Protein AF-0000000083301422 (afdb_homodimer)

Nearest PDB structures (foldseek):
  8jgv-assembly1_B  TM=9.719E-01  e=6.694E-68  Mus musculus
  8jgl-assembly1_B  TM=9.619E-01  e=2.475E-66  Mus musculus
  8ta5-assembly1_A  TM=8.069E-01  e=8.103E-31  Homo sapiens
  8ta5-assembly1_B  TM=8.230E-01  e=3.556E-30  Homo sapiens
  8wxi-assembly1_A  TM=8.557E-01  e=3.210E-20  Homo sapiens

pLDDT: mean 80.44, std 21.74, range [15.57, 98.62]

Organism: Tigriopus californicus (NCBI:txid6832)

Solvent-accessible surface area (backbone atoms only — not comparable to full-atom values): 85438 Å² total; per-residue (Å²): 136,91,86,71,89,90,86,88,87,86,88,74,93,72,98,81,88,89,94,84,92,86,91,78,92,72,92,68,82,73,80,76,75,81,80,76,76,73,76,76,72,78,76,69,76,65,72,76,72,68,82,69,62,71,68,73,88,72,53,86,71,64,87,68,82,57,69,52,32,65,47,43,36,57,61,42,50,50,51,50,50,52,52,51,49,52,42,61,65,39,32,80,74,40,71,66,35,35,52,49,39,51,48,61,68,47,40,64,60,52,51,36,47,51,36,8,45,50,39,6,51,51,44,39,52,39,53,46,48,21,51,33,50,35,37,53,36,56,23,48,23,80,92,46,74,87,41,29,66,70,55,41,34,57,70,61,67,52,75,71,63,48,88,82,71,73,37,87,59,53,37,39,56,29,43,70,74,67,45,59,91,81,54,83,47,70,67,40,53,51,48,39,53,48,43,34,37,50,45,18,44,50,28,38,45,51,20,24,48,49,23,66,73,71,22,64,65,23,30,30,24,40,56,44,58,49,28,29,38,52,63,38,33,38,64,77,68,58,47,29,71,55,24,36,55,52,31,54,54,24,35,27,26,31,52,30,28,62,50,60,40,22,64,44,32,32,35,23,36,41,19,27,14,48,23,51,55,54,31,56,77,35,68,80,30,48,73,24,73,55,56,35,44,44,44,35,45,13,18,32,2,18,12,36,1,45,57,43,42,14,34,68,20,8,34,36,35,23,50,73,71,40,40,71,73,74,53,69,70,40,50,52,46,10,47,50,11,2,47,41,4,32,50,42,31,50,72,63,37,72,74,73,48,94,55,72,30,80,45,66,46,86,76,88,72,69,84,57,79,73,52,50,55,60,35,36,50,36,2,40,49,11,2,50,52,15,38,51,46,45,55,51,23,52,52,48,50,51,47,34,68,75,40,73,58,54,79,40,49,57,59,50,51,46,50,53,43,50,52,48,43,65,64,21,55,82,39,70,76,49,49,44,58,65,70,57,46,43,42,58,42,39,42,69,75,47,87,81,43,80,48,47,75,48,33,48,45,84,53,70,70,74,52,90,88,50,73,57,44,66,47,49,78,25,72,39,26,55,52,39,51,53,53,47,53,52,38,43,54,48,51,57,55,51,29,37,65,47,53,78,40,63,36,41,33,10,60,61,50,45,30,30,36,48,12,18,49,53,14,29,53,51,21,49,48,50,43,47,49,50,54,71,33,57,71,88,66,34,58,77,93,48,42,71,81,46,60,51,75,39,45,55,62,60,31,18,56,31,5,50,36,10,12,46,1,16,36,10,12,32,58,55,46,51,73,32,49,47,44,30,50,30,39,21,24,40,44,51,86,51,47,63,54,34,48,47,6,20,49,35,0,32,54,44,11,44,73,76,40,77,63,26,47,50,56,46,48,28,60,72,70,10,52,64,71,84,63,85,84,59,77,72,82,65,90,47,34,36,58,75,60,22,38,55,76,56,98,54,80,72,75,64,42,48,31,60,79,41,30,44,44,57,54,50,48,52,59,71,73,46,88,66,69,57,33,44,25,20,59,35,89,85,48,43,27,47,56,31,34,36,44,40,67,51,50,54,52,50,51,50,52,47,48,70,70,37,88,80,73,60,51,79,21,36,35,26,42,58,81,72,71,60,76,68,50,62,67,63,53,70,75,62,79,65,84,74,79,76,73,78,71,66,66,43,57,48,39,77,69,41,38,60,44,61,58,50,42,36,38,68,24,47,36,51,59,52,51,48,45,38,66,64,55,31,46,38,56,37,35,27,22,54,66,32,29,62,68,31,39,37,38,52,68,47,54,52,34,51,53,28,46,75,68,73,39,70,46,80,56,39,66,71,110,131,94,85,82,87,92,84,91,96,88,80,87,94,85,95,77,89,86,91,78,88,81,93,75,94,68,93,68,82,75,81,76,77,80,77,77,77,75,78,75,71,78,75,66,73,65,72,75,71,68,83,67,64,70,68,74,86,71,54,86,70,64,85,68,80,56,69,51,31,66,46,43,36,58,60,44,50,50,51,51,50,52,52,52,50,54,41,61,65,38,32,81,73,40,71,67,35,35,52,50,41,50,48,60,67,48,41,63,59,51,51,36,48,51,37,7,47,48,39,7,50,50,43,39,52,40,53,48,49,22,50,32,50,35,37,53,37,55,24,48,24,80,93,45,74,88,41,27,67,70,55,39,32,57,70,62,68,52,74,72,65,48,88,80,71,73,38,86,59,52,37,38,53,29,44,71,73,66,45,60,90,80,55,83,47,71,67,40,51,51,48,38,54,48,43,35,36,49,45,19,42,50,29,37,46,52,20,24,48,48,24,64,73,71,21,66,66,23,30,29,24,42,56,44,59,47,28,28,38,53,62,34,34,37,64,77,68,57,47,29,71,55,22,36,56,50,31,54,55,24,34,26,25,30,52,29,27,62,51,63,42,20,63,43,32,33,34,22,37,40,19,26,14,47,23,50,55,54,31,56,78,35,69,79,30,48,73,23,73,55,54,34,42,45,46,35,45,14,18,31,2,18,12,36,1,49,56,44,42,14,34,67,20,8,33,37,34,23,51,74,71,40,40,70,72,74,54,70,68,39,50,53,46,10,47,51,12,2,48,43,4,32,50,42,30,48,71,65,38,71,75,73,47,95,54,74,31,81,43,66,46,85,76,88,72,69,82,56,80,73,53,50,56,60,34,35,49,35,2,40,51,11,2,50,52,15,40,50,46,44,54,52,22,52,52,48,48,50,47,34,69,74,40,76,58,56,77,39,49,56,60,50,51,45,51,53,43,48,52,49,42,65,66,22,56,82,39,69,76,50,51,44,57,65,70,57,45,42,42,58,41,40,42,69,75,47,87,81,43,82,49,46,74,45,33,46,44,85,52,69,72,73,53,89,88,49,73,58,45,64,48,49,80,27,73,40,25,55,52,38,52,51,54,47,52,52,38,43,54,48,51,59,54,50,29,38,67,46,54,78,40,60,36,42,33,11,60,61,50,44,29,31,36,46,12,19,50,54,14,28,54,51,22,50,49,50,43,48,50,50,55,71,32,58,71,89,67,34,58,77,92,49,41,70,81,47,61,51,74,37,46,56,62,60,30,19,57,31,5,49,35,11,12,46,1,16,36,11,12,31,57,55,46,49,72,29,48,47,44,30,51,29,39,20,25,40,44,51,87,49,48,64,54,36,49,47,5,20,50,34,0,32,54,44,10,44,73,74,40,76,63,24,46,49,56,45,49,28,58,72,69,10,54,66,70,86,63,84,84,60,76,72,84,65,90,46,34,37,59,76,60,21,38,54,77,57,97,54,80,72,76,63,42,50,32,58,79,41,29,44,46,56,54,51,50,52,58,70,75,46,88,67,67,56,35,46,25,20,60,34,92,84,47,44,29,48,55,32,35,33,44,41,68,52,50,54,51,50,53,50,53,48,49,71,71,38,89,78,75,60,50,78,22,35,35,26,43,58,81,71,70,60,76,67,50,62,68,61,54,69,74,61,78,68,83,75,79,75,75,79,70,67,69,44,58,46,40,74,68,42,38,60,44,61,58,52,42,34,39,71,23,46,36,50,59,52,51,50,44,37,67,64,55,32,46,39,56,38,35,28,22,56,67,31,27,62,67,31,39,36,38,53,66,50,54,51,34,50,53,28,46,75,67,74,39,70,45,80,55,40,66,70,110

InterPro domains:
  IPR000644 CBS domain [PF00571] (654-699)
  IPR000644 CBS domain [PF00571] (753-800)
  IPR000644 CBS domain [PS51371] (642-709)
  IPR000644 CBS domain [PS51371] (746-808)
  IPR000644 CBS domain [SM00116] (650-700)
  IPR000644 CBS domain [SM00116] (753-800)
  IPR001807 Chloride channel [PF00654] (204-605)
  IPR001807 Chloride channel [PR00762] (216-233)
  IPR001807 Chloride channel [PR00762] (247-266)
  IPR001807 Chloride channel [PR00762] (301-320)
  IPR001807 Chloride channel [PR00762] (503-523)
  IPR001807 Chloride channel [PR00762] (556-572)
  IPR001807 Chloride channel [PR00762] (574-593)
  IPR001807 Chloride channel [PR00762] (613-627)
  IPR014743 Chloride channel, core [SSF81340] (99-629)
  IPR046342 CBS domain superfamily [SSF54631] (627-799)

Foldseek 3Di:
DDPDDDDPDPPPDDDDDDDDDDDDDDDPPDPDPPDDPPPPPPCPPPPPPPLDADDPPPQPPPQDDDAFAFHFQVVLVVVLVVVLVVLVVCCPVDPVSVVVNVCLVCVLLVLLLVLLLVLLVLLLVLLLLLQLLLQVLFWAQVVDRSHHLVRSQVVVVPVCCPLPSDRVRTATQLVVVPHDPPCPDPVSLVRSLVSNLVSLLVLLLVLLVLCVPFNLLLFFLQQLVLLLLQLGTDHPPNLEPRSLVSNSSSVSSNLSSLALFACLSSLLSNSLSSLQVSLCVPPSQNSRSSNSSLSSLLSQLLSNCSRFVFNVLSLVCSVFFRHLDQDVVSSVSSSSSNVSNSVSNVVSVSVPDPDSFLQAEDDPFFAAPVCLVVLLVLLLVLLVLQLVLLVLLLVVLLCCVPDPVVVPQSVLSSVLSSVLSNVQSVQPLSSDRLSVSLNVLLYFQAPSDPALCNDFPPFCNPDVPDFGFQTHRDPSNVVVLVSLVVSLVSLSVSVSSRRNGSGYGHNLSSQLSNQLSVQLSVQVVVSNVCVVCADPRPPPSPCPPNNPSGRNGTSSLSSLSRSLSNSCSQAVDAPSSLSSSCSNHVDPSCSVSNNSSSVSSNVNNCVSPNHHNSVSVCVSQQADDQDPPDADPDFDWLLCLFPPVDPDDADAAEQKDDFQLVVVVSLVVDDDQKHFYAHDPVGQFTQFMAGSVNVVSSVVVCCVVPVDQDRRAIEHQAPPPPVVCVVVPPVDDPPDPDDPRHHHYNNVRTGRDFAEDERGHTVSVVSVCCSPSVRQKYFYAHPRGTDGIHGSLSNRLVVCVVVVHHSVSHPDD/DPPDDDDDDDDDDDDDDDDDDDDDDDPPPDPDPPDPDPPPPPCPPPPPPPLDADDPPPQPPPQDDDAFAFHFQVVLVVVLVVVLVVLVVCCPVDVVSVVVNVCLVCVLLVLLLVLLLVLLVLLLVLLLLLQLLLQVLFWAQVVDRSHHLVRSQVVVVPVCCPLPSCRVRTATQLVVVPHDPPCPDPVSLVSSLVSNLVSLLVLLLVLLVLCVPFNLLLFFLQQLVLLLLQLGTDHPPNLEPRSLVSNSSSVSSNLSSLALFACLSSLLSNSLSSLQVSLCVPPSQNSRSSNSSLSSLLSQLLSNCSRFVFNVLSLVCSVFFRHLDQDVVSSVSSSSSSVSNSVSNVVSVSVPDPDSFLQAEDDPFFADPVCLVVLLVLLLVLLVLQLVLLVLLLVVLLCCVPDPVVVPQSVLSSVLSSVLSNVQSVQPLSSDRLSVSLNVLLYFQAPSDPALCNDFDPQCNPDVPDFGFQTHRDPSNVVVLVSLVVSLVSLSVSVSSRRNGSGYGHNLSSQLSNQLSVQLSVQVVVSNVCVVCADPRPPPSPCPPNNPSGRNGTSSLSSLSRSLSNSCSQAVDAPSSLSSSCSNHVDPSCSVSNNSSSVSSSVNNCVSPNHHNSVSVCVSQQADDDDPPDADPDFDWLLCLFPPVDPDDADAAEQKDDFQLVVVVSLVVDDDQKHFYAHDPVGQFTFFMAGSVVVVSSVVVVCVVDVDQDRRAIEHQAPPPPVVCVVVPPVDDPPDPDDPRDHHYNNVRTGRDFAEDERGHTVSVVSVCCSPSVRQKYFYAHPRGTDGIHGSLSNRLVVCVVVVHHSVSHPDD

Radius of gyration: 37.94 Å; Cα contacts (8 Å, |Δi|>4): 2794; chains: 2; bounding box: 128×118×102 Å

Secondary structure (DSSP, 8-state):
-------------------------------------------------------GGG-TTTT---TTPBP-HHHHHHHHHHHHHHHHHHTTT-HHHHHHHHHHHHHHHHHHHHHHHHHHHHHHHHHHHHHHHHHTTTEE-TT-TTS-HHHHHHHT------TT---TT-EEHHHHTT--TT---HHHHHHHHHHHHHHHHHHHHHHHHHHHHH-GGG-S-SHHHHHHHHTTB--TTTTSHHHHHHHHHHHHHHHHTT-S-BSHHHHHHHHHHHHHHHHTTSHHHHT-HHHHHHHHHHHHHHHHHHHHT-HHHHHHHIIIII-S---HHHHHHHHHHHHHHHHHHHHH-TT-SS-SSTT-----SPPPGGGHHHHHHHHHHHHHHHHHHHHHHHHHHHHHHHSGGGG-HHHHHHHHHHHHHHHHTTSHHHHS-HHHHHHHHHS---SS---GGG-EET-----TTS--B--EE-HHHHHHHHHHHHHHHHHHHHHHHHTTSSS--BSHHHHHHHHHHHHHHHHHHHHHHHHHT-STTS-TTTTTTS-SSB----HHHHHHHHHHHHHHHHH---HHHHHHHHHHH-BSTTHHHHHHHHHHHHHHHHHH-S--HHHHHHHHHT-----SSS------BHHHH-B--SSPPP--EESSS-BHHHHHHHHHH---SEEEEES-SSS-BEEEEEEHHHHHHHHHHHHHHSS---TTPBEESSSS--STTSTTTSS---S------PPEE-GGG-BS---EEETT-BHHHHHHHHHHH--SEEEEEETTEEEEEEEHHHHHHHHHHHTT--GGGS---/-------------------------------------------------------GGG-TTTT---TTPBP-HHHHHHHHHHHHHHHHHHTTT-HHHHHHHHHHHHHHHHHHHHHHHHHHHHHHHHHHHHHHHHHHTTEE-TT-TTS-HHHHHHHT------TT---TT-EEHHHHTT--TT---HHHHHHHHHHHHHHHHHHHHHHHHHHHHH-GGG-S-SHHHHHHHHTTB--TTTTSHHHHHHHHHHHHHHHHTT-S-BSHHHHHHHHHHHHHHHHTTSHHHHT-HHHHHHHHHHHHHHHHHHHHT-HHHHHHHIIIII-S---HHHHHHHHHHHHHHHHHHHHH-TT-SS-SSTT-----SPPPGGGHHHHHHHHHHHHHHHHHHHHHHHHHHHHHHHSGGGG-HHHHHHHHHHHHHHHHTTSHHHHS-HHHHHHHHHS---SS---GGG-EET-----TTS--B--EE-HHHHHHHHHHHHHHHHHHHHHHHHTTSSS--BSHHHHHHHHHHHHHHHHHHHHHHHHHT-STTS-TTTTTTS-SSB----HHHHHHHHHHHHHHHHH---HHHHHHHHHHH-BSTTHHHHHHHHHHHHHHHHHH-S--HHHHHHHHHT-----SSS------BHHHH-B--SSPPP--EESSS-BHHHHHHHHHH---SEEEEES-SSS-BEEEEEEHHHHHHHHHHHHHHSS---TTPBEESSSS--SGGGTTTSS---S------PPEE-GGG-BS---EEETT-BHHHHHHHHHHH--SEEEEEETTEEEEEEEHHHHHHHHHHHTT--GGGS---

Structure (mmCIF, N/CA/C/O backbone):
data_AF-0000000083301422-model_v1
#
loop_
_entity.id
_entity.type
_entity.pdbx_description
1 polymer 'Chloride channel protein'
#
loop_
_atom_site.group_PDB
_atom_site.id
_atom_site.type_symbol
_atom_site.label_atom_id
_atom_site.label_alt_id
_atom_site.label_comp_id
_atom_site.label_asym_id
_atom_site.label_entity_id
_atom_site.label_seq_id
_atom_site.pdbx_PDB_ins_code
_atom_site.Cartn_x
_atom_site.Cartn_y
_atom_site.Cartn_z
_atom_site.occupancy
_atom_site.B_iso_or_equiv
_atom_site.auth_seq_id
_atom_site.auth_comp_id
_atom_site.auth_asym_id
_atom_site.auth_atom_id
_atom_site.pdbx_PDB_model_num
ATOM 1 N N . MET A 1 1 ? 50.656 -7.355 -59 1 16.34 1 MET A N 1
ATOM 2 C CA . MET A 1 1 ? 51.75 -7.082 -58.094 1 16.34 1 MET A CA 1
ATOM 3 C C . MET A 1 1 ? 51.344 -7.363 -56.656 1 16.34 1 MET A C 1
ATOM 5 O O . MET A 1 1 ? 50.188 -7.574 -56.375 1 16.34 1 MET A O 1
ATOM 9 N N . ASN A 1 2 ? 51.594 -6.34 -55.656 1 16.73 2 ASN A N 1
ATOM 10 C CA . ASN A 1 2 ? 52.156 -6.324 -54.281 1 16.73 2 ASN A CA 1
ATOM 11 C C . ASN A 1 2 ? 51.094 -6.582 -53.25 1 16.73 2 ASN A C 1
ATOM 13 O O . ASN A 1 2 ? 50.188 -5.777 -53.062 1 16.73 2 ASN A O 1
ATOM 17 N N . ARG A 1 3 ? 50.656 -7.805 -52.781 1 18.86 3 ARG A N 1
ATOM 18 C CA . ARG A 1 3 ? 49.812 -8.695 -51.969 1 18.86 3 ARG A CA 1
ATOM 19 C C . ARG A 1 3 ? 50.062 -8.477 -50.469 1 18.86 3 ARG A C 1
ATOM 21 O O . ARG A 1 3 ? 49.594 -9.258 -49.656 1 18.86 3 ARG A O 1
ATOM 28 N N . SER A 1 4 ? 50.875 -7.512 -49.906 1 16.2 4 SER A N 1
ATOM 29 C CA . SER A 1 4 ? 51.812 -7.77 -48.812 1 16.2 4 SER A CA 1
ATOM 30 C C . SER A 1 4 ? 51.125 -7.676 -47.469 1 16.2 4 SER A C 1
ATOM 32 O O . SER A 1 4 ? 51.531 -8.336 -46.5 1 16.2 4 SER A O 1
ATOM 34 N N . GLY A 1 5 ? 50.25 -6.812 -47 1 19.17 5 GLY A N 1
ATOM 35 C CA . GLY A 1 5 ? 50.688 -6.199 -45.75 1 19.17 5 GLY A CA 1
ATOM 36 C C . GLY A 1 5 ? 50.562 -7.133 -44.562 1 19.17 5 GLY A C 1
ATOM 37 O O . GLY A 1 5 ? 49.875 -8.148 -44.625 1 19.17 5 GLY A O 1
ATOM 38 N N . SER A 1 6 ? 51.125 -6.746 -43.188 1 18.27 6 SER A N 1
ATOM 39 C CA . SER A 1 6 ? 51.844 -7.121 -42 1 18.27 6 SER A CA 1
ATOM 40 C C . SER A 1 6 ? 50.906 -7.633 -40.906 1 18.27 6 SER A C 1
ATOM 42 O O . SER A 1 6 ? 49.75 -7.246 -40.844 1 18.27 6 SER A O 1
ATOM 44 N N . GLN A 1 7 ? 51.312 -8.758 -39.938 1 19.25 7 GLN A N 1
ATOM 45 C CA . GLN A 1 7 ? 51.031 -9.797 -38.938 1 19.25 7 GLN A CA 1
ATOM 46 C C . GLN A 1 7 ? 50.906 -9.211 -37.562 1 19.25 7 GLN A C 1
ATOM 48 O O . GLN A 1 7 ? 51.875 -8.766 -36.938 1 19.25 7 GLN A O 1
ATOM 53 N N . ASN A 1 8 ? 50.062 -8.195 -37.188 1 17.67 8 ASN A N 1
ATOM 54 C CA . ASN A 1 8 ? 50.125 -7.438 -35.938 1 17.67 8 ASN A CA 1
ATOM 55 C C . ASN A 1 8 ? 50.094 -8.359 -34.719 1 17.67 8 ASN A C 1
ATOM 57 O O . ASN A 1 8 ? 49.188 -9.195 -34.594 1 17.67 8 ASN A O 1
ATOM 61 N N . ILE A 1 9 ? 51.156 -8.453 -33.688 1 17.08 9 ILE A N 1
ATOM 62 C CA . ILE A 1 9 ? 51.844 -9.078 -32.562 1 17.08 9 ILE A CA 1
ATOM 63 C C . ILE A 1 9 ? 50.969 -8.992 -31.312 1 17.08 9 ILE A C 1
ATOM 65 O O . ILE A 1 9 ? 50.438 -7.926 -31 1 17.08 9 ILE A O 1
ATOM 69 N N . ILE A 1 10 ? 50.5 -10.203 -30.5 1 18.31 10 ILE A N 1
ATOM 70 C CA . ILE A 1 10 ? 49.906 -10.945 -29.391 1 18.31 10 ILE A CA 1
ATOM 71 C C . ILE A 1 10 ? 50.719 -10.68 -28.109 1 18.31 10 ILE A C 1
ATOM 73 O O . ILE A 1 10 ? 51.812 -11.195 -27.953 1 18.31 10 ILE A O 1
ATOM 77 N N . ASP A 1 11 ? 51 -9.461 -27.516 1 15.84 11 ASP A N 1
ATOM 78 C CA . ASP A 1 11 ? 52 -9.164 -26.484 1 15.84 11 ASP A CA 1
ATOM 79 C C . ASP A 1 11 ? 51.688 -9.898 -25.188 1 15.84 11 ASP A C 1
ATOM 81 O O . ASP A 1 11 ? 50.625 -9.688 -24.594 1 15.84 11 ASP A O 1
ATOM 85 N N . VAL A 1 12 ? 52.438 -11.078 -24.609 1 17.33 12 VAL A N 1
ATOM 86 C CA . VAL A 1 12 ? 52.719 -12.211 -23.719 1 17.33 12 VAL A CA 1
ATOM 87 C C . VAL A 1 12 ? 53.375 -11.711 -22.438 1 17.33 12 VAL A C 1
ATOM 89 O O . VAL A 1 12 ? 54.344 -12.312 -21.953 1 17.33 12 VAL A O 1
ATOM 92 N N . GLY A 1 13 ? 53.281 -10.508 -21.844 1 16.33 13 GLY A N 1
ATOM 93 C CA . GLY A 1 13 ? 54.438 -10.227 -21.016 1 16.33 13 GLY A CA 1
ATOM 94 C C . GLY A 1 13 ? 54.594 -11.164 -19.828 1 16.33 13 GLY A C 1
ATOM 95 O O . GLY A 1 13 ? 53.562 -11.641 -19.297 1 16.33 13 GLY A O 1
ATOM 96 N N . GLY A 1 14 ? 55.906 -11.75 -19.219 1 16.06 14 GLY A N 1
ATOM 97 C CA . GLY A 1 14 ? 56.812 -12.703 -18.594 1 16.06 14 GLY A CA 1
ATOM 98 C C . GLY A 1 14 ? 56.969 -12.477 -17.094 1 16.06 14 GLY A C 1
ATOM 99 O O . GLY A 1 14 ? 57.688 -13.227 -16.422 1 16.06 14 GLY A O 1
ATOM 100 N N . GLY A 1 15 ? 56.812 -11.453 -16.312 1 16.14 15 GLY A N 1
ATOM 101 C CA . GLY A 1 15 ? 57.875 -11.289 -15.328 1 16.14 15 GLY A CA 1
ATOM 102 C C . GLY A 1 15 ? 57.875 -12.367 -14.266 1 16.14 15 GLY A C 1
ATOM 103 O O . GLY A 1 15 ? 56.812 -12.797 -13.805 1 16.14 15 GLY A O 1
ATOM 104 N N . VAL A 1 16 ? 59.062 -13.211 -13.727 1 16.66 16 VAL A N 1
ATOM 105 C CA . VAL A 1 16 ? 59.719 -14.367 -13.117 1 16.66 16 VAL A CA 1
ATOM 106 C C . VAL A 1 16 ? 59.781 -14.188 -11.609 1 16.66 16 VAL A C 1
ATOM 108 O O . VAL A 1 16 ? 59.5 -15.117 -10.852 1 16.66 16 VAL A O 1
ATOM 111 N N . GLY A 1 17 ? 60.469 -13.273 -10.852 1 15.71 17 GLY A N 1
ATOM 112 C CA . GLY A 1 17 ? 61.625 -13.727 -10.086 1 15.71 17 GLY A CA 1
ATOM 113 C C . GLY A 1 17 ? 61.219 -14.352 -8.75 1 15.71 17 GLY A C 1
ATOM 114 O O . GLY A 1 17 ? 61.5 -15.531 -8.523 1 15.71 17 GLY A O 1
ATOM 115 N N . ASN A 1 18 ? 61.562 -13.719 -7.414 1 15.85 18 ASN A N 1
ATOM 116 C CA . ASN A 1 18 ? 62.625 -13.969 -6.43 1 15.85 18 ASN A CA 1
ATOM 117 C C . ASN A 1 18 ? 62.094 -14.789 -5.254 1 15.85 18 ASN A C 1
ATOM 119 O O . ASN A 1 18 ? 60.906 -14.859 -5.027 1 15.85 18 ASN A O 1
ATOM 123 N N . SER A 1 19 ? 62.844 -14.727 -3.961 1 15.98 19 SER A N 1
ATOM 124 C CA . SER A 1 19 ? 63.562 -15.586 -3.025 1 15.98 19 SER A CA 1
ATOM 125 C C . SER A 1 19 ? 62.656 -16.016 -1.87 1 15.98 19 SER A C 1
ATOM 127 O O . SER A 1 19 ? 61.531 -15.516 -1.719 1 15.98 19 SER A O 1
ATOM 129 N N . LEU A 1 20 ? 63.219 -15.938 -0.399 1 16.06 20 LEU A N 1
ATOM 130 C CA . LEU A 1 20 ? 63.781 -16.828 0.612 1 16.06 20 LEU A CA 1
ATOM 131 C C . LEU A 1 20 ? 62.812 -16.984 1.784 1 16.06 20 LEU A C 1
ATOM 133 O O . LEU A 1 20 ? 62.5 -18.109 2.184 1 16.06 20 LEU A O 1
ATOM 137 N N . GLY A 1 21 ? 62.875 -16.172 2.992 1 15.83 21 GLY A N 1
ATOM 138 C CA . GLY A 1 21 ? 63.375 -16.672 4.27 1 15.83 21 GLY A CA 1
ATOM 139 C C . GLY A 1 21 ? 62.281 -17.234 5.148 1 15.83 21 GLY A C 1
ATOM 140 O O . GLY A 1 21 ? 61.094 -17.109 4.836 1 15.83 21 GLY A O 1
ATOM 141 N N . ASN A 1 22 ? 62.25 -17 6.656 1 16.2 22 ASN A N 1
ATOM 142 C CA . ASN A 1 22 ? 62.625 -17.734 7.871 1 16.2 22 ASN A CA 1
ATOM 143 C C . ASN A 1 22 ? 61.406 -18.109 8.688 1 16.2 22 ASN A C 1
ATOM 145 O O . ASN A 1 22 ? 61.219 -19.266 9.039 1 16.2 22 ASN A O 1
ATOM 149 N N . THR A 1 23 ? 60.906 -17.219 9.773 1 17.41 23 THR A N 1
ATOM 150 C CA . THR A 1 23 ? 60.969 -17.562 11.188 1 17.41 23 THR A CA 1
ATOM 151 C C . THR A 1 23 ? 59.75 -18.359 11.617 1 17.41 23 THR A C 1
ATOM 153 O O . THR A 1 23 ? 58.719 -18.297 10.977 1 17.41 23 THR A O 1
ATOM 156 N N . SER A 1 24 ? 59.688 -19.125 12.961 1 16.92 24 SER A N 1
ATOM 157 C CA . SER A 1 24 ? 59.469 -20.344 13.727 1 16.92 24 SER A CA 1
ATOM 158 C C . SER A 1 24 ? 58.125 -20.312 14.445 1 16.92 24 SER A C 1
ATOM 160 O O . SER A 1 24 ? 57.625 -21.359 14.852 1 16.92 24 SER A O 1
ATOM 162 N N . ASP A 1 25 ? 57.531 -19.156 14.867 1 17.64 25 ASP A N 1
ATOM 163 C CA . ASP A 1 25 ? 57.125 -19.188 16.266 1 17.64 25 ASP A CA 1
ATOM 164 C C . ASP A 1 25 ? 56.094 -20.281 16.5 1 17.64 25 ASP A C 1
ATOM 166 O O . ASP A 1 25 ? 55.219 -20.531 15.641 1 17.64 25 ASP A O 1
ATOM 170 N N . ASP A 1 26 ? 56 -21.031 17.75 1 16.67 26 ASP A N 1
ATOM 171 C CA . ASP A 1 26 ? 55.969 -22.281 18.5 1 16.67 26 ASP A CA 1
ATOM 172 C C . ASP A 1 26 ? 54.531 -22.719 18.781 1 16.67 26 ASP A C 1
ATOM 174 O O . ASP A 1 26 ? 54.188 -23.891 18.625 1 16.67 26 ASP A O 1
ATOM 178 N N . ASP A 1 27 ? 53.688 -21.938 19.594 1 19.33 27 ASP A N 1
ATOM 179 C CA . ASP A 1 27 ? 53.156 -22.594 20.797 1 19.33 27 ASP A CA 1
ATOM 180 C C . ASP A 1 27 ? 52.062 -23.594 20.422 1 19.33 27 ASP A C 1
ATOM 182 O O . ASP A 1 27 ? 51.062 -23.234 19.797 1 19.33 27 ASP A O 1
ATOM 186 N N . MET A 1 28 ? 52.375 -24.953 20.359 1 18.19 28 MET A N 1
ATOM 187 C CA . MET A 1 28 ? 51.844 -26.281 20.094 1 18.19 28 MET A CA 1
ATOM 188 C C . MET A 1 28 ? 50.781 -26.672 21.141 1 18.19 28 MET A C 1
ATOM 190 O O . MET A 1 28 ? 51.094 -27.375 22.109 1 18.19 28 MET A O 1
ATOM 194 N N . VAL A 1 29 ? 49.938 -25.672 21.703 1 20.47 29 VAL A N 1
ATOM 195 C CA . VAL A 1 29 ? 49.312 -26.188 22.922 1 20.47 29 VAL A CA 1
ATOM 196 C C . VAL A 1 29 ? 48.844 -27.609 22.703 1 20.47 29 VAL A C 1
ATOM 198 O O . VAL A 1 29 ? 48.25 -27.922 21.656 1 20.47 29 VAL A O 1
ATOM 201 N N . GLU A 1 30 ? 49.281 -28.547 23.5 1 18.09 30 GLU A N 1
ATOM 202 C CA . GLU A 1 30 ? 49.25 -29.984 23.766 1 18.09 30 GLU A CA 1
ATOM 203 C C . GLU A 1 30 ? 47.812 -30.453 24 1 18.09 30 GLU A C 1
ATOM 205 O O . GLU A 1 30 ? 47.156 -29.984 24.922 1 18.09 30 GLU A O 1
ATOM 210 N N . LEU A 1 31 ? 47.031 -30.734 23.031 1 18.92 31 LEU A N 1
ATOM 211 C CA . LEU A 1 31 ? 45.719 -31.406 23.094 1 18.92 31 LEU A CA 1
ATOM 212 C C . LEU A 1 31 ? 45.812 -32.688 23.938 1 18.92 31 LEU A C 1
ATOM 214 O O . LEU A 1 31 ? 46.469 -33.656 23.531 1 18.92 31 LEU A O 1
ATOM 218 N N . GLU A 1 32 ? 46.094 -32.406 25.266 1 18.45 32 GLU A N 1
ATOM 219 C CA . GLU A 1 32 ? 46.188 -33.594 26.094 1 18.45 32 GLU A CA 1
ATOM 220 C C . GLU A 1 32 ? 45.062 -34.594 25.781 1 18.45 32 GLU A C 1
ATOM 222 O O . GLU A 1 32 ? 43.938 -34.188 25.516 1 18.45 32 GLU A O 1
ATOM 227 N N . ARG A 1 33 ? 45.469 -35.938 25.594 1 20.81 33 ARG A N 1
ATOM 228 C CA . ARG A 1 33 ? 45 -37.281 25.281 1 20.81 33 ARG A CA 1
ATOM 229 C C . ARG A 1 33 ? 44.062 -37.781 26.344 1 20.81 33 ARG A C 1
ATOM 231 O O . ARG A 1 33 ? 44.469 -38.438 27.312 1 20.81 33 ARG A O 1
ATOM 238 N N . GLU A 1 34 ? 43.25 -37 27.016 1 21.25 34 GLU A N 1
ATOM 239 C CA . GLU A 1 34 ? 42.719 -37.75 28.156 1 21.25 34 GLU A CA 1
ATOM 240 C C . GLU A 1 34 ? 42.094 -39.062 27.703 1 21.25 34 GLU A C 1
ATOM 242 O O . GLU A 1 34 ? 41.562 -39.156 26.609 1 21.25 34 GLU A O 1
ATOM 247 N N . GLY A 1 35 ? 42.438 -40.25 28.406 1 19.5 35 GLY A N 1
ATOM 248 C CA . GLY A 1 35 ? 42.312 -41.688 28.375 1 19.5 35 GLY A CA 1
ATOM 249 C C . GLY A 1 35 ? 40.875 -42.156 28.266 1 19.5 35 GLY A C 1
ATOM 250 O O . GLY A 1 35 ? 39.969 -41.5 28.781 1 19.5 35 GLY A O 1
ATOM 251 N N . ALA A 1 36 ? 40.594 -43.031 27.266 1 22.7 36 ALA A N 1
ATOM 252 C CA . ALA A 1 36 ? 39.406 -43.75 26.719 1 22.7 36 ALA A CA 1
ATOM 253 C C . ALA A 1 36 ? 38.812 -44.656 27.766 1 22.7 36 ALA A C 1
ATOM 255 O O . ALA A 1 36 ? 39.438 -45.625 28.203 1 22.7 36 ALA A O 1
ATOM 256 N N . PRO A 1 37 ? 38.312 -44.219 28.891 1 23.31 37 PRO A N 1
ATOM 257 C CA . PRO A 1 37 ? 37.906 -45.375 29.688 1 23.31 37 PRO A CA 1
ATOM 258 C C . PRO A 1 37 ? 37.094 -46.406 28.891 1 23.31 37 PRO A C 1
ATOM 260 O O . PRO A 1 37 ? 36.406 -46.031 27.938 1 23.31 37 PRO A O 1
ATOM 263 N N . SER A 1 38 ? 37.5 -47.719 28.844 1 22.17 38 SER A N 1
ATOM 264 C CA . SER A 1 38 ? 37.062 -48.938 28.156 1 22.17 38 SER A CA 1
ATOM 265 C C . SER A 1 38 ? 35.625 -49.281 28.484 1 22.17 38 SER A C 1
ATOM 267 O O . SER A 1 38 ? 35.188 -50.406 28.266 1 22.17 38 SER A O 1
ATOM 269 N N . THR A 1 39 ? 34.781 -48.375 28.969 1 23.11 39 THR A N 1
ATOM 270 C CA . THR A 1 39 ? 33.594 -49.062 29.453 1 23.11 39 THR A CA 1
ATOM 271 C C . THR A 1 39 ? 32.969 -49.875 28.328 1 23.11 39 THR A C 1
ATOM 273 O O . THR A 1 39 ? 32.906 -49.438 27.188 1 23.11 39 THR A O 1
ATOM 276 N N . ARG A 1 40 ? 32.938 -51.281 28.484 1 25.59 40 ARG A N 1
ATOM 277 C CA . ARG A 1 40 ? 32.438 -52.344 27.656 1 25.59 40 ARG A CA 1
ATOM 278 C C . ARG A 1 40 ? 31 -52.094 27.234 1 25.59 40 ARG A C 1
ATOM 280 O O . ARG A 1 40 ? 30.109 -51.969 28.062 1 25.59 40 ARG A O 1
ATOM 287 N N . PRO A 1 41 ? 30.859 -51.188 26.25 1 24.14 41 PRO A N 1
ATOM 288 C CA . PRO A 1 41 ? 29.469 -50.875 25.922 1 24.14 41 PRO A CA 1
ATOM 289 C C . PRO A 1 41 ? 28.609 -52.125 25.703 1 24.14 41 PRO A C 1
ATOM 291 O O . PRO A 1 41 ? 29.062 -53.094 25.109 1 24.14 41 PRO A O 1
ATOM 294 N N . SER A 1 42 ? 27.859 -52.562 26.688 1 24.59 42 SER A N 1
ATOM 295 C CA . SER A 1 42 ? 26.906 -53.656 26.578 1 24.59 42 SER A CA 1
ATOM 296 C C . SER A 1 42 ? 26.203 -53.625 25.234 1 24.59 42 SER A C 1
ATOM 298 O O . SER A 1 42 ? 25.797 -52.562 24.75 1 24.59 42 SER A O 1
ATOM 300 N N . GLY A 1 43 ? 26.547 -54.562 24.312 1 23.52 43 GLY A N 1
ATOM 301 C CA . GLY A 1 43 ? 26.234 -54.875 22.922 1 23.52 43 GLY A CA 1
ATOM 302 C C . GLY A 1 43 ? 24.75 -54.844 22.625 1 23.52 43 GLY A C 1
ATOM 303 O O . GLY A 1 43 ? 24.125 -55.906 22.438 1 23.52 43 GLY A O 1
ATOM 304 N N . GLY A 1 44 ? 23.938 -54.125 23.406 1 24.12 44 GLY A N 1
ATOM 305 C CA . GLY A 1 44 ? 22.547 -54.312 23.016 1 24.12 44 GLY A CA 1
ATOM 306 C C . GLY A 1 44 ? 22.312 -54.156 21.531 1 24.12 44 GLY A C 1
ATOM 307 O O . GLY A 1 44 ? 22.922 -53.312 20.875 1 24.12 44 GLY A O 1
ATOM 308 N N . ILE A 1 45 ? 22.078 -55.312 20.891 1 25.45 45 ILE A N 1
ATOM 309 C CA . ILE A 1 45 ? 21.703 -55.469 19.5 1 25.45 45 ILE A CA 1
ATOM 310 C C . ILE A 1 45 ? 20.766 -54.344 19.062 1 25.45 45 ILE A C 1
ATOM 312 O O . ILE A 1 45 ? 19.688 -54.188 19.641 1 25.45 45 ILE A O 1
ATOM 316 N N . SER A 1 46 ? 21.406 -53.219 18.812 1 27.23 46 SER A N 1
ATOM 317 C CA . SER A 1 46 ? 20.594 -52.156 18.219 1 27.23 46 SER A CA 1
ATOM 318 C C . SER A 1 46 ? 19.562 -52.719 17.25 1 27.23 46 SER A C 1
ATOM 320 O O . SER A 1 46 ? 19.875 -53.625 16.469 1 27.23 46 SER A O 1
ATOM 322 N N . PRO A 1 47 ? 18.328 -52.781 17.641 1 28.36 47 PRO A N 1
ATOM 323 C CA . PRO A 1 47 ? 17.328 -53.312 16.703 1 28.36 47 PRO A CA 1
ATOM 324 C C . PRO A 1 47 ? 17.703 -53.094 15.242 1 28.36 47 PRO A C 1
ATOM 326 O O . PRO A 1 47 ? 18.422 -52.125 14.93 1 28.36 47 PRO A O 1
ATOM 329 N N . PRO A 1 48 ? 17.859 -54.188 14.477 1 26.7 48 PRO A N 1
ATOM 330 C CA . PRO A 1 48 ? 18.172 -54.062 13.047 1 26.7 48 PRO A CA 1
ATOM 331 C C . PRO A 1 48 ? 17.578 -52.812 12.414 1 26.7 48 PRO A C 1
ATOM 333 O O . PRO A 1 48 ? 16.5 -52.375 12.836 1 26.7 48 PRO A O 1
ATOM 336 N N . LEU A 1 49 ? 18.438 -51.875 12.016 1 29.78 49 LEU A N 1
ATOM 337 C CA . LEU A 1 49 ? 18.094 -50.781 11.125 1 29.78 49 LEU A CA 1
ATOM 338 C C . LEU A 1 49 ? 17 -51.219 10.141 1 29.78 49 LEU A C 1
ATOM 340 O O . LEU A 1 49 ? 17.219 -52.094 9.312 1 29.78 49 LEU A O 1
ATOM 344 N N . ASP A 1 50 ? 15.844 -51.438 10.562 1 29.22 50 ASP A N 1
ATOM 345 C CA . ASP A 1 50 ? 14.852 -51.531 9.492 1 29.22 50 ASP A CA 1
ATOM 346 C C . ASP A 1 50 ? 15.289 -50.75 8.266 1 29.22 50 ASP A C 1
ATOM 348 O O . ASP A 1 50 ? 15.781 -49.625 8.391 1 29.22 50 ASP A O 1
ATOM 352 N N . GLY A 1 51 ? 15.992 -51.312 7.281 1 31.61 51 GLY A N 1
ATOM 353 C CA . GLY A 1 51 ? 16.422 -50.844 5.965 1 31.61 51 GLY A CA 1
ATOM 354 C C . GLY A 1 51 ? 15.695 -49.594 5.492 1 31.61 51 GLY A C 1
ATOM 355 O O . GLY A 1 51 ? 15.672 -49.312 4.297 1 31.61 51 GLY A O 1
ATOM 356 N N . SER A 1 52 ? 14.688 -49.281 6.168 1 33.16 52 SER A N 1
ATOM 357 C CA . SER A 1 52 ? 13.906 -48.219 5.57 1 33.16 52 SER A CA 1
ATOM 358 C C . SER A 1 52 ? 14.758 -46.969 5.34 1 33.16 52 SER A C 1
ATOM 360 O O . SER A 1 52 ? 15.828 -46.812 5.938 1 33.16 52 SER A O 1
ATOM 362 N N . GLY A 1 53 ? 14.352 -45.969 4.406 1 37.81 53 GLY A N 1
ATOM 363 C CA . GLY A 1 53 ? 14.812 -44.781 3.715 1 37.81 53 GLY A CA 1
ATOM 364 C C . GLY A 1 53 ? 15.383 -43.719 4.648 1 37.81 53 GLY A C 1
ATOM 365 O O . GLY A 1 53 ? 15.266 -43.844 5.871 1 37.81 53 GLY A O 1
ATOM 366 N N . LEU A 1 54 ? 16.453 -42.875 4.172 1 40.91 54 LEU A N 1
ATOM 367 C CA . LEU A 1 54 ? 17.156 -41.719 4.707 1 40.91 54 LEU A CA 1
ATOM 368 C C . LEU A 1 54 ? 16.203 -40.781 5.43 1 40.91 54 LEU A C 1
ATOM 370 O O . LEU A 1 54 ? 15.195 -40.344 4.859 1 40.91 54 LEU A O 1
ATOM 374 N N . PRO A 1 55 ? 16.094 -40.75 6.73 1 41.5 55 PRO A N 1
ATOM 375 C CA . PRO A 1 55 ? 15.258 -39.719 7.344 1 41.5 55 PRO A CA 1
ATOM 376 C C . PRO A 1 55 ? 15.625 -38.312 6.867 1 41.5 55 PRO A C 1
ATOM 378 O O . PRO A 1 55 ? 16.812 -38 6.719 1 41.5 55 PRO A O 1
ATOM 381 N N . GLU A 1 56 ? 14.844 -37.656 6.098 1 47.53 56 GLU A N 1
ATOM 382 C CA . GLU A 1 56 ? 15.023 -36.281 5.602 1 47.53 56 GLU A CA 1
ATOM 383 C C . GLU A 1 56 ? 15.648 -35.375 6.66 1 47.53 56 GLU A C 1
ATOM 385 O O . GLU A 1 56 ? 16.453 -34.5 6.34 1 47.53 56 GLU A O 1
ATOM 390 N N . GLU A 1 57 ? 15.25 -35.562 7.996 1 48.59 57 GLU A N 1
ATOM 391 C CA . GLU A 1 57 ? 15.453 -34.562 9.031 1 48.59 57 GLU A CA 1
ATOM 392 C C . GLU A 1 57 ? 16.938 -34.344 9.297 1 48.59 57 GLU A C 1
ATOM 394 O O . GLU A 1 57 ? 17.328 -33.281 9.789 1 48.59 57 GLU A O 1
ATOM 399 N N . ASN A 1 58 ? 17.844 -35.25 8.938 1 53.59 58 ASN A N 1
ATOM 400 C CA . ASN A 1 58 ? 19.109 -35.062 9.641 1 53.59 58 ASN A CA 1
ATOM 401 C C . ASN A 1 58 ? 20.25 -34.75 8.68 1 53.59 58 ASN A C 1
ATOM 403 O O . ASN A 1 58 ? 21.422 -34.938 9.008 1 53.59 58 ASN A O 1
ATOM 407 N N . ILE A 1 59 ? 19.875 -34.562 7.461 1 59.19 59 ILE A N 1
ATOM 408 C CA . ILE A 1 59 ? 21.062 -34.219 6.672 1 59.19 59 ILE A CA 1
ATOM 409 C C . ILE A 1 59 ? 21.281 -32.719 6.68 1 59.19 59 ILE A C 1
ATOM 411 O O . ILE A 1 59 ? 20.453 -31.953 6.141 1 59.19 59 ILE A O 1
ATOM 415 N N . PRO A 1 60 ? 22.312 -32.219 7.371 1 60.06 60 PRO A N 1
ATOM 416 C CA . PRO A 1 60 ? 22.625 -30.766 7.402 1 60.06 60 PRO A CA 1
ATOM 417 C C . PRO A 1 60 ? 22.828 -30.188 6.012 1 60.06 60 PRO A C 1
ATOM 419 O O . PRO A 1 60 ? 23.453 -30.812 5.156 1 60.06 60 PRO A O 1
ATOM 422 N N . GLY A 1 61 ? 22.188 -29.109 5.664 1 63.16 61 GLY A N 1
ATOM 423 C CA . GLY A 1 61 ? 22.422 -28.375 4.422 1 63.16 61 GLY A CA 1
ATOM 424 C C . GLY A 1 61 ? 21.359 -28.625 3.379 1 63.16 61 GLY A C 1
ATOM 425 O O . GLY A 1 61 ? 21.359 -28 2.318 1 63.16 61 GLY A O 1
ATOM 426 N N . LEU A 1 62 ? 20.516 -29.531 3.643 1 69.19 62 LEU A N 1
ATOM 427 C CA . LEU A 1 62 ? 19.453 -29.797 2.689 1 69.19 62 LEU A CA 1
ATOM 428 C C . LEU A 1 62 ? 18.562 -28.562 2.508 1 69.19 62 LEU A C 1
ATOM 430 O O . LEU A 1 62 ? 18.234 -27.891 3.48 1 69.19 62 LEU A O 1
ATOM 434 N N . GLY A 1 63 ? 18.359 -28.141 1.339 1 65.12 63 GLY A N 1
ATOM 435 C CA . GLY A 1 63 ? 17.438 -27.062 1.046 1 65.12 63 GLY A CA 1
ATOM 436 C C . GLY A 1 63 ? 18.109 -25.703 0.959 1 65.12 63 GLY A C 1
ATOM 437 O O . GLY A 1 63 ? 17.438 -24.672 0.915 1 65.12 63 GLY A O 1
ATOM 438 N N . GLN A 1 64 ? 19.422 -25.641 0.999 1 71.88 64 GLN A N 1
ATOM 439 C CA . GLN A 1 64 ? 20.125 -24.359 0.91 1 71.88 64 GLN A CA 1
ATOM 440 C C . GLN A 1 64 ? 20.547 -24.062 -0.528 1 71.88 64 GLN A C 1
ATOM 442 O O . GLN A 1 64 ? 20.5 -24.938 -1.388 1 71.88 64 GLN A O 1
ATOM 447 N N . TYR A 1 65 ? 20.797 -22.719 -0.796 1 74 65 TYR A N 1
ATOM 448 C CA . TYR A 1 65 ? 21.078 -22.266 -2.15 1 74 65 TYR A CA 1
ATOM 449 C C . TYR A 1 65 ? 22.5 -21.734 -2.262 1 74 65 TYR A C 1
ATOM 451 O O . TYR A 1 65 ? 23.141 -21.422 -1.25 1 74 65 TYR A O 1
ATOM 459 N N . GLU A 1 66 ? 23.016 -21.672 -3.512 1 74 66 GLU A N 1
ATOM 460 C CA . GLU A 1 66 ? 24.328 -21.109 -3.799 1 74 66 GLU A CA 1
ATOM 461 C C . GLU A 1 66 ? 24.219 -19.703 -4.383 1 74 66 GLU A C 1
ATOM 463 O O . GLU A 1 66 ? 23.109 -19.141 -4.445 1 74 66 GLU A O 1
ATOM 468 N N . ASP A 1 67 ? 25.328 -19.125 -4.656 1 74.44 67 ASP A N 1
ATOM 469 C CA . ASP A 1 67 ? 25.375 -17.75 -5.137 1 74.44 67 ASP A CA 1
ATOM 470 C C . ASP A 1 67 ? 24.656 -17.609 -6.473 1 74.44 67 ASP A C 1
ATOM 472 O O . ASP A 1 67 ? 24.859 -18.406 -7.383 1 74.44 67 ASP A O 1
ATOM 476 N N . PHE A 1 68 ? 23.734 -16.672 -6.551 1 73.12 68 PHE A N 1
ATOM 477 C CA . PHE A 1 68 ? 22.953 -16.266 -7.715 1 73.12 68 PHE A CA 1
ATOM 478 C C . PHE A 1 68 ? 21.953 -17.359 -8.102 1 73.12 68 PHE A C 1
ATOM 480 O O . PHE A 1 68 ? 21.5 -17.406 -9.25 1 73.12 68 PHE A O 1
ATOM 487 N N . HIS A 1 69 ? 21.75 -18.281 -7.102 1 79.31 69 HIS A N 1
ATOM 488 C CA . HIS A 1 69 ? 20.656 -19.234 -7.32 1 79.31 69 HIS A CA 1
ATOM 489 C C . HIS A 1 69 ? 19.297 -18.578 -7.152 1 79.31 69 HIS A C 1
ATOM 491 O O . HIS A 1 69 ? 19.172 -17.594 -6.41 1 79.31 69 HIS A O 1
ATOM 497 N N . THR A 1 70 ? 18.453 -19.125 -7.957 1 81.19 70 THR A N 1
ATOM 498 C CA . THR A 1 70 ? 17.062 -18.734 -7.789 1 81.19 70 THR A CA 1
ATOM 499 C C . THR A 1 70 ? 16.391 -19.547 -6.676 1 81.19 70 THR A C 1
ATOM 501 O O . THR A 1 70 ? 16.578 -20.766 -6.598 1 81.19 70 THR A O 1
ATOM 504 N N . ILE A 1 71 ? 15.727 -18.875 -5.895 1 79.69 71 ILE A N 1
ATOM 505 C CA . ILE A 1 71 ? 15.055 -19.562 -4.797 1 79.69 71 ILE A CA 1
ATOM 506 C C . ILE A 1 71 ? 13.711 -20.109 -5.273 1 79.69 71 ILE A C 1
ATOM 508 O O . ILE A 1 71 ? 13.102 -19.547 -6.191 1 79.69 71 ILE A O 1
ATOM 512 N N . ASP A 1 72 ? 13.344 -21.172 -4.652 1 82.5 72 ASP A N 1
ATOM 513 C CA . ASP A 1 72 ? 12.016 -21.719 -4.879 1 82.5 72 ASP A CA 1
ATOM 514 C C . ASP A 1 72 ? 11.078 -21.375 -3.723 1 82.5 72 ASP A C 1
ATOM 516 O O . ASP A 1 72 ? 11.055 -22.062 -2.705 1 82.5 72 ASP A O 1
ATOM 520 N N . TRP A 1 73 ? 10.211 -20.484 -3.986 1 84.94 73 TRP A N 1
ATOM 521 C CA . TRP A 1 73 ? 9.359 -19.938 -2.93 1 84.94 73 TRP A CA 1
ATOM 522 C C . TRP A 1 73 ? 8.391 -21 -2.412 1 84.94 73 TRP A C 1
ATOM 524 O O . TRP A 1 73 ? 8.203 -21.141 -1.201 1 84.94 73 TRP A O 1
ATOM 534 N N . GLN A 1 74 ? 7.84 -21.734 -3.285 1 81.88 74 GLN A N 1
ATOM 535 C CA . GLN A 1 74 ? 6.832 -22.719 -2.906 1 81.88 74 GLN A CA 1
ATOM 536 C C . GLN A 1 74 ? 7.445 -23.828 -2.055 1 81.88 74 GLN A C 1
ATOM 538 O O . GLN A 1 74 ? 6.844 -24.266 -1.068 1 81.88 74 GLN A O 1
ATOM 543 N N . ARG A 1 75 ? 8.562 -24.266 -2.457 1 81.88 75 ARG A N 1
ATOM 544 C CA . ARG A 1 75 ? 9.234 -25.328 -1.722 1 81.88 75 ARG A CA 1
ATOM 545 C C . ARG A 1 75 ? 9.656 -24.859 -0.334 1 81.88 75 ARG A C 1
ATOM 547 O O . ARG A 1 75 ? 9.523 -25.594 0.645 1 81.88 75 ARG A O 1
ATOM 554 N N . ASP A 1 76 ? 10.164 -23.656 -0.288 1 84.44 76 ASP A N 1
ATOM 555 C CA . ASP A 1 76 ? 10.625 -23.125 0.989 1 84.44 76 ASP A CA 1
ATOM 556 C C . ASP A 1 76 ? 9.453 -22.875 1.938 1 84.44 76 ASP A C 1
ATOM 558 O O . ASP A 1 76 ? 9.562 -23.125 3.143 1 84.44 76 ASP A O 1
ATOM 562 N N . ILE A 1 77 ? 8.367 -22.453 1.432 1 83.31 77 ILE A N 1
ATOM 563 C CA . ILE A 1 77 ? 7.188 -22.219 2.256 1 83.31 77 ILE A CA 1
ATOM 564 C C . ILE A 1 77 ? 6.641 -23.562 2.758 1 83.31 77 ILE A C 1
ATOM 566 O O . ILE A 1 77 ? 6.203 -23.656 3.906 1 83.31 77 ILE A O 1
ATOM 570 N N . ALA A 1 78 ? 6.688 -24.562 1.912 1 78.81 78 ALA A N 1
ATOM 571 C CA . ALA A 1 78 ? 6.234 -25.891 2.312 1 78.81 78 ALA A CA 1
ATOM 572 C C . ALA A 1 78 ? 7.113 -26.453 3.428 1 78.81 78 ALA A C 1
ATOM 574 O O . ALA A 1 78 ? 6.609 -27.094 4.359 1 78.81 78 ALA A O 1
ATOM 575 N N . ARG A 1 79 ? 8.344 -26.234 3.303 1 81.75 79 ARG A N 1
ATOM 576 C CA . ARG A 1 79 ? 9.266 -26.703 4.328 1 81.75 79 ARG A CA 1
ATOM 577 C C . ARG A 1 79 ? 9 -26.016 5.664 1 81.75 79 ARG A C 1
ATOM 579 O O . ARG A 1 79 ? 9.094 -26.641 6.719 1 81.75 79 ARG A O 1
ATOM 586 N N . ASP A 1 80 ? 8.742 -24.75 5.598 1 84.12 80 ASP A N 1
ATOM 587 C CA . ASP A 1 80 ? 8.438 -24.016 6.816 1 84.12 80 ASP A CA 1
ATOM 588 C C . ASP A 1 80 ? 7.137 -24.5 7.445 1 84.12 80 ASP A C 1
ATOM 590 O O . ASP A 1 80 ? 7.02 -24.578 8.672 1 84.12 80 ASP A O 1
ATOM 594 N N . ARG A 1 81 ? 6.234 -24.781 6.68 1 80.5 81 ARG A N 1
ATOM 595 C CA . ARG A 1 81 ? 4.961 -25.281 7.191 1 80.5 81 ARG A CA 1
ATOM 596 C C . ARG A 1 81 ? 5.141 -26.641 7.859 1 80.5 81 ARG A C 1
ATOM 598 O O . ARG A 1 81 ? 4.52 -26.922 8.891 1 80.5 81 ARG A O 1
ATOM 605 N N . MET A 1 82 ? 5.922 -27.484 7.238 1 79.88 82 MET A N 1
ATOM 606 C CA . MET A 1 82 ? 6.211 -28.781 7.832 1 79.88 82 MET A CA 1
ATOM 607 C C . MET A 1 82 ? 6.922 -28.625 9.172 1 79.88 82 MET A C 1
ATOM 609 O O . MET A 1 82 ? 6.605 -29.328 10.133 1 79.88 82 MET A O 1
ATOM 613 N N . ARG A 1 83 ? 7.844 -27.75 9.195 1 82.31 83 ARG A N 1
ATOM 614 C CA . ARG A 1 83 ? 8.547 -27.469 10.445 1 82.31 83 ARG A CA 1
ATOM 615 C C . ARG A 1 83 ? 7.582 -27 11.523 1 82.31 83 ARG A C 1
ATOM 617 O O . ARG A 1 83 ? 7.668 -27.453 12.672 1 82.31 83 ARG A O 1
ATOM 624 N N . HIS A 1 84 ? 6.691 -26.125 11.164 1 82.81 84 HIS A N 1
ATOM 625 C CA . HIS A 1 84 ? 5.719 -25.594 12.117 1 82.81 84 HIS A CA 1
ATOM 626 C C . HIS A 1 84 ? 4.797 -26.703 12.625 1 82.81 84 HIS A C 1
ATOM 628 O O . HIS A 1 84 ? 4.438 -26.719 13.805 1 82.81 84 HIS A O 1
ATOM 634 N N . ARG A 1 85 ? 4.445 -27.594 11.812 1 81.5 85 ARG A N 1
ATOM 635 C CA . ARG A 1 85 ? 3.59 -28.719 12.211 1 81.5 85 ARG A CA 1
ATOM 636 C C . ARG A 1 85 ? 4.305 -29.625 13.203 1 81.5 85 ARG A C 1
ATOM 638 O O . ARG A 1 85 ? 3.684 -30.141 14.141 1 81.5 85 ARG A O 1
ATOM 645 N N . LEU A 1 86 ? 5.508 -29.812 12.953 1 82.5 86 LEU A N 1
ATOM 646 C CA . LEU A 1 86 ? 6.289 -30.656 13.852 1 82.5 86 LEU A CA 1
ATOM 647 C C . LEU A 1 86 ? 6.398 -30.031 15.234 1 82.5 86 LEU A C 1
ATOM 649 O O . LEU A 1 86 ? 6.363 -30.719 16.25 1 82.5 86 LEU A O 1
ATOM 653 N N . ILE A 1 87 ? 6.488 -28.75 15.266 1 84.69 87 ILE A N 1
ATOM 654 C CA . ILE A 1 87 ? 6.598 -28.047 16.531 1 84.69 87 ILE A CA 1
ATOM 655 C C . ILE A 1 87 ? 5.266 -28.109 17.281 1 84.69 87 ILE A C 1
ATOM 657 O O . ILE A 1 87 ? 5.234 -28.312 18.484 1 84.69 87 ILE A O 1
ATOM 661 N N . VAL A 1 88 ? 4.188 -27.906 16.547 1 81.56 88 VAL A N 1
ATOM 662 C CA . VAL A 1 88 ? 2.863 -27.922 17.156 1 81.56 88 VAL A CA 1
ATOM 663 C C . VAL A 1 88 ? 2.547 -29.312 17.672 1 81.56 88 VAL A C 1
ATOM 665 O O . VAL A 1 88 ? 1.93 -29.469 18.734 1 81.56 88 VAL A O 1
ATOM 668 N N . LYS A 1 89 ? 2.98 -30.312 16.969 1 80.69 89 LYS A N 1
ATOM 669 C CA . LYS A 1 89 ? 2.756 -31.688 17.391 1 80.69 89 LYS A CA 1
ATOM 670 C C . LYS A 1 89 ? 3.547 -32 18.656 1 80.69 89 LYS A C 1
ATOM 672 O O . LYS A 1 89 ? 3.066 -32.75 19.531 1 80.69 89 LYS A O 1
ATOM 677 N N . LYS A 1 90 ? 4.648 -31.406 18.75 1 82.25 90 LYS A N 1
ATOM 678 C CA . LYS A 1 90 ? 5.52 -31.703 19.875 1 82.25 90 LYS A CA 1
ATOM 679 C C . LYS A 1 90 ? 5.145 -30.859 21.094 1 82.25 90 LYS A C 1
ATOM 681 O O . LYS A 1 90 ? 5.66 -31.078 22.188 1 82.25 90 LYS A O 1
ATOM 686 N N . LYS A 1 91 ? 4.289 -29.844 20.906 1 80.31 91 LYS A N 1
ATOM 687 C CA . LYS A 1 91 ? 3.904 -28.922 21.969 1 80.31 91 LYS A CA 1
ATOM 688 C C . LYS A 1 91 ? 3.342 -29.688 23.172 1 80.31 91 LYS A C 1
ATOM 690 O O . LYS A 1 91 ? 3.521 -29.266 24.312 1 80.31 91 LYS A O 1
ATOM 695 N N . LYS A 1 92 ? 2.734 -30.859 22.984 1 78.19 92 LYS A N 1
ATOM 696 C CA . LYS A 1 92 ? 2.062 -31.578 24.078 1 78.19 92 LYS A CA 1
ATOM 697 C C . LYS A 1 92 ? 3.018 -32.531 24.781 1 78.19 92 LYS A C 1
ATOM 699 O O . LYS A 1 92 ? 2.703 -33.062 25.844 1 78.19 92 LYS A O 1
ATOM 704 N N . ASP A 1 93 ? 4.203 -32.625 24.172 1 83 93 ASP A N 1
ATOM 705 C CA . ASP A 1 93 ? 5.082 -33.688 24.703 1 83 93 ASP A CA 1
ATOM 706 C C . ASP A 1 93 ? 5.816 -33.188 25.953 1 83 93 ASP A C 1
ATOM 708 O O . ASP A 1 93 ? 6.043 -33.969 26.875 1 83 93 ASP A O 1
ATOM 712 N N . SER A 1 94 ? 6.367 -31.906 26.031 1 87.69 94 SER A N 1
ATOM 713 C CA . SER A 1 94 ? 7.148 -31.422 27.156 1 87.69 94 SER A CA 1
ATOM 714 C C . SER A 1 94 ? 6.992 -29.906 27.328 1 87.69 94 SER A C 1
ATOM 716 O O . SER A 1 94 ? 6.531 -29.219 26.422 1 87.69 94 SER A O 1
ATOM 718 N N . ILE A 1 95 ? 7.234 -29.422 28.5 1 87.19 95 ILE A N 1
ATOM 719 C CA . ILE A 1 95 ? 7.168 -28 28.812 1 87.19 95 ILE A CA 1
ATOM 720 C C . ILE A 1 95 ? 8.211 -27.25 28 1 87.19 95 ILE A C 1
ATOM 722 O O . ILE A 1 95 ? 7.969 -26.125 27.562 1 87.19 95 ILE A O 1
ATOM 726 N N . LEU A 1 96 ? 9.312 -27.875 27.828 1 87.25 96 LEU A N 1
ATOM 727 C CA . LEU A 1 96 ? 10.352 -27.25 27.016 1 87.25 96 LEU A CA 1
ATOM 728 C C . LEU A 1 96 ? 9.883 -27.047 25.578 1 87.25 96 LEU A C 1
ATOM 730 O O . LEU A 1 96 ? 10.203 -26.031 24.953 1 87.25 96 LEU A O 1
ATOM 734 N N . GLU A 1 97 ? 9.141 -27.938 25.156 1 86.25 97 GLU A N 1
ATOM 735 C CA . GLU A 1 97 ? 8.625 -27.844 23.781 1 86.25 97 GLU A CA 1
ATOM 736 C C . GLU A 1 97 ? 7.531 -26.781 23.688 1 86.25 97 GLU A C 1
ATOM 738 O O . GLU A 1 97 ? 7.379 -26.125 22.656 1 86.25 97 GLU A O 1
ATOM 743 N N . LEU A 1 98 ? 6.934 -26.656 24.75 1 87.69 98 LEU A N 1
ATOM 744 C CA . LEU A 1 98 ? 5.93 -25.609 24.797 1 87.69 98 LEU A CA 1
ATOM 745 C C . LEU A 1 98 ? 6.586 -24.234 24.734 1 87.69 98 LEU A C 1
ATOM 747 O O . LEU A 1 98 ? 6.098 -23.344 24.031 1 87.69 98 LEU A O 1
ATOM 751 N N . ILE A 1 99 ? 7.645 -24.094 25.484 1 88.44 99 ILE A N 1
ATOM 752 C CA . ILE A 1 99 ? 8.383 -22.844 25.469 1 88.44 99 ILE A CA 1
ATOM 753 C C . ILE A 1 99 ? 9.008 -22.625 24.094 1 88.44 99 ILE A C 1
ATOM 755 O O . ILE A 1 99 ? 9.023 -21.5 23.594 1 88.44 99 ILE A O 1
ATOM 759 N N . ARG A 1 100 ? 9.484 -23.656 23.562 1 85.06 100 ARG A N 1
ATOM 760 C CA . ARG A 1 100 ? 10.062 -23.562 22.234 1 85.06 100 ARG A CA 1
ATOM 761 C C . ARG A 1 100 ? 9 -23.188 21.203 1 85.06 100 ARG A C 1
ATOM 763 O O . ARG A 1 100 ? 9.273 -22.453 20.25 1 85.06 100 ARG A O 1
ATOM 770 N N . GLY A 1 101 ? 7.879 -23.781 21.391 1 85.25 101 GLY A N 1
ATOM 771 C CA . GLY A 1 101 ? 6.773 -23.453 20.516 1 85.25 101 GLY A CA 1
ATOM 772 C C . GLY A 1 101 ? 6.32 -22 20.656 1 85.25 101 GLY A C 1
ATOM 773 O O . GLY A 1 101 ? 6.043 -21.344 19.656 1 85.25 101 GLY A O 1
ATOM 774 N N . ALA A 1 102 ? 6.336 -21.547 21.828 1 86.75 102 ALA A N 1
ATOM 775 C CA . ALA A 1 102 ? 5.969 -20.156 22.078 1 86.75 102 ALA A CA 1
ATOM 776 C C . ALA A 1 102 ? 7.027 -19.203 21.531 1 86.75 102 ALA A C 1
ATOM 778 O O . ALA A 1 102 ? 6.695 -18.141 20.984 1 86.75 102 ALA A O 1
ATOM 779 N N . HIS A 1 103 ? 8.242 -19.562 21.656 1 86 103 HIS A N 1
ATOM 780 C CA . HIS A 1 103 ? 9.336 -18.766 21.125 1 86 103 HIS A CA 1
ATOM 781 C C . HIS A 1 103 ? 9.289 -18.703 19.609 1 86 103 HIS A C 1
ATOM 783 O O . HIS A 1 103 ? 9.586 -17.672 19 1 86 103 HIS A O 1
ATOM 789 N N . ASP A 1 104 ? 8.906 -19.781 19.031 1 86.19 104 ASP A N 1
ATOM 790 C CA . ASP A 1 104 ? 8.797 -19.812 17.578 1 86.19 104 ASP A CA 1
ATOM 791 C C . ASP A 1 104 ? 7.664 -18.922 17.094 1 86.19 104 ASP A C 1
ATOM 793 O O . ASP A 1 104 ? 7.781 -18.266 16.047 1 86.19 104 ASP A O 1
ATOM 797 N N . ALA A 1 105 ? 6.672 -18.906 17.891 1 82.44 105 ALA A N 1
ATOM 798 C CA . ALA A 1 105 ? 5.496 -18.141 17.5 1 82.44 105 ALA A CA 1
ATOM 799 C C . ALA A 1 105 ? 5.777 -16.641 17.562 1 82.44 105 ALA A C 1
ATOM 801 O O . ALA A 1 105 ? 5.379 -15.883 16.672 1 82.44 105 ALA A O 1
ATOM 802 N N . TRP A 1 106 ? 6.484 -16.25 18.547 1 88.25 106 TRP A N 1
ATOM 803 C CA . TRP A 1 106 ? 6.68 -14.812 18.688 1 88.25 106 TRP A CA 1
ATOM 804 C C . TRP A 1 106 ? 8.016 -14.375 18.094 1 88.25 106 TRP A C 1
ATOM 806 O O . TRP A 1 106 ? 8.344 -13.188 18.094 1 88.25 106 TRP A O 1
ATOM 816 N N . SER A 1 107 ? 8.852 -15.25 17.562 1 90.75 107 SER A N 1
ATOM 817 C CA . SER A 1 107 ? 10.18 -14.977 17.031 1 90.75 107 SER A CA 1
ATOM 818 C C . SER A 1 107 ? 10.125 -13.977 15.883 1 90.75 107 SER A C 1
ATOM 820 O O . SER A 1 107 ? 11.016 -13.141 15.734 1 90.75 107 SER A O 1
ATOM 822 N N . GLY A 1 108 ? 9.07 -14.055 15.102 1 91.44 108 GLY A N 1
ATOM 823 C CA . GLY A 1 108 ? 8.938 -13.102 14.016 1 91.44 108 GLY A CA 1
ATOM 824 C C . GLY A 1 108 ? 8.828 -11.664 14.484 1 91.44 108 GLY A C 1
ATOM 825 O O . GLY A 1 108 ? 9.516 -10.781 13.977 1 91.44 108 GLY A O 1
ATOM 826 N N . TRP A 1 109 ? 8.102 -11.422 15.5 1 91.94 109 TRP A N 1
ATOM 827 C CA . TRP A 1 109 ? 7.898 -10.086 16.062 1 91.94 109 TRP A CA 1
ATOM 828 C C . TRP A 1 109 ? 9.148 -9.602 16.781 1 91.94 109 TRP A C 1
ATOM 830 O O . TRP A 1 109 ? 9.5 -8.422 16.719 1 91.94 109 TRP A O 1
ATOM 840 N N . LEU A 1 110 ? 9.75 -10.5 17.422 1 94.62 110 LEU A N 1
ATOM 841 C CA . LEU A 1 110 ? 10.977 -10.148 18.125 1 94.62 110 LEU A CA 1
ATOM 842 C C . LEU A 1 110 ? 12.086 -9.766 17.141 1 94.62 110 LEU A C 1
ATOM 844 O O . LEU A 1 110 ? 12.828 -8.812 17.391 1 94.62 110 LEU A O 1
ATOM 848 N N . CYS A 1 111 ? 12.164 -10.547 16.094 1 95.62 111 CYS A N 1
ATOM 849 C CA . CYS A 1 111 ? 13.18 -10.258 15.086 1 95.62 111 CYS A CA 1
ATOM 850 C C . CYS A 1 111 ? 12.977 -8.875 14.484 1 95.62 111 CYS A C 1
ATOM 852 O O . CYS A 1 111 ? 13.922 -8.086 14.398 1 95.62 111 CYS A O 1
ATOM 854 N N . VAL A 1 112 ? 11.766 -8.539 14.109 1 96.56 112 VAL A N 1
ATOM 855 C CA . VAL A 1 112 ? 11.5 -7.25 13.484 1 96.56 112 VAL A CA 1
ATOM 856 C C . VAL A 1 112 ? 11.656 -6.133 14.508 1 96.56 112 VAL A C 1
ATOM 858 O O . VAL A 1 112 ? 12.07 -5.023 14.164 1 96.56 112 VAL A O 1
ATOM 861 N N . LEU A 1 113 ? 11.367 -6.387 15.773 1 96.38 113 LEU A N 1
ATOM 862 C CA . LEU A 1 113 ? 11.586 -5.414 16.844 1 96.38 113 LEU A CA 1
ATOM 863 C C . LEU A 1 113 ? 13.062 -5.051 16.953 1 96.38 113 LEU A C 1
ATOM 865 O O . LEU A 1 113 ? 13.414 -3.867 16.984 1 96.38 113 LEU A O 1
ATOM 869 N N . VAL A 1 114 ? 13.867 -6.043 16.969 1 97.62 114 VAL A N 1
ATOM 870 C CA . VAL A 1 114 ? 15.297 -5.812 17.141 1 97.62 114 VAL A CA 1
ATOM 871 C C . VAL A 1 114 ? 15.867 -5.133 15.898 1 97.62 114 VAL A C 1
ATOM 873 O O . VAL A 1 114 ? 16.75 -4.273 16 1 97.62 114 VAL A O 1
ATOM 876 N N . VAL A 1 115 ? 15.367 -5.512 14.758 1 97.94 115 VAL A N 1
ATOM 877 C CA . VAL A 1 115 ? 15.812 -4.867 13.523 1 97.94 115 VAL A CA 1
ATOM 878 C C . VAL A 1 115 ? 15.461 -3.381 13.562 1 97.94 115 VAL A C 1
ATOM 880 O O . VAL A 1 115 ? 16.281 -2.535 13.203 1 97.94 115 VAL A O 1
ATOM 883 N N . GLY A 1 116 ? 14.227 -3.07 13.984 1 97.81 116 GLY A N 1
ATOM 884 C CA . GLY A 1 116 ? 13.82 -1.678 14.102 1 97.81 116 GLY A CA 1
ATOM 885 C C . GLY A 1 116 ? 14.664 -0.895 15.094 1 97.81 116 GLY A C 1
ATOM 886 O O . GLY A 1 116 ? 15.055 0.24 14.82 1 97.81 116 GLY A O 1
ATOM 887 N N . LEU A 1 117 ? 14.984 -1.5 16.203 1 97.38 117 LEU A N 1
ATOM 888 C CA . LEU A 1 117 ? 15.805 -0.865 17.234 1 97.38 117 LEU A CA 1
ATOM 889 C C . LEU A 1 117 ? 17.203 -0.577 16.703 1 97.38 117 LEU A C 1
ATOM 891 O O . LEU A 1 117 ? 17.719 0.53 16.875 1 97.38 117 LEU A O 1
ATOM 895 N N . CYS A 1 118 ? 17.734 -1.495 16.016 1 97.56 118 CYS A N 1
ATOM 896 C CA . CYS A 1 118 ? 19.094 -1.352 15.484 1 97.56 118 CYS A CA 1
ATOM 897 C C . CYS A 1 118 ? 19.125 -0.327 14.352 1 97.56 118 CYS A C 1
ATOM 899 O O . CYS A 1 118 ? 20.062 0.473 14.266 1 97.56 118 CYS A O 1
ATOM 901 N N . ALA A 1 119 ? 18.172 -0.429 13.492 1 97.12 119 ALA A N 1
ATOM 902 C CA . ALA A 1 119 ? 18.109 0.536 12.398 1 97.12 119 ALA A CA 1
ATOM 903 C C . ALA A 1 119 ? 18 1.963 12.93 1 97.12 119 ALA A C 1
ATOM 905 O O . ALA A 1 119 ? 18.672 2.871 12.43 1 97.12 119 ALA A O 1
ATOM 906 N N . GLY A 1 120 ? 17.141 2.174 13.945 1 95.25 120 GLY A N 1
ATOM 907 C CA . GLY A 1 120 ? 17 3.488 14.555 1 95.25 120 GLY A CA 1
ATOM 908 C C . GLY A 1 120 ? 18.281 3.977 15.211 1 95.25 120 GLY A C 1
ATOM 909 O O . GLY A 1 120 ? 18.672 5.137 15.039 1 95.25 120 GLY A O 1
ATOM 910 N N . MET A 1 121 ? 18.969 3.131 15.867 1 95.44 121 MET A N 1
ATOM 911 C CA . MET A 1 121 ? 20.203 3.482 16.547 1 95.44 121 MET A CA 1
ATOM 912 C C . MET A 1 121 ? 21.297 3.807 15.531 1 95.44 121 MET A C 1
ATOM 914 O O . MET A 1 121 ? 22.031 4.785 15.688 1 95.44 121 MET A O 1
ATOM 918 N N . MET A 1 122 ? 21.375 3.002 14.555 1 95.5 122 MET A N 1
ATOM 919 C CA . MET A 1 122 ? 22.359 3.221 13.508 1 95.5 122 MET A CA 1
ATOM 920 C C . MET A 1 122 ? 22.125 4.555 12.805 1 95.5 122 MET A C 1
ATOM 922 O O . MET A 1 122 ? 23.062 5.305 12.547 1 95.5 122 MET A O 1
ATOM 926 N N . ALA A 1 123 ? 20.922 4.832 12.5 1 94.5 123 ALA A N 1
ATOM 927 C CA . ALA A 1 123 ? 20.578 6.09 11.836 1 94.5 123 ALA A CA 1
ATOM 928 C C . ALA A 1 123 ? 20.938 7.285 12.719 1 94.5 123 ALA A C 1
ATOM 930 O O . ALA A 1 123 ? 21.406 8.312 12.219 1 94.5 123 ALA A O 1
ATOM 931 N N . GLY A 1 124 ? 20.672 7.18 14.023 1 91.44 124 GLY A N 1
ATOM 932 C CA . GLY A 1 124 ? 21.047 8.234 14.953 1 91.44 124 GLY A CA 1
ATOM 933 C C . GLY A 1 124 ? 22.531 8.523 14.953 1 91.44 124 GLY A C 1
ATOM 934 O O . GLY A 1 124 ? 22.953 9.688 14.883 1 91.44 124 GLY A O 1
ATOM 935 N N . VAL A 1 125 ? 23.312 7.504 14.906 1 92.56 125 VAL A N 1
ATOM 936 C CA . VAL A 1 125 ? 24.766 7.641 14.922 1 92.56 125 VAL A CA 1
ATOM 937 C C . VAL A 1 125 ? 25.234 8.258 13.602 1 92.56 125 VAL A C 1
ATOM 939 O O . VAL A 1 125 ? 26.109 9.125 13.602 1 92.56 125 VAL A O 1
ATOM 942 N N . ILE A 1 126 ? 24.656 7.855 12.562 1 94.12 126 ILE A N 1
ATOM 943 C CA . ILE A 1 126 ? 25.062 8.336 11.242 1 94.12 126 ILE A CA 1
ATOM 944 C C . ILE A 1 126 ? 24.672 9.805 11.094 1 94.12 126 ILE A C 1
ATOM 946 O O . ILE A 1 126 ? 25.469 10.602 10.578 1 94.12 126 ILE A O 1
ATOM 950 N N . ASP A 1 127 ? 23.531 10.164 11.516 1 90.12 127 ASP A N 1
ATOM 951 C CA . ASP A 1 127 ? 23.078 11.547 11.391 1 90.12 127 ASP A CA 1
ATOM 952 C C . ASP A 1 127 ? 23.969 12.484 12.211 1 90.12 127 ASP A C 1
ATOM 954 O O . ASP A 1 127 ? 24.359 13.555 11.727 1 90.12 127 ASP A O 1
ATOM 958 N N . ILE A 1 128 ? 24.266 12.141 13.391 1 88.94 128 ILE A N 1
ATOM 959 C CA . ILE A 1 128 ? 25.109 12.953 14.258 1 88.94 128 ILE A CA 1
ATOM 960 C C . ILE A 1 128 ? 26.516 13.008 13.695 1 88.94 128 ILE A C 1
ATOM 962 O O . ILE A 1 128 ? 27.109 14.086 13.617 1 88.94 128 ILE A O 1
ATOM 966 N N . GLY A 1 129 ? 27.047 11.875 13.297 1 91.56 129 GLY A N 1
ATOM 967 C CA . GLY A 1 129 ? 28.391 11.828 12.75 1 91.56 129 GLY A CA 1
ATOM 968 C C . GLY A 1 129 ? 28.531 12.594 11.445 1 91.56 129 GLY A C 1
ATOM 969 O O . GLY A 1 129 ? 29.516 13.305 11.242 1 91.56 129 GLY A O 1
ATOM 970 N N . ALA A 1 130 ? 27.609 12.414 10.539 1 92.69 130 ALA A N 1
ATOM 971 C CA . ALA A 1 130 ? 27.656 13.094 9.25 1 92.69 130 ALA A CA 1
ATOM 972 C C . ALA A 1 130 ? 27.578 14.609 9.422 1 92.69 130 ALA A C 1
ATOM 974 O O . ALA A 1 130 ? 28.281 15.352 8.727 1 92.69 130 ALA A O 1
ATOM 975 N N . THR A 1 131 ? 26.734 15.133 10.305 1 89.56 131 THR A N 1
ATOM 976 C CA . THR A 1 131 ? 26.609 16.562 10.547 1 89.56 131 THR A CA 1
ATOM 977 C C . THR A 1 131 ? 27.891 17.125 11.164 1 89.56 131 THR A C 1
ATOM 979 O O . THR A 1 131 ? 28.344 18.219 10.797 1 89.56 131 THR A O 1
ATOM 982 N N . TRP A 1 132 ? 28.438 16.406 12.062 1 91 132 TRP A N 1
ATOM 983 C CA . TRP A 1 132 ? 29.688 16.828 12.695 1 91 132 TRP A CA 1
ATOM 984 C C . TRP A 1 132 ? 30.812 16.906 11.68 1 91 132 TRP A C 1
ATOM 986 O O . TRP A 1 132 ? 31.547 17.906 11.625 1 91 132 TRP A O 1
ATOM 996 N N . LEU A 1 133 ? 30.953 15.906 10.867 1 94.38 133 LEU A N 1
ATOM 997 C CA . LEU A 1 133 ? 32 15.875 9.867 1 94.38 133 LEU A CA 1
ATOM 998 C C . LEU A 1 133 ? 31.797 16.953 8.82 1 94.38 133 LEU A C 1
ATOM 1000 O O . LEU A 1 133 ? 32.781 17.531 8.312 1 94.38 133 LEU A O 1
ATOM 1004 N N . THR A 1 134 ? 30.562 17.188 8.469 1 93.44 134 THR A N 1
ATOM 1005 C CA . THR A 1 134 ? 30.266 18.234 7.492 1 93.44 134 THR A CA 1
ATOM 1006 C C . THR A 1 134 ? 30.672 19.594 8.016 1 93.44 134 THR A C 1
ATOM 1008 O O . THR A 1 134 ? 31.203 20.422 7.27 1 93.44 134 THR A O 1
ATOM 1011 N N . ASP A 1 135 ? 30.469 19.844 9.281 1 91.62 135 ASP A N 1
ATOM 1012 C CA . ASP A 1 135 ? 30.812 21.141 9.883 1 91.62 135 ASP A CA 1
ATOM 1013 C C . ASP A 1 135 ? 32.312 21.344 9.953 1 91.62 135 ASP A C 1
ATOM 1015 O O . ASP A 1 135 ? 32.812 22.469 9.977 1 91.62 135 ASP A O 1
ATOM 1019 N N . LEU A 1 136 ? 33.031 20.281 9.969 1 92 136 LEU A N 1
ATOM 1020 C CA . LEU A 1 136 ? 34.5 20.375 10.023 1 92 136 LEU A CA 1
ATOM 1021 C C . LEU A 1 136 ? 35.062 21.047 8.773 1 92 136 LEU A C 1
ATOM 1023 O O . LEU A 1 136 ? 36.156 21.594 8.797 1 92 136 LEU A O 1
ATOM 1027 N N . LYS A 1 137 ? 34.375 21.031 7.688 1 93.62 137 LYS A N 1
ATOM 1028 C CA . LYS A 1 137 ? 34.812 21.688 6.465 1 93.62 137 LYS A CA 1
ATOM 1029 C C . LYS A 1 137 ? 34.781 23.219 6.625 1 93.62 137 LYS A C 1
ATOM 1031 O O . LYS A 1 137 ? 35.531 23.922 5.938 1 93.62 137 LYS A O 1
ATOM 1036 N N . PHE A 1 138 ? 33.969 23.656 7.578 1 90.75 138 PHE A N 1
ATOM 1037 C CA . PHE A 1 138 ? 33.75 25.094 7.734 1 90.75 138 PHE A CA 1
ATOM 1038 C C . PHE A 1 138 ? 34.5 25.609 8.961 1 90.75 138 PHE A C 1
ATOM 1040 O O . PHE A 1 138 ? 34.844 26.781 9.031 1 90.75 138 PHE A O 1
ATOM 1047 N N . GLY A 1 139 ? 34.562 24.781 9.938 1 89.44 139 GLY A N 1
ATOM 1048 C CA . GLY A 1 139 ? 35.219 25.219 11.156 1 89.44 139 GLY A CA 1
ATOM 1049 C C . GLY A 1 139 ? 35.219 24.172 12.25 1 89.44 139 GLY A C 1
ATOM 1050 O O . GLY A 1 139 ? 35.031 22.984 11.969 1 89.44 139 GLY A O 1
ATOM 1051 N N . LEU A 1 140 ? 35.688 24.594 13.422 1 87.38 140 LEU A N 1
ATOM 1052 C CA . LEU A 1 140 ? 35.75 23.656 14.547 1 87.38 140 LEU A CA 1
ATOM 1053 C C . LEU A 1 140 ? 35.375 24.359 15.852 1 87.38 140 LEU A C 1
ATOM 1055 O O . LEU A 1 140 ? 35.406 25.594 15.938 1 87.38 140 LEU A O 1
ATOM 1059 N N . CYS A 1 141 ? 34.875 23.562 16.719 1 84.88 141 CYS A N 1
ATOM 1060 C CA . CYS A 1 141 ? 34.625 24.016 18.078 1 84.88 141 CYS A CA 1
ATOM 1061 C C . CYS A 1 141 ? 35.812 23.719 18.969 1 84.88 141 CYS A C 1
ATOM 1063 O O . CYS A 1 141 ? 35.969 22.609 19.469 1 84.88 141 CYS A O 1
ATOM 1065 N N . PRO A 1 142 ? 36.594 24.656 19.344 1 80.94 142 PRO A N 1
ATOM 1066 C CA . PRO A 1 142 ? 37.844 24.391 20.031 1 80.94 142 PRO A CA 1
ATOM 1067 C C . PRO A 1 142 ? 37.656 23.812 21.438 1 80.94 142 PRO A C 1
ATOM 1069 O O . PRO A 1 142 ? 38.438 23 21.891 1 80.94 142 PRO A O 1
ATOM 1072 N N . SER A 1 143 ? 36.656 24.188 22.156 1 79.12 143 SER A N 1
ATOM 1073 C CA . SER A 1 143 ? 36.438 23.719 23.516 1 79.12 143 SER A CA 1
ATOM 1074 C C . SER A 1 143 ? 35.938 22.281 23.547 1 79.12 143 SER A C 1
ATOM 1076 O O . SER A 1 143 ? 36.219 21.531 24.484 1 79.12 143 SER A O 1
ATOM 1078 N N . ALA A 1 144 ? 35.156 21.938 22.562 1 78.38 144 ALA A N 1
ATOM 1079 C CA . ALA A 1 144 ? 34.594 20.594 22.453 1 78.38 144 ALA A CA 1
ATOM 1080 C C . ALA A 1 144 ? 34.594 20.125 21.016 1 78.38 144 ALA A C 1
ATOM 1082 O O . ALA A 1 144 ? 33.594 20.234 20.312 1 78.38 144 ALA A O 1
ATOM 1083 N N . PHE A 1 145 ? 35.594 19.422 20.641 1 78.62 145 PHE A N 1
ATOM 1084 C CA . PHE A 1 145 ? 35.844 19.078 19.25 1 78.62 145 PHE A CA 1
ATOM 1085 C C . PHE A 1 145 ? 34.781 18.109 18.734 1 78.62 145 PHE A C 1
ATOM 1087 O O . PHE A 1 145 ? 34.562 18.031 17.516 1 78.62 145 PHE A O 1
ATOM 1094 N N . TYR A 1 146 ? 34.062 17.516 19.641 1 75.62 146 TYR A N 1
ATOM 1095 C CA . TYR A 1 146 ? 33.125 16.484 19.25 1 75.62 146 TYR A CA 1
ATOM 1096 C C . TYR A 1 146 ? 31.734 17.062 19.016 1 75.62 146 TYR A C 1
ATOM 1098 O O . TYR A 1 146 ? 30.812 16.359 18.609 1 75.62 146 TYR A O 1
ATOM 1106 N N . LEU A 1 147 ? 31.594 18.375 19.109 1 77 147 LEU A N 1
ATOM 1107 C CA . LEU A 1 147 ? 30.297 19.016 18.953 1 77 147 LEU A CA 1
ATOM 1108 C C . LEU A 1 147 ? 30.172 19.641 17.562 1 77 147 LEU A C 1
ATOM 1110 O O . LEU A 1 147 ? 31.141 20.156 17.016 1 77 147 LEU A O 1
ATOM 1114 N N . ASN A 1 148 ? 29.031 19.469 16.938 1 79.62 148 ASN A N 1
ATOM 1115 C CA . ASN A 1 148 ? 28.734 20.172 15.695 1 79.62 148 ASN A CA 1
ATOM 1116 C C . ASN A 1 148 ? 28.5 21.672 15.93 1 79.62 148 ASN A C 1
ATOM 1118 O O . ASN A 1 148 ? 28.516 22.125 17.078 1 79.62 148 ASN A O 1
ATOM 1122 N N . LYS A 1 149 ? 28.406 22.438 14.922 1 79.75 149 LYS A N 1
ATOM 1123 C CA . LYS A 1 149 ? 28.297 23.875 15.031 1 79.75 149 LYS A CA 1
ATOM 1124 C C . LYS A 1 149 ? 27.094 24.281 15.883 1 79.75 149 LYS A C 1
ATOM 1126 O O . LYS A 1 149 ? 27.203 25.125 16.766 1 79.75 149 LYS A O 1
ATOM 1131 N N . GLU A 1 150 ? 25.984 23.625 15.656 1 76.5 150 GLU A N 1
ATOM 1132 C CA . GLU A 1 150 ? 24.766 23.969 16.375 1 76.5 150 GLU A CA 1
ATOM 1133 C C . GLU A 1 150 ? 24.906 23.672 17.859 1 76.5 150 GLU A C 1
ATOM 1135 O O . GLU A 1 150 ? 24.5 24.469 18.703 1 76.5 150 GLU A O 1
ATOM 1140 N N . GLN A 1 151 ? 25.438 22.562 18.125 1 76.06 151 GLN A N 1
ATOM 1141 C CA . GLN A 1 151 ? 25.625 22.172 19.531 1 76.06 151 GLN A CA 1
ATOM 1142 C C . GLN A 1 151 ? 26.703 23 20.203 1 76.06 151 GLN A C 1
ATOM 1144 O O . GLN A 1 151 ? 26.609 23.281 21.406 1 76.06 151 GLN A O 1
ATOM 1149 N N . CYS A 1 152 ? 27.641 23.328 19.422 1 76.56 152 CYS A N 1
ATOM 1150 C CA . CYS A 1 152 ? 28.688 24.219 19.922 1 76.56 152 CYS A CA 1
ATOM 1151 C C . CYS A 1 152 ? 28.094 25.562 20.359 1 76.56 152 CYS A C 1
ATOM 1153 O O . CYS A 1 152 ? 28.469 26.094 21.391 1 76.56 152 CYS A O 1
ATOM 1155 N N . CYS A 1 153 ? 27.219 25.984 19.578 1 74.56 153 CYS A N 1
ATOM 1156 C CA . CYS A 1 153 ? 26.609 27.281 19.859 1 74.56 153 CYS A CA 1
ATOM 1157 C C . CYS A 1 153 ? 25.641 27.188 21.031 1 74.56 153 CYS A C 1
ATOM 1159 O O . CYS A 1 153 ? 25.469 28.156 21.766 1 74.56 153 CYS A O 1
ATOM 1161 N N . TRP A 1 154 ? 24.984 26.125 21.25 1 68.69 154 TRP A N 1
ATOM 1162 C CA . TRP A 1 154 ? 24.047 25.938 22.359 1 68.69 154 TRP A CA 1
ATOM 1163 C C . TRP A 1 154 ? 24.797 25.875 23.688 1 68.69 154 TRP A C 1
ATOM 1165 O O . TRP A 1 154 ? 24.281 26.344 24.719 1 68.69 154 TRP A O 1
ATOM 1175 N N . SER A 1 155 ? 25.906 25.219 23.766 1 63.81 155 SER A N 1
ATOM 1176 C CA . SER A 1 155 ? 26.672 25.062 24.984 1 63.81 155 SER A CA 1
ATOM 1177 C C . SER A 1 155 ? 27.156 26.406 25.516 1 63.81 155 SER A C 1
ATOM 1179 O O . SER A 1 155 ? 27.422 26.547 26.719 1 63.81 155 SER A O 1
ATOM 1181 N N . SER A 1 156 ? 27.406 27.344 24.719 1 57.97 156 SER A N 1
ATOM 1182 C CA . SER A 1 156 ? 27.891 28.641 25.188 1 57.97 156 SER A CA 1
ATOM 1183 C C . SER A 1 156 ? 26.75 29.469 25.781 1 57.97 156 SER A C 1
ATOM 1185 O O . SER A 1 156 ? 26.969 30.594 26.219 1 57.97 156 SER A O 1
ATOM 1187 N N . ASN A 1 157 ? 25.719 28.812 26.516 1 52.03 157 ASN A N 1
ATOM 1188 C CA . ASN A 1 157 ? 24.625 29.531 27.156 1 52.03 157 ASN A CA 1
ATOM 1189 C C . ASN A 1 157 ? 24.312 30.828 26.422 1 52.03 157 ASN A C 1
ATOM 1191 O O . ASN A 1 157 ? 23.766 31.766 27 1 52.03 157 ASN A O 1
ATOM 1195 N N . GLU A 1 158 ? 25.016 31.266 25.531 1 45.97 158 GLU 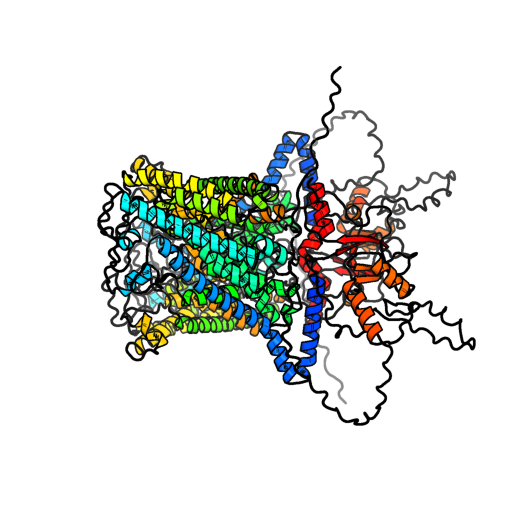A N 1
ATOM 1196 C CA . GLU A 1 158 ? 24.672 32.5 24.844 1 45.97 158 GLU A CA 1
ATOM 1197 C C . GLU A 1 158 ? 23.328 32.375 24.141 1 45.97 158 GLU A C 1
ATOM 1199 O O . GLU A 1 158 ? 23.156 31.547 23.25 1 45.97 158 GLU A O 1
ATOM 1204 N N . THR A 1 159 ? 22.328 32.375 25.016 1 41 159 THR A N 1
ATOM 1205 C CA . THR A 1 159 ? 20.891 32.281 24.734 1 41 159 THR A CA 1
ATOM 1206 C C . THR A 1 159 ? 20.578 32.844 23.344 1 41 159 THR A C 1
ATOM 1208 O O . THR A 1 159 ? 19.531 32.562 22.766 1 41 159 THR A O 1
ATOM 1211 N N . VAL A 1 160 ? 20.969 34.219 23.172 1 37.31 160 VAL A N 1
ATOM 1212 C CA . VAL A 1 160 ? 20.484 34.906 21.984 1 37.31 160 VAL A CA 1
ATOM 1213 C C . VAL A 1 160 ? 21.109 34.281 20.734 1 37.31 160 VAL A C 1
ATOM 1215 O O . VAL A 1 160 ? 22.297 34.531 20.438 1 37.31 160 VAL A O 1
ATOM 1218 N N . ILE A 1 161 ? 21.078 33.125 20.578 1 40.47 161 ILE A N 1
ATOM 1219 C CA . ILE A 1 161 ? 21.391 32.719 19.219 1 40.47 161 ILE A CA 1
ATOM 1220 C C . ILE A 1 161 ? 20.969 33.781 18.234 1 40.47 161 ILE A C 1
ATOM 1222 O O . ILE A 1 161 ? 19.766 34 18.031 1 40.47 161 ILE A O 1
ATOM 1226 N N . ASP A 1 162 ? 21.531 34.969 18.344 1 34.81 162 ASP A N 1
ATOM 1227 C CA . ASP A 1 162 ? 21.25 35.938 17.297 1 34.81 162 ASP A CA 1
ATOM 1228 C C . ASP A 1 162 ? 20.969 35.25 15.961 1 34.81 162 ASP A C 1
ATOM 1230 O O . ASP A 1 162 ? 21.609 34.25 15.625 1 34.81 162 ASP A O 1
ATOM 1234 N N . ILE A 1 163 ? 19.875 35.344 15.516 1 36.91 163 ILE A N 1
ATOM 1235 C CA . ILE A 1 163 ? 19.453 35.031 14.156 1 36.91 163 ILE A CA 1
ATOM 1236 C C . ILE A 1 163 ? 20.656 35.094 13.219 1 36.91 163 ILE A C 1
ATOM 1238 O O . ILE A 1 163 ? 20.656 34.438 12.164 1 36.91 163 ILE A O 1
ATOM 1242 N N . SER A 1 164 ? 21.547 36.031 13.516 1 39.31 164 SER A N 1
ATOM 1243 C CA . SER A 1 164 ? 22.609 36.344 12.555 1 39.31 164 SER A CA 1
ATOM 1244 C C . SER A 1 164 ? 23.75 35.344 12.648 1 39.31 164 SER A C 1
ATOM 1246 O O . SER A 1 164 ? 24.75 35.469 11.93 1 39.31 164 SER A O 1
ATOM 1248 N N . GLY A 1 165 ? 23.688 34.062 13.133 1 48.41 165 GLY A N 1
ATOM 1249 C CA . GLY A 1 165 ? 24.688 33 13.016 1 48.41 165 GLY A CA 1
ATOM 1250 C C . GLY A 1 165 ? 25.891 33.219 13.914 1 48.41 165 GLY A C 1
ATOM 1251 O O . GLY A 1 165 ? 26.953 32.625 13.695 1 48.41 165 GLY A O 1
ATOM 1252 N N . ASN A 1 166 ? 26.094 34.25 14.734 1 52.88 166 ASN A N 1
ATOM 1253 C CA . ASN A 1 166 ? 27.391 34.5 15.344 1 52.88 166 ASN A CA 1
ATOM 1254 C C . ASN A 1 166 ? 27.609 33.656 16.609 1 52.88 166 ASN A C 1
ATOM 1256 O O . ASN A 1 166 ? 26.859 33.812 17.578 1 52.88 166 ASN A O 1
ATOM 1260 N N . CYS A 1 167 ? 27.922 32.438 16.547 1 67 167 CYS A N 1
ATOM 1261 C CA . CYS A 1 167 ? 28.375 31.578 17.625 1 67 167 CYS A CA 1
ATOM 1262 C C . CYS A 1 167 ? 29.812 31.875 18.016 1 67 167 CYS A C 1
ATOM 1264 O O . CYS A 1 167 ? 30.734 31.672 17.219 1 67 167 CYS A O 1
ATOM 1266 N N . SER A 1 168 ? 30.047 32.562 19.125 1 71.12 168 SER A N 1
ATOM 1267 C CA . SER A 1 168 ? 31.375 33 19.547 1 71.12 168 SER A CA 1
ATOM 1268 C C . SER A 1 168 ? 32.281 31.797 19.766 1 71.12 168 SER A C 1
ATOM 1270 O O . SER A 1 168 ? 33.5 31.922 19.609 1 71.12 168 SER A O 1
ATOM 1272 N N . LEU A 1 169 ? 31.734 30.703 20 1 78.62 169 LEU A N 1
ATOM 1273 C CA . LEU A 1 169 ? 32.594 29.547 20.312 1 78.62 169 LEU A CA 1
ATOM 1274 C C . LEU A 1 169 ? 33 28.812 19.031 1 78.62 169 LEU A C 1
ATOM 1276 O O . LEU A 1 169 ? 33.938 28.016 19.047 1 78.62 169 LEU A O 1
ATOM 1280 N N . TRP A 1 170 ? 32.375 29.062 18.016 1 84.94 170 TRP A N 1
ATOM 1281 C CA . TRP A 1 170 ? 32.688 28.422 16.75 1 84.94 170 TRP A CA 1
ATOM 1282 C C . TRP A 1 170 ? 33.75 29.219 16 1 84.94 170 TRP A C 1
ATOM 1284 O O . TRP A 1 170 ? 33.594 30.422 15.766 1 84.94 170 TRP A O 1
ATOM 1294 N N . LEU A 1 171 ? 34.812 28.594 15.727 1 85.5 171 LEU A N 1
ATOM 1295 C CA . LEU A 1 171 ? 35.906 29.25 14.992 1 85.5 171 LEU A CA 1
ATOM 1296 C C . LEU A 1 171 ? 35.969 28.734 13.562 1 85.5 171 LEU A C 1
ATOM 1298 O O . LEU A 1 171 ? 36.094 27.531 13.336 1 85.5 171 LEU A O 1
ATOM 1302 N N . THR A 1 172 ? 35.812 29.609 12.633 1 87.06 172 THR A N 1
ATOM 1303 C CA . THR A 1 172 ? 36.031 29.25 11.242 1 87.06 172 THR A CA 1
ATOM 1304 C C . THR A 1 172 ? 37.5 28.953 10.977 1 87.06 172 THR A C 1
ATOM 1306 O O . THR A 1 172 ? 38.375 29.375 11.75 1 87.06 172 THR A O 1
ATOM 1309 N N . TRP A 1 173 ? 37.844 28.203 9.977 1 86.81 173 TRP A N 1
ATOM 1310 C CA . TRP A 1 173 ? 39.219 27.859 9.656 1 86.81 173 TRP A CA 1
ATOM 1311 C C . TRP A 1 173 ? 40.062 29.109 9.391 1 86.81 173 TRP A C 1
ATOM 1313 O O . TRP A 1 173 ? 41.25 29.125 9.664 1 86.81 173 TRP A O 1
ATOM 1323 N N . ALA A 1 174 ? 39.438 30.141 8.867 1 84.44 174 ALA A N 1
ATOM 1324 C CA . ALA A 1 174 ? 40.125 31.406 8.688 1 84.44 174 ALA A CA 1
ATOM 1325 C C . ALA A 1 174 ? 40.531 32 10.031 1 84.44 174 ALA A C 1
ATOM 1327 O O . ALA A 1 174 ? 41.625 32.562 10.164 1 84.44 174 ALA A O 1
ATOM 1328 N N . GLU A 1 175 ? 39.625 31.875 10.961 1 83.81 175 GLU A N 1
ATOM 1329 C CA . GLU A 1 175 ? 39.906 32.406 12.297 1 83.81 175 GLU A CA 1
ATOM 1330 C C . GLU A 1 175 ? 40.969 31.547 13 1 83.81 175 GLU A C 1
ATOM 1332 O O . GLU A 1 175 ? 41.781 32.062 13.773 1 83.81 175 GLU A O 1
ATOM 1337 N N . VAL A 1 176 ? 40.938 30.359 12.75 1 83.19 176 VAL A N 1
ATOM 1338 C CA . VAL A 1 176 ? 41.906 29.453 13.336 1 83.19 176 VAL A CA 1
ATOM 1339 C C . VAL A 1 176 ? 43.312 29.781 12.797 1 83.19 176 VAL A C 1
ATOM 1341 O O . VAL A 1 176 ? 44.281 29.672 13.516 1 83.19 176 VAL A O 1
ATOM 1344 N N . MET A 1 177 ? 43.344 30.219 11.547 1 83.25 177 MET A N 1
ATOM 1345 C CA . MET A 1 177 ? 44.625 30.562 10.93 1 83.25 177 MET A CA 1
ATOM 1346 C C . MET A 1 177 ? 45.062 31.969 11.344 1 83.25 177 MET A C 1
ATOM 1348 O O . MET A 1 177 ? 46.156 32.406 10.969 1 83.25 177 MET A O 1
ATOM 1352 N N . GLY A 1 178 ? 44.25 32.75 12.094 1 77.31 178 GLY A N 1
ATOM 1353 C CA . GLY A 1 178 ? 44.688 34.031 12.664 1 77.31 178 GLY A CA 1
ATOM 1354 C C . GLY A 1 178 ? 44.062 35.219 12.008 1 77.31 178 GLY A C 1
ATOM 1355 O O . GLY A 1 178 ? 44.375 36.375 12.352 1 77.31 178 GLY A O 1
ATOM 1356 N N . PHE A 1 179 ? 43.25 34.938 10.984 1 76.69 179 PHE A N 1
ATOM 1357 C CA . PHE A 1 179 ? 42.594 36.062 10.352 1 76.69 179 PHE A CA 1
ATOM 1358 C C . PHE A 1 179 ? 41.469 36.594 11.227 1 76.69 179 PHE A C 1
ATOM 1360 O O . PHE A 1 179 ? 40.812 35.812 11.93 1 76.69 179 PHE A O 1
ATOM 1367 N N . SER A 1 180 ? 41.219 37.875 11.492 1 63.56 180 SER A N 1
ATOM 1368 C CA . SER A 1 180 ? 40.188 38.469 12.344 1 63.56 180 SER A CA 1
ATOM 1369 C C . SER A 1 180 ? 38.781 38.156 11.805 1 63.56 180 SER A C 1
ATOM 1371 O O . SER A 1 180 ? 38.625 37.906 10.609 1 63.56 180 SER A O 1
ATOM 1373 N N . LYS A 1 181 ? 37.719 37.844 12.633 1 61.34 181 LYS A N 1
ATOM 1374 C CA . LYS A 1 181 ? 36.344 37.469 12.359 1 61.34 181 LYS A CA 1
ATOM 1375 C C . LYS A 1 181 ? 35.688 38.375 11.336 1 61.34 181 LYS A C 1
ATOM 1377 O O . LYS A 1 181 ? 34.875 37.969 10.523 1 61.34 181 LYS A O 1
ATOM 1382 N N . HIS A 1 182 ? 36.062 39.688 11.469 1 53.34 182 HIS A N 1
ATOM 1383 C CA . HIS A 1 182 ? 35.406 40.688 10.641 1 53.34 182 HIS A CA 1
ATOM 1384 C C . HIS A 1 182 ? 36.188 40.906 9.328 1 53.34 182 HIS A C 1
ATOM 1386 O O . HIS A 1 182 ? 35.75 41.656 8.469 1 53.34 182 HIS A O 1
ATOM 1392 N N . GLU A 1 183 ? 37.312 40.312 9.289 1 55.5 183 GLU A N 1
ATOM 1393 C CA . GLU A 1 183 ? 38.094 40.625 8.109 1 55.5 183 GLU A CA 1
ATOM 1394 C C . GLU A 1 183 ? 37.656 39.781 6.91 1 55.5 183 GLU A C 1
ATOM 1396 O O . GLU A 1 183 ? 37.875 38.562 6.883 1 55.5 183 GLU A O 1
ATOM 1401 N N . SER A 1 184 ? 36.562 40.031 6.246 1 61.28 184 SER A N 1
ATOM 1402 C CA . SER A 1 184 ? 35.969 39.5 5.023 1 61.28 184 SER A CA 1
ATOM 1403 C C . SER A 1 184 ? 36.938 39.656 3.842 1 61.28 184 SER A C 1
ATOM 1405 O O . SER A 1 184 ? 36.5 39.781 2.695 1 61.28 184 SER A O 1
ATOM 1407 N N . GLY A 1 185 ? 38.312 39.719 3.975 1 71.44 185 GLY A N 1
ATOM 1408 C CA . GLY A 1 185 ? 39.188 40 2.828 1 71.44 185 GLY A CA 1
ATOM 1409 C C . GLY A 1 185 ? 39.469 38.75 1.986 1 71.44 185 GLY A C 1
ATOM 1410 O O . GLY A 1 185 ? 39 37.656 2.303 1 71.44 185 GLY A O 1
ATOM 1411 N N . ALA A 1 186 ? 40.094 38.844 0.825 1 82.5 186 ALA A N 1
ATOM 1412 C CA . ALA A 1 186 ? 40.438 37.875 -0.198 1 82.5 186 ALA A CA 1
ATOM 1413 C C . ALA A 1 186 ? 41.25 36.719 0.392 1 82.5 186 ALA A C 1
ATOM 1415 O O . ALA A 1 186 ? 41 35.562 0.125 1 82.5 186 ALA A O 1
ATOM 1416 N N . PRO A 1 187 ? 42.219 37.031 1.32 1 84 187 PRO A N 1
ATOM 1417 C CA . PRO A 1 187 ? 42.969 35.906 1.869 1 84 187 PRO A CA 1
ATOM 1418 C C . PRO A 1 187 ? 42.156 35 2.771 1 84 187 PRO A C 1
ATOM 1420 O O . PRO A 1 187 ? 42.344 33.781 2.785 1 84 187 PRO A O 1
ATOM 1423 N N . ALA A 1 188 ? 41.344 35.562 3.486 1 85.81 188 ALA A N 1
ATOM 1424 C CA . ALA A 1 188 ? 40.469 34.75 4.34 1 85.81 188 ALA A CA 1
ATOM 1425 C C . ALA A 1 188 ? 39.562 33.875 3.504 1 85.81 188 ALA A C 1
ATOM 1427 O O . ALA A 1 188 ? 39.312 32.719 3.854 1 85.81 188 ALA A O 1
ATOM 1428 N N . TYR A 1 189 ? 39.031 34.375 2.48 1 90.31 189 TYR A N 1
ATOM 1429 C CA . TYR A 1 189 ? 38.188 33.625 1.574 1 90.31 189 TYR A CA 1
ATOM 1430 C C . TYR A 1 189 ? 38.938 32.469 0.953 1 90.31 189 TYR A C 1
ATOM 1432 O O . TYR A 1 189 ? 38.438 31.344 0.853 1 90.31 189 TYR A O 1
ATOM 1440 N N . MET A 1 190 ? 40.156 32.719 0.565 1 90.06 190 MET A N 1
ATOM 1441 C CA . MET A 1 190 ? 41 31.688 -0.051 1 90.06 190 MET A CA 1
ATOM 1442 C C . MET A 1 190 ? 41.344 30.594 0.961 1 90.06 190 MET A C 1
ATOM 1444 O O . MET A 1 190 ? 41.469 29.422 0.607 1 90.06 190 MET A O 1
ATOM 1448 N N . GLY A 1 191 ? 41.625 31.016 2.152 1 88.38 191 GLY A N 1
ATOM 1449 C CA . GLY A 1 191 ? 41.875 30.031 3.195 1 88.38 191 GLY A CA 1
ATOM 1450 C C . GLY A 1 191 ? 40.719 29.125 3.457 1 88.38 191 GLY A C 1
ATOM 1451 O O . GLY A 1 191 ? 40.875 27.906 3.598 1 88.38 191 GLY A O 1
ATOM 1452 N N . LEU A 1 192 ? 39.562 29.75 3.535 1 92.25 192 LEU A N 1
ATOM 1453 C CA . LEU A 1 192 ? 38.344 28.969 3.742 1 92.25 192 LEU A CA 1
ATOM 1454 C C . LEU A 1 192 ? 38.094 28.031 2.566 1 92.25 192 LEU A C 1
ATOM 1456 O O . LEU A 1 192 ? 37.688 26.875 2.758 1 92.25 192 LEU A O 1
ATOM 1460 N N . TYR A 1 193 ? 38.312 28.484 1.372 1 94.12 193 TYR A N 1
ATOM 1461 C CA . TYR A 1 193 ? 38.156 27.719 0.147 1 94.12 193 TYR A CA 1
ATOM 1462 C C . TYR A 1 193 ? 39.125 26.531 0.138 1 94.12 193 TYR A C 1
ATOM 1464 O O . TYR A 1 193 ? 38.719 25.406 -0.218 1 94.12 193 TYR A O 1
ATOM 1472 N N . PHE A 1 194 ? 40.281 26.75 0.587 1 94.12 194 PHE A N 1
ATOM 1473 C CA . PHE A 1 194 ? 41.312 25.719 0.629 1 94.12 194 PHE A CA 1
ATOM 1474 C C . PHE A 1 194 ? 40.938 24.625 1.622 1 94.12 194 PHE A C 1
ATOM 1476 O O . PHE A 1 194 ? 41 23.438 1.302 1 94.12 194 PHE A O 1
ATOM 1483 N N . PHE A 1 195 ? 40.531 24.984 2.82 1 94.06 195 PHE A N 1
ATOM 1484 C CA . PHE A 1 195 ? 40.188 24 3.834 1 94.06 195 PHE A CA 1
ATOM 1485 C C . PHE A 1 195 ? 38.938 23.25 3.443 1 94.06 195 PHE A C 1
ATOM 1487 O O . PHE A 1 195 ? 38.812 22.047 3.736 1 94.06 195 PHE A O 1
ATOM 1494 N N . TYR A 1 196 ? 38 23.984 2.863 1 96 196 TYR A N 1
ATOM 1495 C CA . TYR A 1 196 ? 36.812 23.344 2.359 1 96 196 TYR A CA 1
ATOM 1496 C C . TYR A 1 196 ? 37.156 22.219 1.39 1 96 196 TYR A C 1
ATOM 1498 O O . TYR A 1 196 ? 36.625 21.094 1.512 1 96 196 TYR A O 1
ATOM 1506 N N . THR A 1 197 ? 38.031 22.438 0.517 1 97.38 197 THR A N 1
ATOM 1507 C CA . THR A 1 197 ? 38.438 21.469 -0.502 1 97.38 197 THR A CA 1
ATOM 1508 C C . THR A 1 197 ? 39.312 20.375 0.101 1 97.38 197 THR A C 1
ATOM 1510 O O . THR A 1 197 ? 39.156 19.203 -0.251 1 97.38 197 THR A O 1
ATOM 1513 N N . LEU A 1 198 ? 40.156 20.719 0.988 1 97 198 LEU A N 1
ATOM 1514 C CA . LEU A 1 198 ? 41.062 19.75 1.604 1 97 198 LEU A CA 1
ATOM 1515 C C . LEU A 1 198 ? 40.281 18.719 2.402 1 97 198 LEU A C 1
ATOM 1517 O O . LEU A 1 198 ? 40.531 17.516 2.268 1 97 198 LEU A O 1
ATOM 1521 N N . TRP A 1 199 ? 39.438 19.203 3.242 1 97 199 TRP A N 1
ATOM 1522 C CA . TRP A 1 199 ? 38.625 18.281 4.035 1 97 199 TRP A CA 1
ATOM 1523 C C . TRP A 1 199 ? 37.75 17.406 3.139 1 97 199 TRP A C 1
ATOM 1525 O O . TRP A 1 199 ? 37.562 16.219 3.412 1 97 199 TRP A O 1
ATOM 1535 N N . ALA A 1 200 ? 37.188 17.969 2.115 1 98.19 200 ALA A N 1
ATOM 1536 C CA . ALA A 1 200 ? 36.375 17.219 1.174 1 98.19 200 ALA A CA 1
ATOM 1537 C C . ALA A 1 200 ? 37.156 16.078 0.541 1 98.19 200 ALA A C 1
ATOM 1539 O O . ALA A 1 200 ? 36.688 14.945 0.455 1 98.19 200 ALA A O 1
ATOM 1540 N N . LEU A 1 201 ? 38.375 16.391 0.156 1 98.25 201 LEU A N 1
ATOM 1541 C CA . LEU A 1 201 ? 39.25 15.391 -0.478 1 98.25 201 LEU A CA 1
ATOM 1542 C C . LEU A 1 201 ? 39.656 14.312 0.515 1 98.25 201 LEU A C 1
ATOM 1544 O O . LEU A 1 201 ? 39.688 13.125 0.166 1 98.25 201 LEU A O 1
ATOM 1548 N N . LEU A 1 202 ? 39.875 14.695 1.684 1 98.25 202 LEU A N 1
ATOM 1549 C CA . LEU A 1 202 ? 40.281 13.734 2.711 1 98.25 202 LEU A CA 1
ATOM 1550 C C . LEU A 1 202 ? 39.156 12.766 3.002 1 98.25 202 LEU A C 1
ATOM 1552 O O . LEU A 1 202 ? 39.344 11.547 3.053 1 98.25 202 LEU A O 1
ATOM 1556 N N . PHE A 1 203 ? 38.031 13.312 3.217 1 98.5 203 PHE A N 1
ATOM 1557 C CA . PHE A 1 203 ? 36.875 12.492 3.537 1 98.5 203 PHE A CA 1
ATOM 1558 C C . PHE A 1 203 ? 36.531 11.547 2.385 1 98.5 203 PHE A C 1
ATOM 1560 O O . PHE A 1 203 ? 36.312 10.352 2.598 1 98.5 203 PHE A O 1
ATOM 1567 N N . ALA A 1 204 ? 36.531 12.031 1.175 1 98.38 204 ALA A N 1
ATOM 1568 C CA . ALA A 1 204 ? 36.188 11.227 0.006 1 98.38 204 ALA A CA 1
ATOM 1569 C C . ALA A 1 204 ? 37.219 10.141 -0.238 1 98.38 204 ALA A C 1
ATOM 1571 O O . ALA A 1 204 ? 36.875 9.008 -0.598 1 98.38 204 ALA A O 1
ATOM 1572 N N . THR A 1 205 ? 38.5 10.508 -0.047 1 98.06 205 THR A N 1
ATOM 1573 C CA . THR A 1 205 ? 39.562 9.531 -0.247 1 98.06 205 THR A CA 1
ATOM 1574 C C . THR A 1 205 ? 39.469 8.414 0.792 1 98.06 205 THR A C 1
ATOM 1576 O O . THR A 1 205 ? 39.625 7.242 0.462 1 98.06 205 THR A O 1
ATOM 1579 N N . LEU A 1 206 ? 39.219 8.805 1.95 1 98.19 206 LEU A N 1
ATOM 1580 C CA . LEU A 1 206 ? 39.062 7.809 3.008 1 98.19 206 LEU A CA 1
ATOM 1581 C C . LEU A 1 206 ? 37.875 6.898 2.744 1 98.19 206 LEU A C 1
ATOM 1583 O O . LEU A 1 206 ? 37.969 5.684 2.953 1 98.19 206 LEU A O 1
ATOM 1587 N N . SER A 1 207 ? 36.812 7.449 2.354 1 98.19 207 SER A N 1
ATOM 1588 C CA . SER A 1 207 ? 35.625 6.668 2.051 1 98.19 207 SER A CA 1
ATOM 1589 C C . SER A 1 207 ? 35.875 5.664 0.933 1 98.19 207 SER A C 1
ATOM 1591 O O . SER A 1 207 ? 35.594 4.477 1.077 1 98.19 207 SER A O 1
ATOM 1593 N N . ALA A 1 208 ? 36.438 6.098 -0.132 1 97.88 208 ALA A N 1
ATOM 1594 C CA . ALA A 1 208 ? 36.719 5.238 -1.282 1 97.88 208 ALA A CA 1
ATOM 1595 C C . ALA A 1 208 ? 37.719 4.152 -0.93 1 97.88 208 ALA A C 1
ATOM 1597 O O . ALA A 1 208 ? 37.594 3.01 -1.375 1 97.88 208 ALA A O 1
ATOM 1598 N N . SER A 1 209 ? 38.688 4.488 -0.158 1 97.62 209 SER A N 1
ATOM 1599 C CA . SER A 1 209 ? 39.719 3.527 0.23 1 97.62 209 SER A CA 1
ATOM 1600 C C . SER A 1 209 ? 39.156 2.453 1.152 1 97.62 209 SER A C 1
ATOM 1602 O O . SER A 1 209 ? 39.469 1.276 1.027 1 97.62 209 SER A O 1
ATOM 1604 N N . LEU A 1 210 ? 38.312 2.838 2.039 1 97.5 210 LEU A N 1
ATOM 1605 C CA . LEU A 1 210 ? 37.719 1.874 2.947 1 97.5 210 LEU A CA 1
ATOM 1606 C C . LEU A 1 210 ? 36.844 0.891 2.182 1 97.5 210 LEU A C 1
ATOM 1608 O O . LEU A 1 210 ? 36.875 -0.313 2.445 1 97.5 210 LEU A O 1
ATOM 1612 N N . VAL A 1 211 ? 36.094 1.379 1.228 1 97.38 211 VAL A N 1
ATOM 1613 C CA . VAL A 1 211 ? 35.219 0.534 0.443 1 97.38 211 VAL A CA 1
ATOM 1614 C C . VAL A 1 211 ? 36.031 -0.434 -0.408 1 97.38 211 VAL A C 1
ATOM 1616 O O . VAL A 1 211 ? 35.719 -1.63 -0.461 1 97.38 211 VAL A O 1
ATOM 1619 N N . ARG A 1 212 ? 37 0.043 -0.985 1 95.94 212 ARG A N 1
ATOM 1620 C CA . ARG A 1 212 ? 37.812 -0.782 -1.873 1 95.94 212 ARG A CA 1
ATOM 1621 C C . ARG A 1 212 ? 38.594 -1.849 -1.09 1 95.94 212 ARG A C 1
ATOM 1623 O O . ARG A 1 212 ? 38.656 -3.002 -1.519 1 95.94 212 ARG A O 1
ATOM 1630 N N . MET A 1 213 ? 39 -1.542 0.036 1 95.19 213 MET A N 1
ATOM 1631 C CA . MET A 1 213 ? 39.906 -2.404 0.783 1 95.19 213 MET A CA 1
ATOM 1632 C C . MET A 1 213 ? 39.156 -3.424 1.612 1 95.19 213 MET A C 1
ATOM 1634 O O . MET A 1 213 ? 39.531 -4.582 1.712 1 95.19 213 MET A O 1
ATOM 1638 N N . PHE A 1 214 ? 38.031 -3.047 2.129 1 94.75 214 PHE A N 1
ATOM 1639 C CA . PHE A 1 214 ? 37.438 -3.902 3.154 1 94.75 214 PHE A CA 1
ATOM 1640 C C . PHE A 1 214 ? 36.125 -4.484 2.684 1 94.75 214 PHE A C 1
ATOM 1642 O O . PHE A 1 214 ? 35.75 -5.598 3.064 1 94.75 214 PHE A O 1
ATOM 1649 N N . ALA A 1 215 ? 35.344 -3.727 1.922 1 96.12 215 ALA A N 1
ATOM 1650 C CA . ALA A 1 215 ? 34.031 -4.195 1.549 1 96.12 215 ALA A CA 1
ATOM 1651 C C . ALA A 1 215 ? 33.562 -3.578 0.228 1 96.12 215 ALA A C 1
ATOM 1653 O O . ALA A 1 215 ? 32.781 -2.627 0.214 1 96.12 215 ALA A O 1
ATOM 1654 N N . PRO A 1 216 ? 33.844 -4.129 -0.828 1 93.25 216 PRO A N 1
ATOM 1655 C CA . PRO A 1 216 ? 33.5 -3.584 -2.139 1 93.25 216 PRO A CA 1
ATOM 1656 C C . PRO A 1 216 ? 31.984 -3.559 -2.367 1 93.25 216 PRO A C 1
ATOM 1658 O O . PRO A 1 216 ? 31.484 -2.75 -3.158 1 93.25 216 PRO A O 1
ATOM 1661 N N . TYR A 1 217 ? 31.25 -4.344 -1.582 1 93.88 217 TYR A N 1
ATOM 1662 C CA . TYR A 1 217 ? 29.797 -4.387 -1.728 1 93.88 217 TYR A CA 1
ATOM 1663 C C . TYR A 1 217 ? 29.141 -3.203 -1.027 1 93.88 217 TYR A C 1
ATOM 1665 O O . TYR A 1 217 ? 27.938 -2.975 -1.176 1 93.88 217 TYR A O 1
ATOM 1673 N N . ALA A 1 218 ? 29.938 -2.416 -0.38 1 96.25 218 ALA A N 1
ATOM 1674 C CA . ALA A 1 218 ? 29.406 -1.273 0.36 1 96.25 218 ALA A CA 1
ATOM 1675 C C . ALA A 1 218 ? 29.188 -0.076 -0.56 1 96.25 218 ALA A C 1
ATOM 1677 O O . ALA A 1 218 ? 28.609 0.933 -0.151 1 96.25 218 ALA A O 1
ATOM 1678 N N . CYS A 1 219 ? 29.547 -0.199 -1.818 1 94.5 219 CYS A N 1
ATOM 1679 C CA . CYS A 1 219 ? 29.406 0.912 -2.752 1 94.5 219 CYS A CA 1
ATOM 1680 C C . CYS A 1 219 ? 27.969 1.003 -3.277 1 94.5 219 CYS A C 1
ATOM 1682 O O . CYS A 1 219 ? 27.219 0.033 -3.203 1 94.5 219 CYS A O 1
ATOM 1684 N N . GLY A 1 220 ? 27.562 2.172 -3.729 1 94.06 220 GLY A N 1
ATOM 1685 C CA . GLY A 1 220 ? 26.266 2.369 -4.363 1 94.06 220 GLY A CA 1
ATOM 1686 C C . GLY A 1 220 ? 25.141 2.562 -3.371 1 94.06 220 GLY A C 1
ATOM 1687 O O . GLY A 1 220 ? 25.375 2.607 -2.16 1 94.06 220 GLY A O 1
ATOM 1688 N N . SER A 1 221 ? 23.969 2.646 -3.908 1 95.38 221 SER A N 1
ATOM 1689 C CA . SER A 1 221 ? 22.781 2.854 -3.084 1 95.38 221 SER A CA 1
ATOM 1690 C C . SER A 1 221 ? 22.359 1.565 -2.385 1 95.38 221 SER A C 1
ATOM 1692 O O . SER A 1 221 ? 21.953 1.59 -1.223 1 95.38 221 SER A O 1
ATOM 1694 N N . GLY A 1 222 ? 22.469 0.436 -3.064 1 96.06 222 GLY A N 1
ATOM 1695 C CA . GLY A 1 222 ? 22.078 -0.859 -2.531 1 96.06 222 GLY A CA 1
ATOM 1696 C C . GLY A 1 222 ? 20.672 -1.265 -2.918 1 96.06 222 GLY A C 1
ATOM 1697 O O . GLY A 1 222 ? 20.312 -2.441 -2.842 1 96.06 222 GLY A O 1
ATOM 1698 N N . ILE A 1 223 ? 19.812 -0.33 -3.451 1 96.5 223 ILE A N 1
ATOM 1699 C CA . ILE A 1 223 ? 18.406 -0.585 -3.707 1 96.5 223 ILE A CA 1
ATOM 1700 C C . ILE A 1 223 ? 18.266 -1.548 -4.883 1 96.5 223 ILE A C 1
ATOM 1702 O O . ILE A 1 223 ? 17.5 -2.52 -4.809 1 96.5 223 ILE A O 1
ATOM 1706 N N . PRO A 1 224 ? 19.047 -1.392 -6.008 1 95.5 224 PRO A N 1
ATOM 1707 C CA . PRO A 1 224 ? 18.922 -2.336 -7.121 1 95.5 224 PRO A CA 1
ATOM 1708 C C . PRO A 1 224 ? 19.234 -3.773 -6.715 1 95.5 224 PRO A C 1
ATOM 1710 O O . PRO A 1 224 ? 18.531 -4.703 -7.133 1 95.5 224 PRO A O 1
ATOM 1713 N N . GLU A 1 225 ? 20.219 -3.955 -5.906 1 95.12 225 GLU A N 1
ATOM 1714 C CA . GLU A 1 225 ? 20.609 -5.289 -5.457 1 95.12 225 GLU A CA 1
ATOM 1715 C C . GLU A 1 225 ? 19.562 -5.875 -4.504 1 95.12 225 GLU A C 1
ATOM 1717 O O . GLU A 1 225 ? 19.25 -7.062 -4.574 1 95.12 225 GLU A O 1
ATOM 1722 N N . ILE A 1 226 ? 19.109 -5.031 -3.631 1 95.88 226 ILE A N 1
ATOM 1723 C CA . ILE A 1 226 ? 18.094 -5.504 -2.693 1 95.88 226 ILE A CA 1
ATOM 1724 C C . ILE A 1 226 ? 16.828 -5.91 -3.455 1 95.88 226 ILE A C 1
ATOM 1726 O O . ILE A 1 226 ? 16.203 -6.91 -3.121 1 95.88 226 ILE A O 1
ATOM 1730 N N . LYS A 1 227 ? 16.484 -5.113 -4.414 1 94.19 227 LYS A N 1
ATOM 1731 C CA . LYS A 1 227 ? 15.352 -5.461 -5.273 1 94.19 227 LYS A CA 1
ATOM 1732 C C . LYS A 1 227 ? 15.555 -6.824 -5.922 1 94.19 227 LYS A C 1
ATOM 1734 O O . LYS A 1 227 ? 14.625 -7.625 -6.008 1 94.19 227 LYS A O 1
ATOM 1739 N N . THR A 1 228 ? 16.719 -7.074 -6.359 1 92.69 228 THR A N 1
ATOM 1740 C CA . THR A 1 228 ? 17.062 -8.344 -7 1 92.69 228 THR A CA 1
ATOM 1741 C C . THR A 1 228 ? 16.984 -9.492 -5.996 1 92.69 228 THR A C 1
ATOM 1743 O O . THR A 1 228 ? 16.469 -10.562 -6.312 1 92.69 228 THR A O 1
ATOM 1746 N N . ILE A 1 229 ? 17.453 -9.219 -4.809 1 92.88 229 ILE A N 1
ATOM 1747 C CA . ILE A 1 229 ? 17.422 -10.234 -3.764 1 92.88 229 ILE A CA 1
ATOM 1748 C C . ILE A 1 229 ? 15.984 -10.562 -3.389 1 92.88 229 ILE A C 1
ATOM 1750 O O . ILE A 1 229 ? 15.617 -11.734 -3.256 1 92.88 229 ILE A O 1
ATOM 1754 N N . LEU A 1 230 ? 15.172 -9.57 -3.297 1 92.12 230 LEU A N 1
ATOM 1755 C CA . LEU A 1 230 ? 13.789 -9.766 -2.889 1 92.12 230 LEU A CA 1
ATOM 1756 C C . LEU A 1 230 ? 12.969 -10.375 -4.016 1 92.12 230 LEU A C 1
ATOM 1758 O O . LEU A 1 230 ? 11.875 -10.898 -3.785 1 92.12 230 LEU A O 1
ATOM 1762 N N . SER A 1 231 ? 13.531 -10.297 -5.215 1 89.19 231 SER A N 1
ATOM 1763 C CA . SER A 1 231 ? 12.859 -10.93 -6.34 1 89.19 231 SER A CA 1
ATOM 1764 C C . SER A 1 231 ? 13.141 -12.43 -6.383 1 89.19 231 SER A C 1
ATOM 1766 O O . SER A 1 231 ? 12.539 -13.156 -7.18 1 89.19 231 SER A O 1
ATOM 1768 N N . GLY A 1 232 ? 14.102 -12.914 -5.586 1 87.12 232 GLY A N 1
ATOM 1769 C CA . GLY A 1 232 ? 14.281 -14.352 -5.461 1 87.12 232 GLY A CA 1
ATOM 1770 C C . GLY A 1 232 ? 15.688 -14.805 -5.82 1 87.12 232 GLY A C 1
ATOM 1771 O O . GLY A 1 232 ? 15.922 -16 -6.039 1 87.12 232 GLY A O 1
ATOM 1772 N N . PHE A 1 233 ? 16.594 -13.906 -5.887 1 87.06 233 PHE A N 1
ATOM 1773 C CA . PHE A 1 233 ? 17.969 -14.273 -6.203 1 87.06 233 PHE A CA 1
ATOM 1774 C C . PHE A 1 233 ? 18.891 -14.031 -5.008 1 87.06 233 PHE A C 1
ATOM 1776 O O . PHE A 1 233 ? 18.656 -13.109 -4.223 1 87.06 233 PHE A O 1
ATOM 1783 N N . ILE A 1 234 ? 19.875 -14.875 -4.922 1 86.69 234 ILE A N 1
ATOM 1784 C CA . ILE A 1 234 ? 20.797 -14.781 -3.793 1 86.69 234 ILE A CA 1
ATOM 1785 C C . ILE A 1 234 ? 22.094 -14.133 -4.242 1 86.69 234 ILE A C 1
ATOM 1787 O O . ILE A 1 234 ? 22.656 -14.5 -5.277 1 86.69 234 ILE A O 1
ATOM 1791 N N . ILE A 1 235 ? 22.516 -13.156 -3.551 1 87.44 235 ILE A N 1
ATOM 1792 C CA . ILE A 1 235 ? 23.844 -12.555 -3.705 1 87.44 235 ILE A CA 1
ATOM 1793 C C . ILE A 1 235 ? 24.625 -12.703 -2.404 1 87.44 235 ILE A C 1
ATOM 1795 O O . ILE A 1 235 ? 24.375 -11.977 -1.438 1 87.44 235 ILE A O 1
ATOM 1799 N N . ARG A 1 236 ? 25.5 -13.547 -2.398 1 86.44 236 ARG A N 1
ATOM 1800 C CA . ARG A 1 236 ? 26.234 -13.875 -1.174 1 86.44 236 ARG A CA 1
ATOM 1801 C C . ARG A 1 236 ? 27.172 -12.734 -0.772 1 86.44 236 ARG A C 1
ATOM 1803 O O . ARG A 1 236 ? 27.812 -12.125 -1.626 1 86.44 236 ARG A O 1
ATOM 1810 N N . GLY A 1 237 ? 27.188 -12.406 0.474 1 88 237 GLY A N 1
ATOM 1811 C CA . GLY A 1 237 ? 28.109 -11.422 1.011 1 88 237 GLY A CA 1
ATOM 1812 C C . GLY A 1 237 ? 27.578 -10 0.931 1 88 237 GLY A C 1
ATOM 1813 O O . GLY A 1 237 ? 28.078 -9.102 1.604 1 88 237 GLY A O 1
ATOM 1814 N N . TYR A 1 238 ? 26.594 -9.766 0.154 1 93 238 TYR A N 1
ATOM 1815 C CA . TYR A 1 238 ? 26.094 -8.414 -0.064 1 93 238 TYR A CA 1
ATOM 1816 C C . TYR A 1 238 ? 25.453 -7.863 1.204 1 93 238 TYR A C 1
ATOM 1818 O O . TYR A 1 238 ? 25.469 -6.656 1.444 1 93 238 TYR A O 1
ATOM 1826 N N . LEU A 1 239 ? 24.875 -8.719 1.994 1 95.69 239 LEU A N 1
ATOM 1827 C CA . LEU A 1 239 ? 24.203 -8.312 3.223 1 95.69 239 LEU A CA 1
ATOM 1828 C C . LEU A 1 239 ? 24.969 -8.812 4.449 1 95.69 239 LEU A C 1
ATOM 1830 O O . LEU A 1 239 ? 24.359 -9.266 5.418 1 95.69 239 LEU A O 1
ATOM 1834 N N . GLY A 1 240 ? 26.297 -8.648 4.418 1 94.38 240 GLY A N 1
ATOM 1835 C CA . GLY A 1 240 ? 27.141 -9.156 5.48 1 94.38 240 GLY A CA 1
ATOM 1836 C C . GLY A 1 240 ? 27.5 -8.109 6.512 1 94.38 240 GLY A C 1
ATOM 1837 O O . GLY A 1 240 ? 27.125 -6.938 6.375 1 94.38 240 GLY A O 1
ATOM 1838 N N . LYS A 1 241 ? 28.188 -8.508 7.562 1 95.38 241 LYS A N 1
ATOM 1839 C CA . LYS A 1 241 ? 28.594 -7.645 8.672 1 95.38 241 LYS A CA 1
ATOM 1840 C C . LYS A 1 241 ? 29.625 -6.621 8.219 1 95.38 241 LYS A C 1
ATOM 1842 O O . LYS A 1 241 ? 29.609 -5.473 8.664 1 95.38 241 LYS A O 1
ATOM 1847 N N . TRP A 1 242 ? 30.484 -6.98 7.312 1 95.94 242 TRP A N 1
ATOM 1848 C CA . TRP A 1 242 ? 31.5 -6.062 6.82 1 95.94 242 TRP A CA 1
ATOM 1849 C C . TRP A 1 242 ? 30.875 -4.973 5.949 1 95.94 242 TRP A C 1
ATOM 1851 O O . TRP A 1 242 ? 31.297 -3.812 6.008 1 95.94 242 TRP A O 1
ATOM 1861 N N . THR A 1 243 ? 30.016 -5.438 5.164 1 97.38 243 THR A N 1
ATOM 1862 C CA . THR A 1 243 ? 29.312 -4.453 4.344 1 97.38 243 THR A CA 1
ATOM 1863 C C . THR A 1 243 ? 28.609 -3.428 5.219 1 97.38 243 THR A C 1
ATOM 1865 O O . THR A 1 243 ? 28.656 -2.227 4.941 1 97.38 243 THR A O 1
ATOM 1868 N N . LEU A 1 244 ? 27.938 -3.867 6.305 1 97.81 244 LEU A N 1
ATOM 1869 C CA . LEU A 1 244 ? 27.234 -2.988 7.223 1 97.81 244 LEU A CA 1
ATOM 1870 C C . LEU A 1 244 ? 28.188 -1.998 7.879 1 97.81 244 LEU A C 1
ATOM 1872 O O . LEU A 1 244 ? 27.922 -0.793 7.898 1 97.81 244 LEU A O 1
ATOM 1876 N N . LEU A 1 245 ? 29.281 -2.396 8.367 1 97.31 245 LEU A N 1
ATOM 1877 C CA . LEU A 1 245 ? 30.219 -1.572 9.117 1 97.31 245 LEU A CA 1
ATOM 1878 C C . LEU A 1 245 ? 30.875 -0.536 8.211 1 97.31 245 LEU A C 1
ATOM 1880 O O . LEU A 1 245 ? 30.891 0.654 8.539 1 97.31 245 LEU A O 1
ATOM 1884 N N . ILE A 1 246 ? 31.391 -0.99 7.098 1 97.88 246 ILE A N 1
ATOM 1885 C CA . ILE A 1 246 ? 32.125 -0.106 6.207 1 97.88 246 ILE A CA 1
ATOM 1886 C C . ILE A 1 246 ? 31.188 0.899 5.562 1 97.88 246 ILE A C 1
ATOM 1888 O O . ILE A 1 246 ? 31.531 2.07 5.395 1 97.88 246 ILE A O 1
ATOM 1892 N N . LYS A 1 247 ? 30.031 0.449 5.133 1 97.5 247 LYS A N 1
ATOM 1893 C CA . LYS A 1 247 ? 29.078 1.373 4.531 1 97.5 247 LYS A CA 1
ATOM 1894 C C . LYS A 1 247 ? 28.641 2.439 5.531 1 97.5 247 LYS A C 1
ATOM 1896 O O . LYS A 1 247 ? 28.391 3.588 5.156 1 97.5 247 LYS A O 1
ATOM 1901 N N . SER A 1 248 ? 28.469 2.111 6.84 1 97.69 248 SER A N 1
ATOM 1902 C CA . SER A 1 248 ? 28.078 3.059 7.875 1 97.69 248 SER A CA 1
ATOM 1903 C C . SER A 1 248 ? 29.109 4.164 8.047 1 97.69 248 SER A C 1
ATOM 1905 O O . SER A 1 248 ? 28.75 5.34 8.148 1 97.69 248 SER A O 1
ATOM 1907 N N . VAL A 1 249 ? 30.281 3.854 8.008 1 97.56 249 VAL A N 1
ATOM 1908 C CA . VAL A 1 249 ? 31.344 4.836 8.188 1 97.56 249 VAL A CA 1
ATOM 1909 C C . VAL A 1 249 ? 31.562 5.617 6.895 1 97.56 249 VAL A C 1
ATOM 1911 O O . VAL A 1 249 ? 31.688 6.844 6.918 1 97.56 249 VAL A O 1
ATOM 1914 N N . SER A 1 250 ? 31.562 4.891 5.836 1 98.19 250 SER A N 1
ATOM 1915 C CA . SER A 1 250 ? 31.875 5.504 4.547 1 98.19 250 SER A CA 1
ATOM 1916 C C . SER A 1 250 ? 30.781 6.48 4.121 1 98.19 250 SER A C 1
ATOM 1918 O O . SER A 1 250 ? 31.062 7.48 3.459 1 98.19 250 SER A O 1
ATOM 1920 N N . ILE A 1 251 ? 29.531 6.164 4.445 1 97.88 251 ILE A N 1
ATOM 1921 C CA . ILE A 1 251 ? 28.453 7.051 4.027 1 97.88 251 ILE A CA 1
ATOM 1922 C C . ILE A 1 251 ? 28.547 8.383 4.766 1 97.88 251 ILE A C 1
ATOM 1924 O O . ILE A 1 251 ? 28.25 9.438 4.207 1 97.88 251 ILE A O 1
ATOM 1928 N N . MET A 1 252 ? 28.984 8.406 6.051 1 97 252 MET A N 1
ATOM 1929 C CA . MET A 1 252 ? 29.203 9.641 6.809 1 97 252 MET A CA 1
ATOM 1930 C C . MET A 1 252 ? 30.297 10.492 6.16 1 97 252 MET A C 1
ATOM 1932 O O . MET A 1 252 ? 30.125 11.703 6.016 1 97 252 MET A O 1
ATOM 1936 N N . LEU A 1 253 ? 31.281 9.82 5.727 1 98 253 LEU A N 1
ATOM 1937 C CA . LEU A 1 253 ? 32.406 10.5 5.102 1 98 253 LEU A CA 1
ATOM 1938 C C . LEU A 1 253 ? 32.031 11.055 3.732 1 98 253 LEU A C 1
ATOM 1940 O O . LEU A 1 253 ? 32.375 12.188 3.391 1 98 253 LEU A O 1
ATOM 1944 N N . ALA A 1 254 ? 31.297 10.242 2.967 1 97.94 254 ALA A N 1
ATOM 1945 C CA . ALA A 1 254 ? 30.906 10.648 1.62 1 97.94 254 ALA A CA 1
ATOM 1946 C C . ALA A 1 254 ? 29.969 11.852 1.663 1 97.94 254 ALA A C 1
ATOM 1948 O O . ALA A 1 254 ? 30.109 12.781 0.865 1 97.94 254 ALA A O 1
ATOM 1949 N N . VAL A 1 255 ? 29.047 11.844 2.543 1 96.44 255 VAL A N 1
ATOM 1950 C CA . VAL A 1 255 ? 28.125 12.961 2.701 1 96.44 255 VAL A CA 1
ATOM 1951 C C . VAL A 1 255 ? 28.875 14.195 3.162 1 96.44 255 VAL A C 1
ATOM 1953 O O . VAL A 1 255 ? 28.641 15.297 2.658 1 96.44 255 VAL A O 1
ATOM 1956 N N . ALA A 1 256 ? 29.781 14.055 4.074 1 96.62 256 ALA A N 1
ATOM 1957 C CA . ALA A 1 256 ? 30.547 15.164 4.637 1 96.62 256 ALA A CA 1
ATOM 1958 C C . ALA A 1 256 ? 31.484 15.766 3.596 1 96.62 256 ALA A C 1
ATOM 1960 O O . ALA A 1 256 ? 31.844 16.938 3.68 1 96.62 256 ALA A O 1
ATOM 1961 N N . ALA A 1 257 ? 31.875 14.953 2.652 1 97.62 257 ALA A N 1
ATOM 1962 C CA . ALA A 1 257 ? 32.75 15.438 1.594 1 97.62 257 ALA A CA 1
ATOM 1963 C C . ALA A 1 257 ? 32.031 16.453 0.707 1 97.62 257 ALA A C 1
ATOM 1965 O O . ALA A 1 257 ? 32.688 17.203 -0.028 1 97.62 257 ALA A O 1
ATOM 1966 N N . GLY A 1 258 ? 30.734 16.453 0.782 1 95.81 258 GLY A N 1
ATOM 1967 C CA . GLY A 1 258 ? 29.969 17.422 0.001 1 95.81 258 GLY A CA 1
ATOM 1968 C C . GLY A 1 258 ? 29.641 16.922 -1.396 1 95.81 258 GLY A C 1
ATOM 1969 O O . GLY A 1 258 ? 29.281 17.719 -2.271 1 95.81 258 GLY A O 1
ATOM 1970 N N . LEU A 1 259 ? 29.828 15.688 -1.648 1 97 259 LEU A N 1
ATOM 1971 C CA . LEU A 1 259 ? 29.453 15.102 -2.932 1 97 259 LEU A CA 1
ATOM 1972 C C . LEU A 1 259 ? 27.938 15.148 -3.131 1 97 259 LEU A C 1
ATOM 1974 O O . LEU A 1 259 ? 27.172 15.242 -2.162 1 97 259 LEU A O 1
ATOM 1978 N N . SER A 1 260 ? 27.5 15.203 -4.379 1 97.62 260 SER A N 1
ATOM 1979 C CA . SER A 1 260 ? 26.078 15.266 -4.684 1 97.62 260 SER A CA 1
ATOM 1980 C C . SER A 1 260 ? 25.406 13.898 -4.539 1 97.62 260 SER A C 1
ATOM 1982 O O . SER A 1 260 ? 25.094 13.25 -5.539 1 97.62 260 SER A O 1
ATOM 1984 N N . LEU A 1 261 ? 25.25 13.555 -3.301 1 97.62 261 LEU A N 1
ATOM 1985 C CA . LEU A 1 261 ? 24.672 12.266 -2.973 1 97.62 261 LEU A CA 1
ATOM 1986 C C . LEU A 1 261 ? 23.844 12.352 -1.688 1 97.62 261 LEU A C 1
ATOM 1988 O O . LEU A 1 261 ? 23.875 13.367 -0.997 1 97.62 261 LEU A O 1
ATOM 1992 N N . GLY A 1 262 ? 23.031 11.289 -1.461 1 95.19 262 GLY A N 1
ATOM 1993 C CA . GLY A 1 262 ? 22.234 11.188 -0.246 1 95.19 262 GLY A CA 1
ATOM 1994 C C . GLY A 1 262 ? 22.5 9.906 0.53 1 95.19 262 GLY A C 1
ATOM 1995 O O . GLY A 1 262 ? 23.094 8.969 0.006 1 95.19 262 GLY A O 1
ATOM 1996 N N . LYS A 1 263 ? 22.078 9.945 1.739 1 94.69 263 LYS A N 1
ATOM 1997 C CA . LYS A 1 263 ? 22.328 8.797 2.596 1 94.69 263 LYS A CA 1
ATOM 1998 C C . LYS A 1 263 ? 21.125 7.867 2.641 1 94.69 263 LYS A C 1
ATOM 2000 O O . LYS A 1 263 ? 21.172 6.801 3.26 1 94.69 263 LYS A O 1
ATOM 2005 N N . GLU A 1 264 ? 19.984 8.117 2.008 1 93.06 264 GLU A N 1
ATOM 2006 C CA . GLU A 1 264 ? 18.734 7.391 2.127 1 93.06 264 GLU A CA 1
ATOM 2007 C C . GLU A 1 264 ? 18.828 5.992 1.526 1 93.06 264 GLU A C 1
ATOM 2009 O O . GLU A 1 264 ? 18.406 5.012 2.139 1 93.06 264 GLU A O 1
ATOM 2014 N N . GLY A 1 265 ? 19.375 5.902 0.308 1 95.81 265 GLY A N 1
ATOM 2015 C CA . GLY A 1 265 ? 19.578 4.598 -0.297 1 95.81 265 GLY A CA 1
ATOM 2016 C C . GLY A 1 265 ? 20.453 3.684 0.54 1 95.81 265 GLY A C 1
ATOM 2017 O O . GLY A 1 265 ? 20.047 2.58 0.901 1 95.81 265 GLY A O 1
ATOM 2018 N N . PRO A 1 266 ? 21.578 4.195 0.841 1 97.75 266 PRO A N 1
ATOM 2019 C CA . PRO A 1 266 ? 22.484 3.41 1.686 1 97.75 266 PRO A CA 1
ATOM 2020 C C . PRO A 1 266 ? 21.859 3.021 3.021 1 97.75 266 PRO A C 1
ATOM 2022 O O . PRO A 1 266 ? 22.156 1.954 3.562 1 97.75 266 PRO A O 1
ATOM 2025 N N . MET A 1 267 ? 21 3.881 3.572 1 97.38 267 MET A N 1
ATOM 2026 C CA . MET A 1 267 ? 20.344 3.545 4.824 1 97.38 267 MET A CA 1
ATOM 2027 C C . MET A 1 267 ? 19.453 2.316 4.656 1 97.38 267 MET A C 1
ATOM 2029 O O . MET A 1 267 ? 19.359 1.484 5.559 1 97.38 267 MET A O 1
ATOM 2033 N N . VAL A 1 268 ? 18.781 2.17 3.557 1 97.69 268 VAL A N 1
ATOM 2034 C CA . VAL A 1 268 ? 17.969 0.996 3.262 1 97.69 268 VAL A CA 1
ATOM 2035 C C . VAL A 1 268 ? 18.844 -0.246 3.195 1 97.69 268 VAL A C 1
ATOM 2037 O O . VAL A 1 268 ? 18.5 -1.296 3.738 1 97.69 268 VAL A O 1
ATOM 2040 N N . HIS A 1 269 ? 19.969 -0.073 2.527 1 98.19 269 HIS A N 1
ATOM 2041 C CA . HIS A 1 269 ? 20.922 -1.174 2.43 1 98.19 269 HIS A CA 1
ATOM 2042 C C . HIS A 1 269 ? 21.422 -1.593 3.807 1 98.19 269 HIS A C 1
ATOM 2044 O O . HIS A 1 269 ? 21.469 -2.785 4.117 1 98.19 269 HIS A O 1
ATOM 2050 N N . MET A 1 270 ? 21.797 -0.647 4.586 1 98.31 270 MET A N 1
ATOM 2051 C CA . MET A 1 270 ? 22.312 -0.939 5.922 1 98.31 270 MET A CA 1
ATOM 2052 C C . MET A 1 270 ? 21.234 -1.587 6.785 1 98.31 270 MET A C 1
ATOM 2054 O O . MET A 1 270 ? 21.516 -2.508 7.555 1 98.31 270 MET A O 1
ATOM 2058 N N . ALA A 1 271 ? 20.016 -1.089 6.688 1 98.38 271 ALA A N 1
ATOM 2059 C CA . ALA A 1 271 ? 18.906 -1.707 7.422 1 98.38 271 ALA A CA 1
ATOM 2060 C C . ALA A 1 271 ? 18.719 -3.158 6.996 1 98.38 271 ALA A C 1
ATOM 2062 O O . ALA A 1 271 ? 18.453 -4.027 7.828 1 98.38 271 ALA A O 1
ATOM 2063 N N . CYS A 1 272 ? 18.828 -3.465 5.723 1 98.06 272 CYS A N 1
ATOM 2064 C CA . CYS A 1 272 ? 18.688 -4.828 5.223 1 98.06 272 CYS A CA 1
ATOM 2065 C C . CYS A 1 272 ? 19.828 -5.711 5.699 1 98.06 272 CYS A C 1
ATOM 2067 O O . CYS A 1 272 ? 19.641 -6.895 5.98 1 98.06 272 CYS A O 1
ATOM 2069 N N . CYS A 1 273 ? 21.047 -5.129 5.746 1 98.12 273 CYS A N 1
ATOM 2070 C CA . CYS A 1 273 ? 22.156 -5.875 6.32 1 98.12 273 CYS A CA 1
ATOM 2071 C C . CYS A 1 273 ? 21.859 -6.285 7.758 1 98.12 273 CYS A C 1
ATOM 2073 O O . CYS A 1 273 ? 22.094 -7.438 8.141 1 98.12 273 CYS A O 1
ATOM 2075 N N . THR A 1 274 ? 21.344 -5.336 8.5 1 98 274 THR A N 1
ATOM 2076 C CA . THR A 1 274 ? 20.984 -5.617 9.883 1 98 274 THR A CA 1
ATOM 2077 C C . THR A 1 274 ? 19.922 -6.711 9.945 1 98 274 THR A C 1
ATOM 2079 O O . THR A 1 274 ? 20.016 -7.629 10.766 1 98 274 THR A O 1
ATOM 2082 N N . GLY A 1 275 ? 18.906 -6.609 9.102 1 97.62 275 GLY A N 1
ATOM 2083 C CA . GLY A 1 275 ? 17.859 -7.621 9.047 1 97.62 275 GLY A CA 1
ATOM 2084 C C . GLY A 1 275 ? 18.391 -9.008 8.719 1 97.62 275 GLY A C 1
ATOM 2085 O O . GLY A 1 275 ? 17.984 -9.992 9.336 1 97.62 275 GLY A O 1
ATOM 2086 N N . ASN A 1 276 ? 19.297 -9.07 7.77 1 96.56 276 ASN A N 1
ATOM 2087 C CA . ASN A 1 276 ? 19.859 -10.352 7.367 1 96.56 276 ASN A CA 1
ATOM 2088 C C . ASN A 1 276 ? 20.703 -10.961 8.484 1 96.56 276 ASN A C 1
ATOM 2090 O O . ASN A 1 276 ? 20.625 -12.164 8.742 1 96.56 276 ASN A O 1
ATOM 2094 N N . ILE A 1 277 ? 21.516 -10.164 9.156 1 96.31 277 ILE A N 1
ATOM 2095 C CA . ILE A 1 277 ? 22.391 -10.633 10.219 1 96.31 277 ILE A CA 1
ATOM 2096 C C . ILE A 1 277 ? 21.562 -11.133 11.398 1 96.31 277 ILE A C 1
ATOM 2098 O O . ILE A 1 277 ? 21.812 -12.219 11.93 1 96.31 277 ILE A O 1
ATOM 2102 N N . LEU A 1 278 ? 20.578 -10.414 11.719 1 96.31 278 LEU A N 1
ATOM 2103 C CA . LEU A 1 278 ? 19.766 -10.766 12.875 1 96.31 278 LEU A CA 1
ATOM 2104 C C . LEU A 1 278 ? 18.859 -11.961 12.562 1 96.31 278 LEU A C 1
ATOM 2106 O O . LEU A 1 278 ? 18.5 -12.727 13.461 1 96.31 278 LEU A O 1
ATOM 2110 N N . ALA A 1 279 ? 18.469 -12.094 11.336 1 94.5 279 ALA A N 1
ATOM 2111 C CA . ALA A 1 279 ? 17.625 -13.211 10.938 1 94.5 279 ALA A CA 1
ATOM 2112 C C . ALA A 1 279 ? 18.312 -14.547 11.234 1 94.5 279 ALA A C 1
ATOM 2114 O O . ALA A 1 279 ? 17.656 -15.539 11.539 1 94.5 279 ALA A O 1
ATOM 2115 N N . TYR A 1 280 ? 19.625 -14.562 11.227 1 91.75 280 TYR A N 1
ATOM 2116 C CA . TYR A 1 280 ? 20.375 -15.789 11.445 1 91.75 280 TYR A CA 1
ATOM 2117 C C . TYR A 1 280 ? 20.297 -16.219 12.906 1 91.75 280 TYR A C 1
ATOM 2119 O O . TYR A 1 280 ? 20.562 -17.391 13.234 1 91.75 280 TYR A O 1
ATOM 2127 N N . LEU A 1 281 ? 19.891 -15.352 13.734 1 91.56 281 LEU A N 1
ATOM 2128 C CA . LEU A 1 281 ? 19.75 -15.688 15.148 1 91.56 281 LEU A CA 1
ATOM 2129 C C . LEU A 1 281 ? 18.469 -16.469 15.391 1 91.56 281 LEU A C 1
ATOM 2131 O O . LEU A 1 281 ? 18.312 -17.094 16.438 1 91.56 281 LEU A O 1
ATOM 2135 N N . PHE A 1 282 ? 17.609 -16.438 14.391 1 91.12 282 PHE A N 1
ATOM 2136 C CA . PHE A 1 282 ? 16.328 -17.141 14.5 1 91.12 282 PHE A CA 1
ATOM 2137 C C . PHE A 1 282 ? 16.219 -18.234 13.445 1 91.12 282 PHE A C 1
ATOM 2139 O O . PHE A 1 282 ? 16.047 -17.953 12.258 1 91.12 282 PHE A O 1
ATOM 2146 N N . PRO A 1 283 ? 16.188 -19.469 13.844 1 84.5 283 PRO A N 1
ATOM 2147 C CA . PRO A 1 283 ? 16.172 -20.578 12.891 1 84.5 283 PRO A CA 1
ATOM 2148 C C . PRO A 1 283 ? 15 -20.516 11.922 1 84.5 283 PRO A C 1
ATOM 2150 O O . PRO A 1 283 ? 15.102 -20.984 10.789 1 84.5 283 PRO A O 1
ATOM 2153 N N . LYS A 1 284 ? 13.898 -19.938 12.297 1 86.88 284 LYS A N 1
ATOM 2154 C CA . LYS A 1 284 ? 12.727 -19.781 11.453 1 86.88 284 LYS A CA 1
ATOM 2155 C C . LYS A 1 284 ? 13.062 -18.984 10.195 1 86.88 284 LYS A C 1
ATOM 2157 O O . LYS A 1 284 ? 12.562 -19.281 9.109 1 86.88 284 LYS A O 1
ATOM 2162 N N . TYR A 1 285 ? 13.93 -18.094 10.328 1 88.12 285 TYR A N 1
ATOM 2163 C CA . TYR A 1 285 ? 14.258 -17.172 9.234 1 88.12 285 TYR A CA 1
ATOM 2164 C C . TYR A 1 285 ? 15.648 -17.469 8.688 1 88.12 285 TYR A C 1
ATOM 2166 O O . TYR A 1 285 ? 15.891 -17.297 7.488 1 88.12 285 TYR A O 1
ATOM 2174 N N . GLY A 1 286 ? 16.531 -17.906 9.453 1 85.12 286 GLY A N 1
ATOM 2175 C CA . GLY A 1 286 ? 17.922 -18.125 9.047 1 85.12 286 GLY A CA 1
ATOM 2176 C C . GLY A 1 286 ? 18.078 -19.266 8.062 1 85.12 286 GLY A C 1
ATOM 2177 O O . GLY A 1 286 ? 18.938 -19.203 7.18 1 85.12 286 GLY A O 1
ATOM 2178 N N . LYS A 1 287 ? 17.219 -20.219 8.141 1 82.38 287 LYS A N 1
ATOM 2179 C CA . LYS A 1 287 ? 17.391 -21.406 7.305 1 82.38 287 LYS A CA 1
ATOM 2180 C C . LYS A 1 287 ? 16.375 -21.438 6.172 1 82.38 287 LYS A C 1
ATOM 2182 O O . LYS A 1 287 ? 16.234 -22.438 5.469 1 82.38 287 LYS A O 1
ATOM 2187 N N . ASN A 1 288 ? 15.648 -20.422 6.074 1 88.31 288 ASN A N 1
ATOM 2188 C CA . ASN A 1 288 ? 14.617 -20.344 5.043 1 88.31 288 ASN A CA 1
ATOM 2189 C C . ASN A 1 288 ? 14.68 -19 4.305 1 88.31 288 ASN A C 1
ATOM 2191 O O . ASN A 1 288 ? 14.289 -17.969 4.848 1 88.31 288 ASN A O 1
ATOM 2195 N N . GLU A 1 289 ? 15.047 -19.094 3.082 1 87 289 GLU A N 1
ATOM 2196 C CA . GLU A 1 289 ? 15.258 -17.875 2.307 1 87 289 GLU A CA 1
ATOM 2197 C C . GLU A 1 289 ? 13.938 -17.203 1.966 1 87 289 GLU A C 1
ATOM 2199 O O . GLU A 1 289 ? 13.875 -15.969 1.85 1 87 289 GLU A O 1
ATOM 2204 N N . ALA A 1 290 ? 12.93 -17.953 1.799 1 86.06 290 ALA A N 1
ATOM 2205 C CA . ALA A 1 290 ? 11.625 -17.375 1.499 1 86.06 290 ALA A CA 1
ATOM 2206 C C . ALA A 1 290 ? 11.109 -16.547 2.674 1 86.06 290 ALA A C 1
ATOM 2208 O O . ALA A 1 290 ? 10.562 -15.461 2.48 1 86.06 290 ALA A O 1
ATOM 2209 N N . LYS A 1 291 ? 11.266 -17.047 3.83 1 89.19 291 LYS A N 1
ATOM 2210 C CA . LYS A 1 291 ? 10.805 -16.344 5.02 1 89.19 291 LYS A CA 1
ATOM 2211 C C . LYS A 1 291 ? 11.695 -15.148 5.328 1 89.19 291 LYS A C 1
ATOM 2213 O O . LYS A 1 291 ? 11.227 -14.141 5.871 1 89.19 291 LYS A O 1
ATOM 2218 N N . LYS A 1 292 ? 12.93 -15.25 5.027 1 92.12 292 LYS A N 1
ATOM 2219 C CA . LYS A 1 292 ? 13.875 -14.156 5.254 1 92.12 292 LYS A CA 1
ATOM 2220 C C . LYS A 1 292 ? 13.469 -12.906 4.48 1 92.12 292 LYS A C 1
ATOM 2222 O O . LYS A 1 292 ? 13.773 -11.789 4.895 1 92.12 292 LYS A O 1
ATOM 2227 N N . ARG A 1 293 ? 12.805 -13.055 3.393 1 91.94 293 ARG A N 1
ATOM 2228 C CA . ARG A 1 293 ? 12.344 -11.93 2.576 1 91.94 293 ARG A CA 1
ATOM 2229 C C . ARG A 1 293 ? 11.391 -11.039 3.361 1 91.94 293 ARG A C 1
ATOM 2231 O O . ARG A 1 293 ? 11.359 -9.828 3.154 1 91.94 293 ARG A O 1
ATOM 2238 N N . GLU A 1 294 ? 10.656 -11.656 4.234 1 92.88 294 GLU A N 1
ATOM 2239 C CA . GLU A 1 294 ? 9.75 -10.883 5.078 1 92.88 294 GLU A CA 1
ATOM 2240 C C . GLU A 1 294 ? 10.523 -9.906 5.965 1 92.88 294 GLU A C 1
ATOM 2242 O O . GLU A 1 294 ? 10.133 -8.742 6.105 1 92.88 294 GLU A O 1
ATOM 2247 N N . ILE A 1 295 ? 11.617 -10.398 6.473 1 96 295 ILE A N 1
ATOM 2248 C CA . ILE A 1 295 ? 12.438 -9.578 7.355 1 96 295 ILE A CA 1
ATOM 2249 C C . ILE A 1 295 ? 13.133 -8.492 6.547 1 96 295 ILE A C 1
ATOM 2251 O O . ILE A 1 295 ? 13.234 -7.344 6.996 1 96 295 ILE A O 1
ATOM 2255 N N . LEU A 1 296 ? 13.578 -8.852 5.371 1 96.69 296 LEU A N 1
ATOM 2256 C CA . LEU A 1 296 ? 14.281 -7.891 4.535 1 96.69 296 LEU A CA 1
ATOM 2257 C C . LEU A 1 296 ? 13.336 -6.797 4.047 1 96.69 296 LEU A C 1
ATOM 2259 O O . LEU A 1 296 ? 13.727 -5.633 3.939 1 96.69 296 LEU A O 1
ATOM 2263 N N . SER A 1 297 ? 12.125 -7.188 3.74 1 96.94 297 SER A N 1
ATOM 2264 C CA . SER A 1 297 ? 11.125 -6.188 3.373 1 96.94 297 SER A CA 1
ATOM 2265 C C . SER A 1 297 ? 10.844 -5.238 4.531 1 96.94 297 SER A C 1
ATOM 2267 O O . SER A 1 297 ? 10.727 -4.027 4.336 1 96.94 297 SER A O 1
ATOM 2269 N N . ALA A 1 298 ? 10.734 -5.789 5.711 1 97.69 298 ALA A N 1
ATOM 2270 C CA . ALA A 1 298 ? 10.516 -4.973 6.902 1 97.69 298 ALA A CA 1
ATOM 2271 C C . ALA A 1 298 ? 11.711 -4.062 7.172 1 97.69 298 ALA A C 1
ATOM 2273 O O . ALA A 1 298 ? 11.539 -2.9 7.547 1 97.69 298 ALA A O 1
ATOM 2274 N N . ALA A 1 299 ? 12.844 -4.605 6.992 1 98.44 299 ALA A N 1
ATOM 2275 C CA . ALA A 1 299 ? 14.062 -3.824 7.184 1 98.44 299 ALA A CA 1
ATOM 2276 C C . ALA A 1 299 ? 14.141 -2.672 6.188 1 98.44 299 ALA A C 1
ATOM 2278 O O . ALA A 1 299 ? 14.586 -1.575 6.527 1 98.44 299 ALA A O 1
ATOM 2279 N N . SER A 1 300 ? 13.789 -2.934 4.969 1 98 300 SER A N 1
ATOM 2280 C CA . SER A 1 300 ? 13.766 -1.878 3.961 1 98 300 SER A CA 1
ATOM 2281 C C . SER A 1 300 ? 12.836 -0.74 4.375 1 98 300 SER A C 1
ATOM 2283 O O . SER A 1 300 ? 13.156 0.434 4.176 1 98 300 SER A O 1
ATOM 2285 N N . ALA A 1 301 ? 11.695 -1.088 4.91 1 98 301 ALA A N 1
ATOM 2286 C CA . ALA A 1 301 ? 10.758 -0.084 5.402 1 98 301 ALA A CA 1
ATOM 2287 C C . ALA A 1 301 ? 11.375 0.738 6.527 1 98 301 ALA A C 1
ATOM 2289 O O . ALA A 1 301 ? 11.234 1.963 6.562 1 98 301 ALA A O 1
ATOM 2290 N N . ALA A 1 302 ? 12.062 0.093 7.414 1 98.06 302 ALA A N 1
ATOM 2291 C CA . ALA A 1 302 ? 12.727 0.771 8.523 1 98.06 302 ALA A CA 1
ATOM 2292 C C . ALA A 1 302 ? 13.812 1.71 8.023 1 98.06 302 ALA A C 1
ATOM 2294 O O . ALA A 1 302 ? 14.031 2.783 8.586 1 98.06 302 ALA A O 1
ATOM 2295 N N . GLY A 1 303 ? 14.5 1.265 7.016 1 97.44 303 GLY A N 1
ATOM 2296 C CA . GLY A 1 303 ? 15.547 2.098 6.445 1 97.44 303 GLY A CA 1
ATOM 2297 C C . GLY A 1 303 ? 15.039 3.443 5.961 1 97.44 303 GLY A C 1
ATOM 2298 O O . GLY A 1 303 ? 15.609 4.484 6.301 1 97.44 303 GLY A O 1
ATOM 2299 N N . VAL A 1 304 ? 13.992 3.432 5.234 1 95.38 304 VAL A N 1
ATOM 2300 C CA . VAL A 1 304 ? 13.438 4.68 4.727 1 95.38 304 VAL A CA 1
ATOM 2301 C C . VAL A 1 304 ? 12.797 5.461 5.875 1 95.38 304 VAL A C 1
ATOM 2303 O O . VAL A 1 304 ? 12.844 6.691 5.898 1 95.38 304 VAL A O 1
ATOM 2306 N N . SER A 1 305 ? 12.195 4.766 6.793 1 94.81 305 SER A N 1
ATOM 2307 C CA . SER A 1 305 ? 11.602 5.395 7.965 1 94.81 305 SER A CA 1
ATOM 2308 C C . SER A 1 305 ? 12.609 6.277 8.695 1 94.81 305 SER A C 1
ATOM 2310 O O . SER A 1 305 ? 12.305 7.418 9.047 1 94.81 305 SER A O 1
ATOM 2312 N N . VAL A 1 306 ? 13.773 5.785 8.867 1 93.25 306 VAL A N 1
ATOM 2313 C CA . VAL A 1 306 ? 14.758 6.512 9.656 1 93.25 306 VAL A CA 1
ATOM 2314 C C . VAL A 1 306 ? 15.508 7.504 8.766 1 93.25 306 VAL A C 1
ATOM 2316 O O . VAL A 1 306 ? 16.016 8.516 9.25 1 93.25 306 VAL A O 1
ATOM 2319 N N . ALA A 1 307 ? 15.516 7.246 7.469 1 92.25 307 ALA A N 1
ATOM 2320 C CA . ALA A 1 307 ? 16.188 8.164 6.555 1 92.25 307 ALA A CA 1
ATOM 2321 C C . ALA A 1 307 ? 15.438 9.484 6.441 1 92.25 307 ALA A C 1
ATOM 2323 O O . ALA A 1 307 ? 16.047 10.555 6.363 1 92.25 307 ALA A O 1
ATOM 2324 N N . PHE A 1 308 ? 14.141 9.438 6.465 1 88.31 308 PHE A N 1
ATOM 2325 C CA . PHE A 1 308 ? 13.344 10.633 6.215 1 88.31 308 PHE A CA 1
ATOM 2326 C C . PHE A 1 308 ? 12.461 10.953 7.418 1 88.31 308 PHE A C 1
ATOM 2328 O O . PHE A 1 308 ? 11.773 11.977 7.438 1 88.31 308 PHE A O 1
ATOM 2335 N N . GLY A 1 309 ? 12.5 10.109 8.367 1 86.25 309 GLY A N 1
ATOM 2336 C CA . GLY A 1 309 ? 11.516 10.273 9.43 1 86.25 309 GLY A CA 1
ATOM 2337 C C . GLY A 1 309 ? 10.094 10.023 8.961 1 86.25 309 GLY A C 1
ATOM 2338 O O . GLY A 1 309 ? 9.172 10.727 9.375 1 86.25 309 GLY A O 1
ATOM 2339 N N . ALA A 1 310 ? 9.953 9.164 8.062 1 91.19 310 ALA A N 1
ATOM 2340 C CA . ALA A 1 310 ? 8.664 8.867 7.445 1 91.19 310 ALA A CA 1
ATOM 2341 C C . ALA A 1 310 ? 8.32 7.387 7.574 1 91.19 310 ALA A C 1
ATOM 2343 O O . ALA A 1 310 ? 8.477 6.621 6.617 1 91.19 310 ALA A O 1
ATOM 2344 N N . PRO A 1 311 ? 7.746 6.973 8.688 1 93.19 311 PRO A N 1
ATOM 2345 C CA . PRO A 1 311 ? 7.508 5.547 8.906 1 93.19 311 PRO A CA 1
ATOM 2346 C C . PRO A 1 311 ? 6.508 4.953 7.914 1 93.19 311 PRO A C 1
ATOM 2348 O O . PRO A 1 311 ? 6.734 3.863 7.383 1 93.19 311 PRO A O 1
ATOM 2351 N N . ILE A 1 312 ? 5.398 5.566 7.637 1 94.25 312 ILE A N 1
ATOM 2352 C CA . ILE A 1 312 ? 4.414 5.039 6.699 1 94.25 312 ILE A CA 1
ATOM 2353 C C . ILE A 1 312 ? 4.977 5.074 5.281 1 94.25 312 ILE A C 1
ATOM 2355 O O . ILE A 1 312 ? 4.801 4.129 4.512 1 94.25 312 ILE A O 1
ATOM 2359 N N . GLY A 1 313 ? 5.648 6.238 5.023 1 94.56 313 GLY A N 1
ATOM 2360 C CA . GLY A 1 313 ? 6.32 6.324 3.736 1 94.56 313 GLY A CA 1
ATOM 2361 C C . GLY A 1 313 ? 7.305 5.195 3.498 1 94.56 313 GLY A C 1
ATOM 2362 O O . GLY A 1 313 ? 7.434 4.703 2.375 1 94.56 313 GLY A O 1
ATOM 2363 N N . GLY A 1 314 ? 7.957 4.805 4.539 1 96.38 314 GLY A N 1
ATOM 2364 C CA . GLY A 1 314 ? 8.891 3.693 4.434 1 96.38 314 GLY A CA 1
ATOM 2365 C C . GLY A 1 314 ? 8.211 2.373 4.113 1 96.38 314 GLY A C 1
ATOM 2366 O O . GLY A 1 314 ? 8.711 1.593 3.303 1 96.38 314 GLY A O 1
ATOM 2367 N N . VAL A 1 315 ? 7.082 2.119 4.727 1 96.12 315 VAL A N 1
ATOM 2368 C CA . VAL A 1 315 ? 6.332 0.894 4.469 1 96.12 315 VAL A CA 1
ATOM 2369 C C . VAL A 1 315 ? 5.883 0.861 3.01 1 96.12 315 VAL A C 1
ATOM 2371 O O . VAL A 1 315 ? 6.023 -0.161 2.334 1 96.12 315 VAL A O 1
ATOM 2374 N N . LEU A 1 316 ? 5.434 1.961 2.562 1 95.06 316 LEU A N 1
ATOM 2375 C CA . LEU A 1 316 ? 4.93 2.035 1.194 1 95.06 316 LEU A CA 1
ATOM 2376 C C . LEU A 1 316 ? 6.074 1.967 0.19 1 95.06 316 LEU A C 1
ATOM 2378 O O . LEU A 1 316 ? 5.918 1.42 -0.903 1 95.06 316 LEU A O 1
ATOM 2382 N N . PHE A 1 317 ? 7.176 2.494 0.567 1 95.62 317 PHE A N 1
ATOM 2383 C CA . PHE A 1 317 ? 8.359 2.375 -0.28 1 95.62 317 PHE A CA 1
ATOM 2384 C C . PHE A 1 317 ? 8.75 0.914 -0.461 1 95.62 317 PHE A C 1
ATOM 2386 O O . PHE A 1 317 ? 9.07 0.485 -1.571 1 95.62 317 PHE A O 1
ATOM 2393 N N . SER A 1 318 ? 8.797 0.238 0.614 1 96.56 318 SER A N 1
ATOM 2394 C CA . SER A 1 318 ? 9.109 -1.187 0.548 1 96.56 318 SER A CA 1
ATOM 2395 C C . SER A 1 318 ? 8.102 -1.931 -0.326 1 96.56 318 SER A C 1
ATOM 2397 O O . SER A 1 318 ? 8.469 -2.865 -1.042 1 96.56 318 SER A O 1
ATOM 2399 N N . LEU A 1 319 ? 6.926 -1.526 -0.285 1 92.62 319 LEU A N 1
ATOM 2400 C CA . LEU A 1 319 ? 5.855 -2.18 -1.034 1 92.62 319 LEU A CA 1
ATOM 2401 C C . LEU A 1 319 ? 5.938 -1.827 -2.516 1 92.62 319 LEU A C 1
ATOM 2403 O O . LEU A 1 319 ? 5.895 -2.713 -3.371 1 92.62 319 LEU A O 1
ATOM 2407 N N . GLU A 1 320 ? 6.082 -0.567 -2.881 1 91 320 GLU A N 1
ATOM 2408 C CA . GLU A 1 320 ? 5.953 -0.091 -4.254 1 91 320 GLU A CA 1
ATOM 2409 C C . GLU A 1 320 ? 7.266 -0.244 -5.02 1 91 320 GLU A C 1
ATOM 2411 O O . GLU A 1 320 ? 7.266 -0.576 -6.203 1 91 320 GLU A O 1
ATOM 2416 N N . GLU A 1 321 ? 8.336 0.002 -4.316 1 91 321 GLU A N 1
ATOM 2417 C CA . GLU A 1 321 ? 9.602 0.111 -5.043 1 91 321 GLU A CA 1
ATOM 2418 C C . GLU A 1 321 ? 10.469 -1.123 -4.824 1 91 321 GLU A C 1
ATOM 2420 O O . GLU A 1 321 ? 11.141 -1.588 -5.75 1 91 321 GLU A O 1
ATOM 2425 N N . VAL A 1 322 ? 10.477 -1.68 -3.662 1 92.12 322 VAL A N 1
ATOM 2426 C CA . VAL A 1 322 ? 11.523 -2.639 -3.326 1 92.12 322 VAL A CA 1
ATOM 2427 C C . VAL A 1 322 ? 10.992 -4.062 -3.48 1 92.12 322 VAL A C 1
ATOM 2429 O O . VAL A 1 322 ? 11.68 -4.938 -4.012 1 92.12 322 VAL A O 1
ATOM 2432 N N . SER A 1 323 ? 9.797 -4.281 -3.051 1 87.06 323 SER A N 1
ATOM 2433 C CA . SER A 1 323 ? 9.32 -5.656 -2.947 1 87.06 323 SER A CA 1
ATOM 2434 C C . SER A 1 323 ? 8.625 -6.102 -4.23 1 87.06 323 SER A C 1
ATOM 2436 O O . SER A 1 323 ? 7.953 -5.305 -4.887 1 87.06 323 SER A O 1
ATOM 2438 N N . TYR A 1 324 ? 8.914 -7.41 -4.48 1 76 324 TYR A N 1
ATOM 2439 C CA . TYR A 1 324 ? 8.297 -8.102 -5.605 1 76 324 TYR A CA 1
ATOM 2440 C C . TYR A 1 324 ? 6.934 -8.664 -5.219 1 76 324 TYR A C 1
ATOM 2442 O O . TYR A 1 324 ? 5.988 -8.609 -6.012 1 76 324 TYR A O 1
ATOM 2450 N N . TYR A 1 325 ? 6.84 -9.219 -4.141 1 78.56 325 TYR A N 1
ATOM 2451 C CA . TYR A 1 325 ? 5.652 -9.781 -3.498 1 78.56 325 TYR A CA 1
ATOM 2452 C C . TYR A 1 325 ? 5.52 -9.273 -2.068 1 78.56 325 TYR A C 1
ATOM 2454 O O . TYR A 1 325 ? 6.469 -9.344 -1.285 1 78.56 325 TYR A O 1
ATOM 2462 N N . PHE A 1 326 ? 4.383 -8.703 -1.729 1 85.69 326 PHE A N 1
ATOM 2463 C CA . PHE A 1 326 ? 4.203 -8.047 -0.44 1 85.69 326 PHE A CA 1
ATOM 2464 C C . PHE A 1 326 ? 2.883 -8.469 0.2 1 85.69 326 PHE A C 1
ATOM 2466 O O . PHE A 1 326 ? 1.906 -7.715 0.17 1 85.69 326 PHE A O 1
ATOM 2473 N N . PRO A 1 327 ? 2.906 -9.672 0.785 1 85.31 327 PRO A N 1
ATOM 2474 C CA . PRO A 1 327 ? 1.683 -10.125 1.453 1 85.31 327 PRO A CA 1
ATOM 2475 C C . PRO A 1 327 ? 1.313 -9.258 2.652 1 85.31 327 PRO A C 1
ATOM 2477 O O . PRO A 1 327 ? 2.137 -8.469 3.125 1 85.31 327 PRO A O 1
ATOM 2480 N N . LEU A 1 328 ? 0.105 -9.406 3.127 1 84.31 328 LEU A N 1
ATOM 2481 C CA . LEU A 1 328 ? -0.414 -8.586 4.219 1 84.31 328 LEU A CA 1
ATOM 2482 C C . LEU A 1 328 ? 0.37 -8.836 5.504 1 84.31 328 LEU A C 1
ATOM 2484 O O . LEU A 1 328 ? 0.541 -7.922 6.316 1 84.31 328 LEU A O 1
ATOM 2488 N N . LYS A 1 329 ? 0.805 -10.031 5.695 1 86 329 LYS A N 1
ATOM 2489 C CA . LYS A 1 329 ? 1.62 -10.328 6.867 1 86 329 LYS A CA 1
ATOM 2490 C C . LYS A 1 329 ? 2.908 -9.516 6.863 1 86 329 LYS A C 1
ATOM 2492 O O . LYS A 1 329 ? 3.338 -9.016 7.906 1 86 329 LYS A O 1
ATOM 2497 N N . THR A 1 330 ? 3.469 -9.445 5.699 1 90.81 330 THR A N 1
ATOM 2498 C CA . THR A 1 330 ? 4.676 -8.641 5.543 1 90.81 330 THR A CA 1
ATOM 2499 C C . THR A 1 330 ? 4.371 -7.16 5.754 1 90.81 330 THR A C 1
ATOM 2501 O O . THR A 1 330 ? 5.191 -6.426 6.309 1 90.81 330 THR A O 1
ATOM 2504 N N . LEU A 1 331 ? 3.211 -6.754 5.336 1 91.12 331 LEU A N 1
ATOM 2505 C CA . LEU A 1 331 ? 2.793 -5.367 5.539 1 91.12 331 LEU A CA 1
ATOM 2506 C C . LEU A 1 331 ? 2.75 -5.027 7.023 1 91.12 331 LEU A C 1
ATOM 2508 O O . LEU A 1 331 ? 3.273 -3.99 7.441 1 91.12 331 LEU A O 1
ATOM 2512 N N . TRP A 1 332 ? 2.283 -5.891 7.828 1 89.38 332 TRP A N 1
ATOM 2513 C CA . TRP A 1 332 ? 2.152 -5.656 9.266 1 89.38 332 TRP A CA 1
ATOM 2514 C C . TRP A 1 332 ? 3.52 -5.629 9.938 1 89.38 332 TRP A C 1
ATOM 2516 O O . TRP A 1 332 ? 3.762 -4.812 10.828 1 89.38 332 TRP A O 1
ATOM 2526 N N . ARG A 1 333 ? 4.281 -6.531 9.523 1 93.5 333 ARG A N 1
ATOM 2527 C CA . ARG A 1 333 ? 5.621 -6.594 10.094 1 93.5 333 ARG A CA 1
ATOM 2528 C C . ARG A 1 333 ? 6.434 -5.359 9.727 1 93.5 333 ARG A C 1
ATOM 2530 O O . ARG A 1 333 ? 7.172 -4.824 10.555 1 93.5 333 ARG A O 1
ATOM 2537 N N . SER A 1 334 ? 6.289 -4.988 8.477 1 96.44 334 SER A N 1
ATOM 2538 C CA . SER A 1 334 ? 6.988 -3.789 8.023 1 96.44 334 SER A CA 1
ATOM 2539 C C . SER A 1 334 ? 6.488 -2.547 8.75 1 96.44 334 SER A C 1
ATOM 2541 O O . SER A 1 334 ? 7.277 -1.665 9.094 1 96.44 334 SER A O 1
ATOM 2543 N N . PHE A 1 335 ? 5.184 -2.559 8.984 1 93.62 335 PHE A N 1
ATOM 2544 C CA . PHE A 1 335 ? 4.543 -1.468 9.711 1 93.62 335 PHE A CA 1
ATOM 2545 C C . PHE A 1 335 ? 5.105 -1.352 11.117 1 93.62 335 PHE A C 1
ATOM 2547 O O . PHE A 1 335 ? 5.504 -0.265 11.547 1 93.62 335 PHE A O 1
ATOM 2554 N N . PHE A 1 336 ? 5.219 -2.365 11.758 1 93.75 336 PHE A N 1
ATOM 2555 C CA . PHE A 1 336 ? 5.723 -2.41 13.125 1 93.75 336 PHE A CA 1
ATOM 2556 C C . PHE A 1 336 ? 7.207 -2.064 13.172 1 93.75 336 PHE A C 1
ATOM 2558 O O . PHE A 1 336 ? 7.645 -1.291 14.023 1 93.75 336 PHE A O 1
ATOM 2565 N N . CYS A 1 337 ? 7.965 -2.67 12.289 1 96.81 337 CYS A N 1
ATOM 2566 C CA . CYS A 1 337 ? 9.398 -2.422 12.227 1 96.81 337 CYS A CA 1
ATOM 2567 C C . CYS A 1 337 ? 9.688 -0.944 11.992 1 96.81 337 CYS A C 1
ATOM 2569 O O . CYS A 1 337 ? 10.555 -0.362 12.648 1 96.81 337 CYS A O 1
ATOM 2571 N N . ALA A 1 338 ? 9.023 -0.354 11.039 1 96.56 338 ALA A N 1
ATOM 2572 C CA . ALA A 1 338 ? 9.195 1.061 10.719 1 96.56 338 ALA A CA 1
ATOM 2573 C C . ALA A 1 338 ? 8.812 1.941 11.906 1 96.56 338 ALA A C 1
ATOM 2575 O O . ALA A 1 338 ? 9.453 2.967 12.156 1 96.56 338 ALA A O 1
ATOM 2576 N N . LEU A 1 339 ? 7.781 1.576 12.641 1 92.69 339 LEU A N 1
ATOM 2577 C CA . LEU A 1 339 ? 7.34 2.311 13.82 1 92.69 339 LEU A CA 1
ATOM 2578 C C . LEU A 1 339 ? 8.422 2.326 14.891 1 92.69 339 LEU A C 1
ATOM 2580 O O . LEU A 1 339 ? 8.742 3.383 15.438 1 92.69 339 LEU A O 1
ATOM 2584 N N . ILE A 1 340 ? 8.969 1.217 15.117 1 93.94 340 ILE A N 1
ATOM 2585 C CA . ILE A 1 340 ? 9.992 1.094 16.156 1 93.94 340 ILE A CA 1
ATOM 2586 C C . ILE A 1 340 ? 11.227 1.905 15.758 1 93.94 340 ILE A C 1
ATOM 2588 O O . ILE A 1 340 ? 11.812 2.602 16.594 1 93.94 340 ILE A O 1
ATOM 2592 N N . ALA A 1 341 ? 11.57 1.744 14.531 1 95.81 341 ALA A N 1
ATOM 2593 C CA . ALA A 1 341 ? 12.727 2.492 14.055 1 95.81 341 ALA A CA 1
ATOM 2594 C C . ALA A 1 341 ? 12.508 3.996 14.203 1 95.81 341 ALA A C 1
ATOM 2596 O O . ALA A 1 341 ? 13.398 4.719 14.648 1 95.81 341 ALA A O 1
ATOM 2597 N N . ALA A 1 342 ? 11.398 4.418 13.805 1 89.81 342 ALA A N 1
ATOM 2598 C CA . ALA A 1 342 ? 11.062 5.836 13.914 1 89.81 342 ALA A CA 1
ATOM 2599 C C . ALA A 1 342 ? 11.07 6.289 15.367 1 89.81 342 ALA A C 1
ATOM 2601 O O . ALA A 1 342 ? 11.531 7.395 15.68 1 89.81 342 ALA A O 1
ATOM 2602 N N . PHE A 1 343 ? 10.578 5.496 16.188 1 85 343 PHE A N 1
ATOM 2603 C CA . PHE A 1 343 ? 10.523 5.797 17.609 1 85 343 PHE A CA 1
ATOM 2604 C C . PHE A 1 343 ? 11.93 5.957 18.188 1 85 343 PHE A C 1
ATOM 2606 O O . PHE A 1 343 ? 12.188 6.887 18.953 1 85 343 PHE A O 1
ATOM 2613 N N . VAL A 1 344 ? 12.742 5.082 17.828 1 89.44 344 VAL A N 1
ATOM 2614 C CA . VAL A 1 344 ? 14.109 5.125 18.328 1 89.44 344 VAL A CA 1
ATOM 2615 C C . VAL A 1 344 ? 14.82 6.371 17.812 1 89.44 344 VAL A C 1
ATOM 2617 O O . VAL A 1 344 ? 15.508 7.062 18.562 1 89.44 344 VAL A O 1
ATOM 2620 N N . LEU A 1 345 ? 14.656 6.633 16.594 1 87.44 345 LEU A N 1
ATOM 2621 C CA . LEU A 1 345 ? 15.289 7.809 16.016 1 87.44 345 LEU A CA 1
ATOM 2622 C C . LEU A 1 345 ? 14.781 9.086 16.672 1 87.44 345 LEU A C 1
ATOM 2624 O O . LEU A 1 345 ? 15.562 10 16.938 1 87.44 345 LEU A O 1
ATOM 2628 N N . GLN A 1 346 ? 13.531 9.156 16.891 1 80.75 346 GLN A N 1
ATOM 2629 C CA . GLN A 1 346 ? 12.945 10.32 17.547 1 80.75 346 GLN A CA 1
ATOM 2630 C C . GLN A 1 346 ? 13.453 10.477 18.969 1 80.75 346 GLN A C 1
ATOM 2632 O O . GLN A 1 346 ? 13.594 11.594 19.469 1 80.75 346 GLN A O 1
ATOM 2637 N N . SER A 1 347 ? 13.711 9.43 19.609 1 80.44 347 SER A N 1
ATOM 2638 C CA . SER A 1 347 ? 14.219 9.461 20.984 1 80.44 347 SER A CA 1
ATOM 2639 C C . SER A 1 347 ? 15.648 9.984 21.031 1 80.44 347 SER A C 1
ATOM 2641 O O . SER A 1 347 ? 16.047 10.641 22 1 80.44 347 SER A O 1
ATOM 2643 N N . ILE A 1 348 ? 16.391 9.727 20.031 1 78.44 348 ILE A N 1
ATOM 2644 C CA . ILE A 1 348 ? 17.75 10.219 19.969 1 78.44 348 ILE A CA 1
ATOM 2645 C C . ILE A 1 348 ? 17.766 11.68 19.531 1 78.44 348 ILE A C 1
ATOM 2647 O O . ILE A 1 348 ? 18.594 12.477 19.984 1 78.44 348 ILE A O 1
ATOM 2651 N N . ASN A 1 349 ? 16.719 12.078 18.828 1 67.56 349 ASN A N 1
ATOM 2652 C CA . ASN A 1 349 ? 16.484 13.422 18.328 1 67.56 349 ASN A CA 1
ATOM 2653 C C . ASN A 1 349 ? 17.766 14.078 17.844 1 67.56 349 ASN A C 1
ATOM 2655 O O . ASN A 1 349 ? 18.203 15.094 18.391 1 67.56 349 ASN A O 1
ATOM 2659 N N . PRO A 1 350 ? 18.328 13.531 16.875 1 54.41 350 PRO A N 1
ATOM 2660 C CA . PRO A 1 350 ? 19.594 14.078 16.391 1 54.41 350 PRO A CA 1
ATOM 2661 C C . PRO A 1 350 ? 19.469 15.508 15.875 1 54.41 350 PRO A C 1
ATOM 2663 O O . PRO A 1 350 ? 20.469 16.219 15.781 1 54.41 350 PRO A O 1
ATOM 2666 N N . PHE A 1 351 ? 18.281 15.891 15.508 1 56.88 351 PHE A N 1
ATOM 2667 C CA . PHE A 1 351 ? 18.109 17.172 14.836 1 56.88 351 PHE A CA 1
ATOM 2668 C C . PHE A 1 351 ? 17.812 18.281 15.844 1 56.88 351 PHE A C 1
ATOM 2670 O O . PHE A 1 351 ? 17.844 19.469 15.5 1 56.88 351 PHE A O 1
ATOM 2677 N N . GLY A 1 352 ? 17.953 17.938 17.094 1 50.31 352 GLY A N 1
ATOM 2678 C CA . GLY A 1 352 ? 17.766 18.922 18.156 1 50.31 352 GLY A CA 1
ATOM 2679 C C . GLY A 1 352 ? 16.422 19.609 18.094 1 50.31 352 GLY A C 1
ATOM 2680 O O . GLY A 1 352 ? 16.094 20.422 18.953 1 50.31 352 GLY A O 1
ATOM 2681 N N . ASN A 1 353 ? 15.93 19.656 16.797 1 48.94 353 ASN A N 1
ATOM 2682 C CA . ASN A 1 353 ? 14.688 20.422 16.672 1 48.94 353 ASN A CA 1
ATOM 2683 C C . ASN A 1 353 ? 13.5 19.641 17.219 1 48.94 353 ASN A C 1
ATOM 2685 O O . ASN A 1 353 ? 13.539 18.422 17.328 1 48.94 353 ASN A O 1
ATOM 2689 N N . GLU A 1 354 ? 12.797 20.391 17.984 1 47.09 354 GLU A N 1
ATOM 2690 C CA . GLU A 1 354 ? 11.57 19.891 18.609 1 47.09 354 GLU A CA 1
ATOM 2691 C C . GLU A 1 354 ? 10.742 19.078 17.594 1 47.09 354 GLU A C 1
ATOM 2693 O O . GLU A 1 354 ? 9.812 18.375 17.984 1 47.09 354 GLU A O 1
ATOM 2698 N N . HIS A 1 355 ? 11.164 19.25 16.203 1 49.62 355 HIS A N 1
ATOM 2699 C CA . HIS A 1 355 ? 10.273 18.594 15.258 1 49.62 355 HIS A CA 1
ATOM 2700 C C . HIS A 1 355 ? 10.898 17.297 14.727 1 49.62 355 HIS A C 1
ATOM 2702 O O . HIS A 1 355 ? 12.109 17.25 14.477 1 49.62 355 HIS A O 1
ATOM 2708 N N . SER A 1 356 ? 10.57 16.203 15.062 1 49.88 356 SER A N 1
ATOM 2709 C CA . SER A 1 356 ? 10.984 14.867 14.664 1 49.88 356 SER A CA 1
ATOM 2710 C C . SER A 1 356 ? 11 14.719 13.148 1 49.88 356 SER A C 1
ATOM 2712 O O . SER A 1 356 ? 11.281 13.641 12.625 1 49.88 356 SER A O 1
ATOM 2714 N N . VAL A 1 357 ? 10.742 15.938 12.406 1 56 357 VAL A N 1
ATOM 2715 C CA . VAL A 1 357 ? 10.625 15.883 10.953 1 56 357 VAL A CA 1
ATOM 2716 C C . VAL A 1 357 ? 11.766 16.672 10.312 1 56 357 VAL A C 1
ATOM 2718 O O . VAL A 1 357 ? 12.117 17.766 10.789 1 56 357 VAL A O 1
ATOM 2721 N N . LEU A 1 358 ? 12.391 16.047 9.414 1 57.59 358 LEU A N 1
ATOM 2722 C CA . LEU A 1 358 ? 13.602 16.562 8.781 1 57.59 358 LEU A CA 1
ATOM 2723 C C . LEU A 1 358 ? 13.352 17.953 8.188 1 57.59 358 LEU A C 1
ATOM 2725 O O . LEU A 1 358 ? 14.156 18.875 8.383 1 57.59 358 LEU A O 1
ATOM 2729 N N . PHE A 1 359 ? 12.164 18.156 7.426 1 66.75 359 PHE A N 1
ATOM 2730 C CA . PHE A 1 359 ? 11.875 19.422 6.754 1 66.75 359 PHE A CA 1
ATOM 2731 C C . PHE A 1 359 ? 10.531 19.969 7.211 1 66.75 359 PHE A C 1
ATOM 2733 O O . PHE A 1 359 ? 9.672 20.297 6.387 1 66.75 359 PHE A O 1
ATOM 2740 N N . TYR A 1 360 ? 10.383 20.109 8.508 1 68.81 360 TYR A N 1
ATOM 2741 C CA . TYR A 1 360 ? 9.094 20.578 9.016 1 68.81 360 TYR A CA 1
ATOM 2742 C C . TYR A 1 360 ? 8.859 22.031 8.648 1 68.81 360 TYR A C 1
ATOM 2744 O O . TYR A 1 360 ? 9.695 22.891 8.953 1 68.81 360 TYR A O 1
ATOM 2752 N N . VAL A 1 361 ? 7.887 22.266 7.758 1 69.38 361 VAL A N 1
ATOM 2753 C CA . VAL A 1 361 ? 7.512 23.625 7.387 1 69.38 361 VAL A CA 1
ATOM 2754 C C . VAL A 1 361 ? 5.996 23.781 7.473 1 69.38 361 VAL A C 1
ATOM 2756 O O . VAL A 1 361 ? 5.246 22.844 7.199 1 69.38 361 VAL A O 1
ATOM 2759 N N . GLU A 1 362 ? 5.477 24.781 8.047 1 68.06 362 GLU A N 1
ATOM 2760 C CA . GLU A 1 362 ? 4.043 25.031 8.141 1 68.06 362 GLU A CA 1
ATOM 2761 C C . GLU A 1 362 ? 3.633 26.188 7.238 1 68.06 362 GLU A C 1
ATOM 2763 O O . GLU A 1 362 ? 4.227 27.281 7.293 1 68.06 362 GLU A O 1
ATOM 2768 N N . TYR A 1 363 ? 2.789 25.797 6.262 1 65.44 363 TYR A N 1
ATOM 2769 C CA . TYR A 1 363 ? 2.236 26.859 5.414 1 65.44 363 TYR A CA 1
ATOM 2770 C C . TYR A 1 363 ? 0.853 27.266 5.898 1 65.44 363 TYR A C 1
ATOM 2772 O O . TYR A 1 363 ? 0.002 26.422 6.172 1 65.44 363 TYR A O 1
ATOM 2780 N N . ASN A 1 364 ? 0.562 28.406 6.133 1 64.12 364 ASN A N 1
ATOM 2781 C CA . ASN A 1 364 ? -0.725 28.875 6.637 1 64.12 364 ASN A CA 1
ATOM 2782 C C . ASN A 1 364 ? -1.695 29.172 5.496 1 64.12 364 ASN A C 1
ATOM 2784 O O . ASN A 1 364 ? -2.912 29.188 5.699 1 64.12 364 ASN A O 1
ATOM 2788 N N . ASN A 1 365 ? -1.142 29.406 4.297 1 69.56 365 ASN A N 1
ATOM 2789 C CA . ASN A 1 365 ? -2.023 29.797 3.197 1 69.56 365 ASN A CA 1
ATOM 2790 C C . ASN A 1 365 ? -2.467 28.578 2.385 1 69.56 365 ASN A C 1
ATOM 2792 O O . ASN A 1 365 ? -1.649 27.719 2.037 1 69.56 365 ASN A O 1
ATOM 2796 N N . PRO A 1 366 ? -3.789 28.531 2.154 1 72.38 366 PRO A N 1
ATOM 2797 C CA . PRO A 1 366 ? -4.262 27.469 1.261 1 72.38 366 PRO A CA 1
ATOM 2798 C C . PRO A 1 366 ? -3.879 27.719 -0.198 1 72.38 366 PRO A C 1
ATOM 2800 O O . PRO A 1 366 ? -3.646 28.859 -0.596 1 72.38 366 PRO A O 1
ATOM 2803 N N . TRP A 1 367 ? -3.707 26.656 -0.913 1 77 367 TRP A N 1
ATOM 2804 C CA . TRP A 1 367 ? -3.406 26.797 -2.332 1 77 367 TRP A CA 1
ATOM 2805 C C . TRP A 1 367 ? -4.672 27.094 -3.131 1 77 367 TRP A C 1
ATOM 2807 O O . TRP A 1 367 ? -5.777 26.75 -2.699 1 77 367 TRP A O 1
ATOM 2817 N N . LEU A 1 368 ? -4.484 27.766 -4.203 1 76.75 368 LEU A N 1
ATOM 2818 C CA . LEU A 1 368 ? -5.602 28.156 -5.062 1 76.75 368 LEU A CA 1
ATOM 2819 C C . LEU A 1 368 ? -5.77 27.156 -6.207 1 76.75 368 LEU A C 1
ATOM 2821 O O . LEU A 1 368 ? -4.809 26.516 -6.621 1 76.75 368 LEU A O 1
ATOM 2825 N N . PHE A 1 369 ? -6.941 27.109 -6.785 1 75.06 369 PHE A N 1
ATOM 2826 C CA . PHE A 1 369 ? -7.301 26.141 -7.812 1 75.06 369 PHE A CA 1
ATOM 2827 C C . PHE A 1 369 ? -6.469 26.344 -9.07 1 75.06 369 PHE A C 1
ATOM 2829 O O . PHE A 1 369 ? -6.09 25.375 -9.742 1 75.06 369 PHE A O 1
ATOM 2836 N N . PHE A 1 370 ? -6.199 27.531 -9.344 1 80.75 370 PHE A N 1
ATOM 2837 C CA . PHE A 1 370 ? -5.488 27.812 -10.586 1 80.75 370 PHE A CA 1
ATOM 2838 C C . PHE A 1 370 ? -4.035 27.359 -10.492 1 80.75 370 PHE A C 1
ATOM 2840 O O . PHE A 1 370 ? -3.373 27.156 -11.516 1 80.75 370 PHE A O 1
ATOM 2847 N N . GLU A 1 371 ? -3.596 27.219 -9.297 1 89.31 371 GLU A N 1
ATOM 2848 C CA . GLU A 1 371 ? -2.201 26.828 -9.102 1 89.31 371 GLU A CA 1
ATOM 2849 C C . GLU A 1 371 ? -1.964 25.375 -9.531 1 89.31 371 GLU A C 1
ATOM 2851 O O . GLU A 1 371 ? -0.818 24.938 -9.609 1 89.31 371 GLU A O 1
ATOM 2856 N N . LEU A 1 372 ? -2.986 24.672 -9.883 1 88.56 372 LEU A N 1
ATOM 2857 C CA . LEU A 1 372 ? -2.828 23.297 -10.352 1 88.56 372 LEU A CA 1
ATOM 2858 C C . LEU A 1 372 ? -2.109 23.266 -11.695 1 88.56 372 LEU A C 1
ATOM 2860 O O . LEU A 1 372 ? -1.401 22.297 -12 1 88.56 372 LEU A O 1
ATOM 2864 N N . VAL A 1 373 ? -2.277 24.312 -12.406 1 91.88 373 VAL A N 1
ATOM 2865 C CA . VAL A 1 373 ? -1.653 24.359 -13.727 1 91.88 373 VAL A CA 1
ATOM 2866 C C . VAL A 1 373 ? -0.135 24.438 -13.578 1 91.88 373 VAL A C 1
ATOM 2868 O O . VAL A 1 373 ? 0.592 23.594 -14.125 1 91.88 373 VAL A O 1
ATOM 2871 N N . PRO A 1 374 ? 0.341 25.422 -12.797 1 95.31 374 PRO A N 1
ATOM 2872 C CA . PRO A 1 374 ? 1.796 25.422 -12.625 1 95.31 374 PRO A CA 1
ATOM 2873 C C . PRO A 1 374 ? 2.307 24.188 -11.898 1 95.31 374 PRO A C 1
ATOM 2875 O O . PRO A 1 374 ? 3.432 23.734 -12.141 1 95.31 374 PRO A O 1
ATOM 2878 N N . PHE A 1 375 ? 1.542 23.641 -11.031 1 96.44 375 PHE A N 1
ATOM 2879 C CA . PHE A 1 375 ? 1.954 22.406 -10.375 1 96.44 375 PHE A CA 1
ATOM 2880 C C . PHE A 1 375 ? 2.092 21.281 -11.383 1 96.44 375 PHE A C 1
ATOM 2882 O O . PHE A 1 375 ? 3.018 20.469 -11.297 1 96.44 375 PHE A O 1
ATOM 2889 N N . LEU A 1 376 ? 1.174 21.203 -12.336 1 96.5 376 LEU A N 1
ATOM 2890 C CA . LEU A 1 376 ? 1.266 20.219 -13.406 1 96.5 376 LEU A CA 1
ATOM 2891 C C . LEU A 1 376 ? 2.492 20.469 -14.273 1 96.5 376 LEU A C 1
ATOM 2893 O O . LEU A 1 376 ? 3.154 19.516 -14.711 1 96.5 376 LEU A O 1
ATOM 2897 N N . ILE A 1 377 ? 2.752 21.688 -14.5 1 97.88 377 ILE A N 1
ATOM 2898 C CA . ILE A 1 377 ? 3.92 22.047 -15.297 1 97.88 377 ILE A CA 1
ATOM 2899 C C . ILE A 1 377 ? 5.191 21.609 -14.57 1 97.88 377 ILE A C 1
ATOM 2901 O O . ILE A 1 377 ? 6.125 21.094 -15.195 1 97.88 377 ILE A O 1
ATOM 2905 N N . LEU A 1 378 ? 5.188 21.828 -13.281 1 98.44 378 LEU A N 1
ATOM 2906 C CA . LEU A 1 378 ? 6.32 21.344 -12.5 1 98.44 378 LEU A CA 1
ATOM 2907 C C . LEU A 1 378 ? 6.473 19.844 -12.625 1 98.44 378 LEU A C 1
ATOM 2909 O O . LEU A 1 378 ? 7.594 19.328 -12.672 1 98.44 378 LEU A O 1
ATOM 2913 N N . GLY A 1 379 ? 5.312 19.141 -12.586 1 98.5 379 GLY A N 1
ATOM 2914 C CA . GLY A 1 379 ? 5.359 17.703 -12.805 1 98.5 379 GLY A CA 1
ATOM 2915 C C . GLY A 1 379 ? 5.969 17.328 -14.141 1 98.5 379 GLY A C 1
ATOM 2916 O O . GLY A 1 379 ? 6.797 16.422 -14.211 1 98.5 379 GLY A O 1
ATOM 2917 N N . ILE A 1 380 ? 5.641 18.031 -15.156 1 98.38 380 ILE A N 1
ATOM 2918 C CA . ILE A 1 380 ? 6.164 17.781 -16.5 1 98.38 380 ILE A CA 1
ATOM 2919 C C . ILE A 1 380 ? 7.668 18.047 -16.516 1 98.38 380 ILE A C 1
ATOM 2921 O O . ILE A 1 380 ? 8.438 17.219 -17.031 1 98.38 380 ILE A O 1
ATOM 2925 N N . ILE A 1 381 ? 8.078 19.078 -15.914 1 98.38 381 ILE A N 1
ATOM 2926 C CA . ILE A 1 381 ? 9.5 19.406 -15.859 1 98.38 381 ILE A CA 1
ATOM 2927 C C . ILE A 1 381 ? 10.25 18.344 -15.062 1 98.38 381 ILE A C 1
ATOM 2929 O O . ILE A 1 381 ? 11.352 17.938 -15.453 1 98.38 381 ILE A O 1
ATOM 2933 N N . GLY A 1 382 ? 9.641 17.969 -13.992 1 98.38 382 GLY A N 1
ATOM 2934 C CA . GLY A 1 382 ? 10.258 16.922 -13.195 1 98.38 382 GLY A CA 1
ATOM 2935 C C . GLY A 1 382 ? 10.453 15.633 -13.961 1 98.38 382 GLY A C 1
ATOM 2936 O O . GLY A 1 382 ? 11.5 14.984 -13.836 1 98.38 382 GLY A O 1
ATOM 2937 N N . GLY A 1 383 ? 9.43 15.227 -14.727 1 98 383 GLY A N 1
ATOM 2938 C CA . GLY A 1 383 ? 9.555 14.039 -15.555 1 98 383 GLY A CA 1
ATOM 2939 C C . GLY A 1 383 ? 10.641 14.164 -16.609 1 98 383 GLY A C 1
ATOM 2940 O O . GLY A 1 383 ? 11.375 13.211 -16.875 1 98 383 GLY A O 1
ATOM 2941 N N . LEU A 1 384 ? 10.773 15.336 -17.172 1 98.12 384 LEU A N 1
ATOM 2942 C CA . LEU A 1 384 ? 11.781 15.586 -18.203 1 98.12 384 LEU A CA 1
ATOM 2943 C C . LEU A 1 384 ? 13.18 15.555 -17.594 1 98.12 384 LEU A C 1
ATOM 2945 O O . LEU A 1 384 ? 14.078 14.906 -18.141 1 98.12 384 LEU A O 1
ATOM 2949 N N . LEU A 1 385 ? 13.336 16.203 -16.5 1 98.12 385 LEU A N 1
ATOM 2950 C CA . LEU A 1 385 ? 14.641 16.234 -15.844 1 98.12 385 LEU A CA 1
ATOM 2951 C C . LEU A 1 385 ? 15.039 14.844 -15.352 1 98.12 385 LEU A C 1
ATOM 2953 O O . LEU A 1 385 ? 16.203 14.461 -15.445 1 98.12 385 LEU A O 1
ATOM 2957 N N . GLY A 1 386 ? 14.062 14.141 -14.797 1 97.81 386 GLY A N 1
ATOM 2958 C CA . GLY A 1 386 ? 14.344 12.789 -14.352 1 97.81 386 GLY A CA 1
ATOM 2959 C C . GLY A 1 386 ? 14.766 11.867 -15.484 1 97.81 386 GLY A C 1
ATOM 2960 O O . GLY A 1 386 ? 15.758 11.141 -15.359 1 97.81 386 GLY A O 1
ATOM 2961 N N . ALA A 1 387 ? 14.07 11.914 -16.578 1 97.81 387 ALA A N 1
ATOM 2962 C CA . ALA A 1 387 ? 14.391 11.078 -17.734 1 97.81 387 ALA A CA 1
ATOM 2963 C C . ALA A 1 387 ? 15.758 11.438 -18.297 1 97.81 387 ALA A C 1
ATOM 2965 O O . ALA A 1 387 ? 16.531 10.555 -18.688 1 97.81 387 ALA A O 1
ATOM 2966 N N . LEU A 1 388 ? 16.016 12.688 -18.391 1 97.62 388 LEU A N 1
ATOM 2967 C CA . LEU A 1 388 ? 17.312 13.148 -18.875 1 97.62 388 LEU A CA 1
ATOM 2968 C C . LEU A 1 388 ? 18.438 12.688 -17.969 1 97.62 388 LEU A C 1
ATOM 2970 O O . LEU A 1 388 ? 19.484 12.227 -18.438 1 97.62 388 LEU A O 1
ATOM 2974 N N . PHE A 1 389 ? 18.266 12.836 -16.766 1 97.81 389 PHE A N 1
ATOM 2975 C CA . PHE A 1 389 ? 19.25 12.398 -15.789 1 97.81 389 PHE A CA 1
ATOM 2976 C C . PHE A 1 389 ? 19.547 10.914 -15.945 1 97.81 389 PHE A C 1
ATOM 2978 O O . PHE A 1 389 ? 20.719 10.508 -15.953 1 97.81 389 PHE A O 1
ATOM 2985 N N . ILE A 1 390 ? 18.516 10.086 -16 1 97.94 390 ILE A N 1
ATOM 2986 C CA . ILE A 1 390 ? 18.688 8.641 -16.109 1 97.94 390 ILE A CA 1
ATOM 2987 C C . ILE A 1 390 ? 19.484 8.297 -17.359 1 97.94 390 ILE A C 1
ATOM 2989 O O . ILE A 1 390 ? 20.422 7.496 -17.297 1 97.94 390 ILE A O 1
ATOM 2993 N N . ARG A 1 391 ? 19.172 8.883 -18.453 1 97.31 391 ARG A N 1
ATOM 2994 C CA . ARG A 1 391 ? 19.859 8.602 -19.719 1 97.31 391 ARG A CA 1
ATOM 2995 C C . ARG A 1 391 ? 21.328 8.969 -19.641 1 97.31 391 ARG A C 1
ATOM 2997 O O . ARG A 1 391 ? 22.188 8.195 -20.062 1 97.31 391 ARG A O 1
ATOM 3004 N N . CYS A 1 392 ? 21.578 10.109 -19.047 1 97.88 392 CYS A N 1
ATOM 3005 C CA . CYS A 1 392 ? 22.953 10.578 -18.969 1 97.88 392 CYS A CA 1
ATOM 3006 C C . CYS A 1 392 ? 23.75 9.773 -17.953 1 97.88 392 CYS A C 1
ATOM 3008 O O . CYS A 1 392 ? 24.922 9.453 -18.172 1 97.88 392 CYS A O 1
ATOM 3010 N N . ASN A 1 393 ? 23.172 9.477 -16.859 1 97.81 393 ASN A N 1
ATOM 3011 C CA . ASN A 1 393 ? 23.859 8.711 -15.828 1 97.81 393 ASN A CA 1
ATOM 3012 C C . ASN A 1 393 ? 24.188 7.301 -16.312 1 97.81 393 ASN A C 1
ATOM 3014 O O . ASN A 1 393 ? 25.297 6.809 -16.094 1 97.81 393 ASN A O 1
ATOM 3018 N N . ILE A 1 394 ? 23.219 6.629 -16.953 1 96.62 394 ILE A N 1
ATOM 3019 C CA . ILE A 1 394 ? 23.438 5.27 -17.438 1 96.62 394 ILE A CA 1
ATOM 3020 C C . ILE A 1 394 ? 24.5 5.27 -18.531 1 96.62 394 ILE A C 1
ATOM 3022 O O . ILE A 1 394 ? 25.328 4.363 -18.594 1 96.62 394 ILE A O 1
ATOM 3026 N N . TYR A 1 395 ? 24.453 6.27 -19.344 1 96.75 395 TYR A N 1
ATOM 3027 C CA . TYR A 1 395 ? 25.469 6.395 -20.391 1 96.75 395 TYR A CA 1
ATOM 3028 C C . TYR A 1 395 ? 26.859 6.512 -19.781 1 96.75 395 TYR A C 1
ATOM 3030 O O . TYR A 1 395 ? 27.797 5.832 -20.219 1 96.75 395 TYR A O 1
ATOM 3038 N N . TRP A 1 396 ? 26.953 7.309 -18.797 1 96.69 396 TRP A N 1
ATOM 3039 C CA . TRP A 1 396 ? 28.25 7.516 -18.156 1 96.69 396 TRP A CA 1
ATOM 3040 C C . TRP A 1 396 ? 28.703 6.258 -17.422 1 96.69 396 TRP A C 1
ATOM 3042 O O . TRP A 1 396 ? 29.875 5.906 -17.438 1 96.69 396 TRP A O 1
ATOM 3052 N N . CYS A 1 397 ? 27.828 5.625 -16.734 1 95.62 397 CYS A N 1
ATOM 3053 C CA . CYS A 1 397 ? 28.172 4.402 -16.016 1 95.62 397 CYS A CA 1
ATOM 3054 C C . CYS A 1 397 ? 28.594 3.299 -16.969 1 95.62 397 CYS A C 1
ATOM 3056 O O . CYS A 1 397 ? 29.469 2.496 -16.656 1 95.62 397 CYS A O 1
ATOM 3058 N N . ARG A 1 398 ? 27.984 3.227 -18.094 1 94.06 398 ARG A N 1
ATOM 3059 C CA . ARG A 1 398 ? 28.391 2.268 -19.109 1 94.06 398 ARG A CA 1
ATOM 3060 C C . ARG A 1 398 ? 29.812 2.562 -19.594 1 94.06 398 ARG A C 1
ATOM 3062 O O . ARG A 1 398 ? 30.609 1.645 -19.781 1 94.06 398 ARG A O 1
ATOM 3069 N N . PHE A 1 399 ? 30.062 3.822 -19.812 1 94.56 399 PHE A N 1
ATOM 3070 C CA . PHE A 1 399 ? 31.391 4.254 -20.219 1 94.56 399 PHE A CA 1
ATOM 3071 C C . PHE A 1 399 ? 32.438 3.896 -19.156 1 94.56 399 PHE A C 1
ATOM 3073 O O . PHE A 1 399 ? 33.531 3.443 -19.469 1 94.56 399 PHE A O 1
ATOM 3080 N N . ARG A 1 400 ? 32.094 4.082 -17.938 1 92.56 400 ARG A N 1
ATOM 3081 C CA . ARG A 1 400 ? 32.938 3.75 -16.797 1 92.56 400 ARG A CA 1
ATOM 3082 C C . ARG A 1 400 ? 33.281 2.262 -16.797 1 92.56 400 ARG A C 1
ATOM 3084 O O . ARG A 1 400 ? 34.406 1.881 -16.5 1 92.56 400 ARG A O 1
ATOM 3091 N N . LYS A 1 401 ? 32.312 1.48 -17.062 1 88.06 401 LYS A N 1
ATOM 3092 C CA . LYS A 1 401 ? 32.5 0.031 -17.031 1 88.06 401 LYS A CA 1
ATOM 3093 C C . LYS A 1 401 ? 33.344 -0.448 -18.219 1 88.06 401 LYS A C 1
ATOM 3095 O O . LYS A 1 401 ? 34.094 -1.417 -18.094 1 88.06 401 LYS A O 1
ATOM 3100 N N . SER A 1 402 ? 33.25 0.189 -19.312 1 88.88 402 SER A N 1
ATOM 3101 C CA . SER A 1 402 ? 33.906 -0.277 -20.547 1 88.88 402 SER A CA 1
ATOM 3102 C C . SER A 1 402 ? 35.281 0.389 -20.734 1 88.88 402 SER A C 1
ATOM 3104 O O . SER A 1 402 ? 36.125 -0.12 -21.469 1 88.88 402 SER A O 1
ATOM 3106 N N . SER A 1 403 ? 35.5 1.457 -20.047 1 90.19 403 SER A N 1
ATOM 3107 C CA . SER A 1 403 ? 36.75 2.199 -20.25 1 90.19 403 SER A CA 1
ATOM 3108 C C . SER A 1 403 ? 37.75 1.886 -19.141 1 90.19 403 SER A C 1
ATOM 3110 O O . SER A 1 403 ? 37.469 1.091 -18.25 1 90.19 403 SER A O 1
ATOM 3112 N N . ARG A 1 404 ? 38.906 2.539 -19.234 1 88 404 ARG A N 1
ATOM 3113 C CA . ARG A 1 404 ? 40 2.352 -18.281 1 88 404 ARG A CA 1
ATOM 3114 C C . ARG A 1 404 ? 39.688 2.996 -16.938 1 88 404 ARG A C 1
ATOM 3116 O O . ARG A 1 404 ? 40.312 2.684 -15.93 1 88 404 ARG A O 1
ATOM 3123 N N . LEU A 1 405 ? 38.719 3.801 -16.906 1 86.44 405 LEU A N 1
ATOM 3124 C CA . LEU A 1 405 ? 38.281 4.477 -15.688 1 86.44 405 LEU A CA 1
ATOM 3125 C C . LEU A 1 405 ? 37.844 3.467 -14.633 1 86.44 405 LEU A C 1
ATOM 3127 O O . LEU A 1 405 ? 38 3.713 -13.43 1 86.44 405 LEU A O 1
ATOM 3131 N N . GLY A 1 406 ? 37.375 2.389 -15.062 1 83.06 406 GLY A N 1
ATOM 3132 C CA . GLY A 1 406 ? 36.875 1.351 -14.164 1 83.06 406 GLY A CA 1
ATOM 3133 C C . GLY A 1 406 ? 38 0.685 -13.375 1 83.06 406 GLY A C 1
ATOM 3134 O O . GLY A 1 406 ? 37.75 0.112 -12.312 1 83.06 406 GLY A O 1
ATOM 3135 N N . GLN A 1 407 ? 39.188 0.917 -13.828 1 87.69 407 GLN A N 1
ATOM 3136 C CA . GLN A 1 407 ? 40.344 0.261 -13.188 1 87.69 407 GLN A CA 1
ATOM 3137 C C . GLN A 1 407 ? 40.875 1.101 -12.031 1 87.69 407 GLN A C 1
ATOM 3139 O O . GLN A 1 407 ? 41.594 0.587 -11.164 1 87.69 407 GLN A O 1
ATOM 3144 N N . TYR A 1 408 ? 40.5 2.379 -12.055 1 91.88 408 TYR A N 1
ATOM 3145 C CA . TYR A 1 408 ? 41 3.268 -11.008 1 91.88 408 TYR A CA 1
ATOM 3146 C C . TYR A 1 408 ? 39.844 3.92 -10.266 1 91.88 408 TYR A C 1
ATOM 3148 O O . TYR A 1 408 ? 39.688 5.145 -10.297 1 91.88 408 TYR A O 1
ATOM 3156 N N . PRO A 1 409 ? 39.156 3.191 -9.523 1 93.12 409 PRO A N 1
ATOM 3157 C CA . PRO A 1 409 ? 37.969 3.711 -8.875 1 93.12 409 PRO A CA 1
ATOM 3158 C C . PRO A 1 409 ? 38.25 4.793 -7.84 1 93.12 409 PRO A C 1
ATOM 3160 O O . PRO A 1 409 ? 37.5 5.773 -7.73 1 93.12 409 PRO A O 1
ATOM 3163 N N . VAL A 1 410 ? 39.312 4.715 -7.047 1 95.56 410 VAL A N 1
ATOM 3164 C CA . VAL A 1 410 ? 39.656 5.691 -6.012 1 95.56 410 VAL A CA 1
ATOM 3165 C C . VAL A 1 410 ? 40.031 7.016 -6.656 1 95.56 410 VAL A C 1
ATOM 3167 O O . VAL A 1 410 ? 39.656 8.086 -6.18 1 95.56 410 VAL A O 1
ATOM 3170 N N . THR A 1 411 ? 40.812 6.965 -7.738 1 95.44 411 THR A N 1
ATOM 3171 C CA . THR A 1 411 ? 41.219 8.172 -8.438 1 95.44 411 THR A CA 1
ATOM 3172 C C . THR A 1 411 ? 40.031 8.922 -9.008 1 95.44 411 THR A C 1
ATOM 3174 O O . THR A 1 411 ? 40.031 10.156 -9.031 1 95.44 411 THR A O 1
ATOM 3177 N N . GLU A 1 412 ? 39.125 8.141 -9.508 1 95.94 412 GLU A N 1
ATOM 3178 C CA . GLU A 1 412 ? 37.938 8.789 -10.016 1 95.94 412 GLU A CA 1
ATOM 3179 C C . GLU A 1 412 ? 37.219 9.57 -8.922 1 95.94 412 GLU A C 1
ATOM 3181 O O . GLU A 1 412 ? 36.781 10.703 -9.141 1 95.94 412 GLU A O 1
ATOM 3186 N N . VAL A 1 413 ? 37.094 8.961 -7.738 1 97.56 413 VAL A N 1
ATOM 3187 C CA . VAL A 1 413 ? 36.406 9.602 -6.621 1 97.56 413 VAL A CA 1
ATOM 3188 C C . VAL A 1 413 ? 37.156 10.875 -6.223 1 97.56 413 VAL A C 1
ATOM 3190 O O . VAL A 1 413 ? 36.531 11.906 -5.953 1 97.56 413 VAL A O 1
ATOM 3193 N N . ILE A 1 414 ? 38.438 10.859 -6.262 1 97.44 414 ILE A N 1
ATOM 3194 C CA . ILE A 1 414 ? 39.281 12 -5.883 1 97.44 414 ILE A CA 1
ATOM 3195 C C . ILE A 1 414 ? 39.094 13.125 -6.898 1 97.44 414 ILE A C 1
ATOM 3197 O O . ILE A 1 414 ? 38.906 14.289 -6.523 1 97.44 414 ILE A O 1
ATOM 3201 N N . LEU A 1 415 ? 39 12.797 -8.117 1 97.12 415 LEU A N 1
ATOM 3202 C CA . LEU A 1 415 ? 38.906 13.797 -9.172 1 97.12 415 LEU A CA 1
ATOM 3203 C C . LEU A 1 415 ? 37.5 14.445 -9.156 1 97.12 415 LEU A C 1
ATOM 3205 O O . LEU A 1 415 ? 37.406 15.664 -9.305 1 97.12 415 LEU A O 1
ATOM 3209 N N . VAL A 1 416 ? 36.531 13.617 -9.062 1 97.56 416 VAL A N 1
ATOM 3210 C CA . VAL A 1 416 ? 35.188 14.141 -9.031 1 97.56 416 VAL A CA 1
ATOM 3211 C C . VAL A 1 416 ? 34.969 15.008 -7.789 1 97.56 416 VAL A C 1
ATOM 3213 O O . VAL A 1 416 ? 34.312 16.047 -7.848 1 97.56 416 VAL A O 1
ATOM 3216 N N . THR A 1 417 ? 35.562 14.609 -6.645 1 98.38 417 THR A N 1
ATOM 3217 C CA . THR A 1 417 ? 35.469 15.391 -5.418 1 98.38 417 THR A CA 1
ATOM 3218 C C . THR A 1 417 ? 36.188 16.734 -5.566 1 98.38 417 THR A C 1
ATOM 3220 O O . THR A 1 417 ? 35.719 17.766 -5.098 1 98.38 417 THR A O 1
ATOM 3223 N N . LEU A 1 418 ? 37.281 16.688 -6.207 1 98.12 418 LEU A N 1
ATOM 3224 C CA . LEU A 1 418 ? 38.062 17.906 -6.445 1 98.12 418 LEU A CA 1
ATOM 3225 C C . LEU A 1 418 ? 37.25 18.891 -7.301 1 98.12 418 LEU A C 1
ATOM 3227 O O . LEU A 1 418 ? 37.125 20.078 -6.969 1 98.12 418 LEU A O 1
ATOM 3231 N N . MET A 1 419 ? 36.688 18.391 -8.297 1 97.81 419 MET A N 1
ATOM 3232 C CA . MET A 1 419 ? 35.875 19.234 -9.18 1 97.81 419 MET A CA 1
ATOM 3233 C C . MET A 1 419 ? 34.656 19.75 -8.453 1 97.81 419 MET A C 1
ATOM 3235 O O . MET A 1 419 ? 34.281 20.922 -8.602 1 97.81 419 MET A O 1
ATOM 3239 N N . THR A 1 420 ? 34.031 18.891 -7.703 1 98 420 THR A N 1
ATOM 3240 C CA . THR A 1 420 ? 32.812 19.266 -6.977 1 98 420 THR A CA 1
ATOM 3241 C C . THR A 1 420 ? 33.125 20.359 -5.957 1 98 420 THR A C 1
ATOM 3243 O O . THR A 1 420 ? 32.406 21.344 -5.867 1 98 420 THR A O 1
ATOM 3246 N N . SER A 1 421 ? 34.188 20.203 -5.172 1 97.56 421 SER A N 1
ATOM 3247 C CA . SER A 1 421 ? 34.5 21.172 -4.125 1 97.56 421 SER A CA 1
ATOM 3248 C C . SER A 1 421 ? 34.969 22.5 -4.723 1 97.56 421 SER A C 1
ATOM 3250 O O . SER A 1 421 ? 34.625 23.562 -4.207 1 97.56 421 SER A O 1
ATOM 3252 N N . LEU A 1 422 ? 35.594 22.484 -5.844 1 97 422 LEU A N 1
ATOM 3253 C CA . LEU A 1 422 ? 36.094 23.703 -6.473 1 97 422 LEU A CA 1
ATOM 3254 C C . LEU A 1 422 ? 34.969 24.5 -7.09 1 97 422 LEU A C 1
ATOM 3256 O O . LEU A 1 422 ? 34.938 25.734 -7.012 1 97 422 LEU A O 1
ATOM 3260 N N . LEU A 1 423 ? 34.062 23.797 -7.637 1 96.88 423 LEU A N 1
ATOM 3261 C CA . LEU A 1 423 ? 33 24.484 -8.352 1 96.88 423 LEU A CA 1
ATOM 3262 C C . LEU A 1 423 ? 31.859 24.844 -7.398 1 96.88 423 LEU A C 1
ATOM 3264 O O . LEU A 1 423 ? 31.109 25.797 -7.652 1 96.88 423 LEU A O 1
ATOM 3268 N N . ALA A 1 424 ? 31.766 24.172 -6.355 1 96.81 424 ALA A N 1
ATOM 3269 C CA . ALA A 1 424 ? 30.625 24.359 -5.453 1 96.81 424 ALA A CA 1
ATOM 3270 C C . ALA A 1 424 ? 30.859 25.547 -4.512 1 96.81 424 ALA A C 1
ATOM 3272 O O . ALA A 1 424 ? 29.922 26.219 -4.098 1 96.81 424 ALA A O 1
ATOM 3273 N N . TYR A 1 425 ? 32.062 25.938 -4.125 1 95.88 425 TYR A N 1
ATOM 3274 C CA . TYR A 1 425 ? 32.375 26.859 -3.033 1 95.88 425 TYR A CA 1
ATOM 3275 C C . TYR A 1 425 ? 31.969 28.281 -3.393 1 95.88 425 TYR A C 1
ATOM 3277 O O . TYR A 1 425 ? 31.453 29.016 -2.553 1 95.88 425 TYR A O 1
ATOM 3285 N N . PRO A 1 426 ? 32.125 28.688 -4.641 1 94.81 426 PRO A N 1
ATOM 3286 C CA . PRO A 1 426 ? 31.844 30.094 -4.941 1 94.81 426 PRO A CA 1
ATOM 3287 C C . PRO A 1 426 ? 30.359 30.438 -4.832 1 94.81 426 PRO A C 1
ATOM 3289 O O . PRO A 1 426 ? 30 31.594 -4.574 1 94.81 426 PRO A O 1
ATOM 3292 N N . ASN A 1 427 ? 29.516 29.562 -5.07 1 95.69 427 ASN A N 1
ATOM 3293 C CA . ASN A 1 427 ? 28.078 29.75 -4.961 1 95.69 427 ASN A CA 1
ATOM 3294 C C . ASN A 1 427 ? 27.562 29.328 -3.588 1 95.69 427 ASN A C 1
ATOM 3296 O O . ASN A 1 427 ? 27.734 28.172 -3.182 1 95.69 427 ASN A O 1
ATOM 3300 N N . LYS A 1 428 ? 26.938 30.25 -2.918 1 93.62 428 LYS A N 1
ATOM 3301 C CA . LYS A 1 428 ? 26.484 30 -1.556 1 93.62 428 LYS A CA 1
ATOM 3302 C C . LYS A 1 428 ? 25.5 28.828 -1.511 1 93.62 428 LYS A C 1
ATOM 3304 O O . LYS A 1 428 ? 25.5 28.047 -0.558 1 93.62 428 LYS A O 1
ATOM 3309 N N . TYR A 1 429 ? 24.688 28.641 -2.551 1 95.44 429 TYR A N 1
ATOM 3310 C CA . TYR A 1 429 ? 23.656 27.625 -2.562 1 95.44 429 TYR A CA 1
ATOM 3311 C C . TYR A 1 429 ? 24.25 26.25 -2.852 1 95.44 429 TYR A C 1
ATOM 3313 O O . TYR A 1 429 ? 23.656 25.219 -2.488 1 95.44 429 TYR A O 1
ATOM 3321 N N . THR A 1 430 ? 25.359 26.188 -3.488 1 96.31 430 THR A N 1
ATOM 3322 C CA . THR A 1 430 ? 26 2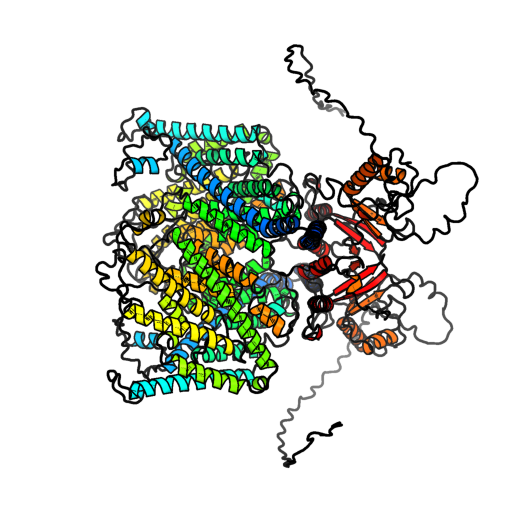4.906 -3.732 1 96.31 430 THR A CA 1
ATOM 3323 C C . THR A 1 430 ? 27 24.578 -2.631 1 96.31 430 THR A C 1
ATOM 3325 O O . THR A 1 430 ? 27.406 23.422 -2.459 1 96.31 430 THR A O 1
ATOM 3328 N N . ARG A 1 431 ? 27.422 25.641 -1.907 1 93.69 431 ARG A N 1
ATOM 3329 C CA . ARG A 1 431 ? 28.391 25.484 -0.83 1 93.69 431 ARG A CA 1
ATOM 3330 C C . ARG A 1 431 ? 27.734 24.859 0.404 1 93.69 431 ARG A C 1
ATOM 3332 O O . ARG A 1 431 ? 28.359 24.062 1.107 1 93.69 431 ARG A O 1
ATOM 3339 N N . MET A 1 432 ? 26.531 25.234 0.637 1 91.19 432 MET A N 1
ATOM 3340 C CA . MET A 1 432 ? 25.844 24.734 1.829 1 91.19 432 MET A CA 1
ATOM 3341 C C . MET A 1 432 ? 25.438 23.266 1.649 1 91.19 432 MET A C 1
ATOM 3343 O O . MET A 1 432 ? 25.375 22.781 0.523 1 91.19 432 MET A O 1
ATOM 3347 N N . ASN A 1 433 ? 25.281 22.609 2.76 1 91.31 433 ASN A N 1
ATOM 3348 C CA . ASN A 1 433 ? 24.828 21.219 2.711 1 91.31 433 ASN A CA 1
ATOM 3349 C C . ASN A 1 433 ? 23.5 21.109 1.953 1 91.31 433 ASN A C 1
ATOM 3351 O O . ASN A 1 433 ? 22.625 21.953 2.088 1 91.31 433 ASN A O 1
ATOM 3355 N N . THR A 1 434 ? 23.391 20.062 1.169 1 94.38 434 THR A N 1
ATOM 3356 C CA . THR A 1 434 ? 22.25 19.922 0.281 1 94.38 434 THR A CA 1
ATOM 3357 C C . THR A 1 434 ? 20.953 19.859 1.08 1 94.38 434 THR A C 1
ATOM 3359 O O . THR A 1 434 ? 19.922 20.359 0.64 1 94.38 434 THR A O 1
ATOM 3362 N N . SER A 1 435 ? 20.938 19.219 2.238 1 91.06 435 SER A N 1
ATOM 3363 C CA . SER A 1 435 ? 19.75 19.141 3.072 1 91.06 435 SER A CA 1
ATOM 3364 C C . SER A 1 435 ? 19.344 20.516 3.594 1 91.06 435 SER A C 1
ATOM 3366 O O . SER A 1 435 ? 18.156 20.812 3.713 1 91.06 435 SER A O 1
ATOM 3368 N N . GLU A 1 436 ? 20.281 21.328 3.916 1 90.19 436 GLU A N 1
ATOM 3369 C CA . GLU A 1 436 ? 20.016 22.703 4.355 1 90.19 436 GLU A CA 1
ATOM 3370 C C . GLU A 1 436 ? 19.469 23.547 3.217 1 90.19 436 GLU A C 1
ATOM 3372 O O . GLU A 1 436 ? 18.625 24.422 3.439 1 90.19 436 GLU A O 1
ATOM 3377 N N . LEU A 1 437 ? 20 23.281 2.098 1 94.12 437 LEU A N 1
ATOM 3378 C CA . LEU A 1 437 ? 19.484 23.984 0.928 1 94.12 437 LEU A CA 1
ATOM 3379 C C . LEU A 1 437 ? 18.016 23.656 0.711 1 94.12 437 LEU A C 1
ATOM 3381 O O . LEU A 1 437 ? 17.219 24.562 0.463 1 94.12 437 LEU A O 1
ATOM 3385 N N . ILE A 1 438 ? 17.656 22.406 0.783 1 94.69 438 ILE A N 1
ATOM 3386 C CA . ILE A 1 438 ? 16.266 22 0.594 1 94.69 438 ILE A CA 1
ATOM 3387 C C . ILE A 1 438 ? 15.383 22.656 1.646 1 94.69 438 ILE A C 1
ATOM 3389 O O . ILE A 1 438 ? 14.32 23.188 1.322 1 94.69 438 ILE A O 1
ATOM 3393 N N . TYR A 1 439 ? 15.852 22.703 2.848 1 90.5 439 TYR A N 1
ATOM 3394 C CA . TYR A 1 439 ? 15.094 23.328 3.93 1 90.5 439 TYR A CA 1
ATOM 3395 C C . TYR A 1 439 ? 14.883 24.812 3.664 1 90.5 439 TYR A C 1
ATOM 3397 O O . TYR A 1 439 ? 13.789 25.328 3.881 1 90.5 439 TYR A O 1
ATOM 3405 N N . LEU A 1 440 ? 15.906 25.438 3.238 1 90.88 440 LEU A N 1
ATOM 3406 C CA . LEU A 1 440 ? 15.836 26.859 2.924 1 90.88 440 LEU A CA 1
ATOM 3407 C C . LEU A 1 440 ? 14.812 27.125 1.822 1 90.88 440 LEU A C 1
ATOM 3409 O O . LEU A 1 440 ? 14.047 28.078 1.9 1 90.88 440 LEU A O 1
ATOM 3413 N N . LEU A 1 441 ? 14.805 26.266 0.901 1 94.56 441 LEU A N 1
ATOM 3414 C CA . LEU A 1 441 ? 13.922 26.469 -0.24 1 94.56 441 LEU A CA 1
ATOM 3415 C C . LEU A 1 441 ? 12.477 26.172 0.142 1 94.56 441 LEU A C 1
ATOM 3417 O O . LEU A 1 441 ? 11.547 26.766 -0.416 1 94.56 441 LEU A O 1
ATOM 3421 N N . PHE A 1 442 ? 12.273 25.297 1.089 1 91.44 442 PHE A N 1
ATOM 3422 C CA . PHE A 1 442 ? 10.93 24.938 1.548 1 91.44 442 PHE A CA 1
ATOM 3423 C C . PHE A 1 442 ? 10.383 26.016 2.479 1 91.44 442 PHE A C 1
ATOM 3425 O O . PHE A 1 442 ? 9.164 26.172 2.602 1 91.44 442 PHE A O 1
ATOM 3432 N N . SER A 1 443 ? 11.234 26.75 3.09 1 87.88 443 SER A N 1
ATOM 3433 C CA . SER A 1 443 ? 10.828 27.703 4.125 1 87.88 443 SER A CA 1
ATOM 3434 C C . SER A 1 443 ? 10.188 28.938 3.518 1 87.88 443 SER A C 1
ATOM 3436 O O . SER A 1 443 ? 10.5 29.312 2.387 1 87.88 443 SER A O 1
ATOM 3438 N N . GLN A 1 444 ? 9.289 29.453 4.289 1 82.69 444 GLN A N 1
ATOM 3439 C CA . GLN A 1 444 ? 8.633 30.688 3.865 1 82.69 444 GLN A CA 1
ATOM 3440 C C . GLN A 1 444 ? 9.422 31.922 4.305 1 82.69 444 GLN A C 1
ATOM 3442 O O . GLN A 1 444 ? 10.07 31.906 5.359 1 82.69 444 GLN A O 1
ATOM 3447 N N . CYS A 1 445 ? 9.32 32.906 3.438 1 78.38 445 CYS A N 1
ATOM 3448 C CA . CYS A 1 445 ? 10.008 34.156 3.77 1 78.38 445 CYS A CA 1
ATOM 3449 C C . CYS A 1 445 ? 9.289 34.906 4.891 1 78.38 445 CYS A C 1
ATOM 3451 O O . CYS A 1 445 ? 8.062 35 4.883 1 78.38 445 CYS A O 1
ATOM 3453 N N . GLY A 1 446 ? 9.945 35 6.012 1 68.75 446 GLY A N 1
ATOM 3454 C CA . GLY A 1 446 ? 9.383 35.719 7.141 1 68.75 446 GLY A CA 1
ATOM 3455 C C . GLY A 1 446 ? 10.32 36.75 7.719 1 68.75 446 GLY A C 1
ATOM 3456 O O . GLY A 1 446 ? 11.297 37.156 7.074 1 68.75 446 GLY A O 1
ATOM 3457 N N . VAL A 1 447 ? 9.914 37.219 8.844 1 58.72 447 VAL A N 1
ATOM 3458 C CA . VAL A 1 447 ? 10.641 38.281 9.523 1 58.72 447 VAL A CA 1
ATOM 3459 C C . VAL A 1 447 ? 12.047 37.812 9.891 1 58.72 447 VAL A C 1
ATOM 3461 O O . VAL A 1 447 ? 13.008 38.562 9.812 1 58.72 447 VAL A O 1
ATOM 3464 N N . THR A 1 448 ? 12.062 36.5 10.062 1 56.56 448 THR A N 1
ATOM 3465 C CA . THR A 1 448 ? 13.32 35.969 10.602 1 56.56 448 THR A CA 1
ATOM 3466 C C . THR A 1 448 ? 14.25 35.531 9.484 1 56.56 448 THR A C 1
ATOM 3468 O O . THR A 1 448 ? 15.453 35.344 9.695 1 56.56 448 THR A O 1
ATOM 3471 N N . ASN A 1 449 ? 13.711 35.375 8.312 1 63.25 449 ASN A N 1
ATOM 3472 C CA . ASN A 1 449 ? 14.562 34.844 7.254 1 63.25 449 ASN A CA 1
ATOM 3473 C C . ASN A 1 449 ? 15.172 35.938 6.406 1 63.25 449 ASN A C 1
ATOM 3475 O O . ASN A 1 449 ? 14.469 36.594 5.637 1 63.25 449 ASN A O 1
ATOM 3479 N N . GLN A 1 450 ? 16.438 36.25 6.672 1 63.5 450 GLN A N 1
ATOM 3480 C CA . GLN A 1 450 ? 17.125 37.375 6.016 1 63.5 450 GLN A CA 1
ATOM 3481 C C . GLN A 1 450 ? 17.938 36.875 4.82 1 63.5 450 GLN A C 1
ATOM 3483 O O . GLN A 1 450 ? 18.859 37.562 4.379 1 63.5 450 GLN A O 1
ATOM 3488 N N . GLU A 1 451 ? 17.516 35.875 4.25 1 77.44 451 GLU A N 1
ATOM 3489 C CA . GLU A 1 451 ? 18.266 35.375 3.098 1 77.44 451 GLU A CA 1
ATOM 3490 C C . GLU A 1 451 ? 17.922 36.188 1.839 1 77.44 451 GLU A C 1
ATOM 3492 O O . GLU A 1 451 ? 16.891 36.844 1.779 1 77.44 451 GLU A O 1
ATOM 3497 N N . GLU A 1 452 ? 18.859 36.219 0.945 1 83.31 452 GLU A N 1
ATOM 3498 C CA . GLU A 1 452 ? 18.703 36.969 -0.315 1 83.31 452 GLU A CA 1
ATOM 3499 C C . GLU A 1 452 ? 17.453 36.5 -1.067 1 83.31 452 GLU A C 1
ATOM 3501 O O . GLU A 1 452 ? 16.828 37.312 -1.762 1 83.31 452 GLU A O 1
ATOM 3506 N N . ILE A 1 453 ? 17.047 35.344 -0.873 1 88.56 453 ILE A N 1
ATOM 3507 C CA . ILE A 1 453 ? 15.906 34.781 -1.574 1 88.56 453 ILE A CA 1
ATOM 3508 C C . ILE A 1 453 ? 14.617 35.406 -1.064 1 88.56 453 ILE A C 1
ATOM 3510 O O . ILE A 1 453 ? 13.602 35.406 -1.762 1 88.56 453 ILE A O 1
ATOM 3514 N N . CYS A 1 454 ? 14.727 36.062 0.1 1 85.5 454 CYS A N 1
ATOM 3515 C CA . CYS A 1 454 ? 13.562 36.688 0.714 1 85.5 454 CYS A CA 1
ATOM 3516 C C . CYS A 1 454 ? 13.688 38.219 0.716 1 85.5 454 CYS A C 1
ATOM 3518 O O . CYS A 1 454 ? 13.055 38.906 1.526 1 85.5 454 CYS A O 1
ATOM 3520 N N . ASP A 1 455 ? 14.484 38.719 -0.182 1 85.38 455 ASP A N 1
ATOM 3521 C CA . ASP A 1 455 ? 14.68 40.156 -0.273 1 85.38 455 ASP A CA 1
ATOM 3522 C C . ASP A 1 455 ? 13.602 40.812 -1.14 1 85.38 455 ASP A C 1
ATOM 3524 O O . ASP A 1 455 ? 13.812 41.031 -2.332 1 85.38 455 ASP A O 1
ATOM 3528 N N . TYR A 1 456 ? 12.484 41.031 -0.486 1 82.75 456 TYR A N 1
ATOM 3529 C CA . TYR A 1 456 ? 11.391 41.688 -1.201 1 82.75 456 TYR A CA 1
ATOM 3530 C C . TYR A 1 456 ? 11.289 43.156 -0.818 1 82.75 456 TYR A C 1
ATOM 3532 O O . TYR A 1 456 ? 11.547 43.531 0.33 1 82.75 456 TYR A O 1
ATOM 3540 N N . THR A 1 457 ? 10.945 43.938 -1.886 1 74.06 457 THR A N 1
ATOM 3541 C CA . THR A 1 457 ? 10.828 45.375 -1.681 1 74.06 457 THR A CA 1
ATOM 3542 C C . THR A 1 457 ? 9.5 45.719 -1.022 1 74.06 457 THR A C 1
ATOM 3544 O O . THR A 1 457 ? 8.445 45.219 -1.437 1 74.06 457 THR A O 1
ATOM 3547 N N . ASN A 1 458 ? 9.438 46.438 0.053 1 60.47 458 ASN A N 1
ATOM 3548 C CA . ASN A 1 458 ? 8.258 47.031 0.689 1 60.47 458 ASN A CA 1
ATOM 3549 C C . ASN A 1 458 ? 7.461 45.969 1.455 1 60.47 458 ASN A C 1
ATOM 3551 O O . ASN A 1 458 ? 6.242 46.094 1.602 1 60.47 458 ASN A O 1
ATOM 3555 N N . ARG A 1 459 ? 8.07 44.844 1.579 1 61.31 459 ARG A N 1
ATOM 3556 C CA . ARG A 1 459 ? 7.297 43.875 2.352 1 61.31 459 ARG A CA 1
ATOM 3557 C C . ARG A 1 459 ? 7.324 44.219 3.838 1 61.31 459 ARG A C 1
ATOM 3559 O O . ARG A 1 459 ? 8.398 44.375 4.426 1 61.31 459 ARG A O 1
ATOM 3566 N N . ASN A 1 460 ? 6.344 44.938 4.371 1 49.88 460 ASN A N 1
ATOM 3567 C CA . ASN A 1 460 ? 6.184 45.281 5.785 1 49.88 460 ASN A CA 1
ATOM 3568 C C . ASN A 1 460 ? 5.875 44.031 6.617 1 49.88 460 ASN A C 1
ATOM 3570 O O . ASN A 1 460 ? 4.887 43.344 6.371 1 49.88 460 ASN A O 1
ATOM 3574 N N . PHE A 1 461 ? 6.926 43.406 7.094 1 52.19 461 PHE A N 1
ATOM 3575 C CA . PHE A 1 461 ? 6.672 42.312 8.016 1 52.19 461 PHE A CA 1
ATOM 3576 C C . PHE A 1 461 ? 6.102 42.844 9.328 1 52.19 461 PHE A C 1
ATOM 3578 O O . PHE A 1 461 ? 6.844 43.062 10.289 1 52.19 461 PHE A O 1
ATOM 3585 N N . THR A 1 462 ? 5.504 44.031 9.414 1 44.03 462 THR A N 1
ATOM 3586 C CA . THR A 1 462 ? 5.23 44.594 10.734 1 44.03 462 THR A CA 1
ATOM 3587 C C . THR A 1 462 ? 4.602 43.531 11.641 1 44.03 462 THR A C 1
ATOM 3589 O O . THR A 1 462 ? 4.867 43.5 12.844 1 44.03 462 THR A O 1
ATOM 3592 N N . ASN A 1 463 ? 3.34 43.094 11.398 1 40.84 463 ASN A N 1
ATOM 3593 C CA . ASN A 1 463 ? 2.633 42.312 12.406 1 40.84 463 ASN A CA 1
ATOM 3594 C C . ASN A 1 463 ? 2.715 40.812 12.117 1 40.84 463 ASN A C 1
ATOM 3596 O O . ASN A 1 463 ? 2.373 40.375 11.023 1 40.84 463 ASN A O 1
ATOM 3600 N N . VAL A 1 464 ? 3.498 40.156 12.914 1 42.81 464 VAL A N 1
ATOM 3601 C CA . VAL A 1 464 ? 3.746 38.719 12.953 1 42.81 464 VAL A CA 1
ATOM 3602 C C . VAL A 1 464 ? 2.486 37.969 12.531 1 42.81 464 VAL A C 1
ATOM 3604 O O . VAL A 1 464 ? 2.57 36.906 11.898 1 42.81 464 VAL A O 1
ATOM 3607 N N . ASN A 1 465 ? 1.402 38.438 13.055 1 39.84 465 ASN A N 1
ATOM 3608 C CA . ASN A 1 465 ? 0.129 37.75 12.891 1 39.84 465 ASN A CA 1
ATOM 3609 C C . ASN A 1 465 ? -0.533 38.125 11.562 1 39.84 465 ASN A C 1
ATOM 3611 O O . ASN A 1 465 ? -1.621 37.625 11.25 1 39.84 465 ASN A O 1
ATOM 3615 N N . GLN A 1 466 ? 0.091 39.125 10.844 1 46.97 466 GLN A N 1
ATOM 3616 C CA . GLN A 1 466 ? -0.636 39.562 9.656 1 46.97 466 GLN A CA 1
ATOM 3617 C C . GLN A 1 466 ? -0.126 38.875 8.398 1 46.97 466 GLN A C 1
ATOM 3619 O O . GLN A 1 466 ? 1.046 38.5 8.328 1 46.97 466 GLN A O 1
ATOM 3624 N N . ALA A 1 467 ? -1.034 38.469 7.594 1 53.94 467 ALA A N 1
ATOM 3625 C CA . ALA A 1 467 ? -0.817 37.844 6.293 1 53.94 467 ALA A CA 1
ATOM 3626 C C . ALA A 1 467 ? 0.24 38.594 5.488 1 53.94 467 ALA A C 1
ATOM 3628 O O . ALA A 1 467 ? 0.234 39.812 5.441 1 53.94 467 ALA A O 1
ATOM 3629 N N . VAL A 1 468 ? 1.433 38 5.109 1 60.06 468 VAL A N 1
ATOM 3630 C CA . VAL A 1 468 ? 2.518 38.531 4.297 1 60.06 468 VAL A CA 1
ATOM 3631 C C . VAL A 1 468 ? 1.953 39.125 3 1 60.06 468 VAL A C 1
ATOM 3633 O O . VAL A 1 468 ? 1.19 38.438 2.299 1 60.06 468 VAL A O 1
ATOM 3636 N N . ASN A 1 469 ? 2.057 40.375 2.84 1 65.19 469 ASN A N 1
ATOM 3637 C CA . ASN A 1 469 ? 1.56 41.062 1.649 1 65.19 469 ASN A CA 1
ATOM 3638 C C . ASN A 1 469 ? 2.354 40.688 0.406 1 65.19 469 ASN A C 1
ATOM 3640 O O . ASN A 1 469 ? 3.516 40.281 0.506 1 65.19 469 ASN A O 1
ATOM 3644 N N . ILE A 1 470 ? 1.713 40.688 -0.673 1 72.31 470 ILE A N 1
ATOM 3645 C CA . ILE A 1 470 ? 2.367 40.5 -1.96 1 72.31 470 ILE A CA 1
ATOM 3646 C C . ILE A 1 470 ? 3.367 41.625 -2.219 1 72.31 470 ILE A C 1
ATOM 3648 O O . ILE A 1 470 ? 3.086 42.781 -1.938 1 72.31 470 ILE A O 1
ATOM 3652 N N . ALA A 1 471 ? 4.645 41.312 -2.439 1 77.62 471 ALA A N 1
ATOM 3653 C CA . ALA A 1 471 ? 5.684 42.312 -2.605 1 77.62 471 ALA A CA 1
ATOM 3654 C C . ALA A 1 471 ? 6.484 42.094 -3.883 1 77.62 471 ALA A C 1
ATOM 3656 O O . ALA A 1 471 ? 6.473 40.969 -4.43 1 77.62 471 ALA A O 1
ATOM 3657 N N . GLU A 1 472 ? 7.039 43.125 -4.344 1 85.06 472 GLU A N 1
ATOM 3658 C CA . GLU A 1 472 ? 7.883 43.094 -5.531 1 85.06 472 GLU A CA 1
ATOM 3659 C C . GLU A 1 472 ? 9.266 42.5 -5.203 1 85.06 472 GLU A C 1
ATOM 3661 O O . GLU A 1 472 ? 9.82 42.781 -4.141 1 85.06 472 GLU A O 1
ATOM 3666 N N . ALA A 1 473 ? 9.781 41.781 -6.207 1 88.5 473 ALA A N 1
ATOM 3667 C CA . ALA A 1 473 ? 11.102 41.188 -6.047 1 88.5 473 ALA A CA 1
ATOM 3668 C C . ALA A 1 473 ? 12.188 42.25 -5.988 1 88.5 473 ALA A C 1
ATOM 3670 O O . ALA A 1 473 ? 12.203 43.188 -6.801 1 88.5 473 ALA A O 1
ATOM 3671 N N . GLY A 1 474 ? 13.031 42.188 -4.988 1 89 474 GLY A N 1
ATOM 3672 C CA . GLY A 1 474 ? 14.172 43.094 -4.867 1 89 474 GLY A CA 1
ATOM 3673 C C . GLY A 1 474 ? 15.414 42.562 -5.57 1 89 474 GLY A C 1
ATOM 3674 O O . GLY A 1 474 ? 15.375 41.5 -6.215 1 89 474 GLY A O 1
ATOM 3675 N N . PRO A 1 475 ? 16.484 43.312 -5.613 1 90.62 475 PRO A N 1
ATOM 3676 C CA . PRO A 1 475 ? 17.719 42.875 -6.258 1 90.62 475 PRO A CA 1
ATOM 3677 C C . PRO A 1 475 ? 18.266 41.562 -5.684 1 90.62 475 PRO A C 1
ATOM 3679 O O . PRO A 1 475 ? 18.891 40.781 -6.406 1 90.62 475 PRO A O 1
ATOM 3682 N N . GLY A 1 476 ? 18.078 41.375 -4.5 1 90.69 476 GLY A N 1
ATOM 3683 C CA . GLY A 1 476 ? 18.516 40.125 -3.869 1 90.69 476 GLY A CA 1
ATOM 3684 C C . GLY A 1 476 ? 17.844 38.906 -4.441 1 90.69 476 GLY A C 1
ATOM 3685 O O . GLY A 1 476 ? 18.469 37.844 -4.621 1 90.69 476 GLY A O 1
ATOM 3686 N N . VAL A 1 477 ? 16.594 39.062 -4.688 1 92.69 477 VAL A N 1
ATOM 3687 C CA . VAL A 1 477 ? 15.836 37.969 -5.25 1 92.69 477 VAL A CA 1
ATOM 3688 C C . VAL A 1 477 ? 16.328 37.656 -6.66 1 92.69 477 VAL A C 1
ATOM 3690 O O . VAL A 1 477 ? 16.453 36.5 -7.043 1 92.69 477 VAL A O 1
ATOM 3693 N N . TYR A 1 478 ? 16.656 38.656 -7.434 1 93.88 478 TYR A N 1
ATOM 3694 C CA . TYR A 1 478 ? 17.172 38.438 -8.781 1 93.88 478 TYR A CA 1
ATOM 3695 C C . TYR A 1 478 ? 18.531 37.75 -8.742 1 93.88 478 TYR A C 1
ATOM 3697 O O . TYR A 1 478 ? 18.812 36.875 -9.555 1 93.88 478 TYR A O 1
ATOM 3705 N N . ALA A 1 479 ? 19.359 38.188 -7.84 1 94.38 479 ALA A N 1
ATOM 3706 C CA . ALA A 1 479 ? 20.656 37.531 -7.672 1 94.38 479 ALA A CA 1
ATOM 3707 C C . ALA A 1 479 ? 20.484 36.062 -7.273 1 94.38 479 ALA A C 1
ATOM 3709 O O . ALA A 1 479 ? 21.203 35.188 -7.766 1 94.38 479 ALA A O 1
ATOM 3710 N N . ALA A 1 480 ? 19.594 35.875 -6.414 1 95 480 ALA A N 1
ATOM 3711 C CA . ALA A 1 480 ? 19.328 34.5 -5.957 1 95 480 ALA A CA 1
ATOM 3712 C C . ALA A 1 480 ? 18.828 33.625 -7.105 1 95 480 ALA A C 1
ATOM 3714 O O . ALA A 1 480 ? 19.172 32.469 -7.188 1 95 480 ALA A O 1
ATOM 3715 N N . MET A 1 481 ? 18.031 34.188 -8 1 95.75 481 MET A N 1
ATOM 3716 C CA . MET A 1 481 ? 17.516 33.438 -9.133 1 95.75 481 MET A CA 1
ATOM 3717 C C . MET A 1 481 ? 18.641 33 -10.055 1 95.75 481 MET A C 1
ATOM 3719 O O . MET A 1 481 ? 18.641 31.859 -10.539 1 95.75 481 MET A O 1
ATOM 3723 N N . TRP A 1 482 ? 19.562 33.812 -10.203 1 95.94 482 TRP A N 1
ATOM 3724 C CA . TRP A 1 482 ? 20.719 33.469 -11.031 1 95.94 482 TRP A CA 1
ATOM 3725 C C . TRP A 1 482 ? 21.594 32.438 -10.352 1 95.94 482 TRP A C 1
ATOM 3727 O O . TRP A 1 482 ? 22.031 31.469 -10.992 1 95.94 482 TRP A O 1
ATOM 3737 N N . GLU A 1 483 ? 21.859 32.625 -9.109 1 96.94 483 GLU A N 1
ATOM 3738 C CA . GLU A 1 483 ? 22.688 31.688 -8.367 1 96.94 483 GLU A CA 1
ATOM 3739 C C . GLU A 1 483 ? 22.016 30.312 -8.281 1 96.94 483 GLU A C 1
ATOM 3741 O O . GLU A 1 483 ? 22.688 29.281 -8.367 1 96.94 483 GLU A O 1
ATOM 3746 N N . LEU A 1 484 ? 20.719 30.328 -8.109 1 97.81 484 LEU A N 1
ATOM 3747 C CA . LEU A 1 484 ? 19.984 29.062 -8.055 1 97.81 484 LEU A CA 1
ATOM 3748 C C . LEU A 1 484 ? 19.984 28.375 -9.414 1 97.81 484 LEU A C 1
ATOM 3750 O O . LEU A 1 484 ? 20.047 27.141 -9.492 1 97.81 484 LEU A O 1
ATOM 3754 N N . GLY A 1 485 ? 19.812 29.125 -10.453 1 97.81 485 GLY A N 1
ATOM 3755 C CA . GLY A 1 485 ? 19.922 28.547 -11.789 1 97.81 485 GLY A CA 1
ATOM 3756 C C . GLY A 1 485 ? 21.234 27.844 -12.031 1 97.81 485 GLY A C 1
ATOM 3757 O O . GLY A 1 485 ? 21.266 26.75 -12.586 1 97.81 485 GLY A O 1
ATOM 3758 N N . LEU A 1 486 ? 22.312 28.469 -11.625 1 97.62 486 LEU A N 1
ATOM 3759 C CA . LEU A 1 486 ? 23.641 27.875 -11.766 1 97.62 486 LEU A CA 1
ATOM 3760 C C . LEU A 1 486 ? 23.781 26.656 -10.867 1 97.62 486 LEU A C 1
ATOM 3762 O O . LEU A 1 486 ? 24.438 25.672 -11.234 1 97.62 486 LEU A O 1
ATOM 3766 N N . ALA A 1 487 ? 23.203 26.781 -9.711 1 98.12 487 ALA A N 1
ATOM 3767 C CA . ALA A 1 487 ? 23.219 25.656 -8.797 1 98.12 487 ALA A CA 1
ATOM 3768 C C . ALA A 1 487 ? 22.516 24.438 -9.398 1 98.12 487 ALA A C 1
ATOM 3770 O O . ALA A 1 487 ? 22.938 23.297 -9.219 1 98.12 487 ALA A O 1
ATOM 3771 N N . LEU A 1 488 ? 21.406 24.688 -10.07 1 98.25 488 LEU A N 1
ATOM 3772 C CA . LEU A 1 488 ? 20.641 23.609 -10.719 1 98.25 488 LEU A CA 1
ATOM 3773 C C . LEU A 1 488 ? 21.484 22.922 -11.781 1 98.25 488 LEU A C 1
ATOM 3775 O O . LEU A 1 488 ? 21.547 21.688 -11.82 1 98.25 488 LEU A O 1
ATOM 3779 N N . VAL A 1 489 ? 22.109 23.641 -12.586 1 97.69 489 VAL A N 1
ATOM 3780 C CA . VAL A 1 489 ? 22.938 23.094 -13.648 1 97.69 489 VAL A CA 1
ATOM 3781 C C . VAL A 1 489 ? 24.109 22.312 -13.039 1 97.69 489 VAL A C 1
ATOM 3783 O O . VAL A 1 489 ? 24.422 21.203 -13.484 1 97.69 489 VAL A O 1
ATOM 3786 N N . PHE A 1 490 ? 24.688 22.891 -12.094 1 97.69 490 PHE A N 1
ATOM 3787 C CA . PHE A 1 490 ? 25.812 22.25 -11.414 1 97.69 490 PHE A CA 1
ATOM 3788 C C . PHE A 1 490 ? 25.375 20.922 -10.797 1 97.69 490 PHE A C 1
ATOM 3790 O O . PHE A 1 490 ? 26.031 19.906 -11 1 97.69 490 PHE A O 1
ATOM 3797 N N . LYS A 1 491 ? 24.312 20.953 -10.047 1 97.62 491 LYS A N 1
ATOM 3798 C CA . LYS A 1 491 ? 23.844 19.75 -9.383 1 97.62 491 LYS A CA 1
ATOM 3799 C C . LYS A 1 491 ? 23.438 18.672 -10.398 1 97.62 491 LYS A C 1
ATOM 3801 O O . LYS A 1 491 ? 23.672 17.484 -10.172 1 97.62 491 LYS A O 1
ATOM 3806 N N . MET A 1 492 ? 22.812 19.031 -11.43 1 97.62 492 MET A N 1
ATOM 3807 C CA . MET A 1 492 ? 22.422 18.078 -12.469 1 97.62 492 MET A CA 1
ATOM 3808 C C . MET A 1 492 ? 23.641 17.391 -13.078 1 97.62 492 MET A C 1
ATOM 3810 O O . MET A 1 492 ? 23.656 16.172 -13.211 1 97.62 492 MET A O 1
ATOM 3814 N N . ILE A 1 493 ? 24.625 18.109 -13.359 1 97.81 493 ILE A N 1
ATOM 3815 C CA . ILE A 1 493 ? 25.797 17.578 -14.039 1 97.81 493 ILE A CA 1
ATOM 3816 C C . ILE A 1 493 ? 26.641 16.766 -13.07 1 97.81 493 ILE A C 1
ATOM 3818 O O . ILE A 1 493 ? 27.031 15.633 -13.367 1 97.81 493 ILE A O 1
ATOM 3822 N N . ILE A 1 494 ? 26.906 17.328 -11.953 1 97.81 494 ILE A N 1
ATOM 3823 C CA . ILE A 1 494 ? 27.828 16.672 -11.023 1 97.81 494 ILE A CA 1
ATOM 3824 C C . ILE A 1 494 ? 27.203 15.383 -10.5 1 97.81 494 ILE A C 1
ATOM 3826 O O . ILE A 1 494 ? 27.906 14.422 -10.203 1 97.81 494 ILE A O 1
ATOM 3830 N N . THR A 1 495 ? 25.875 15.344 -10.305 1 98.12 495 THR A N 1
ATOM 3831 C CA . THR A 1 495 ? 25.203 14.148 -9.82 1 98.12 495 THR A CA 1
ATOM 3832 C C . THR A 1 495 ? 25.328 13 -10.82 1 98.12 495 THR A C 1
ATOM 3834 O O . THR A 1 495 ? 25.438 11.836 -10.422 1 98.12 495 THR A O 1
ATOM 3837 N N . ILE A 1 496 ? 25.359 13.312 -12.109 1 98 496 ILE A N 1
ATOM 3838 C CA . ILE A 1 496 ? 25.531 12.312 -13.156 1 98 496 ILE A CA 1
ATOM 3839 C C . ILE A 1 496 ? 26.844 11.555 -12.953 1 98 496 ILE A C 1
ATOM 3841 O O . ILE A 1 496 ? 26.891 10.328 -13.078 1 98 496 ILE A O 1
ATOM 3845 N N . PHE A 1 497 ? 27.859 12.273 -12.539 1 97 497 PHE A N 1
ATOM 3846 C CA . PHE A 1 497 ? 29.172 11.664 -12.367 1 97 497 PHE A CA 1
ATOM 3847 C C . PHE A 1 497 ? 29.297 11.016 -11 1 97 497 PHE A C 1
ATOM 3849 O O . PHE A 1 497 ? 30.047 10.047 -10.828 1 97 497 PHE A O 1
ATOM 3856 N N . THR A 1 498 ? 28.594 11.508 -10.07 1 97.69 498 THR A N 1
ATOM 3857 C CA . THR A 1 498 ? 28.719 11.039 -8.695 1 97.69 498 THR A CA 1
ATOM 3858 C C . THR A 1 498 ? 28.016 9.703 -8.5 1 97.69 498 THR A C 1
ATOM 3860 O O . THR A 1 498 ? 28.562 8.789 -7.879 1 97.69 498 THR A O 1
ATOM 3863 N N . PHE A 1 499 ? 26.875 9.555 -9.047 1 97.12 499 PHE A N 1
ATOM 3864 C CA . PHE A 1 499 ? 26.094 8.336 -8.844 1 97.12 499 PHE A CA 1
ATOM 3865 C C . PHE A 1 499 ? 26.625 7.199 -9.695 1 97.12 499 PHE A C 1
ATOM 3867 O O . PHE A 1 499 ? 26.688 7.309 -10.922 1 97.12 499 PHE A O 1
ATOM 3874 N N . GLY A 1 500 ? 27.078 6.246 -9.109 1 94.69 500 GLY A N 1
ATOM 3875 C CA . GLY A 1 500 ? 27.656 5.105 -9.797 1 94.69 500 GLY A CA 1
ATOM 3876 C C . GLY A 1 500 ? 29.109 4.879 -9.43 1 94.69 500 GLY A C 1
ATOM 3877 O O . GLY A 1 500 ? 29.688 3.828 -9.742 1 94.69 500 GLY A O 1
ATOM 3878 N N . MET A 1 501 ? 29.703 5.836 -8.734 1 95.06 501 MET A N 1
ATOM 3879 C CA . MET A 1 501 ? 31.078 5.676 -8.281 1 95.06 501 MET A CA 1
ATOM 3880 C C . MET A 1 501 ? 31.172 4.625 -7.18 1 95.06 501 MET A C 1
ATOM 3882 O O . MET A 1 501 ? 30.156 4.191 -6.645 1 95.06 501 MET A O 1
ATOM 3886 N N . LYS A 1 502 ? 32.375 4.234 -6.859 1 95.12 502 LYS A N 1
ATOM 3887 C CA . LYS A 1 502 ? 32.594 3.152 -5.902 1 95.12 502 LYS A CA 1
ATOM 3888 C C . LYS A 1 502 ? 32.656 3.686 -4.473 1 95.12 502 LYS A C 1
ATOM 3890 O O . LYS A 1 502 ? 33.594 3.422 -3.734 1 95.12 502 LYS A O 1
ATOM 3895 N N . ILE A 1 503 ? 31.672 4.398 -4.074 1 97 503 ILE A N 1
ATOM 3896 C CA . ILE A 1 503 ? 31.359 4.883 -2.73 1 97 503 ILE A CA 1
ATOM 3897 C C . ILE A 1 503 ? 29.859 4.762 -2.465 1 97 503 ILE A C 1
ATOM 3899 O O . ILE A 1 503 ? 29.062 4.645 -3.398 1 97 503 ILE A O 1
ATOM 3903 N N . PRO A 1 504 ? 29.453 4.66 -1.194 1 97.94 504 PRO A N 1
ATOM 3904 C CA . PRO A 1 504 ? 28 4.691 -0.935 1 97.94 504 PRO A CA 1
ATOM 3905 C C . PRO A 1 504 ? 27.359 6 -1.376 1 97.94 504 PRO A C 1
ATOM 3907 O O . PRO A 1 504 ? 27.844 7.078 -1.032 1 97.94 504 PRO A O 1
ATOM 3910 N N . ALA A 1 505 ? 26.344 5.898 -2.182 1 97.56 505 ALA A N 1
ATOM 3911 C CA . ALA A 1 505 ? 25.719 7.102 -2.719 1 97.56 505 ALA A CA 1
ATOM 3912 C C . ALA A 1 505 ? 24.234 6.875 -2.975 1 97.56 505 ALA A C 1
ATOM 3914 O O . ALA A 1 505 ? 23.859 5.93 -3.674 1 97.56 505 ALA A O 1
ATOM 3915 N N . GLY A 1 506 ? 23.406 7.688 -2.387 1 96.62 506 GLY A N 1
ATOM 3916 C CA . GLY A 1 506 ? 21.969 7.699 -2.664 1 96.62 506 GLY A CA 1
ATOM 3917 C C . GLY A 1 506 ? 21.547 8.852 -3.555 1 96.62 506 GLY A C 1
ATOM 3918 O O . GLY A 1 506 ? 22.281 9.828 -3.709 1 96.62 506 GLY A O 1
ATOM 3919 N N . LEU A 1 507 ? 20.375 8.75 -4.082 1 96.88 507 LEU A N 1
ATOM 3920 C CA . LEU A 1 507 ? 19.953 9.719 -5.094 1 96.88 507 LEU A CA 1
ATOM 3921 C C . LEU A 1 507 ? 18.781 10.547 -4.605 1 96.88 507 LEU A C 1
ATOM 3923 O O . LEU A 1 507 ? 18.391 11.523 -5.254 1 96.88 507 LEU A O 1
ATOM 3927 N N . PHE A 1 508 ? 18.219 10.32 -3.467 1 95.44 508 PHE A N 1
ATOM 3928 C CA . PHE A 1 508 ? 17.016 10.992 -3.01 1 95.44 508 PHE A CA 1
ATOM 3929 C C . PHE A 1 508 ? 17.266 12.477 -2.783 1 95.44 508 PHE A C 1
ATOM 3931 O O . PHE A 1 508 ? 16.562 13.32 -3.352 1 95.44 508 PHE A O 1
ATOM 3938 N N . ILE A 1 509 ? 18.297 12.789 -2.064 1 96 509 ILE A N 1
ATOM 3939 C CA . ILE A 1 509 ? 18.547 14.164 -1.645 1 96 509 ILE A CA 1
ATOM 3940 C C . ILE A 1 509 ? 18.922 15.016 -2.855 1 96 509 ILE A C 1
ATOM 3942 O O . ILE A 1 509 ? 18.391 16.109 -3.051 1 96 509 ILE A O 1
ATOM 3946 N N . PRO A 1 510 ? 19.797 14.531 -3.689 1 97.38 510 PRO A N 1
ATOM 3947 C CA . PRO A 1 510 ? 20.109 15.352 -4.867 1 97.38 510 PRO A CA 1
ATOM 3948 C C . PRO A 1 510 ? 18.891 15.562 -5.773 1 97.38 510 PRO A C 1
ATOM 3950 O O . PRO A 1 510 ? 18.734 16.641 -6.344 1 97.38 510 PRO A O 1
ATOM 3953 N N . SER A 1 511 ? 18.062 14.547 -5.914 1 98.12 511 SER A N 1
ATOM 3954 C CA . SER A 1 511 ? 16.859 14.688 -6.727 1 98.12 511 SER A CA 1
ATOM 3955 C C . SER A 1 511 ? 15.891 15.695 -6.113 1 98.12 511 SER A C 1
ATOM 3957 O O . SER A 1 511 ? 15.312 16.531 -6.82 1 98.12 511 SER A O 1
ATOM 3959 N N . LEU A 1 512 ? 15.758 15.625 -4.812 1 97.5 512 LEU A N 1
ATOM 3960 C CA . LEU A 1 512 ? 14.906 16.578 -4.117 1 97.5 512 LEU A CA 1
ATOM 3961 C C . LEU A 1 512 ? 15.438 18 -4.289 1 97.5 512 LEU A C 1
ATOM 3963 O O . LEU A 1 512 ? 14.656 18.938 -4.484 1 97.5 512 LEU A O 1
ATOM 3967 N N . ALA A 1 513 ? 16.75 18.156 -4.23 1 97.94 513 ALA A N 1
ATOM 3968 C CA . ALA A 1 513 ? 17.375 19.469 -4.34 1 97.94 513 ALA A CA 1
ATOM 3969 C C . ALA A 1 513 ? 17.141 20.078 -5.723 1 97.94 513 ALA A C 1
ATOM 3971 O O . ALA A 1 513 ? 16.766 21.25 -5.848 1 97.94 513 ALA A O 1
ATOM 3972 N N . MET A 1 514 ? 17.328 19.312 -6.727 1 98.44 514 MET A N 1
ATOM 3973 C CA . MET A 1 514 ? 17.109 19.797 -8.086 1 98.44 514 MET A CA 1
ATOM 3974 C C . MET A 1 514 ? 15.664 20.219 -8.289 1 98.44 514 MET A C 1
ATOM 3976 O O . MET A 1 514 ? 15.398 21.297 -8.836 1 98.44 514 MET A O 1
ATOM 3980 N N . GLY A 1 515 ? 14.812 19.375 -7.805 1 98.62 515 GLY A N 1
ATOM 3981 C CA . GLY A 1 515 ? 13.406 19.703 -7.926 1 98.62 515 GLY A CA 1
ATOM 3982 C C . GLY A 1 515 ? 12.992 20.906 -7.105 1 98.62 515 GLY A C 1
ATOM 3983 O O . GLY A 1 515 ? 12.164 21.703 -7.543 1 98.62 515 GLY A O 1
ATOM 3984 N N . ALA A 1 516 ? 13.531 21.016 -5.918 1 98.19 516 ALA A N 1
ATOM 3985 C CA . ALA A 1 516 ? 13.219 22.141 -5.051 1 98.19 516 ALA A CA 1
ATOM 3986 C C . ALA A 1 516 ? 13.664 23.453 -5.676 1 98.19 516 ALA A C 1
ATOM 3988 O O . ALA A 1 516 ? 12.984 24.484 -5.551 1 98.19 516 ALA A O 1
ATOM 3989 N N . ILE A 1 517 ? 14.805 23.453 -6.328 1 98.56 517 ILE A N 1
ATOM 3990 C CA . ILE A 1 517 ? 15.312 24.641 -6.984 1 98.56 517 ILE A CA 1
ATOM 3991 C C . ILE A 1 517 ? 14.367 25.078 -8.102 1 98.56 517 ILE A C 1
ATOM 3993 O O . ILE A 1 517 ? 13.953 26.234 -8.164 1 98.56 517 ILE A O 1
ATOM 3997 N N . VAL A 1 518 ? 13.984 24.141 -8.898 1 98.62 518 VAL A N 1
ATOM 3998 C CA . VAL A 1 518 ? 13.07 24.438 -10 1 98.62 518 VAL A CA 1
ATOM 3999 C C . VAL A 1 518 ? 11.742 24.938 -9.445 1 98.62 518 VAL A C 1
ATOM 4001 O O . VAL A 1 518 ? 11.18 25.906 -9.945 1 98.62 518 VAL A O 1
ATOM 4004 N N . GLY A 1 519 ? 11.273 24.219 -8.477 1 98.44 519 GLY A N 1
ATOM 4005 C CA . GLY A 1 519 ? 10 24.594 -7.879 1 98.44 519 GLY A CA 1
ATOM 4006 C C . GLY A 1 519 ? 10.016 25.984 -7.273 1 98.44 519 GLY A C 1
ATOM 4007 O O . GLY A 1 519 ? 9.078 26.766 -7.465 1 98.44 519 GLY A O 1
ATOM 4008 N N . ARG A 1 520 ? 11.078 26.344 -6.539 1 97.5 520 ARG A N 1
ATOM 4009 C CA . ARG A 1 520 ? 11.172 27.672 -5.918 1 97.5 520 ARG A CA 1
ATOM 4010 C C . ARG A 1 520 ? 11.25 28.766 -6.973 1 97.5 520 ARG A C 1
ATOM 4012 O O . ARG A 1 520 ? 10.664 29.844 -6.805 1 97.5 520 ARG A O 1
ATOM 4019 N N . MET A 1 521 ? 11.984 28.516 -8.016 1 97.44 521 MET A N 1
ATOM 4020 C CA . MET A 1 521 ? 12.094 29.484 -9.102 1 97.44 521 MET A CA 1
ATOM 4021 C C . MET A 1 521 ? 10.734 29.734 -9.75 1 97.44 521 MET A C 1
ATOM 4023 O O . MET A 1 521 ? 10.352 30.875 -9.984 1 97.44 521 MET A O 1
ATOM 4027 N N . VAL A 1 522 ? 10.047 28.656 -9.992 1 97.06 522 VAL A N 1
ATOM 4028 C CA . VAL A 1 522 ? 8.719 28.797 -10.586 1 97.06 522 VAL A CA 1
ATOM 4029 C C . VAL A 1 522 ? 7.777 29.469 -9.594 1 97.06 522 VAL A C 1
ATOM 4031 O O . VAL A 1 522 ? 6.93 30.281 -9.992 1 97.06 522 VAL A O 1
ATOM 4034 N N . GLY A 1 523 ? 7.922 29.125 -8.32 1 95.19 523 GLY A N 1
ATOM 4035 C CA . GLY A 1 523 ? 7.086 29.734 -7.305 1 95.19 523 GLY A CA 1
ATOM 4036 C C . GLY A 1 523 ? 7.27 31.234 -7.211 1 95.19 523 GLY A C 1
ATOM 4037 O O . GLY A 1 523 ? 6.289 31.984 -7.152 1 95.19 523 GLY A O 1
ATOM 4038 N N . ILE A 1 524 ? 8.477 31.719 -7.227 1 93.94 524 ILE A N 1
ATOM 4039 C CA . ILE A 1 524 ? 8.773 33.156 -7.191 1 93.94 524 ILE A CA 1
ATOM 4040 C C . ILE A 1 524 ? 8.273 33.812 -8.477 1 93.94 524 ILE A C 1
ATOM 4042 O O . ILE A 1 524 ? 7.746 34.938 -8.445 1 93.94 524 ILE A O 1
ATOM 4046 N N . GLY A 1 525 ? 8.438 33.125 -9.562 1 93 525 GLY A N 1
ATOM 4047 C CA . GLY A 1 525 ? 7.895 33.625 -10.82 1 93 525 GLY A CA 1
ATOM 4048 C C . GLY A 1 525 ? 6.395 33.812 -10.781 1 93 525 GLY A C 1
ATOM 4049 O O . GLY A 1 525 ? 5.887 34.844 -11.25 1 93 525 GLY A O 1
ATOM 4050 N N . MET A 1 526 ? 5.719 32.875 -10.25 1 91 526 MET A N 1
ATOM 4051 C CA . MET A 1 526 ? 4.266 32.969 -10.141 1 91 526 MET A CA 1
ATOM 4052 C C . MET A 1 526 ? 3.855 34.094 -9.203 1 91 526 MET A C 1
ATOM 4054 O O . MET A 1 526 ? 2.859 34.781 -9.445 1 91 526 MET A O 1
ATOM 4058 N N . GLU A 1 527 ? 4.594 34.188 -8.109 1 88.31 527 GLU A N 1
ATOM 4059 C CA . GLU A 1 527 ? 4.336 35.281 -7.172 1 88.31 527 GLU A CA 1
ATOM 4060 C C . GLU A 1 527 ? 4.48 36.625 -7.855 1 88.31 527 GLU A C 1
ATOM 4062 O O . GLU A 1 527 ? 3.676 37.531 -7.625 1 88.31 527 GLU A O 1
ATOM 4067 N N . GLN A 1 528 ? 5.445 36.781 -8.703 1 88.5 528 GLN A N 1
ATOM 4068 C CA . GLN A 1 528 ? 5.699 38.062 -9.383 1 88.5 528 GLN A CA 1
ATOM 4069 C C . GLN A 1 528 ? 4.664 38.312 -10.477 1 88.5 528 GLN A C 1
ATOM 4071 O O . GLN A 1 528 ? 4.305 39.438 -10.75 1 88.5 528 GLN A O 1
ATOM 4076 N N . ILE A 1 529 ? 4.215 37.25 -11.055 1 86.06 529 ILE A N 1
ATOM 4077 C CA . ILE A 1 529 ? 3.168 37.375 -12.062 1 86.06 529 ILE A CA 1
ATOM 4078 C C . ILE A 1 529 ? 1.881 37.875 -11.406 1 86.06 529 ILE A C 1
ATOM 4080 O O . ILE A 1 529 ? 1.205 38.75 -11.938 1 86.06 529 ILE A O 1
ATOM 4084 N N . VAL A 1 530 ? 1.551 37.312 -10.297 1 81.69 530 VAL A N 1
ATOM 4085 C CA . VAL A 1 530 ? 0.344 37.719 -9.578 1 81.69 530 VAL A CA 1
ATOM 4086 C C . VAL A 1 530 ? 0.486 39.156 -9.094 1 81.69 530 VAL A C 1
ATOM 4088 O O . VAL A 1 530 ? -0.487 39.906 -9.094 1 81.69 530 VAL A O 1
ATOM 4091 N N . TYR A 1 531 ? 1.689 39.469 -8.641 1 81.31 531 TYR A N 1
ATOM 4092 C CA . TYR A 1 531 ? 1.945 40.812 -8.211 1 81.31 531 TYR A CA 1
ATOM 4093 C C . TYR A 1 531 ? 1.771 41.812 -9.367 1 81.31 531 TYR A C 1
ATOM 4095 O O . TYR A 1 531 ? 1.233 42.906 -9.18 1 81.31 531 TYR A O 1
ATOM 4103 N N . SER A 1 532 ? 2.246 41.406 -10.469 1 80.19 532 SER A N 1
ATOM 4104 C CA . SER A 1 532 ? 2.195 42.281 -11.617 1 80.19 532 SER A CA 1
ATOM 4105 C C . SER A 1 532 ? 0.765 42.469 -12.117 1 80.19 532 SER A C 1
ATOM 4107 O O . SER A 1 532 ? 0.414 43.531 -12.641 1 80.19 532 SER A O 1
ATOM 4109 N N . TYR A 1 533 ? 0.067 41.344 -11.945 1 71.56 533 TYR A N 1
ATOM 4110 C CA . TYR A 1 533 ? -1.297 41.438 -12.453 1 71.56 533 TYR A CA 1
ATOM 4111 C C . TYR A 1 533 ? -2.271 41.812 -11.336 1 71.56 533 TYR A C 1
ATOM 4113 O O . TYR A 1 533 ? -3.488 41.781 -11.531 1 71.56 533 TYR A O 1
ATOM 4121 N N . HIS A 1 534 ? -1.806 42.156 -10.164 1 60.78 534 HIS A N 1
ATOM 4122 C CA . HIS A 1 534 ? -2.637 42.438 -9.008 1 60.78 534 HIS A CA 1
ATOM 4123 C C . HIS A 1 534 ? -3.613 43.562 -9.305 1 60.78 534 HIS A C 1
ATOM 4125 O O . HIS A 1 534 ? -3.344 44.438 -10.148 1 60.78 534 HIS A O 1
ATOM 4131 N N . GLY A 1 535 ? -4.875 43.531 -8.797 1 55.22 535 GLY A N 1
ATOM 4132 C CA . GLY A 1 535 ? -6.016 44.406 -8.961 1 55.22 535 GLY A CA 1
ATOM 4133 C C . GLY A 1 535 ? -7.031 43.906 -9.969 1 55.22 535 GLY A C 1
ATOM 4134 O O . GLY A 1 535 ? -7.348 42.719 -9.992 1 55.22 535 GLY A O 1
ATOM 4135 N N . GLU A 1 536 ? -7.484 44.719 -10.773 1 54.28 536 GLU A N 1
ATOM 4136 C CA . GLU A 1 536 ? -8.578 44.531 -11.719 1 54.28 536 GLU A CA 1
ATOM 4137 C C . GLU A 1 536 ? -8.164 43.656 -12.883 1 54.28 536 GLU A C 1
ATOM 4139 O O . GLU A 1 536 ? -9.016 43.125 -13.617 1 54.28 536 GLU A O 1
ATOM 4144 N N . SER A 1 537 ? -6.883 43.375 -13.031 1 56.81 537 SER A N 1
ATOM 4145 C CA . SER A 1 537 ? -6.465 42.719 -14.273 1 56.81 537 SER A CA 1
ATOM 4146 C C . SER A 1 537 ? -6.285 41.219 -14.086 1 56.81 537 SER A C 1
ATOM 4148 O O . SER A 1 537 ? -5.902 40.531 -15.023 1 56.81 537 SER A O 1
ATOM 4150 N N . LEU A 1 538 ? -6.426 40.719 -12.891 1 58.25 538 LEU A N 1
ATOM 4151 C CA . LEU A 1 538 ? -6.332 39.281 -12.734 1 58.25 538 LEU A CA 1
ATOM 4152 C C . LEU A 1 538 ? -7.504 38.594 -13.422 1 58.25 538 LEU A C 1
ATOM 4154 O O . LEU A 1 538 ? -8.641 39.031 -13.328 1 58.25 538 LEU A O 1
ATOM 4158 N N . PRO A 1 539 ? -7.109 37.781 -14.352 1 56.88 539 PRO A N 1
ATOM 4159 C CA . PRO A 1 539 ? -8.227 37.031 -14.953 1 56.88 539 PRO A CA 1
ATOM 4160 C C . PRO A 1 539 ? -9.266 36.594 -13.93 1 56.88 539 PRO A C 1
ATOM 4162 O O . PRO A 1 539 ? -8.945 36.406 -12.758 1 56.88 539 PRO A O 1
ATOM 4165 N N . TRP A 1 540 ? -10.523 36.688 -14.258 1 54.25 540 TRP A N 1
ATOM 4166 C CA . TRP A 1 540 ? -11.734 36.469 -13.469 1 54.25 540 TRP A CA 1
ATOM 4167 C C . TRP A 1 540 ? -11.578 35.25 -12.555 1 54.25 540 TRP A C 1
ATOM 4169 O O . TRP A 1 540 ? -12.078 35.25 -11.43 1 54.25 540 TRP A O 1
ATOM 4179 N N . PHE A 1 541 ? -10.844 34.312 -13.062 1 54.72 541 PHE A N 1
ATOM 4180 C CA . PHE A 1 541 ? -10.773 33.062 -12.305 1 54.72 541 PHE A CA 1
ATOM 4181 C C . PHE A 1 541 ? -9.812 33.219 -11.133 1 54.72 541 PHE A C 1
ATOM 4183 O O . PHE A 1 541 ? -9.789 32.344 -10.242 1 54.72 541 PHE A O 1
ATOM 4190 N N . PHE A 1 542 ? -9.039 34.406 -11.055 1 54.03 542 PHE A N 1
ATOM 4191 C CA . PHE A 1 542 ? -8.031 34.719 -10.047 1 54.03 542 PHE A CA 1
ATOM 4192 C C . PHE A 1 542 ? -8.578 35.656 -8.984 1 54.03 542 PHE A C 1
ATOM 4194 O O . PHE A 1 542 ? -7.988 35.781 -7.91 1 54.03 542 PHE A O 1
ATOM 4201 N N . ARG A 1 543 ? -9.555 36.5 -9.344 1 54.22 543 ARG A N 1
ATOM 4202 C CA . ARG A 1 543 ? -9.953 37.719 -8.641 1 54.22 543 ARG A CA 1
ATOM 4203 C C . ARG A 1 543 ? -10.469 37.375 -7.238 1 54.22 543 ARG A C 1
ATOM 4205 O O . ARG A 1 543 ? -10.344 38.219 -6.324 1 54.22 543 ARG A O 1
ATOM 4212 N N . GLY A 1 544 ? -10.938 36.125 -7.141 1 52.5 544 GLY A N 1
ATOM 4213 C CA . GLY A 1 544 ? -11.625 35.969 -5.871 1 52.5 544 GLY A CA 1
ATOM 4214 C C . GLY A 1 544 ? -10.672 35.844 -4.691 1 52.5 544 GLY A C 1
ATOM 4215 O O . GLY A 1 544 ? -10.75 36.625 -3.736 1 52.5 544 GLY A O 1
ATOM 4216 N N . GLU A 1 545 ? -9.758 34.938 -4.738 1 57.38 545 GLU A N 1
ATOM 4217 C CA . GLU A 1 545 ? -9.062 34.562 -3.514 1 57.38 545 GLU A CA 1
ATOM 4218 C C . GLU A 1 545 ? -7.812 35.438 -3.303 1 57.38 545 GLU A C 1
ATOM 4220 O O . GLU A 1 545 ? -7.418 35.688 -2.164 1 57.38 545 GLU A O 1
ATOM 4225 N N . CYS A 1 546 ? -7.215 36 -4.391 1 61.03 546 CYS A N 1
ATOM 4226 C CA . CYS A 1 546 ? -5.988 36.781 -4.246 1 61.03 546 CYS A CA 1
ATOM 4227 C C . CYS A 1 546 ? -6.293 38.25 -4.184 1 61.03 546 CYS A C 1
ATOM 4229 O O . CYS A 1 546 ? -5.379 39.094 -4.184 1 61.03 546 CYS A O 1
ATOM 4231 N N . ALA A 1 547 ? -7.527 38.594 -4.277 1 55 547 ALA A N 1
ATOM 4232 C CA . ALA A 1 547 ? -7.883 40 -4.367 1 55 547 ALA A CA 1
ATOM 4233 C C . ALA A 1 547 ? -7.449 40.75 -3.113 1 55 547 ALA A C 1
ATOM 4235 O O . ALA A 1 547 ? -7.195 41.969 -3.162 1 55 547 ALA A O 1
ATOM 4236 N N . GLN A 1 548 ? -7.426 39.906 -2.037 1 54.62 548 GLN A N 1
ATOM 4237 C CA . GLN A 1 548 ? -7.082 40.719 -0.859 1 54.62 548 GLN A CA 1
ATOM 4238 C C . GLN A 1 548 ? -5.566 40.781 -0.677 1 54.62 548 GLN A C 1
ATOM 4240 O O . GLN A 1 548 ? -4.828 39.938 -1.166 1 54.62 548 GLN A O 1
ATOM 4245 N N . GLU A 1 549 ? -4.938 42.031 -0.646 1 56.09 549 GLU A N 1
ATOM 4246 C CA . GLU A 1 549 ? -3.557 42.469 -0.468 1 56.09 549 GLU A CA 1
ATOM 4247 C C . GLU A 1 549 ? -2.73 41.406 0.257 1 56.09 549 GLU A C 1
ATOM 4249 O O . GLU A 1 549 ? -1.56 41.625 0.569 1 56.09 549 GLU A O 1
ATOM 4254 N N . GLU A 1 550 ? -3.316 40.188 0.429 1 62.59 550 GLU A N 1
ATOM 4255 C CA . GLU A 1 550 ? -2.564 39.156 1.119 1 62.59 550 GLU A CA 1
ATOM 4256 C C . GLU A 1 550 ? -1.883 38.219 0.127 1 62.59 550 GLU A C 1
ATOM 4258 O O . GLU A 1 550 ? -2.385 38 -0.978 1 62.59 550 GLU A O 1
ATOM 4263 N N . SER A 1 551 ? -0.595 37.906 0.378 1 67 551 SER A N 1
ATOM 4264 C CA . SER A 1 551 ? 0.158 37 -0.472 1 67 551 SER A CA 1
ATOM 4265 C C . SER A 1 551 ? -0.566 35.656 -0.627 1 67 551 SER A C 1
ATOM 4267 O O . SER A 1 551 ? -0.827 34.969 0.362 1 67 551 SER A O 1
ATOM 4269 N N . CYS A 1 552 ? -1.104 35.469 -1.808 1 75.06 552 CYS A N 1
ATOM 4270 C CA . CYS A 1 552 ? -1.916 34.312 -2.066 1 75.06 552 CYS A CA 1
ATOM 4271 C C . CYS A 1 552 ? -1.058 33.156 -2.582 1 75.06 552 CYS A C 1
ATOM 4273 O O . CYS A 1 552 ? -1.511 32 -2.631 1 75.06 552 CYS A O 1
ATOM 4275 N N . ILE A 1 553 ? 0.222 33.5 -2.912 1 85.44 553 ILE A N 1
ATOM 4276 C CA . ILE A 1 553 ? 1.075 32.438 -3.455 1 85.44 553 ILE A CA 1
ATOM 4277 C C . ILE A 1 553 ? 2.195 32.125 -2.469 1 85.44 553 ILE A C 1
ATOM 4279 O O . ILE A 1 553 ? 2.816 33.031 -1.911 1 85.44 553 ILE A O 1
ATOM 4283 N N . THR A 1 554 ? 2.414 30.891 -2.191 1 88.94 554 THR A N 1
ATOM 4284 C CA . THR A 1 554 ? 3.48 30.438 -1.306 1 88.94 554 THR A CA 1
ATOM 4285 C C . THR A 1 554 ? 4.59 29.75 -2.1 1 88.94 554 THR A C 1
ATOM 4287 O O . THR A 1 554 ? 4.512 28.547 -2.381 1 88.94 554 THR A O 1
ATOM 4290 N N . PRO A 1 555 ? 5.652 30.406 -2.367 1 92.06 555 PRO A N 1
ATOM 4291 C CA . PRO A 1 555 ? 6.738 29.844 -3.166 1 92.06 555 PRO A CA 1
ATOM 4292 C C . PRO A 1 555 ? 7.324 28.578 -2.547 1 92.06 555 PRO A C 1
ATOM 4294 O O . PRO A 1 555 ? 7.809 27.703 -3.266 1 92.06 555 PRO A O 1
ATOM 4297 N N . GLY A 1 556 ? 7.34 28.5 -1.239 1 92 556 GLY A N 1
ATOM 4298 C CA . GLY A 1 556 ? 7.824 27.297 -0.575 1 92 556 GLY A CA 1
ATOM 4299 C C . GLY A 1 556 ? 7.062 26.047 -0.976 1 92 556 GLY A C 1
ATOM 4300 O O . GLY A 1 556 ? 7.648 24.969 -1.087 1 92 556 GLY A O 1
ATOM 4301 N N . LEU A 1 557 ? 5.809 26.219 -1.2 1 92.62 557 LEU A N 1
ATOM 4302 C CA . LEU A 1 557 ? 4.988 25.094 -1.634 1 92.62 557 LEU A CA 1
ATOM 4303 C C . LEU A 1 557 ? 5.395 24.625 -3.029 1 92.62 557 LEU A C 1
ATOM 4305 O O . LEU A 1 557 ? 5.426 23.422 -3.303 1 92.62 557 LEU A O 1
ATOM 4309 N N . TYR A 1 558 ? 5.699 25.531 -3.832 1 96.31 558 TYR A N 1
ATOM 4310 C CA . TYR A 1 558 ? 6.152 25.188 -5.176 1 96.31 558 TYR A CA 1
ATOM 4311 C C . TYR A 1 558 ? 7.469 24.422 -5.129 1 96.31 558 TYR A C 1
ATOM 4313 O O . TYR A 1 558 ? 7.699 23.531 -5.941 1 96.31 558 TYR A O 1
ATOM 4321 N N . ALA A 1 559 ? 8.328 24.828 -4.227 1 96.88 559 ALA A N 1
ATOM 4322 C CA . ALA A 1 559 ? 9.594 24.109 -4.055 1 96.88 559 ALA A CA 1
ATOM 4323 C C . ALA A 1 559 ? 9.344 22.656 -3.641 1 96.88 559 ALA A C 1
ATOM 4325 O O . ALA A 1 559 ? 10.008 21.75 -4.133 1 96.88 559 ALA A O 1
ATOM 4326 N N . MET A 1 560 ? 8.438 22.5 -2.791 1 95.19 560 MET A N 1
ATOM 4327 C CA . MET A 1 560 ? 8.102 21.156 -2.324 1 95.19 560 MET A CA 1
ATOM 4328 C C . MET A 1 560 ? 7.531 20.312 -3.457 1 95.19 560 MET A C 1
ATOM 4330 O O . MET A 1 560 ? 7.91 19.156 -3.627 1 95.19 560 MET A O 1
ATOM 4334 N N . VAL A 1 561 ? 6.625 20.859 -4.195 1 96.88 561 VAL A N 1
ATOM 4335 C CA . VAL A 1 561 ? 5.996 20.156 -5.316 1 96.88 561 VAL A CA 1
ATOM 4336 C C . VAL A 1 561 ? 7.043 19.859 -6.383 1 96.88 561 VAL A C 1
ATOM 4338 O O . VAL A 1 561 ? 7.047 18.766 -6.961 1 96.88 561 VAL A O 1
ATOM 4341 N N . GLY A 1 562 ? 7.883 20.812 -6.598 1 98.31 562 GLY A N 1
ATOM 4342 C CA . GLY A 1 562 ? 8.969 20.578 -7.535 1 98.31 562 GLY A CA 1
ATOM 4343 C C . GLY A 1 562 ? 9.898 19.469 -7.094 1 98.31 562 GLY A C 1
ATOM 4344 O O . GLY A 1 562 ? 10.344 18.656 -7.918 1 98.31 562 GLY A O 1
ATOM 4345 N N . ALA A 1 563 ? 10.227 19.438 -5.848 1 97.75 563 ALA A N 1
ATOM 4346 C CA . ALA A 1 563 ? 11.07 18.375 -5.297 1 97.75 563 ALA A CA 1
ATOM 4347 C C . ALA A 1 563 ? 10.445 17 -5.527 1 97.75 563 ALA A C 1
ATOM 4349 O O . ALA A 1 563 ? 11.117 16.078 -5.973 1 97.75 563 ALA A O 1
ATOM 4350 N N . ALA A 1 564 ? 9.172 16.922 -5.246 1 97.31 564 ALA A N 1
ATOM 4351 C CA . ALA A 1 564 ? 8.453 15.664 -5.461 1 97.31 564 ALA A CA 1
ATOM 4352 C C . ALA A 1 564 ? 8.438 15.289 -6.941 1 97.31 564 ALA A C 1
ATOM 4354 O O . ALA A 1 564 ? 8.562 14.109 -7.289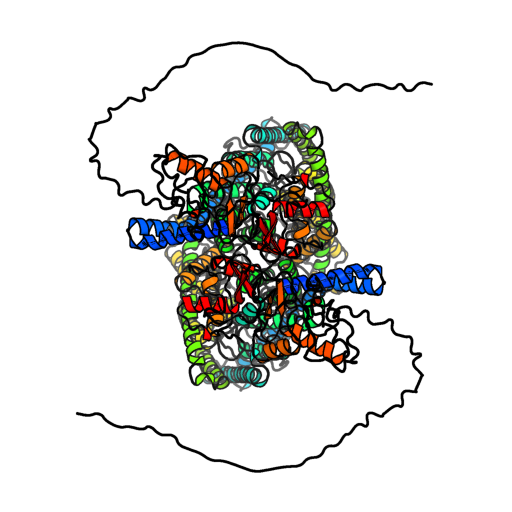 1 97.31 564 ALA A O 1
ATOM 4355 N N . ALA A 1 565 ? 8.312 16.25 -7.762 1 98.44 565 ALA A N 1
ATOM 4356 C CA . ALA A 1 565 ? 8.219 16.016 -9.203 1 98.44 565 ALA A CA 1
ATOM 4357 C C . ALA A 1 565 ? 9.508 15.422 -9.75 1 98.44 565 ALA A C 1
ATOM 4359 O O . ALA A 1 565 ? 9.484 14.43 -10.484 1 98.44 565 ALA A O 1
ATOM 4360 N N . VAL A 1 566 ? 10.609 15.953 -9.406 1 98.56 566 VAL A N 1
ATOM 4361 C CA . VAL A 1 566 ? 11.875 15.461 -9.945 1 98.56 566 VAL A CA 1
ATOM 4362 C C . VAL A 1 566 ? 12.211 14.102 -9.336 1 98.56 566 VAL A C 1
ATOM 4364 O O . VAL A 1 566 ? 12.68 13.203 -10.031 1 98.56 566 VAL A O 1
ATOM 4367 N N . LEU A 1 567 ? 12 13.992 -8.055 1 97.75 567 LEU A N 1
ATOM 4368 C CA . LEU A 1 567 ? 12.227 12.688 -7.441 1 97.75 567 LEU A CA 1
ATOM 4369 C C . LEU A 1 567 ? 11.344 11.625 -8.086 1 97.75 567 LEU A C 1
ATOM 4371 O O . LEU A 1 567 ? 11.789 10.5 -8.32 1 97.75 567 LEU A O 1
ATOM 4375 N N . GLY A 1 568 ? 10.094 12.008 -8.312 1 96.88 568 GLY A N 1
ATOM 4376 C CA . GLY A 1 568 ? 9.203 11.102 -9.023 1 96.88 568 GLY A CA 1
ATOM 4377 C C . GLY A 1 568 ? 9.672 10.773 -10.422 1 96.88 568 GLY A C 1
ATOM 4378 O O . GLY A 1 568 ? 9.523 9.641 -10.883 1 96.88 568 GLY A O 1
ATOM 4379 N N . GLY A 1 569 ? 10.234 11.727 -11.086 1 97.56 569 GLY A N 1
ATOM 4380 C CA . GLY A 1 569 ? 10.773 11.5 -12.414 1 97.56 569 GLY A CA 1
ATOM 4381 C C . GLY A 1 569 ? 11.969 10.57 -12.43 1 97.56 569 GLY A C 1
ATOM 4382 O O . GLY A 1 569 ? 12.125 9.766 -13.352 1 97.56 569 GLY A O 1
ATOM 4383 N N . VAL A 1 570 ? 12.703 10.625 -11.414 1 97.44 570 VAL A N 1
ATOM 4384 C CA . VAL A 1 570 ? 13.93 9.836 -11.344 1 97.44 570 VAL A CA 1
ATOM 4385 C C . VAL A 1 570 ? 13.609 8.414 -10.883 1 97.44 570 VAL A C 1
ATOM 4387 O O . VAL A 1 570 ? 14.133 7.445 -11.43 1 97.44 570 VAL A O 1
ATOM 4390 N N . THR A 1 571 ? 12.773 8.234 -9.898 1 95.75 571 THR A N 1
ATOM 4391 C CA . THR A 1 571 ? 12.508 6.934 -9.297 1 95.75 571 THR A CA 1
ATOM 4392 C C . THR A 1 571 ? 11.25 6.312 -9.891 1 95.75 571 THR A C 1
ATOM 4394 O O . THR A 1 571 ? 11.023 5.105 -9.75 1 95.75 571 THR A O 1
ATOM 4397 N N . ARG A 1 572 ? 10.336 7.094 -10.438 1 94.31 572 ARG A N 1
ATOM 4398 C CA . ARG A 1 572 ? 9.055 6.68 -11.008 1 94.31 572 ARG A CA 1
ATOM 4399 C C . ARG A 1 572 ? 8.102 6.195 -9.922 1 94.31 572 ARG A C 1
ATOM 4401 O O . ARG A 1 572 ? 7.211 5.387 -10.188 1 94.31 572 ARG A O 1
ATOM 4408 N N . MET A 1 573 ? 8.305 6.609 -8.68 1 92.62 573 MET A N 1
ATOM 4409 C CA . MET A 1 573 ? 7.398 6.297 -7.578 1 92.62 573 MET A CA 1
ATOM 4410 C C . MET A 1 573 ? 6.207 7.25 -7.562 1 92.62 573 MET A C 1
ATOM 4412 O O . MET A 1 573 ? 6.305 8.375 -8.055 1 92.62 573 MET A O 1
ATOM 4416 N N . THR A 1 574 ? 5.09 6.824 -6.926 1 92.19 574 THR A N 1
ATOM 4417 C CA . THR A 1 574 ? 3.9 7.664 -6.898 1 92.19 574 THR A CA 1
ATOM 4418 C C . THR A 1 574 ? 3.361 7.789 -5.477 1 92.19 574 THR A C 1
ATOM 4420 O O . THR A 1 574 ? 3.748 8.695 -4.734 1 92.19 574 THR A O 1
ATOM 4423 N N . VAL A 1 575 ? 2.633 6.676 -4.996 1 92.69 575 VAL A N 1
ATOM 4424 C CA . VAL A 1 575 ? 1.946 6.73 -3.709 1 92.69 575 VAL A CA 1
ATOM 4425 C C . VAL A 1 575 ? 2.969 6.879 -2.584 1 92.69 575 VAL A C 1
ATOM 4427 O O . VAL A 1 575 ? 2.807 7.723 -1.697 1 92.69 575 VAL A O 1
ATOM 4430 N N . SER A 1 576 ? 3.99 6.078 -2.607 1 94.62 576 SER A N 1
ATOM 4431 C CA . SER A 1 576 ? 5.012 6.148 -1.565 1 94.62 576 SER A CA 1
ATOM 4432 C C . SER A 1 576 ? 5.691 7.512 -1.551 1 94.62 576 SER A C 1
ATOM 4434 O O . SER A 1 576 ? 5.988 8.055 -0.484 1 94.62 576 SER A O 1
ATOM 4436 N N . LEU A 1 577 ? 5.906 8.078 -2.705 1 95.69 577 LEU A N 1
ATOM 4437 C CA . LEU A 1 577 ? 6.57 9.375 -2.816 1 95.69 577 LEU A CA 1
ATOM 4438 C C . LEU A 1 577 ? 5.727 10.469 -2.178 1 95.69 577 LEU A C 1
ATOM 4440 O O . LEU A 1 577 ? 6.238 11.289 -1.408 1 95.69 577 LEU A O 1
ATOM 4444 N N . VAL A 1 578 ? 4.48 10.492 -2.465 1 94.31 578 VAL A N 1
ATOM 4445 C CA . VAL A 1 578 ? 3.586 11.523 -1.951 1 94.31 578 VAL A CA 1
ATOM 4446 C C . VAL A 1 578 ? 3.5 11.422 -0.43 1 94.31 578 VAL A C 1
ATOM 4448 O O . VAL A 1 578 ? 3.545 12.438 0.27 1 94.31 578 VAL A O 1
ATOM 4451 N N . VAL A 1 579 ? 3.459 10.219 0.066 1 93 579 VAL A N 1
ATOM 4452 C CA . VAL A 1 579 ? 3.35 10.023 1.508 1 93 579 VAL A CA 1
ATOM 4453 C C . VAL A 1 579 ? 4.66 10.414 2.184 1 93 579 VAL A C 1
ATOM 4455 O O . VAL A 1 579 ? 4.656 11.055 3.236 1 93 579 VAL A O 1
ATOM 4458 N N . ILE A 1 580 ? 5.746 10.055 1.577 1 92.88 580 ILE A N 1
ATOM 4459 C CA . ILE A 1 580 ? 7.039 10.453 2.121 1 92.88 580 ILE A CA 1
ATOM 4460 C C . ILE A 1 580 ? 7.137 11.977 2.162 1 92.88 580 ILE A C 1
ATOM 4462 O O . ILE A 1 580 ? 7.57 12.547 3.166 1 92.88 580 ILE A O 1
ATOM 4466 N N . MET A 1 581 ? 6.711 12.641 1.134 1 92.12 581 MET A N 1
ATOM 4467 C CA . MET A 1 581 ? 6.82 14.094 1.031 1 92.12 581 MET A CA 1
ATOM 4468 C C . MET A 1 581 ? 5.973 14.781 2.098 1 92.12 581 MET A C 1
ATOM 4470 O O . MET A 1 581 ? 6.414 15.758 2.713 1 92.12 581 MET A O 1
ATOM 4474 N N . PHE A 1 582 ? 4.828 14.344 2.26 1 85.69 582 PHE A N 1
ATOM 4475 C CA . PHE A 1 582 ? 4.02 15.062 3.236 1 85.69 582 PHE A CA 1
ATOM 4476 C C . PHE A 1 582 ? 4.434 14.703 4.656 1 85.69 582 PHE A C 1
ATOM 4478 O O . PHE A 1 582 ? 4.312 15.516 5.574 1 85.69 582 PHE A O 1
ATOM 4485 N N . GLU A 1 583 ? 4.941 13.461 4.91 1 86.94 583 GLU A N 1
ATOM 4486 C CA . GLU A 1 583 ? 5.488 13.141 6.227 1 86.94 583 GLU A CA 1
ATOM 4487 C C . GLU A 1 583 ? 6.734 13.969 6.523 1 86.94 583 GLU A C 1
ATOM 4489 O O . GLU A 1 583 ? 6.992 14.312 7.68 1 86.94 583 GLU A O 1
ATOM 4494 N N . LEU A 1 584 ? 7.414 14.258 5.457 1 83 584 LEU A N 1
ATOM 4495 C CA . LEU A 1 584 ? 8.648 15.023 5.59 1 83 584 LEU A CA 1
ATOM 4496 C C . LEU A 1 584 ? 8.352 16.5 5.855 1 83 584 LEU A C 1
ATOM 4498 O O . LEU A 1 584 ? 9.125 17.172 6.535 1 83 584 LEU A O 1
ATOM 4502 N N . THR A 1 585 ? 7.309 16.969 5.336 1 81.38 585 THR A N 1
ATOM 4503 C CA . THR A 1 585 ? 7.051 18.406 5.398 1 81.38 585 THR A CA 1
ATOM 4504 C C . THR A 1 585 ? 5.957 18.719 6.414 1 81.38 585 THR A C 1
ATOM 4506 O O . THR A 1 585 ? 5.816 19.859 6.852 1 81.38 585 THR A O 1
ATOM 4509 N N . GLY A 1 586 ? 5.121 17.812 6.816 1 72.62 586 GLY A N 1
ATOM 4510 C CA . GLY A 1 586 ? 4.121 17.969 7.859 1 72.62 586 GLY A CA 1
ATOM 4511 C C . GLY A 1 586 ? 2.795 18.5 7.336 1 72.62 586 GLY A C 1
ATOM 4512 O O . GLY A 1 586 ? 1.835 18.641 8.094 1 72.62 586 GLY A O 1
ATOM 4513 N N . GLY A 1 587 ? 2.646 18.781 6.055 1 72.69 587 GLY A N 1
ATOM 4514 C CA . GLY A 1 587 ? 1.41 19.391 5.582 1 72.69 587 GLY A CA 1
ATOM 4515 C C . GLY A 1 587 ? 0.564 18.453 4.746 1 72.69 587 GLY A C 1
ATOM 4516 O O . GLY A 1 587 ? 0.986 18.016 3.672 1 72.69 587 GLY A O 1
ATOM 4517 N N . VAL A 1 588 ? -0.646 18.156 5.285 1 73.81 588 VAL A N 1
ATOM 4518 C CA . VAL A 1 588 ? -1.557 17.266 4.566 1 73.81 588 VAL A CA 1
ATOM 4519 C C . VAL A 1 588 ? -2.41 18.078 3.596 1 73.81 588 VAL A C 1
ATOM 4521 O O . VAL A 1 588 ? -2.988 17.531 2.654 1 73.81 588 VAL A O 1
ATOM 4524 N N . ARG A 1 589 ? -2.348 19.453 3.674 1 75.25 589 ARG A N 1
ATOM 4525 C CA . ARG A 1 589 ? -3.176 20.344 2.854 1 75.25 589 ARG A CA 1
ATOM 4526 C C . ARG A 1 589 ? -2.697 20.344 1.407 1 75.25 589 ARG A C 1
ATOM 4528 O O . ARG A 1 589 ? -3.453 20.703 0.5 1 75.25 589 ARG A O 1
ATOM 4535 N N . TYR A 1 590 ? -1.558 19.859 1.254 1 82.38 590 TYR A N 1
ATOM 4536 C CA . TYR A 1 590 ? -0.994 20 -0.085 1 82.38 590 TYR A CA 1
ATOM 4537 C C . TYR A 1 590 ? -0.867 18.641 -0.763 1 82.38 590 TYR A C 1
ATOM 4539 O O . TYR A 1 590 ? -0.031 18.453 -1.65 1 82.38 590 TYR A O 1
ATOM 4547 N N . ILE A 1 591 ? -1.718 17.734 -0.404 1 86.56 591 ILE A N 1
ATOM 4548 C CA . ILE A 1 591 ? -1.649 16.375 -0.941 1 86.56 591 ILE A CA 1
ATOM 4549 C C . ILE A 1 591 ? -2.043 16.391 -2.416 1 86.56 591 ILE A C 1
ATOM 4551 O O . ILE A 1 591 ? -1.395 15.742 -3.244 1 86.56 591 ILE A O 1
ATOM 4555 N N . VAL A 1 592 ? -3.037 17.219 -2.785 1 86.88 592 VAL A N 1
ATOM 4556 C CA . VAL A 1 592 ? -3.578 17.203 -4.141 1 86.88 592 VAL A CA 1
ATOM 4557 C C . VAL A 1 592 ? -2.539 17.75 -5.117 1 86.88 592 VAL A C 1
ATOM 4559 O O . VAL A 1 592 ? -2.242 17.125 -6.137 1 86.88 592 VAL A O 1
ATOM 4562 N N . PRO A 1 593 ? -1.923 18.891 -4.793 1 91.38 593 PRO A N 1
ATOM 4563 C CA . PRO A 1 593 ? -0.863 19.375 -5.68 1 91.38 593 PRO A CA 1
ATOM 4564 C C . PRO A 1 593 ? 0.296 18.391 -5.809 1 91.38 593 PRO A C 1
ATOM 4566 O O . PRO A 1 593 ? 0.847 18.219 -6.898 1 91.38 593 PRO A O 1
ATOM 4569 N N . LEU A 1 594 ? 0.623 17.766 -4.742 1 93.88 594 LEU A N 1
ATOM 4570 C CA . LEU A 1 594 ? 1.71 16.797 -4.758 1 93.88 594 LEU A CA 1
ATOM 4571 C C . LEU A 1 594 ? 1.355 15.602 -5.637 1 93.88 594 LEU A C 1
ATOM 4573 O O . LEU A 1 594 ? 2.188 15.133 -6.414 1 93.88 594 LEU A O 1
ATOM 4577 N N . MET A 1 595 ? 0.118 15.125 -5.496 1 94 595 MET A N 1
ATOM 4578 C CA . MET A 1 595 ? -0.341 13.984 -6.289 1 94 595 MET A CA 1
ATOM 4579 C C . MET A 1 595 ? -0.365 14.336 -7.773 1 94 595 MET A C 1
ATOM 4581 O O . MET A 1 595 ? 0.061 13.531 -8.609 1 94 595 MET A O 1
ATOM 4585 N N . ALA A 1 596 ? -0.826 15.547 -8.078 1 93.62 596 ALA A N 1
ATOM 4586 C CA . ALA A 1 596 ? -0.923 15.984 -9.477 1 93.62 596 ALA A CA 1
ATOM 4587 C C . ALA A 1 596 ? 0.457 16.062 -10.117 1 93.62 596 ALA A C 1
ATOM 4589 O O . ALA A 1 596 ? 0.649 15.609 -11.25 1 93.62 596 ALA A O 1
ATOM 4590 N N . ALA A 1 597 ? 1.351 16.625 -9.383 1 96.69 597 ALA A N 1
ATOM 4591 C CA . ALA A 1 597 ? 2.705 16.766 -9.914 1 96.69 597 ALA A CA 1
ATOM 4592 C C . ALA A 1 597 ? 3.377 15.414 -10.07 1 96.69 597 ALA A C 1
ATOM 4594 O O . ALA A 1 597 ? 4.066 15.164 -11.062 1 96.69 597 ALA A O 1
ATOM 4595 N N . ALA A 1 598 ? 3.234 14.562 -9.078 1 95.69 598 ALA A N 1
ATOM 4596 C CA . ALA A 1 598 ? 3.83 13.234 -9.141 1 95.69 598 ALA A CA 1
ATOM 4597 C C . ALA A 1 598 ? 3.279 12.438 -10.32 1 95.69 598 ALA A C 1
ATOM 4599 O O . ALA A 1 598 ? 4.023 11.727 -10.992 1 95.69 598 ALA A O 1
ATOM 4600 N N . MET A 1 599 ? 2.014 12.578 -10.586 1 92.81 599 MET A N 1
ATOM 4601 C CA . MET A 1 599 ? 1.376 11.875 -11.688 1 92.81 599 MET A CA 1
ATOM 4602 C C . MET A 1 599 ? 1.9 12.375 -13.031 1 92.81 599 MET A C 1
ATOM 4604 O O . MET A 1 599 ? 2.229 11.578 -13.914 1 92.81 599 MET A O 1
ATOM 4608 N N . ALA A 1 600 ? 1.921 13.656 -13.148 1 96.19 600 ALA A N 1
ATOM 4609 C CA . ALA A 1 600 ? 2.42 14.242 -14.391 1 96.19 600 ALA A CA 1
ATOM 4610 C C . ALA A 1 600 ? 3.877 13.859 -14.633 1 96.19 600 ALA A C 1
ATOM 4612 O O . ALA A 1 600 ? 4.277 13.578 -15.766 1 96.19 600 ALA A O 1
ATOM 4613 N N . SER A 1 601 ? 4.617 13.875 -13.602 1 97.69 601 SER A N 1
ATOM 4614 C CA . SER A 1 601 ? 6.027 13.5 -13.703 1 97.69 601 SER A CA 1
ATOM 4615 C C . SER A 1 601 ? 6.184 12.055 -14.164 1 97.69 601 SER A C 1
ATOM 4617 O O . SER A 1 601 ? 7.004 11.766 -15.039 1 97.69 601 SER A O 1
ATOM 4619 N N . LYS A 1 602 ? 5.461 11.195 -13.609 1 93.94 602 LYS A N 1
ATOM 4620 C CA . LYS A 1 602 ? 5.539 9.781 -13.977 1 93.94 602 LYS A CA 1
ATOM 4621 C C . LYS A 1 602 ? 5.102 9.57 -15.422 1 93.94 602 LYS A C 1
ATOM 4623 O O . LYS A 1 602 ? 5.734 8.805 -16.156 1 93.94 602 LYS A O 1
ATOM 4628 N N . TRP A 1 603 ? 4.047 10.25 -15.852 1 92.94 603 TRP A N 1
ATOM 4629 C CA . TRP A 1 603 ? 3.553 10.102 -17.219 1 92.94 603 TRP A CA 1
ATOM 4630 C C . TRP A 1 603 ? 4.609 10.539 -18.234 1 92.94 603 TRP A C 1
ATOM 4632 O O . TRP A 1 603 ? 4.855 9.844 -19.219 1 92.94 603 TRP A O 1
ATOM 4642 N N . VAL A 1 604 ? 5.191 11.609 -17.922 1 96.12 604 VAL A N 1
ATOM 4643 C CA . VAL A 1 604 ? 6.199 12.133 -18.828 1 96.12 604 VAL A CA 1
ATOM 4644 C C . VAL A 1 604 ? 7.457 11.273 -18.766 1 96.12 604 VAL A C 1
ATOM 4646 O O . VAL A 1 604 ? 8.055 10.961 -19.812 1 96.12 604 VAL A O 1
ATOM 4649 N N . GLY A 1 605 ? 7.828 10.938 -17.562 1 95.44 605 GLY A N 1
ATOM 4650 C CA . GLY A 1 605 ? 8.977 10.062 -17.422 1 95.44 605 GLY A CA 1
ATOM 4651 C C . GLY A 1 605 ? 8.82 8.734 -18.141 1 95.44 605 GLY A C 1
ATOM 4652 O O . GLY A 1 605 ? 9.727 8.297 -18.859 1 95.44 605 GLY A O 1
ATOM 4653 N N . ASP A 1 606 ? 7.68 8.133 -18.031 1 91.38 606 ASP A N 1
ATOM 4654 C CA . ASP A 1 606 ? 7.414 6.844 -18.656 1 91.38 606 ASP A CA 1
ATOM 4655 C C . ASP A 1 606 ? 7.363 6.973 -20.172 1 91.38 606 ASP A C 1
ATOM 4657 O O . ASP A 1 606 ? 7.719 6.035 -20.891 1 91.38 606 ASP A O 1
ATOM 4661 N N . ALA A 1 607 ? 6.93 8.07 -20.656 1 92.56 607 ALA A N 1
ATOM 4662 C CA . ALA A 1 607 ? 6.855 8.297 -22.094 1 92.56 607 ALA A CA 1
ATOM 4663 C C . ALA A 1 607 ? 8.25 8.391 -22.719 1 92.56 607 ALA A C 1
ATOM 4665 O O . ALA A 1 607 ? 8.453 7.992 -23.859 1 92.56 607 ALA A O 1
ATOM 4666 N N . LEU A 1 608 ? 9.164 8.867 -21.938 1 93.38 608 LEU A N 1
ATOM 4667 C CA . LEU A 1 608 ? 10.516 9.07 -22.453 1 93.38 608 LEU A CA 1
ATOM 4668 C C . LEU A 1 608 ? 11.398 7.867 -22.156 1 93.38 608 LEU A C 1
ATOM 4670 O O . LEU A 1 608 ? 12.445 7.691 -22.797 1 93.38 608 LEU A O 1
ATOM 4674 N N . GLY A 1 609 ? 11.031 7.117 -21.25 1 87.12 609 GLY A N 1
ATOM 4675 C CA . GLY A 1 609 ? 11.719 5.906 -20.844 1 87.12 609 GLY A CA 1
ATOM 4676 C C . GLY A 1 609 ? 10.992 5.148 -19.75 1 87.12 609 GLY A C 1
ATOM 4677 O O . GLY A 1 609 ? 10.664 5.719 -18.703 1 87.12 609 GLY A O 1
ATOM 4678 N N . ARG A 1 610 ? 10.844 3.955 -19.844 1 80.94 610 ARG A N 1
ATOM 4679 C CA . ARG A 1 610 ? 9.938 3.217 -18.969 1 80.94 610 ARG A CA 1
ATOM 4680 C C . ARG A 1 610 ? 10.641 2.83 -17.672 1 80.94 610 ARG A C 1
ATOM 4682 O O . ARG A 1 610 ? 9.984 2.572 -16.656 1 80.94 610 ARG A O 1
ATOM 4689 N N . MET A 1 611 ? 11.938 2.898 -17.656 1 90.06 611 MET A N 1
ATOM 4690 C CA . MET A 1 611 ? 12.617 2.393 -16.469 1 90.06 611 MET A CA 1
ATOM 4691 C C . MET A 1 611 ? 12.992 3.535 -15.523 1 90.06 611 MET A C 1
ATOM 4693 O O . MET A 1 611 ? 13.43 4.594 -15.969 1 90.06 611 MET A O 1
ATOM 4697 N N . GLY A 1 612 ? 12.789 3.363 -14.281 1 93.56 612 GLY A N 1
ATOM 4698 C CA . GLY A 1 612 ? 13.359 4.23 -13.266 1 93.56 612 GLY A CA 1
ATOM 4699 C C . GLY A 1 612 ? 14.852 4.023 -13.078 1 93.56 612 GLY A C 1
ATOM 4700 O O . GLY A 1 612 ? 15.438 3.121 -13.688 1 93.56 612 GLY A O 1
ATOM 4701 N N . ILE A 1 613 ? 15.438 4.758 -12.266 1 96.94 613 ILE A N 1
ATOM 4702 C CA . ILE A 1 613 ? 16.891 4.742 -12.117 1 96.94 613 ILE A CA 1
ATOM 4703 C C . ILE A 1 613 ? 17.328 3.395 -11.555 1 96.94 613 ILE A C 1
ATOM 4705 O O . ILE A 1 613 ? 18.359 2.848 -11.969 1 96.94 613 ILE A O 1
ATOM 4709 N N . TYR A 1 614 ? 16.656 2.852 -10.633 1 95.69 614 TYR A N 1
ATOM 4710 C CA . TYR A 1 614 ? 17.078 1.604 -10 1 95.69 614 TYR A CA 1
ATOM 4711 C C . TYR A 1 614 ? 16.906 0.427 -10.953 1 95.69 614 TYR A C 1
ATOM 4713 O O . TYR A 1 614 ? 17.766 -0.452 -11.023 1 95.69 614 TYR A O 1
ATOM 4721 N N . ASP A 1 615 ? 15.867 0.417 -11.719 1 93.38 615 ASP A N 1
ATOM 4722 C CA . ASP A 1 615 ? 15.672 -0.618 -12.734 1 93.38 615 ASP A CA 1
ATOM 4723 C C . ASP A 1 615 ? 16.719 -0.508 -13.836 1 93.38 615 ASP A C 1
ATOM 4725 O O . ASP A 1 615 ? 17.172 -1.521 -14.367 1 93.38 615 ASP A O 1
ATOM 4729 N N . ALA A 1 616 ? 17.016 0.714 -14.148 1 94.62 616 ALA A N 1
ATOM 4730 C CA . ALA A 1 616 ? 18.047 0.929 -15.164 1 94.62 616 ALA A CA 1
ATOM 4731 C C . ALA A 1 616 ? 19.391 0.392 -14.703 1 94.62 616 ALA A C 1
ATOM 4733 O O . ALA A 1 616 ? 20.156 -0.166 -15.5 1 94.62 616 ALA A O 1
ATOM 4734 N N . HIS A 1 617 ? 19.641 0.544 -13.492 1 94.88 617 HIS A N 1
ATOM 4735 C CA . HIS A 1 617 ? 20.906 0.033 -12.961 1 94.88 617 HIS A CA 1
ATOM 4736 C C . HIS A 1 617 ? 20.875 -1.488 -12.859 1 94.88 617 HIS A C 1
ATOM 4738 O O . HIS A 1 617 ? 21.922 -2.141 -12.992 1 94.88 617 HIS A O 1
ATOM 4744 N N . ILE A 1 618 ? 19.75 -2.096 -12.586 1 93.38 618 ILE A N 1
ATOM 4745 C CA . ILE A 1 618 ? 19.625 -3.549 -12.594 1 93.38 618 ILE A CA 1
ATOM 4746 C C . ILE A 1 618 ? 19.953 -4.086 -13.984 1 93.38 618 ILE A C 1
ATOM 4748 O O . ILE A 1 618 ? 20.688 -5.062 -14.117 1 93.38 618 ILE A O 1
ATOM 4752 N N . SER A 1 619 ? 19.453 -3.408 -14.953 1 89.62 619 SER A N 1
ATOM 4753 C CA . SER A 1 619 ? 19.719 -3.803 -16.344 1 89.62 619 SER A CA 1
ATOM 4754 C C . SER A 1 619 ? 21.172 -3.568 -16.719 1 89.62 619 SER A C 1
ATOM 4756 O O . SER A 1 619 ? 21.781 -4.402 -17.391 1 89.62 619 SER A O 1
ATOM 4758 N N . LEU A 1 620 ? 21.719 -2.488 -16.297 1 90.94 620 LEU A N 1
ATOM 4759 C CA . LEU A 1 620 ? 23.094 -2.137 -16.594 1 90.94 620 LEU A CA 1
ATOM 4760 C C . LEU A 1 620 ? 24.062 -3.162 -15.992 1 90.94 620 LEU A C 1
ATOM 4762 O O . LEU A 1 620 ? 25.031 -3.547 -16.641 1 90.94 620 LEU A O 1
ATOM 4766 N N . ASN A 1 621 ? 23.75 -3.645 -14.773 1 89.88 621 ASN A N 1
ATOM 4767 C CA . ASN A 1 621 ? 24.641 -4.57 -14.078 1 89.88 621 ASN A CA 1
ATOM 4768 C C . ASN A 1 621 ? 24.328 -6.02 -14.438 1 89.88 621 ASN A C 1
ATOM 4770 O O . ASN A 1 621 ? 25.031 -6.934 -14 1 89.88 621 ASN A O 1
ATOM 4774 N N . GLY A 1 622 ? 23.281 -6.242 -15.141 1 86.75 622 GLY A N 1
ATOM 4775 C CA . GLY A 1 622 ? 22.953 -7.578 -15.609 1 86.75 622 GLY A CA 1
ATOM 4776 C C . GLY A 1 622 ? 22.359 -8.461 -14.531 1 86.75 622 GLY A C 1
ATOM 4777 O O . GLY A 1 622 ? 22.547 -9.68 -14.539 1 86.75 622 GLY A O 1
ATOM 4778 N N . TYR A 1 623 ? 21.781 -7.895 -13.578 1 88.06 623 TYR A N 1
ATOM 4779 C CA . TYR A 1 623 ? 21.125 -8.68 -12.531 1 88.06 623 TYR A CA 1
ATOM 4780 C C . TYR A 1 623 ? 19.859 -9.336 -13.062 1 88.06 623 TYR A C 1
ATOM 4782 O O . TYR A 1 623 ? 19.109 -8.727 -13.836 1 88.06 623 TYR A O 1
ATOM 4790 N N . PRO A 1 624 ? 19.688 -10.562 -12.703 1 86.81 624 PRO A N 1
ATOM 4791 C CA . PRO A 1 624 ? 18.438 -11.195 -13.102 1 86.81 624 PRO A CA 1
ATOM 4792 C C . PRO A 1 624 ? 17.219 -10.625 -12.359 1 86.81 624 PRO A C 1
ATOM 4794 O O . PRO A 1 624 ? 17.234 -10.539 -11.133 1 86.81 624 PRO A O 1
ATOM 4797 N N . PHE A 1 625 ? 16.312 -10.18 -13.117 1 85.94 625 PHE A N 1
ATOM 4798 C CA . PHE A 1 625 ? 15.141 -9.562 -12.516 1 85.94 625 PHE A CA 1
ATOM 4799 C C . PHE A 1 625 ? 13.945 -9.641 -13.461 1 85.94 625 PHE A C 1
ATOM 4801 O O . PHE A 1 625 ? 14.008 -9.156 -14.594 1 85.94 625 PHE A O 1
ATOM 4808 N N . LEU A 1 626 ? 12.961 -10.312 -12.969 1 84.5 626 LEU A N 1
ATOM 4809 C CA . LEU A 1 626 ? 11.719 -10.359 -13.719 1 84.5 626 LEU A CA 1
ATOM 4810 C C . LEU A 1 626 ? 10.773 -9.242 -13.273 1 84.5 626 LEU A C 1
ATOM 4812 O O . LEU A 1 626 ? 10.102 -9.367 -12.25 1 84.5 626 LEU A O 1
ATOM 4816 N N . ASP A 1 627 ? 10.703 -8.234 -14.023 1 79.81 627 ASP A N 1
ATOM 4817 C CA . ASP A 1 627 ? 9.945 -7.043 -13.648 1 79.81 627 ASP A CA 1
ATOM 4818 C C . ASP A 1 627 ? 8.445 -7.305 -13.711 1 79.81 627 ASP A C 1
ATOM 4820 O O . ASP A 1 627 ? 7.938 -7.797 -14.719 1 79.81 627 ASP A O 1
ATOM 4824 N N . ILE A 1 628 ? 7.738 -6.969 -12.68 1 75.38 628 ILE A N 1
ATOM 4825 C CA . ILE A 1 628 ? 6.297 -7.156 -12.594 1 75.38 628 ILE A CA 1
ATOM 4826 C C . ILE A 1 628 ? 5.586 -6.074 -13.406 1 75.38 628 ILE A C 1
ATOM 4828 O O . ILE A 1 628 ? 4.449 -6.266 -13.844 1 75.38 628 ILE A O 1
ATOM 4832 N N . LYS A 1 629 ? 6.281 -5.051 -13.75 1 72.75 629 LYS A N 1
ATOM 4833 C CA . LYS A 1 629 ? 5.676 -3.891 -14.406 1 72.75 629 LYS A CA 1
ATOM 4834 C C . LYS A 1 629 ? 5.562 -4.105 -15.906 1 72.75 629 LYS A C 1
ATOM 4836 O O . LYS A 1 629 ? 4.719 -3.486 -16.562 1 72.75 629 LYS A O 1
ATOM 4841 N N . ASP A 1 630 ? 6.363 -4.988 -16.359 1 73.44 630 ASP A N 1
ATOM 4842 C CA . ASP A 1 630 ? 6.398 -5.168 -17.797 1 73.44 630 ASP A CA 1
ATOM 4843 C C . ASP A 1 630 ? 5.469 -6.297 -18.234 1 73.44 630 ASP A C 1
ATOM 4845 O O . ASP A 1 630 ? 5.461 -7.371 -17.641 1 73.44 630 ASP A O 1
ATOM 4849 N N . GLU A 1 631 ? 4.562 -5.957 -19.172 1 72.81 631 GLU A N 1
ATOM 4850 C CA . GLU A 1 631 ? 3.703 -6.988 -19.75 1 72.81 631 GLU A CA 1
ATOM 4851 C C . GLU A 1 631 ? 4.41 -7.723 -20.891 1 72.81 631 GLU A C 1
ATOM 4853 O O . GLU A 1 631 ? 5.137 -7.109 -21.672 1 72.81 631 GLU A O 1
ATOM 4858 N N . PHE A 1 632 ? 4.398 -9.008 -20.812 1 76.19 632 PHE A N 1
ATOM 4859 C CA . PHE A 1 632 ? 4.969 -9.812 -21.891 1 76.19 632 PHE A CA 1
ATOM 4860 C C . PHE A 1 632 ? 4.133 -9.688 -23.156 1 76.19 632 PHE A C 1
ATOM 4862 O O . PHE A 1 632 ? 2.961 -10.07 -23.172 1 76.19 632 PHE A O 1
ATOM 4869 N N . SER A 1 633 ? 4.641 -9.102 -24.188 1 72.75 633 SER A N 1
ATOM 4870 C CA . SER A 1 633 ? 3.857 -8.781 -25.375 1 72.75 633 SER A CA 1
ATOM 4871 C C . SER A 1 633 ? 4.145 -9.758 -26.5 1 72.75 633 SER A C 1
ATOM 4873 O O . SER A 1 633 ? 3.486 -9.727 -27.547 1 72.75 633 SER A O 1
ATOM 4875 N N . HIS A 1 634 ? 4.922 -10.805 -26.281 1 78.62 634 HIS A N 1
ATOM 4876 C CA . HIS A 1 634 ? 5.285 -11.688 -27.375 1 78.62 634 HIS A CA 1
ATOM 4877 C C . HIS A 1 634 ? 4.395 -12.922 -27.422 1 78.62 634 HIS A C 1
ATOM 4879 O O . HIS A 1 634 ? 3.744 -13.258 -26.422 1 78.62 634 HIS A O 1
ATOM 4885 N N . THR A 1 635 ? 4.293 -13.508 -28.578 1 81.5 635 THR A N 1
ATOM 4886 C CA . THR A 1 635 ? 3.414 -14.664 -28.766 1 81.5 635 THR A CA 1
ATOM 4887 C C . THR A 1 635 ? 4.219 -15.953 -28.812 1 81.5 635 THR A C 1
ATOM 4889 O O . THR A 1 635 ? 3.996 -16.812 -29.672 1 81.5 635 THR A O 1
ATOM 4892 N N . THR A 1 636 ? 5.047 -16.094 -27.953 1 90.06 636 THR A N 1
ATOM 4893 C CA . THR A 1 636 ? 5.809 -17.328 -27.906 1 90.06 636 THR A CA 1
ATOM 4894 C C . THR A 1 636 ? 5.137 -18.344 -26.969 1 90.06 636 THR A C 1
ATOM 4896 O O . THR A 1 636 ? 4.262 -17.984 -26.188 1 90.06 636 THR A O 1
ATOM 4899 N N . LEU A 1 637 ? 5.438 -19.562 -27.25 1 92.56 637 LEU A N 1
ATOM 4900 C CA . LEU A 1 637 ? 4.887 -20.656 -26.453 1 92.56 637 LEU A CA 1
ATOM 4901 C C . LEU A 1 637 ? 5.957 -21.25 -25.547 1 92.56 637 LEU A C 1
ATOM 4903 O O . LEU A 1 637 ? 7.148 -20.984 -25.719 1 92.56 637 LEU A O 1
ATOM 4907 N N . ALA A 1 638 ? 5.492 -21.984 -24.609 1 94.12 638 ALA A N 1
ATOM 4908 C CA . ALA A 1 638 ? 6.41 -22.672 -23.703 1 94.12 638 ALA A CA 1
ATOM 4909 C C . ALA A 1 638 ? 7.391 -23.547 -24.469 1 94.12 638 ALA A C 1
ATOM 4911 O O . ALA A 1 638 ? 8.562 -23.656 -24.094 1 94.12 638 ALA A O 1
ATOM 4912 N N . ALA A 1 639 ? 6.938 -24.125 -25.562 1 91.25 639 ALA A N 1
ATOM 4913 C CA . ALA A 1 639 ? 7.762 -25.016 -26.375 1 91.25 639 ALA A CA 1
ATOM 4914 C C . ALA A 1 639 ? 8.93 -24.266 -27.016 1 91.25 639 ALA A C 1
ATOM 4916 O O . ALA A 1 639 ? 9.984 -24.844 -27.266 1 91.25 639 ALA A O 1
ATOM 4917 N N . ASP A 1 640 ? 8.758 -23.016 -27.156 1 90.38 640 ASP A N 1
ATOM 4918 C CA . ASP A 1 640 ? 9.781 -22.203 -27.812 1 90.38 640 ASP A CA 1
ATOM 4919 C C . ASP A 1 640 ? 10.898 -21.844 -26.828 1 90.38 640 ASP A C 1
ATOM 4921 O O . ASP A 1 640 ? 12.008 -21.5 -27.234 1 90.38 640 ASP A O 1
ATOM 4925 N N . VAL A 1 641 ? 10.648 -21.969 -25.594 1 92.38 641 VAL A N 1
ATOM 4926 C CA . VAL A 1 641 ? 11.586 -21.5 -24.594 1 92.38 641 VAL A CA 1
ATOM 4927 C C . VAL A 1 641 ? 12.18 -22.672 -23.828 1 92.38 641 VAL A C 1
ATOM 4929 O O . VAL A 1 641 ? 13.258 -22.562 -23.234 1 92.38 641 VAL A O 1
ATOM 4932 N N . MET A 1 642 ? 11.469 -23.766 -23.844 1 92.06 642 MET A N 1
ATOM 4933 C CA . MET A 1 642 ? 11.891 -24.922 -23.062 1 92.06 642 MET A CA 1
ATOM 4934 C C . MET A 1 642 ? 13.266 -25.406 -23.5 1 92.06 642 MET A C 1
ATOM 4936 O O . MET A 1 642 ? 13.688 -25.156 -24.641 1 92.06 642 MET A O 1
ATOM 4940 N N . GLN A 1 643 ? 13.93 -25.891 -22.531 1 88.75 643 GLN A N 1
ATOM 4941 C CA . GLN A 1 643 ? 15.234 -26.5 -22.797 1 88.75 643 GLN A CA 1
ATOM 4942 C C . GLN A 1 643 ? 15.18 -28.016 -22.594 1 88.75 643 GLN A C 1
ATOM 4944 O O . GLN A 1 643 ? 14.516 -28.5 -21.688 1 88.75 643 GLN A O 1
ATOM 4949 N N . PRO A 1 644 ? 15.789 -28.75 -23.406 1 83.38 644 PRO A N 1
ATOM 4950 C CA . PRO A 1 644 ? 16.625 -28.359 -24.547 1 83.38 644 PRO A CA 1
ATOM 4951 C C . PRO A 1 644 ? 15.82 -28 -25.781 1 83.38 644 PRO A C 1
ATOM 4953 O O . PRO A 1 644 ? 14.734 -28.562 -25.984 1 83.38 644 PRO A O 1
ATOM 4956 N N . GLN A 1 645 ? 16.188 -26.969 -26.453 1 73.5 645 GLN A N 1
ATOM 4957 C CA . GLN A 1 645 ? 15.508 -26.562 -27.672 1 73.5 645 GLN A CA 1
ATOM 4958 C C . GLN A 1 645 ? 15.805 -27.531 -28.812 1 73.5 645 GLN A C 1
ATOM 4960 O O . GLN A 1 645 ? 14.945 -27.797 -29.656 1 73.5 645 GLN A O 1
ATOM 4965 N N . SER A 1 646 ? 17.094 -27.922 -28.891 1 65.94 646 SER A N 1
ATOM 4966 C CA . SER A 1 646 ? 17.562 -28.781 -29.969 1 65.94 646 SER A CA 1
ATOM 4967 C C . SER A 1 646 ? 17.359 -30.266 -29.641 1 65.94 646 SER A C 1
ATOM 4969 O O . SER A 1 646 ? 16.953 -30.594 -28.516 1 65.94 646 SER A O 1
ATOM 4971 N N . ASN A 1 647 ? 17.422 -31.062 -30.594 1 63.28 647 ASN A N 1
ATOM 4972 C CA . ASN A 1 647 ? 17.297 -32.531 -30.562 1 63.28 647 ASN A CA 1
ATOM 4973 C C . ASN A 1 647 ? 18.219 -33.156 -29.531 1 63.28 647 ASN A C 1
ATOM 4975 O O . ASN A 1 647 ? 18.531 -34.344 -29.625 1 63.28 647 ASN A O 1
ATOM 4979 N N . GLU A 1 648 ? 18.625 -32.281 -28.531 1 72.56 648 GLU A N 1
ATOM 4980 C CA . GLU A 1 648 ? 19.422 -32.938 -27.484 1 72.56 648 GLU A CA 1
ATOM 4981 C C . GLU A 1 648 ? 18.547 -33.531 -26.391 1 72.56 648 GLU A C 1
ATOM 4983 O O . GLU A 1 648 ? 17.5 -32.969 -26.062 1 72.56 648 GLU A O 1
ATOM 4988 N N . PRO A 1 649 ? 18.922 -34.688 -26.047 1 78.25 649 PRO A N 1
ATOM 4989 C CA . PRO A 1 649 ? 18.078 -35.375 -25.047 1 78.25 649 PRO A CA 1
ATOM 4990 C C . PRO A 1 649 ? 18.141 -34.719 -23.672 1 78.25 649 PRO A C 1
ATOM 4992 O O . PRO A 1 649 ? 19.188 -34.156 -23.297 1 78.25 649 PRO A O 1
ATOM 4995 N N . LEU A 1 650 ? 17.125 -34.531 -22.984 1 86.94 650 LEU A N 1
ATOM 4996 C CA . LEU A 1 650 ? 17 -34.062 -21.609 1 86.94 650 LEU A CA 1
ATOM 4997 C C . LEU A 1 650 ? 17.625 -35.062 -20.641 1 86.94 650 LEU A C 1
ATOM 4999 O O . LEU A 1 650 ? 17.453 -36.281 -20.797 1 86.94 650 LEU A O 1
ATOM 5003 N N . SER A 1 651 ? 18.484 -34.625 -19.797 1 89.38 651 SER A N 1
ATOM 5004 C CA . SER A 1 651 ? 19.031 -35.5 -18.781 1 89.38 651 SER A CA 1
ATOM 5005 C C . SER A 1 651 ? 17.969 -35.844 -17.734 1 89.38 651 SER A C 1
ATOM 5007 O O . SER A 1 651 ? 17.5 -34.969 -17.016 1 89.38 651 SER A O 1
ATOM 5009 N N . VAL A 1 652 ? 17.594 -37.062 -17.703 1 91.88 652 VAL A N 1
ATOM 5010 C CA . VAL A 1 652 ? 16.516 -37.5 -16.812 1 91.88 652 VAL A CA 1
ATOM 5011 C C . VAL A 1 652 ? 16.969 -38.719 -16.016 1 91.88 652 VAL A C 1
ATOM 5013 O O . VAL A 1 652 ? 17.922 -39.406 -16.391 1 91.88 652 VAL A O 1
ATOM 5016 N N . PHE A 1 653 ? 16.422 -38.906 -14.852 1 92.56 653 PHE A N 1
ATOM 5017 C CA . PHE A 1 653 ? 16.562 -40.125 -14.078 1 92.56 653 PHE A CA 1
ATOM 5018 C C . PHE A 1 653 ? 15.328 -41 -14.234 1 92.56 653 PHE A C 1
ATOM 5020 O O . PHE A 1 653 ? 14.227 -40.5 -14.445 1 92.56 653 PHE A O 1
ATOM 5027 N N . THR A 1 654 ? 15.57 -42.25 -14.195 1 91.25 654 THR A N 1
ATOM 5028 C CA . THR A 1 654 ? 14.445 -43.188 -14.219 1 91.25 654 THR A CA 1
ATOM 5029 C C . THR A 1 654 ? 14.023 -43.562 -12.805 1 91.25 654 THR A C 1
ATOM 5031 O O . THR A 1 654 ? 14.82 -43.469 -11.867 1 91.25 654 THR A O 1
ATOM 5034 N N . GLN A 1 655 ? 12.859 -43.938 -12.656 1 87.44 655 GLN A N 1
ATOM 5035 C CA . GLN A 1 655 ? 12.266 -44.188 -11.352 1 87.44 655 GLN A CA 1
ATOM 5036 C C . GLN A 1 655 ? 12.977 -45.312 -10.617 1 87.44 655 GLN A C 1
ATOM 5038 O O . GLN A 1 655 ? 13.141 -45.281 -9.398 1 87.44 655 GLN A O 1
ATOM 5043 N N . GLY A 1 656 ? 13.391 -46.406 -11.281 1 84.75 656 GLY A N 1
ATOM 5044 C CA . GLY A 1 656 ? 13.945 -47.531 -10.547 1 84.75 656 GLY A CA 1
ATOM 5045 C C . GLY A 1 656 ? 14.836 -48.406 -11.398 1 84.75 656 GLY A C 1
ATOM 5046 O O . GLY A 1 656 ? 15.07 -49.594 -11.062 1 84.75 656 GLY A O 1
ATOM 5047 N N . SER A 1 657 ? 15.352 -47.969 -12.484 1 84.44 657 SER A N 1
ATOM 5048 C CA . SER A 1 657 ? 16.109 -48.844 -13.367 1 84.44 657 SER A CA 1
ATOM 5049 C C . SER A 1 657 ? 17.578 -48.469 -13.422 1 84.44 657 SER A C 1
ATOM 5051 O O . SER A 1 657 ? 18.406 -49.188 -13.961 1 84.44 657 SER A O 1
ATOM 5053 N N . MET A 1 658 ? 17.938 -47.469 -12.727 1 89.88 658 MET A N 1
ATOM 5054 C CA . MET A 1 658 ? 19.312 -47 -12.836 1 89.88 658 MET A CA 1
ATOM 5055 C C . MET A 1 658 ? 20.141 -47.438 -11.625 1 89.88 658 MET A C 1
ATOM 5057 O O . MET A 1 658 ? 19.594 -47.625 -10.531 1 89.88 658 MET A O 1
ATOM 5061 N N . THR A 1 659 ? 21.391 -47.625 -11.883 1 91 659 THR A N 1
ATOM 5062 C CA . THR A 1 659 ? 22.312 -47.969 -10.805 1 91 659 THR A CA 1
ATOM 5063 C C . THR A 1 659 ? 22.969 -46.719 -10.227 1 91 659 THR A C 1
ATOM 5065 O O . THR A 1 659 ? 22.906 -45.656 -10.828 1 91 659 THR A O 1
ATOM 5068 N N . LEU A 1 660 ? 23.516 -46.875 -9.07 1 91.62 660 LEU A N 1
ATOM 5069 C CA . LEU A 1 660 ? 24.188 -45.781 -8.406 1 91.62 660 LEU A CA 1
ATOM 5070 C C . LEU A 1 660 ? 25.328 -45.25 -9.266 1 91.62 660 LEU A C 1
ATOM 5072 O O . LEU A 1 660 ? 25.562 -44.031 -9.312 1 91.62 660 LEU A O 1
ATOM 5076 N N . GLY A 1 661 ? 26.016 -46.094 -9.898 1 90.94 661 GLY A N 1
ATOM 5077 C CA . GLY A 1 661 ? 27.094 -45.688 -10.781 1 90.94 661 GLY A CA 1
ATOM 5078 C C . GLY A 1 661 ? 26.625 -44.812 -11.93 1 90.94 661 GLY A C 1
ATOM 5079 O O . GLY A 1 661 ? 27.281 -43.844 -12.297 1 90.94 661 GLY A O 1
ATOM 5080 N N . GLU A 1 662 ? 25.562 -45.219 -12.469 1 92.12 662 GLU A N 1
ATOM 5081 C CA . GLU A 1 662 ? 24.984 -44.438 -13.578 1 92.12 662 GLU A CA 1
ATOM 5082 C C . GLU A 1 662 ? 24.531 -43.062 -13.117 1 92.12 662 GLU A C 1
ATOM 5084 O O . GLU A 1 662 ? 24.703 -42.062 -13.828 1 92.12 662 GLU A O 1
ATOM 5089 N N . VAL A 1 663 ? 23.891 -43 -12 1 93.62 663 VAL A N 1
ATOM 5090 C CA . VAL A 1 663 ? 23.422 -41.75 -11.438 1 93.62 663 VAL A CA 1
ATOM 5091 C C . VAL A 1 663 ? 24.609 -40.812 -11.18 1 93.62 663 VAL A C 1
ATOM 5093 O O . VAL A 1 663 ? 24.562 -39.625 -11.508 1 93.62 663 VAL A O 1
ATOM 5096 N N . GLU A 1 664 ? 25.641 -41.312 -10.664 1 92.88 664 GLU A N 1
ATOM 5097 C CA . GLU A 1 664 ? 26.844 -40.531 -10.383 1 92.88 664 GLU A CA 1
ATOM 5098 C C . GLU A 1 664 ? 27.516 -40.062 -11.672 1 92.88 664 GLU A C 1
ATOM 5100 O O . GLU A 1 664 ? 28.078 -38.969 -11.727 1 92.88 664 GLU A O 1
ATOM 5105 N N . GLU A 1 665 ? 27.469 -40.875 -12.633 1 92.75 665 GLU A N 1
ATOM 5106 C CA . GLU A 1 665 ? 28.031 -40.469 -13.922 1 92.75 665 GLU A CA 1
ATOM 5107 C C . GLU A 1 665 ? 27.281 -39.281 -14.508 1 92.75 665 GLU A C 1
ATOM 5109 O O . GLU A 1 665 ? 27.906 -38.375 -15.047 1 92.75 665 GLU A O 1
ATOM 5114 N N . ILE A 1 666 ? 25.984 -39.312 -14.383 1 92.56 666 ILE A N 1
ATOM 5115 C CA . ILE A 1 666 ? 25.172 -38.188 -14.875 1 92.56 666 ILE A CA 1
ATOM 5116 C C . ILE A 1 666 ? 25.469 -36.938 -14.062 1 92.56 666 ILE A C 1
ATOM 5118 O O . ILE A 1 666 ? 25.562 -35.844 -14.617 1 92.56 666 ILE A O 1
ATOM 5122 N N . LEU A 1 667 ? 25.625 -37.094 -12.812 1 92.69 667 LEU A N 1
ATOM 5123 C CA . LEU A 1 667 ? 25.906 -35.969 -11.938 1 92.69 667 LEU A CA 1
ATOM 5124 C C . LEU A 1 667 ? 27.266 -35.344 -12.266 1 92.69 667 LEU A C 1
ATOM 5126 O O . LEU A 1 667 ? 27.438 -34.125 -12.195 1 92.69 667 LEU A O 1
ATOM 5130 N N . ASN A 1 668 ? 28.172 -36.156 -12.703 1 91.75 668 ASN A N 1
ATOM 5131 C CA . ASN A 1 668 ? 29.531 -35.688 -12.992 1 91.75 668 ASN A CA 1
ATOM 5132 C C . ASN A 1 668 ? 29.641 -35.125 -14.406 1 91.75 668 ASN A C 1
ATOM 5134 O O . ASN A 1 668 ? 30.484 -34.281 -14.68 1 91.75 668 ASN A O 1
ATOM 5138 N N . SER A 1 669 ? 28.766 -35.594 -15.266 1 91.38 669 SER A N 1
ATOM 5139 C CA . SER A 1 669 ? 28.875 -35.188 -16.672 1 91.38 669 SER A CA 1
ATOM 5140 C C . SER A 1 669 ? 28.031 -33.969 -16.953 1 91.38 669 SER A C 1
ATOM 5142 O O . SER A 1 669 ? 28.188 -33.344 -18 1 91.38 669 SER A O 1
ATOM 5144 N N . THR A 1 670 ? 27.172 -33.625 -16.031 1 89.19 670 THR A N 1
ATOM 5145 C CA . THR A 1 670 ? 26.297 -32.5 -16.266 1 89.19 670 THR A CA 1
ATOM 5146 C C . THR A 1 670 ? 26.422 -31.453 -15.141 1 89.19 670 THR A C 1
ATOM 5148 O O . THR A 1 670 ? 26.969 -31.75 -14.078 1 89.19 670 THR A O 1
ATOM 5151 N N . ASP A 1 671 ? 26 -30.172 -15.453 1 86.5 671 ASP A N 1
ATOM 5152 C CA . ASP A 1 671 ? 26.047 -29.109 -14.461 1 86.5 671 ASP A CA 1
ATOM 5153 C C . ASP A 1 671 ? 24.641 -28.609 -14.117 1 86.5 671 ASP A C 1
ATOM 5155 O O . ASP A 1 671 ? 24.484 -27.5 -13.602 1 86.5 671 ASP A O 1
ATOM 5159 N N . HIS A 1 672 ? 23.625 -29.453 -14.367 1 88.12 672 HIS A N 1
ATOM 5160 C CA . HIS A 1 672 ? 22.266 -29.031 -14.07 1 88.12 672 HIS A CA 1
ATOM 5161 C C . HIS A 1 672 ? 21.984 -29.062 -12.57 1 88.12 672 HIS A C 1
ATOM 5163 O O . HIS A 1 672 ? 22.594 -29.844 -11.836 1 88.12 672 HIS A O 1
ATOM 5169 N N . ASN A 1 673 ? 21.125 -28.188 -12.094 1 87.81 673 ASN A N 1
ATOM 5170 C CA . ASN A 1 673 ? 20.844 -28.094 -10.664 1 87.81 673 ASN A CA 1
ATOM 5171 C C . ASN A 1 673 ? 19.656 -28.969 -10.266 1 87.81 673 ASN A C 1
ATOM 5173 O O . ASN A 1 673 ? 19.359 -29.109 -9.078 1 87.81 673 ASN A O 1
ATOM 5177 N N . GLY A 1 674 ? 18.969 -29.578 -11.195 1 90.81 674 GLY A N 1
ATOM 5178 C CA . GLY A 1 674 ? 17.859 -30.484 -10.953 1 90.81 674 GLY A CA 1
ATOM 5179 C C . GLY A 1 674 ? 17.594 -31.438 -12.102 1 90.81 674 GLY A C 1
ATOM 5180 O O . GLY A 1 674 ? 18.016 -31.188 -13.234 1 90.81 674 GLY A O 1
ATOM 5181 N N . PHE A 1 675 ? 16.953 -32.594 -11.711 1 93.69 675 PHE A N 1
ATOM 5182 C CA . PHE A 1 675 ? 16.703 -33.625 -12.703 1 93.69 675 PHE A CA 1
ATOM 5183 C C . PHE A 1 675 ? 15.273 -34.156 -12.578 1 93.69 675 PHE A C 1
ATOM 5185 O O . PHE A 1 675 ? 14.828 -34.5 -11.484 1 93.69 675 PHE A O 1
ATOM 5192 N N . PRO A 1 676 ? 14.555 -34.125 -13.688 1 94 676 PRO A N 1
ATOM 5193 C CA . PRO A 1 676 ? 13.25 -34.781 -13.664 1 94 676 PRO A CA 1
ATOM 5194 C C . PRO A 1 676 ? 13.367 -36.312 -13.578 1 94 676 PRO A C 1
ATOM 5196 O O . PRO A 1 676 ? 14.352 -36.906 -14.039 1 94 676 PRO A O 1
ATOM 5199 N N . ILE A 1 677 ? 12.43 -36.906 -12.969 1 93.31 677 ILE A N 1
ATOM 5200 C CA . ILE A 1 677 ? 12.352 -38.375 -12.844 1 93.31 677 ILE A CA 1
ATOM 5201 C C . ILE A 1 677 ? 11.195 -38.906 -13.688 1 93.31 677 ILE A C 1
ATOM 5203 O O . ILE A 1 677 ? 10.055 -38.438 -13.555 1 93.31 677 ILE A O 1
ATOM 5207 N N . ILE A 1 678 ? 11.508 -39.812 -14.562 1 91.56 678 ILE A N 1
ATOM 5208 C CA . ILE A 1 678 ? 10.492 -40.406 -15.43 1 91.56 678 ILE A CA 1
ATOM 5209 C C . ILE A 1 678 ? 10.336 -41.875 -15.109 1 91.56 678 ILE A C 1
ATOM 5211 O O . ILE A 1 678 ? 11.172 -42.469 -14.414 1 91.56 678 ILE A O 1
ATOM 5215 N N . ILE A 1 679 ? 9.297 -42.469 -15.578 1 87 679 ILE A N 1
ATOM 5216 C CA . ILE A 1 679 ? 9.047 -43.875 -15.32 1 87 679 ILE A CA 1
ATOM 5217 C C . ILE A 1 679 ? 10.062 -44.75 -16.062 1 87 679 ILE A C 1
ATOM 5219 O O . ILE A 1 679 ? 10.758 -45.562 -15.461 1 87 679 ILE A O 1
ATOM 5223 N N . SER A 1 680 ? 10.102 -44.594 -17.375 1 86.88 680 SER A N 1
ATOM 5224 C CA . SER A 1 680 ? 11.055 -45.312 -18.219 1 86.88 680 SER A CA 1
ATOM 5225 C C . SER A 1 680 ? 11.43 -44.469 -19.453 1 86.88 680 SER A C 1
ATOM 5227 O O . SER A 1 680 ? 10.758 -43.5 -19.766 1 86.88 680 SER A O 1
ATOM 5229 N N . THR A 1 681 ? 12.469 -44.844 -20.078 1 83.56 681 THR A N 1
ATOM 5230 C CA . THR A 1 681 ? 12.898 -44.125 -21.281 1 83.56 681 THR A CA 1
ATOM 5231 C C . THR A 1 681 ? 11.898 -44.312 -22.422 1 83.56 681 THR A C 1
ATOM 5233 O O . THR A 1 681 ? 11.797 -43.469 -23.312 1 83.56 681 THR A O 1
ATOM 5236 N N . GLU A 1 682 ? 11.203 -45.438 -22.266 1 80.44 682 GLU A N 1
ATOM 5237 C CA . GLU A 1 682 ? 10.172 -45.688 -23.266 1 80.44 682 GLU A CA 1
ATOM 5238 C C . GLU A 1 682 ? 8.906 -44.906 -22.969 1 80.44 682 GLU A C 1
ATOM 5240 O O . GLU A 1 682 ? 8.305 -44.312 -23.875 1 80.44 682 GLU A O 1
ATOM 5245 N N . SER A 1 683 ? 8.609 -45 -21.703 1 80.88 683 SER A N 1
ATOM 5246 C CA . SER A 1 683 ? 7.469 -44.219 -21.234 1 80.88 683 SER A CA 1
ATOM 5247 C C . SER A 1 683 ? 7.922 -42.906 -20.547 1 80.88 683 SER A C 1
ATOM 5249 O O . SER A 1 683 ? 8.148 -42.906 -19.344 1 80.88 683 SER A O 1
ATOM 5251 N N . GLN A 1 684 ? 8.109 -41.938 -21.219 1 85.81 684 GLN A N 1
ATOM 5252 C CA . GLN A 1 684 ? 8.688 -40.688 -20.734 1 85.81 684 GLN A CA 1
ATOM 5253 C C . GLN A 1 684 ? 7.672 -39.906 -19.906 1 85.81 684 GLN A C 1
ATOM 5255 O O . GLN A 1 684 ? 7.586 -38.656 -20.031 1 85.81 684 GLN A O 1
ATOM 5260 N N . TYR A 1 685 ? 6.934 -40.656 -19.078 1 87.06 685 TYR A N 1
ATOM 5261 C CA . TYR A 1 685 ? 5.965 -40 -18.219 1 87.06 685 TYR A CA 1
ATOM 5262 C C . TYR A 1 685 ? 6.629 -39.469 -16.953 1 87.06 685 TYR A C 1
ATOM 5264 O O . TYR A 1 685 ? 7.48 -40.156 -16.375 1 87.06 685 TYR A O 1
ATOM 5272 N N . LEU A 1 686 ? 6.219 -38.344 -16.5 1 89.56 686 LEU A N 1
ATOM 5273 C CA . LEU A 1 686 ? 6.855 -37.625 -15.391 1 89.56 686 LEU A CA 1
ATOM 5274 C C . LEU A 1 686 ? 6.379 -38.188 -14.047 1 89.56 686 LEU A C 1
ATOM 5276 O O . LEU A 1 686 ? 5.176 -38.344 -13.836 1 89.56 686 LEU A O 1
ATOM 5280 N N . VAL A 1 687 ? 7.371 -38.469 -13.18 1 87.69 687 VAL A N 1
ATOM 5281 C CA . VAL A 1 687 ? 7.074 -39 -11.844 1 87.69 687 VAL A CA 1
ATOM 5282 C C . VAL A 1 687 ? 7.359 -37.906 -10.805 1 87.69 687 VAL A C 1
ATOM 5284 O O . VAL A 1 687 ? 6.594 -37.719 -9.852 1 87.69 687 VAL A O 1
ATOM 5287 N N . GLY A 1 688 ? 8.438 -37.219 -11.023 1 91.19 688 GLY A N 1
ATOM 5288 C CA . GLY A 1 688 ? 8.836 -36.25 -10.031 1 91.19 688 GLY A CA 1
ATOM 5289 C C . GLY A 1 688 ? 10.07 -35.438 -10.43 1 91.19 688 GLY A C 1
ATOM 5290 O O . GLY A 1 688 ? 10.406 -35.375 -11.617 1 91.19 688 GLY A O 1
ATOM 5291 N N . PHE A 1 689 ? 10.602 -34.75 -9.43 1 92.38 689 PHE A N 1
ATOM 5292 C CA . PHE A 1 689 ? 11.766 -33.875 -9.633 1 92.38 689 PHE A CA 1
ATOM 5293 C C . PHE A 1 689 ? 12.703 -33.938 -8.438 1 92.38 689 PHE A C 1
ATOM 5295 O O . PHE A 1 689 ? 12.25 -33.969 -7.289 1 92.38 689 PHE A O 1
ATOM 5302 N N . VAL A 1 690 ? 14.031 -34.062 -8.711 1 92.81 690 VAL A N 1
ATOM 5303 C CA . VAL A 1 690 ? 15 -34.156 -7.621 1 92.81 690 VAL A CA 1
ATOM 5304 C C . VAL A 1 690 ? 16.078 -33.094 -7.82 1 92.81 690 VAL A C 1
ATOM 5306 O O . VAL A 1 690 ? 16.516 -32.844 -8.945 1 92.81 690 VAL A O 1
ATOM 5309 N N . LEU A 1 691 ? 16.469 -32.469 -6.738 1 90.25 691 LEU A N 1
ATOM 5310 C CA . LEU A 1 691 ? 17.516 -31.453 -6.793 1 90.25 691 LEU A CA 1
ATOM 5311 C C . LEU A 1 691 ? 18.906 -32.094 -6.68 1 90.25 691 LEU A C 1
ATOM 5313 O O . LEU A 1 691 ? 19.094 -33.031 -5.918 1 90.25 691 LEU A O 1
ATOM 5317 N N . ARG A 1 692 ? 19.828 -31.578 -7.453 1 90.81 692 ARG A N 1
ATOM 5318 C CA . ARG A 1 692 ? 21.203 -32.094 -7.473 1 90.81 692 ARG A CA 1
ATOM 5319 C C . ARG A 1 692 ? 21.812 -32.031 -6.074 1 90.81 692 ARG A C 1
ATOM 5321 O O . ARG A 1 692 ? 22.375 -33.031 -5.617 1 90.81 692 ARG A O 1
ATOM 5328 N N . ARG A 1 693 ? 21.734 -30.922 -5.426 1 86.44 693 ARG A N 1
ATOM 5329 C CA . ARG A 1 693 ? 22.359 -30.75 -4.117 1 86.44 693 ARG A CA 1
ATOM 5330 C C . ARG A 1 693 ? 21.828 -31.766 -3.119 1 86.44 693 ARG A C 1
ATOM 5332 O O . ARG A 1 693 ? 22.594 -32.344 -2.354 1 86.44 693 ARG A O 1
ATOM 5339 N N . ASP A 1 694 ? 20.578 -31.984 -3.105 1 86.94 694 ASP A N 1
ATOM 5340 C CA . ASP A 1 694 ? 19.969 -32.938 -2.184 1 86.94 694 ASP A CA 1
ATOM 5341 C C . ASP A 1 694 ? 20.406 -34.375 -2.5 1 86.94 694 ASP A C 1
ATOM 5343 O O . ASP A 1 694 ? 20.641 -35.156 -1.59 1 86.94 694 ASP A O 1
ATOM 5347 N N . LEU A 1 695 ? 20.484 -34.688 -3.736 1 89.94 695 LEU A N 1
ATOM 5348 C CA . LEU A 1 695 ? 20.906 -36.031 -4.16 1 89.94 695 LEU A CA 1
ATOM 5349 C C . LEU A 1 695 ? 22.359 -36.281 -3.781 1 89.94 695 LEU A C 1
ATOM 5351 O O . LEU A 1 695 ? 22.688 -37.344 -3.277 1 89.94 695 LEU A O 1
ATOM 5355 N N . VAL A 1 696 ? 23.234 -35.312 -3.99 1 89.81 696 VAL A N 1
ATOM 5356 C CA . VAL A 1 696 ? 24.641 -35.438 -3.668 1 89.81 696 VAL A CA 1
ATOM 5357 C C . VAL A 1 696 ? 24.812 -35.625 -2.16 1 89.81 696 VAL A C 1
ATOM 5359 O O . VAL A 1 696 ? 25.609 -36.438 -1.712 1 89.81 696 VAL A O 1
ATOM 5362 N N . LEU A 1 697 ? 24.078 -34.875 -1.418 1 87.69 697 LEU A N 1
ATOM 5363 C CA . LEU A 1 697 ? 24.156 -34.969 0.036 1 87.69 697 LEU A CA 1
ATOM 5364 C C . LEU A 1 697 ? 23.625 -36.312 0.52 1 87.69 697 LEU A C 1
ATOM 5366 O O . LEU A 1 697 ? 24.156 -36.875 1.475 1 87.69 697 LEU A O 1
ATOM 5370 N N . ALA A 1 698 ? 22.578 -36.75 -0.101 1 87.19 698 ALA A N 1
ATOM 5371 C CA . ALA A 1 698 ? 22.016 -38.031 0.274 1 87.19 698 ALA A CA 1
ATOM 5372 C C . ALA A 1 698 ? 22.969 -39.188 -0.033 1 87.19 698 ALA A C 1
ATOM 5374 O O . ALA A 1 698 ? 23.094 -40.125 0.744 1 87.19 698 ALA A O 1
ATOM 5375 N N . ILE A 1 699 ? 23.688 -39.125 -1.107 1 88.19 699 ILE A N 1
ATOM 5376 C CA . ILE A 1 699 ? 24.656 -40.156 -1.495 1 88.19 699 ILE A CA 1
ATOM 5377 C C . ILE A 1 699 ? 25.828 -40.125 -0.531 1 88.19 699 ILE A C 1
ATOM 5379 O O . ILE A 1 699 ? 26.312 -41.188 -0.107 1 88.19 699 ILE A O 1
ATOM 5383 N N . LYS A 1 700 ? 26.234 -38.938 -0.194 1 87.56 700 LYS A N 1
ATOM 5384 C CA . LYS A 1 700 ? 27.344 -38.812 0.753 1 87.56 700 LYS A CA 1
ATOM 5385 C C . LYS A 1 700 ? 26.969 -39.375 2.119 1 87.56 700 LYS A C 1
ATOM 5387 O O . LYS A 1 700 ? 27.781 -40 2.785 1 87.56 700 LYS A O 1
ATOM 5392 N N . ALA A 1 701 ? 25.781 -39.062 2.506 1 85.06 701 ALA A N 1
ATOM 5393 C CA . ALA A 1 701 ? 25.312 -39.562 3.787 1 85.06 701 ALA A CA 1
ATOM 5394 C C . ALA A 1 701 ? 25.219 -41.094 3.777 1 85.06 701 ALA A C 1
ATOM 5396 O O . ALA A 1 701 ? 25.516 -41.75 4.785 1 85.06 701 ALA A O 1
ATOM 5397 N N . LEU A 1 702 ? 24.828 -41.688 2.736 1 83.31 702 LEU A N 1
ATOM 5398 C CA . LEU A 1 702 ? 24.734 -43.125 2.59 1 83.31 702 LEU A CA 1
ATOM 5399 C C . LEU A 1 702 ? 26.125 -43.75 2.602 1 83.31 702 LEU A C 1
ATOM 5401 O O . LEU A 1 702 ? 26.312 -44.844 3.182 1 83.31 702 LEU A O 1
ATOM 5405 N N . ARG A 1 703 ? 27.047 -43.156 1.972 1 83.56 703 ARG A N 1
ATOM 5406 C CA . ARG A 1 703 ? 28.422 -43.656 1.93 1 83.56 703 ARG A CA 1
ATOM 5407 C C . ARG A 1 703 ? 29.062 -43.594 3.312 1 83.56 703 ARG A C 1
ATOM 5409 O O . ARG A 1 703 ? 29.906 -44.438 3.637 1 83.56 703 ARG A O 1
ATOM 5416 N N . ASN A 1 704 ? 28.703 -42.656 4.023 1 82.94 704 ASN A N 1
ATOM 5417 C CA . ASN A 1 704 ? 29.234 -42.531 5.379 1 82.94 704 ASN A CA 1
ATOM 5418 C C . ASN A 1 704 ? 28.625 -43.594 6.301 1 82.94 704 ASN A C 1
ATOM 5420 O O . ASN A 1 704 ? 29.281 -44.031 7.254 1 82.94 704 ASN A O 1
ATOM 5424 N N . ARG A 1 705 ? 27.453 -43.844 6.035 1 78.81 705 ARG A N 1
ATOM 5425 C CA . ARG A 1 705 ? 26.766 -44.812 6.891 1 78.81 705 ARG A CA 1
ATOM 5426 C C . ARG A 1 705 ? 27.109 -46.25 6.504 1 78.81 705 ARG A C 1
ATOM 5428 O O . ARG A 1 705 ? 27.219 -47.125 7.367 1 78.81 705 ARG A O 1
ATOM 5435 N N . MET A 1 706 ? 27.125 -46.469 5.211 1 74.19 706 MET A N 1
ATOM 5436 C CA . MET A 1 706 ? 27.375 -47.812 4.738 1 74.19 706 MET A CA 1
ATOM 5437 C C . MET A 1 706 ? 28.797 -47.938 4.184 1 74.19 706 MET A C 1
ATOM 5439 O O . MET A 1 706 ? 29.234 -47.094 3.4 1 74.19 706 MET A O 1
ATOM 5443 N N . GLU A 1 707 ? 29.781 -48.594 4.855 1 65.44 707 GLU A N 1
ATOM 5444 C CA . GLU A 1 707 ? 31.203 -48.688 4.508 1 65.44 707 GLU A CA 1
ATOM 5445 C C . GLU A 1 707 ? 31.375 -49.094 3.045 1 65.44 707 GLU A C 1
ATOM 5447 O O . GLU A 1 707 ? 32.281 -48.594 2.365 1 65.44 707 GLU A O 1
ATOM 5452 N N . ASP A 1 708 ? 30.5 -50.094 2.488 1 69.56 708 ASP A N 1
ATOM 5453 C CA . ASP A 1 708 ? 30.797 -50.594 1.148 1 69.56 708 ASP A CA 1
ATOM 5454 C C . ASP A 1 708 ? 29.547 -50.531 0.256 1 69.56 708 ASP A C 1
ATOM 5456 O O . ASP A 1 708 ? 28.828 -51.5 0.108 1 69.56 708 ASP A O 1
ATOM 5460 N N . VAL A 1 709 ? 29.281 -49.219 -0.239 1 77.31 709 VAL A N 1
ATOM 5461 C CA . VAL A 1 709 ? 28.156 -49.125 -1.166 1 77.31 709 VAL A CA 1
ATOM 5462 C C . VAL A 1 709 ? 28.625 -49.469 -2.58 1 77.31 709 VAL A C 1
ATOM 5464 O O . VAL A 1 709 ? 29.547 -48.844 -3.107 1 77.31 709 VAL A O 1
ATOM 5467 N N . SER A 1 710 ? 28.078 -50.562 -3.104 1 81.44 710 SER A N 1
ATOM 5468 C CA . SER A 1 710 ? 28.438 -51 -4.449 1 81.44 710 SER A CA 1
ATOM 5469 C C . SER A 1 710 ? 27.891 -50.062 -5.504 1 81.44 710 SER A C 1
ATOM 5471 O O . SER A 1 710 ? 26.75 -49.594 -5.391 1 81.44 710 SER A O 1
ATOM 5473 N N . PRO A 1 711 ? 28.641 -49.688 -6.434 1 86.06 711 PRO A N 1
ATOM 5474 C CA . PRO A 1 711 ? 28.172 -48.844 -7.539 1 86.06 711 PRO A CA 1
ATOM 5475 C C . PRO A 1 711 ? 27.094 -49.531 -8.367 1 86.06 711 PRO A C 1
ATOM 5477 O O . PRO A 1 711 ? 26.359 -48.875 -9.109 1 86.06 711 PRO A O 1
ATOM 5480 N N . ASP A 1 712 ? 26.922 -50.844 -8.227 1 85.44 712 ASP A N 1
ATOM 5481 C CA . ASP A 1 712 ? 25.953 -51.594 -9.031 1 85.44 712 ASP A CA 1
ATOM 5482 C C . ASP A 1 712 ? 24.609 -51.688 -8.305 1 85.44 712 ASP A C 1
ATOM 5484 O O . ASP A 1 712 ? 23.656 -52.25 -8.828 1 85.44 712 ASP A O 1
ATOM 5488 N N . ALA A 1 713 ? 24.531 -50.938 -7.195 1 86.75 713 ALA A N 1
ATOM 5489 C CA . ALA A 1 713 ? 23.281 -51 -6.457 1 86.75 713 ALA A CA 1
ATOM 5490 C C . ALA A 1 713 ? 22.203 -50.188 -7.176 1 86.75 713 ALA A C 1
ATOM 5492 O O . ALA A 1 713 ? 22.469 -49.125 -7.734 1 86.75 713 ALA A O 1
ATOM 5493 N N . LEU A 1 714 ? 20.969 -50.781 -7.199 1 88.19 714 LEU A N 1
ATOM 5494 C CA . LEU A 1 714 ? 19.859 -50.125 -7.848 1 88.19 714 LEU A CA 1
ATOM 5495 C C . LEU A 1 714 ? 19.344 -48.969 -6.996 1 88.19 714 LEU A C 1
ATOM 5497 O O . LEU A 1 714 ? 19.25 -49.094 -5.77 1 88.19 714 LEU A O 1
ATOM 5501 N N . VAL A 1 715 ? 19.078 -47.875 -7.66 1 89.19 715 VAL A N 1
ATOM 5502 C CA . VAL A 1 715 ? 18.578 -46.688 -7 1 89.19 715 VAL A CA 1
ATOM 5503 C C . VAL A 1 715 ? 17.078 -46.531 -7.246 1 89.19 715 VAL A C 1
ATOM 5505 O O . VAL A 1 715 ? 16.641 -46.531 -8.398 1 89.19 715 VAL A O 1
ATOM 5508 N N . LEU A 1 716 ? 16.281 -46.438 -6.184 1 88.69 716 LEU A N 1
ATOM 5509 C CA . LEU A 1 716 ? 14.836 -46.281 -6.285 1 88.69 716 LEU A CA 1
ATOM 5510 C C . LEU A 1 716 ? 14.406 -44.875 -5.836 1 88.69 716 LEU A C 1
ATOM 5512 O O . LEU A 1 716 ? 14.664 -44.5 -4.699 1 88.69 716 LEU A O 1
ATOM 5516 N N . PHE A 1 717 ? 13.719 -44.25 -6.695 1 89.88 717 PHE A N 1
ATOM 5517 C CA . PHE A 1 717 ? 13.25 -42.906 -6.371 1 89.88 717 PHE A CA 1
ATOM 5518 C C . PHE A 1 717 ? 11.805 -42.938 -5.887 1 89.88 717 PHE A C 1
ATOM 5520 O O . PHE A 1 717 ? 11.312 -41.969 -5.297 1 89.88 717 PHE A O 1
ATOM 5527 N N . THR A 1 718 ? 10.961 -43.875 -6.18 1 82.38 718 THR A N 1
ATOM 5528 C CA . THR A 1 718 ? 9.594 -44.031 -5.699 1 82.38 718 THR A CA 1
ATOM 5529 C C . THR A 1 718 ? 9.438 -45.281 -4.867 1 82.38 718 THR A C 1
ATOM 5531 O O . THR A 1 718 ? 10.258 -46.219 -4.969 1 82.38 718 THR A O 1
ATOM 5534 N N . THR A 1 719 ? 8.477 -45.281 -3.857 1 69.31 719 THR A N 1
ATOM 5535 C CA . THR A 1 719 ? 8.25 -46.438 -2.994 1 69.31 719 THR A CA 1
ATOM 5536 C C . THR A 1 719 ? 7.457 -47.5 -3.727 1 69.31 719 THR A C 1
ATOM 5538 O O . THR A 1 719 ? 7.332 -48.625 -3.24 1 69.31 719 THR A O 1
ATOM 5541 N N . SER A 1 720 ? 6.652 -47.25 -4.73 1 55.41 720 SER A N 1
ATOM 5542 C CA . SER A 1 720 ? 5.816 -48.281 -5.293 1 55.41 720 SER A CA 1
ATOM 5543 C C . SER A 1 720 ? 6.664 -49.406 -5.871 1 55.41 720 SER A C 1
ATOM 5545 O O . SER A 1 720 ? 7.586 -49.188 -6.652 1 55.41 720 SER A O 1
ATOM 5547 N N . PRO A 1 721 ? 6.664 -50.5 -5.203 1 43.72 721 PRO A N 1
ATOM 5548 C CA . PRO A 1 721 ? 7.371 -51.656 -5.789 1 43.72 721 PRO A CA 1
ATOM 5549 C C . PRO A 1 721 ? 7.016 -51.875 -7.258 1 43.72 721 PRO A C 1
ATOM 5551 O O . PRO A 1 721 ? 5.84 -51.812 -7.625 1 43.72 721 PRO A O 1
ATOM 5554 N N . SER A 1 722 ? 7.613 -51.406 -8.125 1 41.34 722 SER A N 1
ATOM 5555 C CA . SER A 1 722 ? 7.316 -51.875 -9.477 1 41.34 722 SER A CA 1
ATOM 5556 C C . SER A 1 722 ? 6.855 -53.344 -9.453 1 41.34 722 SER A C 1
ATOM 5558 O O . SER A 1 722 ? 7.391 -54.156 -8.695 1 41.34 722 SER A O 1
ATOM 5560 N N . THR A 1 723 ? 5.559 -53.594 -9.742 1 37.75 723 THR A N 1
ATOM 5561 C CA . THR A 1 723 ? 5.051 -54.906 -10.023 1 37.75 723 THR A CA 1
ATOM 5562 C C . THR A 1 723 ? 6.145 -55.812 -10.617 1 37.75 723 THR A C 1
ATOM 5564 O O . THR A 1 723 ? 5.984 -57.031 -10.695 1 37.75 723 THR A O 1
ATOM 5567 N N . ASP A 1 724 ? 6.996 -55.219 -11.328 1 35.75 724 ASP A N 1
ATOM 5568 C CA . ASP A 1 724 ? 7.828 -56.25 -11.969 1 35.75 724 ASP A CA 1
ATOM 5569 C C . ASP A 1 724 ? 8.727 -56.938 -10.961 1 35.75 724 ASP A C 1
ATOM 5571 O O . ASP A 1 724 ? 9.953 -56.844 -11.031 1 35.75 724 ASP A O 1
ATOM 5575 N N . SER A 1 725 ? 8.43 -56.781 -9.727 1 35.75 725 SER A N 1
ATOM 5576 C CA . SER A 1 725 ? 9.086 -57.688 -8.812 1 35.75 725 SER A CA 1
ATOM 5577 C C . SER A 1 725 ? 8.938 -59.125 -9.289 1 35.75 725 SER A C 1
ATOM 5579 O O . SER A 1 725 ? 9.352 -60.062 -8.594 1 35.75 725 SER A O 1
ATOM 5581 N N . HIS A 1 726 ? 7.996 -59.344 -10.242 1 34.16 726 HIS A N 1
ATOM 5582 C CA . HIS A 1 726 ? 8.023 -60.719 -10.719 1 34.16 726 HIS A CA 1
ATOM 5583 C C . HIS A 1 726 ? 9.406 -61.094 -11.242 1 34.16 726 HIS A C 1
ATOM 5585 O O . HIS A 1 726 ? 9.703 -62.281 -11.445 1 34.16 726 HIS A O 1
ATOM 5591 N N . LEU A 1 727 ? 10.062 -60.031 -11.852 1 33.41 727 LEU A N 1
ATOM 5592 C CA . LEU A 1 727 ? 11.328 -60.531 -12.383 1 33.41 727 LEU A CA 1
ATOM 5593 C C . LEU A 1 727 ? 12.32 -60.781 -11.258 1 33.41 727 LEU A C 1
ATOM 5595 O O . LEU A 1 727 ? 13.438 -61.25 -11.508 1 33.41 727 LEU A O 1
ATOM 5599 N N . LEU A 1 728 ? 12.039 -60.094 -10.102 1 36 728 LEU A N 1
ATOM 5600 C CA . LEU A 1 728 ? 13.016 -60.5 -9.086 1 36 728 LEU A CA 1
ATOM 5601 C C . LEU A 1 728 ? 12.734 -61.906 -8.586 1 36 728 LEU A C 1
ATOM 5603 O O . LEU A 1 728 ? 13.398 -62.406 -7.668 1 36 728 LEU A O 1
ATOM 5607 N N . GLY A 1 729 ? 11.445 -62.406 -8.883 1 31.55 729 GLY A N 1
ATOM 5608 C CA . GLY A 1 729 ? 11.305 -63.75 -8.305 1 31.55 729 GLY A CA 1
ATOM 5609 C C . GLY A 1 729 ? 12.383 -64.688 -8.758 1 31.55 729 GLY A C 1
ATOM 5610 O O . GLY A 1 729 ? 12.734 -65.625 -8.031 1 31.55 729 GLY A O 1
ATOM 5611 N N . HIS A 1 730 ? 12.398 -65 -10.109 1 32.09 730 HIS A N 1
ATOM 5612 C CA . HIS A 1 730 ? 12.984 -66.25 -10.453 1 32.09 730 HIS A CA 1
ATOM 5613 C C . HIS A 1 730 ? 14.5 -66.25 -10.266 1 32.09 730 HIS A C 1
ATOM 5615 O O . HIS A 1 730 ? 15.18 -67.25 -10.531 1 32.09 730 HIS A O 1
ATOM 5621 N N . ASN A 1 731 ? 15.203 -65.125 -10.523 1 31.09 731 ASN A N 1
ATOM 5622 C CA . ASN A 1 731 ? 16.609 -65.5 -10.328 1 31.09 731 ASN A CA 1
ATOM 5623 C C . ASN A 1 731 ? 16.906 -65.875 -8.875 1 31.09 731 ASN A C 1
ATOM 5625 O O . ASN A 1 731 ? 17.016 -64.938 -8.031 1 31.09 731 ASN A O 1
ATOM 5629 N N . SER A 1 732 ? 16.203 -66.875 -8.281 1 30.84 732 SER A N 1
ATOM 5630 C CA . SER A 1 732 ? 16.516 -67.688 -7.102 1 30.84 732 SER A CA 1
ATOM 5631 C C . SER A 1 732 ? 18.016 -67.688 -6.812 1 30.84 732 SER A C 1
ATOM 5633 O O . SER A 1 732 ? 18.828 -67.375 -7.688 1 30.84 732 SER A O 1
ATOM 5635 N N . LEU A 1 733 ? 18.391 -68.375 -5.645 1 33 733 LEU A N 1
ATOM 5636 C CA . LEU A 1 733 ? 19.516 -68.875 -4.852 1 33 733 LEU A CA 1
ATOM 5637 C C . LEU A 1 733 ? 20.531 -69.625 -5.727 1 33 733 LEU A C 1
ATOM 5639 O O . LEU A 1 733 ? 20.422 -70.812 -5.891 1 33 733 LEU A O 1
ATOM 5643 N N . GLY A 1 734 ? 20.75 -69.5 -6.969 1 30.97 734 GLY A N 1
ATOM 5644 C CA . GLY A 1 734 ? 21.969 -70.312 -7.055 1 30.97 734 GLY A CA 1
ATOM 5645 C C . GLY A 1 734 ? 22.984 -69.938 -5.992 1 30.97 734 GLY A C 1
ATOM 5646 O O . GLY A 1 734 ? 22.938 -68.875 -5.414 1 30.97 734 GLY A O 1
ATOM 5647 N N . GLU A 1 735 ? 23.734 -70.938 -5.328 1 34.03 735 GLU A N 1
ATOM 5648 C CA . GLU A 1 735 ? 24.688 -71.125 -4.242 1 34.03 735 GLU A CA 1
ATOM 5649 C C . GLU A 1 735 ? 25.641 -69.938 -4.172 1 34.03 735 GLU A C 1
ATOM 5651 O O . GLU A 1 735 ? 26.406 -69.75 -3.211 1 34.03 735 GLU A O 1
ATOM 5656 N N . GLY A 1 736 ? 26.172 -69.375 -5.301 1 34.28 736 GLY A N 1
ATOM 5657 C CA . GLY A 1 736 ? 27.328 -68.562 -5.02 1 34.28 736 GLY A CA 1
ATOM 5658 C C . GLY A 1 736 ? 27 -67.312 -4.234 1 34.28 736 GLY A C 1
ATOM 5659 O O . GLY A 1 736 ? 25.844 -66.875 -4.238 1 34.28 736 GLY A O 1
ATOM 5660 N N . GLY A 1 737 ? 27.641 -67 -3.041 1 36.22 737 GLY A N 1
ATOM 5661 C CA . GLY A 1 737 ? 27.781 -66 -1.963 1 36.22 737 GLY A CA 1
ATOM 5662 C C . GLY A 1 737 ? 27.531 -64.562 -2.402 1 36.22 737 GLY A C 1
ATOM 5663 O O . GLY A 1 737 ? 27.938 -63.625 -1.727 1 36.22 737 GLY A O 1
ATOM 5664 N N . SER A 1 738 ? 27.312 -64.25 -3.697 1 37.53 738 SER A N 1
ATOM 5665 C CA . SER A 1 738 ? 27.422 -62.812 -3.838 1 37.53 738 SER A CA 1
ATOM 5666 C C . SER A 1 738 ? 26.281 -62.094 -3.123 1 37.53 738 SER A C 1
ATOM 5668 O O . SER A 1 738 ? 25.141 -62.562 -3.17 1 37.53 738 SER A O 1
ATOM 5670 N N . ASN A 1 739 ? 26.438 -61.406 -1.99 1 41.66 739 ASN A N 1
ATOM 5671 C CA . ASN A 1 739 ? 25.641 -60.5 -1.162 1 41.66 739 ASN A CA 1
ATOM 5672 C C . ASN A 1 739 ? 24.609 -59.75 -1.991 1 41.66 739 ASN A C 1
ATOM 5674 O O . ASN A 1 739 ? 24.953 -59.094 -2.965 1 41.66 739 ASN A O 1
ATOM 5678 N N . PRO A 1 740 ? 23.375 -60.094 -2.107 1 49.12 740 PRO A N 1
ATOM 5679 C CA . PRO A 1 740 ? 22.312 -59.375 -2.812 1 49.12 740 PRO A CA 1
ATOM 5680 C C . PRO A 1 740 ? 22.375 -57.875 -2.584 1 49.12 740 PRO A C 1
ATOM 5682 O O . PRO A 1 740 ? 22.469 -57.406 -1.439 1 49.12 740 PRO A O 1
ATOM 5685 N N . VAL A 1 741 ? 23 -57.125 -3.404 1 58.84 741 VAL A N 1
ATOM 5686 C CA . VAL A 1 741 ? 23.125 -55.688 -3.332 1 58.84 741 VAL A CA 1
ATOM 5687 C C . VAL A 1 741 ? 21.766 -55.062 -3.062 1 58.84 741 VAL A C 1
ATOM 5689 O O . VAL A 1 741 ? 20.812 -55.25 -3.83 1 58.84 741 VAL A O 1
ATOM 5692 N N . CYS A 1 742 ? 21.328 -54.688 -1.861 1 67.19 742 CYS A N 1
ATOM 5693 C CA . CYS A 1 742 ? 20.125 -54 -1.397 1 67.19 742 CYS A CA 1
ATOM 5694 C C . CYS A 1 742 ? 19.906 -52.719 -2.15 1 67.19 742 CYS A C 1
ATOM 5696 O O . CYS A 1 742 ? 20.844 -51.906 -2.318 1 67.19 742 CYS A O 1
ATOM 5698 N N . PRO A 1 743 ? 18.656 -52.562 -2.812 1 82.56 743 PRO A N 1
ATOM 5699 C CA . PRO A 1 743 ? 18.391 -51.312 -3.51 1 82.56 743 PRO A CA 1
ATOM 5700 C C . PRO A 1 743 ? 18.391 -50.094 -2.576 1 82.56 743 PRO A C 1
ATOM 5702 O O . PRO A 1 743 ? 18.062 -50.219 -1.395 1 82.56 743 PRO A O 1
ATOM 5705 N N . LEU A 1 744 ? 18.953 -49.031 -3.037 1 85.38 744 LEU A N 1
ATOM 5706 C CA . LEU A 1 744 ? 19.031 -47.781 -2.291 1 85.38 744 LEU A CA 1
ATOM 5707 C C . LEU A 1 744 ? 17.781 -46.938 -2.486 1 85.38 744 LEU A C 1
ATOM 5709 O O . LEU A 1 744 ? 17.359 -46.688 -3.619 1 85.38 744 LEU A O 1
ATOM 5713 N N . GLN A 1 745 ? 17.094 -46.5 -1.46 1 84.88 745 GLN A N 1
ATOM 5714 C CA . GLN A 1 745 ? 15.844 -45.75 -1.525 1 84.88 745 GLN A CA 1
ATOM 5715 C C . GLN A 1 745 ? 16.094 -44.25 -1.365 1 84.88 745 GLN A C 1
ATOM 5717 O O . GLN A 1 745 ? 16.594 -43.812 -0.335 1 84.88 745 GLN A O 1
ATOM 5722 N N . PHE A 1 746 ? 15.703 -43.5 -2.385 1 88.19 746 PHE A N 1
ATOM 5723 C CA . PHE A 1 746 ? 15.828 -42.031 -2.346 1 88.19 746 PHE A CA 1
ATOM 5724 C C . PHE A 1 746 ? 14.469 -41.375 -2.486 1 88.19 746 PHE A C 1
ATOM 5726 O O . PHE A 1 746 ? 14.367 -40.219 -2.934 1 88.19 746 PHE A O 1
ATOM 5733 N N . SER A 1 747 ? 13.383 -41.969 -2.166 1 86.25 747 SER A N 1
ATOM 5734 C CA . SER A 1 747 ? 12.023 -41.469 -2.361 1 86.25 747 SER A CA 1
ATOM 5735 C C . SER A 1 747 ? 11.75 -40.25 -1.491 1 86.25 747 SER A C 1
ATOM 5737 O O . SER A 1 747 ? 10.93 -39.406 -1.844 1 86.25 747 SER A O 1
ATOM 5739 N N . LYS A 1 748 ? 12.461 -40 -0.498 1 82.62 748 LYS A N 1
ATOM 5740 C CA . LYS A 1 748 ? 12.18 -38.969 0.468 1 82.62 748 LYS A CA 1
ATOM 5741 C C . LYS A 1 748 ? 12.672 -37.594 -0.035 1 82.62 748 LYS A C 1
ATOM 5743 O O . LYS A 1 748 ? 12.188 -36.562 0.406 1 82.62 748 LYS A O 1
ATOM 5748 N N . ILE A 1 749 ? 13.586 -37.594 -0.945 1 86.94 749 ILE A N 1
ATOM 5749 C CA . ILE A 1 749 ? 14.141 -36.312 -1.408 1 86.94 749 ILE A CA 1
ATOM 5750 C C . ILE A 1 749 ? 13.484 -35.906 -2.725 1 86.94 749 ILE A C 1
ATOM 5752 O O . ILE A 1 749 ? 13.773 -34.844 -3.27 1 86.94 749 ILE A O 1
ATOM 5756 N N . VAL A 1 750 ? 12.586 -36.781 -3.172 1 89.44 750 VAL A N 1
ATOM 5757 C CA . VAL A 1 750 ? 11.961 -36.5 -4.465 1 89.44 750 VAL A CA 1
ATOM 5758 C C . VAL A 1 750 ? 10.703 -35.656 -4.273 1 89.44 750 VAL A C 1
ATOM 5760 O O . VAL A 1 750 ? 9.898 -35.938 -3.371 1 89.44 750 VAL A O 1
ATOM 5763 N N . ASP A 1 751 ? 10.641 -34.656 -5.078 1 88.5 751 ASP A N 1
ATOM 5764 C CA . ASP A 1 751 ? 9.398 -33.875 -5.16 1 88.5 751 ASP A CA 1
ATOM 5765 C C . ASP A 1 751 ? 8.398 -34.531 -6.102 1 88.5 751 ASP A C 1
ATOM 5767 O O . ASP A 1 751 ? 8.594 -34.531 -7.316 1 88.5 751 ASP A O 1
ATOM 5771 N N . LEU A 1 752 ? 7.352 -35.031 -5.559 1 86.81 752 LEU A N 1
ATOM 5772 C CA . LEU A 1 752 ? 6.391 -35.812 -6.336 1 86.81 752 LEU A CA 1
ATOM 5773 C C . LEU A 1 752 ? 5.355 -34.875 -6.984 1 86.81 752 LEU A C 1
ATOM 5775 O O . LEU A 1 752 ? 4.527 -35.344 -7.777 1 86.81 752 LEU A O 1
ATOM 5779 N N . SER A 1 753 ? 5.426 -33.656 -6.727 1 87.56 753 SER A N 1
ATOM 5780 C CA . SER A 1 753 ? 4.43 -32.75 -7.289 1 87.56 753 SER A CA 1
ATOM 5781 C C . SER A 1 753 ? 5.078 -31.5 -7.84 1 87.56 753 SER A C 1
ATOM 5783 O O . SER A 1 753 ? 4.676 -30.375 -7.492 1 87.56 753 SER A O 1
ATOM 5785 N N . PRO A 1 754 ? 5.902 -31.672 -8.773 1 90.06 754 PRO A N 1
ATOM 5786 C CA . PRO A 1 754 ? 6.461 -30.484 -9.398 1 90.06 754 PRO A CA 1
ATOM 5787 C C . PRO A 1 754 ? 5.445 -29.734 -10.25 1 90.06 754 PRO A C 1
ATOM 5789 O O . PRO A 1 754 ? 4.465 -30.328 -10.719 1 90.06 754 PRO A O 1
ATOM 5792 N N . VAL A 1 755 ? 5.609 -28.438 -10.453 1 91.38 755 VAL A N 1
ATOM 5793 C CA . VAL A 1 755 ? 4.715 -27.641 -11.289 1 91.38 755 VAL A CA 1
ATOM 5794 C C . VAL A 1 755 ? 4.969 -27.969 -12.758 1 91.38 755 VAL A C 1
ATOM 5796 O O . VAL A 1 755 ? 6.109 -27.938 -13.219 1 91.38 755 VAL A O 1
ATOM 5799 N N . THR A 1 756 ? 3.934 -28.344 -13.477 1 92.56 756 THR A N 1
ATOM 5800 C CA . THR A 1 756 ? 4.039 -28.703 -14.883 1 92.56 756 THR A CA 1
ATOM 5801 C C . THR A 1 756 ? 3.146 -27.797 -15.742 1 92.56 756 THR A C 1
ATOM 5803 O O . THR A 1 756 ? 2.119 -27.312 -15.273 1 92.56 756 THR A O 1
ATOM 5806 N N . ILE A 1 757 ? 3.625 -27.562 -16.938 1 93 757 ILE A N 1
ATOM 5807 C CA . ILE A 1 757 ? 2.842 -26.812 -17.906 1 93 757 ILE A CA 1
ATOM 5808 C C . ILE A 1 757 ? 2.834 -27.547 -19.25 1 93 757 ILE A C 1
ATOM 5810 O O . ILE A 1 757 ? 3.721 -28.359 -19.516 1 93 757 ILE A O 1
ATOM 5814 N N . ALA A 1 758 ? 1.794 -27.219 -20.047 1 91.56 758 ALA A N 1
ATOM 5815 C CA . ALA A 1 758 ? 1.704 -27.828 -21.375 1 91.56 758 ALA A CA 1
ATOM 5816 C C . ALA A 1 758 ? 2.605 -27.109 -22.359 1 91.56 758 ALA A C 1
ATOM 5818 O O . ALA A 1 758 ? 2.945 -25.938 -22.172 1 91.56 758 ALA A O 1
ATOM 5819 N N . ASP A 1 759 ? 2.982 -27.781 -23.422 1 91.44 759 ASP A N 1
ATOM 5820 C CA . ASP A 1 759 ? 3.869 -27.234 -24.438 1 91.44 759 ASP A CA 1
ATOM 5821 C C . ASP A 1 759 ? 3.201 -26.078 -25.172 1 91.44 759 ASP A C 1
ATOM 5823 O O . ASP A 1 759 ? 3.873 -25.141 -25.609 1 91.44 759 ASP A O 1
ATOM 5827 N N . LYS A 1 760 ? 1.908 -26.078 -25.203 1 89.56 760 LYS A N 1
ATOM 5828 C CA . LYS A 1 760 ? 1.188 -25.047 -25.953 1 89.56 760 LYS A CA 1
ATOM 5829 C C . LYS A 1 760 ? 0.778 -23.891 -25.062 1 89.56 760 LYS A C 1
ATOM 5831 O O . LYS A 1 760 ? 0.066 -22.984 -25.5 1 89.56 760 LYS A O 1
ATOM 5836 N N . THR A 1 761 ? 1.302 -23.906 -23.875 1 91.81 761 THR A N 1
ATOM 5837 C CA . THR A 1 761 ? 0.993 -22.812 -22.969 1 91.81 761 THR A CA 1
ATOM 5838 C C . THR A 1 761 ? 1.676 -21.516 -23.438 1 91.81 761 THR A C 1
ATOM 5840 O O . THR A 1 761 ? 2.879 -21.516 -23.703 1 91.81 761 THR A O 1
ATOM 5843 N N . PRO A 1 762 ? 0.862 -20.484 -23.547 1 90.19 762 PRO A N 1
ATOM 5844 C CA . PRO A 1 762 ? 1.48 -19.203 -23.922 1 90.19 762 PRO A CA 1
ATOM 5845 C C . PRO A 1 762 ? 2.512 -18.734 -22.891 1 90.19 762 PRO A C 1
ATOM 5847 O O . PRO A 1 762 ? 2.307 -18.906 -21.688 1 90.19 762 PRO A O 1
ATOM 5850 N N . MET A 1 763 ? 3.578 -18.141 -23.359 1 91.12 763 MET A N 1
ATOM 5851 C CA . MET A 1 763 ? 4.656 -17.688 -22.469 1 91.12 763 MET A CA 1
ATOM 5852 C C . MET A 1 763 ? 4.164 -16.609 -21.516 1 91.12 763 MET A C 1
ATOM 5854 O O . MET A 1 763 ? 4.695 -16.453 -20.422 1 91.12 763 MET A O 1
ATOM 5858 N N . GLU A 1 764 ? 3.191 -15.945 -21.906 1 88.69 764 GLU A N 1
ATOM 5859 C CA . GLU A 1 764 ? 2.617 -14.938 -21.016 1 88.69 764 GLU A CA 1
ATOM 5860 C C . GLU A 1 764 ? 2.111 -15.562 -19.719 1 88.69 764 GLU A C 1
ATOM 5862 O O . GLU A 1 764 ? 2.295 -14.992 -18.641 1 88.69 764 GLU A O 1
ATOM 5867 N N . THR A 1 765 ? 1.499 -16.641 -19.844 1 88.88 765 THR A N 1
ATOM 5868 C CA . THR A 1 765 ? 1.002 -17.375 -18.672 1 88.88 765 THR A CA 1
ATOM 5869 C C . THR A 1 765 ? 2.158 -17.938 -17.859 1 88.88 765 THR A C 1
ATOM 5871 O O . THR A 1 765 ? 2.115 -17.953 -16.641 1 88.88 765 THR A O 1
ATOM 5874 N N . VAL A 1 766 ? 3.105 -18.406 -18.609 1 92.44 766 VAL A N 1
ATOM 5875 C CA . VAL A 1 766 ? 4.273 -18.969 -17.938 1 92.44 766 VAL A CA 1
ATOM 5876 C C . VAL A 1 766 ? 4.969 -17.906 -17.109 1 92.44 766 VAL A C 1
ATOM 5878 O O . VAL A 1 766 ? 5.328 -18.141 -15.953 1 92.44 766 VAL A O 1
ATOM 5881 N N . VAL A 1 767 ? 5.133 -16.766 -17.688 1 91.12 767 VAL A N 1
ATOM 5882 C CA . VAL A 1 767 ? 5.781 -15.656 -17 1 91.12 767 VAL A CA 1
ATOM 5883 C C . VAL A 1 767 ? 4.961 -15.266 -15.773 1 91.12 767 VAL A C 1
ATOM 5885 O O . VAL A 1 767 ? 5.516 -14.992 -14.703 1 91.12 767 VAL A O 1
ATOM 5888 N N . ASP A 1 768 ? 3.715 -15.242 -15.891 1 88.38 768 ASP A N 1
ATOM 5889 C CA . ASP A 1 768 ? 2.834 -14.914 -14.773 1 88.38 768 ASP A CA 1
ATOM 5890 C C . ASP A 1 768 ? 2.98 -15.93 -13.648 1 88.38 768 ASP A C 1
ATOM 5892 O O . ASP A 1 768 ? 2.918 -15.562 -12.469 1 88.38 768 ASP A O 1
ATOM 5896 N N . MET A 1 769 ? 3.131 -17.141 -13.984 1 90.12 769 MET A N 1
ATOM 5897 C CA . MET A 1 769 ? 3.311 -18.188 -12.984 1 90.12 769 MET A CA 1
ATOM 5898 C C . MET A 1 769 ? 4.625 -18 -12.227 1 90.12 769 MET A C 1
ATOM 5900 O O . MET A 1 769 ? 4.672 -18.141 -11.008 1 90.12 769 MET A O 1
ATOM 5904 N N . PHE A 1 770 ? 5.637 -17.688 -13.008 1 90.88 770 PHE A N 1
ATOM 5905 C CA . PHE A 1 770 ? 6.93 -17.469 -12.375 1 90.88 770 PHE A CA 1
ATOM 5906 C C . PHE A 1 770 ? 6.875 -16.266 -11.445 1 90.88 770 PHE A C 1
ATOM 5908 O O . PHE A 1 770 ? 7.441 -16.297 -10.344 1 90.88 770 PHE A O 1
ATOM 5915 N N . ARG A 1 771 ? 6.18 -15.289 -11.844 1 87.56 771 ARG A N 1
ATOM 5916 C CA . ARG A 1 771 ? 6.117 -14.047 -11.086 1 87.56 771 ARG A CA 1
ATOM 5917 C C . ARG A 1 771 ? 5.262 -14.211 -9.836 1 87.56 771 ARG A C 1
ATOM 5919 O O . ARG A 1 771 ? 5.664 -13.805 -8.742 1 87.56 771 ARG A O 1
ATOM 5926 N N . LYS A 1 772 ? 4.172 -14.773 -9.977 1 87 772 LYS A N 1
ATOM 5927 C CA . LYS A 1 772 ? 3.182 -14.781 -8.906 1 87 772 LYS A CA 1
ATOM 5928 C C . LYS A 1 772 ? 3.434 -15.93 -7.934 1 87 772 LYS A C 1
ATOM 5930 O O . LYS A 1 772 ? 3.221 -15.789 -6.727 1 87 772 LYS A O 1
ATOM 5935 N N . LEU A 1 773 ? 3.92 -17.062 -8.438 1 88.5 773 LEU A N 1
ATOM 5936 C CA . LEU A 1 773 ? 4.133 -18.219 -7.574 1 88.5 773 LEU A CA 1
ATOM 5937 C C . LEU A 1 773 ? 5.578 -18.281 -7.09 1 88.5 773 LEU A C 1
ATOM 5939 O O . LEU A 1 773 ? 5.891 -19.016 -6.156 1 88.5 773 LEU A O 1
ATOM 5943 N N . GLY A 1 774 ? 6.418 -17.516 -7.68 1 88.12 774 GLY A N 1
ATOM 5944 C CA . GLY A 1 774 ? 7.816 -17.562 -7.297 1 88.12 774 GLY A CA 1
ATOM 5945 C C . GLY A 1 774 ? 8.492 -18.875 -7.617 1 88.12 774 GLY A C 1
ATOM 5946 O O . GLY A 1 774 ? 9.203 -19.438 -6.777 1 88.12 774 GLY A O 1
ATOM 5947 N N . LEU A 1 775 ? 8.312 -19.328 -8.82 1 90.62 775 LEU A N 1
ATOM 5948 C CA . LEU A 1 775 ? 8.844 -20.625 -9.227 1 90.62 775 LEU A CA 1
ATOM 5949 C C . LEU A 1 775 ? 10.312 -20.516 -9.609 1 90.62 775 LEU A C 1
ATOM 5951 O O . LEU A 1 775 ? 10.758 -19.469 -10.086 1 90.62 775 LEU A O 1
ATOM 5955 N N . ARG A 1 776 ? 11.023 -21.578 -9.328 1 90.44 776 ARG A N 1
ATOM 5956 C CA . ARG A 1 776 ? 12.398 -21.703 -9.805 1 90.44 776 ARG A CA 1
ATOM 5957 C C . ARG A 1 776 ? 12.438 -22.328 -11.195 1 90.44 776 ARG A C 1
ATOM 5959 O O . ARG A 1 776 ? 13.25 -21.938 -12.031 1 90.44 776 ARG A O 1
ATOM 5966 N N . GLN A 1 777 ? 11.602 -23.297 -11.375 1 92.25 777 GLN A N 1
ATOM 5967 C CA . GLN A 1 777 ? 11.516 -24 -12.656 1 92.25 777 GLN A CA 1
ATOM 5968 C C . GLN A 1 777 ? 10.141 -24.625 -12.852 1 92.25 777 GLN A C 1
ATOM 5970 O O . GLN A 1 777 ? 9.383 -24.781 -11.891 1 92.25 777 GLN A O 1
ATOM 5975 N N . THR A 1 778 ? 9.82 -24.844 -14.039 1 93.94 778 THR A N 1
ATOM 5976 C CA . THR A 1 778 ? 8.609 -25.578 -14.391 1 93.94 778 THR A CA 1
ATOM 5977 C C . THR A 1 778 ? 8.906 -26.609 -15.484 1 93.94 778 THR A C 1
ATOM 5979 O O . THR A 1 778 ? 9.844 -26.438 -16.266 1 93.94 778 THR A O 1
ATOM 5982 N N . LEU A 1 779 ? 8.203 -27.734 -15.414 1 95.12 779 LEU A N 1
ATOM 5983 C CA . LEU A 1 779 ? 8.398 -28.797 -16.391 1 95.12 779 LEU A CA 1
ATOM 5984 C C . LEU A 1 779 ? 7.352 -28.734 -17.484 1 95.12 779 LEU A C 1
ATOM 5986 O O . LEU A 1 779 ? 6.176 -28.453 -17.219 1 95.12 779 LEU A O 1
ATOM 5990 N N . VAL A 1 780 ? 7.805 -28.891 -18.688 1 94.44 780 VAL A N 1
ATOM 5991 C CA . VAL A 1 780 ? 6.918 -28.828 -19.844 1 94.44 780 VAL A CA 1
ATOM 5992 C C . VAL A 1 780 ? 6.551 -30.234 -20.297 1 94.44 780 VAL A C 1
ATOM 5994 O O . VAL A 1 780 ? 7.43 -31.078 -20.516 1 94.44 780 VAL A O 1
ATOM 5997 N N . THR A 1 781 ? 5.277 -30.5 -20.469 1 91.06 781 THR A N 1
ATOM 5998 C CA . THR A 1 781 ? 4.801 -31.812 -20.859 1 91.06 781 THR A CA 1
ATOM 5999 C C . THR A 1 781 ? 3.871 -31.719 -22.078 1 91.06 781 THR A C 1
ATOM 6001 O O . THR A 1 781 ? 3.328 -30.641 -22.359 1 91.06 781 THR A O 1
ATOM 6004 N N . HIS A 1 782 ? 3.82 -32.688 -22.859 1 88.44 782 HIS A N 1
ATOM 6005 C CA . HIS A 1 782 ? 2.846 -32.875 -23.922 1 88.44 782 HIS A CA 1
ATOM 6006 C C . HIS A 1 782 ? 2.066 -34.188 -23.719 1 88.44 782 HIS A C 1
ATOM 6008 O O . HIS A 1 782 ? 2.627 -35.281 -23.844 1 88.44 782 HIS A O 1
ATOM 6014 N N . ASN A 1 783 ? 0.819 -34.094 -23.469 1 82.5 783 ASN A N 1
ATOM 6015 C CA . ASN A 1 783 ? -0.006 -35.281 -23.188 1 82.5 783 ASN A CA 1
ATOM 6016 C C . ASN A 1 783 ? 0.608 -36.156 -22.094 1 82.5 783 ASN A C 1
ATOM 6018 O O . ASN A 1 783 ? 0.692 -37.375 -22.25 1 82.5 783 ASN A O 1
ATOM 6022 N N . GLY A 1 784 ? 1.245 -35.531 -21.062 1 82.12 784 GLY A N 1
ATOM 6023 C CA . GLY A 1 784 ? 1.809 -36.219 -19.922 1 82.12 784 GLY A CA 1
ATOM 6024 C C . GLY A 1 784 ? 3.275 -36.562 -20.109 1 82.12 784 GLY A C 1
ATOM 6025 O O . GLY A 1 784 ? 3.961 -36.906 -19.141 1 82.12 784 GLY A O 1
ATOM 6026 N N . ARG A 1 785 ? 3.725 -36.531 -21.328 1 87 785 ARG A N 1
ATOM 6027 C CA . ARG A 1 785 ? 5.121 -36.844 -21.609 1 87 785 ARG A CA 1
ATOM 6028 C C . ARG A 1 785 ? 6.012 -35.625 -21.391 1 87 785 ARG A C 1
ATOM 6030 O O . ARG A 1 785 ? 5.652 -34.531 -21.797 1 87 785 ARG A O 1
ATOM 6037 N N . LEU A 1 786 ? 7.152 -35.906 -20.828 1 91.88 786 LEU A N 1
ATOM 6038 C CA . LEU A 1 786 ? 8.078 -34.812 -20.516 1 91.88 786 LEU A CA 1
ATOM 6039 C C . LEU A 1 786 ? 8.82 -34.375 -21.781 1 91.88 786 LEU A C 1
ATOM 6041 O O . LEU A 1 786 ? 9.391 -35.188 -22.484 1 91.88 786 LEU A O 1
ATOM 6045 N N . LEU A 1 787 ? 8.758 -33.062 -22.031 1 90.38 787 LEU A N 1
ATOM 6046 C CA . LEU A 1 787 ? 9.422 -32.531 -23.219 1 90.38 787 LEU A CA 1
ATOM 6047 C C . LEU A 1 787 ? 10.641 -31.703 -22.828 1 90.38 787 LEU A C 1
ATOM 6049 O O . LEU A 1 787 ? 11.625 -31.672 -23.578 1 90.38 787 LEU A O 1
ATOM 6053 N N . GLY A 1 788 ? 10.5 -31.031 -21.75 1 93.31 788 GLY A N 1
ATOM 6054 C CA . GLY A 1 788 ? 11.586 -30.141 -21.375 1 93.31 788 GLY A CA 1
ATOM 6055 C C . GLY A 1 788 ? 11.359 -29.438 -20.047 1 93.31 788 GLY A C 1
ATOM 6056 O O . GLY A 1 788 ? 10.5 -29.844 -19.266 1 93.31 788 GLY A O 1
ATOM 6057 N N . ILE A 1 789 ? 12.367 -28.484 -19.766 1 94.56 789 ILE A N 1
ATOM 6058 C CA . ILE A 1 789 ? 12.344 -27.719 -18.516 1 94.56 789 ILE A CA 1
ATOM 6059 C C . ILE A 1 789 ? 12.516 -26.234 -18.812 1 94.56 789 ILE A C 1
ATOM 6061 O O . ILE A 1 789 ? 13.234 -25.875 -19.75 1 94.56 789 ILE A O 1
ATOM 6065 N N . ILE A 1 790 ? 11.758 -25.438 -18.125 1 94.56 790 ILE A N 1
ATOM 6066 C CA . ILE A 1 790 ? 11.93 -23.984 -18.203 1 94.56 790 ILE A CA 1
ATOM 6067 C C . ILE A 1 790 ? 12.344 -23.438 -16.828 1 94.56 790 ILE A C 1
ATOM 6069 O O . ILE A 1 790 ? 11.641 -23.641 -15.836 1 94.56 790 ILE A O 1
ATOM 6073 N N . THR A 1 791 ? 13.484 -22.812 -16.766 1 91.88 791 THR A N 1
ATOM 6074 C CA . THR A 1 791 ? 13.93 -22.156 -15.539 1 91.88 791 THR A CA 1
ATOM 6075 C C . THR A 1 791 ? 13.672 -20.656 -15.602 1 91.88 791 THR A C 1
ATOM 6077 O O . THR A 1 791 ? 13.398 -20.109 -16.672 1 91.88 791 THR A O 1
ATOM 6080 N N . LYS A 1 792 ? 13.719 -20.031 -14.461 1 90.12 792 LYS A N 1
ATOM 6081 C CA . LYS A 1 792 ? 13.539 -18.594 -14.414 1 90.12 792 LYS A CA 1
ATOM 6082 C C . LYS A 1 792 ? 14.586 -17.875 -15.273 1 90.12 792 LYS A C 1
ATOM 6084 O O . LYS A 1 792 ? 14.297 -16.859 -15.898 1 90.12 792 LYS A O 1
ATOM 6089 N N . LYS A 1 793 ? 15.766 -18.344 -15.266 1 87.75 793 LYS A N 1
ATOM 6090 C CA . LYS A 1 793 ? 16.844 -17.766 -16.062 1 87.75 793 LYS A CA 1
ATOM 6091 C C . LYS A 1 793 ? 16.562 -17.922 -17.562 1 87.75 793 LYS A C 1
ATOM 6093 O O . LYS A 1 793 ? 16.938 -17.047 -18.359 1 87.75 793 LYS A O 1
ATOM 6098 N N . ASP A 1 794 ? 15.93 -19.031 -17.922 1 89.44 794 ASP A N 1
ATOM 6099 C CA . ASP A 1 794 ? 15.539 -19.219 -19.328 1 89.44 794 ASP A CA 1
ATOM 6100 C C . ASP A 1 794 ? 14.531 -18.172 -19.766 1 89.44 794 ASP A C 1
ATOM 6102 O O . ASP A 1 794 ? 14.594 -17.672 -20.891 1 89.44 794 ASP A O 1
ATOM 6106 N N . VAL A 1 795 ? 13.648 -17.969 -18.859 1 89.81 795 VAL A N 1
ATOM 6107 C CA . VAL A 1 795 ? 12.625 -16.953 -19.141 1 89.81 795 VAL A CA 1
ATOM 6108 C C . VAL A 1 795 ? 13.281 -15.594 -19.344 1 89.81 795 VAL A C 1
ATOM 6110 O O . VAL A 1 795 ? 12.945 -14.875 -20.281 1 89.81 795 VAL A O 1
ATOM 6113 N N . LEU A 1 796 ? 14.195 -15.258 -18.547 1 88.62 796 LEU A N 1
ATOM 6114 C CA . LEU A 1 796 ? 14.883 -13.977 -18.625 1 88.62 796 LEU A CA 1
ATOM 6115 C C . LEU A 1 796 ? 15.703 -13.875 -19.906 1 88.62 796 LEU A C 1
ATOM 6117 O O . LEU A 1 796 ? 15.719 -12.828 -20.547 1 88.62 796 LEU A O 1
ATOM 6121 N N . ARG A 1 797 ? 16.344 -14.945 -20.266 1 87.69 797 ARG A N 1
ATOM 6122 C CA . ARG A 1 797 ? 17.125 -14.977 -21.5 1 87.69 797 ARG A CA 1
ATOM 6123 C C . ARG A 1 797 ? 16.234 -14.789 -22.719 1 87.69 797 ARG A C 1
ATOM 6125 O O . ARG A 1 797 ? 16.609 -14.094 -23.672 1 87.69 797 ARG A O 1
ATOM 6132 N N . HIS A 1 798 ? 15.133 -15.445 -22.656 1 87.94 798 HIS A N 1
ATOM 6133 C CA . HIS A 1 798 ? 14.195 -15.344 -23.766 1 87.94 798 HIS A CA 1
ATOM 6134 C C . HIS A 1 798 ? 13.68 -13.922 -23.922 1 87.94 798 HIS A C 1
ATOM 6136 O O . HIS A 1 798 ? 13.562 -13.414 -25.047 1 87.94 798 HIS A O 1
ATOM 6142 N N . ILE A 1 799 ? 13.383 -13.328 -22.875 1 86.25 799 ILE A N 1
ATOM 6143 C CA . ILE A 1 799 ? 12.875 -11.961 -22.906 1 86.25 799 ILE A CA 1
ATOM 6144 C C . ILE A 1 799 ? 13.945 -11.031 -23.469 1 86.25 799 ILE A C 1
ATOM 6146 O O . ILE A 1 799 ? 13.641 -10.156 -24.297 1 86.25 799 ILE A O 1
ATOM 6150 N N . LYS A 1 800 ? 15.141 -11.18 -23.094 1 84.5 800 LYS A N 1
ATOM 6151 C CA . LYS A 1 800 ? 16.234 -10.352 -23.594 1 84.5 800 LYS A CA 1
ATOM 6152 C C . LYS A 1 800 ? 16.469 -10.578 -25.078 1 84.5 800 LYS A C 1
ATOM 6154 O O . LYS A 1 800 ? 16.781 -9.641 -25.828 1 84.5 800 LYS A O 1
ATOM 6159 N N . ARG A 1 801 ? 16.312 -11.781 -25.453 1 82.88 801 ARG A N 1
ATOM 6160 C CA . ARG A 1 801 ? 16.484 -12.102 -26.859 1 82.88 801 ARG A CA 1
ATOM 6161 C C . ARG A 1 801 ? 15.406 -11.422 -27.703 1 82.88 801 ARG A C 1
ATOM 6163 O O . ARG A 1 801 ? 15.688 -10.914 -28.797 1 82.88 801 ARG A O 1
ATOM 6170 N N . MET A 1 802 ? 14.297 -11.516 -27.234 1 82.94 802 MET A N 1
ATOM 6171 C CA . MET A 1 802 ? 13.188 -10.914 -27.953 1 82.94 802 MET A CA 1
ATOM 6172 C C . MET A 1 802 ? 13.336 -9.398 -28.016 1 82.94 802 MET A C 1
ATOM 6174 O O . MET A 1 802 ? 12.867 -8.758 -28.969 1 82.94 802 MET A O 1
ATOM 6178 N N . ASP A 1 803 ? 13.969 -8.836 -26.969 1 77.69 803 ASP A N 1
ATOM 6179 C CA . ASP A 1 803 ? 14.195 -7.395 -26.938 1 77.69 803 ASP A CA 1
ATOM 6180 C C . ASP A 1 803 ? 15.477 -7.02 -27.672 1 77.69 803 ASP A C 1
ATOM 6182 O O . ASP A 1 803 ? 15.93 -5.875 -27.609 1 77.69 803 ASP A O 1
ATOM 6186 N N . ASN A 1 804 ? 16.078 -7.918 -28.328 1 74 804 ASN A N 1
ATOM 6187 C CA . ASN A 1 804 ? 17.297 -7.742 -29.109 1 74 804 ASN A CA 1
ATOM 6188 C C . ASN A 1 804 ? 18.469 -7.316 -28.219 1 74 804 ASN A C 1
ATOM 6190 O O . ASN A 1 804 ? 19.266 -6.461 -28.609 1 74 804 ASN A O 1
ATOM 6194 N N . GLU A 1 805 ? 18.375 -7.785 -27.078 1 75 805 GLU A N 1
ATOM 6195 C CA . GLU A 1 805 ? 19.484 -7.574 -26.156 1 75 805 GLU A CA 1
ATOM 6196 C C . GLU A 1 805 ? 20.312 -8.844 -25.984 1 75 805 GLU A C 1
ATOM 6198 O O . GLU A 1 805 ? 19.844 -9.945 -26.297 1 75 805 GLU A O 1
ATOM 6203 N N . ASP A 1 806 ? 21.578 -8.688 -25.594 1 69.06 806 ASP A N 1
ATOM 6204 C CA . ASP A 1 806 ? 22.453 -9.836 -25.406 1 69.06 806 ASP A CA 1
ATOM 6205 C C . ASP A 1 806 ? 22.047 -10.641 -24.156 1 69.06 806 ASP A C 1
ATOM 6207 O O . ASP A 1 806 ? 22.125 -10.133 -23.047 1 69.06 806 ASP A O 1
ATOM 6211 N N . PRO A 1 807 ? 21.578 -11.773 -24.406 1 73 807 PRO A N 1
ATOM 6212 C CA . PRO A 1 807 ? 21.172 -12.602 -23.266 1 73 807 PRO A CA 1
ATOM 6213 C C . PRO A 1 807 ? 22.328 -12.922 -22.328 1 73 807 PRO A C 1
ATOM 6215 O O . PRO A 1 807 ? 22.109 -13.219 -21.156 1 73 807 PRO A O 1
ATOM 6218 N N . GLU A 1 808 ? 23.469 -12.859 -22.766 1 67.38 808 GLU A N 1
ATOM 6219 C CA . GLU A 1 808 ? 24.625 -13.211 -21.953 1 67.38 808 GLU A CA 1
ATOM 6220 C C . GLU A 1 808 ? 25.016 -12.078 -21.016 1 67.38 808 GLU A C 1
ATOM 6222 O O . GLU A 1 808 ? 25.875 -12.25 -20.156 1 67.38 808 GLU A O 1
ATOM 6227 N N . SER A 1 809 ? 24.312 -11.055 -21.094 1 64.31 809 SER A N 1
ATOM 6228 C CA . SER A 1 809 ? 24.594 -9.906 -20.234 1 64.31 809 SER A CA 1
ATOM 6229 C C . SER A 1 809 ? 24.047 -10.125 -18.828 1 64.31 809 SER A C 1
ATOM 6231 O O . SER A 1 809 ? 24.484 -9.445 -17.891 1 64.31 809 SER A O 1
ATOM 6233 N N . ILE A 1 810 ? 23.25 -11.086 -18.688 1 67.62 810 ILE A N 1
ATOM 6234 C CA . ILE A 1 810 ? 22.688 -11.359 -17.375 1 67.62 810 ILE A CA 1
ATOM 6235 C C . ILE A 1 810 ? 23.594 -12.305 -16.609 1 67.62 810 ILE A C 1
ATOM 6237 O O . ILE A 1 810 ? 24.125 -13.258 -17.172 1 67.62 810 ILE A O 1
ATOM 6241 N N . LEU A 1 811 ? 23.859 -11.898 -15.383 1 57.41 811 LEU A N 1
ATOM 6242 C CA . LEU A 1 811 ? 24.703 -12.734 -14.523 1 57.41 811 LEU A CA 1
ATOM 6243 C C . LEU A 1 811 ? 23.953 -13.992 -14.094 1 57.41 811 LEU A C 1
ATOM 6245 O O . LEU A 1 811 ? 23.031 -13.922 -13.281 1 57.41 811 LEU A O 1
ATOM 6249 N N . PHE A 1 812 ? 24.188 -15.086 -15.078 1 56.31 812 PHE A N 1
ATOM 6250 C CA . PHE A 1 812 ? 23.594 -16.375 -14.719 1 56.31 812 PHE A CA 1
ATOM 6251 C C . PHE A 1 812 ? 24.641 -17.312 -14.156 1 56.31 812 PHE A C 1
ATOM 6253 O O . PHE A 1 812 ? 25.812 -17.266 -14.539 1 56.31 812 PHE A O 1
ATOM 6260 N N . ASN A 1 813 ? 24.75 -17.5 -12.805 1 47.16 813 ASN A N 1
ATOM 6261 C CA . ASN A 1 813 ? 25.641 -18.609 -12.492 1 47.16 813 ASN A CA 1
ATOM 6262 C C . ASN A 1 813 ? 25.125 -19.938 -13.062 1 47.16 813 ASN A C 1
ATOM 6264 O O . ASN A 1 813 ? 23.922 -20.188 -13.055 1 47.16 813 ASN A O 1
ATOM 6268 N N . MET B 1 1 ? -45.969 -48.469 32.375 1 17 1 MET B N 1
ATOM 6269 C CA . MET B 1 1 ? -46.531 -47.188 32.844 1 17 1 MET B CA 1
ATOM 6270 C C . MET B 1 1 ? -46.562 -46.156 31.719 1 17 1 MET B C 1
ATOM 6272 O O . MET B 1 1 ? -45.844 -46.312 30.703 1 17 1 MET B O 1
ATOM 6276 N N . ASN B 1 2 ? -46.469 -44.656 31.812 1 15.61 2 ASN B N 1
ATOM 6277 C CA . ASN B 1 2 ? -47.344 -43.719 31.156 1 15.61 2 ASN B CA 1
ATOM 6278 C C . ASN B 1 2 ? -46.844 -43.344 29.766 1 15.61 2 ASN B C 1
ATOM 6280 O O . ASN B 1 2 ? -45.812 -42.688 29.641 1 15.61 2 ASN B O 1
ATOM 6284 N N . ARG B 1 3 ? -46.938 -44.094 28.594 1 19.19 3 ARG B N 1
ATOM 6285 C CA . ARG B 1 3 ? -46.531 -44.219 27.203 1 19.19 3 ARG B CA 1
ATOM 6286 C C . ARG B 1 3 ? -47.188 -43.188 26.312 1 19.19 3 ARG B C 1
ATOM 6288 O O . ARG B 1 3 ? -47.406 -43.438 25.125 1 19.19 3 ARG B O 1
ATOM 6295 N N . SER B 1 4 ? -47.625 -41.844 26.953 1 17.56 4 SER B N 1
ATOM 6296 C CA . SER B 1 4 ? -48.781 -41.062 26.531 1 17.56 4 SER B CA 1
ATOM 6297 C C . SER B 1 4 ? -48.594 -40.438 25.156 1 17.56 4 SER B C 1
ATOM 6299 O O . SER B 1 4 ? -47.438 -40.25 24.734 1 17.56 4 SER B O 1
ATOM 6301 N N . GLY B 1 5 ? -49.688 -39.75 24.234 1 17.67 5 GLY B N 1
ATOM 6302 C CA . GLY B 1 5 ? -50.375 -39.875 22.969 1 17.67 5 GLY B CA 1
ATOM 6303 C C . GLY B 1 5 ? -50.062 -38.719 22.016 1 17.67 5 GLY B C 1
ATOM 6304 O O . GLY B 1 5 ? -50.156 -38.906 20.797 1 17.67 5 GLY B O 1
ATOM 6305 N N . SER B 1 6 ? -49.844 -37.312 22.297 1 17.16 6 SER B N 1
ATOM 6306 C CA . SER B 1 6 ? -50.656 -36.219 21.797 1 17.16 6 SER B CA 1
ATOM 6307 C C . SER B 1 6 ? -50.156 -35.719 20.453 1 17.16 6 SER B C 1
ATOM 6309 O O . SER B 1 6 ? -48.969 -35.438 20.297 1 17.16 6 SER B O 1
ATOM 6311 N N . GLN B 1 7 ? -50.938 -35.688 19.062 1 18.62 7 GLN B N 1
ATOM 6312 C CA . GLN B 1 7 ? -51.062 -35.594 17.625 1 18.62 7 GLN B CA 1
ATOM 6313 C C . GLN B 1 7 ? -51.188 -34.125 17.172 1 18.62 7 GLN B C 1
ATOM 6315 O O . GLN B 1 7 ? -52.25 -33.5 17.344 1 18.62 7 GLN B O 1
ATOM 6320 N N . ASN B 1 8 ? -50.406 -33.062 17.5 1 16.61 8 ASN B N 1
ATOM 6321 C CA . ASN B 1 8 ? -50.812 -31.641 17.422 1 16.61 8 ASN B CA 1
ATOM 6322 C C . ASN B 1 8 ? -51.219 -31.25 16.016 1 16.61 8 ASN B C 1
ATOM 6324 O O . ASN B 1 8 ? -50.719 -31.797 15.031 1 16.61 8 ASN B O 1
ATOM 6328 N N . ILE B 1 9 ? -52.031 -29.938 15.633 1 16.25 9 ILE B N 1
ATOM 6329 C CA . ILE B 1 9 ? -53.156 -29.25 15.008 1 16.25 9 ILE B CA 1
ATOM 6330 C C . ILE B 1 9 ? -52.719 -28.625 13.688 1 16.25 9 ILE B C 1
ATOM 6332 O O . ILE B 1 9 ? -51.781 -27.812 13.664 1 16.25 9 ILE B O 1
ATOM 6336 N N . ILE B 1 10 ? -53.219 -28.875 12.219 1 16.8 10 ILE B N 1
ATOM 6337 C CA . ILE B 1 10 ? -53.281 -28.938 10.766 1 16.8 10 ILE B CA 1
ATOM 6338 C C . ILE B 1 10 ? -53.938 -27.672 10.234 1 16.8 10 ILE B C 1
ATOM 6340 O O . ILE B 1 10 ? -53.844 -27.375 9.039 1 16.8 10 ILE B O 1
ATOM 6344 N N . ASP B 1 11 ? -54.781 -26.719 10.719 1 15.57 11 ASP B N 1
ATOM 6345 C CA . ASP B 1 11 ? -56.031 -26.422 10.078 1 15.57 11 ASP B CA 1
ATOM 6346 C C . ASP B 1 11 ? -55.875 -25.406 8.961 1 15.57 11 ASP B C 1
ATOM 6348 O O . ASP B 1 11 ? -56.312 -25.625 7.828 1 15.57 11 ASP B O 1
ATOM 6352 N N . VAL B 1 12 ? -56.312 -23.969 8.883 1 16.23 12 VAL B N 1
ATOM 6353 C CA . VAL B 1 12 ? -57.625 -23.469 8.5 1 16.23 12 VAL B CA 1
ATOM 6354 C C . VAL B 1 12 ? -57.562 -22.844 7.109 1 16.23 12 VAL B C 1
ATOM 6356 O O . VAL B 1 12 ? -58.219 -23.328 6.172 1 16.23 12 VAL B O 1
ATOM 6359 N N . GLY B 1 13 ? -57.844 -21.438 6.816 1 15.63 13 GLY B N 1
ATOM 6360 C CA . GLY B 1 13 ? -59 -20.781 6.238 1 15.63 13 GLY B CA 1
ATOM 6361 C C . GLY B 1 13 ? -58.812 -20.422 4.773 1 15.63 13 GLY B C 1
ATOM 6362 O O . GLY B 1 13 ? -57.688 -20.469 4.258 1 15.63 13 GLY B O 1
ATOM 6363 N N . GLY B 1 14 ? -59.812 -19.484 3.928 1 16.23 14 GLY B N 1
ATOM 6364 C CA . GLY B 1 14 ? -60.844 -19.438 2.906 1 16.23 14 GLY B CA 1
ATOM 6365 C C . GLY B 1 14 ? -60.438 -18.656 1.675 1 16.23 14 GLY B C 1
ATOM 6366 O O . GLY B 1 14 ? -60.531 -19.156 0.553 1 16.23 14 GLY B O 1
ATOM 6367 N N . GLY B 1 15 ? -60.438 -17.156 1.519 1 16.03 15 GLY B N 1
ATOM 6368 C CA . GLY B 1 15 ? -61.375 -16.453 0.67 1 16.03 15 GLY B CA 1
ATOM 6369 C C . GLY B 1 15 ? -60.906 -16.328 -0.766 1 16.03 15 GLY B C 1
ATOM 6370 O O . GLY B 1 15 ? -59.719 -16.172 -1.021 1 16.03 15 GLY B O 1
ATOM 6371 N N . VAL B 1 16 ? -61.781 -16.531 -2.027 1 17.31 16 VAL B N 1
ATOM 6372 C CA . VAL B 1 16 ? -61.906 -16.906 -3.434 1 17.31 16 VAL B CA 1
ATOM 6373 C C . VAL B 1 16 ? -61.969 -15.641 -4.297 1 17.31 16 VAL B C 1
ATOM 6375 O O . VAL B 1 16 ? -61.812 -15.719 -5.52 1 17.31 16 VAL B O 1
ATOM 6378 N N . GLY B 1 17 ? -62.188 -14.383 -3.867 1 15.7 17 GLY B N 1
ATOM 6379 C CA . GLY B 1 17 ? -63.156 -13.719 -4.75 1 15.7 17 GLY B CA 1
ATOM 6380 C C . GLY B 1 17 ? -62.625 -13.523 -6.156 1 15.7 17 GLY B C 1
ATOM 6381 O O . GLY B 1 17 ? -61.406 -13.695 -6.402 1 15.7 17 GLY B O 1
ATOM 6382 N N . ASN B 1 18 ? -63.312 -12.555 -7.141 1 16.11 18 ASN B N 1
ATOM 6383 C CA . ASN B 1 18 ? -64.062 -12.422 -8.375 1 16.11 18 ASN B CA 1
ATOM 6384 C C . ASN B 1 18 ? -63.25 -11.82 -9.5 1 16.11 18 ASN B C 1
ATOM 6386 O O . ASN B 1 18 ? -63.156 -12.383 -10.594 1 16.11 18 ASN B O 1
ATOM 6390 N N . SER B 1 19 ? -63.25 -10.383 -9.758 1 16.17 19 SER B N 1
ATOM 6391 C CA . SER B 1 19 ? -63.812 -9.766 -10.961 1 16.17 19 SER B CA 1
ATOM 6392 C C . SER B 1 19 ? -62.781 -9.641 -12.062 1 16.17 19 SER B C 1
ATOM 6394 O O . SER B 1 19 ? -61.594 -9.453 -11.781 1 16.17 19 SER B O 1
ATOM 6396 N N . LEU B 1 20 ? -63.094 -9.766 -13.508 1 16.67 20 LEU B N 1
ATOM 6397 C CA . LEU B 1 20 ? -62.719 -10.078 -14.875 1 16.67 20 LEU B CA 1
ATOM 6398 C C . LEU B 1 20 ? -62.156 -8.859 -15.578 1 16.67 20 LEU B C 1
ATOM 6400 O O . LEU B 1 20 ? -61.438 -8.984 -16.578 1 16.67 20 LEU B O 1
ATOM 6404 N N . GLY B 1 21 ? -62.281 -7.594 -15.203 1 16.14 21 GLY B N 1
ATOM 6405 C CA . GLY B 1 21 ? -62.656 -6.758 -16.328 1 16.14 21 GLY B CA 1
ATOM 6406 C C . GLY B 1 21 ? -61.594 -6.66 -17.406 1 16.14 21 GLY B C 1
ATOM 6407 O O . GLY B 1 21 ? -60.438 -6.977 -17.156 1 16.14 21 GLY B O 1
ATOM 6408 N N . ASN B 1 22 ? -61.844 -5.996 -18.719 1 16.41 22 ASN B N 1
ATOM 6409 C CA . ASN B 1 22 ? -61.906 -5.953 -20.172 1 16.41 22 ASN B CA 1
ATOM 6410 C C . ASN B 1 22 ? -60.719 -5.203 -20.766 1 16.41 22 ASN B C 1
ATOM 6412 O O . ASN B 1 22 ? -60.156 -5.605 -21.797 1 16.41 22 ASN B O 1
ATOM 6416 N N . THR B 1 23 ? -60.312 -3.967 -20.328 1 17.11 23 THR B N 1
ATOM 6417 C CA . THR B 1 23 ? -60.281 -2.926 -21.344 1 17.11 23 THR B CA 1
ATOM 6418 C C . THR B 1 23 ? -59.125 -3.162 -22.312 1 17.11 23 THR B C 1
ATOM 6420 O O . THR B 1 23 ? -58.125 -3.758 -21.953 1 17.11 23 THR B O 1
ATOM 6423 N N . SER B 1 24 ? -59.094 -2.625 -23.75 1 16.73 24 SER B N 1
ATOM 6424 C CA . SER B 1 24 ? -58.969 -2.688 -25.203 1 16.73 24 SER B CA 1
ATOM 6425 C C . SER B 1 24 ? -57.625 -2.195 -25.656 1 16.73 24 SER B C 1
ATOM 6427 O O . SER B 1 24 ? -57.094 -2.633 -26.703 1 16.73 24 SER B O 1
ATOM 6429 N N . ASP B 1 25 ? -56.969 -1.097 -25.125 1 17.48 25 ASP B N 1
ATOM 6430 C CA . ASP B 1 25 ? -56.594 -0.1 -26.125 1 17.48 25 ASP B CA 1
ATOM 6431 C C . ASP B 1 25 ? -55.531 -0.652 -27.094 1 17.48 25 ASP B C 1
ATOM 6433 O O . ASP B 1 25 ? -54.625 -1.367 -26.672 1 17.48 25 ASP B O 1
ATOM 6437 N N . ASP B 1 26 ? -55.594 -0.488 -28.562 1 16.75 26 ASP B N 1
ATOM 6438 C CA . ASP B 1 26 ? -55.438 -0.857 -29.953 1 16.75 26 ASP B CA 1
ATOM 6439 C C . ASP B 1 26 ? -54.031 -0.577 -30.453 1 16.75 26 ASP B C 1
ATOM 6441 O O . ASP B 1 26 ? -53.562 -1.188 -31.422 1 16.75 26 ASP B O 1
ATOM 6445 N N . ASP B 1 27 ? -53.281 0.527 -30.156 1 19 27 ASP B N 1
ATOM 6446 C CA . ASP B 1 27 ? -52.719 1.189 -31.328 1 19 27 ASP B CA 1
ATOM 6447 C C . ASP B 1 27 ? -51.688 0.313 -32.031 1 19 27 ASP B C 1
ATOM 6449 O O . ASP B 1 27 ? -50.688 -0.086 -31.406 1 19 27 ASP B O 1
ATOM 6453 N N . MET B 1 28 ? -52.062 -0.483 -33.125 1 18.2 28 MET B N 1
ATOM 6454 C CA . MET B 1 28 ? -51.531 -1.435 -34.125 1 18.2 28 MET B CA 1
ATOM 6455 C C . MET B 1 28 ? -50.438 -0.799 -34.969 1 18.2 28 MET B C 1
ATOM 6457 O O . MET B 1 28 ? -50.719 -0.333 -36.094 1 18.2 28 MET B O 1
ATOM 6461 N N . VAL B 1 29 ? -49.625 0.257 -34.531 1 20.23 29 VAL B N 1
ATOM 6462 C CA . VAL B 1 29 ? -49 0.916 -35.688 1 20.23 29 VAL B CA 1
ATOM 6463 C C . VAL B 1 29 ? -48.469 -0.133 -36.656 1 20.23 29 VAL B C 1
ATOM 6465 O O . VAL B 1 29 ? -47.844 -1.106 -36.25 1 20.23 29 VAL B O 1
ATOM 6468 N N . GLU B 1 30 ? -48.938 -0.127 -37.938 1 18.17 30 GLU B N 1
ATOM 6469 C CA . GLU B 1 30 ? -48.844 -0.768 -39.219 1 18.17 30 GLU B CA 1
ATOM 6470 C C . GLU B 1 30 ? -47.406 -0.731 -39.75 1 18.17 30 GLU B C 1
ATOM 6472 O O . GLU B 1 30 ? -46.875 0.34 -40.094 1 18.17 30 GLU B O 1
ATOM 6477 N N . LEU B 1 31 ? -46.406 -1.336 -39.156 1 18.23 31 LEU B N 1
ATOM 6478 C CA . LEU B 1 31 ? -45.094 -1.37 -39.781 1 18.23 31 LEU B CA 1
ATOM 6479 C C . LEU B 1 31 ? -45.188 -1.812 -41.25 1 18.23 31 LEU B C 1
ATOM 6481 O O . LEU B 1 31 ? -45.625 -2.93 -41.531 1 18.23 31 LEU B O 1
ATOM 6485 N N . GLU B 1 32 ? -45.562 -0.815 -42.125 1 18.48 32 GLU B N 1
ATOM 6486 C CA . GLU B 1 32 ? -45.625 -0.941 -43.594 1 18.48 32 GLU B CA 1
ATOM 6487 C C . GLU B 1 32 ? -44.469 -1.737 -44.125 1 18.48 32 GLU B C 1
ATOM 6489 O O . GLU B 1 32 ? -43.344 -1.609 -43.656 1 18.48 32 GLU B O 1
ATOM 6494 N N . ARG B 1 33 ? -44.719 -2.736 -45.094 1 21.2 33 ARG B N 1
ATOM 6495 C CA . ARG B 1 33 ? -44.156 -3.809 -45.906 1 21.2 33 ARG B CA 1
ATOM 6496 C C . ARG B 1 33 ? -43.25 -3.252 -47 1 21.2 33 ARG B C 1
ATOM 6498 O O . ARG B 1 33 ? -43.656 -3.16 -48.156 1 21.2 33 ARG B O 1
ATOM 6505 N N . GLU B 1 34 ? -42.594 -2.123 -46.875 1 20.78 34 GLU B N 1
ATOM 6506 C CA . GLU B 1 34 ? -42.094 -1.644 -48.156 1 20.78 34 GLU B CA 1
ATOM 6507 C C . GLU B 1 34 ? -41.344 -2.738 -48.875 1 20.78 34 GLU B C 1
ATOM 6509 O O . GLU B 1 34 ? -40.656 -3.553 -48.25 1 20.78 34 GLU B O 1
ATOM 6514 N N . GLY B 1 35 ? -41.625 -2.973 -50.25 1 20.58 35 GLY B N 1
ATOM 6515 C CA . GLY B 1 35 ? -41.344 -3.867 -51.344 1 20.58 35 GLY B CA 1
ATOM 6516 C C . GLY B 1 35 ? -39.906 -3.881 -51.75 1 20.58 35 GLY B C 1
ATOM 6517 O O . GLY B 1 35 ? -39.375 -2.873 -52.25 1 20.58 35 GLY B O 1
ATOM 6518 N N . ALA B 1 36 ? -38.969 -4.312 -51.062 1 21.61 36 ALA B N 1
ATOM 6519 C CA . ALA B 1 36 ? -37.594 -4.273 -51.562 1 21.61 36 ALA B CA 1
ATOM 6520 C C . ALA B 1 36 ? -37.469 -4.957 -52.906 1 21.61 36 ALA B C 1
ATOM 6522 O O . ALA B 1 36 ? -38.094 -6.004 -53.125 1 21.61 36 ALA B O 1
ATOM 6523 N N . PRO B 1 37 ? -37.188 -4.25 -53.969 1 23.94 37 PRO B N 1
ATOM 6524 C CA . PRO B 1 37 ? -36.969 -4.629 -55.375 1 23.94 37 PRO B CA 1
ATOM 6525 C C . PRO B 1 37 ? -36.031 -5.832 -55.5 1 23.94 37 PRO B C 1
ATOM 6527 O O . PRO B 1 37 ? -35.25 -6.113 -54.625 1 23.94 37 PRO B O 1
ATOM 6530 N N . SER B 1 38 ? -36.281 -6.762 -56.5 1 22.61 38 SER B N 1
ATOM 6531 C CA . SER B 1 38 ? -35.781 -8.07 -56.906 1 22.61 38 SER B CA 1
ATOM 6532 C C . SER B 1 38 ? -34.344 -7.992 -57.375 1 22.61 38 SER B C 1
ATOM 6534 O O . SER B 1 38 ? -33.812 -8.922 -58 1 22.61 38 SER B O 1
ATOM 6536 N N . THR B 1 39 ? -33.562 -6.965 -57.125 1 23.06 39 THR B N 1
ATOM 6537 C CA . THR B 1 39 ? -32.344 -7.02 -57.938 1 23.06 39 THR B CA 1
ATOM 6538 C C . THR B 1 39 ? -31.641 -8.359 -57.781 1 23.06 39 THR B C 1
ATOM 6540 O O . THR B 1 39 ? -31.562 -8.891 -56.656 1 23.06 39 THR B O 1
ATOM 6543 N N . ARG B 1 40 ? -31.531 -9.141 -58.906 1 25.64 40 ARG B N 1
ATOM 6544 C CA . ARG B 1 40 ? -30.938 -10.453 -59.156 1 25.64 40 ARG B CA 1
ATOM 6545 C C . ARG B 1 40 ? -29.516 -10.531 -58.625 1 25.64 40 ARG B C 1
ATOM 6547 O O . ARG B 1 40 ? -28.656 -9.75 -59 1 25.64 40 ARG B O 1
ATOM 6554 N N . PRO B 1 41 ? -29.406 -10.805 -57.375 1 24.08 41 PRO B N 1
ATOM 6555 C CA . PRO B 1 41 ? -28.047 -10.812 -56.812 1 24.08 41 PRO B CA 1
ATOM 6556 C C . PRO B 1 41 ? -27.094 -11.695 -57.625 1 24.08 41 PRO B C 1
ATOM 6558 O O . PRO B 1 41 ? -27.469 -12.789 -58.031 1 24.08 41 PRO B O 1
ATOM 6561 N N . SER B 1 42 ? -26.406 -11.148 -58.594 1 24.77 42 SER B N 1
ATOM 6562 C CA . SER B 1 42 ? -25.375 -11.867 -59.344 1 24.77 42 SER B CA 1
ATOM 6563 C C . SER B 1 42 ? -24.625 -12.836 -58.438 1 24.77 42 SER B C 1
ATOM 6565 O O . SER B 1 42 ? -24.219 -12.484 -57.344 1 24.77 42 SER B O 1
ATOM 6567 N N . GLY B 1 43 ? -24.938 -14.148 -58.531 1 23.7 43 GLY B N 1
ATOM 6568 C CA . GLY B 1 43 ? -24.578 -15.359 -57.812 1 23.7 43 GLY B CA 1
ATOM 6569 C C . GLY B 1 43 ? -23.078 -15.539 -57.656 1 23.7 43 GLY B C 1
ATOM 6570 O O . GLY B 1 43 ? -22.438 -16.266 -58.438 1 23.7 43 GLY B O 1
ATOM 6571 N N . GLY B 1 44 ? -22.312 -14.453 -57.625 1 24.58 44 GLY B N 1
ATOM 6572 C CA . GLY B 1 44 ? -20.906 -14.789 -57.531 1 24.58 44 GLY B CA 1
ATOM 6573 C C . GLY B 1 44 ? -20.625 -15.883 -56.5 1 24.58 44 GLY B C 1
ATOM 6574 O O . GLY B 1 44 ? -21.234 -15.922 -55.438 1 24.58 44 GLY B O 1
ATOM 6575 N N . ILE B 1 45 ? -20.328 -17.078 -57.062 1 25.52 45 ILE B N 1
ATOM 6576 C CA . ILE B 1 45 ? -19.922 -18.297 -56.344 1 25.52 45 ILE B CA 1
ATOM 6577 C C . ILE B 1 45 ? -19.016 -17.938 -55.188 1 25.52 45 ILE B C 1
ATOM 6579 O O . ILE B 1 45 ? -17.953 -17.344 -55.344 1 25.52 45 ILE B O 1
ATOM 6583 N N . SER B 1 46 ? -19.688 -17.531 -54.156 1 27.41 46 SER B N 1
ATOM 6584 C CA . SER B 1 46 ? -18.906 -17.344 -52.938 1 27.41 46 SER B CA 1
ATOM 6585 C C . SER B 1 46 ? -17.828 -18.422 -52.781 1 27.41 46 SER B C 1
ATOM 6587 O O . SER B 1 46 ? -18.078 -19.594 -53.094 1 27.41 46 SER B O 1
ATOM 6589 N N . PRO B 1 47 ? -16.594 -18.078 -53.062 1 28.61 47 PRO B N 1
ATOM 6590 C CA . PRO B 1 47 ? -15.57 -19.125 -52.969 1 28.61 47 PRO B CA 1
ATOM 6591 C C . PRO B 1 47 ? -15.938 -20.188 -51.938 1 28.61 47 PRO B C 1
ATOM 6593 O O . PRO B 1 47 ? -16.688 -19.922 -50.969 1 28.61 47 PRO B O 1
ATOM 6596 N N . PRO B 1 48 ? -16.031 -21.469 -52.375 1 26.45 48 PRO B N 1
ATOM 6597 C CA . PRO B 1 48 ? -16.328 -22.578 -51.469 1 26.45 48 PRO B CA 1
ATOM 6598 C C . PRO B 1 48 ? -15.773 -22.344 -50.062 1 26.45 48 PRO B C 1
ATOM 6600 O O . PRO B 1 48 ? -14.727 -21.703 -49.906 1 26.45 48 PRO B O 1
ATOM 6603 N N . LEU B 1 49 ? -16.672 -22.141 -49.125 1 29.56 49 LEU B N 1
ATOM 6604 C CA . LEU B 1 49 ? -16.344 -22.203 -47.688 1 29.56 49 LEU B CA 1
ATOM 6605 C C . LEU B 1 49 ? -15.258 -23.234 -47.438 1 29.56 49 LEU B C 1
ATOM 6607 O O . LEU B 1 49 ? -15.461 -24.422 -47.625 1 29.56 49 LEU B O 1
ATOM 6611 N N . ASP B 1 50 ? -14.086 -23.016 -47.844 1 29.05 50 ASP B N 1
ATOM 6612 C CA . ASP B 1 50 ? -13.102 -23.922 -47.281 1 29.05 50 ASP B CA 1
ATOM 6613 C C . ASP B 1 50 ? -13.562 -24.438 -45.906 1 29.05 50 ASP B C 1
ATOM 6615 O O . ASP B 1 50 ? -14.094 -23.672 -45.094 1 29.05 50 ASP B O 1
ATOM 6619 N N . GLY B 1 51 ? -14.25 -25.578 -45.812 1 31.48 51 GLY B N 1
ATOM 6620 C CA . GLY B 1 51 ? -14.703 -26.375 -44.688 1 31.48 51 GLY B CA 1
ATOM 6621 C C . GLY B 1 51 ? -14.047 -25.984 -43.375 1 31.48 51 GLY B C 1
ATOM 6622 O O . GLY B 1 51 ? -14.039 -26.766 -42.406 1 31.48 51 GLY B O 1
ATOM 6623 N N . SER B 1 52 ? -13.055 -25.234 -43.469 1 33.22 52 SER B N 1
ATOM 6624 C CA . SER B 1 52 ? -12.305 -25.031 -42.25 1 33.22 52 SER B CA 1
ATOM 6625 C C . SER B 1 52 ? -13.188 -24.484 -41.125 1 33.22 52 SER B C 1
ATOM 6627 O O . SER B 1 52 ? -14.266 -23.953 -41.406 1 33.22 52 SER B O 1
ATOM 6629 N N . GLY B 1 53 ? -12.797 -24.594 -39.781 1 38.25 53 GLY B N 1
ATOM 6630 C CA . GLY B 1 53 ? -13.273 -24.453 -38.406 1 38.25 53 GLY B CA 1
ATOM 6631 C C . GLY B 1 53 ? -13.906 -23.094 -38.125 1 38.25 53 GLY B C 1
ATOM 6632 O O . GLY B 1 53 ? -13.836 -22.203 -38.969 1 38.25 53 GLY B O 1
ATOM 6633 N N . LEU B 1 54 ? -14.992 -23 -37.156 1 41.59 54 LEU B N 1
ATOM 6634 C CA . LEU B 1 54 ? -15.727 -21.891 -36.531 1 41.59 54 LEU B CA 1
ATOM 6635 C C . LEU B 1 54 ? -14.805 -20.719 -36.25 1 41.59 54 LEU B C 1
ATOM 6637 O O . LEU B 1 54 ? -13.773 -20.859 -35.594 1 41.59 54 LEU B O 1
ATOM 6641 N N . PRO B 1 55 ? -14.758 -19.641 -37 1 41.41 55 PRO B N 1
ATOM 6642 C CA . PRO B 1 55 ? -13.961 -18.5 -36.531 1 41.41 55 PRO B CA 1
ATOM 6643 C C . PRO B 1 55 ? -14.344 -18.016 -35.156 1 41.41 55 PRO B C 1
ATOM 6645 O O . PRO B 1 55 ? -15.531 -17.953 -34.812 1 41.41 55 PRO B O 1
ATOM 6648 N N . GLU B 1 56 ? -13.562 -18.172 -34.125 1 47.38 56 GLU B N 1
ATOM 6649 C CA . GLU B 1 56 ? -13.766 -17.75 -32.75 1 47.38 56 GLU B CA 1
ATOM 6650 C C . GLU B 1 56 ? -14.43 -16.375 -32.688 1 47.38 56 GLU B C 1
ATOM 6652 O O . GLU B 1 56 ? -15.242 -16.109 -31.812 1 47.38 56 GLU B O 1
ATOM 6657 N N . GLU B 1 57 ? -14.062 -15.398 -33.656 1 48.38 57 GLU B N 1
ATOM 6658 C CA . GLU B 1 57 ? -14.305 -13.969 -33.5 1 48.38 57 GLU B CA 1
ATOM 6659 C C . GLU B 1 57 ? -15.797 -13.656 -33.5 1 48.38 57 GLU B C 1
ATOM 6661 O O . GLU B 1 57 ? -16.219 -12.617 -33 1 48.38 57 GLU B O 1
ATOM 6666 N N . ASN B 1 58 ? -16.688 -14.547 -34 1 53.66 58 ASN B N 1
ATOM 6667 C CA . ASN B 1 58 ? -17.953 -13.914 -34.312 1 53.66 58 ASN B CA 1
ATOM 6668 C C . ASN B 1 58 ? -19.094 -14.492 -33.469 1 53.66 58 ASN B C 1
ATOM 6670 O O . ASN B 1 58 ? -20.266 -14.383 -33.844 1 53.66 58 ASN B O 1
ATOM 6674 N N . ILE B 1 59 ? -18.734 -15.344 -32.594 1 59.12 59 ILE B N 1
ATOM 6675 C CA . ILE B 1 59 ? -19.922 -15.789 -31.875 1 59.12 59 ILE B CA 1
ATOM 6676 C C . ILE B 1 59 ? -20.172 -14.875 -30.688 1 59.12 59 ILE B C 1
ATOM 6678 O O . ILE B 1 59 ? -19.375 -14.828 -29.75 1 59.12 59 ILE B O 1
ATOM 6682 N N . PRO B 1 60 ? -21.234 -14.047 -30.734 1 59.97 60 PRO B N 1
ATOM 6683 C CA . PRO B 1 60 ? -21.578 -13.156 -29.625 1 59.97 60 PRO B CA 1
ATOM 6684 C C . PRO B 1 60 ? -21.797 -13.906 -28.312 1 59.97 60 PRO B C 1
ATOM 6686 O O . PRO B 1 60 ? -22.391 -14.984 -28.297 1 59.97 60 PRO B O 1
ATOM 6689 N N . GLY B 1 61 ? -21.203 -13.516 -27.234 1 62.62 61 GLY B N 1
ATOM 6690 C CA . GLY B 1 61 ? -21.438 -14.07 -25.906 1 62.62 61 GLY B CA 1
ATOM 6691 C C . GLY B 1 61 ? -20.359 -15.016 -25.453 1 62.62 61 GLY B C 1
ATOM 6692 O O . GLY B 1 61 ? -20.375 -15.484 -24.297 1 62.62 61 GLY B O 1
ATOM 6693 N N . LEU B 1 62 ? -19.5 -15.336 -26.297 1 69.19 62 LEU B N 1
ATOM 6694 C CA . LEU B 1 62 ? -18.406 -16.219 -25.906 1 69.19 62 LEU B CA 1
ATOM 6695 C C . LEU B 1 62 ? -17.562 -15.602 -24.812 1 69.19 62 LEU B C 1
ATOM 6697 O O . LEU B 1 62 ? -17.266 -14.406 -24.859 1 69.19 62 LEU B O 1
ATOM 6701 N N . GLY B 1 63 ? -17.359 -16.266 -23.766 1 64.75 63 GLY B N 1
ATOM 6702 C CA . GLY B 1 63 ? -16.453 -15.812 -22.719 1 64.75 63 GLY B CA 1
ATOM 6703 C C . GLY B 1 63 ? -17.172 -15.078 -21.594 1 64.75 63 GLY B C 1
ATOM 6704 O O . GLY B 1 63 ? -16.531 -14.445 -20.75 1 64.75 63 GLY B O 1
ATOM 6705 N N . GLN B 1 64 ? -18.484 -15.055 -21.578 1 71.19 64 GLN B N 1
ATOM 6706 C CA . GLN B 1 64 ? -19.234 -14.367 -20.516 1 71.19 64 GLN B CA 1
ATOM 6707 C C . GLN B 1 64 ? -19.625 -15.336 -19.406 1 71.19 64 GLN B C 1
ATOM 6709 O O . GLN B 1 64 ? -19.547 -16.547 -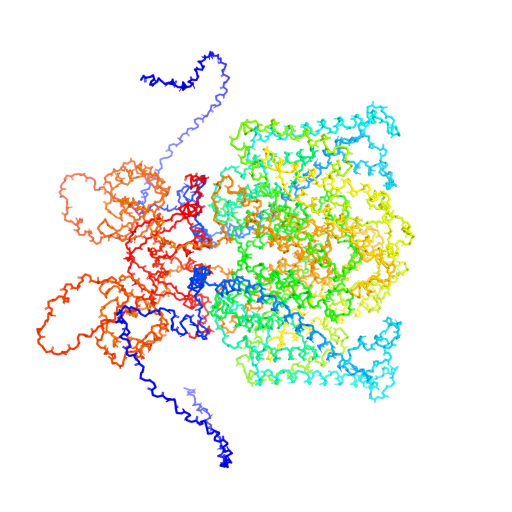19.578 1 71.19 64 GLN B O 1
ATOM 6714 N N . TYR B 1 65 ? -19.922 -14.742 -18.188 1 73.75 65 TYR B N 1
ATOM 6715 C CA . TYR B 1 65 ? -20.188 -15.531 -16.984 1 73.75 65 TYR B CA 1
ATOM 6716 C C . TYR B 1 65 ? -21.625 -15.336 -16.516 1 73.75 65 TYR B C 1
ATOM 6718 O O . TYR B 1 65 ? -22.281 -14.352 -16.891 1 73.75 65 TYR B O 1
ATOM 6726 N N . GLU B 1 66 ? -22.109 -16.312 -15.727 1 73.69 66 GLU B N 1
ATOM 6727 C CA . GLU B 1 66 ? -23.438 -16.219 -15.117 1 73.69 66 GLU B CA 1
ATOM 6728 C C . GLU B 1 66 ? -23.344 -15.828 -13.648 1 73.69 66 GLU B C 1
ATOM 6730 O O . GLU B 1 66 ? -22.266 -15.516 -13.148 1 73.69 66 GLU B O 1
ATOM 6735 N N . ASP B 1 67 ? -24.469 -15.711 -13.047 1 74.19 67 ASP B N 1
ATOM 6736 C CA . ASP B 1 67 ? -24.562 -15.258 -11.656 1 74.19 67 ASP B CA 1
ATOM 6737 C C . ASP B 1 67 ? -23.828 -16.203 -10.719 1 74.19 67 ASP B C 1
ATOM 6739 O O . ASP B 1 67 ? -24 -17.422 -10.812 1 74.19 67 ASP B O 1
ATOM 6743 N N . PHE B 1 68 ? -22.922 -15.688 -9.922 1 72.94 68 PHE B N 1
ATOM 6744 C CA . PHE B 1 68 ? -22.141 -16.344 -8.883 1 72.94 68 PHE B CA 1
ATOM 6745 C C . PHE B 1 68 ? -21.109 -17.297 -9.5 1 72.94 68 PHE B C 1
ATOM 6747 O O . PHE B 1 68 ? -20.641 -18.219 -8.844 1 72.94 68 PHE B O 1
ATOM 6754 N N . HIS B 1 69 ? -20.891 -17.062 -10.852 1 79.25 69 HIS B N 1
ATOM 6755 C CA . HIS B 1 69 ? -19.781 -17.781 -11.461 1 79.25 69 HIS B CA 1
ATOM 6756 C C . HIS B 1 69 ? -18.438 -17.219 -11.016 1 79.25 69 HIS B C 1
ATOM 6758 O O . HIS B 1 69 ? -18.328 -16.031 -10.695 1 79.25 69 HIS B O 1
ATOM 6764 N N . THR B 1 70 ? -17.562 -18.188 -10.953 1 80.94 70 THR B N 1
ATOM 6765 C CA . THR B 1 70 ? -16.188 -17.781 -10.734 1 80.94 70 THR B CA 1
ATOM 6766 C C . THR B 1 70 ? -15.516 -17.375 -12.039 1 80.94 70 THR B C 1
ATOM 6768 O O . THR B 1 70 ? -15.672 -18.047 -13.062 1 80.94 70 THR B O 1
ATOM 6771 N N . ILE B 1 71 ? -14.867 -16.328 -11.977 1 79.56 71 ILE B N 1
ATOM 6772 C CA . ILE B 1 71 ? -14.188 -15.836 -13.172 1 79.56 71 ILE B CA 1
ATOM 6773 C C . ILE B 1 71 ? -12.82 -16.516 -13.305 1 79.56 71 ILE B C 1
ATOM 6775 O O . ILE B 1 71 ? -12.211 -16.891 -12.297 1 79.56 71 ILE B O 1
ATOM 6779 N N . ASP B 1 72 ? -12.445 -16.656 -14.516 1 82.25 72 ASP B N 1
ATOM 6780 C CA . ASP B 1 72 ? -11.102 -17.125 -14.812 1 82.25 72 ASP B CA 1
ATOM 6781 C C . ASP B 1 72 ? -10.188 -15.977 -15.234 1 82.25 72 ASP B C 1
ATOM 6783 O O . ASP B 1 72 ? -10.18 -15.586 -16.406 1 82.25 72 ASP B O 1
ATOM 6787 N N . TRP B 1 73 ? -9.312 -15.625 -14.359 1 84.56 73 TRP B N 1
ATOM 6788 C CA . TRP B 1 73 ? -8.484 -14.445 -14.578 1 84.56 73 TRP B CA 1
ATOM 6789 C C . TRP B 1 73 ? -7.516 -14.664 -15.742 1 84.56 73 TRP B C 1
ATOM 6791 O O . TRP B 1 73 ? -7.352 -13.789 -16.594 1 84.56 73 TRP B O 1
ATOM 6801 N N . GLN B 1 74 ? -6.938 -15.797 -15.773 1 81.88 74 GLN B N 1
ATOM 6802 C CA . GLN B 1 74 ? -5.922 -16.078 -16.781 1 81.88 74 GLN B CA 1
ATOM 6803 C C . GLN B 1 74 ? -6.523 -16.094 -18.188 1 81.88 74 GLN B C 1
ATOM 6805 O O . GLN B 1 74 ? -5.93 -15.555 -19.125 1 81.88 74 GLN B O 1
ATOM 6810 N N . ARG B 1 75 ? -7.629 -16.672 -18.281 1 81.94 75 ARG B N 1
ATOM 6811 C CA . ARG B 1 75 ? -8.289 -16.75 -19.578 1 81.94 75 ARG B CA 1
ATOM 6812 C C . ARG B 1 75 ? -8.742 -15.375 -20.047 1 81.94 75 ARG B C 1
ATOM 6814 O O . ARG B 1 75 ? -8.602 -15.047 -21.234 1 81.94 75 ARG B O 1
ATOM 6821 N N . ASP B 1 76 ? -9.273 -14.633 -19.141 1 84.31 76 ASP B N 1
ATOM 6822 C CA . ASP B 1 76 ? -9.758 -13.297 -19.484 1 84.31 76 ASP B CA 1
ATOM 6823 C C . ASP B 1 76 ? -8.602 -12.375 -19.859 1 84.31 76 ASP B C 1
ATOM 6825 O O . ASP B 1 76 ? -8.727 -11.562 -20.781 1 84.31 76 ASP B O 1
ATOM 6829 N N . ILE B 1 77 ? -7.527 -12.5 -19.203 1 83.12 77 ILE B N 1
ATOM 6830 C CA . ILE B 1 77 ? -6.359 -11.68 -19.516 1 83.12 77 ILE B CA 1
ATOM 6831 C C . ILE B 1 77 ? -5.789 -12.078 -20.875 1 83.12 77 ILE B C 1
ATOM 6833 O O . ILE B 1 77 ? -5.359 -11.219 -21.641 1 83.12 77 ILE B O 1
ATOM 6837 N N . ALA B 1 78 ? -5.805 -13.359 -21.156 1 78.44 78 ALA B N 1
ATOM 6838 C CA . ALA B 1 78 ? -5.328 -13.836 -22.453 1 78.44 78 ALA B CA 1
ATOM 6839 C C . ALA B 1 78 ? -6.207 -13.312 -23.578 1 78.44 78 ALA B C 1
ATOM 6841 O O . ALA B 1 78 ? -5.703 -12.945 -24.641 1 78.44 78 ALA B O 1
ATOM 6842 N N . ARG B 1 79 ? -7.441 -13.305 -23.328 1 81.62 79 ARG B N 1
ATOM 6843 C CA . ARG B 1 79 ? -8.375 -12.797 -24.344 1 81.62 79 ARG B CA 1
ATOM 6844 C C . ARG B 1 79 ? -8.133 -11.312 -24.594 1 81.62 79 ARG B C 1
ATOM 6846 O O . ARG B 1 79 ? -8.227 -10.859 -25.734 1 81.62 79 ARG B O 1
ATOM 6853 N N . ASP B 1 80 ? -7.906 -10.594 -23.547 1 83.81 80 ASP B N 1
ATOM 6854 C CA . ASP B 1 80 ? -7.637 -9.172 -23.703 1 83.81 80 ASP B CA 1
ATOM 6855 C C . ASP B 1 80 ? -6.332 -8.938 -24.469 1 83.81 80 ASP B C 1
ATOM 6857 O O . ASP B 1 80 ? -6.23 -8 -25.266 1 83.81 80 ASP B O 1
ATOM 6861 N N . ARG B 1 81 ? -5.426 -9.695 -24.219 1 80.38 81 ARG B N 1
ATOM 6862 C CA . ARG B 1 81 ? -4.148 -9.555 -24.906 1 80.38 81 ARG B CA 1
ATOM 6863 C C . ARG B 1 81 ? -4.301 -9.859 -26.406 1 80.38 81 ARG B C 1
ATOM 6865 O O . ARG B 1 81 ? -3.684 -9.195 -27.234 1 80.38 81 ARG B O 1
ATOM 6872 N N . MET B 1 82 ? -5.055 -10.883 -26.688 1 79.81 82 MET B N 1
ATOM 6873 C CA . MET B 1 82 ? -5.32 -11.211 -28.078 1 79.81 82 MET B CA 1
ATOM 6874 C C . MET B 1 82 ? -6.051 -10.07 -28.781 1 79.81 82 MET B C 1
ATOM 6876 O O . MET B 1 82 ? -5.727 -9.719 -29.922 1 79.81 82 MET B O 1
ATOM 6880 N N . ARG B 1 83 ? -6.984 -9.539 -28.125 1 82.25 83 ARG B N 1
ATOM 6881 C CA . ARG B 1 83 ? -7.711 -8.391 -28.656 1 82.25 83 ARG B CA 1
ATOM 6882 C C . ARG B 1 83 ? -6.766 -7.23 -28.938 1 82.25 83 ARG B C 1
ATOM 6884 O O . ARG B 1 83 ? -6.855 -6.59 -29.984 1 82.25 83 ARG B O 1
ATOM 6891 N N . HIS B 1 84 ? -5.887 -6.965 -28 1 82.75 84 HIS B N 1
ATOM 6892 C CA . HIS B 1 84 ? -4.938 -5.867 -28.156 1 82.75 84 HIS B CA 1
ATOM 6893 C C . HIS B 1 84 ? -3.996 -6.109 -29.328 1 82.75 84 HIS B C 1
ATOM 6895 O O . HIS B 1 84 ? -3.652 -5.172 -30.047 1 82.75 84 HIS B O 1
ATOM 6901 N N . ARG B 1 85 ? -3.619 -7.293 -29.547 1 81.38 85 ARG B N 1
ATOM 6902 C CA . ARG B 1 85 ? -2.744 -7.637 -30.656 1 81.38 85 ARG B CA 1
ATOM 6903 C C . ARG B 1 85 ? -3.447 -7.418 -32 1 81.38 85 ARG B C 1
ATOM 6905 O O . ARG B 1 85 ? -2.828 -6.973 -32.969 1 81.38 85 ARG B O 1
ATOM 6912 N N . LEU B 1 86 ? -4.641 -7.762 -32 1 82.44 86 LEU B N 1
ATOM 6913 C CA . LEU B 1 86 ? -5.41 -7.578 -33.219 1 82.44 86 LEU B CA 1
ATOM 6914 C C . LEU B 1 86 ? -5.551 -6.094 -33.562 1 82.44 86 LEU B C 1
ATOM 6916 O O . LEU B 1 86 ? -5.508 -5.715 -34.75 1 82.44 86 LEU B O 1
ATOM 6920 N N . ILE B 1 87 ? -5.676 -5.301 -32.594 1 84.62 87 ILE B N 1
ATOM 6921 C CA . ILE B 1 87 ? -5.816 -3.863 -32.781 1 84.62 87 ILE B CA 1
ATOM 6922 C C . ILE B 1 87 ? -4.492 -3.279 -33.281 1 84.62 87 ILE B C 1
ATOM 6924 O O . ILE B 1 87 ? -4.473 -2.438 -34.188 1 84.62 87 ILE B O 1
ATOM 6928 N N . VAL B 1 88 ? -3.406 -3.719 -32.656 1 81.62 88 VAL B N 1
ATOM 6929 C CA . VAL B 1 88 ? -2.09 -3.209 -33.031 1 81.62 88 VAL B CA 1
ATOM 6930 C C . VAL B 1 88 ? -1.749 -3.639 -34.438 1 81.62 88 VAL B C 1
ATOM 6932 O O . VAL B 1 88 ? -1.137 -2.881 -35.188 1 81.62 88 VAL B O 1
ATOM 6935 N N . LYS B 1 89 ? -2.162 -4.82 -34.812 1 80.62 89 LYS B N 1
ATOM 6936 C CA . LYS B 1 89 ? -1.91 -5.312 -36.156 1 80.62 89 LYS B CA 1
ATOM 6937 C C . LYS B 1 89 ? -2.709 -4.523 -37.188 1 80.62 89 LYS B C 1
ATOM 6939 O O . LYS B 1 89 ? -2.223 -4.258 -38.281 1 80.62 89 LYS B O 1
ATOM 6944 N N . LYS B 1 90 ? -3.826 -4.113 -36.781 1 82.19 90 LYS B N 1
ATOM 6945 C CA . LYS B 1 90 ? -4.707 -3.406 -37.688 1 82.19 90 LYS B CA 1
ATOM 6946 C C . LYS B 1 90 ? -4.363 -1.921 -37.75 1 82.19 90 LYS B C 1
ATOM 6948 O O . LYS B 1 90 ? -4.879 -1.191 -38.625 1 82.19 90 LYS B O 1
ATOM 6953 N N . LYS B 1 91 ? -3.529 -1.433 -36.844 1 80.31 91 LYS B N 1
ATOM 6954 C CA . LYS B 1 91 ? -3.174 -0.019 -36.75 1 80.31 91 LYS B CA 1
ATOM 6955 C C . LYS B 1 91 ? -2.604 0.485 -38.094 1 80.31 91 LYS B C 1
ATOM 6957 O O . LYS B 1 91 ? -2.805 1.645 -38.438 1 80.31 91 LYS B O 1
ATOM 6962 N N . LYS B 1 92 ? -1.969 -0.365 -38.875 1 78.25 92 LYS B N 1
ATOM 6963 C CA . LYS B 1 92 ? -1.289 0.079 -40.094 1 78.25 92 LYS B CA 1
ATOM 6964 C C . LYS B 1 92 ? -2.229 0.041 -41.312 1 78.25 92 LYS B C 1
ATOM 6966 O O . LYS B 1 92 ? -1.905 0.572 -42.375 1 78.25 92 LYS B O 1
ATOM 6971 N N . ASP B 1 93 ? -3.412 -0.503 -41.031 1 83.25 93 ASP B N 1
ATOM 6972 C CA . ASP B 1 93 ? -4.27 -0.738 -42.188 1 83.25 93 ASP B CA 1
ATOM 6973 C C . ASP B 1 93 ? -5.031 0.529 -42.562 1 83.25 93 ASP B C 1
ATOM 6975 O O . ASP B 1 93 ? -5.25 0.791 -43.75 1 83.25 93 ASP B O 1
ATOM 6979 N N . SER B 1 94 ? -5.613 1.353 -41.594 1 87.62 94 SER B N 1
ATOM 6980 C CA . SER B 1 94 ? -6.422 2.529 -41.906 1 87.62 94 SER B CA 1
ATOM 6981 C C . SER B 1 94 ? -6.297 3.582 -40.812 1 87.62 94 SER B C 1
ATOM 6983 O O . SER B 1 94 ? -5.84 3.283 -39.688 1 87.62 94 SER B O 1
ATOM 6985 N N . ILE B 1 95 ? -6.57 4.812 -41.156 1 87.5 95 ILE B N 1
ATOM 6986 C CA . ILE B 1 95 ? -6.539 5.922 -40.188 1 87.5 95 ILE B CA 1
ATOM 6987 C C . ILE B 1 95 ? -7.59 5.703 -39.094 1 87.5 95 ILE B C 1
ATOM 6989 O O . ILE B 1 95 ? -7.367 6.043 -37.938 1 87.5 95 ILE B O 1
ATOM 6993 N N . LEU B 1 96 ? -8.672 5.152 -39.5 1 87.19 96 LEU B N 1
ATOM 6994 C CA . LEU B 1 96 ? -9.719 4.867 -38.531 1 87.19 96 LEU B CA 1
ATOM 6995 C C . LEU B 1 96 ? -9.234 3.865 -37.5 1 87.19 96 LEU B C 1
ATOM 6997 O O . LEU B 1 96 ? -9.57 3.979 -36.312 1 87.19 96 LEU B O 1
ATOM 7001 N N . GLU B 1 97 ? -8.461 2.996 -37.938 1 86.19 97 GLU B N 1
ATOM 7002 C CA . GLU B 1 97 ? -7.938 1.989 -37.031 1 86.19 97 GLU B CA 1
ATOM 7003 C C . GLU B 1 97 ? -6.867 2.578 -36.125 1 86.19 97 GLU B C 1
ATOM 7005 O O . GLU B 1 97 ? -6.715 2.15 -34.969 1 86.19 97 GLU B O 1
ATOM 7010 N N . LEU B 1 98 ? -6.277 3.516 -36.688 1 87.5 98 LEU B N 1
ATOM 7011 C CA . LEU B 1 98 ? -5.297 4.219 -35.844 1 87.5 98 LEU B CA 1
ATOM 7012 C C . LEU B 1 98 ? -5.984 4.98 -34.719 1 87.5 98 LEU B C 1
ATOM 7014 O O . LEU B 1 98 ? -5.508 4.977 -33.594 1 87.5 98 LEU B O 1
ATOM 7018 N N . ILE B 1 99 ? -7.059 5.613 -35.094 1 88.12 99 ILE B N 1
ATOM 7019 C CA . ILE B 1 99 ? -7.824 6.355 -34.094 1 88.12 99 ILE B CA 1
ATOM 7020 C C . ILE B 1 99 ? -8.445 5.383 -33.094 1 88.12 99 ILE B C 1
ATOM 7022 O O . ILE B 1 99 ? -8.469 5.656 -31.891 1 88.12 99 ILE B O 1
ATOM 7026 N N . ARG B 1 100 ? -8.883 4.324 -33.594 1 85.06 100 ARG B N 1
ATOM 7027 C CA . ARG B 1 100 ? -9.445 3.303 -32.719 1 85.06 100 ARG B CA 1
ATOM 7028 C C . ARG B 1 100 ? -8.383 2.734 -31.781 1 85.06 100 ARG B C 1
ATOM 7030 O O . ARG B 1 100 ? -8.664 2.428 -30.625 1 85.06 100 ARG B O 1
ATOM 7037 N N . GLY B 1 101 ? -7.246 2.555 -32.375 1 85.25 101 GLY B N 1
ATOM 7038 C CA . GLY B 1 101 ? -6.137 2.084 -31.547 1 85.25 101 GLY B CA 1
ATOM 7039 C C . GLY B 1 101 ? -5.719 3.078 -30.484 1 85.25 101 GLY B C 1
ATOM 7040 O O . GLY B 1 101 ? -5.445 2.695 -29.344 1 85.25 101 GLY B O 1
ATOM 7041 N N . ALA B 1 102 ? -5.766 4.289 -30.828 1 86.44 102 ALA B N 1
ATOM 7042 C CA . ALA B 1 102 ? -5.434 5.344 -29.875 1 86.44 102 ALA B CA 1
ATOM 7043 C C . ALA B 1 102 ? -6.504 5.461 -28.781 1 86.44 102 ALA B C 1
ATOM 7045 O O . ALA B 1 102 ? -6.191 5.68 -27.609 1 86.44 102 ALA B O 1
ATOM 7046 N N . HIS B 1 103 ? -7.703 5.32 -29.188 1 85.75 103 HIS B N 1
ATOM 7047 C CA . HIS B 1 103 ? -8.812 5.359 -28.234 1 85.75 103 HIS B CA 1
ATOM 7048 C C . HIS B 1 103 ? -8.742 4.18 -27.266 1 85.75 103 HIS B C 1
ATOM 7050 O O . HIS B 1 103 ? -9.062 4.324 -26.078 1 85.75 103 HIS B O 1
ATOM 7056 N N . ASP B 1 104 ? -8.344 3.088 -27.766 1 86 104 ASP B N 1
ATOM 7057 C CA . ASP B 1 104 ? -8.219 1.913 -26.906 1 86 104 ASP B CA 1
ATOM 7058 C C . ASP B 1 104 ? -7.094 2.094 -25.891 1 86 104 ASP B C 1
ATOM 7060 O O . ASP B 1 104 ? -7.211 1.659 -24.734 1 86 104 ASP B O 1
ATOM 7064 N N . ALA B 1 105 ? -6.113 2.76 -26.359 1 82.31 105 ALA B N 1
ATOM 7065 C CA . ALA B 1 105 ? -4.945 2.941 -25.5 1 82.31 105 ALA B CA 1
ATOM 7066 C C . ALA B 1 105 ? -5.258 3.896 -24.344 1 82.31 105 ALA B C 1
ATOM 7068 O O . ALA B 1 105 ? -4.863 3.652 -23.203 1 82.31 105 ALA B O 1
ATOM 7069 N N . TRP B 1 106 ? -5.992 4.898 -24.641 1 88.25 106 TRP B N 1
ATOM 7070 C CA . TRP B 1 106 ? -6.215 5.883 -23.578 1 88.25 106 TRP B CA 1
ATOM 7071 C C . TRP B 1 106 ? -7.555 5.645 -22.891 1 88.25 106 TRP B C 1
ATOM 7073 O O . TRP B 1 106 ? -7.914 6.367 -21.953 1 88.25 106 TRP B O 1
ATOM 7083 N N . SER B 1 107 ? -8.352 4.676 -23.266 1 90.69 107 SER B N 1
ATOM 7084 C CA . SER B 1 107 ? -9.68 4.391 -22.75 1 90.69 107 SER B CA 1
ATOM 7085 C C . SER B 1 107 ? -9.633 4.086 -21.25 1 90.69 107 SER B C 1
ATOM 7087 O O . SER B 1 107 ? -10.539 4.461 -20.5 1 90.69 107 SER B O 1
ATOM 7089 N N . GLY B 1 108 ? -8.57 3.447 -20.828 1 91.44 108 GLY B N 1
ATOM 7090 C CA . GLY B 1 108 ? -8.445 3.164 -19.406 1 91.44 108 GLY B CA 1
ATOM 7091 C C . GLY B 1 108 ? -8.367 4.418 -18.547 1 91.44 108 GLY B C 1
ATOM 7092 O O . GLY B 1 108 ? -9.078 4.535 -17.547 1 91.44 108 GLY B O 1
ATOM 7093 N N . TRP B 1 109 ? -7.66 5.387 -18.953 1 91.94 109 TRP B N 1
ATOM 7094 C CA . TRP B 1 109 ? -7.492 6.645 -18.234 1 91.94 109 TRP B CA 1
ATOM 7095 C C . TRP B 1 109 ? -8.766 7.488 -18.312 1 91.94 109 TRP B C 1
ATOM 7097 O O . TRP B 1 109 ? -9.141 8.141 -17.328 1 91.94 109 TRP B O 1
ATOM 7107 N N . LEU B 1 110 ? -9.359 7.434 -19.422 1 94.62 110 LEU B N 1
ATOM 7108 C CA . LEU B 1 110 ? -10.602 8.18 -19.594 1 94.62 110 LEU B CA 1
ATOM 7109 C C . LEU B 1 110 ? -11.703 7.609 -18.703 1 94.62 110 LEU B C 1
ATOM 7111 O O . LEU B 1 110 ? -12.469 8.359 -18.094 1 94.62 110 LEU B O 1
ATOM 7115 N N . CYS B 1 111 ? -11.758 6.301 -18.672 1 95.62 111 CYS B N 1
ATOM 7116 C CA . CYS B 1 111 ? -12.773 5.66 -17.844 1 95.62 111 CYS B CA 1
ATOM 7117 C C . CYS B 1 111 ? -12.586 6.031 -16.375 1 95.62 111 CYS B C 1
ATOM 7119 O O . CYS B 1 111 ? -13.547 6.418 -15.711 1 95.62 111 CYS B O 1
ATOM 7121 N N . VAL B 1 112 ? -11.383 5.953 -15.875 1 96.56 112 VAL B N 1
ATOM 7122 C CA . VAL B 1 112 ? -11.133 6.246 -14.469 1 96.56 112 VAL B CA 1
ATOM 7123 C C . VAL B 1 112 ? -11.328 7.738 -14.203 1 96.56 112 VAL B C 1
ATOM 7125 O O . VAL B 1 112 ? -11.766 8.133 -13.117 1 96.56 112 VAL B O 1
ATOM 7128 N N . LEU B 1 113 ? -11.047 8.594 -15.18 1 96.38 113 LEU B N 1
ATOM 7129 C CA . LEU B 1 113 ? -11.297 10.023 -15.055 1 96.38 113 LEU B CA 1
ATOM 7130 C C . LEU B 1 113 ? -12.781 10.305 -14.852 1 96.38 113 LEU B C 1
ATOM 7132 O O . LEU B 1 113 ? -13.164 11.039 -13.938 1 96.38 113 LEU B O 1
ATOM 7136 N N . VAL B 1 114 ? -13.57 9.695 -15.648 1 97.56 114 VAL B N 1
ATOM 7137 C CA . VAL B 1 114 ? -15.008 9.938 -15.586 1 97.56 114 VAL B CA 1
ATOM 7138 C C . VAL B 1 114 ? -15.57 9.352 -14.297 1 97.56 114 VAL B C 1
ATOM 7140 O O . VAL B 1 114 ? -16.469 9.938 -13.688 1 97.56 114 VAL B O 1
ATOM 7143 N N . VAL B 1 115 ? -15.055 8.227 -13.898 1 97.94 115 VAL B N 1
ATOM 7144 C CA . VAL B 1 115 ? -15.492 7.625 -12.641 1 97.94 115 VAL B CA 1
ATOM 7145 C C . VAL B 1 115 ? -15.18 8.57 -11.484 1 97.94 115 VAL B C 1
ATOM 7147 O O . VAL B 1 115 ? -16.016 8.781 -10.602 1 97.94 115 VAL B O 1
ATOM 7150 N N . GLY B 1 116 ? -13.953 9.125 -11.484 1 97.81 116 GLY B N 1
ATOM 7151 C CA . GLY B 1 116 ? -13.578 10.078 -10.445 1 97.81 116 GLY B CA 1
ATOM 7152 C C . GLY B 1 116 ? -14.453 11.32 -10.438 1 97.81 116 GLY B C 1
ATOM 7153 O O . GLY B 1 116 ? -14.867 11.781 -9.375 1 97.81 116 GLY B O 1
ATOM 7154 N N . LEU B 1 117 ? -14.781 11.82 -11.594 1 97.38 117 LEU B N 1
ATOM 7155 C CA . LEU B 1 117 ? -15.625 13 -11.727 1 97.38 117 LEU B CA 1
ATOM 7156 C C . LEU B 1 117 ? -17.031 12.727 -11.188 1 97.38 117 LEU B C 1
ATOM 7158 O O . LEU B 1 117 ? -17.562 13.523 -10.414 1 97.38 117 LEU B O 1
ATOM 7162 N N . CYS B 1 118 ? -17.516 11.609 -11.5 1 97.56 118 CYS B N 1
ATOM 7163 C CA . CYS B 1 118 ? -18.875 11.242 -11.078 1 97.56 118 CYS B CA 1
ATOM 7164 C C . CYS B 1 118 ? -18.922 10.969 -9.586 1 97.56 118 CYS B C 1
ATOM 7166 O O . CYS B 1 118 ? -19.875 11.367 -8.906 1 97.56 118 CYS B O 1
ATOM 7168 N N . ALA B 1 119 ? -17.953 10.25 -9.133 1 97.12 119 ALA B N 1
ATOM 7169 C CA . ALA B 1 119 ? -17.906 9.969 -7.703 1 97.12 119 ALA B CA 1
ATOM 7170 C C . ALA B 1 119 ? -17.844 11.258 -6.891 1 97.12 119 ALA B C 1
ATOM 7172 O O . ALA B 1 119 ? -18.516 11.398 -5.871 1 97.12 119 ALA B O 1
ATOM 7173 N N . GLY B 1 120 ? -16.984 12.219 -7.328 1 95.25 120 GLY B N 1
ATOM 7174 C CA . GLY B 1 120 ? -16.891 13.5 -6.648 1 95.25 120 GLY B CA 1
ATOM 7175 C C . GLY B 1 120 ? -18.188 14.289 -6.672 1 95.25 120 GLY B C 1
ATOM 7176 O O . GLY B 1 120 ? -18.594 14.852 -5.656 1 95.25 120 GLY B O 1
ATOM 7177 N N . MET B 1 121 ? -18.859 14.281 -7.754 1 95.44 121 MET B N 1
ATOM 7178 C CA . MET B 1 121 ? -20.109 15 -7.895 1 95.44 121 MET B CA 1
ATOM 7179 C C . MET B 1 121 ? -21.203 14.367 -7.031 1 95.44 121 MET B C 1
ATOM 7181 O O . MET B 1 121 ? -21.953 15.07 -6.363 1 95.44 121 MET B O 1
ATOM 7185 N N . MET B 1 122 ? -21.25 13.109 -7.082 1 95.5 122 MET B N 1
ATOM 7186 C CA . MET B 1 122 ? -22.234 12.383 -6.277 1 95.5 122 MET B CA 1
ATOM 7187 C C . MET B 1 122 ? -22.016 12.641 -4.793 1 95.5 122 MET B C 1
ATOM 7189 O O . MET B 1 122 ? -22.969 12.875 -4.051 1 95.5 122 MET B O 1
ATOM 7193 N N . ALA B 1 123 ? -20.812 12.594 -4.375 1 94.38 123 ALA B N 1
ATOM 7194 C CA . ALA B 1 123 ? -20.484 12.836 -2.971 1 94.38 123 ALA B CA 1
ATOM 7195 C C . ALA B 1 123 ? -20.875 14.25 -2.561 1 94.38 123 ALA B C 1
ATOM 7197 O O . ALA B 1 123 ? -21.359 14.477 -1.445 1 94.38 123 ALA B O 1
ATOM 7198 N N . GLY B 1 124 ? -20.625 15.234 -3.434 1 91.44 124 GLY B N 1
ATOM 7199 C CA . GLY B 1 124 ? -21.047 16.609 -3.16 1 91.44 124 GLY B CA 1
ATOM 7200 C C . GLY B 1 124 ? -22.531 16.75 -2.945 1 91.44 124 GLY B C 1
ATOM 7201 O O . GLY B 1 124 ? -22.969 17.375 -1.983 1 91.44 124 GLY B O 1
ATOM 7202 N N . VAL B 1 125 ? -23.297 16.062 -3.738 1 92.56 125 VAL B N 1
ATOM 7203 C CA . VAL B 1 125 ? -24.75 16.125 -3.65 1 92.56 125 VAL B CA 1
ATOM 7204 C C . VAL B 1 125 ? -25.219 15.445 -2.367 1 92.56 125 VAL B C 1
ATOM 7206 O O . VAL B 1 125 ? -26.109 15.945 -1.682 1 92.56 125 VAL B O 1
ATOM 7209 N N . ILE B 1 126 ? -24.625 14.391 -2.047 1 94.19 126 ILE B N 1
ATOM 7210 C CA . ILE B 1 126 ? -25.016 13.625 -0.872 1 94.19 126 ILE B CA 1
ATOM 7211 C C . ILE B 1 126 ? -24.672 14.406 0.395 1 94.19 126 ILE B C 1
ATOM 7213 O O . ILE B 1 126 ? -25.469 14.461 1.335 1 94.19 126 ILE B O 1
ATOM 7217 N N . ASP B 1 127 ? -23.531 14.984 0.437 1 90.19 127 ASP B N 1
ATOM 7218 C CA . ASP B 1 127 ? -23.109 15.742 1.616 1 90.19 127 ASP B CA 1
ATOM 7219 C C . ASP B 1 127 ? -24.016 16.938 1.856 1 90.19 127 ASP B C 1
ATOM 7221 O O . ASP B 1 127 ? -24.438 17.203 2.988 1 90.19 127 ASP B O 1
ATOM 7225 N N . ILE B 1 128 ? -24.328 17.656 0.858 1 88.88 128 ILE B N 1
ATOM 7226 C CA . ILE B 1 128 ? -25.188 18.828 0.963 1 88.88 128 ILE B CA 1
ATOM 7227 C C . ILE B 1 128 ? -26.609 18.391 1.336 1 88.88 128 ILE B C 1
ATOM 7229 O O . ILE B 1 128 ? -27.219 18.953 2.234 1 88.88 128 ILE B O 1
ATOM 7233 N N . GLY B 1 129 ? -27.094 17.375 0.666 1 91.56 129 GLY B N 1
ATOM 7234 C CA . GLY B 1 129 ? -28.422 16.875 0.94 1 91.56 129 GLY B CA 1
ATOM 7235 C C . GLY B 1 129 ? -28.578 16.297 2.336 1 91.56 129 GLY B C 1
ATOM 7236 O O . GLY B 1 129 ? -29.578 16.547 3.012 1 91.56 129 GLY B O 1
ATOM 7237 N N . ALA B 1 130 ? -27.641 15.484 2.762 1 92.69 130 ALA B N 1
ATOM 7238 C CA . ALA B 1 130 ? -27.688 14.875 4.086 1 92.69 130 ALA B CA 1
ATOM 7239 C C . ALA B 1 130 ? -27.656 15.93 5.184 1 92.69 130 ALA B C 1
ATOM 7241 O O . ALA B 1 130 ? -28.359 15.812 6.188 1 92.69 130 ALA B O 1
ATOM 7242 N N . THR B 1 131 ? -26.844 16.969 5.074 1 89.62 131 THR B N 1
ATOM 7243 C CA . THR B 1 131 ? -26.75 18.031 6.074 1 89.62 131 THR B CA 1
ATOM 7244 C C . THR B 1 131 ? -28.047 18.844 6.125 1 89.62 131 THR B C 1
ATOM 7246 O O . THR B 1 131 ? -28.516 19.203 7.207 1 89.62 131 THR B O 1
ATOM 7249 N N . TRP B 1 132 ? -28.578 19.094 5 1 90.88 132 TRP B N 1
ATOM 7250 C CA . TRP B 1 132 ? -29.844 19.828 4.934 1 90.88 132 TRP B CA 1
ATOM 7251 C C . TRP B 1 132 ? -30.969 19.047 5.605 1 90.88 132 TRP B C 1
ATOM 7253 O O . TRP B 1 132 ? -31.719 19.594 6.422 1 90.88 132 TRP B O 1
ATOM 7263 N N . LEU B 1 133 ? -31.062 17.797 5.301 1 94.31 133 LEU B N 1
ATOM 7264 C CA . LEU B 1 133 ? -32.125 16.953 5.871 1 94.31 133 LEU B CA 1
ATOM 7265 C C . LEU B 1 133 ? -31.922 16.781 7.371 1 94.31 133 LEU B C 1
ATOM 7267 O O . LEU B 1 133 ? -32.906 16.719 8.125 1 94.31 133 LEU B O 1
ATOM 7271 N N . THR B 1 134 ? -30.688 16.672 7.777 1 93.38 134 THR B N 1
ATOM 7272 C CA . THR B 1 134 ? -30.406 16.531 9.203 1 93.38 134 THR B CA 1
ATOM 7273 C C . THR B 1 134 ? -30.859 17.766 9.969 1 93.38 134 THR B C 1
ATOM 7275 O O . THR B 1 134 ? -31.391 17.672 11.07 1 93.38 134 THR B O 1
ATOM 7278 N N . ASP B 1 135 ? -30.672 18.938 9.406 1 91.62 135 ASP B N 1
ATOM 7279 C CA . ASP B 1 135 ? -31.047 20.188 10.055 1 91.62 135 ASP B CA 1
ATOM 7280 C C . ASP B 1 135 ? -32.562 20.328 10.156 1 91.62 135 ASP B C 1
ATOM 7282 O O . ASP B 1 135 ? -33.062 21.031 11.039 1 91.62 135 ASP B O 1
ATOM 7286 N N . LEU B 1 136 ? -33.25 19.688 9.297 1 92 136 LEU B N 1
ATOM 7287 C CA . LEU B 1 136 ? -34.719 19.75 9.312 1 92 136 LEU B CA 1
ATOM 7288 C C . LEU B 1 136 ? -35.281 19.141 10.602 1 92 136 LEU B C 1
ATOM 7290 O O . LEU B 1 136 ? -36.375 19.469 11.008 1 92 136 LEU B O 1
ATOM 7294 N N . LYS B 1 137 ? -34.562 18.297 11.266 1 93.56 137 LYS B N 1
ATOM 7295 C CA . LYS B 1 137 ? -35.031 17.719 12.531 1 93.56 137 LYS B CA 1
ATOM 7296 C C . LYS B 1 137 ? -35.031 18.766 13.641 1 93.56 137 LYS B C 1
ATOM 7298 O O . LYS B 1 137 ? -35.75 18.641 14.617 1 93.56 137 LYS B O 1
ATOM 7303 N N . PHE B 1 138 ? -34.219 19.812 13.414 1 90.75 138 PHE B N 1
ATOM 7304 C CA . PHE B 1 138 ? -34.031 20.812 14.461 1 90.75 138 PHE B CA 1
ATOM 7305 C C . PHE B 1 138 ? -34.812 22.078 14.125 1 90.75 138 PHE B C 1
ATOM 7307 O O . PHE B 1 138 ? -35.188 22.844 15.016 1 90.75 138 PHE B O 1
ATOM 7314 N N . GLY B 1 139 ? -34.875 22.359 12.867 1 89.31 139 GLY B N 1
ATOM 7315 C CA . GLY B 1 139 ? -35.562 23.578 12.477 1 89.31 139 GLY B CA 1
ATOM 7316 C C . GLY B 1 139 ? -35.562 23.812 10.977 1 89.31 139 GLY B C 1
ATOM 7317 O O . GLY B 1 139 ? -35.344 22.875 10.203 1 89.31 139 GLY B O 1
ATOM 7318 N N . LEU B 1 140 ? -36.031 25 10.609 1 87.25 140 LEU B N 1
ATOM 7319 C CA . LEU B 1 140 ? -36.094 25.328 9.195 1 87.25 140 LEU B CA 1
ATOM 7320 C C . LEU B 1 140 ? -35.75 26.797 8.961 1 87.25 140 LEU B C 1
ATOM 7322 O O . LEU B 1 140 ? -35.812 27.609 9.891 1 87.25 140 LEU B O 1
ATOM 7326 N N . CYS B 1 141 ? -35.25 27.016 7.809 1 84.75 141 CYS B N 1
ATOM 7327 C CA . CYS B 1 141 ? -35.031 28.375 7.344 1 84.75 141 CYS B CA 1
ATOM 7328 C C . CYS B 1 141 ? -36.219 28.875 6.555 1 84.75 141 CYS B C 1
ATOM 7330 O O . CYS B 1 141 ? -36.344 28.594 5.363 1 84.75 141 CYS B O 1
ATOM 7332 N N . PRO B 1 142 ? -37 29.719 7.055 1 80.81 142 PRO B N 1
ATOM 7333 C CA . PRO B 1 142 ? -38.281 30.094 6.41 1 80.81 142 PRO B CA 1
ATOM 7334 C C . PRO B 1 142 ? -38.062 30.859 5.109 1 80.81 142 PRO B C 1
ATOM 7336 O O . PRO B 1 142 ? -38.875 30.703 4.172 1 80.81 142 PRO B O 1
ATOM 7339 N N . SER B 1 143 ? -37.094 31.656 4.969 1 78.94 143 SER B N 1
ATOM 7340 C CA . SER B 1 143 ? -36.875 32.469 3.771 1 78.94 143 SER B CA 1
ATOM 7341 C C . SER B 1 143 ? -36.344 31.625 2.621 1 78.94 143 SER B C 1
ATOM 7343 O O . SER B 1 143 ? -36.625 31.906 1.454 1 78.94 143 SER B O 1
ATOM 7345 N N . ALA B 1 144 ? -35.562 30.656 2.957 1 78.25 144 ALA B N 1
ATOM 7346 C CA . ALA B 1 144 ? -34.969 29.766 1.959 1 78.25 144 ALA B CA 1
ATOM 7347 C C . ALA B 1 144 ? -34.938 28.328 2.467 1 78.25 144 ALA B C 1
ATOM 7349 O O . ALA B 1 144 ? -33.906 27.859 2.984 1 78.25 144 ALA B O 1
ATOM 7350 N N . PHE B 1 145 ? -35.906 27.578 2.127 1 78.44 145 PHE B N 1
ATOM 7351 C CA . PHE B 1 145 ? -36.125 26.266 2.695 1 78.44 145 PHE B CA 1
ATOM 7352 C C . PHE B 1 145 ? -35.062 25.281 2.248 1 78.44 145 PHE B C 1
ATOM 7354 O O . PHE B 1 145 ? -34.812 24.281 2.92 1 78.44 145 PHE B O 1
ATOM 7361 N N . TYR B 1 146 ? -34.312 25.672 1.236 1 75.56 146 TYR B N 1
ATOM 7362 C CA . TYR B 1 146 ? -33.344 24.734 0.668 1 75.56 146 TYR B CA 1
ATOM 7363 C C . TYR B 1 146 ? -31.969 24.938 1.286 1 75.56 146 TYR B C 1
ATOM 7365 O O . TYR B 1 146 ? -31.031 24.203 0.988 1 75.56 146 TYR B O 1
ATOM 7373 N N . LEU B 1 147 ? -31.875 25.844 2.26 1 76.88 147 LEU B N 1
ATOM 7374 C CA . LEU B 1 147 ? -30.578 26.125 2.879 1 76.88 147 LEU B CA 1
ATOM 7375 C C . LEU B 1 147 ? -30.453 25.406 4.219 1 76.88 147 LEU B C 1
ATOM 7377 O O . LEU B 1 147 ? -31.438 25.266 4.949 1 76.88 147 LEU B O 1
ATOM 7381 N N . ASN B 1 148 ? -29.312 24.828 4.48 1 79.44 148 ASN B N 1
ATOM 7382 C CA . ASN B 1 148 ? -29.016 24.266 5.797 1 79.44 148 ASN B CA 1
ATOM 7383 C C . ASN B 1 148 ? -28.828 25.375 6.84 1 79.44 148 ASN B C 1
ATOM 7385 O O . ASN B 1 148 ? -28.859 26.562 6.512 1 79.44 148 ASN B O 1
ATOM 7389 N N . LYS B 1 149 ? -28.734 25.031 8.055 1 79.62 149 LYS B N 1
ATOM 7390 C CA . LYS B 1 149 ? -28.656 26 9.141 1 79.62 149 LYS B CA 1
ATOM 7391 C C . LYS B 1 149 ? -27.469 26.938 8.953 1 79.62 149 LYS B C 1
ATOM 7393 O O . LYS B 1 149 ? -27.609 28.156 9.094 1 79.62 149 LYS B O 1
ATOM 7398 N N . GLU B 1 150 ? -26.344 26.391 8.594 1 76.31 150 GLU B N 1
ATOM 7399 C CA . GLU B 1 150 ? -25.141 27.203 8.438 1 76.31 150 GLU B CA 1
ATOM 7400 C C . GLU B 1 150 ? -25.297 28.203 7.289 1 76.31 150 GLU B C 1
ATOM 7402 O O . GLU B 1 150 ? -24.922 29.359 7.418 1 76.31 150 GLU B O 1
ATOM 7407 N N . GLN B 1 151 ? -25.812 27.734 6.25 1 75.88 151 GLN B N 1
ATOM 7408 C CA . GLN B 1 151 ? -26 28.594 5.086 1 75.88 151 GLN B CA 1
ATOM 7409 C C . GLN B 1 151 ? -27.094 29.625 5.332 1 75.88 151 GLN B C 1
ATOM 7411 O O . GLN B 1 151 ? -27.031 30.734 4.824 1 75.88 151 GLN B O 1
ATOM 7416 N N . CYS B 1 152 ? -28.047 29.188 6.055 1 76.38 152 CYS B N 1
ATOM 7417 C CA . CYS B 1 152 ? -29.109 30.094 6.438 1 76.38 152 CYS B CA 1
ATOM 7418 C C . CYS B 1 152 ? -28.562 31.266 7.25 1 76.38 152 CYS B C 1
ATOM 7420 O O . CYS B 1 152 ? -28.953 32.406 7.043 1 76.38 152 CYS B O 1
ATOM 7422 N N . CYS B 1 153 ? -27.672 30.922 8.078 1 74.44 153 CYS B N 1
ATOM 7423 C CA . CYS B 1 153 ? -27.094 31.938 8.945 1 74.44 153 CYS B CA 1
ATOM 7424 C C . CYS B 1 153 ? -26.141 32.844 8.172 1 74.44 153 CYS B C 1
ATOM 7426 O O . CYS B 1 153 ? -25.984 34.031 8.492 1 74.44 153 CYS B O 1
ATOM 7428 N N . TRP B 1 154 ? -25.469 32.375 7.195 1 68.75 154 TRP B N 1
ATOM 7429 C CA . TRP B 1 154 ? -24.547 33.156 6.379 1 68.75 154 TRP B CA 1
ATOM 7430 C C . TRP B 1 154 ? -25.297 34.156 5.516 1 68.75 154 TRP B C 1
ATOM 7432 O O . TRP B 1 154 ? -24.812 35.281 5.277 1 68.75 154 TRP B O 1
ATOM 7442 N N . SER B 1 155 ? -26.406 33.812 4.953 1 63.66 155 SER B N 1
ATOM 7443 C CA . SER B 1 155 ? -27.188 34.656 4.078 1 63.66 155 SER B CA 1
ATOM 7444 C C . SER B 1 155 ? -27.703 35.906 4.824 1 63.66 155 SER B C 1
ATOM 7446 O O . SER B 1 155 ? -27.984 36.938 4.211 1 63.66 155 SER B O 1
ATOM 7448 N N . SER B 1 156 ? -27.953 35.812 6.055 1 57.81 156 SER B N 1
ATOM 7449 C CA . SER B 1 156 ? -28.469 36.969 6.793 1 57.81 156 SER B CA 1
ATOM 7450 C C . SER B 1 156 ? -27.375 37.969 7.094 1 57.81 156 SER B C 1
ATOM 7452 O O . SER B 1 156 ? -27.625 39 7.715 1 57.81 156 SER B O 1
ATOM 7454 N N . ASN B 1 157 ? -26.312 38.188 6.137 1 51.53 157 ASN B N 1
ATOM 7455 C CA . ASN B 1 157 ? -25.234 39.156 6.336 1 51.53 157 ASN B CA 1
ATOM 7456 C C . ASN B 1 157 ? -24.922 39.344 7.816 1 51.53 157 ASN B C 1
ATOM 7458 O O . ASN B 1 157 ? -24.406 40.406 8.211 1 51.53 157 ASN B O 1
ATOM 7462 N N . GLU B 1 158 ? -25.625 38.875 8.68 1 46.19 158 GLU B N 1
ATOM 7463 C CA . GLU B 1 158 ? -25.297 39.094 10.086 1 46.19 158 GLU B CA 1
ATOM 7464 C C . GLU B 1 158 ? -23.938 38.469 10.43 1 46.19 158 GLU B C 1
ATOM 7466 O O . GLU B 1 158 ? -23.75 37.25 10.305 1 46.19 158 GLU B O 1
ATOM 7471 N N . THR B 1 159 ? -22.953 39.188 9.922 1 40.91 159 THR B N 1
ATOM 7472 C CA . THR B 1 159 ? -21.516 38.938 10.023 1 40.91 159 THR B CA 1
ATOM 7473 C C . THR B 1 159 ? -21.203 38.188 11.305 1 40.91 159 THR B C 1
ATOM 7475 O O . THR B 1 159 ? -20.156 37.531 11.406 1 40.91 159 THR B O 1
ATOM 7478 N N . VAL B 1 160 ? -21.594 38.844 12.5 1 38.03 160 VAL B N 1
ATOM 7479 C CA . VAL B 1 160 ? -21.109 38.344 13.781 1 38.03 160 VAL B CA 1
ATOM 7480 C C . VAL B 1 160 ? -21.75 36.969 14.062 1 38.03 160 VAL B C 1
ATOM 7482 O O . VAL B 1 160 ? -22.922 36.906 14.43 1 38.03 160 VAL B O 1
ATOM 7485 N N . ILE B 1 161 ? -21.719 36.156 13.242 1 41.94 161 ILE B N 1
ATOM 7486 C CA . ILE B 1 161 ? -22.047 34.812 13.742 1 41.94 161 ILE B CA 1
ATOM 7487 C C . ILE B 1 161 ? -21.609 34.688 15.203 1 41.94 161 ILE B C 1
ATOM 7489 O O . ILE B 1 161 ? -20.422 34.688 15.508 1 41.94 161 ILE B O 1
ATOM 7493 N N . ASP B 1 162 ? -22.203 35.469 16.062 1 35.28 162 ASP B N 1
ATOM 7494 C CA . ASP B 1 162 ? -21.922 35.25 17.469 1 35.28 162 ASP B CA 1
ATOM 7495 C C . ASP B 1 162 ? -21.641 33.781 17.766 1 35.28 162 ASP B C 1
ATOM 7497 O O . ASP B 1 162 ? -22.25 32.906 17.172 1 35.28 162 ASP B O 1
ATOM 7501 N N . ILE B 1 163 ? -20.516 33.5 18.125 1 36.75 163 ILE B N 1
ATOM 7502 C CA . ILE B 1 163 ? -20.094 32.25 18.703 1 36.75 163 ILE B CA 1
ATOM 7503 C C . ILE B 1 163 ? -21.297 31.516 19.297 1 36.75 163 ILE B C 1
ATOM 7505 O O . ILE B 1 163 ? -21.281 30.281 19.438 1 36.75 163 ILE B O 1
ATOM 7509 N N . SER B 1 164 ? -22.234 32.281 19.828 1 39.22 164 SER B N 1
ATOM 7510 C CA . SER B 1 164 ? -23.281 31.688 20.641 1 39.22 164 SER B CA 1
ATOM 7511 C C . SER B 1 164 ? -24.422 31.141 19.781 1 39.22 164 SER B C 1
ATOM 7513 O O . SER B 1 164 ? -25.422 30.641 20.297 1 39.22 164 SER B O 1
ATOM 7515 N N . GLY B 1 165 ? -24.344 30.75 18.484 1 48.44 165 GLY B N 1
ATOM 7516 C CA . GLY B 1 165 ? -25.328 29.984 17.719 1 48.44 165 GLY B CA 1
ATOM 7517 C C . GLY B 1 165 ? -26.531 30.828 17.328 1 48.44 165 GLY B C 1
ATOM 7518 O O . GLY B 1 165 ? -27.578 30.281 16.984 1 48.44 165 GLY B O 1
ATOM 7519 N N . ASN B 1 166 ? -26.734 32.094 17.609 1 52.62 166 ASN B N 1
ATOM 7520 C CA . ASN B 1 166 ? -28.047 32.719 17.422 1 52.62 166 ASN B CA 1
ATOM 7521 C C . ASN B 1 166 ? -28.25 33.188 15.984 1 52.62 166 ASN B C 1
ATOM 7523 O O . ASN B 1 166 ? -27.531 34.094 15.523 1 52.62 166 ASN B O 1
ATOM 7527 N N . CYS B 1 167 ? -28.516 32.406 15.039 1 67.12 167 CYS B N 1
ATOM 7528 C CA . CYS B 1 167 ? -28.938 32.719 13.688 1 67.12 167 CYS B CA 1
ATOM 7529 C C . CYS B 1 167 ? -30.391 33.188 13.664 1 67.12 167 CYS B C 1
ATOM 7531 O O . CYS B 1 167 ? -31.297 32.406 13.977 1 67.12 167 CYS B O 1
ATOM 7533 N N . SER B 1 168 ? -30.656 34.469 13.547 1 71 168 SER B N 1
ATOM 7534 C CA . SER B 1 168 ? -32 35.031 13.609 1 71 168 SER B CA 1
ATOM 7535 C C . SER B 1 168 ? -32.906 34.469 12.523 1 71 168 SER B C 1
ATOM 7537 O O . SER B 1 168 ? -34.125 34.406 12.688 1 71 168 SER B O 1
ATOM 7539 N N . LEU B 1 169 ? -32.312 34 11.508 1 78.5 169 LEU B N 1
ATOM 7540 C CA . LEU B 1 169 ? -33.125 33.531 10.391 1 78.5 169 LEU B CA 1
ATOM 7541 C C . LEU B 1 169 ? -33.5 32.062 10.578 1 78.5 169 LEU B C 1
ATOM 7543 O O . LEU B 1 169 ? -34.438 31.562 9.922 1 78.5 169 LEU B O 1
ATOM 7547 N N . TRP B 1 170 ? -32.875 31.422 11.406 1 84.75 170 TRP B N 1
ATOM 7548 C CA . TRP B 1 170 ? -33.156 30.031 11.672 1 84.75 170 TRP B CA 1
ATOM 7549 C C . TRP B 1 170 ? -34.219 29.891 12.75 1 84.75 170 TRP B C 1
ATOM 7551 O O . TRP B 1 170 ? -34.094 30.438 13.844 1 84.75 170 TRP B O 1
ATOM 7561 N N . LEU B 1 171 ? -35.281 29.266 12.398 1 85.31 171 LEU B N 1
ATOM 7562 C CA . LEU B 1 171 ? -36.375 29.062 13.359 1 85.31 171 LEU B CA 1
ATOM 7563 C C . LEU B 1 171 ? -36.406 27.609 13.812 1 85.31 171 LEU B C 1
ATOM 7565 O O . LEU B 1 171 ? -36.5 26.688 12.984 1 85.31 171 LEU B O 1
ATOM 7569 N N . THR B 1 172 ? -36.281 27.406 15.078 1 87 172 THR B N 1
ATOM 7570 C CA . THR B 1 172 ? -36.469 26.062 15.625 1 87 172 THR B CA 1
ATOM 7571 C C . THR B 1 172 ? -37.938 25.641 15.539 1 87 172 THR B C 1
ATOM 7573 O O . THR B 1 172 ? -38.812 26.484 15.383 1 87 172 THR B O 1
ATOM 7576 N N . TRP B 1 173 ? -38.219 24.391 15.555 1 86.75 173 TRP B N 1
ATOM 7577 C CA . TRP B 1 173 ? -39.594 23.891 15.445 1 86.75 173 TRP B CA 1
ATOM 7578 C C . TRP B 1 173 ? -40.438 24.422 16.594 1 86.75 173 TRP B C 1
ATOM 7580 O O . TRP B 1 173 ? -41.656 24.625 16.422 1 86.75 173 TRP B O 1
ATOM 7590 N N . ALA B 1 174 ? -39.844 24.641 17.734 1 84.31 174 ALA B N 1
ATOM 7591 C CA . ALA B 1 174 ? -40.594 25.25 18.844 1 84.31 174 ALA B CA 1
ATOM 7592 C C . ALA B 1 174 ? -41.031 26.672 18.5 1 84.31 174 ALA B C 1
ATOM 7594 O O . ALA B 1 174 ? -42.125 27.094 18.844 1 84.31 174 ALA B O 1
ATOM 7595 N N . GLU B 1 175 ? -40.125 27.359 17.844 1 83.81 175 GLU B N 1
ATOM 7596 C CA . GLU B 1 175 ? -40.438 28.734 17.438 1 83.81 175 GLU B CA 1
ATOM 7597 C C . GLU B 1 175 ? -41.469 28.75 16.312 1 83.81 175 GLU B C 1
ATOM 7599 O O . GLU B 1 175 ? -42.312 29.656 16.266 1 83.81 175 GLU B O 1
ATOM 7604 N N . VAL B 1 176 ? -41.406 27.828 15.531 1 83.06 176 VAL B N 1
ATOM 7605 C CA . VAL B 1 176 ? -42.375 27.734 14.445 1 83.06 176 VAL B CA 1
ATOM 7606 C C . VAL B 1 176 ? -43.75 27.469 15.016 1 83.06 176 VAL B C 1
ATOM 7608 O O . VAL B 1 176 ? -44.75 27.953 14.484 1 83.06 176 VAL B O 1
ATOM 7611 N N . MET B 1 177 ? -43.812 26.75 16.109 1 83.19 177 MET B N 1
ATOM 7612 C CA . MET B 1 177 ? -45.094 26.438 16.75 1 83.19 177 MET B CA 1
ATOM 7613 C C . MET B 1 177 ? -45.562 27.609 17.609 1 83.19 177 MET B C 1
ATOM 7615 O O . MET B 1 177 ? -46.656 27.547 18.188 1 83.19 177 MET B O 1
ATOM 7619 N N . GLY B 1 178 ? -44.781 28.703 17.797 1 77.12 178 GLY B N 1
ATOM 7620 C CA . GLY B 1 178 ? -45.25 29.906 18.453 1 77.12 178 GLY B CA 1
ATOM 7621 C C . GLY B 1 178 ? -44.625 30.141 19.812 1 77.12 178 GLY B C 1
ATOM 7622 O O . GLY B 1 178 ? -44.969 31.094 20.5 1 77.12 178 GLY B O 1
ATOM 7623 N N . PHE B 1 179 ? -43.812 29.141 20.188 1 76.69 179 PHE B N 1
ATOM 7624 C CA . PHE B 1 179 ? -43.156 29.359 21.484 1 76.69 179 PHE B CA 1
ATOM 7625 C C . PHE B 1 179 ? -42.062 30.391 21.391 1 76.69 179 PHE B C 1
ATOM 7627 O O . PHE B 1 179 ? -41.406 30.5 20.344 1 76.69 179 PHE B O 1
ATOM 7634 N N . SER B 1 180 ? -41.875 31.406 22.25 1 63.59 180 SER B N 1
ATOM 7635 C CA . SER B 1 180 ? -40.844 32.469 22.219 1 63.59 180 SER B CA 1
ATOM 7636 C C . SER B 1 180 ? -39.438 31.875 22.312 1 63.59 180 SER B C 1
ATOM 7638 O O . SER B 1 180 ? -39.25 30.781 22.859 1 63.59 180 SER B O 1
ATOM 7640 N N . LYS B 1 181 ? -38.375 32.375 21.578 1 61.22 181 LYS B N 1
ATOM 7641 C CA . LYS B 1 181 ? -37 31.953 21.453 1 61.22 181 LYS B CA 1
ATOM 7642 C C . LYS B 1 181 ? -36.344 31.719 22.828 1 61.22 181 LYS B C 1
ATOM 7644 O O . LYS B 1 181 ? -35.5 30.844 22.984 1 61.22 181 LYS B O 1
ATOM 7649 N N . HIS B 1 182 ? -36.75 32.594 23.766 1 53.16 182 HIS B N 1
ATOM 7650 C CA . HIS B 1 182 ? -36.125 32.562 25.094 1 53.16 182 HIS B CA 1
ATOM 7651 C C . HIS B 1 182 ? -36.875 31.625 26.031 1 53.16 182 HIS B C 1
ATOM 7653 O O . HIS B 1 182 ? -36.469 31.422 27.172 1 53.16 182 HIS B O 1
ATOM 7659 N N . GLU B 1 183 ? -37.969 31.219 25.562 1 55.5 183 GLU B N 1
ATOM 7660 C CA . GLU B 1 183 ? -38.781 30.438 26.516 1 55.5 183 GLU B CA 1
ATOM 7661 C C . GLU B 1 183 ? -38.312 28.984 26.578 1 55.5 183 GLU B C 1
ATOM 7663 O O . GLU B 1 183 ? -38.469 28.234 25.625 1 55.5 183 GLU B O 1
ATOM 7668 N N . SER B 1 184 ? -37.188 28.656 27.203 1 61.25 184 SER B N 1
ATOM 7669 C CA . SER B 1 184 ? -36.594 27.359 27.516 1 61.25 184 SER B CA 1
ATOM 7670 C C . SER B 1 184 ? -37.531 26.5 28.359 1 61.25 184 SER B C 1
ATOM 7672 O O . SER B 1 184 ? -37.062 25.672 29.141 1 61.25 184 SER B O 1
ATOM 7674 N N . GLY B 1 185 ? -38.906 26.609 28.297 1 71.62 185 GLY B N 1
ATOM 7675 C CA . GLY B 1 185 ? -39.75 25.844 29.203 1 71.62 185 GLY B CA 1
ATOM 7676 C C . GLY B 1 185 ? -40 24.422 28.75 1 71.62 185 GLY B C 1
ATOM 7677 O O . GLY B 1 185 ? -39.5 24.016 27.688 1 71.62 185 GLY B O 1
ATOM 7678 N N . ALA B 1 186 ? -40.625 23.531 29.516 1 82.5 186 ALA B N 1
ATOM 7679 C CA . ALA B 1 186 ? -40.938 22.109 29.359 1 82.5 186 ALA B CA 1
ATOM 7680 C C . ALA B 1 186 ? -41.719 21.875 28.078 1 82.5 186 ALA B C 1
ATOM 7682 O O . ALA B 1 186 ? -41.438 20.953 27.312 1 82.5 186 ALA B O 1
ATOM 7683 N N . PRO B 1 187 ? -42.688 22.781 27.75 1 83.94 187 PRO B N 1
ATOM 7684 C CA . PRO B 1 187 ? -43.438 22.516 26.516 1 83.94 187 PRO B CA 1
ATOM 7685 C C . PRO B 1 187 ? -42.625 22.703 25.25 1 83.94 187 PRO B C 1
ATOM 7687 O O . PRO B 1 187 ? -42.781 21.969 24.281 1 83.94 187 PRO B O 1
ATOM 7690 N N . ALA B 1 188 ? -41.844 23.625 25.281 1 85.75 188 ALA B N 1
ATOM 7691 C CA . ALA B 1 188 ? -40.938 23.828 24.141 1 85.75 188 ALA B CA 1
ATOM 7692 C C . ALA B 1 188 ? -40 22.656 23.953 1 85.75 188 ALA B C 1
ATOM 7694 O O . ALA B 1 188 ? -39.75 22.234 22.812 1 85.75 188 ALA B O 1
ATOM 7695 N N . TYR B 1 189 ? -39.5 22.172 24.984 1 90.25 189 TYR B N 1
ATOM 7696 C CA . TYR B 1 189 ? -38.625 21 24.938 1 90.25 189 TYR B CA 1
ATOM 7697 C C . TYR B 1 189 ? -39.344 19.781 24.391 1 90.25 189 TYR B C 1
ATOM 7699 O O . TYR B 1 189 ? -38.812 19.047 23.562 1 90.25 189 TYR B O 1
ATOM 7707 N N . MET B 1 190 ? -40.562 19.609 24.812 1 90.06 190 MET B N 1
ATOM 7708 C CA . MET B 1 190 ? -41.344 18.469 24.344 1 90.06 190 MET B CA 1
ATOM 7709 C C . MET B 1 190 ? -41.688 18.609 22.875 1 90.06 190 MET B C 1
ATOM 7711 O O . MET B 1 190 ? -41.781 17.609 22.156 1 90.06 190 MET B O 1
ATOM 7715 N N . GLY B 1 191 ? -42 19.797 22.469 1 88.38 191 GLY B N 1
ATOM 7716 C CA . GLY B 1 191 ? -42.25 20.031 21.047 1 88.38 191 GLY B CA 1
ATOM 7717 C C . GLY B 1 191 ? -41.031 19.703 20.188 1 88.38 191 GLY B C 1
ATOM 7718 O O . GLY B 1 191 ? -41.188 19.078 19.125 1 88.38 191 GLY B O 1
ATOM 7719 N N . LEU B 1 192 ? -39.906 20.172 20.656 1 92.25 192 LEU B N 1
ATOM 7720 C CA . LEU B 1 192 ? -38.688 19.891 19.922 1 92.25 192 LEU B CA 1
ATOM 7721 C C . LEU B 1 192 ? -38.406 18.391 19.891 1 92.25 192 LEU B C 1
ATOM 7723 O O . LEU B 1 192 ? -37.969 17.859 18.875 1 92.25 192 LEU B O 1
ATOM 7727 N N . TYR B 1 193 ? -38.594 17.719 20.984 1 94.12 193 TYR B N 1
ATOM 7728 C CA . TYR B 1 193 ? -38.406 16.281 21.125 1 94.12 193 TYR B CA 1
ATOM 7729 C C . TYR B 1 193 ? -39.344 15.531 20.172 1 94.12 193 TYR B C 1
ATOM 7731 O O . TYR B 1 193 ? -38.906 14.578 19.5 1 94.12 193 TYR B O 1
ATOM 7739 N N . PHE B 1 194 ? -40.531 16 20.062 1 94.12 194 PHE B N 1
ATOM 7740 C CA . PHE B 1 194 ? -41.531 15.383 19.188 1 94.12 194 PHE B CA 1
ATOM 7741 C C . PHE B 1 194 ? -41.125 15.516 17.734 1 94.12 194 PHE B C 1
ATOM 7743 O O . PHE B 1 194 ? -41.156 14.539 16.984 1 94.12 194 PHE B O 1
ATOM 7750 N N . PHE B 1 195 ? -40.781 16.703 17.297 1 94.06 195 PHE B N 1
ATOM 7751 C CA . PHE B 1 195 ? -40.406 16.906 15.898 1 94.06 195 PHE B CA 1
ATOM 7752 C C . PHE B 1 195 ? -39.125 16.172 15.547 1 94.06 195 PHE B C 1
ATOM 7754 O O . PHE B 1 195 ? -38.969 15.68 14.43 1 94.06 195 PHE B O 1
ATOM 7761 N N . TYR B 1 196 ? -38.219 16.172 16.5 1 96 196 TYR B N 1
ATOM 7762 C CA . TYR B 1 196 ? -36.969 15.414 16.312 1 96 196 TYR B CA 1
ATOM 7763 C C . TYR B 1 196 ? -37.281 13.953 16 1 96 196 TYR B C 1
ATOM 7765 O O . TYR B 1 196 ? -36.75 13.383 15.047 1 96 196 TYR B O 1
ATOM 7773 N N . THR B 1 197 ? -38.188 13.375 16.688 1 97.38 197 THR B N 1
ATOM 7774 C CA . THR B 1 197 ? -38.531 11.969 16.547 1 97.38 197 THR B CA 1
ATOM 7775 C C . THR B 1 197 ? -39.406 11.766 15.297 1 97.38 197 THR B C 1
ATOM 7777 O O . THR B 1 197 ? -39.219 10.773 14.578 1 97.38 197 THR B O 1
ATOM 7780 N N . LEU B 1 198 ? -40.25 12.664 15.023 1 97 198 LEU B N 1
ATOM 7781 C CA . LEU B 1 198 ? -41.156 12.547 13.875 1 97 198 LEU B CA 1
ATOM 7782 C C . LEU B 1 198 ? -40.344 12.562 12.57 1 97 198 LEU B C 1
ATOM 7784 O O . LEU B 1 198 ? -40.562 11.719 11.695 1 97 198 LEU B O 1
ATOM 7788 N N . TRP B 1 199 ? -39.531 13.539 12.453 1 97 199 TRP B N 1
ATOM 7789 C CA . TRP B 1 199 ? -38.719 13.625 11.25 1 97 199 TRP B CA 1
ATOM 7790 C C . TRP B 1 199 ? -37.812 12.406 11.109 1 97 199 TRP B C 1
ATOM 7792 O O . TRP B 1 199 ? -37.594 11.906 10 1 97 199 TRP B O 1
ATOM 7802 N N . ALA B 1 200 ? -37.25 11.953 12.195 1 98.19 200 ALA B N 1
ATOM 7803 C CA . ALA B 1 200 ? -36.406 10.766 12.172 1 98.19 200 ALA B CA 1
ATOM 7804 C C . ALA B 1 200 ? -37.156 9.555 11.648 1 98.19 200 ALA B C 1
ATOM 7806 O O . ALA B 1 200 ? -36.656 8.805 10.805 1 98.19 200 ALA B O 1
ATOM 7807 N N . LEU B 1 201 ? -38.375 9.406 12.109 1 98.19 201 LEU B N 1
ATOM 7808 C CA . LEU B 1 201 ? -39.188 8.281 11.703 1 98.19 201 LEU B CA 1
ATOM 7809 C C . LEU B 1 201 ? -39.594 8.406 10.234 1 98.19 201 LEU B C 1
ATOM 7811 O O . LEU B 1 201 ? -39.594 7.406 9.508 1 98.19 201 LEU B O 1
ATOM 7815 N N . LEU B 1 202 ? -39.875 9.562 9.82 1 98.25 202 LEU B N 1
ATOM 7816 C CA . LEU B 1 202 ? -40.25 9.781 8.43 1 98.25 202 LEU B CA 1
ATOM 7817 C C . LEU B 1 202 ? -39.094 9.445 7.492 1 98.25 202 LEU B C 1
ATOM 7819 O O . LEU B 1 202 ? -39.281 8.75 6.496 1 98.25 202 LEU B O 1
ATOM 7823 N N . PHE B 1 203 ? -38 9.984 7.812 1 98.5 203 PHE B N 1
ATOM 7824 C CA . PHE B 1 203 ? -36.812 9.758 6.973 1 98.5 203 PHE B CA 1
ATOM 7825 C C . PHE B 1 203 ? -36.438 8.281 6.926 1 98.5 203 PHE B C 1
ATOM 7827 O O . PHE B 1 203 ? -36.188 7.73 5.852 1 98.5 203 PHE B O 1
ATOM 7834 N N . ALA B 1 204 ? -36.438 7.613 8.047 1 98.38 204 ALA B N 1
ATOM 7835 C CA . ALA B 1 204 ? -36.062 6.203 8.117 1 98.38 204 ALA B CA 1
ATOM 7836 C C . ALA B 1 204 ? -37.062 5.324 7.395 1 98.38 204 ALA B C 1
ATOM 7838 O O . ALA B 1 204 ? -36.719 4.363 6.719 1 98.38 204 ALA B O 1
ATOM 7839 N N . THR B 1 205 ? -38.344 5.676 7.562 1 98.06 205 THR B N 1
ATOM 7840 C CA . THR B 1 205 ? -39.406 4.902 6.898 1 98.06 205 THR B CA 1
ATOM 7841 C C . THR B 1 205 ? -39.312 5.051 5.383 1 98.06 205 THR B C 1
ATOM 7843 O O . THR B 1 205 ? -39.438 4.07 4.648 1 98.06 205 THR B O 1
ATOM 7846 N N . LEU B 1 206 ? -39.062 6.207 4.98 1 98.19 206 LEU B N 1
ATOM 7847 C CA . LEU B 1 206 ? -38.906 6.445 3.547 1 98.19 206 LEU B CA 1
ATOM 7848 C C . LEU B 1 206 ? -37.688 5.707 2.994 1 98.19 206 LEU B C 1
ATOM 7850 O O . LEU B 1 206 ? -37.75 5.133 1.904 1 98.19 206 LEU B O 1
ATOM 7854 N N . SER B 1 207 ? -36.625 5.75 3.684 1 98.19 207 SER B N 1
ATOM 7855 C CA . SER B 1 207 ? -35.406 5.062 3.262 1 98.19 207 SER B CA 1
ATOM 7856 C C . SER B 1 207 ? -35.625 3.559 3.141 1 98.19 207 SER B C 1
ATOM 7858 O O . SER B 1 207 ? -35.312 2.957 2.111 1 98.19 207 SER B O 1
ATOM 7860 N N . ALA B 1 208 ? -36.188 2.971 4.121 1 97.88 208 ALA B N 1
ATOM 7861 C CA . ALA B 1 208 ? -36.438 1.529 4.137 1 97.88 208 ALA B CA 1
ATOM 7862 C C . ALA B 1 208 ? -37.438 1.126 3.049 1 97.88 208 ALA B C 1
ATOM 7864 O O . ALA B 1 208 ? -37.281 0.082 2.412 1 97.88 208 ALA B O 1
ATOM 7865 N N . SER B 1 209 ? -38.406 1.923 2.842 1 97.62 209 SER B N 1
ATOM 7866 C CA . SER B 1 209 ? -39.406 1.626 1.832 1 97.62 209 SER B CA 1
ATOM 7867 C C . SER B 1 209 ? -38.844 1.718 0.425 1 97.62 209 SER B C 1
ATOM 7869 O O . SER B 1 209 ? -39.156 0.894 -0.437 1 97.62 209 SER B O 1
ATOM 7871 N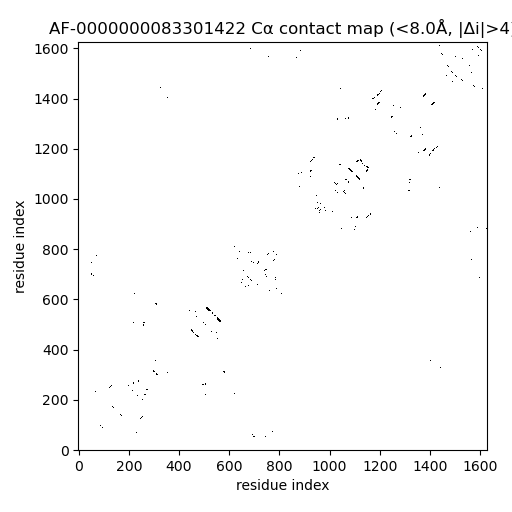 N . LEU B 1 210 ? -38.031 2.674 0.199 1 97.5 210 LEU B N 1
ATOM 7872 C CA . LEU B 1 210 ? -37.406 2.822 -1.11 1 97.5 210 LEU B CA 1
ATOM 7873 C C . LEU B 1 210 ? -36.5 1.638 -1.416 1 97.5 210 LEU B C 1
ATOM 7875 O O . LEU B 1 210 ? -36.5 1.115 -2.533 1 97.5 210 LEU B O 1
ATOM 7879 N N . VAL B 1 211 ? -35.781 1.188 -0.441 1 97.31 211 VAL B N 1
ATOM 7880 C CA . VAL B 1 211 ? -34.844 0.073 -0.625 1 97.31 211 VAL B CA 1
ATOM 7881 C C . VAL B 1 211 ? -35.625 -1.209 -0.887 1 97.31 211 VAL B C 1
ATOM 7883 O O . VAL B 1 211 ? -35.312 -1.97 -1.802 1 97.31 211 VAL B O 1
ATOM 7886 N N . ARG B 1 212 ? -36.625 -1.396 -0.17 1 95.81 212 ARG B N 1
ATOM 7887 C CA . ARG B 1 212 ? -37.406 -2.621 -0.294 1 95.81 212 ARG B CA 1
ATOM 7888 C C . ARG B 1 212 ? -38.156 -2.664 -1.625 1 95.81 212 ARG B C 1
ATOM 7890 O O . ARG B 1 212 ? -38.188 -3.705 -2.283 1 95.81 212 ARG B O 1
ATOM 7897 N N . MET B 1 213 ? -38.594 -1.604 -2.061 1 95.12 213 MET B N 1
ATOM 7898 C CA . MET B 1 213 ? -39.5 -1.555 -3.209 1 95.12 213 MET B CA 1
ATOM 7899 C C . MET B 1 213 ? -38.688 -1.498 -4.516 1 95.12 213 MET B C 1
ATOM 7901 O O . MET B 1 213 ? -39.062 -2.137 -5.5 1 95.12 213 MET B O 1
ATOM 7905 N N . PHE B 1 214 ? -37.594 -0.829 -4.523 1 94.69 214 PHE B N 1
ATOM 7906 C CA . PHE B 1 214 ? -37 -0.521 -5.82 1 94.69 214 PHE B CA 1
ATOM 7907 C C . PHE B 1 214 ? -35.656 -1.216 -5.98 1 94.69 214 PHE B C 1
ATOM 7909 O O . PHE B 1 214 ? -35.281 -1.58 -7.09 1 94.69 214 PHE B O 1
ATOM 7916 N N . ALA B 1 215 ? -34.906 -1.343 -4.902 1 96 215 ALA B N 1
ATOM 7917 C CA . ALA B 1 215 ? -33.562 -1.889 -5.035 1 96 215 ALA B CA 1
ATOM 7918 C C . ALA B 1 215 ? -33.125 -2.555 -3.736 1 96 215 ALA B C 1
ATOM 7920 O O . ALA B 1 215 ? -32.344 -1.974 -2.969 1 96 215 ALA B O 1
ATOM 7921 N N . PRO B 1 216 ? -33.375 -3.729 -3.535 1 93.12 216 PRO B N 1
ATOM 7922 C CA . PRO B 1 216 ? -33 -4.434 -2.303 1 93.12 216 PRO B CA 1
ATOM 7923 C C . PRO B 1 216 ? -31.5 -4.566 -2.127 1 93.12 216 PRO B C 1
ATOM 7925 O O . PRO B 1 216 ? -31.016 -4.699 -0.999 1 93.12 216 PRO B O 1
ATOM 7928 N N . TYR B 1 217 ? -30.75 -4.406 -3.229 1 93.75 217 TYR B N 1
ATOM 7929 C CA . TYR B 1 217 ? -29.297 -4.512 -3.158 1 93.75 217 TYR B CA 1
ATOM 7930 C C . TYR B 1 217 ? -28.688 -3.223 -2.635 1 93.75 217 TYR B C 1
ATOM 7932 O O . TYR B 1 217 ? -27.484 -3.174 -2.35 1 93.75 217 TYR B O 1
ATOM 7940 N N . ALA B 1 218 ? -29.5 -2.246 -2.404 1 96.19 218 ALA B N 1
ATOM 7941 C CA . ALA B 1 218 ? -29 -0.952 -1.941 1 96.19 218 ALA B CA 1
ATOM 7942 C C . ALA B 1 218 ? -28.797 -0.951 -0.429 1 96.19 218 ALA B C 1
ATOM 7944 O O . ALA B 1 218 ? -28.25 0 0.13 1 96.19 218 ALA B O 1
ATOM 7945 N N . CYS B 1 219 ? -29.141 -2.031 0.23 1 94.38 219 CYS B N 1
ATOM 7946 C CA . CYS B 1 219 ? -29.016 -2.1 1.682 1 94.38 219 CYS B CA 1
ATOM 7947 C C . CYS B 1 219 ? -27.578 -2.426 2.088 1 94.38 219 CYS B C 1
ATOM 7949 O O . CYS B 1 219 ? -26.797 -2.938 1.279 1 94.38 219 CYS B O 1
ATOM 7951 N N . GLY B 1 220 ? -27.203 -2.064 3.299 1 94.06 220 GLY B N 1
ATOM 7952 C CA . GLY B 1 220 ? -25.906 -2.416 3.854 1 94.06 220 GLY B CA 1
ATOM 7953 C C . GLY B 1 220 ? -24.781 -1.484 3.412 1 94.06 220 GLY B C 1
ATOM 7954 O O . GLY B 1 220 ? -25.031 -0.507 2.703 1 94.06 220 GLY B O 1
ATOM 7955 N N . SER B 1 221 ? -23.609 -1.825 3.82 1 95.38 221 SER B N 1
ATOM 7956 C CA . SER B 1 221 ? -22.438 -1.016 3.492 1 95.38 221 SER B CA 1
ATOM 7957 C C . SER B 1 221 ? -22 -1.233 2.049 1 95.38 221 SER B C 1
ATOM 7959 O O . SER B 1 221 ? -21.609 -0.287 1.364 1 95.38 221 SER B O 1
ATOM 7961 N N . GLY B 1 222 ? -22.062 -2.469 1.564 1 96 222 GLY B N 1
ATOM 7962 C CA . GLY B 1 222 ? -21.656 -2.824 0.216 1 96 222 GLY B CA 1
ATOM 7963 C C . GLY B 1 222 ? -20.234 -3.35 0.146 1 96 222 GLY B C 1
ATOM 7964 O O . GLY B 1 222 ? -19.859 -3.99 -0.835 1 96 222 GLY B O 1
ATOM 7965 N N . ILE B 1 223 ? -19.406 -3.182 1.221 1 96.5 223 ILE B N 1
ATOM 7966 C CA . ILE B 1 223 ? -17.984 -3.512 1.19 1 96.5 223 ILE B CA 1
ATOM 7967 C C . ILE B 1 223 ? -17.812 -5.027 1.141 1 96.5 223 ILE B C 1
ATOM 7969 O O . ILE B 1 223 ? -17.031 -5.539 0.333 1 96.5 223 ILE B O 1
ATOM 7973 N N . PRO B 1 224 ? -18.594 -5.848 1.937 1 95.44 224 PRO B N 1
ATOM 7974 C CA . PRO B 1 224 ? -18.422 -7.301 1.865 1 95.44 224 PRO B CA 1
ATOM 7975 C C . PRO B 1 224 ? -18.719 -7.859 0.475 1 95.44 224 PRO B C 1
ATOM 7977 O O . PRO B 1 224 ? -18 -8.742 -0.001 1 95.44 224 PRO B O 1
ATOM 7980 N N . GLU B 1 225 ? -19.703 -7.344 -0.177 1 95 225 GLU B N 1
ATOM 7981 C CA . GLU B 1 225 ? -20.062 -7.809 -1.513 1 95 225 GLU B CA 1
ATOM 7982 C C . GLU B 1 225 ? -19.016 -7.383 -2.545 1 95 225 GLU B C 1
ATOM 7984 O O . GLU B 1 225 ? -18.672 -8.156 -3.439 1 95 225 GLU B O 1
ATOM 7989 N N . ILE B 1 226 ? -18.594 -6.176 -2.402 1 95.88 226 ILE B N 1
ATOM 7990 C CA . ILE B 1 226 ? -17.578 -5.691 -3.336 1 95.88 226 ILE B CA 1
ATOM 7991 C C . ILE B 1 226 ? -16.297 -6.516 -3.182 1 95.88 226 ILE B C 1
ATOM 7993 O O . ILE B 1 226 ? -15.648 -6.844 -4.172 1 95.88 226 ILE B O 1
ATOM 7997 N N . LYS B 1 227 ? -15.953 -6.785 -1.964 1 94.12 227 LYS B N 1
ATOM 7998 C CA . LYS B 1 227 ? -14.812 -7.656 -1.704 1 94.12 227 LYS B CA 1
ATOM 7999 C C . LYS B 1 227 ? -14.977 -9.008 -2.396 1 94.12 227 LYS B C 1
ATOM 8001 O O . LYS B 1 227 ? -14.023 -9.539 -2.969 1 94.12 227 LYS B O 1
ATOM 8006 N N . THR B 1 228 ? -16.125 -9.531 -2.34 1 92.56 228 THR B N 1
ATOM 8007 C CA . THR B 1 228 ? -16.422 -10.812 -2.963 1 92.56 228 THR B CA 1
ATOM 8008 C C . THR B 1 228 ? -16.344 -10.711 -4.48 1 92.56 228 THR B C 1
ATOM 8010 O O . THR B 1 228 ? -15.797 -11.602 -5.137 1 92.56 228 THR B O 1
ATOM 8013 N N . ILE B 1 229 ? -16.812 -9.617 -4.996 1 92.88 229 ILE B N 1
ATOM 8014 C CA . ILE B 1 229 ? -16.781 -9.406 -6.441 1 92.88 229 ILE B CA 1
ATOM 8015 C C . ILE B 1 229 ? -15.336 -9.273 -6.91 1 92.88 229 ILE B C 1
ATOM 8017 O O . ILE B 1 229 ? -14.953 -9.875 -7.914 1 92.88 229 ILE B O 1
ATOM 8021 N N . LEU B 1 230 ? -14.562 -8.578 -6.168 1 92.12 230 LEU B N 1
ATOM 8022 C CA . LEU B 1 230 ? -13.172 -8.336 -6.555 1 92.12 230 LEU B CA 1
ATOM 8023 C C . LEU B 1 230 ? -12.328 -9.594 -6.352 1 92.12 230 LEU B C 1
ATOM 8025 O O . LEU B 1 230 ? -11.227 -9.695 -6.895 1 92.12 230 LEU B O 1
ATOM 8029 N N . SER B 1 231 ? -12.883 -10.508 -5.566 1 89.19 231 SER B N 1
ATOM 8030 C CA . SER B 1 231 ? -12.18 -11.766 -5.379 1 89.19 231 SER B CA 1
ATOM 8031 C C . SER B 1 231 ? -12.43 -12.719 -6.543 1 89.19 231 SER B C 1
ATOM 8033 O O . SER B 1 231 ? -11.805 -13.781 -6.633 1 89.19 231 SER B O 1
ATOM 8035 N N . GLY B 1 232 ? -13.383 -12.406 -7.426 1 87.06 232 GLY B N 1
ATOM 8036 C CA . GLY B 1 232 ? -13.539 -13.188 -8.641 1 87.06 232 GLY B CA 1
ATOM 8037 C C . GLY B 1 232 ? -14.93 -13.773 -8.797 1 87.06 232 GLY B C 1
ATOM 8038 O O . GLY B 1 232 ? -15.141 -14.672 -9.617 1 87.06 232 GLY B O 1
ATOM 8039 N N . PHE B 1 233 ? -15.859 -13.297 -8.055 1 86.94 233 PHE B N 1
ATOM 8040 C CA . PHE B 1 233 ? -17.219 -13.805 -8.172 1 86.94 233 PHE B CA 1
ATOM 8041 C C . PHE B 1 233 ? -18.156 -12.727 -8.711 1 86.94 233 PHE B C 1
ATOM 8043 O O . PHE B 1 233 ? -17.953 -11.539 -8.461 1 86.94 233 PHE B O 1
ATOM 8050 N N . ILE B 1 234 ? -19.125 -13.195 -9.43 1 86.62 234 ILE B N 1
ATOM 8051 C CA . ILE B 1 234 ? -20.062 -12.258 -10.047 1 86.62 234 ILE B CA 1
ATOM 8052 C C . ILE B 1 234 ? -21.375 -12.25 -9.273 1 86.62 234 ILE B C 1
ATOM 8054 O O . ILE B 1 234 ? -21.922 -13.312 -8.953 1 86.62 234 ILE B O 1
ATOM 8058 N N . ILE B 1 235 ? -21.812 -11.117 -8.922 1 87.25 235 ILE B N 1
ATOM 8059 C CA . ILE B 1 235 ? -23.156 -10.906 -8.367 1 87.25 235 ILE B CA 1
ATOM 8060 C C . ILE B 1 235 ? -23.953 -9.977 -9.281 1 87.25 235 ILE B C 1
ATOM 8062 O O . ILE B 1 235 ? -23.719 -8.766 -9.297 1 87.25 235 ILE B O 1
ATOM 8066 N N . ARG B 1 236 ? -24.812 -10.508 -9.953 1 86.25 236 ARG B N 1
ATOM 8067 C CA . ARG B 1 236 ? -25.547 -9.75 -10.961 1 86.25 236 ARG B CA 1
ATOM 8068 C C . ARG B 1 236 ? -26.5 -8.758 -10.312 1 86.25 236 ARG B C 1
ATOM 8070 O O . ARG B 1 236 ? -27.156 -9.07 -9.305 1 86.25 236 ARG B O 1
ATOM 8077 N N . GLY B 1 237 ? -26.531 -7.574 -10.82 1 87.88 237 GLY B N 1
ATOM 8078 C CA . GLY B 1 237 ? -27.484 -6.566 -10.367 1 87.88 237 GLY B CA 1
ATOM 8079 C C . GLY B 1 237 ? -26.984 -5.754 -9.195 1 87.88 237 GLY B C 1
ATOM 8080 O O . GLY B 1 237 ? -27.516 -4.68 -8.898 1 87.88 237 GLY B O 1
ATOM 8081 N N . TYR B 1 238 ? -26 -6.203 -8.516 1 92.94 238 TYR B N 1
ATOM 8082 C CA . TYR B 1 238 ? -25.531 -5.543 -7.309 1 92.94 238 TYR B CA 1
ATOM 8083 C C . TYR B 1 238 ? -24.906 -4.188 -7.637 1 92.94 238 TYR B C 1
ATOM 8085 O O . TYR B 1 238 ? -24.953 -3.262 -6.824 1 92.94 238 TYR B O 1
ATOM 8093 N N . LEU B 1 239 ? -24.328 -4.074 -8.805 1 95.62 239 LEU B N 1
ATOM 8094 C CA . LEU B 1 239 ? -23.688 -2.838 -9.219 1 95.62 239 LEU B CA 1
ATOM 8095 C C . LEU B 1 239 ? -24.438 -2.184 -10.367 1 95.62 239 LEU B C 1
ATOM 8097 O O . LEU B 1 239 ? -23.828 -1.681 -11.312 1 95.62 239 LEU B O 1
ATOM 8101 N N . GLY B 1 240 ? -25.781 -2.133 -10.227 1 94.38 240 GLY B N 1
ATOM 8102 C CA . GLY B 1 240 ? -26.625 -1.619 -11.289 1 94.38 240 GLY B CA 1
ATOM 8103 C C . GLY B 1 240 ? -27.016 -0.17 -11.086 1 94.38 240 GLY B C 1
ATOM 8104 O O . GLY B 1 240 ? -26.672 0.442 -10.078 1 94.38 240 GLY B O 1
ATOM 8105 N N . LYS B 1 241 ? -27.719 0.405 -12.055 1 95.31 241 LYS B N 1
ATOM 8106 C CA . LYS B 1 241 ? -28.141 1.801 -12.039 1 95.31 241 LYS B CA 1
ATOM 8107 C C . LYS B 1 241 ? -29.203 2.043 -10.969 1 95.31 241 LYS B C 1
ATOM 8109 O O . LYS B 1 241 ? -29.203 3.096 -10.328 1 95.31 241 LYS B O 1
ATOM 8114 N N . TRP B 1 242 ? -30.031 1.082 -10.711 1 95.88 242 TRP B N 1
ATOM 8115 C CA . TRP B 1 242 ? -31.062 1.228 -9.695 1 95.88 242 TRP B CA 1
ATOM 8116 C C . TRP B 1 242 ? -30.453 1.211 -8.297 1 95.88 242 TRP B C 1
ATOM 8118 O O . TRP B 1 242 ? -30.891 1.954 -7.414 1 95.88 242 TRP B O 1
ATOM 8128 N N . THR B 1 243 ? -29.578 0.324 -8.18 1 97.38 243 THR B N 1
ATOM 8129 C CA . THR B 1 243 ? -28.891 0.286 -6.891 1 97.38 243 THR B CA 1
ATOM 8130 C C . THR B 1 243 ? -28.219 1.621 -6.602 1 97.38 243 THR B C 1
ATOM 8132 O O . THR B 1 243 ? -28.281 2.129 -5.48 1 97.38 243 THR B O 1
ATOM 8135 N N . LEU B 1 244 ? -27.547 2.225 -7.605 1 97.81 244 LEU B N 1
ATOM 8136 C CA . LEU B 1 244 ? -26.875 3.506 -7.457 1 97.81 244 LEU B CA 1
ATOM 8137 C C . LEU B 1 244 ? -27.859 4.605 -7.078 1 97.81 244 LEU B C 1
ATOM 8139 O O . LEU B 1 244 ? -27.625 5.355 -6.129 1 97.81 244 LEU B O 1
ATOM 8143 N N . LEU B 1 245 ? -28.938 4.727 -7.703 1 97.31 245 LEU B N 1
ATOM 8144 C CA . LEU B 1 245 ? -29.906 5.801 -7.512 1 97.31 245 LEU B CA 1
ATOM 8145 C C . LEU B 1 245 ? -30.578 5.695 -6.148 1 97.31 245 LEU B C 1
ATOM 8147 O O . LEU B 1 245 ? -30.641 6.672 -5.402 1 97.31 245 LEU B O 1
ATOM 8151 N N . ILE B 1 246 ? -31.062 4.527 -5.84 1 97.81 246 ILE B N 1
ATOM 8152 C CA . ILE B 1 246 ? -31.828 4.34 -4.605 1 97.81 246 ILE B CA 1
ATOM 8153 C C . ILE B 1 246 ? -30.891 4.461 -3.404 1 97.81 246 ILE B C 1
ATOM 8155 O O . ILE B 1 246 ? -31.266 5.031 -2.375 1 97.81 246 ILE B O 1
ATOM 8159 N N . LYS B 1 247 ? -29.734 3.873 -3.484 1 97.5 247 LYS B N 1
ATOM 8160 C CA . LYS B 1 247 ? -28.797 3.977 -2.373 1 97.5 247 LYS B CA 1
ATOM 8161 C C . LYS B 1 247 ? -28.391 5.43 -2.129 1 97.5 247 LYS B C 1
ATOM 8163 O O . LYS B 1 247 ? -28.172 5.832 -0.984 1 97.5 247 LYS B O 1
ATOM 8168 N N . SER B 1 248 ? -28.234 6.273 -3.182 1 97.69 248 SER B N 1
ATOM 8169 C CA . SER B 1 248 ? -27.859 7.68 -3.057 1 97.69 248 SER B CA 1
ATOM 8170 C C . SER B 1 248 ? -28.922 8.461 -2.295 1 97.69 248 SER B C 1
ATOM 8172 O O . SER B 1 248 ? -28.594 9.266 -1.414 1 97.69 248 SER B O 1
ATOM 8174 N N . VAL B 1 249 ? -30.094 8.211 -2.533 1 97.56 249 VAL B N 1
ATOM 8175 C CA . VAL B 1 249 ? -31.188 8.922 -1.874 1 97.56 249 VAL B CA 1
ATOM 8176 C C . VAL B 1 249 ? -31.391 8.367 -0.47 1 97.56 249 VAL B C 1
ATOM 8178 O O . VAL B 1 249 ? -31.562 9.125 0.49 1 97.56 249 VAL B O 1
ATOM 8181 N N . SER B 1 250 ? -31.359 7.09 -0.4 1 98.19 250 SER B N 1
ATOM 8182 C CA . SER B 1 250 ? -31.672 6.43 0.864 1 98.19 250 SER B CA 1
ATOM 8183 C C . SER B 1 250 ? -30.594 6.707 1.911 1 98.19 250 SER B C 1
ATOM 8185 O O . SER B 1 250 ? -30.891 6.785 3.105 1 98.19 250 SER B O 1
ATOM 8187 N N . ILE B 1 251 ? -29.344 6.809 1.48 1 97.88 251 ILE B N 1
ATOM 8188 C CA . ILE B 1 251 ? -28.281 7.039 2.453 1 97.88 251 ILE B CA 1
ATOM 8189 C C . ILE B 1 251 ? -28.438 8.43 3.059 1 97.88 251 ILE B C 1
ATOM 8191 O O . ILE B 1 251 ? -28.156 8.633 4.242 1 97.88 251 ILE B O 1
ATOM 8195 N N . MET B 1 252 ? -28.875 9.461 2.299 1 97 252 MET B N 1
ATOM 8196 C CA . MET B 1 252 ? -29.125 10.805 2.816 1 97 252 MET B CA 1
ATOM 8197 C C . MET B 1 252 ? -30.234 10.781 3.871 1 97 252 MET B C 1
ATOM 8199 O O . MET B 1 252 ? -30.094 11.406 4.926 1 97 252 MET B O 1
ATOM 8203 N N . LEU B 1 253 ? -31.188 10 3.588 1 98 253 LEU B N 1
ATOM 8204 C CA . LEU B 1 253 ? -32.344 9.891 4.496 1 98 253 LEU B CA 1
ATOM 8205 C C . LEU B 1 253 ? -31.938 9.148 5.77 1 98 253 LEU B C 1
ATOM 8207 O O . LEU B 1 253 ? -32.312 9.562 6.871 1 98 253 LEU B O 1
ATOM 8211 N N . ALA B 1 254 ? -31.203 8.062 5.598 1 97.94 254 ALA B N 1
ATOM 8212 C CA . ALA B 1 254 ? -30.812 7.254 6.746 1 97.94 254 ALA B CA 1
ATOM 8213 C C . ALA B 1 254 ? -29.891 8.039 7.688 1 97.94 254 ALA B C 1
ATOM 8215 O O . ALA B 1 254 ? -30.047 7.973 8.906 1 97.94 254 ALA B O 1
ATOM 8216 N N . VAL B 1 255 ? -28.984 8.758 7.152 1 96.38 255 VAL B N 1
ATOM 8217 C CA . VAL B 1 255 ? -28.078 9.578 7.953 1 96.38 255 VAL B CA 1
ATOM 8218 C C . VAL B 1 255 ? -28.875 10.68 8.648 1 96.38 255 VAL B C 1
ATOM 8220 O O . VAL B 1 255 ? -28.656 10.953 9.828 1 96.38 255 VAL B O 1
ATOM 8223 N N . ALA B 1 256 ? -29.781 11.297 7.961 1 96.62 256 ALA B N 1
ATOM 8224 C CA . ALA B 1 256 ? -30.578 12.398 8.492 1 96.62 256 ALA B CA 1
ATOM 8225 C C . ALA B 1 256 ? -31.516 11.914 9.594 1 96.62 256 ALA B C 1
ATOM 8227 O O . ALA B 1 256 ? -31.906 12.695 10.469 1 96.62 256 ALA B O 1
ATOM 8228 N N . ALA B 1 257 ? -31.875 10.672 9.523 1 97.62 257 ALA B N 1
ATOM 8229 C CA . ALA B 1 257 ? -32.75 10.109 10.547 1 97.62 257 ALA B CA 1
ATOM 8230 C C . ALA B 1 257 ? -32.062 10.031 11.898 1 97.62 257 ALA B C 1
ATOM 8232 O O . ALA B 1 257 ? -32.688 9.891 12.93 1 97.62 257 ALA B O 1
ATOM 8233 N N . GLY B 1 258 ? -30.75 10.133 11.867 1 95.81 258 GLY B N 1
ATOM 8234 C CA . GLY B 1 258 ? -30 10.109 13.117 1 95.81 258 GLY B CA 1
ATOM 8235 C C . GLY B 1 258 ? -29.641 8.711 13.578 1 95.81 258 GLY B C 1
ATOM 8236 O O . GLY B 1 258 ? -29.281 8.5 14.734 1 95.81 258 GLY B O 1
ATOM 8237 N N . LEU B 1 259 ? -29.781 7.742 12.734 1 97 259 LEU B N 1
ATOM 8238 C CA . LEU B 1 259 ? -29.391 6.379 13.055 1 97 259 LEU B CA 1
ATOM 8239 C C . LEU B 1 259 ? -27.875 6.281 13.234 1 97 259 LEU B C 1
ATOM 8241 O O . LEU B 1 259 ? -27.125 7.121 12.719 1 97 259 LEU B O 1
ATOM 8245 N N . SER B 1 260 ? -27.422 5.336 14.047 1 97.56 260 SER B N 1
ATOM 8246 C CA . SER B 1 260 ? -26 5.168 14.297 1 97.56 260 SER B CA 1
ATOM 8247 C C . SER B 1 260 ? -25.312 4.465 13.133 1 97.56 260 SER B C 1
ATOM 8249 O O . SER B 1 260 ? -24.953 3.287 13.227 1 97.56 260 SER B O 1
ATOM 8251 N N . LEU B 1 261 ? -25.156 5.242 12.102 1 97.56 261 LEU B N 1
ATOM 8252 C CA . LEU B 1 261 ? -24.547 4.73 10.883 1 97.56 261 LEU B CA 1
ATOM 8253 C C . LEU B 1 261 ? -23.734 5.82 10.18 1 97.56 261 LEU B C 1
ATOM 8255 O O . LEU B 1 261 ? -23.781 6.984 10.578 1 97.56 261 LEU B O 1
ATOM 8259 N N . GLY B 1 262 ? -22.906 5.375 9.211 1 95.19 262 GLY B N 1
ATOM 8260 C CA . GLY B 1 262 ? -22.125 6.297 8.398 1 95.19 262 GLY B CA 1
ATOM 8261 C C . GLY B 1 262 ? -22.359 6.137 6.91 1 95.19 262 GLY B C 1
ATOM 8262 O O . GLY B 1 262 ? -22.938 5.137 6.477 1 95.19 262 GLY B O 1
ATOM 8263 N N . LYS B 1 263 ? -21.953 7.125 6.219 1 94.62 263 LYS B N 1
ATOM 8264 C CA . LYS B 1 263 ? -22.188 7.102 4.777 1 94.62 263 LYS B CA 1
ATOM 8265 C C . LYS B 1 263 ? -20.953 6.605 4.027 1 94.62 263 LYS B C 1
ATOM 8267 O O . LYS B 1 263 ? -20.984 6.457 2.803 1 94.62 263 LYS B O 1
ATOM 8272 N N . GLU B 1 264 ? -19.828 6.277 4.629 1 92.94 264 GLU B N 1
ATOM 8273 C CA . GLU B 1 264 ? -18.547 5.965 3.996 1 92.94 264 GLU B CA 1
ATOM 8274 C C . GLU B 1 264 ? -18.609 4.637 3.248 1 92.94 264 GLU B C 1
ATOM 8276 O O . GLU B 1 264 ? -18.172 4.539 2.104 1 92.94 264 GLU B O 1
ATOM 8281 N N . GLY B 1 265 ? -19.141 3.596 3.898 1 95.69 265 GLY B N 1
ATOM 8282 C CA . GLY B 1 265 ? -19.312 2.318 3.225 1 95.69 265 GLY B CA 1
ATOM 8283 C C . GLY B 1 265 ? -20.188 2.41 1.981 1 95.69 265 GLY B C 1
ATOM 8284 O O . GLY B 1 265 ? -19.75 2.039 0.889 1 95.69 265 GLY B O 1
ATOM 8285 N N . PRO B 1 266 ? -21.312 2.932 2.184 1 97.69 266 PRO B N 1
ATOM 8286 C CA . PRO B 1 266 ? -22.203 3.105 1.039 1 97.69 266 PRO B CA 1
ATOM 8287 C C . PRO B 1 266 ? -21.594 3.945 -0.074 1 97.69 266 PRO B C 1
ATOM 8289 O O . PRO B 1 266 ? -21.875 3.721 -1.254 1 97.69 266 PRO B O 1
ATOM 8292 N N . MET B 1 267 ? -20.766 4.914 0.287 1 97.31 267 MET B N 1
ATOM 8293 C CA . MET B 1 267 ? -20.094 5.723 -0.735 1 97.31 267 MET B CA 1
ATOM 8294 C C . MET B 1 267 ? -19.188 4.863 -1.598 1 97.31 267 MET B C 1
ATOM 8296 O O . MET B 1 267 ? -19.078 5.078 -2.807 1 97.31 267 MET B O 1
ATOM 8300 N N . VAL B 1 268 ? -18.5 3.92 -1.035 1 97.69 268 VAL B N 1
ATOM 8301 C CA . VAL B 1 268 ? -17.656 2.992 -1.779 1 97.69 268 VAL B CA 1
ATOM 8302 C C . VAL B 1 268 ? -18.516 2.164 -2.734 1 97.69 268 VAL B C 1
ATOM 8304 O O . VAL B 1 268 ? -18.141 1.966 -3.895 1 97.69 268 VAL B O 1
ATOM 8307 N N . HIS B 1 269 ? -19.625 1.717 -2.207 1 98.19 269 HIS B N 1
ATOM 8308 C CA . HIS B 1 269 ? -20.547 0.949 -3.031 1 98.19 269 HIS B CA 1
ATOM 8309 C C . HIS B 1 269 ? -21.062 1.776 -4.207 1 98.19 269 HIS B C 1
ATOM 8311 O O . HIS B 1 269 ? -21.078 1.3 -5.344 1 98.19 269 HIS B O 1
ATOM 8317 N N . MET B 1 270 ? -21.453 2.961 -3.936 1 98.31 270 MET B N 1
ATOM 8318 C CA . MET B 1 270 ? -21.984 3.832 -4.984 1 98.31 270 MET B CA 1
ATOM 8319 C C . MET B 1 270 ? -20.906 4.152 -6.012 1 98.31 270 MET B C 1
ATOM 8321 O O . MET B 1 270 ? -21.172 4.195 -7.215 1 98.31 270 MET B O 1
ATOM 8325 N N . ALA B 1 271 ? -19.703 4.391 -5.535 1 98.38 271 ALA B N 1
ATOM 8326 C CA . ALA B 1 271 ? -18.594 4.625 -6.461 1 98.38 271 ALA B CA 1
ATOM 8327 C C . ALA B 1 271 ? -18.359 3.408 -7.352 1 98.38 271 ALA B C 1
ATOM 8329 O O . ALA B 1 271 ? -18.078 3.549 -8.547 1 98.38 271 ALA B O 1
ATOM 8330 N N . CYS B 1 272 ? -18.453 2.219 -6.824 1 98.06 272 CYS B N 1
ATOM 8331 C CA . CYS B 1 272 ? -18.266 0.996 -7.598 1 98.06 272 CYS B CA 1
ATOM 8332 C C . CYS B 1 272 ? -19.406 0.811 -8.602 1 98.06 272 CYS B C 1
ATOM 8334 O O . CYS B 1 272 ? -19.188 0.317 -9.711 1 98.06 272 CYS B O 1
ATOM 8336 N N . CYS B 1 273 ? -20.625 1.177 -8.188 1 98.12 273 CYS B N 1
ATOM 8337 C CA . CYS B 1 273 ? -21.734 1.154 -9.141 1 98.12 273 CYS B CA 1
ATOM 8338 C C . CYS B 1 273 ? -21.438 2.055 -10.336 1 98.12 273 CYS B C 1
ATOM 8340 O O . CYS B 1 273 ? -21.641 1.653 -11.484 1 98.12 273 CYS B O 1
ATOM 8342 N N . THR B 1 274 ? -20.953 3.229 -10.031 1 98 274 THR B N 1
ATOM 8343 C CA . THR B 1 274 ? -20.594 4.164 -11.086 1 98 274 THR B CA 1
ATOM 8344 C C . THR B 1 274 ? -19.516 3.576 -11.984 1 98 274 THR B C 1
ATOM 834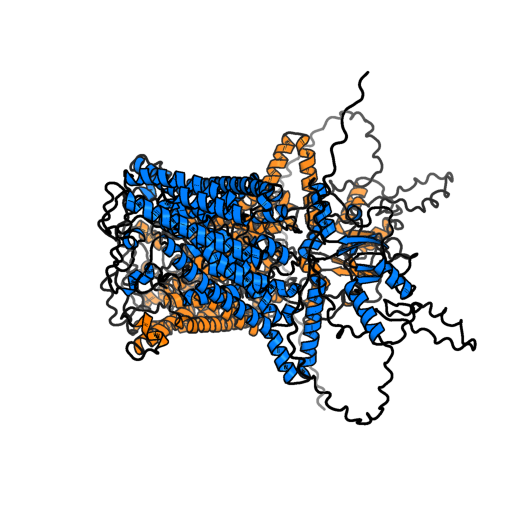6 O O . THR B 1 274 ? -19.594 3.666 -13.211 1 98 274 THR B O 1
ATOM 8349 N N . GLY B 1 275 ? -18.5 2.99 -11.383 1 97.62 275 GLY B N 1
ATOM 8350 C CA . GLY B 1 275 ? -17.438 2.359 -12.141 1 97.62 275 GLY B CA 1
ATOM 8351 C C . GLY B 1 275 ? -17.922 1.241 -13.039 1 97.62 275 GLY B C 1
ATOM 8352 O O . GLY B 1 275 ? -17.5 1.141 -14.195 1 97.62 275 GLY B O 1
ATOM 8353 N N . ASN B 1 276 ? -18.812 0.425 -12.523 1 96.5 276 ASN B N 1
ATOM 8354 C CA . ASN B 1 276 ? -19.359 -0.686 -13.297 1 96.5 276 ASN B CA 1
ATOM 8355 C C . ASN B 1 276 ? -20.188 -0.191 -14.469 1 96.5 276 ASN B C 1
ATOM 8357 O O . ASN B 1 276 ? -20.094 -0.713 -15.578 1 96.5 276 ASN B O 1
ATOM 8361 N N . ILE B 1 277 ? -21.016 0.811 -14.258 1 96.31 277 ILE B N 1
ATOM 8362 C CA . ILE B 1 277 ? -21.906 1.353 -15.281 1 96.31 277 ILE B CA 1
ATOM 8363 C C . ILE B 1 277 ? -21.078 2.004 -16.391 1 96.31 277 ILE B C 1
ATOM 8365 O O . ILE B 1 277 ? -21.312 1.766 -17.578 1 96.31 277 ILE B O 1
ATOM 8369 N N . LEU B 1 278 ? -20.109 2.715 -16.016 1 96.31 278 LEU B N 1
ATOM 8370 C CA . LEU B 1 278 ? -19.297 3.438 -16.984 1 96.31 278 LEU B CA 1
ATOM 8371 C C . LEU B 1 278 ? -18.375 2.484 -17.734 1 96.31 278 LEU B C 1
ATOM 8373 O O . LEU B 1 278 ? -18.016 2.738 -18.875 1 96.31 278 LEU B O 1
ATOM 8377 N N . ALA B 1 279 ? -17.969 1.435 -17.078 1 94.44 279 ALA B N 1
ATOM 8378 C CA . ALA B 1 279 ? -17.109 0.453 -17.719 1 94.44 279 ALA B CA 1
ATOM 8379 C C . ALA B 1 279 ? -17.766 -0.135 -18.969 1 94.44 279 ALA B C 1
ATOM 8381 O O . ALA B 1 279 ? -17.078 -0.478 -19.938 1 94.44 279 ALA B O 1
ATOM 8382 N N . TYR B 1 280 ? -19.078 -0.176 -18.984 1 91.62 280 TYR B N 1
ATOM 8383 C CA . TYR B 1 280 ? -19.797 -0.765 -20.109 1 91.62 280 TYR B CA 1
ATOM 8384 C C . TYR B 1 280 ? -19.734 0.137 -21.344 1 91.62 280 TYR B C 1
ATOM 8386 O O . TYR B 1 280 ? -19.969 -0.313 -22.453 1 91.62 280 TYR B O 1
ATOM 8394 N N . LEU B 1 281 ? -19.359 1.337 -21.141 1 91.5 281 LEU B N 1
ATOM 8395 C CA . LEU B 1 281 ? -19.219 2.258 -22.266 1 91.5 281 LEU B CA 1
ATOM 8396 C C . LEU B 1 281 ? -17.922 2.008 -23.031 1 91.5 281 LEU B C 1
ATOM 8398 O O . LEU B 1 281 ? -17.766 2.459 -24.156 1 91.5 281 LEU B O 1
ATOM 8402 N N . PHE B 1 282 ? -17.047 1.236 -22.391 1 91 282 PHE B N 1
ATOM 8403 C CA . PHE B 1 282 ? -15.758 0.932 -22.984 1 91 282 PHE B CA 1
ATOM 8404 C C . PHE B 1 282 ? -15.602 -0.567 -23.219 1 91 282 PHE B C 1
ATOM 8406 O O . PHE B 1 282 ? -15.438 -1.333 -22.266 1 91 282 PHE B O 1
ATOM 8413 N N . PRO B 1 283 ? -15.547 -1.001 -24.438 1 84.56 283 PRO B N 1
ATOM 8414 C CA . PRO B 1 283 ? -15.492 -2.432 -24.75 1 84.56 283 PRO B CA 1
ATOM 8415 C C . PRO B 1 283 ? -14.312 -3.133 -24.094 1 84.56 283 PRO B C 1
ATOM 8417 O O . PRO B 1 283 ? -14.391 -4.32 -23.766 1 84.56 283 PRO B O 1
ATOM 8420 N N . LYS B 1 284 ? -13.234 -2.467 -23.844 1 86.88 284 LYS B N 1
ATOM 8421 C CA . LYS B 1 284 ? -12.055 -3.012 -23.188 1 86.88 284 LYS B CA 1
ATOM 8422 C C . LYS B 1 284 ? -12.391 -3.527 -21.797 1 86.88 284 LYS B C 1
ATOM 8424 O O . LYS B 1 284 ? -11.875 -4.559 -21.359 1 86.88 284 LYS B O 1
ATOM 8429 N N . TYR B 1 285 ? -13.273 -2.891 -21.172 1 88.12 285 TYR B N 1
ATOM 8430 C CA . TYR B 1 285 ? -13.602 -3.211 -19.797 1 88.12 285 TYR B CA 1
ATOM 8431 C C . TYR B 1 285 ? -14.984 -3.85 -19.688 1 88.12 285 TYR B C 1
ATOM 8433 O O . TYR B 1 285 ? -15.227 -4.699 -18.828 1 88.12 285 TYR B O 1
ATOM 8441 N N . GLY B 1 286 ? -15.867 -3.531 -20.531 1 85.06 286 GLY B N 1
ATOM 8442 C CA . GLY B 1 286 ? -17.234 -4.016 -20.469 1 85.06 286 GLY B CA 1
ATOM 8443 C C . GLY B 1 286 ? -17.359 -5.496 -20.781 1 85.06 286 GLY B C 1
ATOM 8444 O O . GLY B 1 286 ? -18.219 -6.188 -20.219 1 85.06 286 GLY B O 1
ATOM 8445 N N . LYS B 1 287 ? -16.484 -5.996 -21.578 1 82.44 287 LYS B N 1
ATOM 8446 C CA . LYS B 1 287 ? -16.625 -7.383 -22.016 1 82.44 287 LYS B CA 1
ATOM 8447 C C . LYS B 1 287 ? -15.586 -8.273 -21.344 1 82.44 287 LYS B C 1
ATOM 8449 O O . LYS B 1 287 ? -15.422 -9.438 -21.719 1 82.44 287 LYS B O 1
ATOM 8454 N N . ASN B 1 288 ? -14.891 -7.73 -20.484 1 88.31 288 ASN B N 1
ATOM 8455 C CA . ASN B 1 288 ? -13.859 -8.477 -19.766 1 88.31 288 ASN B CA 1
ATOM 8456 C C . ASN B 1 288 ? -13.938 -8.25 -18.266 1 88.31 288 ASN B C 1
ATOM 8458 O O . ASN B 1 288 ? -13.586 -7.184 -17.766 1 88.31 288 ASN B O 1
ATOM 8462 N N . GLU B 1 289 ? -14.289 -9.281 -17.594 1 86.88 289 GLU B N 1
ATOM 8463 C CA . GLU B 1 289 ? -14.523 -9.164 -16.156 1 86.88 289 GLU B CA 1
ATOM 8464 C C . GLU B 1 289 ? -13.211 -8.992 -15.398 1 86.88 289 GLU B C 1
ATOM 8466 O O . GLU B 1 289 ? -13.172 -8.336 -14.359 1 86.88 289 GLU B O 1
ATOM 8471 N N . ALA B 1 290 ? -12.18 -9.57 -15.891 1 86 290 ALA B N 1
ATOM 8472 C CA . ALA B 1 290 ? -10.883 -9.422 -15.234 1 86 290 ALA B CA 1
ATOM 8473 C C . ALA B 1 290 ? -10.406 -7.977 -15.281 1 86 290 ALA B C 1
ATOM 8475 O O . ALA B 1 290 ? -9.883 -7.457 -14.297 1 86 290 ALA B O 1
ATOM 8476 N N . LYS B 1 291 ? -10.562 -7.367 -16.406 1 89.12 291 LYS B N 1
ATOM 8477 C CA . LYS B 1 291 ? -10.133 -5.98 -16.562 1 89.12 291 LYS B CA 1
ATOM 8478 C C . LYS B 1 291 ? -11.055 -5.031 -15.805 1 89.12 291 LYS B C 1
ATOM 8480 O O . LYS B 1 291 ? -10.617 -3.98 -15.328 1 89.12 291 LYS B O 1
ATOM 8485 N N . LYS B 1 292 ? -12.281 -5.359 -15.711 1 92.06 292 LYS B N 1
ATOM 8486 C CA . LYS B 1 292 ? -13.258 -4.539 -14.992 1 92.06 292 LYS B CA 1
ATOM 8487 C C . LYS B 1 292 ? -12.875 -4.387 -13.523 1 92.06 292 LYS B C 1
ATOM 8489 O O . LYS B 1 292 ? -13.211 -3.385 -12.891 1 92.06 292 LYS B O 1
ATOM 8494 N N . ARG B 1 293 ? -12.195 -5.316 -12.977 1 92 293 ARG B N 1
ATOM 8495 C CA . ARG B 1 293 ? -11.75 -5.273 -11.586 1 92 293 ARG B CA 1
ATOM 8496 C C . ARG B 1 293 ? -10.828 -4.086 -11.336 1 92 293 ARG B C 1
ATOM 8498 O O . ARG B 1 293 ? -10.82 -3.514 -10.25 1 92 293 ARG B O 1
ATOM 8505 N N . GLU B 1 294 ? -10.086 -3.754 -12.352 1 92.94 294 GLU B N 1
ATOM 8506 C CA . GLU B 1 294 ? -9.203 -2.592 -12.234 1 92.94 294 GLU B CA 1
ATOM 8507 C C . GLU B 1 294 ? -10.008 -1.315 -12 1 92.94 294 GLU B C 1
ATOM 8509 O O . GLU B 1 294 ? -9.648 -0.489 -11.164 1 92.94 294 GLU B O 1
ATOM 8514 N N . ILE B 1 295 ? -11.102 -1.24 -12.711 1 96 295 ILE B N 1
ATOM 8515 C CA . ILE B 1 295 ? -11.953 -0.06 -12.609 1 96 295 ILE B CA 1
ATOM 8516 C C . ILE B 1 295 ? -12.664 -0.055 -11.258 1 96 295 ILE B C 1
ATOM 8518 O O . ILE B 1 295 ? -12.797 0.994 -10.625 1 96 295 ILE B O 1
ATOM 8522 N N . LEU B 1 296 ? -13.078 -1.224 -10.844 1 96.69 296 LEU B N 1
ATOM 8523 C CA . LEU B 1 296 ? -13.797 -1.316 -9.578 1 96.69 296 LEU B CA 1
ATOM 8524 C C . LEU B 1 296 ? -12.867 -1.021 -8.398 1 96.69 296 LEU B C 1
ATOM 8526 O O . LEU B 1 296 ? -13.281 -0.407 -7.418 1 96.69 296 LEU B O 1
ATOM 8530 N N . SER B 1 297 ? -11.641 -1.471 -8.516 1 96.94 297 SER B N 1
ATOM 8531 C CA . SER B 1 297 ? -10.664 -1.132 -7.484 1 96.94 297 SER B CA 1
ATOM 8532 C C . SER B 1 297 ? -10.406 0.372 -7.434 1 96.94 297 SER B C 1
ATOM 8534 O O . SER B 1 297 ? -10.32 0.956 -6.352 1 96.94 297 SER B O 1
ATOM 8536 N N . ALA B 1 298 ? -10.305 0.972 -8.578 1 97.69 298 ALA B N 1
ATOM 8537 C CA . ALA B 1 298 ? -10.117 2.418 -8.656 1 97.69 298 ALA B CA 1
ATOM 8538 C C . ALA B 1 298 ? -11.336 3.16 -8.109 1 97.69 298 ALA B C 1
ATOM 8540 O O . ALA B 1 298 ? -11.195 4.164 -7.41 1 97.69 298 ALA B O 1
ATOM 8541 N N . ALA B 1 299 ? -12.453 2.66 -8.445 1 98.38 299 ALA B N 1
ATOM 8542 C CA . ALA B 1 299 ? -13.695 3.258 -7.953 1 98.38 299 ALA B CA 1
ATOM 8543 C C . ALA B 1 299 ? -13.781 3.166 -6.434 1 98.38 299 ALA B C 1
ATOM 8545 O O . ALA B 1 299 ? -14.258 4.094 -5.777 1 98.38 299 ALA B O 1
ATOM 8546 N N . SER B 1 300 ? -13.422 2.051 -5.902 1 97.94 300 SER B N 1
ATOM 8547 C CA . SER B 1 300 ? -13.406 1.894 -4.449 1 97.94 300 SER B CA 1
ATOM 8548 C C . SER B 1 300 ? -12.516 2.936 -3.789 1 97.94 300 SER B C 1
ATOM 8550 O O . SER B 1 300 ? -12.859 3.486 -2.742 1 97.94 300 SER B O 1
ATOM 8552 N N . ALA B 1 301 ? -11.367 3.174 -4.375 1 98 301 ALA B N 1
ATOM 8553 C CA . ALA B 1 301 ? -10.461 4.195 -3.867 1 98 301 ALA B CA 1
ATOM 8554 C C . ALA B 1 301 ? -11.109 5.578 -3.906 1 98 301 ALA B C 1
ATOM 8556 O O . ALA B 1 301 ? -11 6.352 -2.951 1 98 301 ALA B O 1
ATOM 8557 N N . ALA B 1 302 ? -11.789 5.875 -4.969 1 98.06 302 ALA B N 1
ATOM 8558 C CA . ALA B 1 302 ? -12.484 7.152 -5.113 1 98.06 302 ALA B CA 1
ATOM 8559 C C . ALA B 1 302 ? -13.586 7.297 -4.07 1 98.06 302 ALA B C 1
ATOM 8561 O O . ALA B 1 302 ? -13.836 8.398 -3.566 1 98.06 302 ALA B O 1
ATOM 8562 N N . GLY B 1 303 ? -14.242 6.211 -3.818 1 97.38 303 GLY B N 1
ATOM 8563 C CA . GLY B 1 303 ? -15.305 6.238 -2.822 1 97.38 303 GLY B CA 1
ATOM 8564 C C . GLY B 1 303 ? -14.82 6.684 -1.453 1 97.38 303 GLY B C 1
ATOM 8565 O O . GLY B 1 303 ? -15.422 7.57 -0.838 1 97.38 303 GLY B O 1
ATOM 8566 N N . VAL B 1 304 ? -13.766 6.121 -1.013 1 95.38 304 VAL B N 1
ATOM 8567 C CA . VAL B 1 304 ? -13.227 6.488 0.292 1 95.38 304 VAL B CA 1
ATOM 8568 C C . VAL B 1 304 ? -12.625 7.891 0.223 1 95.38 304 VAL B C 1
ATOM 8570 O O . VAL B 1 304 ? -12.703 8.656 1.188 1 95.38 304 VAL B O 1
ATOM 8573 N N . SER B 1 305 ? -12.023 8.211 -0.883 1 94.81 305 SER B N 1
ATOM 8574 C CA . SER B 1 305 ? -11.453 9.539 -1.088 1 94.81 305 SER B CA 1
ATOM 8575 C C . SER B 1 305 ? -12.492 10.633 -0.839 1 94.81 305 SER B C 1
ATOM 8577 O O . SER B 1 305 ? -12.219 11.609 -0.146 1 94.81 305 SER B O 1
ATOM 8579 N N . VAL B 1 306 ? -13.648 10.438 -1.343 1 93.25 306 VAL B N 1
ATOM 8580 C CA . VAL B 1 306 ? -14.664 11.484 -1.257 1 93.25 306 VAL B CA 1
ATOM 8581 C C . VAL B 1 306 ? -15.422 11.367 0.064 1 93.25 306 VAL B C 1
ATOM 8583 O O . VAL B 1 306 ? -15.953 12.352 0.571 1 93.25 306 VAL B O 1
ATOM 8586 N N . ALA B 1 307 ? -15.406 10.18 0.648 1 92.31 307 ALA B N 1
ATOM 8587 C CA . ALA B 1 307 ? -16.094 9.992 1.923 1 92.31 307 ALA B CA 1
ATOM 8588 C C . ALA B 1 307 ? -15.367 10.727 3.049 1 92.31 307 ALA B C 1
ATOM 8590 O O . ALA B 1 307 ? -16 11.297 3.936 1 92.31 307 ALA B O 1
ATOM 8591 N N . PHE B 1 308 ? -14.07 10.742 3.018 1 88.44 308 PHE B N 1
ATOM 8592 C CA . PHE B 1 308 ? -13.289 11.281 4.121 1 88.44 308 PHE B CA 1
ATOM 8593 C C . PHE B 1 308 ? -12.438 12.453 3.656 1 88.44 308 PHE B C 1
ATOM 8595 O O . PHE B 1 308 ? -11.773 13.109 4.465 1 88.44 308 PHE B O 1
ATOM 8602 N N . GLY B 1 309 ? -12.461 12.703 2.402 1 86.31 309 GLY B N 1
ATOM 8603 C CA . GLY B 1 309 ? -11.5 13.664 1.896 1 86.31 309 GLY B CA 1
ATOM 8604 C C . GLY B 1 309 ? -10.062 13.172 1.995 1 86.31 309 GLY B C 1
ATOM 8605 O O . GLY B 1 309 ? -9.156 13.953 2.303 1 86.31 309 GLY B O 1
ATOM 8606 N N . ALA B 1 310 ? -9.898 11.945 1.869 1 91.19 310 ALA B N 1
ATOM 8607 C CA . ALA B 1 310 ? -8.594 11.305 2.021 1 91.19 310 ALA B CA 1
ATOM 8608 C C . ALA B 1 310 ? -8.219 10.508 0.77 1 91.19 310 ALA B C 1
ATOM 8610 O O . ALA B 1 310 ? -8.344 9.281 0.743 1 91.19 310 ALA B O 1
ATOM 8611 N N . PRO B 1 311 ? -7.648 11.156 -0.222 1 93.12 311 PRO B N 1
ATOM 8612 C CA . PRO B 1 311 ? -7.379 10.469 -1.486 1 93.12 311 PRO B CA 1
ATOM 8613 C C . PRO B 1 311 ? -6.352 9.352 -1.342 1 93.12 311 PRO B C 1
ATOM 8615 O O . PRO B 1 311 ? -6.543 8.258 -1.887 1 93.12 311 PRO B O 1
ATOM 8618 N N . ILE B 1 312 ? -5.25 9.523 -0.676 1 94.25 312 ILE B N 1
ATOM 8619 C CA . ILE B 1 312 ? -4.242 8.484 -0.516 1 94.25 312 ILE B CA 1
ATOM 8620 C C . ILE B 1 312 ? -4.785 7.363 0.37 1 94.25 312 ILE B C 1
ATOM 8622 O O . ILE B 1 312 ? -4.578 6.184 0.087 1 94.25 312 ILE B O 1
ATOM 8626 N N . GLY B 1 313 ? -5.484 7.844 1.439 1 94.56 313 GLY B N 1
ATOM 8627 C CA . GLY B 1 313 ? -6.141 6.855 2.281 1 94.56 313 GLY B CA 1
ATOM 8628 C C . GLY B 1 313 ? -7.094 5.961 1.519 1 94.56 313 GLY B C 1
ATOM 8629 O O . GLY B 1 313 ? -7.199 4.766 1.807 1 94.56 313 GLY B O 1
ATOM 8630 N N . GLY B 1 314 ? -7.75 6.543 0.572 1 96.38 314 GLY B N 1
ATOM 8631 C CA . GLY B 1 314 ? -8.656 5.762 -0.257 1 96.38 314 GLY B CA 1
ATOM 8632 C C . GLY B 1 314 ? -7.941 4.723 -1.104 1 96.38 314 GLY B C 1
ATOM 8633 O O . GLY B 1 314 ? -8.414 3.592 -1.236 1 96.38 314 GLY B O 1
ATOM 8634 N N . VAL B 1 315 ? -6.816 5.086 -1.673 1 96.19 315 VAL B N 1
ATOM 8635 C CA . VAL B 1 315 ? -6.035 4.156 -2.48 1 96.19 315 VAL B CA 1
ATOM 8636 C C . VAL B 1 315 ? -5.566 2.988 -1.617 1 96.19 315 VAL B C 1
ATOM 8638 O O . VAL B 1 315 ? -5.672 1.827 -2.02 1 96.19 315 VAL B O 1
ATOM 8641 N N . LEU B 1 316 ? -5.141 3.305 -0.462 1 95 316 LEU B N 1
ATOM 8642 C CA . LEU B 1 316 ? -4.621 2.275 0.433 1 95 316 LEU B CA 1
ATOM 8643 C C . LEU B 1 316 ? -5.754 1.407 0.974 1 95 316 LEU B C 1
ATOM 8645 O O . LEU B 1 316 ? -5.566 0.21 1.204 1 95 316 LEU B O 1
ATOM 8649 N N . PHE B 1 317 ? -6.871 1.998 1.153 1 95.62 317 PHE B N 1
ATOM 8650 C CA . PHE B 1 317 ? -8.039 1.223 1.561 1 95.62 317 PHE B CA 1
ATOM 8651 C C . PHE B 1 317 ? -8.398 0.185 0.504 1 95.62 317 PHE B C 1
ATOM 8653 O O . PHE B 1 317 ? -8.695 -0.965 0.832 1 95.62 317 PHE B O 1
ATOM 8660 N N . SER B 1 318 ? -8.438 0.629 -0.685 1 96.56 318 SER B N 1
ATOM 8661 C CA . SER B 1 318 ? -8.711 -0.295 -1.78 1 96.56 318 SER B CA 1
ATOM 8662 C C . SER B 1 318 ? -7.68 -1.418 -1.828 1 96.56 318 SER B C 1
ATOM 8664 O O . SER B 1 318 ? -8.016 -2.562 -2.139 1 96.56 318 SER B O 1
ATOM 8666 N N . LEU B 1 319 ? -6.512 -1.112 -1.524 1 92.56 319 LEU B N 1
ATOM 8667 C CA . LEU B 1 319 ? -5.422 -2.08 -1.573 1 92.56 319 LEU B CA 1
ATOM 8668 C C . LEU B 1 319 ? -5.496 -3.045 -0.395 1 92.56 319 LEU B C 1
ATOM 8670 O O . LEU B 1 319 ? -5.422 -4.262 -0.578 1 92.56 319 LEU B O 1
ATOM 8674 N N . GLU B 1 320 ? -5.676 -2.576 0.827 1 90.94 320 GLU B N 1
ATOM 8675 C CA . GLU B 1 320 ? -5.539 -3.375 2.041 1 90.94 320 GLU B CA 1
ATOM 8676 C C . GLU B 1 320 ? -6.84 -4.105 2.367 1 90.94 320 GLU B C 1
ATOM 8678 O O . GLU B 1 320 ? -6.816 -5.25 2.824 1 90.94 320 GLU B O 1
ATOM 8683 N N . GLU B 1 321 ? -7.93 -3.424 2.113 1 90.94 321 GLU B N 1
ATOM 8684 C CA . GLU B 1 321 ? -9.18 -3.969 2.629 1 90.94 321 GLU B CA 1
ATOM 8685 C C . GLU B 1 321 ? -10.023 -4.566 1.507 1 90.94 321 GLU B C 1
ATOM 8687 O O . GLU B 1 321 ? -10.68 -5.594 1.694 1 90.94 321 GLU B O 1
ATOM 8692 N N . VAL B 1 322 ? -10.039 -3.975 0.36 1 92 322 VAL B N 1
ATOM 8693 C CA . VAL B 1 322 ? -11.062 -4.312 -0.617 1 92 322 VAL B CA 1
ATOM 8694 C C . VAL B 1 322 ? -10.5 -5.281 -1.651 1 92 322 VAL B C 1
ATOM 8696 O O . VAL B 1 322 ? -11.164 -6.246 -2.035 1 92 322 VAL B O 1
ATOM 8699 N N . SER B 1 323 ? -9.297 -5.051 -2.072 1 87 323 SER B N 1
ATOM 8700 C CA . SER B 1 323 ? -8.789 -5.793 -3.225 1 87 323 SER B CA 1
ATOM 8701 C C . SER B 1 323 ? -8.078 -7.066 -2.791 1 87 323 SER B C 1
ATOM 8703 O O . SER B 1 323 ? -7.422 -7.094 -1.749 1 87 323 SER B O 1
ATOM 8705 N N . TYR B 1 324 ? -8.328 -8.07 -3.68 1 76 324 TYR B N 1
ATOM 8706 C CA . TYR B 1 324 ? -7.684 -9.367 -3.541 1 76 324 TYR B CA 1
ATOM 8707 C C . TYR B 1 324 ? -6.309 -9.367 -4.199 1 76 324 TYR B C 1
ATOM 8709 O O . TYR B 1 324 ? -5.355 -9.93 -3.656 1 76 324 TYR B O 1
ATOM 8717 N N . TYR B 1 325 ? -6.211 -8.844 -5.297 1 78.62 325 TYR B N 1
ATOM 8718 C CA . TYR B 1 325 ? -5.016 -8.648 -6.109 1 78.62 325 TYR B CA 1
ATOM 8719 C C . TYR B 1 325 ? -4.906 -7.199 -6.578 1 78.62 325 TYR B C 1
ATOM 8721 O O . TYR B 1 325 ? -5.867 -6.645 -7.117 1 78.62 325 TYR B O 1
ATOM 8729 N N . PHE B 1 326 ? -3.795 -6.555 -6.312 1 85.62 326 PHE B N 1
ATOM 8730 C CA . PHE B 1 326 ? -3.645 -5.129 -6.574 1 85.62 326 PHE B CA 1
ATOM 8731 C C . PHE B 1 326 ? -2.324 -4.844 -7.281 1 85.62 326 PHE B C 1
ATOM 8733 O O . PHE B 1 326 ? -1.364 -4.391 -6.656 1 85.62 326 PHE B O 1
ATOM 8740 N N . PRO B 1 327 ? -2.334 -5.117 -8.602 1 85.38 327 PRO B N 1
ATOM 8741 C CA . PRO B 1 327 ? -1.11 -4.828 -9.352 1 85.38 327 PRO B CA 1
ATOM 8742 C C . PRO B 1 327 ? -0.774 -3.338 -9.383 1 85.38 327 PRO B C 1
ATOM 8744 O O . PRO B 1 327 ? -1.619 -2.504 -9.047 1 85.38 327 PRO B O 1
ATOM 8747 N N . LEU B 1 328 ? 0.435 -3.02 -9.766 1 84.12 328 LEU B N 1
ATOM 8748 C CA . LEU B 1 328 ? 0.922 -1.644 -9.773 1 84.12 328 LEU B CA 1
ATOM 8749 C C . LEU B 1 328 ? 0.128 -0.79 -10.758 1 84.12 328 LEU B C 1
ATOM 8751 O O . LEU B 1 328 ? -0.074 0.404 -10.531 1 84.12 328 LEU B O 1
ATOM 8755 N N . LYS B 1 329 ? -0.282 -1.377 -11.836 1 86.06 329 LYS B N 1
ATOM 8756 C CA . LYS B 1 329 ? -1.104 -0.642 -12.797 1 86.06 329 LYS B CA 1
ATOM 8757 C C . LYS B 1 329 ? -2.41 -0.179 -12.156 1 86.06 329 LYS B C 1
ATOM 8759 O O . LYS B 1 329 ? -2.861 0.942 -12.398 1 86.06 329 LYS B O 1
ATOM 8764 N N . THR B 1 330 ? -2.961 -1.079 -11.406 1 90.94 330 THR B N 1
ATOM 8765 C CA . THR B 1 330 ? -4.184 -0.745 -10.688 1 90.94 330 THR B CA 1
ATOM 8766 C C . THR B 1 330 ? -3.914 0.329 -9.641 1 90.94 330 THR B C 1
ATOM 8768 O O . THR B 1 330 ? -4.758 1.195 -9.398 1 90.94 330 THR B O 1
ATOM 8771 N N . LEU B 1 331 ? -2.76 0.275 -9.047 1 91.19 331 LEU B N 1
ATOM 8772 C CA . LEU B 1 331 ? -2.377 1.284 -8.062 1 91.19 331 LEU B CA 1
ATOM 8773 C C . LEU B 1 331 ? -2.359 2.674 -8.695 1 91.19 331 LEU B C 1
ATOM 8775 O O . LEU B 1 331 ? -2.91 3.621 -8.125 1 91.19 331 LEU B O 1
ATOM 8779 N N . TRP B 1 332 ? -1.878 2.803 -9.867 1 89.5 332 TRP B N 1
ATOM 8780 C CA . TRP B 1 332 ? -1.768 4.086 -10.547 1 89.5 332 TRP B CA 1
ATOM 8781 C C . TRP B 1 332 ? -3.143 4.609 -10.953 1 89.5 332 TRP B C 1
ATOM 8783 O O . TRP B 1 332 ? -3.416 5.805 -10.844 1 89.5 332 TRP B O 1
ATOM 8793 N N . ARG B 1 333 ? -3.887 3.703 -11.422 1 93.62 333 ARG B N 1
ATOM 8794 C CA . ARG B 1 333 ? -5.234 4.086 -11.828 1 93.62 333 ARG B CA 1
ATOM 8795 C C . ARG B 1 333 ? -6.066 4.523 -10.633 1 93.62 333 ARG B C 1
ATOM 8797 O O . ARG B 1 333 ? -6.828 5.492 -10.719 1 93.62 333 ARG B O 1
ATOM 8804 N N . SER B 1 334 ? -5.914 3.758 -9.578 1 96.5 334 SER B N 1
ATOM 8805 C CA . SER B 1 334 ? -6.637 4.109 -8.359 1 96.5 334 SER B CA 1
ATOM 8806 C C . SER B 1 334 ? -6.168 5.453 -7.809 1 96.5 334 SER B C 1
ATOM 8808 O O . SER B 1 334 ? -6.98 6.246 -7.328 1 96.5 334 SER B O 1
ATOM 8810 N N . PHE B 1 335 ? -4.867 5.664 -7.945 1 93.75 335 PHE B N 1
ATOM 8811 C CA . PHE B 1 335 ? -4.258 6.918 -7.512 1 93.75 335 PHE B CA 1
ATOM 8812 C C . PHE B 1 335 ? -4.84 8.094 -8.281 1 93.75 335 PHE B C 1
ATOM 8814 O O . PHE B 1 335 ? -5.266 9.086 -7.684 1 93.75 335 PHE B O 1
ATOM 8821 N N . PHE B 1 336 ? -4.945 7.984 -9.484 1 93.88 336 PHE B N 1
ATOM 8822 C CA . PHE B 1 336 ? -5.465 9.031 -10.359 1 93.88 336 PHE B CA 1
ATOM 8823 C C . PHE B 1 336 ? -6.953 9.242 -10.125 1 93.88 336 PHE B C 1
ATOM 8825 O O . PHE B 1 336 ? -7.422 10.383 -10.031 1 93.88 336 PHE B O 1
ATOM 8832 N N . CYS B 1 337 ? -7.684 8.156 -10.07 1 96.81 337 CYS B N 1
ATOM 8833 C CA . CYS B 1 337 ? -9.125 8.227 -9.852 1 96.81 337 CYS B CA 1
ATOM 8834 C C . CYS B 1 337 ? -9.438 8.922 -8.539 1 96.81 337 CYS B C 1
ATOM 8836 O O . CYS B 1 337 ? -10.328 9.781 -8.484 1 96.81 337 CYS B O 1
ATOM 8838 N N . ALA B 1 338 ? -8.781 8.547 -7.484 1 96.62 338 ALA B N 1
ATOM 8839 C CA . ALA B 1 338 ? -8.977 9.148 -6.164 1 96.62 338 ALA B CA 1
ATOM 8840 C C . ALA B 1 338 ? -8.633 10.633 -6.184 1 96.62 338 ALA B C 1
ATOM 8842 O O . ALA B 1 338 ? -9.289 11.438 -5.523 1 96.62 338 ALA B O 1
ATOM 8843 N N . LEU B 1 339 ? -7.605 11.016 -6.91 1 92.75 339 LEU B N 1
ATOM 8844 C CA . LEU B 1 339 ? -7.191 12.414 -7.039 1 92.75 339 LEU B CA 1
ATOM 8845 C C . LEU B 1 339 ? -8.289 13.25 -7.688 1 92.75 339 LEU B C 1
ATOM 8847 O O . LEU B 1 339 ? -8.641 14.32 -7.188 1 92.75 339 LEU B O 1
ATOM 8851 N N . ILE B 1 340 ? -8.812 12.742 -8.719 1 93.94 340 ILE B N 1
ATOM 8852 C CA . ILE B 1 340 ? -9.844 13.469 -9.453 1 93.94 340 ILE B CA 1
ATOM 8853 C C . ILE B 1 340 ? -11.086 13.617 -8.578 1 93.94 340 ILE B C 1
ATOM 8855 O O . ILE B 1 340 ? -11.703 14.688 -8.539 1 93.94 340 ILE B O 1
ATOM 8859 N N . ALA B 1 341 ? -11.406 12.539 -7.961 1 95.81 341 ALA B N 1
ATOM 8860 C CA . ALA B 1 341 ? -12.578 12.586 -7.086 1 95.81 341 ALA B CA 1
ATOM 8861 C C . ALA B 1 341 ? -12.391 13.625 -5.98 1 95.81 341 ALA B C 1
ATOM 8863 O O . ALA B 1 341 ? -13.305 14.398 -5.691 1 95.81 341 ALA B O 1
ATOM 8864 N N . ALA B 1 342 ? -11.289 13.594 -5.391 1 89.94 342 ALA B N 1
ATOM 8865 C CA . ALA B 1 342 ? -10.992 14.547 -4.328 1 89.94 342 ALA B CA 1
ATOM 8866 C C . ALA B 1 342 ? -11.031 15.984 -4.852 1 89.94 342 ALA B C 1
ATOM 8868 O O . ALA B 1 342 ? -11.508 16.891 -4.164 1 89.94 342 ALA B O 1
ATOM 8869 N N . PHE B 1 343 ? -10.531 16.141 -5.977 1 85.06 343 PHE B N 1
ATOM 8870 C CA . PHE B 1 343 ? -10.5 17.453 -6.602 1 85.06 343 PHE B CA 1
ATOM 8871 C C . PHE B 1 343 ? -11.906 17.984 -6.836 1 85.06 343 PHE B C 1
ATOM 8873 O O . PHE B 1 343 ? -12.195 19.156 -6.566 1 85.06 343 PHE B O 1
ATOM 8880 N N . VAL B 1 344 ? -12.703 17.156 -7.324 1 89.5 344 VAL B N 1
ATOM 8881 C CA . VAL B 1 344 ? -14.078 17.547 -7.613 1 89.5 344 VAL B CA 1
ATOM 8882 C C . VAL B 1 344 ? -14.805 17.875 -6.312 1 89.5 344 VAL B C 1
ATOM 8884 O O . VAL B 1 344 ? -15.516 18.875 -6.223 1 89.5 344 VAL B O 1
ATOM 8887 N N . LEU B 1 345 ? -14.633 17.078 -5.367 1 87.38 345 LEU B N 1
ATOM 8888 C CA . LEU B 1 345 ? -15.281 17.312 -4.082 1 87.38 345 LEU B CA 1
ATOM 8889 C C . LEU B 1 345 ? -14.812 18.625 -3.467 1 87.38 345 LEU B C 1
ATOM 8891 O O . LEU B 1 345 ? -15.609 19.375 -2.91 1 87.38 345 LEU B O 1
ATOM 8895 N N . GLN B 1 346 ? -13.562 18.859 -3.537 1 80.69 346 GLN B N 1
ATOM 8896 C CA . GLN B 1 346 ? -13.008 20.109 -2.996 1 80.69 346 GLN B CA 1
ATOM 8897 C C . GLN B 1 346 ? -13.531 21.312 -3.75 1 80.69 346 GLN B C 1
ATOM 8899 O O . GLN B 1 346 ? -13.703 22.391 -3.168 1 80.69 346 GLN B O 1
ATOM 8904 N N . SER B 1 347 ? -13.781 21.188 -4.977 1 80.5 347 SER B N 1
ATOM 8905 C CA . SER B 1 347 ? -14.297 22.281 -5.785 1 80.5 347 SER B CA 1
ATOM 8906 C C . SER B 1 347 ? -15.742 22.609 -5.414 1 80.5 347 SER B C 1
ATOM 8908 O O . SER B 1 347 ? -16.156 23.766 -5.488 1 80.5 347 SER B O 1
ATOM 8910 N N . ILE B 1 348 ? -16.453 21.641 -5.02 1 78.44 348 ILE B N 1
ATOM 8911 C CA . ILE B 1 348 ? -17.828 21.859 -4.602 1 78.44 348 ILE B CA 1
ATOM 8912 C C . ILE B 1 348 ? -17.859 22.406 -3.172 1 78.44 348 ILE B C 1
ATOM 8914 O O . ILE B 1 348 ? -18.719 23.234 -2.83 1 78.44 348 ILE B O 1
ATOM 8918 N N . ASN B 1 349 ? -16.812 22.109 -2.428 1 67.62 349 ASN B N 1
ATOM 8919 C CA . ASN B 1 349 ? -16.594 22.531 -1.046 1 67.62 349 ASN B CA 1
ATOM 8920 C C . ASN B 1 349 ? -17.891 22.5 -0.244 1 67.62 349 ASN B C 1
ATOM 8922 O O . ASN B 1 349 ? -18.359 23.547 0.234 1 67.62 349 ASN B O 1
ATOM 8926 N N . PRO B 1 350 ? -18.438 21.406 -0.104 1 54.12 350 PRO B N 1
ATOM 8927 C CA . PRO B 1 350 ? -19.719 21.312 0.609 1 54.12 350 PRO B CA 1
ATOM 8928 C C . PRO B 1 350 ? -19.609 21.75 2.066 1 54.12 350 PRO B C 1
ATOM 8930 O O . PRO B 1 350 ? -20.609 22.094 2.689 1 54.12 350 PRO B O 1
ATOM 8933 N N . PHE B 1 351 ? -18.406 21.719 2.592 1 56.81 351 PHE B N 1
ATOM 8934 C CA . PHE B 1 351 ? -18.266 21.953 4.023 1 56.81 351 PHE B CA 1
ATOM 8935 C C . PHE B 1 351 ? -18.031 23.438 4.305 1 56.81 351 PHE B C 1
ATOM 8937 O O . PHE B 1 351 ? -18.078 23.875 5.457 1 56.81 351 PHE B O 1
ATOM 8944 N N . GLY B 1 352 ? -18.156 24.219 3.275 1 50.44 352 GLY B N 1
ATOM 8945 C CA . GLY B 1 352 ? -18.016 25.656 3.439 1 50.44 352 GLY B CA 1
ATOM 8946 C C . GLY B 1 352 ? -16.703 26.062 4.066 1 50.44 352 GLY B C 1
ATOM 8947 O O . GLY B 1 352 ? -16.438 27.25 4.234 1 50.44 352 GLY B O 1
ATOM 8948 N N . ASN B 1 353 ? -16.188 25.062 4.859 1 48.69 353 ASN B N 1
ATOM 8949 C CA . ASN B 1 353 ? -14.969 25.438 5.566 1 48.69 353 ASN B CA 1
ATOM 8950 C C . ASN B 1 353 ? -13.773 25.484 4.625 1 48.69 353 ASN B C 1
ATOM 8952 O O . ASN B 1 353 ? -13.773 24.844 3.574 1 48.69 353 ASN B O 1
ATOM 8956 N N . GLU B 1 354 ? -13.102 26.547 4.797 1 47.31 354 GLU B N 1
ATOM 8957 C CA . GLU B 1 354 ? -11.875 26.781 4.047 1 47.31 354 GLU B CA 1
ATOM 8958 C C . GLU B 1 354 ? -11 25.531 4.004 1 47.31 354 GLU B C 1
ATOM 8960 O O . GLU B 1 354 ? -10.07 25.438 3.199 1 47.31 354 GLU B O 1
ATOM 8965 N N . HIS B 1 355 ? -11.414 24.484 4.961 1 50.47 355 HIS B N 1
ATOM 8966 C CA . HIS B 1 355 ? -10.477 23.375 4.992 1 50.47 355 HIS B CA 1
ATOM 8967 C C . HIS B 1 355 ? -11.055 22.141 4.285 1 50.47 355 HIS B C 1
ATOM 8969 O O . HIS B 1 355 ? -12.266 21.922 4.324 1 50.47 355 HIS B O 1
ATOM 8975 N N . SER B 1 356 ? -10.719 21.766 3.186 1 50.22 356 SER B N 1
ATOM 8976 C CA . SER B 1 356 ? -11.078 20.625 2.354 1 50.22 356 SER B CA 1
ATOM 8977 C C . SER B 1 356 ? -11.078 19.328 3.156 1 50.22 356 SER B C 1
ATOM 8979 O O . SER B 1 356 ? -11.32 18.25 2.611 1 50.22 356 SER B O 1
ATOM 8981 N N . VAL B 1 357 ? -10.883 19.484 4.582 1 56.19 357 VAL B N 1
ATOM 8982 C CA . VAL B 1 357 ? -10.742 18.312 5.422 1 56.19 357 VAL B CA 1
ATOM 8983 C C . VAL B 1 357 ? -11.883 18.25 6.43 1 56.19 357 VAL B C 1
ATOM 8985 O O . VAL B 1 357 ? -12.258 19.281 7.008 1 56.19 357 VAL B O 1
ATOM 8988 N N . LEU B 1 358 ? -12.484 17.141 6.484 1 58.69 358 LEU B N 1
ATOM 8989 C CA . LEU B 1 358 ? -13.695 16.938 7.266 1 58.69 358 LEU B CA 1
ATOM 8990 C C . LEU B 1 358 ? -13.469 17.297 8.727 1 58.69 358 LEU B C 1
ATOM 8992 O O . LEU B 1 358 ? -14.289 18 9.328 1 58.69 358 LEU B O 1
ATOM 8996 N N . PHE B 1 359 ? -12.289 16.844 9.375 1 67.38 359 PHE B N 1
ATOM 8997 C CA . PHE B 1 359 ? -12.023 17.062 10.789 1 67.38 359 PHE B CA 1
ATOM 8998 C C . PHE B 1 359 ? -10.695 17.797 10.977 1 67.38 359 PHE B C 1
ATOM 9000 O O . PHE B 1 359 ? -9.844 17.359 11.758 1 67.38 359 PHE B O 1
ATOM 9007 N N . TYR B 1 360 ? -10.562 18.906 10.273 1 69.31 360 TYR B N 1
ATOM 9008 C CA . TYR B 1 360 ? -9.297 19.625 10.352 1 69.31 360 TYR B CA 1
ATOM 9009 C C . TYR B 1 360 ? -9.094 20.219 11.742 1 69.31 360 TYR B C 1
ATOM 9011 O O . TYR B 1 360 ? -9.953 20.953 12.234 1 69.31 360 TYR B O 1
ATOM 9019 N N . VAL B 1 361 ? -8.109 19.688 12.477 1 69.56 361 VAL B N 1
ATOM 9020 C CA . VAL B 1 361 ? -7.758 20.234 13.781 1 69.56 361 VAL B CA 1
ATOM 9021 C C . VAL B 1 361 ? -6.246 20.438 13.867 1 69.56 361 VAL B C 1
ATOM 9023 O O . VAL B 1 361 ? -5.48 19.656 13.305 1 69.56 361 VAL B O 1
ATOM 9026 N N . GLU B 1 362 ? -5.754 21.5 14.312 1 68.31 362 GLU B N 1
ATOM 9027 C CA . GLU B 1 362 ? -4.328 21.766 14.477 1 68.31 362 GLU B CA 1
ATOM 9028 C C . GLU B 1 362 ? -3.93 21.766 15.953 1 68.31 362 GLU B C 1
ATOM 9030 O O . GLU B 1 362 ? -4.547 22.453 16.766 1 68.31 362 GLU B O 1
ATOM 9035 N N . TYR B 1 363 ? -3.068 20.781 16.234 1 65.69 363 TYR B N 1
ATOM 9036 C CA . TYR B 1 363 ? -2.533 20.75 17.594 1 65.69 363 TYR B CA 1
ATOM 9037 C C . TYR B 1 363 ? -1.164 21.422 17.656 1 65.69 363 TYR B C 1
ATOM 9039 O O . TYR B 1 363 ? -0.293 21.141 16.828 1 65.69 363 TYR B O 1
ATOM 9047 N N . ASN B 1 364 ? -0.903 22.312 18.406 1 64.06 364 ASN B N 1
ATOM 9048 C CA . ASN B 1 364 ? 0.368 23.016 18.5 1 64.06 364 ASN B CA 1
ATOM 9049 C C . ASN B 1 364 ? 1.343 22.312 19.438 1 64.06 364 ASN B C 1
ATOM 9051 O O . ASN B 1 364 ? 2.555 22.516 19.344 1 64.06 364 ASN B O 1
ATOM 9055 N N . ASN B 1 365 ? 0.792 21.484 20.344 1 69.5 365 ASN B N 1
ATOM 9056 C CA . ASN B 1 365 ? 1.673 20.875 21.328 1 69.5 365 ASN B CA 1
ATOM 9057 C C . ASN B 1 365 ? 2.154 19.5 20.875 1 69.5 365 ASN B C 1
ATOM 9059 O O . ASN B 1 365 ? 1.36 18.688 20.391 1 69.5 365 ASN B O 1
ATOM 9063 N N . PRO B 1 366 ? 3.477 19.312 21 1 72.44 366 PRO B N 1
ATOM 9064 C CA . PRO B 1 366 ? 3.984 17.969 20.703 1 72.44 366 PRO B CA 1
ATOM 9065 C C . PRO B 1 366 ? 3.613 16.953 21.781 1 72.44 366 PRO B C 1
ATOM 9067 O O . PRO B 1 366 ? 3.361 17.328 22.922 1 72.44 366 PRO B O 1
ATOM 9070 N N . TRP B 1 367 ? 3.48 15.742 21.359 1 77.31 367 TRP B N 1
ATOM 9071 C CA . TRP B 1 367 ? 3.186 14.695 22.344 1 77.31 367 TRP B CA 1
ATOM 9072 C C . TRP B 1 367 ? 4.449 14.266 23.078 1 77.31 367 TRP B C 1
ATOM 9074 O O . TRP B 1 367 ? 5.559 14.422 22.562 1 77.31 367 TRP B O 1
ATOM 9084 N N . LEU B 1 368 ? 4.258 13.82 24.266 1 77 368 LEU B N 1
ATOM 9085 C CA . LEU B 1 368 ? 5.367 13.398 25.109 1 77 368 LEU B CA 1
ATOM 9086 C C . LEU B 1 368 ? 5.578 11.891 25.016 1 77 368 LEU B C 1
ATOM 9088 O O . LEU B 1 368 ? 4.633 11.148 24.75 1 77 368 LEU B O 1
ATOM 9092 N N . PHE B 1 369 ? 6.75 11.43 25.344 1 75.06 369 PHE B N 1
ATOM 9093 C CA . PHE B 1 369 ? 7.148 10.031 25.203 1 75.06 369 PHE B CA 1
ATOM 9094 C C . PHE B 1 369 ? 6.316 9.141 26.125 1 75.06 369 PHE B C 1
ATOM 9096 O O . PHE B 1 369 ? 5.973 8.016 25.75 1 75.06 369 PHE B O 1
ATOM 9103 N N . PHE B 1 370 ? 6.031 9.625 27.234 1 80.75 370 PHE B N 1
ATOM 9104 C CA . PHE B 1 370 ? 5.328 8.789 28.188 1 80.75 370 PHE B CA 1
ATOM 9105 C C . PHE B 1 370 ? 3.883 8.562 27.766 1 80.75 370 PHE B C 1
ATOM 9107 O O . PHE B 1 370 ? 3.24 7.609 28.203 1 80.75 370 PHE B O 1
ATOM 9114 N N . GLU B 1 371 ? 3.432 9.414 26.922 1 89.38 371 GLU B N 1
ATOM 9115 C CA . GLU B 1 371 ? 2.045 9.305 26.469 1 89.38 371 GLU B CA 1
ATOM 9116 C C . GLU B 1 371 ? 1.847 8.086 25.578 1 89.38 371 GLU B C 1
ATOM 9118 O O . GLU B 1 371 ? 0.713 7.719 25.266 1 89.38 371 GLU B O 1
ATOM 9123 N N . LEU B 1 372 ? 2.891 7.406 25.234 1 88.62 372 LEU B N 1
ATOM 9124 C CA . LEU B 1 372 ? 2.771 6.195 24.438 1 88.62 372 LEU B CA 1
ATOM 9125 C C . LEU B 1 372 ? 2.068 5.09 25.219 1 88.62 372 LEU B C 1
ATOM 9127 O O . LEU B 1 372 ? 1.388 4.246 24.625 1 88.62 372 LEU B O 1
ATOM 9131 N N . VAL B 1 373 ? 2.225 5.152 26.484 1 91.88 373 VAL B N 1
ATOM 9132 C CA . VAL B 1 373 ? 1.613 4.121 27.312 1 91.88 373 VAL B CA 1
ATOM 9133 C C . VAL B 1 373 ? 0.092 4.254 27.266 1 91.88 373 VAL B C 1
ATOM 9135 O O . VAL B 1 373 ? -0.611 3.299 26.922 1 91.88 373 VAL B O 1
ATOM 9138 N N . PRO B 1 374 ? -0.416 5.469 27.562 1 95.31 374 PRO B N 1
ATOM 9139 C CA . PRO B 1 374 ? -1.872 5.574 27.453 1 95.31 374 PRO B CA 1
ATOM 9140 C C . PRO B 1 374 ? -2.363 5.383 26.016 1 95.31 374 PRO B C 1
ATOM 9142 O O . PRO B 1 374 ? -3.477 4.895 25.812 1 95.31 374 PRO B O 1
ATOM 9145 N N . PHE B 1 375 ? -1.601 5.766 25.078 1 96.44 375 PHE B N 1
ATOM 9146 C CA . PHE B 1 375 ? -1.992 5.523 23.688 1 96.44 375 PHE B CA 1
ATOM 9147 C C . PHE B 1 375 ? -2.094 4.031 23.406 1 96.44 375 PHE B C 1
ATOM 9149 O O . PHE B 1 375 ? -2.998 3.588 22.703 1 96.44 375 PHE B O 1
ATOM 9156 N N . LEU B 1 376 ? -1.162 3.252 23.922 1 96.5 376 LEU B N 1
ATOM 9157 C CA . LEU B 1 376 ? -1.221 1.8 23.797 1 96.5 376 LEU B CA 1
ATOM 9158 C C . LEU B 1 376 ? -2.443 1.235 24.5 1 96.5 376 LEU B C 1
ATOM 9160 O O . LEU B 1 376 ? -3.08 0.302 24.016 1 96.5 376 LEU B O 1
ATOM 9164 N N . ILE B 1 377 ? -2.729 1.795 25.609 1 97.88 377 ILE B N 1
ATOM 9165 C CA . ILE B 1 377 ? -3.895 1.353 26.359 1 97.88 377 ILE B CA 1
ATOM 9166 C C . ILE B 1 377 ? -5.164 1.636 25.562 1 97.88 377 ILE B C 1
ATOM 9168 O O . ILE B 1 377 ? -6.078 0.81 25.531 1 97.88 377 ILE B O 1
ATOM 9172 N N . LEU B 1 378 ? -5.176 2.797 24.953 1 98.44 378 LEU B N 1
ATOM 9173 C CA . LEU B 1 378 ? -6.309 3.105 24.094 1 98.44 378 LEU B CA 1
ATOM 9174 C C . LEU B 1 378 ? -6.426 2.084 22.969 1 98.44 378 LEU B C 1
ATOM 9176 O O . LEU B 1 378 ? -7.531 1.708 22.578 1 98.44 378 LEU B O 1
ATOM 9180 N N . GLY B 1 379 ? -5.254 1.724 22.406 1 98.5 379 GLY B N 1
ATOM 9181 C CA . GLY B 1 379 ? -5.266 0.675 21.391 1 98.5 379 GLY B CA 1
ATOM 9182 C C . GLY B 1 379 ? -5.852 -0.631 21.906 1 98.5 379 GLY B C 1
ATOM 9183 O O . GLY B 1 379 ? -6.652 -1.264 21.219 1 98.5 379 GLY B O 1
ATOM 9184 N N . ILE B 1 380 ? -5.52 -1.009 23.078 1 98.38 380 ILE B N 1
ATOM 9185 C CA . ILE B 1 380 ? -6.02 -2.234 23.688 1 98.38 380 ILE B CA 1
ATOM 9186 C C . ILE B 1 380 ? -7.531 -2.129 23.891 1 98.38 380 ILE B C 1
ATOM 9188 O O . ILE B 1 380 ? -8.273 -3.049 23.547 1 98.38 380 ILE B O 1
ATOM 9192 N N . ILE B 1 381 ? -7.977 -1.035 24.344 1 98.38 381 ILE B N 1
ATOM 9193 C CA . ILE B 1 381 ? -9.406 -0.815 24.562 1 98.38 381 ILE B CA 1
ATOM 9194 C C . ILE B 1 381 ? -10.141 -0.852 23.219 1 98.38 381 ILE B C 1
ATOM 9196 O O . ILE B 1 381 ? -11.227 -1.433 23.125 1 98.38 381 ILE B O 1
ATOM 9200 N N . GLY B 1 382 ? -9.531 -0.222 22.281 1 98.38 382 GLY B N 1
ATOM 9201 C CA . GLY B 1 382 ? -10.133 -0.238 20.953 1 98.38 382 GLY B CA 1
ATOM 9202 C C . GLY B 1 382 ? -10.297 -1.636 20.391 1 98.38 382 GLY B C 1
ATOM 9203 O O . GLY B 1 382 ? -11.32 -1.954 19.781 1 98.38 382 GLY B O 1
ATOM 9204 N N . GLY B 1 383 ? -9.242 -2.453 20.547 1 98.06 383 GLY B N 1
ATOM 9205 C CA . GLY B 1 383 ? -9.336 -3.836 20.109 1 98.06 383 GLY B CA 1
ATOM 9206 C C . GLY B 1 383 ? -10.414 -4.625 20.844 1 98.06 383 GLY B C 1
ATOM 9207 O O . GLY B 1 383 ? -11.125 -5.426 20.234 1 98.06 383 GLY B O 1
ATOM 9208 N N . LEU B 1 384 ? -10.555 -4.363 22.109 1 98.12 384 LEU B N 1
ATOM 9209 C CA . LEU B 1 384 ? -11.555 -5.047 22.922 1 98.12 384 LEU B CA 1
ATOM 9210 C C . LEU B 1 384 ? -12.969 -4.625 22.516 1 98.12 384 LEU B C 1
ATOM 9212 O O . LEU B 1 384 ? -13.844 -5.473 22.312 1 98.12 384 LEU B O 1
ATOM 9216 N N . LEU B 1 385 ? -13.148 -3.373 22.359 1 98.12 385 LEU B N 1
ATOM 9217 C CA . LEU B 1 385 ? -14.461 -2.861 21.969 1 98.12 385 LEU B CA 1
ATOM 9218 C C . LEU B 1 385 ? -14.836 -3.324 20.562 1 98.12 385 LEU B C 1
ATOM 9220 O O . LEU B 1 385 ? -15.992 -3.656 20.297 1 98.12 385 LEU B O 1
ATOM 9224 N N . GLY B 1 386 ? -13.859 -3.27 19.672 1 97.81 386 GLY B N 1
ATOM 9225 C CA . GLY B 1 386 ? -14.109 -3.75 18.328 1 97.81 386 GLY B CA 1
ATOM 9226 C C . GLY B 1 386 ? -14.5 -5.215 18.281 1 97.81 386 GLY B C 1
ATOM 9227 O O . GLY B 1 386 ? -15.477 -5.582 17.609 1 97.81 386 GLY B O 1
ATOM 9228 N N . ALA B 1 387 ? -13.789 -6.039 18.984 1 97.81 387 ALA B N 1
ATOM 9229 C CA . ALA B 1 387 ? -14.078 -7.473 19.016 1 97.81 387 ALA B CA 1
ATOM 9230 C C . ALA B 1 387 ? -15.445 -7.738 19.641 1 97.81 387 ALA B C 1
ATOM 9232 O O . ALA B 1 387 ? -16.203 -8.594 19.156 1 97.81 387 ALA B O 1
ATOM 9233 N N . LEU B 1 388 ? -15.727 -7.059 20.672 1 97.56 388 LEU B N 1
ATOM 9234 C CA . LEU B 1 388 ? -17.031 -7.199 21.328 1 97.56 388 LEU B CA 1
ATOM 9235 C C . LEU B 1 388 ? -18.156 -6.777 20.391 1 97.56 388 LEU B C 1
ATOM 9237 O O . LEU B 1 388 ? -19.188 -7.453 20.312 1 97.56 388 LEU B O 1
ATOM 9241 N N . PHE B 1 389 ? -17.984 -5.73 19.781 1 97.81 389 PHE B N 1
ATOM 9242 C CA . PHE B 1 389 ? -18.984 -5.242 18.828 1 97.81 389 PHE B CA 1
ATOM 9243 C C . PHE B 1 389 ? -19.25 -6.277 17.75 1 97.81 389 PHE B C 1
ATOM 9245 O O . PHE B 1 389 ? -20.406 -6.562 17.422 1 97.81 389 PHE B O 1
ATOM 9252 N N . ILE B 1 390 ? -18.203 -6.797 17.141 1 97.94 390 ILE B N 1
ATOM 9253 C CA . ILE B 1 390 ? -18.328 -7.754 16.047 1 97.94 390 ILE B CA 1
ATOM 9254 C C . ILE B 1 390 ? -19.109 -8.977 16.516 1 97.94 390 ILE B C 1
ATOM 9256 O O . ILE B 1 390 ? -20.031 -9.438 15.844 1 97.94 390 ILE B O 1
ATOM 9260 N N . ARG B 1 391 ? -18.797 -9.492 17.656 1 97.31 391 ARG B N 1
ATOM 9261 C CA . ARG B 1 391 ? -19.453 -10.688 18.188 1 97.31 391 ARG B CA 1
ATOM 9262 C C . ARG B 1 391 ? -20.938 -10.43 18.422 1 97.31 391 ARG B C 1
ATOM 9264 O O . ARG B 1 391 ? -21.781 -11.25 18.047 1 97.31 391 ARG B O 1
ATOM 9271 N N . CYS B 1 392 ? -21.219 -9.281 18.969 1 97.88 392 CYS B N 1
ATOM 9272 C CA . CYS B 1 392 ? -22.609 -8.953 19.281 1 97.88 392 CYS B CA 1
ATOM 9273 C C . CYS B 1 392 ? -23.391 -8.656 18.016 1 97.88 392 CYS B C 1
ATOM 9275 O O . CYS B 1 392 ? -24.547 -9.062 17.875 1 97.88 392 CYS B O 1
ATOM 9277 N N . ASN B 1 393 ? -22.828 -7.949 17.109 1 97.81 393 ASN B N 1
ATOM 9278 C CA . ASN B 1 393 ? -23.516 -7.617 15.867 1 97.81 393 ASN B CA 1
ATOM 9279 C C . ASN B 1 393 ? -23.812 -8.867 15.047 1 97.81 393 ASN B C 1
ATOM 9281 O O . ASN B 1 393 ? -24.906 -9.016 14.508 1 97.81 393 ASN B O 1
ATOM 9285 N N . ILE B 1 394 ? -22.812 -9.758 14.914 1 96.56 394 ILE B N 1
ATOM 9286 C CA . ILE B 1 394 ? -23 -10.969 14.125 1 96.56 394 ILE B CA 1
ATOM 9287 C C . ILE B 1 394 ? -24.047 -11.859 14.781 1 96.56 394 ILE B C 1
ATOM 9289 O O . ILE B 1 394 ? -24.859 -12.484 14.094 1 96.56 394 ILE B O 1
ATOM 9293 N N . TYR B 1 395 ? -24.016 -11.891 16.062 1 96.69 395 TYR B N 1
ATOM 9294 C CA . TYR B 1 395 ? -25.016 -12.664 16.781 1 96.69 395 TYR B CA 1
ATOM 9295 C C . TYR B 1 395 ? -26.422 -12.141 16.5 1 96.69 395 TYR B C 1
ATOM 9297 O O . TYR B 1 395 ? -27.328 -12.922 16.219 1 96.69 395 TYR B O 1
ATOM 9305 N N . TRP B 1 396 ? -26.531 -10.891 16.531 1 96.62 396 TRP B N 1
ATOM 9306 C CA . TRP B 1 396 ? -27.844 -10.273 16.297 1 96.62 396 TRP B CA 1
ATOM 9307 C C . TRP B 1 396 ? -28.266 -10.469 14.844 1 96.62 396 TRP B C 1
ATOM 9309 O O . TRP B 1 396 ? -29.438 -10.727 14.57 1 96.62 396 TRP B O 1
ATOM 9319 N N . CYS B 1 397 ? -27.391 -10.297 13.938 1 95.56 397 CYS B N 1
ATOM 9320 C CA . CYS B 1 397 ? -27.719 -10.469 12.523 1 95.56 397 CYS B CA 1
ATOM 9321 C C . CYS B 1 397 ? -28.109 -11.914 12.227 1 95.56 397 CYS B C 1
ATOM 9323 O O . CYS B 1 397 ? -28.969 -12.164 11.383 1 95.56 397 CYS B O 1
ATOM 9325 N N . ARG B 1 398 ? -27.469 -12.828 12.859 1 93.94 398 ARG B N 1
ATOM 9326 C CA . ARG B 1 398 ? -27.844 -14.234 12.711 1 93.94 398 ARG B CA 1
ATOM 9327 C C . ARG B 1 398 ? -29.266 -14.469 13.227 1 93.94 398 ARG B C 1
ATOM 9329 O O . ARG B 1 398 ? -30.047 -15.195 12.594 1 93.94 398 ARG B O 1
ATOM 9336 N N . PHE B 1 399 ? -29.547 -13.891 14.352 1 94.38 399 PHE B N 1
ATOM 9337 C CA . PHE B 1 399 ? -30.875 -13.977 14.922 1 94.38 399 PHE B CA 1
ATOM 9338 C C . PHE B 1 399 ? -31.922 -13.375 13.984 1 94.38 399 PHE B C 1
ATOM 9340 O O . PHE B 1 399 ? -33 -13.93 13.805 1 94.38 399 PHE B O 1
ATOM 9347 N N . ARG B 1 400 ? -31.594 -12.281 13.391 1 92.31 400 ARG B N 1
ATOM 9348 C CA . ARG B 1 400 ? -32.469 -11.609 12.43 1 92.31 400 ARG B CA 1
ATOM 9349 C C . ARG B 1 400 ? -32.75 -12.508 11.234 1 92.31 400 ARG B C 1
ATOM 9351 O O . ARG B 1 400 ? -33.906 -12.539 10.75 1 92.31 400 ARG B O 1
ATOM 9358 N N . LYS B 1 401 ? -31.781 -13.188 10.797 1 87.94 401 LYS B N 1
ATOM 9359 C CA . LYS B 1 401 ? -31.922 -14.039 9.625 1 87.94 401 LYS B CA 1
ATOM 9360 C C . LYS B 1 401 ? -32.75 -15.289 9.953 1 87.94 401 LYS B C 1
ATOM 9362 O O . LYS B 1 401 ? -33.469 -15.789 9.102 1 87.94 401 LYS B O 1
ATOM 9367 N N . SER B 1 402 ? -32.656 -15.781 11.125 1 88.56 402 SER B N 1
ATOM 9368 C CA . SER B 1 402 ? -33.281 -17.047 11.492 1 88.56 402 SER B CA 1
ATOM 9369 C C . SER B 1 402 ? -34.656 -16.812 12.125 1 88.56 402 SER B C 1
ATOM 9371 O O . SER B 1 402 ? -35.5 -17.719 12.148 1 88.56 402 SER B O 1
ATOM 9373 N N . SER B 1 403 ? -34.906 -15.625 12.555 1 89.94 403 SER B N 1
ATOM 9374 C CA . SER B 1 403 ? -36.188 -15.359 13.25 1 89.94 403 SER B CA 1
ATOM 9375 C C . SER B 1 403 ? -37.188 -14.703 12.32 1 89.94 403 SER B C 1
ATOM 9377 O O . SER B 1 403 ? -36.906 -14.461 11.148 1 89.94 403 SER B O 1
ATOM 9379 N N . ARG B 1 404 ? -38.375 -14.414 12.875 1 87.56 404 ARG B N 1
ATOM 9380 C CA . ARG B 1 404 ? -39.469 -13.805 12.133 1 87.56 404 ARG B CA 1
ATOM 9381 C C . ARG B 1 404 ? -39.188 -12.336 11.836 1 87.56 404 ARG B C 1
ATOM 9383 O O . ARG B 1 404 ? -39.812 -11.734 10.961 1 87.56 404 ARG B O 1
ATOM 9390 N N . LEU B 1 405 ? -38.219 -11.805 12.469 1 85.94 405 LEU B N 1
ATOM 9391 C CA . LEU B 1 405 ? -37.844 -10.414 12.258 1 85.94 405 LEU B CA 1
ATOM 9392 C C . LEU B 1 405 ? -37.406 -10.18 10.82 1 85.94 405 LEU B C 1
ATOM 9394 O O . LEU B 1 405 ? -37.562 -9.086 10.289 1 85.94 405 LEU B O 1
ATOM 9398 N N . GLY B 1 406 ? -36.875 -11.164 10.234 1 82.38 406 GLY B N 1
ATOM 9399 C CA . GLY B 1 406 ? -36.375 -11.07 8.867 1 82.38 406 GLY B CA 1
ATOM 9400 C C . GLY B 1 406 ? -37.5 -10.883 7.855 1 82.38 406 GLY B C 1
ATOM 9401 O O . GLY B 1 406 ? -37.25 -10.375 6.754 1 82.38 406 GLY B O 1
ATOM 9402 N N . GLN B 1 407 ? -38.688 -11.117 8.297 1 87.31 407 GLN B N 1
ATOM 9403 C CA . GLN B 1 407 ? -39.812 -11.039 7.375 1 87.31 407 GLN B CA 1
ATOM 9404 C C . GLN B 1 407 ? -40.375 -9.625 7.328 1 87.31 407 GLN B C 1
ATOM 9406 O O . GLN B 1 407 ? -41.094 -9.258 6.383 1 87.31 407 GLN B O 1
ATOM 9411 N N . TYR B 1 408 ? -40.031 -8.852 8.359 1 91.75 408 TYR B N 1
ATOM 9412 C CA . TYR B 1 408 ? -40.562 -7.488 8.422 1 91.75 408 TYR B CA 1
ATOM 9413 C C . TYR B 1 408 ? -39.438 -6.473 8.508 1 91.75 408 TYR B C 1
ATOM 9415 O O . TYR B 1 408 ? -39.312 -5.754 9.5 1 91.75 408 TYR B O 1
ATOM 9423 N N . PRO B 1 409 ? -38.75 -6.309 7.484 1 93 409 PRO B N 1
ATOM 9424 C CA . PRO B 1 409 ? -37.562 -5.457 7.523 1 93 409 PRO B CA 1
ATOM 9425 C C . PRO B 1 409 ? -37.906 -3.984 7.754 1 93 409 PRO B C 1
ATOM 9427 O O . PRO B 1 409 ? -37.188 -3.289 8.477 1 93 409 PRO B O 1
ATOM 9430 N N . VAL B 1 410 ? -38.969 -3.418 7.211 1 95.5 410 VAL B N 1
ATOM 9431 C CA . VAL B 1 410 ? -39.312 -2.01 7.352 1 95.5 410 VAL B CA 1
ATOM 9432 C C . VAL B 1 410 ? -39.75 -1.728 8.789 1 95.5 410 VAL B C 1
ATOM 9434 O O . VAL B 1 410 ? -39.406 -0.69 9.359 1 95.5 410 VAL B O 1
ATOM 9437 N N . THR B 1 411 ? -40.5 -2.641 9.398 1 95.44 411 THR B N 1
ATOM 9438 C CA . THR B 1 411 ? -40.938 -2.475 10.781 1 95.44 411 THR B CA 1
ATOM 9439 C C . THR B 1 411 ? -39.75 -2.447 11.734 1 95.44 411 THR B C 1
ATOM 9441 O O . THR B 1 411 ? -39.75 -1.716 12.727 1 95.44 411 THR B O 1
ATOM 9444 N N . GLU B 1 412 ? -38.844 -3.293 11.414 1 95.81 412 GLU B N 1
ATOM 9445 C CA . GLU B 1 412 ? -37.656 -3.283 12.258 1 95.81 412 GLU B CA 1
ATOM 9446 C C . GLU B 1 412 ? -36.969 -1.922 12.219 1 95.81 412 GLU B C 1
ATOM 9448 O O . GLU B 1 412 ? -36.531 -1.402 13.258 1 95.81 412 GLU B O 1
ATOM 9453 N N . VAL B 1 413 ? -36.844 -1.345 11.023 1 97.56 413 VAL B N 1
ATOM 9454 C CA . VAL B 1 413 ? -36.188 -0.053 10.867 1 97.56 413 VAL B CA 1
ATOM 9455 C C . VAL B 1 413 ? -36.969 1.021 11.625 1 97.56 413 VAL B C 1
ATOM 9457 O O . VAL B 1 413 ? -36.344 1.873 12.289 1 97.56 413 VAL B O 1
ATOM 9460 N N . ILE B 1 414 ? -38.25 0.948 11.625 1 97.5 414 ILE B N 1
ATOM 9461 C CA . ILE B 1 414 ? -39.094 1.927 12.289 1 97.5 414 ILE B CA 1
ATOM 9462 C C . ILE B 1 414 ? -38.938 1.809 13.805 1 97.5 414 ILE B C 1
ATOM 9464 O O . ILE B 1 414 ? -38.781 2.816 14.5 1 97.5 414 ILE B O 1
ATOM 9468 N N . LEU B 1 415 ? -38.844 0.639 14.281 1 97.06 415 LEU B N 1
ATOM 9469 C CA . LEU B 1 415 ? -38.719 0.416 15.719 1 97.06 415 LEU B CA 1
ATOM 9470 C C . LEU B 1 415 ? -37.375 0.854 16.234 1 97.06 415 LEU B C 1
ATOM 9472 O O . LEU B 1 415 ? -37.281 1.478 17.297 1 97.06 415 LEU B O 1
ATOM 9476 N N . VAL B 1 416 ? -36.375 0.446 15.531 1 97.56 416 VAL B N 1
ATOM 9477 C CA . VAL B 1 416 ? -35.031 0.818 15.945 1 97.56 416 VAL B CA 1
ATOM 9478 C C . VAL B 1 416 ? -34.844 2.336 15.883 1 97.56 416 VAL B C 1
ATOM 9480 O O . VAL B 1 416 ? -34.219 2.936 16.75 1 97.56 416 VAL B O 1
ATOM 9483 N N . THR B 1 417 ? -35.469 2.988 14.867 1 98.38 417 THR B N 1
ATOM 9484 C CA . THR B 1 417 ? -35.375 4.441 14.742 1 98.38 417 THR B CA 1
ATOM 9485 C C . THR B 1 417 ? -36.156 5.117 15.883 1 98.38 417 THR B C 1
ATOM 9487 O O . THR B 1 417 ? -35.688 6.129 16.422 1 98.38 417 THR B O 1
ATOM 9490 N N . LEU B 1 418 ? -37.219 4.559 16.234 1 98.06 418 LEU B N 1
ATOM 9491 C CA . LEU B 1 418 ? -38 5.098 17.344 1 98.06 418 LEU B CA 1
ATOM 9492 C C . LEU B 1 418 ? -37.219 5.027 18.641 1 98.06 418 LEU B C 1
ATOM 9494 O O . LEU B 1 418 ? -37.125 6.016 19.375 1 98.06 418 LEU B O 1
ATOM 9498 N N . MET B 1 419 ? -36.625 3.945 18.859 1 97.81 419 MET B N 1
ATOM 9499 C CA . MET B 1 419 ? -35.844 3.777 20.062 1 97.81 419 MET B CA 1
ATOM 9500 C C . MET B 1 419 ? -34.625 4.699 20.062 1 97.81 419 MET B C 1
ATOM 9502 O O . MET B 1 419 ? -34.281 5.297 21.078 1 97.81 419 MET B O 1
ATOM 9506 N N . THR B 1 420 ? -34 4.781 18.922 1 97.94 420 THR B N 1
ATOM 9507 C CA . THR B 1 420 ? -32.812 5.613 18.781 1 97.94 420 THR B CA 1
ATOM 9508 C C . THR B 1 420 ? -33.156 7.082 19.031 1 97.94 420 THR B C 1
ATOM 9510 O O . THR B 1 420 ? -32.438 7.77 19.781 1 97.94 420 THR B O 1
ATOM 9513 N N . SER B 1 421 ? -34.219 7.594 18.422 1 97.56 421 SER B N 1
ATOM 9514 C CA . SER B 1 421 ? -34.562 9 18.547 1 97.56 421 SER B CA 1
ATOM 9515 C C . SER B 1 421 ? -35.062 9.328 19.969 1 97.56 421 SER B C 1
ATOM 9517 O O . SER B 1 421 ? -34.75 10.391 20.5 1 97.56 421 SER B O 1
ATOM 9519 N N . LEU B 1 422 ? -35.688 8.406 20.625 1 97 422 LEU B N 1
ATOM 9520 C CA . LEU B 1 422 ? -36.188 8.633 21.969 1 97 422 LEU B CA 1
ATOM 9521 C C . LEU B 1 422 ? -35.062 8.656 22.984 1 97 422 LEU B C 1
ATOM 9523 O O . LEU B 1 422 ? -35.094 9.469 23.922 1 97 422 LEU B O 1
ATOM 9527 N N . LEU B 1 423 ? -34.156 7.82 22.766 1 96.88 423 LEU B N 1
ATOM 9528 C CA . LEU B 1 423 ? -33.094 7.691 23.75 1 96.88 423 LEU B CA 1
ATOM 9529 C C . LEU B 1 423 ? -31.969 8.695 23.484 1 96.88 423 LEU B C 1
ATOM 9531 O O . LEU B 1 423 ? -31.25 9.086 24.391 1 96.88 423 LEU B O 1
ATOM 9535 N N . ALA B 1 424 ? -31.875 9.117 22.312 1 96.75 424 ALA B N 1
ATOM 9536 C CA . ALA B 1 424 ? -30.75 9.977 21.938 1 96.75 424 ALA B CA 1
ATOM 9537 C C . ALA B 1 424 ? -31.031 11.43 22.297 1 96.75 424 ALA B C 1
ATOM 9539 O O . ALA B 1 424 ? -30.109 12.195 22.594 1 96.75 424 ALA B O 1
ATOM 9540 N N . TYR B 1 425 ? -32.25 11.953 22.359 1 95.81 425 TYR B N 1
ATOM 9541 C CA . TYR B 1 425 ? -32.594 13.367 22.406 1 95.81 425 TYR B CA 1
ATOM 9542 C C . TYR B 1 425 ? -32.219 13.961 23.766 1 95.81 425 TYR B C 1
ATOM 9544 O O . TYR B 1 425 ? -31.734 15.086 23.844 1 95.81 425 TYR B O 1
ATOM 9552 N N . PRO B 1 426 ? -32.375 13.211 24.859 1 94.81 426 PRO B N 1
ATOM 9553 C CA . PRO B 1 426 ? -32.125 13.828 26.156 1 94.81 426 PRO B CA 1
ATOM 9554 C C . PRO B 1 426 ? -30.641 14.156 26.375 1 94.81 426 PRO B C 1
ATOM 9556 O O . PRO B 1 426 ? -30.312 15.07 27.141 1 94.81 426 PRO B O 1
ATOM 9559 N N . ASN B 1 427 ? -29.766 13.453 25.828 1 95.69 427 ASN B N 1
ATOM 9560 C CA . ASN B 1 427 ? -28.328 13.688 25.938 1 95.69 427 ASN B CA 1
ATOM 9561 C C . ASN B 1 427 ? -27.812 14.539 24.766 1 95.69 427 ASN B C 1
ATOM 9563 O O . ASN B 1 427 ? -27.969 14.156 23.609 1 95.69 427 ASN B O 1
ATOM 9567 N N . LYS B 1 428 ? -27.234 15.648 25.109 1 93.56 428 LYS B N 1
ATOM 9568 C CA . LYS B 1 428 ? -26.781 16.594 24.094 1 93.56 428 LYS B CA 1
ATOM 9569 C C . LYS B 1 428 ? -25.766 15.938 23.141 1 93.56 428 LYS B C 1
ATOM 9571 O O . LYS B 1 428 ? -25.766 16.219 21.938 1 93.56 428 LYS B O 1
ATOM 9576 N N . TYR B 1 429 ? -24.938 15.023 23.641 1 95.44 429 TYR B N 1
ATOM 9577 C CA . TYR B 1 429 ? -23.875 14.414 22.844 1 95.44 429 TYR B CA 1
ATOM 9578 C C . TYR B 1 429 ? -24.438 13.328 21.922 1 95.44 429 TYR B C 1
ATOM 9580 O O . TYR B 1 429 ? -23.828 13 20.906 1 95.44 429 TYR B O 1
ATOM 9588 N N . THR B 1 430 ? -25.547 12.766 22.25 1 96.25 430 THR B N 1
ATOM 9589 C CA . THR B 1 430 ? -26.156 11.781 21.359 1 96.25 430 THR B CA 1
ATOM 9590 C C . THR B 1 430 ? -27.172 12.438 20.438 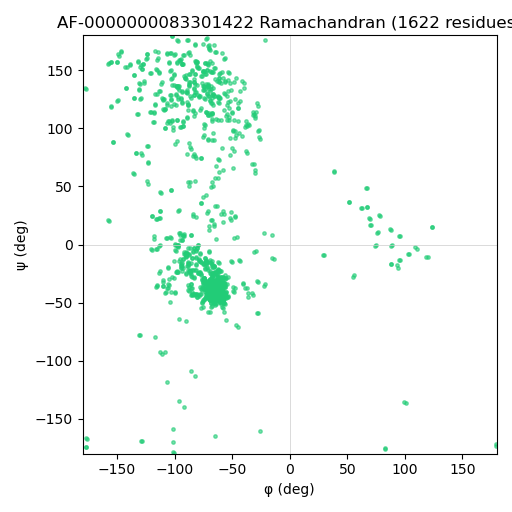1 96.25 430 THR B C 1
ATOM 9592 O O . THR B 1 430 ? -27.547 11.859 19.406 1 96.25 430 THR B O 1
ATOM 9595 N N . ARG B 1 431 ? -27.609 13.648 20.828 1 93.69 431 ARG B N 1
ATOM 9596 C CA . ARG B 1 431 ? -28.594 14.383 20.031 1 93.69 431 ARG B CA 1
ATOM 9597 C C . ARG B 1 431 ? -27.938 15 18.797 1 93.69 431 ARG B C 1
ATOM 9599 O O . ARG B 1 431 ? -28.547 15.062 17.734 1 93.69 431 ARG B O 1
ATOM 9606 N N . MET B 1 432 ? -26.75 15.438 18.969 1 91.06 432 MET B N 1
ATOM 9607 C CA . MET B 1 432 ? -26.062 16.094 17.859 1 91.06 432 MET B CA 1
ATOM 9608 C C . MET B 1 432 ? -25.625 15.07 16.812 1 91.06 432 MET B C 1
ATOM 9610 O O . MET B 1 432 ? -25.531 13.875 17.109 1 91.06 432 MET B O 1
ATOM 9614 N N . ASN B 1 433 ? -25.453 15.547 15.609 1 91.25 433 ASN B N 1
ATOM 9615 C CA . ASN B 1 433 ? -24.969 14.68 14.547 1 91.25 433 ASN B CA 1
ATOM 9616 C C . ASN B 1 433 ? -23.641 14.031 14.922 1 91.25 433 ASN B C 1
ATOM 9618 O O . ASN B 1 433 ? -22.781 14.672 15.531 1 91.25 433 ASN B O 1
ATOM 9622 N N . THR B 1 434 ? -23.5 12.781 14.578 1 94.31 434 THR B N 1
ATOM 9623 C CA . THR B 1 434 ? -22.344 12.008 15.016 1 94.31 434 THR B CA 1
ATOM 9624 C C . THR B 1 434 ? -21.047 12.633 14.492 1 94.31 434 THR B C 1
ATOM 9626 O O . THR B 1 434 ? -20.016 12.617 15.18 1 94.31 434 THR B O 1
ATOM 9629 N N . SER B 1 435 ? -21.031 13.172 13.281 1 91 435 SER B N 1
ATOM 9630 C CA . SER B 1 435 ? -19.844 13.82 12.727 1 91 435 SER B CA 1
ATOM 9631 C C . SER B 1 435 ? -19.484 15.078 13.508 1 91 435 SER B C 1
ATOM 9633 O O . SER B 1 435 ? -18.312 15.383 13.688 1 91 435 SER B O 1
ATOM 9635 N N . GLU B 1 436 ? -20.453 15.805 13.945 1 90.12 436 GLU B N 1
ATOM 9636 C CA . GLU B 1 436 ? -20.219 16.984 14.766 1 90.12 436 GLU B CA 1
ATOM 9637 C C . GLU B 1 436 ? -19.656 16.609 16.141 1 90.12 436 GLU B C 1
ATOM 9639 O O . GLU B 1 436 ? -18.844 17.344 16.703 1 90.12 436 GLU B O 1
ATOM 9644 N N . LEU B 1 437 ? -20.188 15.547 16.594 1 94.12 437 LEU B N 1
ATOM 9645 C CA . LEU B 1 437 ? -19.672 15.062 17.875 1 94.12 437 LEU B CA 1
ATOM 9646 C C . LEU B 1 437 ? -18.188 14.727 17.766 1 94.12 437 LEU B C 1
ATOM 9648 O O . LEU B 1 437 ? -17.406 15.094 18.641 1 94.12 437 LEU B O 1
ATOM 9652 N N . ILE B 1 438 ? -17.812 14.031 16.734 1 94.62 438 ILE B N 1
ATOM 9653 C CA . ILE B 1 438 ? -16.406 13.656 16.531 1 94.62 438 ILE B CA 1
ATOM 9654 C C . ILE B 1 438 ? -15.547 14.922 16.438 1 94.62 438 ILE B C 1
ATOM 9656 O O . ILE B 1 438 ? -14.492 15.008 17.062 1 94.62 438 ILE B O 1
ATOM 9660 N N . TYR B 1 439 ? -16.031 15.891 15.734 1 90.44 439 TYR B N 1
ATOM 9661 C CA . TYR B 1 439 ? -15.305 17.141 15.578 1 90.44 439 TYR B CA 1
ATOM 9662 C C . TYR B 1 439 ? -15.125 17.844 16.922 1 90.44 439 TYR B C 1
ATOM 9664 O O . TYR B 1 439 ? -14.039 18.359 17.219 1 90.44 439 TYR B O 1
ATOM 9672 N N . LEU B 1 440 ? -16.156 17.859 17.672 1 90.81 440 LEU B N 1
ATOM 9673 C CA . LEU B 1 440 ? -16.109 18.469 18.984 1 90.81 440 LEU B CA 1
ATOM 9674 C C . LEU B 1 440 ? -15.086 17.781 19.875 1 90.81 440 LEU B C 1
ATOM 9676 O O . LEU B 1 440 ? -14.336 18.438 20.594 1 90.81 440 LEU B O 1
ATOM 9680 N N . LEU B 1 441 ? -15.047 16.531 19.766 1 94.56 441 LEU B N 1
ATOM 9681 C CA . LEU B 1 441 ? -14.148 15.766 20.625 1 94.56 441 LEU B CA 1
ATOM 9682 C C . LEU B 1 441 ? -12.703 15.922 20.172 1 94.56 441 LEU B C 1
ATOM 9684 O O . LEU B 1 441 ? -11.781 15.859 20.984 1 94.56 441 LEU B O 1
ATOM 9688 N N . PHE B 1 442 ? -12.492 16.141 18.906 1 91.38 442 PHE B N 1
ATOM 9689 C CA . PHE B 1 442 ? -11.148 16.328 18.359 1 91.38 442 PHE B CA 1
ATOM 9690 C C . PHE B 1 442 ? -10.633 17.734 18.641 1 91.38 442 PHE B C 1
ATOM 9692 O O . PHE B 1 442 ? -9.422 17.953 18.703 1 91.38 442 PHE B O 1
ATOM 9699 N N . SER B 1 443 ? -11.5 18.641 18.844 1 87.75 443 SER B N 1
ATOM 9700 C CA . SER B 1 443 ? -11.133 20.047 18.969 1 87.75 443 SER B CA 1
ATOM 9701 C C . SER B 1 443 ? -10.5 20.344 20.328 1 87.75 443 SER B C 1
ATOM 9703 O O . SER B 1 443 ? -10.797 19.656 21.312 1 87.75 443 SER B O 1
ATOM 9705 N N . GLN B 1 444 ? -9.641 21.281 20.281 1 82.69 444 GLN B N 1
ATOM 9706 C CA . GLN B 1 444 ? -9 21.719 21.516 1 82.69 444 GLN B CA 1
ATOM 9707 C C . GLN B 1 444 ? -9.82 22.781 22.219 1 82.69 444 GLN B C 1
ATOM 9709 O O . GLN B 1 444 ? -10.484 23.594 21.562 1 82.69 444 GLN B O 1
ATOM 9714 N N . CYS B 1 445 ? -9.727 22.703 23.531 1 78.31 445 CYS B N 1
ATOM 9715 C CA . CYS B 1 445 ? -10.438 23.703 24.328 1 78.31 445 CYS B CA 1
ATOM 9716 C C . CYS B 1 445 ? -9.75 25.062 24.234 1 78.31 445 CYS B C 1
ATOM 9718 O O . CYS B 1 445 ? -8.523 25.156 24.344 1 78.31 445 CYS B O 1
ATOM 9720 N N . GLY B 1 446 ? -10.438 26 23.641 1 68.75 446 GLY B N 1
ATOM 9721 C CA . GLY B 1 446 ? -9.898 27.344 23.531 1 68.75 446 GLY B CA 1
ATOM 9722 C C . GLY B 1 446 ? -10.867 28.422 24 1 68.75 446 GLY B C 1
ATOM 9723 O O . GLY B 1 446 ? -11.836 28.125 24.703 1 68.75 446 GLY B O 1
ATOM 9724 N N . VAL B 1 447 ? -10.477 29.609 23.688 1 58.94 447 VAL B N 1
ATOM 9725 C CA . VAL B 1 447 ? -11.227 30.781 24.125 1 58.94 447 VAL B CA 1
ATOM 9726 C C . VAL B 1 447 ? -12.625 30.75 23.5 1 58.94 447 VAL B C 1
ATOM 9728 O O . VAL B 1 447 ? -13.602 31.125 24.141 1 58.94 447 VAL B O 1
ATOM 9731 N N . THR B 1 448 ? -12.625 30.094 22.344 1 56.84 448 THR B N 1
ATOM 9732 C CA . THR B 1 448 ? -13.875 30.188 21.594 1 56.84 448 THR B CA 1
ATOM 9733 C C . THR B 1 448 ? -14.781 29 21.906 1 56.84 448 THR B C 1
ATOM 9735 O O . THR B 1 448 ? -15.984 29.047 21.625 1 56.84 448 THR B O 1
ATOM 9738 N N . ASN B 1 449 ? -14.234 27.984 22.484 1 63.38 449 ASN B N 1
ATOM 9739 C CA . ASN B 1 449 ? -15.055 26.797 22.703 1 63.38 449 ASN B CA 1
ATOM 9740 C C . ASN B 1 449 ? -15.68 26.797 24.094 1 63.38 449 ASN B C 1
ATOM 9742 O O . ASN B 1 449 ? -14.984 26.578 25.078 1 63.38 449 ASN B O 1
ATOM 9746 N N . GLN B 1 450 ? -16.953 27.156 24.172 1 63.56 450 GLN B N 1
ATOM 9747 C CA . GLN B 1 450 ? -17.641 27.297 25.453 1 63.56 450 GLN B CA 1
ATOM 9748 C C . GLN B 1 450 ? -18.438 26.031 25.781 1 63.56 450 GLN B C 1
ATOM 9750 O O . GLN B 1 450 ? -19.375 26.078 26.578 1 63.56 450 GLN B O 1
ATOM 9755 N N . GLU B 1 451 ? -17.984 24.984 25.312 1 77.62 451 GLU B N 1
ATOM 9756 C CA . GLU B 1 451 ? -18.719 23.75 25.609 1 77.62 451 GLU B CA 1
ATOM 9757 C C . GLU B 1 451 ? -18.375 23.234 27.016 1 77.62 451 GLU B C 1
ATOM 9759 O O . GLU B 1 451 ? -17.359 23.625 27.594 1 77.62 451 GLU B O 1
ATOM 9764 N N . GLU B 1 452 ? -19.297 22.547 27.578 1 83.25 452 GLU B N 1
ATOM 9765 C CA . GLU B 1 452 ? -19.156 21.984 28.922 1 83.25 452 GLU B CA 1
ATOM 9766 C C . GLU B 1 452 ? -17.891 21.141 29.047 1 83.25 452 GLU B C 1
ATOM 9768 O O . GLU B 1 452 ? -17.25 21.094 30.094 1 83.25 452 GLU B O 1
ATOM 9773 N N . ILE B 1 453 ? -17.453 20.594 28.016 1 88.56 453 ILE B N 1
ATOM 9774 C CA . ILE B 1 453 ? -16.297 19.719 28 1 88.56 453 ILE B CA 1
ATOM 9775 C C . ILE B 1 453 ? -15.023 20.531 28.203 1 88.56 453 ILE B C 1
ATOM 9777 O O . ILE B 1 453 ? -14 20 28.641 1 88.56 453 ILE B O 1
ATOM 9781 N N . CYS B 1 454 ? -15.164 21.859 28.031 1 85.44 454 CYS B N 1
ATOM 9782 C CA . CYS B 1 454 ? -14.016 22.75 28.156 1 85.44 454 CYS B CA 1
ATOM 9783 C C . CYS B 1 454 ? -14.172 23.672 29.359 1 85.44 454 CYS B C 1
ATOM 9785 O O . CYS B 1 454 ? -13.562 24.734 29.422 1 85.44 454 CYS B O 1
ATOM 9787 N N . ASP B 1 455 ? -14.977 23.234 30.297 1 85.25 455 ASP B N 1
ATOM 9788 C CA . ASP B 1 455 ? -15.203 24.047 31.5 1 85.25 455 ASP B CA 1
ATOM 9789 C C . ASP B 1 455 ? -14.125 23.766 32.562 1 85.25 455 ASP B C 1
ATOM 9791 O O . ASP B 1 455 ? -14.32 22.953 33.438 1 85.25 455 ASP B O 1
ATOM 9795 N N . TYR B 1 456 ? -13.023 24.469 32.375 1 82.88 456 TYR B N 1
ATOM 9796 C CA . TYR B 1 456 ? -11.938 24.328 33.312 1 82.88 456 TYR B CA 1
ATOM 9797 C C . TYR B 1 456 ? -11.875 25.516 34.25 1 82.88 456 TYR B C 1
ATOM 9799 O O . TYR B 1 456 ? -12.156 26.656 33.844 1 82.88 456 TYR B O 1
ATOM 9807 N N . THR B 1 457 ? -11.531 25.141 35.531 1 74 457 THR B N 1
ATOM 9808 C CA . THR B 1 457 ? -11.453 26.172 36.531 1 74 457 THR B CA 1
ATOM 9809 C C . THR B 1 457 ? -10.133 26.938 36.438 1 74 457 THR B C 1
ATOM 9811 O O . THR B 1 457 ? -9.062 26.328 36.312 1 74 457 THR B O 1
ATOM 9814 N N . ASN B 1 458 ? -10.094 28.234 36.375 1 60.5 458 ASN B N 1
ATOM 9815 C CA . ASN B 1 458 ? -8.93 29.109 36.469 1 60.5 458 ASN B CA 1
ATOM 9816 C C . ASN B 1 458 ? -8.109 29.094 35.188 1 60.5 458 ASN B C 1
ATOM 9818 O O . ASN B 1 458 ? -6.898 29.312 35.188 1 60.5 458 ASN B O 1
ATOM 9822 N N . ARG B 1 459 ? -8.703 28.484 34.188 1 61.19 459 ARG B N 1
ATOM 9823 C CA . ARG B 1 459 ? -7.918 28.516 32.969 1 61.19 459 ARG B CA 1
ATOM 9824 C C . ARG B 1 459 ? -7.965 29.906 32.312 1 61.19 459 ARG B C 1
ATOM 9826 O O . ARG B 1 459 ? -9.047 30.453 32.094 1 61.19 459 ARG B O 1
ATOM 9833 N N . ASN B 1 460 ? -7.012 30.828 32.594 1 49.72 460 ASN B N 1
ATOM 9834 C CA . ASN B 1 460 ? -6.875 32.156 32 1 49.72 460 ASN B CA 1
ATOM 9835 C C . ASN B 1 460 ? -6.539 32.062 30.531 1 49.72 460 ASN B C 1
ATOM 9837 O O . ASN B 1 460 ? -5.527 31.484 30.141 1 49.72 460 ASN B O 1
ATOM 9841 N N . PHE B 1 461 ? -7.578 32.031 29.719 1 52.03 461 PHE B N 1
ATOM 9842 C CA . PHE B 1 461 ? -7.305 32.094 28.297 1 52.03 461 PHE B CA 1
ATOM 9843 C C . PHE B 1 461 ? -6.75 33.469 27.922 1 52.03 461 PHE B C 1
ATOM 9845 O O . PHE B 1 461 ? -7.508 34.375 27.547 1 52.03 461 PHE B O 1
ATOM 9852 N N . THR B 1 462 ? -6.168 34.281 28.844 1 44.09 462 THR B N 1
ATOM 9853 C CA . THR B 1 462 ? -5.906 35.656 28.484 1 44.09 462 THR B CA 1
ATOM 9854 C C . THR B 1 462 ? -5.281 35.75 27.094 1 44.09 462 THR B C 1
ATOM 9856 O O . THR B 1 462 ? -5.562 36.688 26.344 1 44.09 462 THR B O 1
ATOM 9859 N N . ASN B 1 463 ? -4.004 35.344 26.875 1 41 463 ASN B N 1
ATOM 9860 C CA . ASN B 1 463 ? -3.305 35.688 25.641 1 41 463 ASN B CA 1
ATOM 9861 C C . ASN B 1 463 ? -3.359 34.531 24.625 1 41 463 ASN B C 1
ATOM 9863 O O . ASN B 1 463 ? -2.994 33.406 24.938 1 41 463 ASN B O 1
ATOM 9867 N N . VAL B 1 464 ? -4.148 34.75 23.625 1 42.62 464 VAL B N 1
ATOM 9868 C CA . VAL B 1 464 ? -4.375 33.875 22.453 1 42.62 464 VAL B CA 1
ATOM 9869 C C . VAL B 1 464 ? -3.1 33.125 22.109 1 42.62 464 VAL B C 1
ATOM 9871 O O . VAL B 1 464 ? -3.16 31.984 21.656 1 42.62 464 VAL B O 1
ATOM 9874 N N . ASN B 1 465 ? -2.027 33.875 22.188 1 39.72 465 ASN B N 1
ATOM 9875 C CA . ASN B 1 465 ? -0.742 33.312 21.75 1 39.72 465 ASN B CA 1
ATOM 9876 C C . ASN B 1 465 ? -0.073 32.5 22.844 1 39.72 465 ASN B C 1
ATOM 9878 O O . ASN B 1 465 ? 1.02 31.969 22.656 1 39.72 465 ASN B O 1
ATOM 9882 N N . GLN B 1 466 ? -0.701 32.531 24.078 1 46.88 466 GLN B N 1
ATOM 9883 C CA . GLN B 1 466 ? 0.028 31.891 25.172 1 46.88 466 GLN B CA 1
ATOM 9884 C C . GLN B 1 466 ? -0.457 30.453 25.375 1 46.88 466 GLN B C 1
ATOM 9886 O O . GLN B 1 466 ? -1.619 30.141 25.109 1 46.88 466 GLN B O 1
ATOM 9891 N N . ALA B 1 467 ? 0.473 29.594 25.562 1 53.84 467 ALA B N 1
ATOM 9892 C CA . ALA B 1 467 ? 0.282 28.172 25.859 1 53.84 467 ALA B CA 1
ATOM 9893 C C . ALA B 1 467 ? -0.787 27.969 26.922 1 53.84 467 ALA B C 1
ATOM 9895 O O . ALA B 1 467 ? -0.813 28.688 27.938 1 53.84 467 ALA B O 1
ATOM 9896 N N . VAL B 1 468 ? -1.967 27.281 26.672 1 60.28 468 VAL B N 1
ATOM 9897 C CA . VAL B 1 468 ? -3.057 26.938 27.578 1 60.28 468 VAL B CA 1
ATOM 9898 C C . VAL B 1 468 ? -2.496 26.266 28.844 1 60.28 468 VAL B C 1
ATOM 9900 O O . VAL B 1 468 ? -1.711 25.328 28.75 1 60.28 468 VAL B O 1
ATOM 9903 N N . ASN B 1 469 ? -2.625 26.922 29.938 1 65.31 469 ASN B N 1
ATOM 9904 C CA . ASN B 1 469 ? -2.133 26.391 31.219 1 65.31 469 ASN B CA 1
ATOM 9905 C C . ASN B 1 469 ? -2.906 25.156 31.656 1 65.31 469 ASN B C 1
ATOM 9907 O O . ASN B 1 469 ? -4.062 24.969 31.266 1 65.31 469 ASN B O 1
ATOM 9911 N N . ILE B 1 470 ? -2.256 24.328 32.312 1 72.25 470 ILE B N 1
ATOM 9912 C CA . ILE B 1 470 ? -2.891 23.172 32.938 1 72.25 470 ILE B CA 1
ATOM 9913 C C . ILE B 1 470 ? -3.916 23.625 33.969 1 72.25 470 ILE B C 1
ATOM 9915 O O . ILE B 1 470 ? -3.67 24.578 34.719 1 72.25 470 ILE B O 1
ATOM 9919 N N . ALA B 1 471 ? -5.176 23.25 33.844 1 77.44 471 ALA B N 1
ATOM 9920 C CA . ALA B 1 471 ? -6.242 23.703 34.75 1 77.44 471 ALA B CA 1
ATOM 9921 C C . ALA B 1 471 ? -7.023 22.531 35.312 1 77.44 471 ALA B C 1
ATOM 9923 O O . ALA B 1 471 ? -6.988 21.422 34.75 1 77.44 471 ALA B O 1
ATOM 9924 N N . GLU B 1 472 ? -7.594 22.781 36.438 1 85.06 472 GLU B N 1
ATOM 9925 C CA . GLU B 1 472 ? -8.422 21.781 37.094 1 85.06 472 GLU B CA 1
ATOM 9926 C C . GLU B 1 472 ? -9.789 21.672 36.438 1 85.06 472 GLU B C 1
ATOM 9928 O O . GLU B 1 472 ? -10.367 22.672 36 1 85.06 472 GLU B O 1
ATOM 9933 N N . ALA B 1 473 ? -10.281 20.422 36.438 1 88.44 473 ALA B N 1
ATOM 9934 C CA . ALA B 1 473 ? -11.594 20.156 35.844 1 88.44 473 ALA B CA 1
ATOM 9935 C C . ALA B 1 473 ? -12.703 20.828 36.656 1 88.44 473 ALA B C 1
ATOM 9937 O O . ALA B 1 473 ? -12.727 20.734 37.875 1 88.44 473 ALA B O 1
ATOM 9938 N N . GLY B 1 474 ? -13.555 21.562 36 1 88.94 474 GLY B N 1
ATOM 9939 C CA . GLY B 1 474 ? -14.719 22.172 36.625 1 88.94 474 GLY B CA 1
ATOM 9940 C C . GLY B 1 474 ? -15.938 21.266 36.625 1 88.94 474 GLY B C 1
ATOM 9941 O O . GLY B 1 474 ? -15.867 20.125 36.156 1 88.94 474 GLY B O 1
ATOM 9942 N N . PRO B 1 475 ? -17.016 21.656 37.219 1 90.56 475 PRO B N 1
ATOM 9943 C CA . PRO B 1 475 ? -18.234 20.859 37.25 1 90.56 475 PRO B CA 1
ATOM 9944 C C . PRO B 1 475 ? -18.766 20.516 35.875 1 90.56 475 PRO B C 1
ATOM 9946 O O . PRO B 1 475 ? -19.359 19.453 35.688 1 90.56 475 PRO B O 1
ATOM 9949 N N . GLY B 1 476 ? -18.594 21.344 35 1 90.56 476 GLY B N 1
ATOM 9950 C CA . GLY B 1 476 ? -19 21.078 33.625 1 90.56 476 GLY B CA 1
ATOM 9951 C C . GLY B 1 476 ? -18.297 19.891 33 1 90.56 476 GLY B C 1
ATOM 9952 O O . GLY B 1 476 ? -18.906 19.109 32.281 1 90.56 476 GLY B O 1
ATOM 9953 N N . VAL B 1 477 ? -17.062 19.844 33.281 1 92.69 477 VAL B N 1
ATOM 9954 C CA . VAL B 1 477 ? -16.266 18.734 32.75 1 92.69 477 VAL B CA 1
ATOM 9955 C C . VAL B 1 477 ? -16.734 17.422 33.375 1 92.69 477 VAL B C 1
ATOM 9957 O O . VAL B 1 477 ? -16.828 16.406 32.688 1 92.69 477 VAL B O 1
ATOM 9960 N N . TYR B 1 478 ? -17.062 17.406 34.625 1 93.81 478 TYR B N 1
ATOM 9961 C CA . TYR B 1 478 ? -17.562 16.188 35.281 1 93.81 478 TYR B CA 1
ATOM 9962 C C . TYR B 1 478 ? -18.906 15.773 34.688 1 93.81 478 TYR B C 1
ATOM 9964 O O . TYR B 1 478 ? -19.156 14.586 34.5 1 93.81 478 TYR B O 1
ATOM 9972 N N . ALA B 1 479 ? -19.75 16.719 34.469 1 94.38 479 ALA B N 1
ATOM 9973 C CA . ALA B 1 479 ? -21.031 16.438 33.844 1 94.38 479 ALA B CA 1
ATOM 9974 C C . ALA B 1 479 ? -20.844 15.859 32.438 1 94.38 479 ALA B C 1
ATOM 9976 O O . ALA B 1 479 ? -21.531 14.922 32.031 1 94.38 479 ALA B O 1
ATOM 9977 N N . ALA B 1 480 ? -19.953 16.453 31.781 1 95 480 ALA B N 1
ATOM 9978 C CA . ALA B 1 480 ? -19.672 15.992 30.422 1 95 480 ALA B CA 1
ATOM 9979 C C . ALA B 1 480 ? -19.141 14.555 30.438 1 95 480 ALA B C 1
ATOM 9981 O O . ALA B 1 480 ? -19.453 13.766 29.531 1 95 480 ALA B O 1
ATOM 9982 N N . MET B 1 481 ? -18.328 14.203 31.422 1 95.75 481 MET B N 1
ATOM 9983 C CA . MET B 1 481 ? -17.781 12.852 31.531 1 95.75 481 MET B CA 1
ATOM 9984 C C . MET B 1 481 ? -18.906 11.828 31.719 1 95.75 481 MET B C 1
ATOM 9986 O O . MET B 1 481 ? -18.875 10.758 31.109 1 95.75 481 MET B O 1
ATOM 9990 N N . TRP B 1 482 ? -19.828 12.188 32.438 1 95.88 482 TRP B N 1
ATOM 9991 C CA . TRP B 1 482 ? -20.969 11.297 32.656 1 95.88 482 TRP B CA 1
ATOM 9992 C C . TRP B 1 482 ? -21.828 11.18 31.406 1 95.88 482 TRP B C 1
ATOM 9994 O O . TRP B 1 482 ? -22.234 10.086 31.031 1 95.88 482 TRP B O 1
ATOM 10004 N N . GLU B 1 483 ? -22.109 12.289 30.812 1 96.94 483 GLU B N 1
ATOM 10005 C CA . GLU B 1 483 ? -22.922 12.289 29.609 1 96.94 483 GLU B CA 1
ATOM 10006 C C . GLU B 1 483 ? -22.234 11.539 28.469 1 96.94 483 GLU B C 1
ATOM 10008 O O . GLU B 1 483 ? -22.875 10.836 27.703 1 96.94 483 GLU B O 1
ATOM 10013 N N . LEU B 1 484 ? -20.938 11.703 28.391 1 97.81 484 LEU B N 1
ATOM 10014 C CA . LEU B 1 484 ? -20.172 11 27.375 1 97.81 484 LEU B CA 1
ATOM 10015 C C . LEU B 1 484 ? -20.141 9.508 27.641 1 97.81 484 LEU B C 1
ATOM 10017 O O . LEU B 1 484 ? -20.188 8.695 26.719 1 97.81 484 LEU B O 1
ATOM 10021 N N . GLY B 1 485 ? -19.984 9.141 28.875 1 97.81 485 GLY B N 1
ATOM 10022 C CA . GLY B 1 485 ? -20.062 7.73 29.234 1 97.81 485 GLY B CA 1
ATOM 10023 C C . GLY B 1 485 ? -21.375 7.078 28.812 1 97.81 485 GLY B C 1
ATOM 10024 O O . GLY B 1 485 ? -21.375 5.973 28.266 1 97.81 485 GLY B O 1
ATOM 10025 N N . LEU B 1 486 ? -22.453 7.758 29.031 1 97.56 486 LEU B N 1
ATOM 10026 C CA . LEU B 1 486 ? -23.766 7.258 28.641 1 97.56 486 LEU B CA 1
ATOM 10027 C C . LEU B 1 486 ? -23.891 7.227 27.109 1 97.56 486 LEU B C 1
ATOM 10029 O O . LEU B 1 486 ? -24.531 6.324 26.562 1 97.56 486 LEU B O 1
ATOM 10033 N N . ALA B 1 487 ? -23.328 8.234 26.531 1 98.06 487 ALA B N 1
ATOM 10034 C CA . ALA B 1 487 ? -23.328 8.273 25.078 1 98.06 487 ALA B CA 1
ATOM 10035 C C . ALA B 1 487 ? -22.594 7.074 24.484 1 98.06 487 ALA B C 1
ATOM 10037 O O . ALA B 1 487 ? -23 6.512 23.469 1 98.06 487 ALA B O 1
ATOM 10038 N N . LEU B 1 488 ? -21.484 6.711 25.094 1 98.25 488 LEU B N 1
ATOM 10039 C CA . LEU B 1 488 ? -20.688 5.566 24.656 1 98.25 488 LEU B CA 1
ATOM 10040 C C . LEU B 1 488 ? -21.5 4.277 24.734 1 98.25 488 LEU B C 1
ATOM 10042 O O . LEU B 1 488 ? -21.531 3.498 23.781 1 98.25 488 LEU B O 1
ATOM 10046 N N . VAL B 1 489 ? -22.125 4.07 25.797 1 97.69 489 VAL B N 1
ATOM 10047 C CA . VAL B 1 489 ? -22.922 2.869 26 1 97.69 489 VAL B CA 1
ATOM 10048 C C . VAL B 1 489 ? -24.094 2.852 25 1 97.69 489 VAL B C 1
ATOM 10050 O O . VAL B 1 489 ? -24.375 1.818 24.391 1 97.69 489 VAL B O 1
ATOM 10053 N N . PHE B 1 490 ? -24.703 3.951 24.875 1 97.62 490 PHE B N 1
ATOM 10054 C CA . PHE B 1 490 ? -25.828 4.066 23.938 1 97.62 490 PHE B CA 1
ATOM 10055 C C . PHE B 1 490 ? -25.375 3.76 22.516 1 97.62 490 PHE B C 1
ATOM 10057 O O . PHE B 1 490 ? -26 2.959 21.828 1 97.62 490 PHE B O 1
ATOM 10064 N N . LYS B 1 491 ? -24.297 4.398 22.109 1 97.56 491 LYS B N 1
ATOM 10065 C CA . LYS B 1 491 ? -23.812 4.207 20.75 1 97.56 491 LYS B CA 1
ATOM 10066 C C . LYS B 1 491 ? -23.375 2.76 20.516 1 97.56 491 LYS B C 1
ATOM 10068 O O . LYS B 1 491 ? -23.594 2.209 19.438 1 97.56 491 LYS B O 1
ATOM 10073 N N . MET B 1 492 ? -22.75 2.166 21.438 1 97.56 492 MET B N 1
ATOM 10074 C CA . MET B 1 492 ? -22.312 0.777 21.312 1 97.56 492 MET B CA 1
ATOM 10075 C C . MET B 1 492 ? -23.516 -0.151 21.125 1 97.56 492 MET B C 1
ATOM 10077 O O . MET B 1 492 ? -23.5 -1.01 20.25 1 97.56 492 MET B O 1
ATOM 10081 N N . ILE B 1 493 ? -24.516 0.048 21.844 1 97.81 493 ILE B N 1
ATOM 10082 C CA . ILE B 1 493 ? -25.672 -0.845 21.828 1 97.81 493 ILE B CA 1
ATOM 10083 C C . ILE B 1 493 ? -26.5 -0.587 20.578 1 97.81 493 ILE B C 1
ATOM 10085 O O . ILE B 1 493 ? -26.859 -1.523 19.859 1 97.81 493 ILE B O 1
ATOM 10089 N N . ILE B 1 494 ? -26.797 0.629 20.344 1 97.81 494 ILE B N 1
ATOM 10090 C CA . ILE B 1 494 ? -27.719 0.948 19.25 1 97.81 494 ILE B CA 1
ATOM 10091 C C . ILE B 1 494 ? -27.062 0.593 17.922 1 97.81 494 ILE B C 1
ATOM 10093 O O . ILE B 1 494 ? -27.75 0.223 16.969 1 97.81 494 ILE B O 1
ATOM 10097 N N . THR B 1 495 ? -25.734 0.75 17.781 1 98.12 495 THR B N 1
ATOM 10098 C CA . THR B 1 495 ? -25.047 0.429 16.547 1 98.12 495 THR B CA 1
ATOM 10099 C C . THR B 1 495 ? -25.141 -1.063 16.234 1 98.12 495 THR B C 1
ATOM 10101 O O . THR B 1 495 ? -25.219 -1.461 15.078 1 98.12 495 THR B O 1
ATOM 10104 N N . ILE B 1 496 ? -25.172 -1.901 17.266 1 98 496 ILE B N 1
ATOM 10105 C CA . ILE B 1 496 ? -25.297 -3.346 17.109 1 98 496 ILE B CA 1
ATOM 10106 C C . ILE B 1 496 ? -26.594 -3.67 16.375 1 98 496 ILE B C 1
ATOM 10108 O O . ILE B 1 496 ? -26.609 -4.52 15.477 1 98 496 ILE B O 1
ATOM 10112 N N . PHE B 1 497 ? -27.625 -2.928 16.672 1 96.94 497 PHE B N 1
ATOM 10113 C CA . PHE B 1 497 ? -28.922 -3.191 16.062 1 96.94 497 PHE B CA 1
ATOM 10114 C C . PHE B 1 497 ? -29.047 -2.5 14.719 1 96.94 497 PHE B C 1
ATOM 10116 O O . PHE B 1 497 ? -29.781 -2.967 13.844 1 96.94 497 PHE B O 1
ATOM 10123 N N . THR B 1 498 ? -28.359 -1.449 14.555 1 97.62 498 THR B N 1
ATOM 10124 C CA . THR B 1 498 ? -28.5 -0.643 13.344 1 97.62 498 THR B CA 1
ATOM 10125 C C . THR B 1 498 ? -27.766 -1.287 12.18 1 97.62 498 THR B C 1
ATOM 10127 O O . THR B 1 498 ? -28.297 -1.362 11.062 1 97.62 498 THR B O 1
ATOM 10130 N N . PHE B 1 499 ? -26.609 -1.782 12.398 1 97.06 499 PHE B N 1
ATOM 10131 C CA . PHE B 1 499 ? -25.812 -2.344 11.32 1 97.06 499 PHE B CA 1
ATOM 10132 C C . PHE B 1 499 ? -26.328 -3.727 10.93 1 97.06 499 PHE B C 1
ATOM 10134 O O . PHE B 1 499 ? -26.375 -4.633 11.758 1 97.06 499 PHE B O 1
ATOM 10141 N N . GLY B 1 500 ? -26.734 -3.85 9.805 1 94.69 500 GLY B N 1
ATOM 10142 C CA . GLY B 1 500 ? -27.281 -5.098 9.312 1 94.69 500 GLY B CA 1
ATOM 10143 C C . GLY B 1 500 ? -28.734 -4.977 8.891 1 94.69 500 GLY B C 1
ATOM 10144 O O . GLY B 1 500 ? -29.281 -5.875 8.242 1 94.69 500 GLY B O 1
ATOM 10145 N N . MET B 1 501 ? -29.359 -3.854 9.219 1 95 501 MET B N 1
ATOM 10146 C CA . MET B 1 501 ? -30.75 -3.619 8.797 1 95 501 MET B CA 1
ATOM 10147 C C . MET B 1 501 ? -30.828 -3.389 7.293 1 95 501 MET B C 1
ATOM 10149 O O . MET B 1 501 ? -29.797 -3.197 6.637 1 95 501 MET B O 1
ATOM 10153 N N . LYS B 1 502 ? -32.031 -3.406 6.777 1 95.06 502 LYS B N 1
ATOM 10154 C CA . LYS B 1 502 ? -32.219 -3.309 5.336 1 95.06 502 LYS B CA 1
ATOM 10155 C C . LYS B 1 502 ? -32.281 -1.852 4.887 1 95.06 502 LYS B C 1
ATOM 10157 O O . LYS B 1 502 ? -33.25 -1.446 4.215 1 95.06 502 LYS B O 1
ATOM 10162 N N . ILE B 1 503 ? -31.344 -1.078 5.215 1 97.06 503 ILE B N 1
ATOM 10163 C CA . ILE B 1 503 ? -31.078 0.29 4.793 1 97.06 503 ILE B CA 1
ATOM 10164 C C . ILE B 1 503 ? -29.578 0.462 4.547 1 97.06 503 ILE B C 1
ATOM 10166 O O . ILE B 1 503 ? -28.766 -0.333 5.031 1 97.06 503 ILE B O 1
ATOM 10170 N N . PRO B 1 504 ? -29.172 1.408 3.703 1 97.94 504 PRO B N 1
ATOM 10171 C CA . PRO B 1 504 ? -27.734 1.666 3.584 1 97.94 504 PRO B CA 1
ATOM 10172 C C . PRO B 1 504 ? -27.109 2.125 4.898 1 97.94 504 PRO B C 1
ATOM 10174 O O . PRO B 1 504 ? -27.625 3.037 5.547 1 97.94 504 PRO B O 1
ATOM 10177 N N . ALA B 1 505 ? -26.094 1.453 5.312 1 97.56 505 ALA B N 1
ATOM 10178 C CA . ALA B 1 505 ? -25.484 1.771 6.602 1 97.56 505 ALA B CA 1
ATOM 10179 C C . ALA B 1 505 ? -23.984 1.467 6.594 1 97.56 505 ALA B C 1
ATOM 10181 O O . ALA B 1 505 ? -23.578 0.354 6.258 1 97.56 505 ALA B O 1
ATOM 10182 N N . GLY B 1 506 ? -23.172 2.443 6.91 1 96.56 506 GLY B N 1
ATOM 10183 C CA . GLY B 1 506 ? -21.75 2.264 7.102 1 96.56 506 GLY B CA 1
ATOM 10184 C C . GLY B 1 506 ? -21.328 2.26 8.562 1 96.56 506 GLY B C 1
ATOM 10185 O O . GLY B 1 506 ? -22.094 2.707 9.43 1 96.56 506 GLY B O 1
ATOM 10186 N N . LEU B 1 507 ? -20.156 1.818 8.812 1 96.81 507 LEU B N 1
ATOM 10187 C CA . LEU B 1 507 ? -19.75 1.608 10.203 1 96.81 507 LEU B CA 1
ATOM 10188 C C . LEU B 1 507 ? -18.594 2.527 10.578 1 96.81 507 LEU B C 1
ATOM 10190 O O . LEU B 1 507 ? -18.219 2.607 11.75 1 96.81 507 LEU B O 1
ATOM 10194 N N . PHE B 1 508 ? -18.047 3.305 9.719 1 95.38 508 PHE B N 1
ATOM 10195 C CA . PHE B 1 508 ? -16.859 4.102 9.984 1 95.38 508 PHE B CA 1
ATOM 10196 C C . PHE B 1 508 ? -17.141 5.18 11.016 1 95.38 508 PHE B C 1
ATOM 10198 O O . PHE B 1 508 ? -16.469 5.262 12.039 1 95.38 508 PHE B O 1
ATOM 10205 N N . ILE B 1 509 ? -18.188 5.91 10.812 1 96 509 ILE B N 1
ATOM 10206 C CA . ILE B 1 509 ? -18.484 7.074 11.648 1 96 509 ILE B CA 1
ATOM 10207 C C . ILE B 1 509 ? -18.859 6.621 13.055 1 96 509 ILE B C 1
ATOM 10209 O O . ILE B 1 509 ? -18.344 7.141 14.047 1 96 509 ILE B O 1
ATOM 10213 N N . PRO B 1 510 ? -19.719 5.652 13.172 1 97.31 510 PRO B N 1
ATOM 10214 C CA . PRO B 1 510 ? -20.031 5.207 14.531 1 97.31 510 PRO B CA 1
ATOM 10215 C C . PRO B 1 510 ? -18.812 4.645 15.266 1 97.31 510 PRO B C 1
ATOM 10217 O O . PRO B 1 510 ? -18.656 4.855 16.469 1 97.31 510 PRO B O 1
ATOM 10220 N N . SER B 1 511 ? -17.953 3.934 14.562 1 98.12 511 SER B N 1
ATOM 10221 C CA . SER B 1 511 ? -16.75 3.4 15.18 1 98.12 511 SER B CA 1
ATOM 10222 C C . SER B 1 511 ? -15.812 4.523 15.617 1 98.12 511 SER B C 1
ATOM 10224 O O . SER B 1 511 ? -15.25 4.477 16.719 1 98.12 511 SER B O 1
ATOM 10226 N N . LEU B 1 512 ? -15.695 5.516 14.773 1 97.44 512 LEU B N 1
ATOM 10227 C CA . LEU B 1 512 ? -14.875 6.672 15.117 1 97.44 512 LEU B CA 1
ATOM 10228 C C . LEU B 1 512 ? -15.43 7.383 16.344 1 97.44 512 LEU B C 1
ATOM 10230 O O . LEU B 1 512 ? -14.672 7.809 17.219 1 97.44 512 LEU B O 1
ATOM 10234 N N . ALA B 1 513 ? -16.75 7.496 16.406 1 97.88 513 ALA B N 1
ATOM 10235 C CA . ALA B 1 513 ? -17.391 8.195 17.516 1 97.88 513 ALA B CA 1
ATOM 10236 C C . ALA B 1 513 ? -17.156 7.465 18.828 1 97.88 513 ALA B C 1
ATOM 10238 O O . ALA B 1 513 ? -16.828 8.086 19.844 1 97.88 513 ALA B O 1
ATOM 10239 N N . MET B 1 514 ? -17.328 6.203 18.844 1 98.38 514 MET B N 1
ATOM 10240 C CA . MET B 1 514 ? -17.109 5.422 20.047 1 98.38 514 MET B CA 1
ATOM 10241 C C . MET B 1 514 ? -15.664 5.555 20.531 1 98.38 514 MET B C 1
ATOM 10243 O O . MET B 1 514 ? -15.414 5.77 21.719 1 98.38 514 MET B O 1
ATOM 10247 N N . GLY B 1 515 ? -14.797 5.445 19.578 1 98.62 515 GLY B N 1
ATOM 10248 C CA . GLY B 1 515 ? -13.391 5.574 19.922 1 98.62 515 GLY B CA 1
ATOM 10249 C C . GLY B 1 515 ? -13.016 6.969 20.375 1 98.62 515 GLY B C 1
ATOM 10250 O O . GLY B 1 515 ? -12.203 7.125 21.297 1 98.62 515 GLY B O 1
ATOM 10251 N N . ALA B 1 516 ? -13.578 7.957 19.734 1 98.19 516 ALA B N 1
ATOM 10252 C CA . ALA B 1 516 ? -13.297 9.344 20.109 1 98.19 516 ALA B CA 1
ATOM 10253 C C . ALA B 1 516 ? -13.766 9.633 21.531 1 98.19 516 ALA B C 1
ATOM 10255 O O . ALA B 1 516 ? -13.109 10.367 22.266 1 98.19 516 ALA B O 1
ATOM 10256 N N . ILE B 1 517 ? -14.898 9.086 21.906 1 98.56 517 ILE B N 1
ATOM 10257 C CA . ILE B 1 517 ? -15.43 9.281 23.25 1 98.56 517 ILE B CA 1
ATOM 10258 C C . ILE B 1 517 ? -14.477 8.68 24.281 1 98.56 517 ILE B C 1
ATOM 10260 O O . ILE B 1 517 ? -14.094 9.336 25.25 1 98.56 517 ILE B O 1
ATOM 10264 N N . VAL B 1 518 ? -14.062 7.48 24.031 1 98.56 518 VAL B N 1
ATOM 10265 C CA . VAL B 1 518 ? -13.148 6.809 24.953 1 98.56 518 VAL B CA 1
ATOM 10266 C C . VAL B 1 518 ? -11.836 7.582 25.016 1 98.56 518 VAL B C 1
ATOM 10268 O O . VAL B 1 518 ? -11.289 7.797 26.109 1 98.56 518 VAL B O 1
ATOM 10271 N N . GLY B 1 519 ? -11.359 7.93 23.875 1 98.44 519 GLY B N 1
ATOM 10272 C CA . GLY B 1 519 ? -10.102 8.664 23.812 1 98.44 519 GLY B CA 1
ATOM 10273 C C . GLY B 1 519 ? -10.148 9.984 24.562 1 98.44 519 GLY B C 1
ATOM 10274 O O . GLY B 1 519 ? -9.227 10.32 25.297 1 98.44 519 GLY B O 1
ATOM 10275 N N . ARG B 1 520 ? -11.234 10.758 24.391 1 97.5 520 ARG B N 1
ATOM 10276 C CA . ARG B 1 520 ? -11.367 12.055 25.047 1 97.5 520 ARG B CA 1
ATOM 10277 C C . ARG B 1 520 ? -11.461 11.875 26.562 1 97.5 520 ARG B C 1
ATOM 10279 O O . ARG B 1 520 ? -10.898 12.672 27.328 1 97.5 520 ARG B O 1
ATOM 10286 N N . MET B 1 521 ? -12.172 10.891 27 1 97.44 521 MET B N 1
ATOM 10287 C CA . MET B 1 521 ? -12.297 10.609 28.422 1 97.44 521 MET B CA 1
ATOM 10288 C C . MET B 1 521 ? -10.938 10.273 29.031 1 97.44 521 MET B C 1
ATOM 10290 O O . MET B 1 521 ? -10.578 10.797 30.078 1 97.44 521 MET B O 1
ATOM 10294 N N . VAL B 1 522 ? -10.219 9.445 28.328 1 97.06 522 VAL B N 1
ATOM 10295 C CA . VAL B 1 522 ? -8.891 9.086 28.812 1 97.06 522 VAL B CA 1
ATOM 10296 C C . VAL B 1 522 ? -7.969 10.305 28.75 1 97.06 522 VAL B C 1
ATOM 10298 O O . VAL B 1 522 ? -7.141 10.5 29.641 1 97.06 522 VAL B O 1
ATOM 10301 N N . GLY B 1 523 ? -8.117 11.094 27.703 1 95.19 523 GLY B N 1
ATOM 10302 C CA . GLY B 1 523 ? -7.309 12.297 27.578 1 95.19 523 GLY B CA 1
ATOM 10303 C C . GLY B 1 523 ? -7.527 13.273 28.719 1 95.19 523 GLY B C 1
ATOM 10304 O O . GLY B 1 523 ? -6.566 13.797 29.281 1 95.19 523 GLY B O 1
ATOM 10305 N N . ILE B 1 524 ? -8.742 13.523 29.109 1 93.94 524 ILE B N 1
ATOM 10306 C CA . ILE B 1 524 ? -9.07 14.414 30.219 1 93.94 524 ILE B CA 1
ATOM 10307 C C . ILE B 1 524 ? -8.578 13.805 31.531 1 93.94 524 ILE B C 1
ATOM 10309 O O . ILE B 1 524 ? -8.078 14.523 32.406 1 93.94 524 ILE B O 1
ATOM 10313 N N . GLY B 1 525 ? -8.711 12.516 31.625 1 93 525 GLY B N 1
ATOM 10314 C CA . GLY B 1 525 ? -8.164 11.836 32.781 1 93 525 GLY B CA 1
ATOM 10315 C C . GLY B 1 525 ? -6.668 12.023 32.938 1 93 525 GLY B C 1
ATOM 10316 O O . GLY B 1 525 ? -6.18 12.281 34.062 1 93 525 GLY B O 1
ATOM 10317 N N . MET B 1 526 ? -5.98 11.891 31.875 1 91 526 MET B N 1
ATOM 10318 C CA . MET B 1 526 ? -4.531 12.062 31.906 1 91 526 MET B CA 1
ATOM 10319 C C . MET B 1 526 ? -4.16 13.508 32.219 1 91 526 MET B C 1
ATOM 10321 O O . MET B 1 526 ? -3.18 13.75 32.938 1 91 526 MET B O 1
ATOM 10325 N N . GLU B 1 527 ? -4.914 14.406 31.625 1 88.25 527 GLU B N 1
ATOM 10326 C CA . GLU B 1 527 ? -4.691 15.82 31.938 1 88.25 527 GLU B CA 1
ATOM 10327 C C . GLU B 1 527 ? -4.859 16.094 33.438 1 88.25 527 GLU B C 1
ATOM 10329 O O . GLU B 1 527 ? -4.082 16.844 34 1 88.25 527 GLU B O 1
ATOM 10334 N N . GLN B 1 528 ? -5.824 15.5 34.031 1 88.5 528 GLN B N 1
ATOM 10335 C CA . GLN B 1 528 ? -6.098 15.711 35.469 1 88.5 528 GLN B CA 1
ATOM 10336 C C . GLN B 1 528 ? -5.055 15.016 36.344 1 88.5 528 GLN B C 1
ATOM 10338 O O . GLN B 1 528 ? -4.719 15.508 37.406 1 88.5 528 GLN B O 1
ATOM 10343 N N . ILE B 1 529 ? -4.57 13.938 35.844 1 86 529 ILE B N 1
ATOM 10344 C CA . ILE B 1 529 ? -3.512 13.25 36.594 1 86 529 ILE B CA 1
ATOM 10345 C C . ILE B 1 529 ? -2.248 14.102 36.594 1 86 529 ILE B C 1
ATOM 10347 O O . ILE B 1 529 ? -1.586 14.227 37.625 1 86 529 ILE B O 1
ATOM 10351 N N . VAL B 1 530 ? -1.923 14.648 35.469 1 81.56 530 VAL B N 1
ATOM 10352 C CA . VAL B 1 530 ? -0.736 15.492 35.375 1 81.56 530 VAL B CA 1
ATOM 10353 C C . VAL B 1 530 ? -0.917 16.75 36.219 1 81.56 530 VAL B C 1
ATOM 10355 O O . VAL B 1 530 ? 0.038 17.234 36.844 1 81.56 530 VAL B O 1
ATOM 10358 N N . TYR B 1 531 ? -2.129 17.25 36.188 1 81.19 531 TYR B N 1
ATOM 10359 C CA . TYR B 1 531 ? -2.422 18.422 37 1 81.19 531 TYR B CA 1
ATOM 10360 C C . TYR B 1 531 ? -2.258 18.109 38.469 1 81.19 531 TYR B C 1
ATOM 10362 O O . TYR B 1 531 ? -1.747 18.922 39.25 1 81.19 531 TYR B O 1
ATOM 10370 N N . SER B 1 532 ? -2.707 16.984 38.812 1 80.19 532 SER B N 1
ATOM 10371 C CA . SER B 1 532 ? -2.662 16.609 40.25 1 80.19 532 SER B CA 1
ATOM 10372 C C . SER B 1 532 ? -1.229 16.359 40.688 1 80.19 532 SER B C 1
ATOM 10374 O O . SER B 1 532 ? -0.896 16.594 41.875 1 80.19 532 SER B O 1
ATOM 10376 N N . TYR B 1 533 ? -0.516 15.82 39.719 1 71.5 533 TYR B N 1
ATOM 10377 C CA . TYR B 1 533 ? 0.852 15.508 40.094 1 71.5 533 TYR B CA 1
ATOM 10378 C C . TYR B 1 533 ? 1.802 16.641 39.75 1 71.5 533 TYR B C 1
ATOM 10380 O O . TYR B 1 533 ? 3.021 16.5 39.844 1 71.5 533 TYR B O 1
ATOM 10388 N N . HIS B 1 534 ? 1.325 17.75 39.25 1 60.69 534 HIS B N 1
ATOM 10389 C CA . HIS B 1 534 ? 2.137 18.875 38.812 1 60.69 534 HIS B CA 1
ATOM 10390 C C . HIS B 1 534 ? 3.094 19.344 39.906 1 60.69 534 HIS B C 1
ATOM 10392 O O . HIS B 1 534 ? 2.818 19.172 41.094 1 60.69 534 HIS B O 1
ATOM 10398 N N . GLY B 1 535 ? 4.355 19.734 39.562 1 55.12 535 GLY B N 1
ATOM 10399 C CA . GLY B 1 535 ? 5.48 20.156 40.375 1 55.12 535 GLY B CA 1
ATOM 10400 C C . GLY B 1 535 ? 6.516 19.078 40.594 1 55.12 535 GLY B C 1
ATOM 10401 O O . GLY B 1 535 ? 6.855 18.344 39.656 1 55.12 535 GLY B O 1
ATOM 10402 N N . GLU B 1 536 ? 6.973 18.953 41.75 1 54.31 536 GLU B N 1
ATOM 10403 C CA . GLU B 1 536 ? 8.086 18.109 42.156 1 54.31 536 GLU B CA 1
ATOM 10404 C C . GLU B 1 536 ? 7.695 16.625 42.156 1 54.31 536 GLU B C 1
ATOM 10406 O O . GLU B 1 536 ? 8.562 15.75 42.219 1 54.31 536 GLU B O 1
ATOM 10411 N N . SER B 1 537 ? 6.422 16.312 42.031 1 56.81 537 SER B N 1
ATOM 10412 C CA . SER B 1 537 ? 6.027 14.93 42.281 1 56.81 537 SER B CA 1
ATOM 10413 C C . SER B 1 537 ? 5.883 14.148 40.969 1 56.81 537 SER B C 1
ATOM 10415 O O . SER B 1 537 ? 5.508 12.977 41 1 56.81 537 SER B O 1
ATOM 10417 N N . LEU B 1 538 ? 6.012 14.797 39.844 1 58.03 538 LEU B N 1
ATOM 10418 C CA . LEU B 1 538 ? 5.941 14.016 38.625 1 58.03 538 LEU B CA 1
ATOM 10419 C C . LEU B 1 538 ? 7.137 13.078 38.5 1 58.03 538 LEU B C 1
ATOM 10421 O O . LEU B 1 538 ? 8.266 13.461 38.812 1 58.03 538 LEU B O 1
ATOM 10425 N N . PRO B 1 539 ? 6.793 11.836 38.406 1 56.75 539 PRO B N 1
ATOM 10426 C CA . PRO B 1 539 ? 7.938 10.938 38.219 1 56.75 539 PRO B CA 1
ATOM 10427 C C . PRO B 1 539 ? 8.977 11.508 37.25 1 56.75 539 PRO B C 1
ATOM 10429 O O . PRO B 1 539 ? 8.641 12.297 36.375 1 56.75 539 PRO B O 1
ATOM 10432 N N . TRP B 1 540 ? 10.242 11.32 37.562 1 54.03 540 TRP B N 1
ATOM 10433 C CA . TRP B 1 540 ? 11.445 11.844 36.906 1 54.03 540 TRP B CA 1
ATOM 10434 C C . TRP B 1 540 ? 11.312 11.82 35.406 1 54.03 540 TRP B C 1
ATOM 10436 O O . TRP B 1 540 ? 11.805 12.711 34.688 1 54.03 540 TRP B O 1
ATOM 10446 N N . PHE B 1 541 ? 10.617 10.82 34.938 1 54.31 541 PHE B N 1
ATOM 10447 C CA . PHE B 1 541 ? 10.57 10.664 33.5 1 54.31 541 PHE B CA 1
ATOM 10448 C C . PHE B 1 541 ? 9.594 11.648 32.875 1 54.31 541 PHE B C 1
ATOM 10450 O O . PHE B 1 541 ? 9.57 11.828 31.656 1 54.31 541 PHE B O 1
ATOM 10457 N N . PHE B 1 542 ? 8.797 12.422 33.781 1 53.59 542 PHE B N 1
ATOM 10458 C CA . PHE B 1 542 ? 7.758 13.367 33.375 1 53.59 542 PHE B CA 1
ATOM 10459 C C . PHE B 1 542 ? 8.258 14.797 33.469 1 53.59 542 PHE B C 1
ATOM 10461 O O . PHE B 1 542 ? 7.637 15.719 32.938 1 53.59 542 PHE B O 1
ATOM 10468 N N . ARG B 1 543 ? 9.227 15.086 34.375 1 54.09 543 ARG B N 1
ATOM 10469 C CA . ARG B 1 543 ? 9.578 16.406 34.906 1 54.09 543 ARG B CA 1
ATOM 10470 C C . ARG B 1 543 ? 10.07 17.328 33.812 1 54.09 543 ARG B C 1
ATOM 10472 O O . ARG B 1 543 ? 9.922 18.547 33.906 1 54.09 543 ARG B O 1
ATOM 10479 N N . GLY B 1 544 ? 10.539 16.672 32.719 1 52.56 544 GLY B N 1
ATOM 10480 C CA . GLY B 1 544 ? 11.203 17.609 31.844 1 52.56 544 GLY B CA 1
ATOM 10481 C C . GLY B 1 544 ? 10.234 18.453 31.031 1 52.56 544 GLY B C 1
ATOM 10482 O O . GLY B 1 544 ? 10.281 19.672 31.094 1 52.56 544 GLY B O 1
ATOM 10483 N N . GLU B 1 545 ? 9.352 17.859 30.328 1 57.38 545 GLU B N 1
ATOM 10484 C CA . GLU B 1 545 ? 8.648 18.609 29.281 1 57.38 545 GLU B CA 1
ATOM 10485 C C . GLU B 1 545 ? 7.383 19.266 29.828 1 57.38 545 GLU B C 1
ATOM 10487 O O . GLU B 1 545 ? 6.969 20.312 29.344 1 57.38 545 GLU B O 1
ATOM 10492 N N . CYS B 1 546 ? 6.781 18.719 30.938 1 60.94 546 CYS B N 1
ATOM 10493 C CA . CYS B 1 546 ? 5.543 19.281 31.453 1 60.94 546 CYS B CA 1
ATOM 10494 C C . CYS B 1 546 ? 5.816 20.234 32.594 1 60.94 546 CYS B C 1
ATOM 10496 O O . CYS B 1 546 ? 4.887 20.734 33.25 1 60.94 546 CYS B O 1
ATOM 10498 N N . ALA B 1 547 ? 7.039 20.391 32.938 1 55.19 547 ALA B N 1
ATOM 10499 C CA . ALA B 1 547 ? 7.371 21.188 34.125 1 55.19 547 ALA B CA 1
ATOM 10500 C C . ALA B 1 547 ? 6.922 22.625 33.938 1 55.19 547 ALA B C 1
ATOM 10502 O O . ALA B 1 547 ? 6.633 23.312 34.938 1 55.19 547 ALA B O 1
ATOM 10503 N N . GLN B 1 548 ? 6.926 22.984 32.625 1 54.34 548 GLN B N 1
ATOM 10504 C CA . GLN B 1 548 ? 6.566 24.391 32.531 1 54.34 548 GLN B CA 1
ATOM 10505 C C . GLN B 1 548 ? 5.055 24.578 32.438 1 54.34 548 GLN B C 1
ATOM 10507 O O . GLN B 1 548 ? 4.348 23.688 31.953 1 54.34 548 GLN B O 1
ATOM 10512 N N . GLU B 1 549 ? 4.375 25.234 33.438 1 55.84 549 GLU B N 1
ATOM 10513 C CA . GLU B 1 549 ? 2.986 25.625 33.656 1 55.84 549 GLU B CA 1
ATOM 10514 C C . GLU B 1 549 ? 2.18 25.547 32.375 1 55.84 549 GLU B C 1
ATOM 10516 O O . GLU B 1 549 ? 0.999 25.906 32.344 1 55.84 549 GLU B O 1
ATOM 10521 N N . GLU B 1 550 ? 2.791 24.984 31.312 1 62.41 550 GLU B N 1
ATOM 10522 C CA . GLU B 1 550 ? 2.057 24.891 30.047 1 62.41 550 GLU B CA 1
ATOM 10523 C C . GLU B 1 550 ? 1.401 23.531 29.891 1 62.41 550 GLU B C 1
ATOM 10525 O O . GLU B 1 550 ? 1.916 22.531 30.391 1 62.41 550 GLU B O 1
ATOM 10530 N N . SER B 1 551 ? 0.116 23.547 29.5 1 66.88 551 SER B N 1
ATOM 10531 C CA . SER B 1 551 ? -0.615 22.297 29.281 1 66.88 551 SER B CA 1
ATOM 10532 C C . SER B 1 551 ? 0.14 21.375 28.328 1 66.88 551 SER B C 1
ATOM 10534 O O . SER B 1 551 ? 0.406 21.75 27.172 1 66.88 551 SER B O 1
ATOM 10536 N N . CYS B 1 552 ? 0.693 20.328 28.891 1 74.94 552 CYS B N 1
ATOM 10537 C CA . CYS B 1 552 ? 1.535 19.422 28.125 1 74.94 552 CYS B CA 1
ATOM 10538 C C . CYS B 1 552 ? 0.708 18.297 27.516 1 74.94 552 CYS B C 1
ATOM 10540 O O . CYS B 1 552 ? 1.19 17.562 26.641 1 74.94 552 CYS B O 1
ATOM 10542 N N . ILE B 1 553 ? -0.576 18.234 27.969 1 85.5 553 ILE B N 1
ATOM 10543 C CA . ILE B 1 553 ? -1.4 17.141 27.453 1 85.5 553 ILE B CA 1
ATOM 10544 C C . ILE B 1 553 ? -2.523 17.703 26.594 1 85.5 553 ILE B C 1
ATOM 10546 O O . ILE B 1 553 ? -3.17 18.688 26.969 1 85.5 553 ILE B O 1
ATOM 10550 N N . THR B 1 554 ? -2.721 17.172 25.438 1 88.94 554 THR B N 1
ATOM 10551 C CA . THR B 1 554 ? -3.785 17.578 24.531 1 88.94 554 THR B CA 1
ATOM 10552 C C . THR B 1 554 ? -4.871 16.5 24.453 1 88.94 554 THR B C 1
ATOM 10554 O O . THR B 1 554 ? -4.762 15.547 23.672 1 88.94 554 THR B O 1
ATOM 10557 N N . PRO B 1 555 ? -5.949 16.656 25.141 1 92 555 PRO B N 1
ATOM 10558 C CA . PRO B 1 555 ? -7.012 15.656 25.156 1 92 555 PRO B CA 1
ATOM 10559 C C . PRO B 1 555 ? -7.574 15.367 23.766 1 92 555 PRO B C 1
ATOM 10561 O O . PRO B 1 555 ? -8.031 14.25 23.5 1 92 555 PRO B O 1
ATOM 10564 N N . GLY B 1 556 ? -7.609 16.359 22.922 1 92 556 GLY B N 1
ATOM 10565 C CA . GLY B 1 556 ? -8.07 16.156 21.547 1 92 556 GLY B CA 1
ATOM 10566 C C . GLY B 1 556 ? -7.277 15.094 20.812 1 92 556 GLY B C 1
ATOM 10567 O O . GLY B 1 556 ? -7.836 14.336 20.016 1 92 556 GLY B O 1
ATOM 10568 N N . LEU B 1 557 ? -6.023 15.039 21.094 1 92.69 557 LEU B N 1
ATOM 10569 C CA . LEU B 1 557 ? -5.172 14.031 20.469 1 92.69 557 LEU B CA 1
ATOM 10570 C C . LEU B 1 557 ? -5.555 12.633 20.938 1 92.69 557 LEU B C 1
ATOM 10572 O O . LEU B 1 557 ? -5.555 11.68 20.156 1 92.69 557 LEU B O 1
ATOM 10576 N N . TYR B 1 558 ? -5.871 12.539 22.141 1 96.31 558 TYR B N 1
ATOM 10577 C CA . TYR B 1 558 ? -6.301 11.258 22.688 1 96.31 558 TYR B CA 1
ATOM 10578 C C . TYR B 1 558 ? -7.602 10.797 22.031 1 96.31 558 TYR B C 1
ATOM 10580 O O . TYR B 1 558 ? -7.801 9.602 21.812 1 96.31 558 TYR B O 1
ATOM 10588 N N . ALA B 1 559 ? -8.477 11.734 21.797 1 96.81 559 ALA B N 1
ATOM 10589 C CA . ALA B 1 559 ? -9.727 11.406 21.109 1 96.81 559 ALA B CA 1
ATOM 10590 C C . ALA B 1 559 ? -9.453 10.859 19.719 1 96.81 559 ALA B C 1
ATOM 10592 O O . ALA B 1 559 ? -10.086 9.898 19.281 1 96.81 559 ALA B O 1
ATOM 10593 N N . MET B 1 560 ? -8.547 11.461 19.078 1 95.12 560 MET B N 1
ATOM 10594 C CA . MET B 1 560 ? -8.188 11.023 17.734 1 95.12 560 MET B CA 1
ATOM 10595 C C . MET B 1 560 ? -7.586 9.625 17.766 1 95.12 560 MET B C 1
ATOM 10597 O O . MET B 1 560 ? -7.938 8.773 16.938 1 95.12 560 MET B O 1
ATOM 10601 N N . VAL B 1 561 ? -6.688 9.383 18.641 1 96.88 561 VAL B N 1
ATOM 10602 C CA . VAL B 1 561 ? -6.031 8.086 18.781 1 96.88 561 VAL B CA 1
ATOM 10603 C C . VAL B 1 561 ? -7.059 7.027 19.172 1 96.88 561 VAL B C 1
ATOM 10605 O O . VAL B 1 561 ? -7.031 5.906 18.656 1 96.88 561 VAL B O 1
ATOM 10608 N N . GLY B 1 562 ? -7.914 7.43 20.062 1 98.31 562 GLY B N 1
ATOM 10609 C CA . GLY B 1 562 ? -8.984 6.512 20.422 1 98.31 562 GLY B CA 1
ATOM 10610 C C . GLY B 1 562 ? -9.891 6.164 19.266 1 98.31 562 GLY B C 1
ATOM 10611 O O . GLY B 1 562 ? -10.312 5.012 19.109 1 98.31 562 GLY B O 1
ATOM 10612 N N . ALA B 1 563 ? -10.242 7.133 18.484 1 97.75 563 ALA B N 1
ATOM 10613 C CA . ALA B 1 563 ? -11.062 6.91 17.297 1 97.75 563 ALA B CA 1
ATOM 10614 C C . ALA B 1 563 ? -10.406 5.906 16.359 1 97.75 563 ALA B C 1
ATOM 10616 O O . ALA B 1 563 ? -11.055 4.973 15.875 1 97.75 563 ALA B O 1
ATOM 10617 N N . ALA B 1 564 ? -9.133 6.105 16.125 1 97.25 564 ALA B N 1
ATOM 10618 C CA . ALA B 1 564 ? -8.383 5.188 15.273 1 97.25 564 ALA B CA 1
ATOM 10619 C C . ALA B 1 564 ? -8.344 3.787 15.875 1 97.25 564 ALA B C 1
ATOM 10621 O O . ALA B 1 564 ? -8.438 2.793 15.148 1 97.25 564 ALA B O 1
ATOM 10622 N N . ALA B 1 565 ? -8.234 3.715 17.141 1 98.44 565 ALA B N 1
ATOM 10623 C CA . ALA B 1 565 ? -8.117 2.434 17.828 1 98.44 565 ALA B CA 1
ATOM 10624 C C . ALA B 1 565 ? -9.391 1.605 17.672 1 98.44 565 ALA B C 1
ATOM 10626 O O . ALA B 1 565 ? -9.328 0.422 17.328 1 98.44 565 ALA B O 1
ATOM 10627 N N . VAL B 1 566 ? -10.5 2.178 17.875 1 98.5 566 VAL B N 1
ATOM 10628 C CA . VAL B 1 566 ? -11.75 1.423 17.797 1 98.5 566 VAL B CA 1
ATOM 10629 C C . VAL B 1 566 ? -12.062 1.079 16.344 1 98.5 566 VAL B C 1
ATOM 10631 O O . VAL B 1 566 ? -12.508 -0.031 16.047 1 98.5 566 VAL B O 1
ATOM 10634 N N . LEU B 1 567 ? -11.867 2.035 15.484 1 97.69 567 LEU B N 1
ATOM 10635 C CA . LEU B 1 567 ? -12.07 1.727 14.07 1 97.69 567 LEU B CA 1
ATOM 10636 C C . LEU B 1 567 ? -11.156 0.591 13.625 1 97.69 567 LEU B C 1
ATOM 10638 O O . LEU B 1 567 ? -11.57 -0.289 12.867 1 97.69 567 LEU B O 1
ATOM 10642 N N . GLY B 1 568 ? -9.914 0.666 14.086 1 96.81 568 GLY B N 1
ATOM 10643 C CA . GLY B 1 568 ? -8.992 -0.423 13.805 1 96.81 568 GLY B CA 1
ATOM 10644 C C . GLY B 1 568 ? -9.438 -1.749 14.391 1 96.81 568 GLY B C 1
ATOM 10645 O O . GLY B 1 568 ? -9.25 -2.801 13.773 1 96.81 568 GLY B O 1
ATOM 10646 N N . GLY B 1 569 ? -10.016 -1.711 15.539 1 97.56 569 GLY B N 1
ATOM 10647 C CA . GLY B 1 569 ? -10.531 -2.92 16.172 1 97.56 569 GLY B CA 1
ATOM 10648 C C . GLY B 1 569 ? -11.703 -3.521 15.422 1 97.56 569 GLY B C 1
ATOM 10649 O O . GLY B 1 569 ? -11.836 -4.746 15.336 1 97.56 569 GLY B O 1
ATOM 10650 N N . VAL B 1 570 ? -12.453 -2.697 14.836 1 97.44 570 VAL B N 1
ATOM 10651 C CA . VAL B 1 570 ? -13.664 -3.148 14.156 1 97.44 570 VAL B CA 1
ATOM 10652 C C . VAL B 1 570 ? -13.32 -3.635 12.75 1 97.44 570 VAL B C 1
ATOM 10654 O O . VAL B 1 570 ? -13.812 -4.672 12.312 1 97.44 570 VAL B O 1
ATOM 10657 N N . THR B 1 571 ? -12.484 -2.945 12.023 1 95.75 571 THR B N 1
ATOM 10658 C CA . THR B 1 571 ? -12.203 -3.258 10.625 1 95.75 571 THR B CA 1
ATOM 10659 C C . THR B 1 571 ? -10.914 -4.074 10.508 1 95.75 571 THR B C 1
ATOM 10661 O O . THR B 1 571 ? -10.672 -4.699 9.469 1 95.75 571 THR B O 1
ATOM 10664 N N . ARG B 1 572 ? -10.016 -4.008 11.469 1 94.31 572 ARG B N 1
ATOM 10665 C CA . ARG B 1 572 ? -8.727 -4.68 11.5 1 94.31 572 ARG B CA 1
ATOM 10666 C C . ARG B 1 572 ? -7.773 -4.094 10.469 1 94.31 572 ARG B C 1
ATOM 10668 O O . ARG B 1 572 ? -6.852 -4.77 10.008 1 94.31 572 ARG B O 1
ATOM 10675 N N . MET B 1 573 ? -8 -2.865 10.031 1 92.62 573 MET B N 1
ATOM 10676 C CA . MET B 1 573 ? -7.105 -2.16 9.117 1 92.62 573 MET B CA 1
ATOM 10677 C C . MET B 1 573 ? -5.934 -1.54 9.875 1 92.62 573 MET B C 1
ATOM 10679 O O . MET B 1 573 ? -6.047 -1.244 11.07 1 92.62 573 MET B O 1
ATOM 10683 N N . THR B 1 574 ? -4.812 -1.27 9.164 1 92.06 574 THR B N 1
ATOM 10684 C CA . THR B 1 574 ? -3.641 -0.71 9.828 1 92.06 574 THR B CA 1
ATOM 10685 C C . THR B 1 574 ? -3.119 0.508 9.07 1 92.06 574 THR B C 1
ATOM 10687 O O . THR B 1 574 ? -3.535 1.637 9.344 1 92.06 574 THR B O 1
ATOM 10690 N N . VAL B 1 575 ? -2.367 0.235 7.91 1 92.75 575 VAL B N 1
ATOM 10691 C CA . VAL B 1 575 ? -1.696 1.306 7.18 1 92.75 575 VAL B CA 1
ATOM 10692 C C . VAL B 1 575 ? -2.732 2.268 6.602 1 92.75 575 VAL B C 1
ATOM 10694 O O . VAL B 1 575 ? -2.598 3.486 6.734 1 92.75 575 VAL B O 1
ATOM 10697 N N . SER B 1 576 ? -3.732 1.733 5.973 1 94.62 576 SER B N 1
ATOM 10698 C CA . SER B 1 576 ? -4.766 2.58 5.379 1 94.62 576 SER B CA 1
ATOM 10699 C C . SER B 1 576 ? -5.477 3.406 6.445 1 94.62 576 SER B C 1
ATOM 10701 O O . SER B 1 576 ? -5.797 4.574 6.223 1 94.62 576 SER B O 1
ATOM 10703 N N . LEU B 1 577 ? -5.703 2.832 7.59 1 95.69 577 LEU B N 1
ATOM 10704 C CA . LEU B 1 577 ? -6.395 3.516 8.68 1 95.69 577 LEU B CA 1
ATOM 10705 C C . LEU B 1 577 ? -5.578 4.707 9.172 1 95.69 577 LEU B C 1
ATOM 10707 O O . LEU B 1 577 ? -6.117 5.801 9.352 1 95.69 577 LEU B O 1
ATOM 10711 N N . VAL B 1 578 ? -4.328 4.52 9.375 1 94.31 578 VAL B N 1
ATOM 10712 C CA . VAL B 1 578 ? -3.465 5.574 9.898 1 94.31 578 VAL B CA 1
ATOM 10713 C C . VAL B 1 578 ? -3.395 6.723 8.898 1 94.31 578 VAL B C 1
ATOM 10715 O O . VAL B 1 578 ? -3.471 7.895 9.281 1 94.31 578 VAL B O 1
ATOM 10718 N N . VAL B 1 579 ? -3.322 6.391 7.637 1 93 579 VAL B N 1
ATOM 10719 C CA . VAL B 1 579 ? -3.227 7.418 6.605 1 93 579 VAL B CA 1
ATOM 10720 C C . VAL B 1 579 ? -4.555 8.164 6.496 1 93 579 VAL B C 1
ATOM 10722 O O . VAL B 1 579 ? -4.574 9.391 6.367 1 93 579 VAL B O 1
ATOM 10725 N N . ILE B 1 580 ? -5.629 7.441 6.566 1 92.81 580 ILE B N 1
ATOM 10726 C CA . ILE B 1 580 ? -6.938 8.086 6.539 1 92.81 580 ILE B CA 1
ATOM 10727 C C . ILE B 1 580 ? -7.07 9.039 7.723 1 92.81 580 ILE B C 1
ATOM 10729 O O . ILE B 1 580 ? -7.527 10.172 7.562 1 92.81 580 ILE B O 1
ATOM 10733 N N . MET B 1 581 ? -6.648 8.641 8.883 1 92.12 581 MET B N 1
ATOM 10734 C CA . MET B 1 581 ? -6.789 9.438 10.094 1 92.12 581 MET B CA 1
ATOM 10735 C C . MET B 1 581 ? -5.969 10.719 10 1 92.12 581 MET B C 1
ATOM 10737 O O . MET B 1 581 ? -6.438 11.789 10.398 1 92.12 581 MET B O 1
ATOM 10741 N N . PHE B 1 582 ? -4.824 10.602 9.562 1 85.62 582 PHE B N 1
ATOM 10742 C CA . PHE B 1 582 ? -4.039 11.836 9.547 1 85.62 582 PHE B CA 1
ATOM 10743 C C . PHE B 1 582 ? -4.465 12.734 8.391 1 85.62 582 PHE B C 1
ATOM 10745 O O . PHE B 1 582 ? -4.371 13.961 8.484 1 85.62 582 PHE B O 1
ATOM 10752 N N . GLU B 1 583 ? -4.945 12.164 7.246 1 86.94 583 GLU B N 1
ATOM 10753 C CA . GLU B 1 583 ? -5.5 13.008 6.188 1 86.94 583 GLU B CA 1
ATOM 10754 C C . GLU B 1 583 ? -6.766 13.719 6.656 1 86.94 583 GLU B C 1
ATOM 10756 O O . GLU B 1 583 ? -7.051 14.836 6.227 1 86.94 583 GLU B O 1
ATOM 10761 N N . LEU B 1 584 ? -7.438 13.031 7.527 1 83.06 584 LEU B N 1
ATOM 10762 C CA . LEU B 1 584 ? -8.688 13.578 8.047 1 83.06 584 LEU B CA 1
ATOM 10763 C C . LEU B 1 584 ? -8.43 14.688 9.055 1 83.06 584 LEU B C 1
ATOM 10765 O O . LEU B 1 584 ? -9.219 15.625 9.172 1 83.06 584 LEU B O 1
ATOM 10769 N N . THR B 1 585 ? -7.387 14.594 9.766 1 81.38 585 THR B N 1
ATOM 10770 C CA . THR B 1 585 ? -7.16 15.516 10.875 1 81.38 585 THR B CA 1
ATOM 10771 C C . THR B 1 585 ? -6.086 16.531 10.516 1 81.38 585 THR B C 1
ATOM 10773 O O . THR B 1 585 ? -5.973 17.578 11.156 1 81.38 585 THR B O 1
ATOM 10776 N N . GLY B 1 586 ? -5.234 16.312 9.547 1 72.75 586 GLY B N 1
ATOM 10777 C CA . GLY B 1 586 ? -4.25 17.266 9.055 1 72.75 586 GLY B CA 1
ATOM 10778 C C . GLY B 1 586 ? -2.932 17.203 9.805 1 72.75 586 GLY B C 1
ATOM 10779 O O . GLY B 1 586 ? -1.984 17.906 9.469 1 72.75 586 GLY B O 1
ATOM 10780 N N . GLY B 1 587 ? -2.777 16.359 10.812 1 72.75 587 GLY B N 1
ATOM 10781 C CA . GLY B 1 587 ? -1.553 16.375 11.594 1 72.75 587 GLY B CA 1
ATOM 10782 C C . GLY B 1 587 ? -0.676 15.164 11.367 1 72.75 587 GLY B C 1
ATOM 10783 O O . GLY B 1 587 ? -1.076 14.039 11.672 1 72.75 587 GLY B O 1
ATOM 10784 N N . VAL B 1 588 ? 0.534 15.438 10.812 1 73.94 588 VAL B N 1
ATOM 10785 C CA . VAL B 1 588 ? 1.476 14.344 10.562 1 73.94 588 VAL B CA 1
ATOM 10786 C C . VAL B 1 588 ? 2.32 14.102 11.805 1 73.94 588 VAL B C 1
ATOM 10788 O O . VAL B 1 588 ? 2.926 13.031 11.953 1 73.94 588 VAL B O 1
ATOM 10791 N N . ARG B 1 589 ? 2.205 15 12.852 1 75.19 589 ARG B N 1
ATOM 10792 C CA . ARG B 1 589 ? 3.027 14.906 14.055 1 75.19 589 ARG B CA 1
ATOM 10793 C C . ARG B 1 589 ? 2.574 13.75 14.938 1 75.19 589 ARG B C 1
ATOM 10795 O O . ARG B 1 589 ? 3.338 13.266 15.773 1 75.19 589 ARG B O 1
ATOM 10802 N N . TYR B 1 590 ? 1.449 13.305 14.641 1 82.31 590 TYR B N 1
ATOM 10803 C CA . TYR B 1 590 ? 0.909 12.305 15.555 1 82.31 590 TYR B CA 1
ATOM 10804 C C . TYR B 1 590 ? 0.822 10.938 14.891 1 82.31 590 TYR B C 1
ATOM 10806 O O . TYR B 1 590 ? -0.003 10.109 15.266 1 82.31 590 TYR B O 1
ATOM 10814 N N . ILE B 1 591 ? 1.686 10.695 13.961 1 86.56 591 ILE B N 1
ATOM 10815 C CA . ILE B 1 591 ? 1.655 9.438 13.211 1 86.56 591 ILE B CA 1
ATOM 10816 C C . ILE B 1 591 ? 2.059 8.281 14.117 1 86.56 591 ILE B C 1
ATOM 10818 O O . ILE B 1 591 ? 1.43 7.223 14.102 1 86.56 591 ILE B O 1
ATOM 10822 N N . VAL B 1 592 ? 3.045 8.516 15.016 1 86.94 592 VAL B N 1
ATOM 10823 C CA . VAL B 1 592 ? 3.594 7.438 15.836 1 86.94 592 VAL B CA 1
ATOM 10824 C C . VAL B 1 592 ? 2.549 6.977 16.844 1 86.94 592 VAL B C 1
ATOM 10826 O O . VAL B 1 592 ? 2.273 5.777 16.969 1 86.94 592 VAL B O 1
ATOM 10829 N N . PRO B 1 593 ? 1.906 7.914 17.547 1 91.38 593 PRO B N 1
ATOM 10830 C CA . PRO B 1 593 ? 0.843 7.484 18.453 1 91.38 593 PRO B CA 1
ATOM 10831 C C . PRO B 1 593 ? -0.292 6.762 17.734 1 91.38 593 PRO B C 1
ATOM 10833 O O . PRO B 1 593 ? -0.827 5.777 18.266 1 91.38 593 PRO B O 1
ATOM 10836 N N . LEU B 1 594 ? -0.62 7.223 16.594 1 93.88 594 LEU B N 1
ATOM 10837 C CA . LEU B 1 594 ? -1.684 6.594 15.82 1 93.88 594 LEU B CA 1
ATOM 10838 C C . LEU B 1 594 ? -1.292 5.18 15.406 1 93.88 594 LEU B C 1
ATOM 10840 O O . LEU B 1 594 ? -2.104 4.258 15.5 1 93.88 594 LEU B O 1
ATOM 10844 N N . MET B 1 595 ? -0.048 5.035 14.953 1 94.06 595 MET B N 1
ATOM 10845 C CA . MET B 1 595 ? 0.445 3.727 14.539 1 94.06 595 MET B CA 1
ATOM 10846 C C . MET B 1 595 ? 0.477 2.758 15.711 1 94.06 595 MET B C 1
ATOM 10848 O O . MET B 1 595 ? 0.077 1.601 15.586 1 94.06 595 MET B O 1
ATOM 10852 N N . ALA B 1 596 ? 0.918 3.254 16.875 1 93.62 596 ALA B N 1
ATOM 10853 C CA . ALA B 1 596 ? 1.021 2.412 18.062 1 93.62 596 ALA B CA 1
ATOM 10854 C C . ALA B 1 596 ? -0.352 1.918 18.5 1 93.62 596 ALA B C 1
ATOM 10856 O O . ALA B 1 596 ? -0.521 0.739 18.828 1 93.62 596 ALA B O 1
ATOM 10857 N N . ALA B 1 597 ? -1.266 2.822 18.5 1 96.69 597 ALA B N 1
ATOM 10858 C CA . ALA B 1 597 ? -2.617 2.455 18.922 1 96.69 597 ALA B CA 1
ATOM 10859 C C . ALA B 1 597 ? -3.256 1.488 17.938 1 96.69 597 ALA B C 1
ATOM 10861 O O . ALA B 1 597 ? -3.93 0.537 18.328 1 96.69 597 ALA B O 1
ATOM 10862 N N . ALA B 1 598 ? -3.111 1.772 16.656 1 95.62 598 ALA B N 1
ATOM 10863 C CA . ALA B 1 598 ? -3.676 0.902 15.625 1 95.62 598 ALA B CA 1
ATOM 10864 C C . ALA B 1 598 ? -3.094 -0.505 15.719 1 95.62 598 ALA B C 1
ATOM 10866 O O . ALA B 1 598 ? -3.814 -1.493 15.562 1 95.62 598 ALA B O 1
ATOM 10867 N N . MET B 1 599 ? -1.823 -0.599 16 1 92.69 599 MET B N 1
ATOM 10868 C CA . MET B 1 599 ? -1.156 -1.893 16.125 1 92.69 599 MET B CA 1
ATOM 10869 C C . MET B 1 599 ? -1.677 -2.664 17.328 1 92.69 599 MET B C 1
ATOM 10871 O O . MET B 1 599 ? -1.975 -3.855 17.219 1 92.69 599 MET B O 1
ATOM 10875 N N . ALA B 1 600 ? -1.724 -1.988 18.422 1 96.19 600 ALA B N 1
ATOM 10876 C CA . ALA B 1 600 ? -2.221 -2.631 19.641 1 96.19 600 ALA B CA 1
ATOM 10877 C C . ALA B 1 600 ? -3.668 -3.086 19.469 1 96.19 600 ALA B C 1
ATOM 10879 O O . ALA B 1 600 ? -4.047 -4.16 19.922 1 96.19 600 ALA B O 1
ATOM 10880 N N . SER B 1 601 ? -4.418 -2.27 18.844 1 97.69 601 SER B N 1
ATOM 10881 C CA . SER B 1 601 ? -5.816 -2.611 18.594 1 97.69 601 SER B CA 1
ATOM 10882 C C . SER B 1 601 ? -5.941 -3.857 17.734 1 97.69 601 SER B C 1
ATOM 10884 O O . SER B 1 601 ? -6.742 -4.746 18.016 1 97.69 601 SER B O 1
ATOM 10886 N N . LYS B 1 602 ? -5.207 -3.92 16.719 1 94 602 LYS B N 1
ATOM 10887 C CA . LYS B 1 602 ? -5.254 -5.07 15.82 1 94 602 LYS B CA 1
ATOM 10888 C C . LYS B 1 602 ? -4.789 -6.34 16.531 1 94 602 LYS B C 1
ATOM 10890 O O . LYS B 1 602 ? -5.391 -7.406 16.359 1 94 602 LYS B O 1
ATOM 10895 N N . TRP B 1 603 ? -3.738 -6.242 17.344 1 92.94 603 TRP B N 1
ATOM 10896 C CA . TRP B 1 603 ? -3.225 -7.402 18.062 1 92.94 603 TRP B CA 1
ATOM 10897 C C . TRP B 1 603 ? -4.277 -7.965 19 1 92.94 603 TRP B C 1
ATOM 10899 O O . TRP B 1 603 ? -4.496 -9.18 19.047 1 92.94 603 TRP B O 1
ATOM 10909 N N . VAL B 1 604 ? -4.887 -7.086 19.656 1 96.19 604 VAL B N 1
ATOM 10910 C CA . VAL B 1 604 ? -5.895 -7.516 20.625 1 96.19 604 VAL B CA 1
ATOM 10911 C C . VAL B 1 604 ? -7.133 -8.023 19.891 1 96.19 604 VAL B C 1
ATOM 10913 O O . VAL B 1 604 ? -7.707 -9.047 20.266 1 96.19 604 VAL B O 1
ATOM 10916 N N . GLY B 1 605 ? -7.52 -7.277 18.891 1 95.44 605 GLY B N 1
ATOM 10917 C CA . GLY B 1 605 ? -8.648 -7.719 18.094 1 95.44 605 GLY B CA 1
ATOM 10918 C C . GLY B 1 605 ? -8.453 -9.094 17.484 1 95.44 605 GLY B C 1
ATOM 10919 O O . GLY B 1 605 ? -9.336 -9.945 17.562 1 95.44 605 GLY B O 1
ATOM 10920 N N . ASP B 1 606 ? -7.301 -9.336 16.953 1 91.38 606 ASP B N 1
ATOM 10921 C CA . ASP B 1 606 ? -7 -10.609 16.312 1 91.38 606 ASP B CA 1
ATOM 10922 C C . ASP B 1 606 ? -6.934 -11.742 17.344 1 91.38 606 ASP B C 1
ATOM 10924 O O . ASP B 1 606 ? -7.254 -12.891 17.031 1 91.38 606 ASP B O 1
ATOM 10928 N N . ALA B 1 607 ? -6.516 -11.438 18.5 1 92.62 607 ALA B N 1
ATOM 10929 C CA . ALA B 1 607 ? -6.43 -12.445 19.562 1 92.62 607 ALA B CA 1
ATOM 10930 C C . ALA B 1 607 ? -7.816 -12.906 20 1 92.62 607 ALA B C 1
ATOM 10932 O O . ALA B 1 607 ? -7.996 -14.062 20.375 1 92.62 607 ALA B O 1
ATOM 10933 N N . LEU B 1 608 ? -8.75 -12.031 19.891 1 93.38 608 LEU B N 1
ATOM 10934 C CA . LEU B 1 608 ? -10.094 -12.352 20.344 1 93.38 608 LEU B CA 1
ATOM 10935 C C . LEU B 1 608 ? -10.953 -12.867 19.203 1 93.38 608 LEU B C 1
ATOM 10937 O O . LEU B 1 608 ? -11.984 -13.5 19.438 1 93.38 608 LEU B O 1
ATOM 10941 N N . GLY B 1 609 ? -10.578 -12.602 18.062 1 87.31 609 GLY B N 1
ATOM 10942 C CA . GLY B 1 609 ? -11.242 -13.016 16.844 1 87.31 609 GLY B CA 1
ATOM 10943 C C . GLY B 1 609 ? -10.508 -12.586 15.586 1 87.31 609 GLY B C 1
ATOM 10944 O O . GLY B 1 609 ? -10.195 -11.406 15.414 1 87.31 609 GLY B O 1
ATOM 10945 N N . ARG B 1 610 ? -10.352 -13.375 14.688 1 80.38 610 ARG B N 1
ATOM 10946 C CA . ARG B 1 610 ? -9.445 -13.094 13.578 1 80.38 610 ARG B CA 1
ATOM 10947 C C . ARG B 1 610 ? -10.156 -12.32 12.477 1 80.38 610 ARG B C 1
ATOM 10949 O O . ARG B 1 610 ? -9.516 -11.648 11.664 1 80.38 610 ARG B O 1
ATOM 10956 N N . MET B 1 611 ? -11.438 -12.328 12.5 1 90.12 611 MET B N 1
ATOM 10957 C CA . MET B 1 611 ? -12.117 -11.703 11.367 1 90.12 611 MET B CA 1
ATOM 10958 C C . MET B 1 611 ? -12.539 -10.273 11.695 1 90.12 611 MET B C 1
ATOM 10960 O O . MET B 1 611 ? -12.992 -10 12.805 1 90.12 611 MET B O 1
ATOM 10964 N N . GLY B 1 612 ? -12.344 -9.391 10.82 1 93.56 612 GLY B N 1
ATOM 10965 C CA . GLY B 1 612 ? -12.953 -8.07 10.883 1 93.56 612 GLY B CA 1
ATOM 10966 C C . GLY B 1 612 ? -14.438 -8.086 10.586 1 93.56 612 GLY B C 1
ATOM 10967 O O . GLY B 1 612 ? -14.992 -9.125 10.227 1 93.56 612 GLY B O 1
ATOM 10968 N N . ILE B 1 613 ? -15.047 -7.004 10.664 1 96.88 613 ILE B N 1
ATOM 10969 C CA . ILE B 1 613 ? -16.5 -6.93 10.547 1 96.88 613 ILE B CA 1
ATOM 10970 C C . ILE B 1 613 ? -16.922 -7.309 9.125 1 96.88 613 ILE B C 1
ATOM 10972 O O . ILE B 1 613 ? -17.922 -7.996 8.93 1 96.88 613 ILE B O 1
ATOM 10976 N N . TYR B 1 614 ? -16.25 -6.891 8.148 1 95.5 614 TYR B N 1
ATOM 10977 C CA . TYR B 1 614 ? -16.625 -7.156 6.766 1 95.5 614 TYR B CA 1
ATOM 10978 C C . TYR B 1 614 ? -16.422 -8.625 6.414 1 95.5 614 TYR B C 1
ATOM 10980 O O . TYR B 1 614 ? -17.266 -9.234 5.746 1 95.5 614 TYR B O 1
ATOM 10988 N N . ASP B 1 615 ? -15.375 -9.219 6.883 1 93.31 615 ASP B N 1
ATOM 10989 C CA . ASP B 1 615 ? -15.141 -10.641 6.68 1 93.31 615 ASP B CA 1
ATOM 10990 C C . ASP B 1 615 ? -16.172 -11.477 7.43 1 93.31 615 ASP B C 1
ATOM 10992 O O . ASP B 1 615 ? -16.609 -12.523 6.945 1 93.31 615 ASP B O 1
ATOM 10996 N N . ALA B 1 616 ? -16.5 -10.992 8.586 1 94.56 616 ALA B N 1
ATOM 10997 C CA . ALA B 1 616 ? -17.516 -11.688 9.359 1 94.56 616 ALA B CA 1
ATOM 10998 C C . ALA B 1 616 ? -18.859 -11.68 8.641 1 94.56 616 ALA B C 1
ATOM 11000 O O . ALA B 1 616 ? -19.594 -12.672 8.672 1 94.56 616 ALA B O 1
ATOM 11001 N N . HIS B 1 617 ? -19.141 -10.625 8.016 1 94.81 617 HIS B N 1
ATOM 11002 C CA . HIS B 1 617 ? -20.391 -10.547 7.277 1 94.81 617 HIS B CA 1
ATOM 11003 C C . HIS B 1 617 ? -20.344 -11.391 6.008 1 94.81 617 HIS B C 1
ATOM 11005 O O . HIS B 1 617 ? -21.359 -11.914 5.559 1 94.81 617 HIS B O 1
ATOM 11011 N N . ILE B 1 618 ? -19.188 -11.516 5.367 1 93.25 618 ILE B N 1
ATOM 11012 C CA . ILE B 1 618 ? -19.031 -12.406 4.223 1 93.25 618 ILE B CA 1
ATOM 11013 C C . ILE B 1 618 ? -19.328 -13.844 4.637 1 93.25 618 ILE B C 1
ATOM 11015 O O . ILE B 1 618 ? -20.047 -14.562 3.938 1 93.25 618 ILE B O 1
ATOM 11019 N N . SER B 1 619 ? -18.828 -14.188 5.777 1 89.44 619 SER B N 1
ATOM 11020 C CA . SER B 1 619 ? -19.062 -15.531 6.301 1 89.44 619 SER B CA 1
ATOM 11021 C C . SER B 1 619 ? -20.531 -15.727 6.699 1 89.44 619 SER B C 1
ATOM 11023 O O . SER B 1 619 ? -21.109 -16.781 6.441 1 89.44 619 SER B O 1
ATOM 11025 N N . LEU B 1 620 ? -21.094 -14.742 7.297 1 90.88 620 LEU B N 1
ATOM 11026 C CA . LEU B 1 620 ? -22.484 -14.797 7.742 1 90.88 620 LEU B CA 1
ATOM 11027 C C . LEU B 1 620 ? -23.438 -14.977 6.555 1 90.88 620 LEU B C 1
ATOM 11029 O O . LEU B 1 620 ? -24.391 -15.742 6.633 1 90.88 620 LEU B O 1
ATOM 11033 N N . ASN B 1 621 ? -23.125 -14.289 5.43 1 89.69 621 ASN B N 1
ATOM 11034 C CA . ASN B 1 621 ? -24 -14.32 4.266 1 89.69 621 ASN B CA 1
ATOM 11035 C C . ASN B 1 621 ? -23.656 -15.477 3.334 1 89.69 621 ASN B C 1
ATOM 11037 O O . ASN B 1 621 ? -24.344 -15.703 2.33 1 89.69 621 ASN B O 1
ATOM 11041 N N . GLY B 1 622 ? -22.594 -16.141 3.588 1 86.44 622 GLY B N 1
ATOM 11042 C CA . GLY B 1 622 ? -22.234 -17.328 2.82 1 86.44 622 GLY B CA 1
ATOM 11043 C C . GLY B 1 622 ? -21.625 -16.984 1.469 1 86.44 622 GLY B C 1
ATOM 11044 O O . GLY B 1 622 ? -21.797 -17.734 0.504 1 86.44 622 GLY B O 1
ATOM 11045 N N . TYR B 1 623 ? -21.078 -15.875 1.342 1 87.81 623 TYR B N 1
ATOM 11046 C CA . TYR B 1 623 ? -20.422 -15.508 0.092 1 87.81 623 TYR B CA 1
ATOM 11047 C C . TYR B 1 623 ? -19.125 -16.297 -0.096 1 87.81 623 TYR B C 1
ATOM 11049 O O . TYR B 1 623 ? -18.391 -16.531 0.865 1 87.81 623 TYR B O 1
ATOM 11057 N N . PRO B 1 624 ? -18.953 -16.75 -1.283 1 86.62 624 PRO B N 1
ATOM 11058 C CA . PRO B 1 624 ? -17.672 -17.438 -1.527 1 86.62 624 PRO B CA 1
ATOM 11059 C C . PRO B 1 624 ? -16.484 -16.469 -1.513 1 86.62 624 PRO B C 1
ATOM 11061 O O . PRO B 1 624 ? -16.516 -15.445 -2.193 1 86.62 624 PRO B O 1
ATOM 11064 N N . PHE B 1 625 ? -15.578 -16.781 -0.687 1 85.88 625 PHE B N 1
ATOM 11065 C CA . PHE B 1 625 ? -14.422 -15.898 -0.549 1 85.88 625 PHE B CA 1
ATOM 11066 C C . PHE B 1 625 ? -13.211 -16.672 -0.022 1 85.88 625 PHE B C 1
ATOM 11068 O O . PHE B 1 625 ? -13.281 -17.281 1.047 1 85.88 625 PHE B O 1
ATOM 11075 N N . LEU B 1 626 ? -12.219 -16.656 -0.846 1 84.31 626 LEU B N 1
ATOM 11076 C CA . LEU B 1 626 ? -10.969 -17.25 -0.404 1 84.31 626 LEU B CA 1
ATOM 11077 C C . LEU B 1 626 ? -10.055 -16.203 0.221 1 84.31 626 LEU B C 1
ATOM 11079 O O . LEU B 1 626 ? -9.398 -15.445 -0.492 1 84.31 626 LEU B O 1
ATOM 11083 N N . ASP B 1 627 ? -10 -16.188 1.479 1 79.88 627 ASP B N 1
ATOM 11084 C CA . ASP B 1 627 ? -9.273 -15.148 2.207 1 79.88 627 ASP B CA 1
ATOM 11085 C C . ASP B 1 627 ? -7.766 -15.32 2.057 1 79.88 627 ASP B C 1
ATOM 11087 O O . ASP B 1 627 ? -7.238 -16.406 2.287 1 79.88 627 ASP B O 1
ATOM 11091 N N . ILE B 1 628 ? -7.086 -14.281 1.7 1 75.44 628 ILE B N 1
ATOM 11092 C CA . ILE B 1 628 ? -5.637 -14.289 1.515 1 75.44 628 ILE B CA 1
ATOM 11093 C C . ILE B 1 628 ? -4.945 -14.258 2.875 1 75.44 628 ILE B C 1
ATOM 11095 O O . ILE B 1 628 ? -3.799 -14.703 3.004 1 75.44 628 ILE B O 1
ATOM 11099 N N . LYS B 1 629 ? -5.66 -13.938 3.891 1 72.94 629 LYS B N 1
ATOM 11100 C CA . LYS B 1 629 ? -5.074 -13.742 5.215 1 72.94 629 LYS B CA 1
ATOM 11101 C C . LYS B 1 629 ? -4.941 -15.07 5.957 1 72.94 629 LYS B C 1
ATOM 11103 O O . LYS B 1 629 ? -4.102 -15.203 6.855 1 72.94 629 LYS B O 1
ATOM 11108 N N . ASP B 1 630 ? -5.719 -15.969 5.523 1 73.31 630 ASP B N 1
ATOM 11109 C CA . ASP B 1 630 ? -5.734 -17.219 6.262 1 73.31 630 ASP B CA 1
ATOM 11110 C C . ASP B 1 630 ? -4.777 -18.234 5.637 1 73.31 630 ASP B C 1
ATOM 11112 O O . ASP B 1 630 ? -4.754 -18.406 4.418 1 73.31 630 ASP B O 1
ATOM 11116 N N . GLU B 1 631 ? -3.869 -18.75 6.492 1 72.69 631 GLU B N 1
ATOM 11117 C CA . GLU B 1 631 ? -2.984 -19.812 6.031 1 72.69 631 GLU B CA 1
ATOM 11118 C C . GLU B 1 631 ? -3.664 -21.188 6.129 1 72.69 631 GLU B C 1
ATOM 11120 O O . GLU B 1 631 ? -4.398 -21.453 7.082 1 72.69 631 GLU B O 1
ATOM 11125 N N . PHE B 1 632 ? -3.625 -21.906 5.051 1 76.06 632 PHE B N 1
ATOM 11126 C CA . PHE B 1 632 ? -4.164 -23.266 5.062 1 76.06 632 PHE B CA 1
ATOM 11127 C C . PHE B 1 632 ? -3.316 -24.172 5.938 1 76.06 632 PHE B C 1
ATOM 11129 O O . PHE B 1 632 ? -2.139 -24.406 5.652 1 76.06 632 PHE B O 1
ATOM 11136 N N . SER B 1 633 ? -3.828 -24.656 7.035 1 72.62 633 SER B N 1
ATOM 11137 C CA . SER B 1 633 ? -3.041 -25.375 8.023 1 72.62 633 SER B CA 1
ATOM 11138 C C . SER B 1 633 ? -3.295 -26.891 7.93 1 72.62 633 SER B C 1
ATOM 11140 O O . SER B 1 633 ? -2.629 -27.672 8.602 1 72.62 633 SER B O 1
ATOM 11142 N N . HIS B 1 634 ? -4.043 -27.344 6.949 1 78.5 634 HIS B N 1
ATOM 11143 C CA . HIS B 1 634 ? -4.371 -28.766 6.922 1 78.5 634 HIS B CA 1
ATOM 11144 C C . HIS B 1 634 ? -3.447 -29.531 5.977 1 78.5 634 HIS B C 1
ATOM 11146 O O . HIS B 1 634 ? -2.801 -28.922 5.113 1 78.5 634 HIS B O 1
ATOM 11152 N N . THR B 1 635 ? -3.322 -30.812 6.215 1 81.56 635 THR B N 1
ATOM 11153 C CA . THR B 1 635 ? -2.412 -31.641 5.43 1 81.56 635 THR B CA 1
ATOM 11154 C C . THR B 1 635 ? -3.186 -32.469 4.414 1 81.56 635 THR B C 1
ATOM 11156 O O . THR B 1 635 ? -2.943 -33.688 4.281 1 81.56 635 THR B O 1
ATOM 11159 N N . THR B 1 636 ? -4.012 -31.891 3.758 1 90 636 THR B N 1
ATOM 11160 C CA . THR B 1 636 ? -4.742 -32.625 2.729 1 90 636 THR B CA 1
ATOM 11161 C C . THR B 1 636 ? -4.059 -32.469 1.373 1 90 636 THR B C 1
ATOM 11163 O O . THR B 1 636 ? -3.201 -31.609 1.193 1 90 636 THR B O 1
ATOM 11166 N N . LEU B 1 637 ? -4.32 -33.438 0.573 1 92.62 637 LEU B N 1
ATOM 11167 C CA . LEU B 1 637 ? -3.758 -33.469 -0.771 1 92.62 637 LEU B CA 1
ATOM 11168 C C . LEU B 1 637 ? -4.824 -33.156 -1.813 1 92.62 637 LEU B C 1
ATOM 11170 O O . LEU B 1 637 ? -6.02 -33.156 -1.51 1 92.62 637 LEU B O 1
ATOM 11174 N N . ALA B 1 638 ? -4.359 -32.844 -2.955 1 94.12 638 ALA B N 1
ATOM 11175 C CA . ALA B 1 638 ? -5.27 -32.531 -4.059 1 94.12 638 ALA B CA 1
ATOM 11176 C C . ALA B 1 638 ? -6.215 -33.719 -4.305 1 94.12 638 ALA B C 1
ATOM 11178 O O . ALA B 1 638 ? -7.391 -33.531 -4.629 1 94.12 638 ALA B O 1
ATOM 11179 N N . ALA B 1 639 ? -5.73 -34.938 -4.086 1 91.31 639 ALA B N 1
ATOM 11180 C CA . ALA B 1 639 ? -6.52 -36.156 -4.309 1 91.31 639 ALA B CA 1
ATOM 11181 C C . ALA B 1 639 ? -7.699 -36.219 -3.342 1 91.31 639 ALA B C 1
ATOM 11183 O O . ALA B 1 639 ? -8.734 -36.812 -3.662 1 91.31 639 ALA B O 1
ATOM 11184 N N . ASP B 1 640 ? -7.566 -35.562 -2.258 1 90.44 640 ASP B N 1
ATOM 11185 C CA . ASP B 1 640 ? -8.602 -35.594 -1.23 1 90.44 640 ASP B CA 1
ATOM 11186 C C . ASP B 1 640 ? -9.742 -34.625 -1.56 1 90.44 640 ASP B C 1
ATOM 11188 O O . ASP B 1 640 ? -10.852 -34.781 -1.049 1 90.44 640 ASP B O 1
ATOM 11192 N N . VAL B 1 641 ? -9.5 -33.75 -2.414 1 92.44 641 VAL B N 1
ATOM 11193 C CA . VAL B 1 641 ? -10.461 -32.688 -2.652 1 92.44 641 VAL B CA 1
ATOM 11194 C C . VAL B 1 641 ? -11.039 -32.812 -4.062 1 92.44 641 VAL B C 1
ATOM 11196 O O . VAL B 1 641 ? -12.125 -32.312 -4.344 1 92.44 641 VAL B O 1
ATOM 11199 N N . MET B 1 642 ? -10.289 -33.438 -4.902 1 92.12 642 MET B N 1
ATOM 11200 C CA . MET B 1 642 ? -10.688 -33.531 -6.301 1 92.12 642 MET B CA 1
ATOM 11201 C C . MET B 1 642 ? -12.055 -34.219 -6.434 1 92.12 642 MET B C 1
ATOM 11203 O O . MET B 1 642 ? -12.461 -34.969 -5.551 1 92.12 642 MET B O 1
ATOM 11207 N N . GLN B 1 643 ? -12.719 -33.781 -7.426 1 88.81 643 GLN B N 1
ATOM 11208 C CA . GLN B 1 643 ? -14 -34.375 -7.766 1 88.81 643 GLN B CA 1
ATOM 11209 C C . GLN B 1 643 ? -13.914 -35.125 -9.086 1 88.81 643 GLN B C 1
ATOM 11211 O O . GLN B 1 643 ? -13.25 -34.688 -10.023 1 88.81 643 GLN B O 1
ATOM 11216 N N . PRO B 1 644 ? -14.484 -36.25 -9.18 1 83.56 644 PRO B N 1
ATOM 11217 C CA . PRO B 1 644 ? -15.312 -36.938 -8.188 1 83.56 644 PRO B CA 1
ATOM 11218 C C . PRO B 1 644 ? -14.477 -37.688 -7.141 1 83.56 644 PRO B C 1
ATOM 11220 O O . PRO B 1 644 ? -13.375 -38.125 -7.441 1 83.56 644 PRO B O 1
ATOM 11223 N N . GLN B 1 645 ? -14.891 -37.594 -5.902 1 73.56 645 GLN B N 1
ATOM 11224 C CA . GLN B 1 645 ? -14.188 -38.281 -4.832 1 73.56 645 GLN B CA 1
ATOM 11225 C C . GLN B 1 645 ? -14.43 -39.781 -4.91 1 73.56 645 GLN B C 1
ATOM 11227 O O . GLN B 1 645 ? -13.547 -40.594 -4.59 1 73.56 645 GLN B O 1
ATOM 11232 N N . SER B 1 646 ? -15.695 -40.125 -5.211 1 66.06 646 SER B N 1
ATOM 11233 C CA . SER B 1 646 ? -16.109 -41.531 -5.234 1 66.06 646 SER B CA 1
ATOM 11234 C C . SER B 1 646 ? -15.875 -42.125 -6.609 1 66.06 646 SER B C 1
ATOM 11236 O O . SER B 1 646 ? -15.469 -41.438 -7.547 1 66.06 646 SER B O 1
ATOM 11238 N N . ASN B 1 647 ? -15.906 -43.406 -6.672 1 63.44 647 ASN B N 1
ATOM 11239 C CA . ASN B 1 647 ? -15.742 -44.25 -7.84 1 63.44 647 ASN B CA 1
ATOM 11240 C C . ASN B 1 647 ? -16.672 -43.844 -8.969 1 63.44 647 ASN B C 1
ATOM 11242 O O . ASN B 1 647 ? -16.969 -44.656 -9.859 1 63.44 647 ASN B O 1
ATOM 11246 N N . GLU B 1 648 ? -17.125 -42.531 -8.914 1 72.81 648 GLU B N 1
ATOM 11247 C CA . GLU B 1 648 ? -17.938 -42.125 -10.055 1 72.81 648 GLU B CA 1
ATOM 11248 C C . GLU B 1 648 ? -17.047 -41.594 -11.188 1 72.81 648 GLU B C 1
ATOM 11250 O O . GLU B 1 648 ? -16.031 -40.938 -10.938 1 72.81 648 GLU B O 1
ATOM 11255 N N . PRO B 1 649 ? -17.422 -42 -12.32 1 78.31 649 PRO B N 1
ATOM 11256 C CA . PRO B 1 649 ? -16.578 -41.594 -13.461 1 78.31 649 PRO B CA 1
ATOM 11257 C C . PRO B 1 649 ? -16.688 -40.125 -13.773 1 78.31 649 PRO B C 1
ATOM 11259 O O . PRO B 1 649 ? -17.75 -39.5 -13.594 1 78.31 649 PRO B O 1
ATOM 11262 N N . LEU B 1 650 ? -15.68 -39.438 -14.062 1 87.06 650 LEU B N 1
ATOM 11263 C CA . LEU B 1 650 ? -15.594 -38.062 -14.523 1 87.06 650 LEU B CA 1
ATOM 11264 C C . LEU B 1 650 ? -16.203 -37.938 -15.922 1 87.06 650 LEU B C 1
ATOM 11266 O O . LEU B 1 650 ? -15.992 -38.781 -16.781 1 87.06 650 LEU B O 1
ATOM 11270 N N . SER B 1 651 ? -17.078 -37 -16.094 1 89.38 651 SER B N 1
ATOM 11271 C CA . SER B 1 651 ? -17.609 -36.75 -17.422 1 89.38 651 SER B CA 1
ATOM 11272 C C . SER B 1 651 ? -16.562 -36.094 -18.312 1 89.38 651 SER B C 1
ATOM 11274 O O . SER B 1 651 ? -16.109 -34.969 -18.047 1 89.38 651 SER B O 1
ATOM 11276 N N . VAL B 1 652 ? -16.156 -36.812 -19.281 1 92.06 652 VAL B N 1
ATOM 11277 C CA . VAL B 1 652 ? -15.078 -36.312 -20.156 1 92.06 652 VAL B CA 1
ATOM 11278 C C . VAL B 1 652 ? -15.5 -36.438 -21.609 1 92.06 652 VAL B C 1
ATOM 11280 O O . VAL B 1 652 ? -16.438 -37.188 -21.938 1 92.06 652 VAL B O 1
ATOM 11283 N N . PHE B 1 653 ? -14.961 -35.625 -22.469 1 92.75 653 PHE B N 1
ATOM 11284 C CA . PHE B 1 653 ? -15.086 -35.75 -23.906 1 92.75 653 PHE B CA 1
ATOM 11285 C C . PHE B 1 653 ? -13.828 -36.375 -24.5 1 92.75 653 PHE B C 1
ATOM 11287 O O . PHE B 1 653 ? -12.727 -36.219 -23.969 1 92.75 653 PHE B O 1
ATOM 11294 N N . THR B 1 654 ? -14.023 -37.125 -25.516 1 91.31 654 THR B N 1
ATOM 11295 C CA . THR B 1 654 ? -12.875 -37.688 -26.219 1 91.31 654 THR B CA 1
ATOM 11296 C C . THR B 1 654 ? -12.461 -36.781 -27.391 1 91.31 654 THR B C 1
ATOM 11298 O O . THR B 1 654 ? -13.266 -36 -27.875 1 91.31 654 THR B O 1
ATOM 11301 N N . GLN B 1 655 ? -11.297 -36.875 -27.75 1 87.44 655 GLN B N 1
ATOM 11302 C CA . GLN B 1 655 ? -10.711 -35.969 -28.734 1 87.44 655 GLN B CA 1
ATOM 11303 C C . GLN B 1 655 ? -11.398 -36.094 -30.094 1 87.44 655 GLN B C 1
ATOM 11305 O O . GLN B 1 655 ? -11.578 -35.094 -30.797 1 87.44 655 GLN B O 1
ATOM 11310 N N . GLY B 1 656 ? -11.773 -37.281 -30.547 1 84.81 656 GLY B N 1
ATOM 11311 C CA . GLY B 1 656 ? -12.305 -37.375 -31.906 1 84.81 656 GLY B CA 1
ATOM 11312 C C . GLY B 1 656 ? -13.164 -38.625 -32.094 1 84.81 656 GLY B C 1
ATOM 11313 O O . GLY B 1 656 ? -13.352 -39.062 -33.219 1 84.81 656 GLY B O 1
ATOM 11314 N N . SER B 1 657 ? -13.68 -39.219 -31.094 1 84.56 657 SER B N 1
ATOM 11315 C CA . SER B 1 657 ? -14.398 -40.469 -31.266 1 84.56 657 SER B CA 1
ATOM 11316 C C . SER B 1 657 ? -15.883 -40.312 -30.953 1 84.56 657 SER B C 1
ATOM 11318 O O . SER B 1 657 ? -16.688 -41.219 -31.234 1 84.56 657 SER B O 1
ATOM 11320 N N . MET B 1 658 ? -16.281 -39.156 -30.578 1 89.94 658 MET B N 1
ATOM 11321 C CA . MET B 1 658 ? -17.672 -39 -30.156 1 89.94 658 MET B CA 1
ATOM 11322 C C . MET B 1 658 ? -18.484 -38.312 -31.25 1 89.94 658 MET B C 1
ATOM 11324 O O . MET B 1 658 ? -17.953 -37.562 -32.062 1 89.94 658 MET B O 1
ATOM 11328 N N . THR B 1 659 ? -19.734 -38.688 -31.266 1 91.06 659 THR B N 1
ATOM 11329 C CA . THR B 1 659 ? -20.672 -38.062 -32.219 1 91.06 659 THR B CA 1
ATOM 11330 C C . THR B 1 659 ? -21.359 -36.844 -31.578 1 91.06 659 THR B C 1
ATOM 11332 O O . THR B 1 659 ? -21.312 -36.688 -30.359 1 91.06 659 THR B O 1
ATOM 11335 N N . LEU B 1 660 ? -21.906 -36.062 -32.406 1 91.62 660 LEU B N 1
ATOM 11336 C CA . LEU B 1 660 ? -22.609 -34.875 -31.938 1 91.62 660 LEU B CA 1
ATOM 11337 C C . LEU B 1 660 ? -23.75 -35.25 -31.016 1 91.62 660 LEU B C 1
ATOM 11339 O O . LEU B 1 660 ? -24.016 -34.562 -30.031 1 91.62 660 LEU B O 1
ATOM 11343 N N . GLY B 1 661 ? -24.406 -36.281 -31.328 1 91 661 GLY B N 1
ATOM 11344 C CA . GLY B 1 661 ? -25.484 -36.781 -30.484 1 91 661 GLY B CA 1
ATOM 11345 C C . GLY B 1 661 ? -25.031 -37.156 -29.078 1 91 661 GLY B C 1
ATOM 11346 O O . GLY B 1 661 ? -25.719 -36.875 -28.094 1 91 661 GLY B O 1
ATOM 11347 N N . GLU B 1 662 ? -23.953 -37.781 -29.047 1 92.25 662 GLU B N 1
ATOM 11348 C CA . GLU B 1 662 ? -23.391 -38.188 -27.766 1 92.25 662 GLU B CA 1
ATOM 11349 C C . GLU B 1 662 ? -22.969 -36.969 -26.938 1 92.25 662 GLU B C 1
ATOM 11351 O O . GLU B 1 662 ? -23.172 -36.938 -25.719 1 92.25 662 GLU B O 1
ATOM 11356 N N . VAL B 1 663 ? -22.359 -36.031 -27.562 1 93.69 663 VAL B N 1
ATOM 11357 C CA . VAL B 1 663 ? -21.922 -34.812 -26.906 1 93.69 663 VAL B CA 1
ATOM 11358 C C . VAL B 1 663 ? -23.141 -34.094 -26.344 1 93.69 663 VAL B C 1
ATOM 11360 O O . VAL B 1 663 ? -23.109 -33.625 -25.188 1 93.69 663 VAL B O 1
ATOM 11363 N N . GLU B 1 664 ? -24.156 -34 -27.062 1 92.88 664 GLU B N 1
ATOM 11364 C CA . GLU B 1 664 ? -25.375 -33.312 -26.625 1 92.88 664 GLU B CA 1
ATOM 11365 C C . GLU B 1 664 ? -26.047 -34.094 -25.484 1 92.88 664 GLU B C 1
ATOM 11367 O O . GLU B 1 664 ? -26.641 -33.469 -24.578 1 92.88 664 GLU B O 1
ATOM 11372 N N . GLU B 1 665 ? -25.969 -35.312 -25.531 1 92.75 665 GLU B N 1
ATOM 11373 C CA . GLU B 1 665 ? -26.531 -36.125 -24.453 1 92.75 665 GLU B CA 1
ATOM 11374 C C . GLU B 1 665 ? -25.812 -35.844 -23.125 1 92.75 665 GLU B C 1
ATOM 11376 O O . GLU B 1 665 ? -26.453 -35.75 -22.078 1 92.75 665 GLU B O 1
ATOM 11381 N N . ILE B 1 666 ? -24.5 -35.719 -23.203 1 92.69 666 ILE B N 1
ATOM 11382 C CA . ILE B 1 666 ? -23.719 -35.438 -22.016 1 92.69 666 ILE B CA 1
ATOM 11383 C C . ILE B 1 666 ? -24.062 -34.031 -21.516 1 92.69 666 ILE B C 1
ATOM 11385 O O . ILE B 1 666 ? -24.172 -33.812 -20.312 1 92.69 666 ILE B O 1
ATOM 11389 N N . LEU B 1 667 ? -24.219 -33.125 -22.391 1 92.69 667 LEU B N 1
ATOM 11390 C CA . LEU B 1 667 ? -24.562 -31.766 -22.031 1 92.69 667 LEU B CA 1
ATOM 11391 C C . LEU B 1 667 ? -25.922 -31.688 -21.359 1 92.69 667 LEU B C 1
ATOM 11393 O O . LEU B 1 667 ? -26.141 -30.906 -20.438 1 92.69 667 LEU B O 1
ATOM 11397 N N . ASN B 1 668 ? -26.812 -32.562 -21.75 1 91.75 668 ASN B N 1
ATOM 11398 C CA . ASN B 1 668 ? -28.172 -32.531 -21.219 1 91.75 668 ASN B CA 1
ATOM 11399 C C . ASN B 1 668 ? -28.281 -33.312 -19.922 1 91.75 668 ASN B C 1
ATOM 11401 O O . ASN B 1 668 ? -29.125 -33.031 -19.078 1 91.75 668 ASN B O 1
ATOM 11405 N N . SER B 1 669 ? -27.375 -34.25 -19.75 1 91.44 669 SER B N 1
ATOM 11406 C CA . SER B 1 669 ? -27.484 -35.125 -18.594 1 91.44 669 SER B CA 1
ATOM 11407 C C . SER B 1 669 ? -26.672 -34.594 -17.422 1 91.44 669 SER B C 1
ATOM 11409 O O . SER B 1 669 ? -26.812 -35.062 -16.281 1 91.44 669 SER B O 1
ATOM 11411 N N . THR B 1 670 ? -25.828 -33.625 -17.703 1 89.31 670 THR B N 1
ATOM 11412 C CA . THR B 1 670 ? -24.984 -33.094 -16.641 1 89.31 670 THR B CA 1
ATOM 11413 C C . THR B 1 670 ? -25.156 -31.594 -16.5 1 89.31 670 THR B C 1
ATOM 11415 O O . THR B 1 670 ? -25.719 -30.938 -17.391 1 89.31 670 THR B O 1
ATOM 11418 N N . ASP B 1 671 ? -24.75 -31.047 -15.297 1 86.44 671 ASP B N 1
ATOM 11419 C CA . ASP B 1 671 ? -24.844 -29.609 -15.047 1 86.44 671 ASP B CA 1
ATOM 11420 C C . ASP B 1 671 ? -23.453 -29 -14.844 1 86.44 671 ASP B C 1
ATOM 11422 O O . ASP B 1 671 ? -23.328 -27.922 -14.273 1 86.44 671 ASP B O 1
ATOM 11426 N N . HIS B 1 672 ? -22.422 -29.688 -15.344 1 88.25 672 HIS B N 1
ATOM 11427 C CA . HIS B 1 672 ? -21.062 -29.156 -15.18 1 88.25 672 HIS B CA 1
ATOM 11428 C C . HIS B 1 672 ? -20.812 -27.984 -16.109 1 88.25 672 HIS B C 1
ATOM 11430 O O . HIS B 1 672 ? -21.406 -27.891 -17.188 1 88.25 672 HIS B O 1
ATOM 11436 N N . ASN B 1 673 ? -19.984 -27.047 -15.703 1 87.81 673 ASN B N 1
ATOM 11437 C CA . ASN B 1 673 ? -19.703 -25.859 -16.484 1 87.81 673 ASN B CA 1
ATOM 11438 C C . ASN B 1 673 ? -18.516 -26.047 -17.406 1 87.81 673 ASN B C 1
ATOM 11440 O O . ASN B 1 673 ? -18.219 -25.188 -18.234 1 87.81 673 ASN B O 1
ATOM 11444 N N . GLY B 1 674 ? -17.797 -27.125 -17.312 1 90.88 674 GLY B N 1
ATOM 11445 C CA . GLY B 1 674 ? -16.656 -27.453 -18.172 1 90.88 674 GLY B CA 1
ATOM 11446 C C . GLY B 1 674 ? -16.359 -28.938 -18.219 1 90.88 674 GLY B C 1
ATOM 11447 O O . GLY B 1 674 ? -16.766 -29.688 -17.344 1 90.88 674 GLY B O 1
ATOM 11448 N N . PHE B 1 675 ? -15.695 -29.312 -19.359 1 93.75 675 PHE B N 1
ATOM 11449 C CA . PHE B 1 675 ? -15.398 -30.719 -19.578 1 93.75 675 PHE B CA 1
ATOM 11450 C C . PHE B 1 675 ? -13.969 -30.906 -20.062 1 93.75 675 PHE B C 1
ATOM 11452 O O . PHE B 1 675 ? -13.523 -30.234 -21 1 93.75 675 PHE B O 1
ATOM 11459 N N . PRO B 1 676 ? -13.234 -31.766 -19.344 1 94.06 676 PRO B N 1
ATOM 11460 C CA . PRO B 1 676 ? -11.914 -32.125 -19.875 1 94.06 676 PRO B CA 1
ATOM 11461 C C . PRO B 1 676 ? -11.992 -32.969 -21.141 1 94.06 676 PRO B C 1
ATOM 11463 O O . PRO B 1 676 ? -12.961 -33.719 -21.328 1 94.06 676 PRO B O 1
ATOM 11466 N N . ILE B 1 677 ? -11.039 -32.812 -21.984 1 93.31 677 ILE B N 1
ATOM 11467 C CA . ILE B 1 677 ? -10.922 -33.594 -23.203 1 93.31 677 ILE B CA 1
ATOM 11468 C C . ILE B 1 677 ? -9.75 -34.562 -23.094 1 93.31 677 ILE B C 1
ATOM 11470 O O . ILE B 1 677 ? -8.625 -34.156 -22.797 1 93.31 677 ILE B O 1
ATOM 11474 N N . ILE B 1 678 ? -10.031 -35.844 -23.312 1 91.62 678 ILE B N 1
ATOM 11475 C CA . ILE B 1 678 ? -8.992 -36.844 -23.234 1 91.62 678 ILE B CA 1
ATOM 11476 C C . ILE B 1 678 ? -8.805 -37.5 -24.594 1 91.62 678 ILE B C 1
ATOM 11478 O O . ILE B 1 678 ? -9.633 -37.312 -25.5 1 91.62 678 ILE B O 1
ATOM 11482 N N . ILE B 1 679 ? -7.734 -38.219 -24.766 1 87 679 ILE B N 1
ATOM 11483 C CA . ILE B 1 679 ? -7.449 -38.844 -26.031 1 87 679 ILE B CA 1
ATOM 11484 C C . ILE B 1 679 ? -8.438 -40 -26.266 1 87 679 ILE B C 1
ATOM 11486 O O . ILE B 1 679 ? -9.117 -40.031 -27.297 1 87 679 ILE B O 1
ATOM 11490 N N . SER B 1 680 ? -8.445 -40.938 -25.344 1 87.12 680 SER B N 1
ATOM 11491 C CA . SER B 1 680 ? -9.367 -42.062 -25.406 1 87.12 680 SER B CA 1
ATOM 11492 C C . SER B 1 680 ? -9.75 -42.531 -24 1 87.12 680 SER B C 1
ATOM 11494 O O . SER B 1 680 ? -9.102 -42.188 -23.016 1 87.12 680 SER B O 1
ATOM 11496 N N . THR B 1 681 ? -10.781 -43.25 -23.938 1 83.75 681 THR B N 1
ATOM 11497 C CA . THR B 1 681 ? -11.219 -43.781 -22.641 1 83.75 681 THR B CA 1
ATOM 11498 C C . THR B 1 681 ? -10.219 -44.781 -22.094 1 83.75 681 THR B C 1
ATOM 11500 O O . THR B 1 681 ? -10.133 -44.969 -20.875 1 83.75 681 THR B O 1
ATOM 11503 N N . GLU B 1 682 ? -9.508 -45.312 -23.078 1 80.56 682 GLU B N 1
ATOM 11504 C CA . GLU B 1 682 ? -8.477 -46.25 -22.656 1 80.56 682 GLU B CA 1
ATOM 11505 C C . GLU B 1 682 ? -7.227 -45.531 -22.172 1 80.56 682 GLU B C 1
ATOM 11507 O O . GLU B 1 682 ? -6.676 -45.875 -21.125 1 80.56 682 GLU B O 1
ATOM 11512 N N . SER B 1 683 ? -6.914 -44.531 -23.047 1 80.38 683 SER B N 1
ATOM 11513 C CA . SER B 1 683 ? -5.793 -43.688 -22.656 1 80.38 683 SER B CA 1
ATOM 11514 C C . SER B 1 683 ? -6.281 -42.406 -22 1 80.38 683 SER B C 1
ATOM 11516 O O . SER B 1 683 ? -6.859 -41.562 -22.656 1 80.38 683 SER B O 1
ATOM 11518 N N . GLN B 1 684 ? -6.473 -42.375 -20.766 1 85.62 684 GLN B N 1
ATOM 11519 C CA . GLN B 1 684 ? -7.047 -41.25 -20 1 85.62 684 GLN B CA 1
ATOM 11520 C C . GLN B 1 684 ? -6.062 -40.094 -19.891 1 85.62 684 GLN B C 1
ATOM 11522 O O . GLN B 1 684 ? -5.961 -39.469 -18.828 1 85.62 684 GLN B O 1
ATOM 11527 N N . TYR B 1 685 ? -5.395 -39.844 -21.125 1 87.06 685 TYR B N 1
ATOM 11528 C CA . TYR B 1 685 ? -4.453 -38.75 -21.109 1 87.06 685 TYR B CA 1
ATOM 11529 C C . TYR B 1 685 ? -5.148 -37.438 -21.484 1 87.06 685 TYR B C 1
ATOM 11531 O O . TYR B 1 685 ? -5.992 -37.406 -22.375 1 87.06 685 TYR B O 1
ATOM 11539 N N . LEU B 1 686 ? -4.77 -36.375 -20.859 1 89.62 686 LEU B N 1
ATOM 11540 C CA . LEU B 1 686 ? -5.434 -35.062 -20.984 1 89.62 686 LEU B CA 1
ATOM 11541 C C . LEU B 1 686 ? -4.961 -34.344 -22.234 1 89.62 686 LEU B C 1
ATOM 11543 O O . LEU B 1 686 ? -3.756 -34.219 -22.484 1 89.62 686 LEU B O 1
ATOM 11547 N N . VAL B 1 687 ? -5.957 -33.844 -23.016 1 87.88 687 VAL B N 1
ATOM 11548 C CA . VAL B 1 687 ? -5.66 -33.062 -24.219 1 87.88 687 VAL B CA 1
ATOM 11549 C C . VAL B 1 687 ? -5.98 -31.594 -24 1 87.88 687 VAL B C 1
ATOM 11551 O O . VAL B 1 687 ? -5.23 -30.719 -24.438 1 87.88 687 VAL B O 1
ATOM 11554 N N . GLY B 1 688 ? -7.078 -31.375 -23.344 1 91.31 688 GLY B N 1
ATOM 11555 C CA . GLY B 1 688 ? -7.504 -30 -23.156 1 91.31 688 GLY B CA 1
ATOM 11556 C C . GLY B 1 688 ? -8.758 -29.875 -22.312 1 91.31 688 GLY B C 1
ATOM 11557 O O . GLY B 1 688 ? -9.078 -30.766 -21.531 1 91.31 688 GLY B O 1
ATOM 11558 N N . PHE B 1 689 ? -9.32 -28.641 -22.375 1 92.38 689 PHE B N 1
ATOM 11559 C CA . PHE B 1 689 ? -10.5 -28.312 -21.578 1 92.38 689 PHE B CA 1
ATOM 11560 C C . PHE B 1 689 ? -11.445 -27.422 -22.375 1 92.38 689 PHE B C 1
ATOM 11562 O O . PHE B 1 689 ? -11.008 -26.516 -23.094 1 92.38 689 PHE B O 1
ATOM 11569 N N . VAL B 1 690 ? -12.773 -27.75 -22.328 1 92.81 690 VAL B N 1
ATOM 11570 C CA . VAL B 1 690 ? -13.75 -26.953 -23.062 1 92.81 690 VAL B CA 1
ATOM 11571 C C . VAL B 1 690 ? -14.852 -26.5 -22.109 1 92.81 690 VAL B C 1
ATOM 11573 O O . VAL B 1 690 ? -15.281 -27.25 -21.234 1 92.81 690 VAL B O 1
ATOM 11576 N N . LEU B 1 691 ? -15.273 -25.281 -22.297 1 90.25 691 LEU B N 1
ATOM 11577 C CA . LEU B 1 691 ? -16.344 -24.734 -21.469 1 90.25 691 LEU B CA 1
ATOM 11578 C C . LEU B 1 691 ? -17.703 -25.047 -22.047 1 90.25 691 LEU B C 1
ATOM 11580 O O . LEU B 1 691 ? -17.891 -25.031 -23.281 1 90.25 691 LEU B O 1
ATOM 11584 N N . ARG B 1 692 ? -18.641 -25.375 -21.188 1 90.81 692 ARG B N 1
ATOM 11585 C CA . ARG B 1 692 ? -20 -25.734 -21.594 1 90.81 692 ARG B CA 1
ATOM 11586 C C . ARG B 1 692 ? -20.625 -24.609 -22.422 1 90.81 692 ARG B C 1
ATOM 11588 O O . ARG B 1 692 ? -21.172 -24.875 -23.5 1 90.81 692 ARG B O 1
ATOM 11595 N N . ARG B 1 693 ? -20.578 -23.422 -21.922 1 86.31 693 ARG B N 1
ATOM 11596 C CA . ARG B 1 693 ? -21.219 -22.297 -22.594 1 86.31 693 ARG B CA 1
ATOM 11597 C C . ARG B 1 693 ? -20.672 -22.109 -24 1 86.31 693 ARG B C 1
ATOM 11599 O O . ARG B 1 693 ? -21.438 -21.875 -24.953 1 86.31 693 ARG B O 1
ATOM 11606 N N . ASP B 1 694 ? -19.422 -22.203 -24.156 1 86.88 694 ASP B N 1
ATOM 11607 C CA . ASP B 1 694 ? -18.797 -22.031 -25.469 1 86.88 694 ASP B CA 1
ATOM 11608 C C . ASP B 1 694 ? -19.203 -23.156 -26.422 1 86.88 694 ASP B C 1
ATOM 11610 O O . ASP B 1 694 ? -19.422 -22.938 -27.609 1 86.88 694 ASP B O 1
ATOM 11614 N N . LEU B 1 695 ? -19.266 -24.344 -25.922 1 89.88 695 LEU B N 1
ATOM 11615 C CA . LEU B 1 695 ? -19.641 -25.5 -26.719 1 89.88 695 LEU B CA 1
ATOM 11616 C C . LEU B 1 695 ? -21.094 -25.391 -27.188 1 89.88 695 LEU B C 1
ATOM 11618 O O . LEU B 1 695 ? -21.391 -25.656 -28.344 1 89.88 695 LEU B O 1
ATOM 11622 N N . VAL B 1 696 ? -21.984 -24.984 -26.297 1 89.81 696 VAL B N 1
ATOM 11623 C CA . VAL B 1 696 ? -23.391 -24.844 -26.625 1 89.81 696 VAL B CA 1
ATOM 11624 C C . VAL B 1 696 ? -23.578 -23.75 -27.672 1 89.81 696 VAL B C 1
ATOM 11626 O O . VAL B 1 696 ? -24.359 -23.922 -28.625 1 89.81 696 VAL B O 1
ATOM 11629 N N . LEU B 1 697 ? -22.859 -22.703 -27.516 1 87.69 697 LEU B N 1
ATOM 11630 C CA . LEU B 1 697 ? -22.953 -21.609 -28.484 1 87.69 697 LEU B CA 1
ATOM 11631 C C . LEU B 1 697 ? -22.391 -22.016 -29.828 1 87.69 697 LEU B C 1
ATOM 11633 O O . LEU B 1 697 ? -22.922 -21.625 -30.875 1 87.69 697 LEU B O 1
ATOM 11637 N N . ALA B 1 698 ? -21.344 -22.766 -29.797 1 87.12 698 ALA B N 1
ATOM 11638 C CA . ALA B 1 698 ? -20.734 -23.234 -31.031 1 87.12 698 ALA B CA 1
ATOM 11639 C C . ALA B 1 698 ? -21.672 -24.188 -31.766 1 87.12 698 ALA B C 1
ATOM 11641 O O . ALA B 1 698 ? -21.766 -24.156 -33 1 87.12 698 ALA B O 1
ATOM 11642 N N . ILE B 1 699 ? -22.359 -25.047 -31.094 1 88.19 699 ILE B N 1
ATOM 11643 C CA . ILE B 1 699 ? -23.297 -25.984 -31.688 1 88.19 699 ILE B CA 1
ATOM 11644 C C . ILE B 1 699 ? -24.5 -25.234 -32.281 1 88.19 699 ILE B C 1
ATOM 11646 O O . ILE B 1 699 ? -24.953 -25.547 -33.375 1 88.19 699 ILE B O 1
ATOM 11650 N N . LYS B 1 700 ? -24.922 -24.25 -31.531 1 87.56 700 LYS B N 1
ATOM 11651 C CA . LYS B 1 700 ? -26.047 -23.453 -32.031 1 87.56 700 LYS B CA 1
ATOM 11652 C C . LYS B 1 700 ? -25.656 -22.703 -33.281 1 87.56 700 LYS B C 1
ATOM 11654 O O . LYS B 1 700 ? -26.469 -22.578 -34.219 1 87.56 700 LYS B O 1
ATOM 11659 N N . ALA B 1 701 ? -24.5 -22.156 -33.25 1 85.12 701 ALA B N 1
ATOM 11660 C CA . ALA B 1 701 ? -24.016 -21.438 -34.438 1 85.12 701 ALA B CA 1
ATOM 11661 C C . ALA B 1 701 ? -23.906 -22.375 -35.656 1 85.12 701 ALA B C 1
ATOM 11663 O O . ALA B 1 701 ? -24.188 -21.984 -36.781 1 85.12 701 ALA B O 1
ATOM 11664 N N . LEU B 1 702 ? -23.469 -23.547 -35.469 1 83.38 702 LEU B N 1
ATOM 11665 C CA . LEU B 1 702 ? -23.328 -24.547 -36.531 1 83.38 702 LEU B CA 1
ATOM 11666 C C . LEU B 1 702 ? -24.703 -24.953 -37.062 1 83.38 702 LEU B C 1
ATOM 11668 O O . LEU B 1 702 ? -24.875 -25.156 -38.281 1 83.38 702 LEU B O 1
ATOM 11672 N N . ARG B 1 703 ? -25.641 -25.109 -36.188 1 83.62 703 ARG B N 1
ATOM 11673 C CA . ARG B 1 703 ? -27 -25.469 -36.594 1 83.62 703 ARG B CA 1
ATOM 11674 C C . ARG B 1 703 ? -27.656 -24.359 -37.406 1 83.62 703 ARG B C 1
ATOM 11676 O O . ARG B 1 703 ? -28.469 -24.641 -38.281 1 83.62 703 ARG B O 1
ATOM 11683 N N . ASN B 1 704 ? -27.328 -23.203 -37.062 1 83 704 ASN B N 1
ATOM 11684 C CA . ASN B 1 704 ? -27.859 -22.078 -37.812 1 83 704 ASN B CA 1
ATOM 11685 C C . ASN B 1 704 ? -27.25 -21.969 -39.219 1 83 704 ASN B C 1
ATOM 11687 O O . ASN B 1 704 ? -27.891 -21.484 -40.156 1 83 704 ASN B O 1
ATOM 11691 N N . ARG B 1 705 ? -26.062 -22.328 -39.25 1 78.88 705 ARG B N 1
ATOM 11692 C CA . ARG B 1 705 ? -25.344 -22.203 -40.5 1 78.88 705 ARG B CA 1
ATOM 11693 C C . ARG B 1 705 ? -25.656 -23.391 -41.406 1 78.88 705 ARG B C 1
ATOM 11695 O O . ARG B 1 705 ? -25.734 -23.25 -42.656 1 78.88 705 ARG B O 1
ATOM 11702 N N . MET B 1 706 ? -25.672 -24.562 -40.812 1 74.44 706 MET B N 1
ATOM 11703 C CA . MET B 1 706 ? -25.891 -25.766 -41.594 1 74.44 706 MET B CA 1
ATOM 11704 C C . MET B 1 706 ? -27.297 -26.312 -41.375 1 74.44 706 MET B C 1
ATOM 11706 O O . MET B 1 706 ? -27.75 -26.422 -40.25 1 74.44 706 MET B O 1
ATOM 11710 N N . GLU B 1 707 ? -28.266 -26.203 -42.312 1 65.44 707 GLU B N 1
ATOM 11711 C CA . GLU B 1 707 ? -29.672 -26.578 -42.219 1 65.44 707 GLU B CA 1
ATOM 11712 C C . GLU B 1 707 ? -29.828 -27.969 -41.656 1 65.44 707 GLU B C 1
ATOM 11714 O O . GLU B 1 707 ? -30.734 -28.234 -40.844 1 65.44 707 GLU B O 1
ATOM 11719 N N . ASP B 1 708 ? -28.922 -29 -42.094 1 69.81 708 ASP B N 1
ATOM 11720 C CA . ASP B 1 708 ? -29.172 -30.375 -41.688 1 69.81 708 ASP B CA 1
ATOM 11721 C C . ASP B 1 708 ? -27.938 -31.016 -41.062 1 69.81 708 ASP B C 1
ATOM 11723 O O . ASP B 1 708 ? -27.172 -31.688 -41.719 1 69.81 708 ASP B O 1
ATOM 11727 N N . VAL B 1 709 ? -27.688 -30.609 -39.719 1 77.5 709 VAL B N 1
ATOM 11728 C CA . VAL B 1 709 ? -26.562 -31.25 -39.062 1 77.5 709 VAL B CA 1
ATOM 11729 C C . VAL B 1 709 ? -27 -32.594 -38.469 1 77.5 709 VAL B C 1
ATOM 11731 O O . VAL B 1 709 ? -27.938 -32.656 -37.656 1 77.5 709 VAL B O 1
ATOM 11734 N N . SER B 1 710 ? -26.422 -33.656 -39.031 1 81.62 710 SER B N 1
ATOM 11735 C CA . SER B 1 710 ? -26.75 -35 -38.562 1 81.62 710 SER B CA 1
ATOM 11736 C C . SER B 1 710 ? -26.219 -35.25 -37.156 1 81.62 710 SER B C 1
ATOM 11738 O O . SER B 1 710 ? -25.094 -34.844 -36.844 1 81.62 710 SER B O 1
ATOM 11740 N N . PRO B 1 711 ? -26.984 -35.781 -36.312 1 86.19 711 PRO B N 1
ATOM 11741 C CA . PRO B 1 711 ? -26.516 -36.156 -34.969 1 86.19 711 PRO B CA 1
ATOM 11742 C C . PRO B 1 711 ? -25.406 -37.188 -35 1 86.19 711 PRO B C 1
ATOM 11744 O O . PRO B 1 711 ? -24.688 -37.375 -34 1 86.19 711 PRO B O 1
ATOM 11747 N N . ASP B 1 712 ? -25.203 -37.875 -36.125 1 85.56 712 ASP B N 1
ATOM 11748 C CA . ASP B 1 712 ? -24.203 -38.938 -36.219 1 85.56 712 ASP B CA 1
ATOM 11749 C C . ASP B 1 712 ? -22.875 -38.406 -36.719 1 85.56 712 ASP B C 1
ATOM 11751 O O . ASP B 1 712 ? -21.891 -39.125 -36.844 1 85.56 712 ASP B O 1
ATOM 11755 N N . ALA B 1 713 ? -22.844 -37.062 -36.812 1 86.88 713 ALA B N 1
ATOM 11756 C CA . ALA B 1 713 ? -21.594 -36.469 -37.25 1 86.88 713 ALA B CA 1
ATOM 11757 C C . ALA B 1 713 ? -20.516 -36.531 -36.156 1 86.88 713 ALA B C 1
ATOM 11759 O O . ALA B 1 713 ? -20.828 -36.344 -35 1 86.88 713 ALA B O 1
ATOM 11760 N N . LEU B 1 714 ? -19.281 -36.875 -36.625 1 88.31 714 LEU B N 1
ATOM 11761 C CA . LEU B 1 714 ? -18.172 -36.969 -35.688 1 88.31 714 LEU B CA 1
ATOM 11762 C C . LEU B 1 714 ? -17.703 -35.562 -35.281 1 88.31 714 LEU B C 1
ATOM 11764 O O . LEU B 1 714 ? -17.609 -34.656 -36.094 1 88.31 714 LEU B O 1
ATOM 11768 N N . VAL B 1 715 ? -17.469 -35.438 -34 1 89.12 715 VAL B N 1
ATOM 11769 C CA . VAL B 1 715 ? -17 -34.156 -33.438 1 89.12 715 VAL B CA 1
ATOM 11770 C C . VAL B 1 715 ? -15.508 -34.25 -33.156 1 89.12 715 VAL B C 1
ATOM 11772 O O . VAL B 1 715 ? -15.047 -35.125 -32.438 1 89.12 715 VAL B O 1
ATOM 11775 N N . LEU B 1 716 ? -14.719 -33.312 -33.719 1 88.69 716 LEU B N 1
ATOM 11776 C CA . LEU B 1 716 ? -13.273 -33.281 -33.5 1 88.69 716 LEU B CA 1
ATOM 11777 C C . LEU B 1 716 ? -12.883 -32.062 -32.656 1 88.69 716 LEU B C 1
ATOM 11779 O O . LEU B 1 716 ? -13.172 -30.922 -33.031 1 88.69 716 LEU B O 1
ATOM 11783 N N . PHE B 1 717 ? -12.203 -32.344 -31.625 1 89.94 717 PHE B N 1
ATOM 11784 C CA . PHE B 1 717 ? -11.773 -31.25 -30.75 1 89.94 717 PHE B CA 1
ATOM 11785 C C . PHE B 1 717 ? -10.328 -30.844 -31.047 1 89.94 717 PHE B C 1
ATOM 11787 O O . PHE B 1 717 ? -9.875 -29.781 -30.641 1 89.94 717 PHE B O 1
ATOM 11794 N N . THR B 1 718 ? -9.461 -31.641 -31.609 1 82.44 718 THR B N 1
ATOM 11795 C CA . THR B 1 718 ? -8.094 -31.297 -32 1 82.44 718 THR B CA 1
ATOM 11796 C C . THR B 1 718 ? -7.922 -31.406 -33.5 1 82.44 718 THR B C 1
ATOM 11798 O O . THR B 1 718 ? -8.719 -32.062 -34.188 1 82.44 718 THR B O 1
ATOM 11801 N N . THR B 1 719 ? -6.965 -30.578 -34.125 1 69.62 719 THR B N 1
ATOM 11802 C CA . THR B 1 719 ? -6.73 -30.594 -35.562 1 69.62 719 THR B CA 1
ATOM 11803 C C . THR B 1 719 ? -5.91 -31.812 -35.969 1 69.62 719 THR B C 1
ATOM 11805 O O . THR B 1 719 ? -5.785 -32.125 -37.156 1 69.62 719 THR B O 1
ATOM 11808 N N . SER B 1 720 ? -5.086 -32.406 -35.156 1 55.59 720 SER B N 1
ATOM 11809 C CA . SER B 1 720 ? -4.227 -33.5 -35.625 1 55.59 720 SER B CA 1
ATOM 11810 C C . SER B 1 720 ? -5.051 -34.656 -36.156 1 55.59 720 SER B C 1
ATOM 11812 O O . SER B 1 720 ? -5.949 -35.156 -35.469 1 55.59 720 SER B O 1
ATOM 11814 N N . PRO B 1 721 ? -5.055 -34.812 -37.406 1 44 721 PRO B N 1
ATOM 11815 C CA . PRO B 1 721 ? -5.742 -36 -37.938 1 44 721 PRO B CA 1
ATOM 11816 C C . PRO B 1 721 ? -5.363 -37.281 -37.188 1 44 721 PRO B C 1
ATOM 11818 O O . PRO B 1 721 ? -4.188 -37.5 -36.906 1 44 721 PRO B O 1
ATOM 11821 N N . SER B 1 722 ? -5.988 -37.688 -36.312 1 41.84 722 SER B N 1
ATOM 11822 C CA . SER B 1 722 ? -5.672 -39.031 -35.844 1 41.84 722 SER B CA 1
ATOM 11823 C C . SER B 1 722 ? -5.137 -39.906 -36.969 1 41.84 722 SER B C 1
ATOM 11825 O O . SER B 1 722 ? -5.629 -39.844 -38.094 1 41.84 722 SER B O 1
ATOM 11827 N N . THR B 1 723 ? -3.826 -40.219 -36.938 1 38.12 723 THR B N 1
ATOM 11828 C CA . THR B 1 723 ? -3.254 -41.25 -37.812 1 38.12 723 THR B CA 1
ATOM 11829 C C . THR B 1 723 ? -4.301 -42.312 -38.156 1 38.12 723 THR B C 1
ATOM 11831 O O . THR B 1 723 ? -4.094 -43.125 -39.062 1 38.12 723 THR B O 1
ATOM 11834 N N . ASP B 1 724 ? -5.172 -42.531 -37.281 1 36.09 724 ASP B N 1
ATOM 11835 C CA . ASP B 1 724 ? -5.961 -43.688 -37.688 1 36.09 724 ASP B CA 1
ATOM 11836 C C . ASP B 1 724 ? -6.852 -43.375 -38.875 1 36.09 724 ASP B C 1
ATOM 11838 O O . ASP B 1 724 ? -8.07 -43.531 -38.844 1 36.09 724 ASP B O 1
ATOM 11842 N N . SER B 1 725 ? -6.598 -42.25 -39.5 1 36 725 SER B N 1
ATOM 11843 C CA . SER B 1 725 ? -7.25 -42.125 -40.781 1 36 725 SER B CA 1
ATOM 11844 C C . SER B 1 725 ? -7.004 -43.344 -41.656 1 36 725 SER B C 1
ATOM 11846 O O . SER B 1 725 ? -7.391 -43.344 -42.844 1 36 725 SER B O 1
ATOM 11848 N N . HIS B 1 726 ? -6.023 -44.156 -41.25 1 34.5 726 HIS B N 1
ATOM 11849 C CA . HIS B 1 726 ? -5.98 -45.375 -42.062 1 34.5 726 HIS B CA 1
ATOM 11850 C C . HIS B 1 726 ? -7.336 -46.094 -42.094 1 34.5 726 HIS B C 1
ATOM 11852 O O . HIS B 1 726 ? -7.566 -46.969 -42.906 1 34.5 726 HIS B O 1
ATOM 11858 N N . LEU B 1 727 ? -8.031 -45.969 -40.875 1 33.41 727 LEU B N 1
ATOM 11859 C CA . LEU B 1 727 ? -9.258 -46.75 -41 1 33.41 727 LEU B CA 1
ATOM 11860 C C . LEU B 1 727 ? -10.273 -46.062 -41.906 1 33.41 727 LEU B C 1
ATOM 11862 O O . LEU B 1 727 ? -11.352 -46.594 -42.156 1 33.41 727 LEU B O 1
ATOM 11866 N N . LEU B 1 728 ? -10.062 -44.719 -42.062 1 36.69 728 LEU B N 1
ATOM 11867 C CA . LEU B 1 728 ? -11.062 -44.188 -43 1 36.69 728 LEU B CA 1
ATOM 11868 C C . LEU B 1 728 ? -10.742 -44.594 -44.438 1 36.69 728 LEU B C 1
ATOM 11870 O O . LEU B 1 728 ? -11.422 -44.188 -45.375 1 36.69 728 LEU B O 1
ATOM 11874 N N . GLY B 1 729 ? -9.438 -45.031 -44.625 1 31.98 729 GLY B N 1
ATOM 11875 C CA . GLY B 1 729 ? -9.273 -45.344 -46.031 1 31.98 729 GLY B CA 1
ATOM 11876 C C . GLY B 1 729 ? -10.273 -46.375 -46.531 1 31.98 729 GLY B C 1
ATOM 11877 O O . GLY B 1 729 ? -10.57 -46.406 -47.75 1 31.98 729 GLY B O 1
ATOM 11878 N N . HIS B 1 730 ? -10.281 -47.594 -45.906 1 32.16 730 HIS B N 1
ATOM 11879 C CA . HIS B 1 730 ? -10.828 -48.656 -46.719 1 32.16 730 HIS B CA 1
ATOM 11880 C C . HIS B 1 730 ? -12.336 -48.531 -46.844 1 32.16 730 HIS B C 1
ATOM 11882 O O . HIS B 1 730 ? -12.977 -49.344 -47.5 1 32.16 730 HIS B O 1
ATOM 11888 N N . ASN B 1 731 ? -13.062 -48.094 -45.844 1 31.09 731 ASN B N 1
ATOM 11889 C CA . ASN B 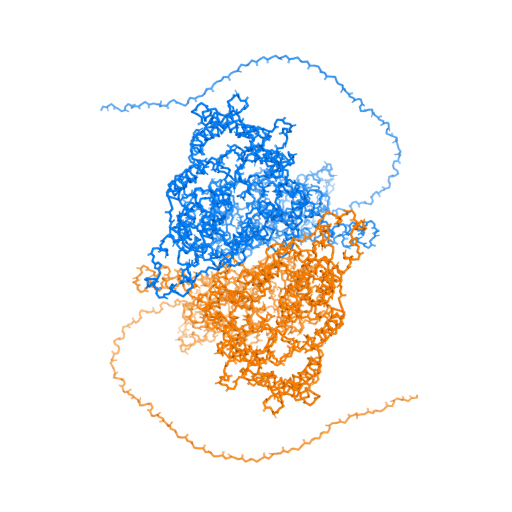1 731 ? -14.453 -48.188 -46.281 1 31.09 731 ASN B CA 1
ATOM 11890 C C . ASN B 1 731 ? -14.75 -47.188 -47.438 1 31.09 731 ASN B C 1
ATOM 11892 O O . ASN B 1 731 ? -14.953 -46 -47.188 1 31.09 731 ASN B O 1
ATOM 11896 N N . SER B 1 732 ? -13.953 -47.219 -48.562 1 30.52 732 SER B N 1
ATOM 11897 C CA . SER B 1 732 ? -14.242 -46.688 -49.875 1 30.52 732 SER B CA 1
ATOM 11898 C C . SER B 1 732 ? -15.742 -46.625 -50.125 1 30.52 732 SER B C 1
ATOM 11900 O O . SER B 1 732 ? -16.531 -47.25 -49.438 1 30.52 732 SER B O 1
ATOM 11902 N N . LEU B 1 733 ? -16.094 -46.531 -51.531 1 32.53 733 LEU B N 1
ATOM 11903 C CA . LEU B 1 733 ? -17.141 -46.281 -52.531 1 32.53 733 LEU B CA 1
ATOM 11904 C C . LEU B 1 733 ? -18.203 -47.375 -52.469 1 32.53 733 LEU B C 1
ATOM 11906 O O . LEU B 1 733 ? -18.266 -48.25 -53.344 1 32.53 733 LEU B O 1
ATOM 11910 N N . GLY B 1 734 ? -18.453 -48.219 -51.531 1 31.14 734 GLY B N 1
ATOM 11911 C CA . GLY B 1 734 ? -19.672 -48.781 -52.125 1 31.14 734 GLY B CA 1
ATOM 11912 C C . GLY B 1 734 ? -20.688 -47.719 -52.531 1 31.14 734 GLY B C 1
ATOM 11913 O O . GLY B 1 734 ? -20.641 -46.594 -52.031 1 31.14 734 GLY B O 1
ATOM 11914 N N . GLU B 1 735 ? -21.406 -47.812 -53.719 1 34.28 735 GLU B N 1
ATOM 11915 C CA . GLU B 1 735 ? -22.328 -47.094 -54.562 1 34.28 735 GLU B CA 1
ATOM 11916 C C . GLU B 1 735 ? -23.312 -46.281 -53.719 1 34.28 735 GLU B C 1
ATOM 11918 O O . GLU B 1 735 ? -24.062 -45.438 -54.25 1 34.28 735 GLU B O 1
ATOM 11923 N N . GLY B 1 736 ? -23.906 -46.844 -52.625 1 34.72 736 GLY B N 1
ATOM 11924 C CA . GLY B 1 736 ? -25.094 -46.125 -52.188 1 34.72 736 GLY B CA 1
ATOM 11925 C C . GLY B 1 736 ? -24.797 -44.719 -51.656 1 34.72 736 GLY B C 1
ATOM 11926 O O . GLY B 1 736 ? -23.656 -44.438 -51.25 1 34.72 736 GLY B O 1
ATOM 11927 N N . GLY B 1 737 ? -25.453 -43.594 -52.125 1 36.53 737 GLY B N 1
ATOM 11928 C CA . GLY B 1 737 ? -25.641 -42.156 -52.031 1 36.53 737 GLY B CA 1
ATOM 11929 C C . GLY B 1 737 ? -25.422 -41.625 -50.625 1 36.53 737 GLY B C 1
ATOM 11930 O O . GLY B 1 737 ? -25.859 -40.531 -50.281 1 36.53 737 GLY B O 1
ATOM 11931 N N . SER B 1 738 ? -25.219 -42.438 -49.594 1 37.84 738 SER B N 1
ATOM 11932 C CA . SER B 1 738 ? -25.375 -41.688 -48.344 1 37.84 738 SER B CA 1
ATOM 11933 C C . SER B 1 738 ? -24.266 -40.656 -48.188 1 37.84 738 SER B C 1
ATOM 11935 O O . SER B 1 738 ? -23.109 -40.938 -48.5 1 37.84 738 SER B O 1
ATOM 11937 N N . ASN B 1 739 ? -24.453 -39.312 -48.344 1 41.97 739 ASN B N 1
ATOM 11938 C CA . ASN B 1 739 ? -23.672 -38.094 -48.094 1 41.97 739 ASN B CA 1
ATOM 11939 C C . ASN B 1 739 ? -22.656 -38.281 -46.969 1 41.97 739 ASN B C 1
ATOM 11941 O O . ASN B 1 739 ? -23.031 -38.656 -45.875 1 41.97 739 ASN B O 1
ATOM 11945 N N . PRO B 1 740 ? -21.422 -38.531 -47.156 1 49.34 740 PRO B N 1
ATOM 11946 C CA . PRO B 1 740 ? -20.391 -38.656 -46.125 1 49.34 740 PRO B CA 1
ATOM 11947 C C . PRO B 1 740 ? -20.5 -37.531 -45.062 1 49.34 740 PRO B C 1
ATOM 11949 O O . PRO B 1 740 ? -20.609 -36.375 -45.406 1 49.34 740 PRO B O 1
ATOM 11952 N N . VAL B 1 741 ? -21.125 -37.781 -44 1 59.25 741 VAL B N 1
ATOM 11953 C CA . VAL B 1 741 ? -21.297 -36.844 -42.906 1 59.25 741 VAL B CA 1
ATOM 11954 C C . VAL B 1 741 ? -19.953 -36.219 -42.531 1 59.25 741 VAL B C 1
ATOM 11956 O O . VAL B 1 741 ? -19 -36.906 -42.219 1 59.25 741 VAL B O 1
ATOM 11959 N N . CYS B 1 742 ? -19.562 -35.031 -42.969 1 67.88 742 CYS B N 1
ATOM 11960 C CA . CYS B 1 742 ? -18.375 -34.219 -42.688 1 67.88 742 CYS B CA 1
ATOM 11961 C C . CYS B 1 742 ? -18.188 -34 -41.188 1 67.88 742 CYS B C 1
ATOM 11963 O O . CYS B 1 742 ? -19.141 -33.688 -40.469 1 67.88 742 CYS B O 1
ATOM 11965 N N . PRO B 1 743 ? -16.953 -34.438 -40.656 1 82.75 743 PRO B N 1
ATOM 11966 C CA . PRO B 1 743 ? -16.703 -34.219 -39.25 1 82.75 743 PRO B CA 1
ATOM 11967 C C . PRO B 1 743 ? -16.75 -32.719 -38.844 1 82.75 743 PRO B C 1
ATOM 11969 O O . PRO B 1 743 ? -16.438 -31.859 -39.656 1 82.75 743 PRO B O 1
ATOM 11972 N N . LEU B 1 744 ? -17.328 -32.438 -37.719 1 85.5 744 LEU B N 1
ATOM 11973 C CA . LEU B 1 744 ? -17.469 -31.094 -37.188 1 85.5 744 LEU B CA 1
ATOM 11974 C C . LEU B 1 744 ? -16.219 -30.719 -36.375 1 85.5 744 LEU B C 1
ATOM 11976 O O . LEU B 1 744 ? -15.805 -31.453 -35.469 1 85.5 744 LEU B O 1
ATOM 11980 N N . GLN B 1 745 ? -15.578 -29.609 -36.625 1 84.81 745 GLN B N 1
ATOM 11981 C CA . GLN B 1 745 ? -14.344 -29.188 -35.969 1 84.81 745 GLN B CA 1
ATOM 11982 C C . GLN B 1 745 ? -14.625 -28.156 -34.875 1 84.81 745 GLN B C 1
ATOM 11984 O O . GLN B 1 745 ? -15.164 -27.078 -35.156 1 84.81 745 GLN B O 1
ATOM 11989 N N . PHE B 1 746 ? -14.25 -28.5 -33.688 1 88.19 746 PHE B N 1
ATOM 11990 C CA . PHE B 1 746 ? -14.422 -27.594 -32.531 1 88.19 746 PHE B CA 1
ATOM 11991 C C . PHE B 1 746 ? -13.07 -27.266 -31.906 1 88.19 746 PHE B C 1
ATOM 11993 O O . PHE B 1 746 ? -13.008 -26.922 -30.734 1 88.19 746 PHE B O 1
ATOM 12000 N N . SER B 1 747 ? -11.977 -27.328 -32.562 1 86.31 747 SER B N 1
ATOM 12001 C CA . SER B 1 747 ? -10.633 -27.156 -32.031 1 86.31 747 SER B CA 1
ATOM 12002 C C . SER B 1 747 ? -10.406 -25.703 -31.578 1 86.31 747 SER B C 1
ATOM 12004 O O . SER B 1 747 ? -9.602 -25.453 -30.688 1 86.31 747 SER B O 1
ATOM 12006 N N . LYS B 1 748 ? -11.133 -24.797 -32 1 82.5 748 LYS B N 1
ATOM 12007 C CA . LYS B 1 748 ? -10.898 -23.391 -31.75 1 82.5 748 LYS B CA 1
ATOM 12008 C C . LYS B 1 748 ? -11.422 -22.984 -30.375 1 82.5 748 LYS B C 1
ATOM 12010 O O . LYS B 1 748 ? -10.977 -21.984 -29.812 1 82.5 748 LYS B O 1
ATOM 12015 N N . ILE B 1 749 ? -12.32 -23.719 -29.828 1 86.88 749 ILE B N 1
ATOM 12016 C CA . ILE B 1 749 ? -12.906 -23.328 -28.547 1 86.88 749 ILE B CA 1
ATOM 12017 C C . ILE B 1 749 ? -12.242 -24.125 -27.422 1 86.88 749 ILE B C 1
ATOM 12019 O O . ILE B 1 749 ? -12.562 -23.922 -26.25 1 86.88 749 ILE B O 1
ATOM 12023 N N . VAL B 1 750 ? -11.312 -24.969 -27.812 1 89.38 750 VAL B N 1
ATOM 12024 C CA . VAL B 1 750 ? -10.68 -25.828 -26.812 1 89.38 750 VAL B CA 1
ATOM 12025 C C . VAL B 1 750 ? -9.445 -25.125 -26.234 1 89.38 750 VAL B C 1
ATOM 12027 O O . VAL B 1 750 ? -8.656 -24.547 -26.984 1 89.38 750 VAL B O 1
ATOM 12030 N N . ASP B 1 751 ? -9.406 -25.141 -24.938 1 88.5 751 ASP B N 1
ATOM 12031 C CA . ASP B 1 751 ? -8.188 -24.703 -24.266 1 88.5 751 ASP B CA 1
ATOM 12032 C C . ASP B 1 751 ? -7.16 -25.844 -24.219 1 88.5 751 ASP B C 1
ATOM 12034 O O . ASP B 1 751 ? -7.336 -26.812 -23.469 1 88.5 751 ASP B O 1
ATOM 12038 N N . LEU B 1 752 ? -6.109 -25.672 -24.906 1 86.94 752 LEU B N 1
ATOM 12039 C CA . LEU B 1 752 ? -5.117 -26.734 -25.047 1 86.94 752 LEU B CA 1
ATOM 12040 C C . LEU B 1 752 ? -4.098 -26.672 -23.922 1 86.94 752 LEU B C 1
ATOM 12042 O O . LEU B 1 752 ? -3.242 -27.547 -23.797 1 86.94 752 LEU B O 1
ATOM 12046 N N . SER B 1 753 ? -4.203 -25.719 -23.094 1 87.62 753 SER B N 1
ATOM 12047 C CA . SER B 1 753 ? -3.223 -25.594 -22.031 1 87.62 753 SER B CA 1
ATOM 12048 C C . SER B 1 753 ? -3.896 -25.281 -20.703 1 87.62 753 SER B C 1
ATOM 12050 O O . SER B 1 753 ? -3.529 -24.312 -20.016 1 87.62 753 SER B O 1
ATOM 12052 N N . PRO B 1 754 ? -4.703 -26.156 -20.281 1 90.12 754 PRO B N 1
ATOM 12053 C CA . PRO B 1 754 ? -5.289 -25.938 -18.969 1 90.12 754 PRO B CA 1
ATOM 12054 C C . PRO B 1 754 ? -4.281 -26.125 -17.828 1 90.12 754 PRO B C 1
ATOM 12056 O O . PRO B 1 754 ? -3.277 -26.828 -18.016 1 90.12 754 PRO B O 1
ATOM 12059 N N . VAL B 1 755 ? -4.484 -25.516 -16.688 1 91.38 755 VAL B N 1
ATOM 12060 C CA . VAL B 1 755 ? -3.602 -25.672 -15.547 1 91.38 755 VAL B CA 1
ATOM 12061 C C . VAL B 1 755 ? -3.826 -27.047 -14.906 1 91.38 755 VAL B C 1
ATOM 12063 O O . VAL B 1 755 ? -4.965 -27.422 -14.609 1 91.38 755 VAL B O 1
ATOM 12066 N N . THR B 1 756 ? -2.775 -27.812 -14.75 1 92.56 756 THR B N 1
ATOM 12067 C CA . THR B 1 756 ? -2.855 -29.141 -14.18 1 92.56 756 THR B CA 1
ATOM 12068 C C . THR B 1 756 ? -1.974 -29.266 -12.938 1 92.56 756 THR B C 1
ATOM 12070 O O . THR B 1 756 ? -0.962 -28.562 -12.828 1 92.56 756 THR B O 1
ATOM 12073 N N . ILE B 1 757 ? -2.441 -30.078 -12.031 1 93.06 757 ILE B N 1
ATOM 12074 C CA . ILE B 1 757 ? -1.664 -30.375 -10.828 1 93.06 757 ILE B CA 1
ATOM 12075 C C . ILE B 1 757 ? -1.623 -31.891 -10.602 1 93.06 757 ILE B C 1
ATOM 12077 O O . ILE B 1 757 ? -2.484 -32.625 -11.094 1 93.06 757 ILE B O 1
ATOM 12081 N N . ALA B 1 758 ? -0.576 -32.312 -9.852 1 91.69 758 ALA B N 1
ATOM 12082 C CA . ALA B 1 758 ? -0.456 -33.719 -9.523 1 91.69 758 ALA B CA 1
ATOM 12083 C C . ALA B 1 758 ? -1.362 -34.094 -8.359 1 91.69 758 ALA B C 1
ATOM 12085 O O . ALA B 1 758 ? -1.735 -33.25 -7.555 1 91.69 758 ALA B O 1
ATOM 12086 N N . ASP B 1 759 ? -1.711 -35.344 -8.258 1 91.5 759 ASP B N 1
ATOM 12087 C CA . ASP B 1 759 ? -2.602 -35.844 -7.211 1 91.5 759 ASP B CA 1
ATOM 12088 C C . ASP B 1 759 ? -1.954 -35.719 -5.836 1 91.5 759 ASP B C 1
ATOM 12090 O O . ASP B 1 759 ? -2.645 -35.5 -4.836 1 91.5 759 ASP B O 1
ATOM 12094 N N . LYS B 1 760 ? -0.656 -35.688 -5.801 1 89.69 760 LYS B N 1
ATOM 12095 C CA . LYS B 1 760 ? 0.046 -35.656 -4.523 1 89.69 760 LYS B CA 1
ATOM 12096 C C . LYS B 1 760 ? 0.417 -34.219 -4.141 1 89.69 760 LYS B C 1
ATOM 12098 O O . LYS B 1 760 ? 1.109 -34 -3.146 1 89.69 760 LYS B O 1
ATOM 12103 N N . THR B 1 761 ? -0.127 -33.312 -4.883 1 91.81 761 THR B N 1
ATOM 12104 C CA . THR B 1 761 ? 0.144 -31.906 -4.547 1 91.81 761 THR B CA 1
ATOM 12105 C C . THR B 1 761 ? -0.564 -31.516 -3.254 1 91.81 761 THR B C 1
ATOM 12107 O O . THR B 1 761 ? -1.765 -31.75 -3.1 1 91.81 761 THR B O 1
ATOM 12110 N N . PRO B 1 762 ? 0.223 -30.953 -2.352 1 90.19 762 PRO B N 1
ATOM 12111 C CA . PRO B 1 762 ? -0.421 -30.484 -1.124 1 90.19 762 PRO B CA 1
ATOM 12112 C C . PRO B 1 762 ? -1.475 -29.406 -1.385 1 90.19 762 PRO B C 1
ATOM 12114 O O . PRO B 1 762 ? -1.28 -28.547 -2.244 1 90.19 762 PRO B O 1
ATOM 12117 N N . MET B 1 763 ? -2.551 -29.438 -0.64 1 91.19 763 MET B N 1
ATOM 12118 C CA . MET B 1 763 ? -3.646 -28.5 -0.831 1 91.19 763 MET B CA 1
ATOM 12119 C C . MET B 1 763 ? -3.189 -27.062 -0.544 1 91.19 763 MET B C 1
ATOM 12121 O O . MET B 1 763 ? -3.74 -26.109 -1.095 1 91.19 763 MET B O 1
ATOM 12125 N N . GLU B 1 764 ? -2.225 -26.953 0.229 1 88.75 764 GLU B N 1
ATOM 12126 C CA . GLU B 1 764 ? -1.687 -25.625 0.502 1 88.75 764 GLU B CA 1
ATOM 12127 C C . GLU B 1 764 ? -1.178 -24.969 -0.774 1 88.75 764 GLU B C 1
ATOM 12129 O O . GLU B 1 764 ? -1.385 -23.766 -0.983 1 88.75 764 GLU B O 1
ATOM 12134 N N . THR B 1 765 ? -0.542 -25.703 -1.562 1 88.88 765 THR B N 1
ATOM 12135 C CA . THR B 1 765 ? -0.041 -25.203 -2.838 1 88.88 765 THR B CA 1
ATOM 12136 C C . THR B 1 765 ? -1.191 -24.938 -3.803 1 88.88 765 THR B C 1
ATOM 12138 O O . THR B 1 765 ? -1.163 -23.953 -4.555 1 88.88 765 THR B O 1
ATOM 12141 N N . VAL B 1 766 ? -2.125 -25.828 -3.727 1 92.44 766 VAL B N 1
ATOM 12142 C CA . VAL B 1 766 ? -3.285 -25.672 -4.598 1 92.44 766 VAL B CA 1
ATOM 12143 C C . VAL B 1 766 ? -4.016 -24.375 -4.266 1 92.44 766 VAL B C 1
ATOM 12145 O O . VAL B 1 766 ? -4.379 -23.609 -5.164 1 92.44 766 VAL B O 1
ATOM 12148 N N . VAL B 1 767 ? -4.199 -24.156 -3.012 1 91.19 767 VAL B N 1
ATOM 12149 C CA . VAL B 1 767 ? -4.883 -22.938 -2.562 1 91.19 767 VAL B CA 1
ATOM 12150 C C . VAL B 1 767 ? -4.086 -21.703 -2.986 1 91.19 767 VAL B C 1
ATOM 12152 O O . VAL B 1 767 ? -4.66 -20.719 -3.426 1 91.19 767 VAL B O 1
ATOM 12155 N N . ASP B 1 768 ? -2.84 -21.766 -2.875 1 88.44 768 ASP B N 1
ATOM 12156 C CA . ASP B 1 768 ? -1.981 -20.656 -3.283 1 88.44 768 ASP B CA 1
ATOM 12157 C C . ASP B 1 768 ? -2.117 -20.375 -4.777 1 88.44 768 ASP B C 1
ATOM 12159 O O . ASP B 1 768 ? -2.074 -19.219 -5.207 1 88.44 768 ASP B O 1
ATOM 12163 N N . MET B 1 769 ? -2.234 -21.391 -5.535 1 90.19 769 MET B N 1
ATOM 12164 C CA . MET B 1 769 ? -2.4 -21.234 -6.977 1 90.19 769 MET B CA 1
ATOM 12165 C C . MET B 1 769 ? -3.727 -20.547 -7.301 1 90.19 769 MET B C 1
ATOM 12167 O O . MET B 1 769 ? -3.783 -19.672 -8.164 1 90.19 769 MET B O 1
ATOM 12171 N N . PHE B 1 770 ? -4.742 -21 -6.586 1 90.88 770 PHE B N 1
ATOM 12172 C CA . PHE B 1 770 ? -6.047 -20.391 -6.816 1 90.88 770 PHE B CA 1
ATOM 12173 C C . PHE B 1 770 ? -6.035 -18.922 -6.426 1 90.88 770 PHE B C 1
ATOM 12175 O O . PHE B 1 770 ? -6.609 -18.078 -7.121 1 90.88 770 PHE B O 1
ATOM 12182 N N . ARG B 1 771 ? -5.352 -18.625 -5.406 1 87.62 771 ARG B N 1
ATOM 12183 C CA . ARG B 1 771 ? -5.32 -17.266 -4.879 1 87.62 771 ARG B CA 1
ATOM 12184 C C . ARG B 1 771 ? -4.477 -16.359 -5.762 1 87.62 771 ARG B C 1
ATOM 12186 O O . ARG B 1 771 ? -4.902 -15.258 -6.109 1 87.62 771 ARG B O 1
ATOM 12193 N N . LYS B 1 772 ? -3.383 -16.797 -6.109 1 87.06 772 LYS B N 1
ATOM 12194 C CA . LYS B 1 772 ? -2.406 -15.922 -6.758 1 87.06 772 LYS B CA 1
ATOM 12195 C C . LYS B 1 772 ? -2.641 -15.859 -8.266 1 87.06 772 LYS B C 1
ATOM 12197 O O . LYS B 1 772 ? -2.443 -14.812 -8.883 1 87.06 772 LYS B O 1
ATOM 12202 N N . LEU B 1 773 ? -3.092 -16.953 -8.852 1 88.5 773 LEU B N 1
ATOM 12203 C CA . LEU B 1 773 ? -3.285 -16.969 -10.297 1 88.5 773 LEU B CA 1
ATOM 12204 C C . LEU B 1 773 ? -4.734 -16.656 -10.664 1 88.5 773 LEU B C 1
ATOM 12206 O O . LEU B 1 773 ? -5.039 -16.375 -11.82 1 88.5 773 LEU B O 1
ATOM 12210 N N . GLY B 1 774 ? -5.586 -16.703 -9.719 1 88.19 774 GLY B N 1
ATOM 12211 C CA . GLY B 1 774 ? -6.992 -16.453 -9.992 1 88.19 774 GLY B CA 1
ATOM 12212 C C . GLY B 1 774 ? -7.633 -17.516 -10.852 1 88.19 774 GLY B C 1
ATOM 12213 O O . GLY B 1 774 ? -8.336 -17.203 -11.82 1 88.19 774 GLY B O 1
ATOM 12214 N N . LEU B 1 775 ? -7.418 -18.75 -10.477 1 90.56 775 LEU B N 1
ATOM 12215 C CA . LEU B 1 775 ? -7.91 -19.859 -11.266 1 90.56 775 LEU B CA 1
ATOM 12216 C C . LEU B 1 775 ? -9.383 -20.141 -10.961 1 90.56 775 LEU B C 1
ATOM 12218 O O . LEU B 1 775 ? -9.836 -19.906 -9.844 1 90.56 775 LEU B O 1
ATOM 12222 N N . ARG B 1 776 ? -10.07 -20.578 -11.984 1 90.5 776 ARG B N 1
ATOM 12223 C CA . ARG B 1 776 ? -11.438 -21.062 -11.805 1 90.5 776 ARG B CA 1
ATOM 12224 C C . ARG B 1 776 ? -11.453 -22.547 -11.461 1 90.5 776 ARG B C 1
ATOM 12226 O O . ARG B 1 776 ? -12.266 -22.984 -10.648 1 90.5 776 ARG B O 1
ATOM 12233 N N . GLN B 1 777 ? -10.586 -23.266 -12.109 1 92.25 777 GLN B N 1
ATOM 12234 C CA . GLN B 1 777 ? -10.469 -24.703 -11.891 1 92.25 777 GLN B CA 1
ATOM 12235 C C . GLN B 1 777 ? -9.07 -25.203 -12.25 1 92.25 777 GLN B C 1
ATOM 12237 O O . GLN B 1 777 ? -8.32 -24.516 -12.953 1 92.25 777 GLN B O 1
ATOM 12242 N N . THR B 1 778 ? -8.734 -26.266 -11.703 1 94 778 THR B N 1
ATOM 12243 C CA . THR B 1 778 ? -7.508 -26.969 -12.055 1 94 778 THR B CA 1
ATOM 12244 C C . THR B 1 778 ? -7.766 -28.469 -12.211 1 94 778 THR B C 1
ATOM 12246 O O . THR B 1 778 ? -8.695 -29.016 -11.609 1 94 778 THR B O 1
ATOM 12249 N N . LEU B 1 779 ? -7.031 -29.078 -13.141 1 95.19 779 LEU B N 1
ATOM 12250 C CA . LEU B 1 779 ? -7.191 -30.516 -13.398 1 95.19 779 LEU B CA 1
ATOM 12251 C C . LEU B 1 779 ? -6.125 -31.312 -12.656 1 95.19 779 LEU B C 1
ATOM 12253 O O . LEU B 1 779 ? -4.965 -30.906 -12.594 1 95.19 779 LEU B O 1
ATOM 12257 N N . VAL B 1 780 ? -6.559 -32.375 -12.062 1 94.5 780 VAL B N 1
ATOM 12258 C CA . VAL B 1 780 ? -5.656 -33.25 -11.305 1 94.5 780 VAL B CA 1
ATOM 12259 C C . VAL B 1 780 ? -5.25 -34.438 -12.141 1 94.5 780 VAL B C 1
ATOM 12261 O O . VAL B 1 780 ? -6.105 -35.156 -12.68 1 94.5 780 VAL B O 1
ATOM 12264 N N . THR B 1 781 ? -3.979 -34.688 -12.234 1 91.19 781 THR B N 1
ATOM 12265 C CA . THR B 1 781 ? -3.465 -35.812 -13.039 1 91.19 781 THR B CA 1
ATOM 12266 C C . THR B 1 781 ? -2.518 -36.688 -12.211 1 91.19 781 THR B C 1
ATOM 12268 O O . THR B 1 781 ? -1.995 -36.219 -11.188 1 91.19 781 THR B O 1
ATOM 12271 N N . HIS B 1 782 ? -2.432 -37.906 -12.508 1 88.5 782 HIS B N 1
ATOM 12272 C CA . HIS B 1 782 ? -1.437 -38.844 -12 1 88.5 782 HIS B CA 1
ATOM 12273 C C . HIS B 1 782 ? -0.63 -39.438 -13.141 1 88.5 782 HIS B C 1
ATOM 12275 O O . HIS B 1 782 ? -1.166 -40.219 -13.945 1 88.5 782 HIS B O 1
ATOM 12281 N N . ASN B 1 783 ? 0.619 -39.156 -13.227 1 82.62 783 ASN B N 1
ATOM 12282 C CA . ASN B 1 783 ? 1.469 -39.625 -14.32 1 82.62 783 ASN B CA 1
ATOM 12283 C C . ASN B 1 783 ? 0.86 -39.312 -15.68 1 82.62 783 ASN B C 1
ATOM 12285 O O . ASN B 1 783 ? 0.805 -40.188 -16.562 1 82.62 783 ASN B O 1
ATOM 12289 N N . GLY B 1 784 ? 0.191 -38.125 -15.812 1 82.25 784 GLY B N 1
ATOM 12290 C CA . GLY B 1 784 ? -0.37 -37.688 -17.078 1 82.25 784 GLY B CA 1
ATOM 12291 C C . GLY B 1 784 ? -1.825 -38.062 -17.25 1 82.25 784 GLY B C 1
ATOM 12292 O O . GLY B 1 784 ? -2.516 -37.531 -18.125 1 82.25 784 GLY B O 1
ATOM 12293 N N . ARG B 1 785 ? -2.264 -39.031 -16.5 1 87.12 785 ARG B N 1
ATOM 12294 C CA . ARG B 1 785 ? -3.648 -39.469 -16.594 1 87.12 785 ARG B CA 1
ATOM 12295 C C . ARG B 1 785 ? -4.566 -38.594 -15.758 1 87.12 785 ARG B C 1
ATOM 12297 O O . ARG B 1 785 ? -4.234 -38.219 -14.625 1 87.12 785 ARG B O 1
ATOM 12304 N N . LEU B 1 786 ? -5.715 -38.312 -16.328 1 91.88 786 LEU B N 1
ATOM 12305 C CA . LEU B 1 786 ? -6.664 -37.438 -15.656 1 91.88 786 LEU B CA 1
ATOM 12306 C C . LEU B 1 786 ? -7.406 -38.188 -14.555 1 91.88 786 LEU B C 1
ATOM 12308 O O . LEU B 1 786 ? -7.953 -39.25 -14.789 1 91.88 786 LEU B O 1
ATOM 12312 N N . LEU B 1 787 ? -7.375 -37.594 -13.367 1 90.44 787 LEU B N 1
ATOM 12313 C CA . LEU B 1 787 ? -8.031 -38.219 -12.234 1 90.44 787 LEU B CA 1
ATOM 12314 C C . LEU B 1 787 ? -9.273 -37.438 -11.82 1 90.44 787 LEU B C 1
ATOM 12316 O O . LEU B 1 787 ? -10.258 -38.031 -11.352 1 90.44 787 LEU B O 1
ATOM 12320 N N . GLY B 1 788 ? -9.172 -36.156 -11.938 1 93.44 788 GLY B N 1
ATOM 12321 C CA . GLY B 1 788 ? -10.281 -35.344 -11.469 1 93.44 788 GLY B CA 1
ATOM 12322 C C . GLY B 1 788 ? -10.086 -33.875 -11.719 1 93.44 788 GLY B C 1
ATOM 12323 O O . GLY B 1 788 ? -9.234 -33.469 -12.508 1 93.44 788 GLY B O 1
ATOM 12324 N N . ILE B 1 789 ? -11.117 -33.094 -11.141 1 94.56 789 ILE B N 1
ATOM 12325 C CA . ILE B 1 789 ? -11.125 -31.641 -11.289 1 94.56 789 ILE B CA 1
ATOM 12326 C C . ILE B 1 789 ? -11.336 -30.969 -9.93 1 94.56 789 ILE B C 1
ATOM 12328 O O . ILE B 1 789 ? -12.055 -31.5 -9.086 1 94.56 789 ILE B O 1
ATOM 12332 N N . ILE B 1 790 ? -10.609 -29.922 -9.711 1 94.56 790 ILE B N 1
ATOM 12333 C CA . ILE B 1 790 ? -10.812 -29.109 -8.516 1 94.56 790 ILE B CA 1
ATOM 12334 C C . ILE B 1 790 ? -11.258 -27.703 -8.914 1 94.56 790 ILE B C 1
ATOM 12336 O O . ILE B 1 790 ? -10.555 -27.016 -9.656 1 94.56 790 ILE B O 1
ATOM 12340 N N . THR B 1 791 ? -12.414 -27.281 -8.469 1 91.88 791 THR B N 1
ATOM 12341 C CA . THR B 1 791 ? -12.891 -25.922 -8.695 1 91.88 791 THR B CA 1
ATOM 12342 C C . THR B 1 791 ? -12.672 -25.062 -7.461 1 91.88 791 THR B C 1
ATOM 12344 O O . THR B 1 791 ? -12.391 -25.578 -6.379 1 91.88 791 THR B O 1
ATOM 12347 N N . LYS B 1 792 ? -12.742 -23.781 -7.672 1 90.12 792 LYS B N 1
ATOM 12348 C CA . LYS B 1 792 ? -12.602 -22.859 -6.547 1 90.12 792 LYS B CA 1
ATOM 12349 C C . LYS B 1 792 ? -13.648 -23.125 -5.477 1 90.12 792 LYS B C 1
ATOM 12351 O O . LYS B 1 792 ? -13.375 -23.016 -4.281 1 90.12 792 LYS B O 1
ATOM 12356 N N . LYS B 1 793 ? -14.812 -23.438 -5.867 1 87.62 793 LYS B N 1
ATOM 12357 C CA . LYS B 1 793 ? -15.898 -23.75 -4.938 1 87.62 793 LYS B CA 1
ATOM 12358 C C . LYS B 1 793 ? -15.594 -25.016 -4.148 1 87.62 793 LYS B C 1
ATOM 12360 O O . LYS B 1 793 ? -15.969 -25.125 -2.977 1 87.62 793 LYS B O 1
ATOM 12365 N N . ASP B 1 794 ? -14.938 -25.984 -4.785 1 89.38 794 ASP B N 1
ATOM 12366 C CA . ASP B 1 794 ? -14.531 -27.203 -4.086 1 89.38 794 ASP B CA 1
ATOM 12367 C C . ASP B 1 794 ? -13.539 -26.875 -2.969 1 89.38 794 ASP B C 1
ATOM 12369 O O . ASP B 1 794 ? -13.602 -27.469 -1.888 1 89.38 794 ASP B O 1
ATOM 12373 N N . VAL B 1 795 ? -12.672 -26.016 -3.34 1 89.81 795 VAL B N 1
ATOM 12374 C CA . VAL B 1 795 ? -11.672 -25.609 -2.357 1 89.81 795 VAL B CA 1
ATOM 12375 C C . VAL B 1 795 ? -12.352 -24.953 -1.16 1 89.81 795 VAL B C 1
ATOM 12377 O O . VAL B 1 795 ? -12.023 -25.25 -0.01 1 89.81 795 VAL B O 1
ATOM 12380 N N . LEU B 1 796 ? -13.289 -24.141 -1.397 1 88.44 796 LEU B N 1
ATOM 12381 C CA . LEU B 1 796 ? -14 -23.438 -0.339 1 88.44 796 LEU B CA 1
ATOM 12382 C C . LEU B 1 796 ? -14.812 -24.406 0.512 1 88.44 796 LEU B C 1
ATOM 12384 O O . LEU B 1 796 ? -14.844 -24.281 1.739 1 88.44 796 LEU B O 1
ATOM 12388 N N . ARG B 1 797 ? -15.43 -25.359 -0.127 1 87.5 797 ARG B N 1
ATOM 12389 C CA . ARG B 1 797 ? -16.188 -26.375 0.591 1 87.5 797 ARG B CA 1
ATOM 12390 C C . ARG B 1 797 ? -15.281 -27.219 1.492 1 87.5 797 ARG B C 1
ATOM 12392 O O . ARG B 1 797 ? -15.656 -27.547 2.615 1 87.5 797 ARG B O 1
ATOM 12399 N N . HIS B 1 798 ? -14.164 -27.531 0.938 1 87.81 798 HIS B N 1
ATOM 12400 C CA . HIS B 1 798 ? -13.211 -28.328 1.703 1 87.81 798 HIS B CA 1
ATOM 12401 C C . HIS B 1 798 ? -12.734 -27.578 2.938 1 87.81 798 HIS B C 1
ATOM 12403 O O . HIS B 1 798 ? -12.617 -28.156 4.02 1 87.81 798 HIS B O 1
ATOM 12409 N N . ILE B 1 799 ? -12.469 -26.359 2.777 1 86.19 799 ILE B N 1
ATOM 12410 C CA . ILE B 1 799 ? -12 -25.547 3.887 1 86.19 799 ILE B CA 1
ATOM 12411 C C . ILE B 1 799 ? -13.078 -25.453 4.961 1 86.19 799 ILE B C 1
ATOM 12413 O O . ILE B 1 799 ? -12.789 -25.578 6.152 1 86.19 799 ILE B O 1
ATOM 12417 N N . LYS B 1 800 ? -14.273 -25.297 4.602 1 84.38 800 LYS B N 1
ATOM 12418 C CA . LYS B 1 800 ? -15.383 -25.203 5.551 1 84.38 800 LYS B CA 1
ATOM 12419 C C . LYS B 1 800 ? -15.594 -26.547 6.27 1 84.38 800 LYS B C 1
ATOM 12421 O O . LYS B 1 800 ? -15.906 -26.562 7.461 1 84.38 800 LYS B O 1
ATOM 12426 N N . ARG B 1 801 ? -15.398 -27.547 5.547 1 82.62 801 ARG B N 1
ATOM 12427 C CA . ARG B 1 801 ? -15.539 -28.875 6.148 1 82.62 801 ARG B CA 1
ATOM 12428 C C . ARG B 1 801 ? -14.469 -29.109 7.211 1 82.62 801 ARG B C 1
ATOM 12430 O O . ARG B 1 801 ? -14.75 -29.672 8.273 1 82.62 801 ARG B O 1
ATOM 12437 N N . MET B 1 802 ? -13.367 -28.75 6.852 1 82.75 802 MET B N 1
ATOM 12438 C CA . MET B 1 802 ? -12.258 -28.938 7.789 1 82.75 802 MET B CA 1
ATOM 12439 C C . MET B 1 802 ? -12.445 -28.062 9.023 1 82.75 802 MET B C 1
ATOM 12441 O O . MET B 1 802 ? -11.984 -28.422 10.109 1 82.75 802 MET B O 1
ATOM 12445 N N . ASP B 1 803 ? -13.102 -26.906 8.828 1 77.5 803 ASP B N 1
ATOM 12446 C CA . ASP B 1 803 ? -13.367 -26.016 9.953 1 77.5 803 ASP B CA 1
ATOM 12447 C C . ASP B 1 803 ? -14.648 -26.406 10.68 1 77.5 803 ASP B C 1
ATOM 12449 O O . ASP B 1 803 ? -15.133 -25.656 11.531 1 77.5 803 ASP B O 1
ATOM 12453 N N . ASN B 1 804 ? -15.219 -27.484 10.359 1 73.38 804 ASN B N 1
ATOM 12454 C CA . ASN B 1 804 ? -16.438 -28.031 10.961 1 73.38 804 ASN B CA 1
ATOM 12455 C C . ASN B 1 804 ? -17.625 -27.094 10.75 1 73.38 804 ASN B C 1
ATOM 12457 O O . ASN B 1 804 ? -18.438 -26.906 11.664 1 73.38 804 ASN B O 1
ATOM 12461 N N . GLU B 1 805 ? -17.547 -26.469 9.695 1 74.69 805 GLU B N 1
ATOM 12462 C CA . GLU B 1 805 ? -18.672 -25.641 9.289 1 74.69 805 GLU B CA 1
ATOM 12463 C C . GLU B 1 805 ? -19.469 -26.297 8.164 1 74.69 805 GLU B C 1
ATOM 12465 O O . GLU B 1 805 ? -18.969 -27.203 7.492 1 74.69 805 GLU B O 1
ATOM 12470 N N . ASP B 1 806 ? -20.719 -25.906 8.039 1 68.5 806 ASP B N 1
ATOM 12471 C CA . ASP B 1 806 ? -21.578 -26.469 6.996 1 68.5 806 ASP B CA 1
ATOM 12472 C C . ASP B 1 806 ? -21.172 -25.969 5.617 1 68.5 806 ASP B C 1
ATOM 12474 O O . ASP B 1 806 ? -21.266 -24.766 5.336 1 68.5 806 ASP B O 1
ATOM 12478 N N . PRO B 1 807 ? -20.672 -26.828 4.863 1 72.88 807 PRO B N 1
ATOM 12479 C CA . PRO B 1 807 ? -20.266 -26.422 3.516 1 72.88 807 PRO B CA 1
ATOM 12480 C C . PRO B 1 807 ? -21.438 -25.891 2.682 1 72.88 807 PRO B C 1
ATOM 12482 O O . PRO B 1 807 ? -21.219 -25.125 1.736 1 72.88 807 PRO B O 1
ATOM 12485 N N . GLU B 1 808 ? -22.562 -26.234 2.984 1 67.19 808 GLU B N 1
ATOM 12486 C CA . GLU B 1 808 ? -23.719 -25.828 2.197 1 67.19 808 GLU B CA 1
ATOM 12487 C C . GLU B 1 808 ? -24.141 -24.406 2.527 1 67.19 808 GLU B C 1
ATOM 12489 O O . GLU B 1 808 ? -25 -23.828 1.861 1 67.19 808 GLU B O 1
ATOM 12494 N N . SER B 1 809 ? -23.453 -23.828 3.396 1 64.12 809 SER B N 1
ATOM 12495 C CA . SER B 1 809 ? -23.766 -22.453 3.789 1 64.12 809 SER B CA 1
ATOM 12496 C C . SER B 1 809 ? -23.234 -21.453 2.768 1 64.12 809 SER B C 1
ATOM 12498 O O . SER B 1 809 ? -23.688 -20.297 2.732 1 64.12 809 SER B O 1
ATOM 12500 N N . ILE B 1 810 ? -22.438 -21.906 1.919 1 67.5 810 ILE B N 1
ATOM 12501 C CA . ILE B 1 810 ? -21.875 -21.016 0.911 1 67.5 810 ILE B CA 1
ATOM 12502 C C . ILE B 1 810 ? -22.781 -20.984 -0.319 1 67.5 810 ILE B C 1
ATOM 12504 O O . ILE B 1 810 ? -23.281 -22.031 -0.744 1 67.5 810 ILE B O 1
ATOM 12508 N N . LEU B 1 811 ? -23.078 -19.781 -0.734 1 57.53 811 LEU B N 1
ATOM 12509 C CA . LEU B 1 811 ? -23.906 -19.625 -1.925 1 57.53 811 LEU B CA 1
ATOM 12510 C C . LEU B 1 811 ? -23.125 -20.016 -3.18 1 57.53 811 LEU B C 1
ATOM 12512 O O . LEU B 1 811 ? -22.219 -19.297 -3.611 1 57.53 811 LEU B O 1
ATOM 12516 N N . PHE B 1 812 ? -23.328 -21.484 -3.463 1 57 812 PHE B N 1
ATOM 12517 C CA . PHE B 1 812 ? -22.719 -21.953 -4.691 1 57 812 PHE B CA 1
ATOM 12518 C C . PHE B 1 812 ? -23.75 -22.094 -5.801 1 57 812 PHE B C 1
ATOM 12520 O O . PHE B 1 812 ? -24.906 -22.406 -5.535 1 57 812 PHE B O 1
ATOM 12527 N N . ASN B 1 813 ? -23.906 -21.141 -6.727 1 47.22 813 ASN B N 1
ATOM 12528 C CA . ASN B 1 813 ? -24.797 -21.578 -7.801 1 47.22 813 ASN B CA 1
ATOM 12529 C C . ASN B 1 813 ? -24.25 -22.828 -8.492 1 47.22 813 ASN B C 1
ATOM 12531 O O . ASN B 1 813 ? -23.031 -22.953 -8.688 1 47.22 813 ASN B O 1
#

Sequence (1626 aa):
MNRSGSQNIIDVGGGVGNSLGNTSDDDMVELEREGAPSTRPSGGISPPLDGSGLPEENIPGLGQYEDFHTIDWQRDIARDRMRHRLIVKKKKDSILELIRGAHDAWSGWLCVLVVGLCAGMMAGVIDIGATWLTDLKFGLCPSAFYLNKEQCCWSSNETVIDISGNCSLWLTWAEVMGFSKHESGAPAYMGLYFFYTLWALLFATLSASLVRMFAPYACGSGIPEIKTILSGFIIRGYLGKWTLLIKSVSIMLAVAAGLSLGKEGPMVHMACCTGNILAYLFPKYGKNEAKKREILSAASAAGVSVAFGAPIGGVLFSLEEVSYYFPLKTLWRSFFCALIAAFVLQSINPFGNEHSVLFYVEYNNPWLFFELVPFLILGIIGGLLGALFIRCNIYWCRFRKSSRLGQYPVTEVILVTLMTSLLAYPNKYTRMNTSELIYLLFSQCGVTNQEEICDYTNRNFTNVNQAVNIAEAGPGVYAAMWELGLALVFKMIITIFTFGMKIPAGLFIPSLAMGAIVGRMVGIGMEQIVYSYHGESLPWFFRGECAQEESCITPGLYAMVGAAAVLGGVTRMTVSLVVIMFELTGGVRYIVPLMAAAMASKWVGDALGRMGIYDAHISLNGYPFLDIKDEFSHTTLAADVMQPQSNEPLSVFTQGSMTLGEVEEILNSTDHNGFPIIISTESQYLVGFVLRRDLVLAIKALRNRMEDVSPDALVLFTTSPSTDSHLLGHNSLGEGGSNPVCPLQFSKIVDLSPVTIADKTPMETVVDMFRKLGLRQTLVTHNGRLLGIITKKDVLRHIKRMDNEDPESILFNMNRSGSQNIIDVGGGVGNSLGNTSDDDMVELEREGAPSTRPSGGISPPLDGSGLPEENIPGLGQYEDFHTIDWQRDIARDRMRHRLIVKKKKDSILELIRGAHDAWSGWLCVLVVGLCAGMMAGVIDIGATWLTDLKFGLCPSAFYLNKEQCCWSSNETVIDISGNCSLWLTWAEVMGFSKHESGAPAYMGLYFFYTLWALLFATLSASLVRMFAPYACGSGIPEIKTILSGFIIRGYLGKWTLLIKSVSIMLAVAAGLSLGKEGPMVHMACCTGNILAYLFPKYGKNEAKKREILSAASAAGVSVAFGAPIGGVLFSLEEVSYYFPLKTLWRSFFCALIAAFVLQSINPFGNEHSVLFYVEYNNPWLFFELVPFLILGIIGGLLGALFIRCNIYWCRFRKSSRLGQYPVTEVILVTLMTSLLAYPNKYTRMNTSELIYLLFSQCGVTNQEEICDYTNRNFTNVNQAVNIAEAGPGVYAAMWELGLALVFKMIITIFTFGMKIPAGLFIPSLAMGAIVGRMVGIGMEQIVYSYHGESLPWFFRGECAQEESCITPGLYAMVGAAAVLGGVTRMTVSLVVIMFELTGGVRYIVPLMAAAMASKWVGDALGRMGIYDAHISLNGYPFLDIKDEFSHTTLAADVMQPQSNEPLSVFTQGSMTLGEVEEILNSTDHNGFPIIISTESQYLVGFVLRRDLVLAIKALRNRMEDVSPDALVLFTTSPSTDSHLLGHNSLGEGGSNPVCPLQFSKIVDLSPVTIADKTPMETVVDMFRKLGLRQTLVTHNGRLLGIITKKDVLRHIKRMDNEDPESILFN